Protein 6J13 (pdb70)

Organism: Chlamydomonas reinhardtii (NCBI:txid3055)

InterPro domains:
  IPR000866 Alkyl hydroperoxide reductase subunit C/ Thiol specific antioxidant [PF00578] (46-177)
  IPR013766 Thioredoxin domain [PS51352] (44-201)
  IPR019479 Peroxiredoxin, C-terminal [PF10417] (198-233)
  IPR024706 Peroxiredoxin, AhpC-type [PIRSF000239] (43-230)
  IPR036249 Thioredoxin-like superfamily [SSF52833] (44-233)
  IPR050217 Thiol-specific antioxidant peroxiredoxin [PTHR10681] (36-234)

Secondary structure (DSSP, 8-state):
--STTSBPPP-EEEEEETTEEEEEEGGGGTTSEEEEEE-S-SS-SS--HHHHHHHHTHHHHHTTTEEEEEEESS-HHHHHHHHTS-GGGTS--S-SS-EEE-TTSHHHHHTT-B-TTSSB-EEEEEE-TTSBEEEEEEESS-----HHHHHHHHHHHHHHHT-/--STTSB----EEEEEETTEEEEEEGGGGTTSEEEEEE-S-SS-SS--HHHHHHHHTHHHHHTTTEEEEEEESS-HHHHHHHHTS-GGGT---S-SS-EEE-TTSHHHHHTT-B-TTSSBPEEEEEE-TTSBEEEEEEESS-----HHHHHHHHHHHHHHHH-/--STTSBPPP-EEEEEETTEEEEEEGGGGTTSEEEEEE-S-TT-SS--HHHHHHHHTHHHHHTTTEEEEEEESS-HHHHHHHHTS-TTTTS--S-SS-EEE-TTSHHHHHTT-B-TTSSBPEEEEEE-TTSBEEEEEEESS--PPPHHHHHHHHHHHHHHTT-/--STTSBPPP-EEEEEETTEEEEEETTTTBTBEEEEEE-S-TT-SS--HHHHHHHHTHHHHHTTTEEEEEEESS-HHHHHHHHTS-GGGT---S-SS-EEE-TTSHHHHHTT-B-TTSSBPEEEEEE-TTSBEEEEEEESS-----HHHHHHHHHHHHHHTT-/--STTSBPPP-EEEEEETTEEEEEEGGGGTTSEEEEEE-S-SS-SS--HHHHHHHHTHHHHHTTTEEEEEEESS-HHHHHHHHSS-GGGTS--S-SS-EEE-TTSHHHHHTT-B-TTSSBPEEEEEE-TTSBEEEEEEESS--PPPHHHHHHHHHHHHHHH-/--STTSBPPP-EEEEEETTEEEEEEGGGGTTSEEEEEE-S-SS-SS--HHHHHHHHTHHHHHTTTEEEEEEESS-HHHHHHHHTS-GGGT---S-SS-EEE-TTSHHHHHTT-B-TTSSBPEEEEEE-TTSBEEEEEEESS--PPPHHHHHHHHHHHHHHHT-/--STTSBPPP-EEEEEETTEEEEEEGGGGTTSEEEEEE-S-SS-SS--HHHHHHHHTHHHHHTTTEEEEEEESS-HHHHHHHHTS-GGGTS--S-SS-EEE-TTSHHHHHTT-B-TTSSBPEEEEEE-TTSBEEEEEEESS-----HHHHHHHHHHHHHHTT-/--STTSB----EEEEEETTEEEEEEGGGGTTSEEEEEE-S-TT-SS--HHHHHHHHTHHHHHTTTEEEEEEESS-HHHHHHHHTS-GGGT---S-SS-EEE-TTSHHHHHTT-B-TTSSBPEEEEEE-TTSBEEEEEEESS-----HHHHHHHHHHHHHHHH--/--STTSB----EEEEEETTEEEEEESGGGTTSEEEEEE-S-TT-SS--HHHHHHHHTHHHHHTTTEEEEEEESS-HHHHHHHHTS-GGGTS--S-SS-EEE-TTSHHHHHHT-B-TTSSB-EEEEEE-TTSBEEEEEEESS-----HHHHHHHHHHHHHHTT-/--STTSB----EEEEEETTEEEEEEGGGGTTSEEEEEE-S-TT-SS--HHHHHHHHTTHHHHTTTEEEEEEESS-HHHHHHHHTS-GGGTS--S-SS-EEE-TTSHHHHHTT-B-TTSSB-EEEEEE-TTSBEEEEEEESS--PPPHHHHHHHHHHHHHHHH--

Solvent-accessible surface area: 70767 Å² total; per-residue (Å²): 200,21,45,7,36,48,95,6,40,80,19,146,15,77,0,2,79,113,73,118,78,75,104,7,23,10,36,165,35,120,44,68,10,3,0,0,0,0,4,21,66,10,94,53,211,74,90,18,88,30,1,8,31,0,14,99,70,31,142,58,0,125,96,44,63,1,15,0,0,0,0,0,11,23,24,27,134,45,0,39,50,6,4,104,33,96,113,192,122,37,0,0,18,108,16,40,0,3,0,0,8,4,116,161,71,105,9,0,153,53,2,42,0,40,34,173,127,16,49,2,15,35,1,4,2,0,3,4,73,103,4,34,0,11,6,3,27,24,16,34,65,44,19,50,48,31,14,92,35,10,46,85,6,0,81,20,0,35,147,47,66,89,145,133,23,45,7,36,46,98,5,39,81,19,141,15,66,0,2,81,111,76,117,68,77,106,6,16,10,37,160,35,119,43,69,10,2,0,0,0,0,3,21,17,0,25,32,155,76,89,22,76,29,2,12,30,1,13,97,71,29,110,62,0,122,107,42,61,0,17,0,0,0,0,0,4,11,1,31,38,0,0,15,16,8,7,110,34,92,105,205,142,40,0,0,15,119,18,41,1,5,0,0,6,4,24,97,18,114,11,0,152,52,2,42,0,40,33,160,84,6,34,2,16,45,1,4,1,0,4,4,72,104,5,34,0,9,5,5,24,25,16,47,46,41,48,46,52,31,14,97,36,9,44,87,10,0,76,18,0,35,155,58,63,90,154,131,22,42,7,35,48,91,6,40,78,21,145,15,70,0,1,75,107,74,123,72,88,108,14,22,10,37,168,32,113,41,72,6,2,0,0,0,0,4,20,13,0,27,33,158,74,99,20,82,20,2,14,22,0,12,99,71,34,153,56,0,133,98,37,64,2,17,0,0,0,0,0,4,10,2,28,40,0,0,18,19,4,7,103,34,100,111,108,86,45,2,0,15,121,19,39,0,4,0,0,9,3,32,94,21,108,11,0,153,51,2,40,0,33,31,153,84,5,36,1,10,38,0,4,1,0,4,5,80,114,3,32,0,10,7,3,25,25,9,53,40,39,42,46,32,34,8,93,32,10,45,82,8,0,80,23,0,37,157,52,70,94,143,144,23,45,5,33,44,95,7,36,82,18,89,17,72,0,2,83,111,76,115,67,72,113,16,35,8,37,109,38,128,45,43,12,2,0,0,0,0,4,21,14,0,26,30,157,62,97,20,72,24,2,14,24,0,11,97,70,38,71,52,0,78,119,43,71,6,27,0,0,0,0,0,5,10,3,26,40,1,0,16,16,4,4,105,34,45,92,173,144,42,1,0,17,116,15,36,0,5,0,0,8,4,34,103,20,104,9,0,145,52,4,42,0,37,32,162,97,6,35,1,12,32,0,4,2,0,4,3,54,114,3,35,0,7,8,3,27,23,11,48,41,41,30,52,29,29,14,92,31,11,51,84,7,0,76,20,0,34,156,57,70,87,150,184,99,46,65,56,46,97,6,43,86,19,148,15,80,0,3,77,115,85,127,70,80,105,10,36,12,38,101,32,115,47,92,10,3,0,0,0,0,2,22,16,0,26,32,157,80,87,20,82,29,1,13,33,1,14,94,69,39,146,55,0,78,96,43,65,4,22,0,0,0,0,0,8,9,1,11,45,0,0,15,17,6,8,112,37,59,109,138,143,39,1,0,16,118,19,41,1,2,0,0,8,5,34,100,22,108,9,0,141,49,2,61,1,60,45,162,86,5,39,1,47,40,0,5,1,1,3,6,70,109,5,35,0,70,45,37,56,87,33,115,114,53,126,69,44,39,14,74,79,12,50,139,27,0,80,48,23,33,185,128,73,138,206,100,47,68,58,44,96,6,40,84,20,146,17,64,0,1,78,114,76,122,69,76,97,9,25,10,34,167,40,118,44,75,7,2,0,0,0,0,3,22,15,0,27,32,149,78,87,19,83,29,2,11,33,0,14,91,72,33,144,58,0,91,92,44,62,1,16,0,0,0,0,0,7,11,2,25,39,1,0,15,17,7,6,106,31,49,105,159,130,41,0,0,16,109,16,40,0,3,0,0,6,4,28,98,21,104,10,0,152,51,3,62,0,62,45,162,82,6,36,2,46,41,0,4,1,0,4,4,77,108,5,36,0,69,45,37,58,84,34,114,108,52,126,71,54,39,13,70,80,11,45,138,25,0,81,44,23,33,174,111,66,100,172,190,22,46,9,35,41,98,8,36,85,18,109,17,65,0,2,83,106,82,117,69,81,110,8,35,10,37,138,40,124,48,74,8,1,0,0,1,1,3,21,13,0,27,34,158,67,90,20,80,24,1,12,27,0,13,98,68,35,132,57,0,82,98,42,57,1,26,0,0,0,0,0,6,10,2,22,40,0,0,15,18,4,8,109,36,95,105,132,141,41,1,0,17,107,17,41,1,6,0,0,7,4,31,101,21,112,9,0,154,55,3,41,0,43,34,148,97,4,35,2,13,36,0,2,2,0,5,4,62,108,3,35,0,9,6,4,17,26,10,49,42,36,41,44,34,31,12,96,33,10,49,85,7,0,82,20,0,31,152,59,66,92,134,165,20,46,7,37,44,92,3,40,83,22,137,16,76,0,1,75,115,67,121,70,71,101,8,15,3,36,163,36,104,44,91,8,2,0,0,0,0,5,22,13,0,29,34,152,71,91,20,78,24,2,9,31,0,13,98,67,36,146,58,0,98,99,40,58,5,25,0,0,0,0,0,5,9,1,30,37,0,0,19,19,6,6,108,36,99,108,107,82,43,1,0,16,119,16,41,0,5,0,0,9,4,35,104,19,113,10,0,153,52,2,41,0,39,35,158,90,5,38,1,12,34,0,4,2,0,3,4,73,106,0,32,0,10,8,4,28,26,14,54,37,39,45,46,42,32,10,95,35,9,46,85,6,0,81,20,0,30,154,50,66,84,77,187,235,24,44,7,39,47,98,7,39,82,21,139,17,65,0,2,78,115,73,122,68,68,99,0,34,11,43,115,18,126,44,72,8,3,0,0,0,0,4,25,18,0,27,34,154,81,91,19,83,32,2,8,30,1,12,104,72,30,135,62,0,115,98,39,61,0,17,0,0,0,0,0,6,10,1,27,38,0,0,13,16,8,6,106,35,96,107,155,128,40,0,0,16,115,16,42,0,5,0,0,5,4,28,96,20,107,8,0,150,51,4,40,0,39,34,154,84,6,35,2,15,42,0,4,1,0,3,5,68,107,6,35,0,7,6,5,24,26,14,50,44,40,50,44,50,32,15,96,35,10,41,86,7,0,80,19,0,34,158,56,60,90,162,227,20,46,8,35,46,91,5,41,79,20,143,15,73,0,1,78,111,75,118,77,74,110,7,21,10,36,165,35,119,45,74,8,2,0,0,0,0,5,23,71,11,95,55,212,74,88,22,86,26,2,12,32,0,14,99,67,44,146,56,0,76,95,42,66,2,21,0,0,0,0,0,11,22,27,28,132,44,0,37,48,6,5,102,33,96,111,198,138,37,0,0,18,108,16,42,0,4,0,0,8,4,117,161,74,113,10,0,154,52,4,41,0,40,36,180,126,16,45,1,13,44,2,4,2,0,4,5,73,102,5,32,0,10,7,4,27,25,17,43,65,42,27,42,46,31,12,94,34,9,45,85,6,0,79,19,0,32,144,46,58,89,76,179

Nearest PDB structures (foldseek):
  6j13-assembly2_H  TM=1.006E+00  e=5.052E-38  Chlamydomonas reinhardtii
  5ijt-assembly1_H  TM=9.792E-01  e=1.288E-25  Homo sapiens
  2h66-assembly1_H  TM=9.839E-01  e=1.281E-23  Plasmodium vivax
  2h66-assembly1_I  TM=9.814E-01  e=6.062E-23  Plasmodium vivax
  2i81-assembly1_A  TM=9.692E-01  e=1.945E-22  Plasmodium vivax Sal-1

Structure (mmCIF, N/CA/C/O backbone):
data_6J13
#
_entry.id   6J13
#
_cell.length_a   134.990
_cell.length_b   419.230
_cell.length_c   94.530
_cell.angle_alpha   90.00
_cell.angle_beta   90.00
_cell.angle_gamma   90.00
#
_symmetry.space_group_name_H-M   'C 2 2 21'
#
loop_
_entity.id
_entity.type
_entity.pdbx_description
1 polymer '2-cys peroxiredoxin'
2 water water
#
loop_
_atom_site.group_PDB
_atom_site.id
_atom_site.type_symbol
_atom_site.label_atom_id
_atom_site.label_alt_id
_atom_site.label_comp_id
_atom_site.label_asym_id
_atom_site.label_entity_id
_atom_site.label_seq_id
_atom_site.pdbx_PDB_ins_code
_atom_site.Cartn_x
_atom_site.Cartn_y
_atom_site.Cartn_z
_atom_site.occupancy
_atom_site.B_iso_or_equiv
_atom_site.auth_seq_id
_atom_site.auth_comp_id
_atom_site.auth_asym_id
_atom_site.auth_atom_id
_atom_site.pdbx_PDB_model_num
ATOM 1 N N . LYS A 1 7 ? 223.527 42.794 16.521 1.00 66.26 7 LYS A N 1
ATOM 2 C CA . LYS A 1 7 ? 222.592 43.139 17.643 1.00 65.98 7 LYS A CA 1
ATOM 3 C C . LYS A 1 7 ? 222.771 44.624 18.015 1.00 60.34 7 LYS A C 1
ATOM 4 O O . LYS A 1 7 ? 221.726 45.290 18.127 1.00 59.28 7 LYS A O 1
ATOM 8 N N . PRO A 1 8 ? 224.004 45.218 18.185 1.00 53.54 8 PRO A N 1
ATOM 9 C CA . PRO A 1 8 ? 224.125 46.622 18.605 1.00 49.72 8 PRO A CA 1
ATOM 10 C C . PRO A 1 8 ? 223.532 47.490 17.495 1.00 47.39 8 PRO A C 1
ATOM 11 O O . PRO A 1 8 ? 223.788 47.233 16.311 1.00 47.09 8 PRO A O 1
ATOM 15 N N . LEU A 1 9 ? 222.754 48.489 17.878 1.00 46.90 9 LEU A N 1
ATOM 16 C CA . LEU A 1 9 ? 222.218 49.510 16.936 1.00 46.16 9 LEU A CA 1
ATOM 17 C C . LEU A 1 9 ? 223.378 50.147 16.159 1.00 44.13 9 LEU A C 1
ATOM 18 O O . LEU A 1 9 ? 223.390 50.149 14.915 1.00 43.27 9 LEU A O 1
ATOM 23 N N . VAL A 1 10 ? 224.393 50.627 16.859 1.00 43.12 10 VAL A N 1
ATOM 24 C CA . VAL A 1 10 ? 225.559 51.199 16.130 1.00 42.89 10 VAL A CA 1
ATOM 25 C C . VAL A 1 10 ? 226.203 50.090 15.296 1.00 43.15 10 VAL A C 1
ATOM 26 O O . VAL A 1 10 ? 226.488 49.054 15.843 1.00 42.26 10 VAL A O 1
ATOM 30 N N . GLY A 1 11 ? 226.449 50.348 14.009 1.00 44.71 11 GLY A N 1
ATOM 31 C CA . GLY A 1 11 ? 226.992 49.370 13.044 1.00 45.75 11 GLY A CA 1
ATOM 32 C C . GLY A 1 11 ? 225.907 48.818 12.116 1.00 46.75 11 GLY A C 1
ATOM 33 O O . GLY A 1 11 ? 226.237 48.189 11.105 1.00 47.76 11 GLY A O 1
ATOM 34 N N . SER A 1 12 ? 224.632 49.007 12.422 1.00 46.35 12 SER A N 1
ATOM 35 C CA . SER A 1 12 ? 223.575 48.353 11.615 1.00 47.35 12 SER A CA 1
ATOM 36 C C . SER A 1 12 ? 222.781 49.434 10.863 1.00 46.92 12 SER A C 1
ATOM 37 O O . SER A 1 12 ? 223.007 50.685 11.117 1.00 45.58 12 SER A O 1
ATOM 40 N N . VAL A 1 13 ? 221.954 48.995 9.922 1.00 47.21 13 VAL A N 1
ATOM 41 C CA . VAL A 1 13 ? 221.045 49.887 9.148 1.00 48.80 13 VAL A CA 1
ATOM 42 C C . VAL A 1 13 ? 220.062 50.525 10.121 1.00 48.00 13 VAL A C 1
ATOM 43 O O . VAL A 1 13 ? 219.446 49.768 10.839 1.00 47.73 13 VAL A O 1
ATOM 47 N N . ALA A 1 14 ? 219.998 51.864 10.137 1.00 47.06 14 ALA A N 1
ATOM 48 C CA . ALA A 1 14 ? 219.036 52.685 10.888 1.00 46.31 14 ALA A CA 1
ATOM 49 C C . ALA A 1 14 ? 217.615 52.261 10.566 1.00 46.80 14 ALA A C 1
ATOM 50 O O . ALA A 1 14 ? 217.193 52.246 9.413 1.00 48.72 14 ALA A O 1
ATOM 52 N N . PRO A 1 15 ? 216.850 51.911 11.612 1.00 47.53 15 PRO A N 1
ATOM 53 C CA . PRO A 1 15 ? 215.407 51.729 11.498 1.00 48.43 15 PRO A CA 1
ATOM 54 C C . PRO A 1 15 ? 214.769 52.958 10.836 1.00 47.53 15 PRO A C 1
ATOM 55 O O . PRO A 1 15 ? 214.980 54.081 11.360 1.00 45.79 15 PRO A O 1
ATOM 59 N N . ASP A 1 16 ? 214.046 52.721 9.736 1.00 47.12 16 ASP A N 1
ATOM 60 C CA . ASP A 1 16 ? 213.391 53.755 8.896 1.00 47.06 16 ASP A CA 1
ATOM 61 C C . ASP A 1 16 ? 212.166 54.241 9.645 1.00 47.25 16 ASP A C 1
ATOM 62 O O . ASP A 1 16 ? 211.724 53.561 10.544 1.00 49.14 16 ASP A O 1
ATOM 67 N N . PHE A 1 17 ? 211.668 55.425 9.363 1.00 47.24 17 PHE A N 1
ATOM 68 C CA . PHE A 1 17 ? 210.391 55.888 9.959 1.00 46.79 17 PHE A CA 1
ATOM 69 C C . PHE A 1 17 ? 209.723 56.787 8.933 1.00 47.32 17 PHE A C 1
ATOM 70 O O . PHE A 1 17 ? 210.407 57.293 8.038 1.00 46.65 17 PHE A O 1
ATOM 78 N N . LYS A 1 18 ? 208.411 56.893 9.048 1.00 49.92 18 LYS A N 1
ATOM 79 C CA . LYS A 1 18 ? 207.569 57.835 8.276 1.00 53.23 18 LYS A CA 1
ATOM 80 C C . LYS A 1 18 ? 206.750 58.571 9.313 1.00 50.82 18 LYS A C 1
ATOM 81 O O . LYS A 1 18 ? 205.946 57.913 9.944 1.00 49.42 18 LYS A O 1
ATOM 87 N N . ALA A 1 19 ? 207.012 59.849 9.558 1.00 49.23 19 ALA A N 1
ATOM 88 C CA . ALA A 1 19 ? 206.316 60.550 10.657 1.00 48.01 19 ALA A CA 1
ATOM 89 C C . ALA A 1 19 ? 205.982 61.996 10.290 1.00 45.99 19 ALA A C 1
ATOM 90 O O . ALA A 1 19 ? 206.607 62.519 9.413 1.00 45.62 19 ALA A O 1
ATOM 92 N N . GLN A 1 20 ? 205.068 62.628 11.017 1.00 44.96 20 GLN A N 1
ATOM 93 C CA . GLN A 1 20 ? 204.761 64.065 10.824 1.00 44.51 20 GLN A CA 1
ATOM 94 C C . GLN A 1 20 ? 205.908 64.906 11.383 1.00 43.25 20 GLN A C 1
ATOM 95 O O . GLN A 1 20 ? 206.495 64.549 12.416 1.00 44.78 20 GLN A O 1
ATOM 101 N N . ALA A 1 21 ? 206.199 66.020 10.753 1.00 42.35 21 ALA A N 1
ATOM 102 C CA . ALA A 1 21 ? 207.212 66.975 11.231 1.00 41.84 21 ALA A CA 1
ATOM 103 C C . ALA A 1 21 ? 206.728 68.396 10.988 1.00 42.01 21 ALA A C 1
ATOM 104 O O . ALA A 1 21 ? 205.809 68.580 10.198 1.00 42.76 21 ALA A O 1
ATOM 106 N N . VAL A 1 22 ? 207.351 69.353 11.657 1.00 42.50 22 VAL A N 1
ATOM 107 C CA . VAL A 1 22 ? 207.212 70.805 11.367 1.00 42.79 22 VAL A CA 1
ATOM 108 C C . VAL A 1 22 ? 208.503 71.285 10.716 1.00 44.03 22 VAL A C 1
ATOM 109 O O . VAL A 1 22 ? 209.548 71.130 11.309 1.00 42.58 22 VAL A O 1
ATOM 113 N N . PHE A 1 23 ? 208.409 71.797 9.505 1.00 47.32 23 PHE A N 1
ATOM 114 C CA . PHE A 1 23 ? 209.513 72.471 8.803 1.00 49.62 23 PHE A CA 1
ATOM 115 C C . PHE A 1 23 ? 208.954 73.773 8.225 1.00 50.73 23 PHE A C 1
ATOM 116 O O . PHE A 1 23 ? 207.805 73.733 7.700 1.00 50.50 23 PHE A O 1
ATOM 124 N N . ASP A 1 24 ? 209.681 74.888 8.375 1.00 50.71 24 ASP A N 1
ATOM 125 C CA . ASP A 1 24 ? 209.264 76.186 7.790 1.00 54.89 24 ASP A CA 1
ATOM 126 C C . ASP A 1 24 ? 207.807 76.488 8.215 1.00 53.39 24 ASP A C 1
ATOM 127 O O . ASP A 1 24 ? 207.000 76.947 7.392 1.00 52.41 24 ASP A O 1
ATOM 132 N N . GLN A 1 25 ? 207.486 76.195 9.471 1.00 51.61 25 GLN A N 1
ATOM 133 C CA . GLN A 1 25 ? 206.192 76.467 10.145 1.00 51.24 25 GLN A CA 1
ATOM 134 C C . GLN A 1 25 ? 205.027 75.747 9.473 1.00 48.87 25 GLN A C 1
ATOM 135 O O . GLN A 1 25 ? 203.905 76.192 9.625 1.00 46.71 25 GLN A O 1
ATOM 141 N N . GLU A 1 26 ? 205.272 74.584 8.905 1.00 48.47 26 GLU A N 1
ATOM 142 C CA . GLU A 1 26 ? 204.221 73.814 8.203 1.00 50.99 26 GLU A CA 1
ATOM 143 C C . GLU A 1 26 ? 204.385 72.335 8.542 1.00 48.56 26 GLU A C 1
ATOM 144 O O . GLU A 1 26 ? 205.528 71.884 8.846 1.00 47.32 26 GLU A O 1
ATOM 150 N N . PHE A 1 27 ? 203.303 71.590 8.384 1.00 47.42 27 PHE A N 1
ATOM 151 C CA . PHE A 1 27 ? 203.256 70.133 8.630 1.00 47.14 27 PHE A CA 1
ATOM 152 C C . PHE A 1 27 ? 203.668 69.407 7.368 1.00 48.68 27 PHE A C 1
ATOM 153 O O . PHE A 1 27 ? 203.148 69.718 6.317 1.00 46.58 27 PHE A O 1
ATOM 161 N N . GLN A 1 28 ? 204.625 68.490 7.474 1.00 52.99 28 GLN A N 1
ATOM 162 C CA . GLN A 1 28 ? 204.951 67.609 6.321 1.00 57.61 28 GLN A CA 1
ATOM 163 C C . GLN A 1 28 ? 205.338 66.227 6.837 1.00 55.89 28 GLN A C 1
ATOM 164 O O . GLN A 1 28 ? 205.637 66.065 8.033 1.00 53.84 28 GLN A O 1
ATOM 170 N N . GLU A 1 29 ? 205.304 65.264 5.938 1.00 57.32 29 GLU A N 1
ATOM 171 C CA . GLU A 1 29 ? 205.653 63.863 6.241 1.00 58.64 29 GLU A CA 1
ATOM 172 C C . GLU A 1 29 ? 207.129 63.679 5.898 1.00 55.55 29 GLU A C 1
ATOM 173 O O . GLU A 1 29 ? 207.499 64.023 4.811 1.00 58.18 29 GLU A O 1
ATOM 179 N N . ILE A 1 30 ? 207.912 63.188 6.845 1.00 54.45 30 ILE A N 1
ATOM 180 C CA . ILE A 1 30 ? 209.384 62.966 6.782 1.00 54.65 30 ILE A CA 1
ATOM 181 C C . ILE A 1 30 ? 209.603 61.456 6.775 1.00 52.86 30 ILE A C 1
ATOM 182 O O . ILE A 1 30 ? 209.100 60.772 7.706 1.00 51.09 30 ILE A O 1
ATOM 187 N N . THR A 1 31 ? 210.310 60.962 5.760 1.00 51.24 31 THR A N 1
ATOM 188 C CA . THR A 1 31 ? 210.798 59.568 5.694 1.00 50.06 31 THR A CA 1
ATOM 189 C C . THR A 1 31 ? 212.315 59.565 5.792 1.00 49.28 31 THR A C 1
ATOM 190 O O . THR A 1 31 ? 212.943 60.165 4.924 1.00 49.05 31 THR A O 1
ATOM 194 N N . LEU A 1 32 ? 212.868 58.890 6.799 1.00 48.00 32 LEU A N 1
ATOM 195 C CA . LEU A 1 32 ? 214.349 58.864 7.033 1.00 47.13 32 LEU A CA 1
ATOM 196 C C . LEU A 1 32 ? 215.091 58.380 5.768 1.00 46.04 32 LEU A C 1
ATOM 197 O O . LEU A 1 32 ? 216.005 59.083 5.351 1.00 44.81 32 LEU A O 1
ATOM 202 N N . SER A 1 33 ? 214.684 57.264 5.162 1.00 46.64 33 SER A N 1
ATOM 203 C CA . SER A 1 33 ? 215.359 56.669 3.980 1.00 48.46 33 SER A CA 1
ATOM 204 C C . SER A 1 33 ? 215.445 57.644 2.809 1.00 49.88 33 SER A C 1
ATOM 205 O O . SER A 1 33 ? 216.245 57.331 1.927 1.00 52.83 33 SER A O 1
ATOM 208 N N . LYS A 1 34 ? 214.666 58.730 2.752 1.00 50.42 34 LYS A N 1
ATOM 209 C CA . LYS A 1 34 ? 214.735 59.727 1.647 1.00 51.66 34 LYS A CA 1
ATOM 210 C C . LYS A 1 34 ? 215.932 60.666 1.787 1.00 51.18 34 LYS A C 1
ATOM 211 O O . LYS A 1 34 ? 216.285 61.334 0.790 1.00 50.04 34 LYS A O 1
ATOM 217 N N . TYR A 1 35 ? 216.627 60.599 2.925 1.00 50.17 35 TYR A N 1
ATOM 218 C CA . TYR A 1 35 ? 217.927 61.266 3.179 1.00 49.46 35 TYR A CA 1
ATOM 219 C C . TYR A 1 35 ? 219.099 60.375 2.726 1.00 48.54 35 TYR A C 1
ATOM 220 O O . TYR A 1 35 ? 220.222 60.797 2.809 1.00 47.40 35 TYR A O 1
ATOM 229 N N . ARG A 1 36 ? 218.890 59.173 2.207 1.00 49.27 36 ARG A N 1
ATOM 230 C CA . ARG A 1 36 ? 220.038 58.424 1.628 1.00 51.56 36 ARG A CA 1
ATOM 231 C C . ARG A 1 36 ? 220.772 59.344 0.629 1.00 51.11 36 ARG A C 1
ATOM 232 O O . ARG A 1 36 ? 220.114 59.992 -0.169 1.00 48.51 36 ARG A O 1
ATOM 240 N N . GLY A 1 37 ? 222.106 59.396 0.671 1.00 51.97 37 GLY A N 1
ATOM 241 C CA . GLY A 1 37 ? 222.943 60.315 -0.144 1.00 51.90 37 GLY A CA 1
ATOM 242 C C . GLY A 1 37 ? 223.492 61.466 0.691 1.00 50.41 37 GLY A C 1
ATOM 243 O O . GLY A 1 37 ? 224.433 62.141 0.238 1.00 50.15 37 GLY A O 1
ATOM 244 N N . LYS A 1 38 ? 222.951 61.646 1.896 1.00 49.82 38 LYS A N 1
ATOM 245 C CA . LYS A 1 38 ? 223.318 62.712 2.849 1.00 50.12 38 LYS A CA 1
ATOM 246 C C . LYS A 1 38 ? 223.626 62.068 4.177 1.00 46.97 38 LYS A C 1
ATOM 247 O O . LYS A 1 38 ? 223.162 60.971 4.414 1.00 45.53 38 LYS A O 1
ATOM 253 N N . TYR A 1 39 ? 224.386 62.742 5.019 1.00 45.19 39 TYR A N 1
ATOM 254 C CA . TYR A 1 39 ? 224.551 62.274 6.414 1.00 44.06 39 TYR A CA 1
ATOM 255 C C . TYR A 1 39 ? 223.335 62.793 7.175 1.00 43.12 39 TYR A C 1
ATOM 256 O O . TYR A 1 39 ? 222.698 63.791 6.725 1.00 43.89 39 TYR A O 1
ATOM 265 N N . VAL A 1 40 ? 223.024 62.158 8.301 1.00 42.08 40 VAL A N 1
ATOM 266 C CA . VAL A 1 40 ? 221.902 62.584 9.175 1.00 40.97 40 VAL A CA 1
ATOM 267 C C . VAL A 1 40 ? 222.404 62.644 10.598 1.00 39.27 40 VAL A C 1
ATOM 268 O O . VAL A 1 40 ? 222.932 61.665 11.118 1.00 38.53 40 VAL A O 1
ATOM 272 N N . VAL A 1 41 ? 222.235 63.795 11.204 1.00 38.56 41 VAL A N 1
ATOM 273 C CA . VAL A 1 41 ? 222.308 63.904 12.682 1.00 37.30 41 VAL A CA 1
ATOM 274 C C . VAL A 1 41 ? 220.866 63.807 13.161 1.00 37.71 41 VAL A C 1
ATOM 275 O O . VAL A 1 41 ? 220.085 64.718 12.898 1.00 36.98 41 VAL A O 1
ATOM 279 N N . LEU A 1 42 ? 220.491 62.638 13.653 1.00 38.48 42 LEU A N 1
ATOM 280 C CA . LEU A 1 42 ? 219.178 62.398 14.268 1.00 38.54 42 LEU A CA 1
ATOM 281 C C . LEU A 1 42 ? 219.354 62.567 15.778 1.00 38.93 42 LEU A C 1
ATOM 282 O O . LEU A 1 42 ? 220.145 61.769 16.362 1.00 39.99 42 LEU A O 1
ATOM 287 N N . PHE A 1 43 ? 218.699 63.537 16.430 1.00 38.25 43 PHE A N 1
ATOM 288 C CA . PHE A 1 43 ? 218.741 63.565 17.924 1.00 37.58 43 PHE A CA 1
ATOM 289 C C . PHE A 1 43 ? 217.337 63.502 18.509 1.00 37.62 43 PHE A C 1
ATOM 290 O O . PHE A 1 43 ? 216.377 63.845 17.799 1.00 38.09 43 PHE A O 1
ATOM 298 N N . PHE A 1 44 ? 217.273 63.073 19.766 1.00 36.60 44 PHE A N 1
ATOM 299 C CA . PHE A 1 44 ? 216.059 62.827 20.568 1.00 36.83 44 PHE A CA 1
ATOM 300 C C . PHE A 1 44 ? 216.217 63.656 21.828 1.00 36.56 44 PHE A C 1
ATOM 301 O O . PHE A 1 44 ? 217.380 63.697 22.343 1.00 37.38 44 PHE A O 1
ATOM 309 N N . TYR A 1 45 ? 215.142 64.361 22.240 1.00 35.61 45 TYR A N 1
ATOM 310 C CA . TYR A 1 45 ? 215.053 65.058 23.546 1.00 34.65 45 TYR A CA 1
ATOM 311 C C . TYR A 1 45 ? 213.697 64.657 24.115 1.00 34.99 45 TYR A C 1
ATOM 312 O O . TYR A 1 45 ? 212.805 64.311 23.333 1.00 35.35 45 TYR A O 1
ATOM 321 N N . PRO A 1 46 ? 213.546 64.722 25.458 1.00 34.80 46 PRO A N 1
ATOM 322 C CA . PRO A 1 46 ? 212.381 64.242 26.169 1.00 35.71 46 PRO A CA 1
ATOM 323 C C . PRO A 1 46 ? 211.052 64.936 25.805 1.00 37.44 46 PRO A C 1
ATOM 324 O O . PRO A 1 46 ? 210.131 64.219 25.346 1.00 43.17 46 PRO A O 1
ATOM 328 N N . LEU A 1 47 ? 210.903 66.240 26.072 1.00 36.96 47 LEU A N 1
ATOM 329 C CA . LEU A 1 47 ? 209.621 66.979 25.912 1.00 36.51 47 LEU A CA 1
ATOM 330 C C . LEU A 1 47 ? 209.832 68.450 25.524 1.00 35.78 47 LEU A C 1
ATOM 331 O O . LEU A 1 47 ? 210.809 69.100 25.881 1.00 36.87 47 LEU A O 1
ATOM 336 N N . ASP A 1 48 ? 208.834 68.953 24.822 1.00 35.14 48 ASP A N 1
ATOM 337 C CA . ASP A 1 48 ? 208.594 70.375 24.538 1.00 33.78 48 ASP A CA 1
ATOM 338 C C . ASP A 1 48 ? 208.064 71.016 25.804 1.00 33.34 48 ASP A C 1
ATOM 339 O O . ASP A 1 48 ? 207.368 70.336 26.592 1.00 33.02 48 ASP A O 1
ATOM 344 N N . PHE A 1 49 ? 208.322 72.311 25.915 1.00 33.57 49 PHE A N 1
ATOM 345 C CA . PHE A 1 49 ? 207.697 73.285 26.852 1.00 34.43 49 PHE A CA 1
ATOM 346 C C . PHE A 1 49 ? 208.133 73.014 28.297 1.00 34.32 49 PHE A C 1
ATOM 347 O O . PHE A 1 49 ? 207.435 73.415 29.184 1.00 34.03 49 PHE A O 1
ATOM 355 N N . THR A 1 50 ? 209.262 72.362 28.526 1.00 35.05 50 THR A N 1
ATOM 356 C CA . THR A 1 50 ? 209.846 72.228 29.888 1.00 36.36 50 THR A CA 1
ATOM 357 C C . THR A 1 50 ? 210.587 73.532 30.240 1.00 38.52 50 THR A C 1
ATOM 358 O O . THR A 1 50 ? 210.585 74.427 29.406 1.00 37.83 50 THR A O 1
ATOM 362 N N . PHE A 1 51 ? 211.141 73.610 31.458 1.00 42.52 51 PHE A N 1
ATOM 363 C CA . PHE A 1 51 ? 211.897 74.749 32.059 1.00 46.05 51 PHE A CA 1
ATOM 364 C C . PHE A 1 51 ? 213.417 74.627 31.813 1.00 45.83 51 PHE A C 1
ATOM 365 O O . PHE A 1 51 ? 214.114 75.574 32.090 1.00 44.64 51 PHE A O 1
ATOM 373 N N . VAL A 1 52 ? 213.907 73.475 31.353 1.00 47.34 52 VAL A N 1
ATOM 374 C CA . VAL A 1 52 ? 215.286 73.259 30.826 1.00 49.40 52 VAL A CA 1
ATOM 375 C C . VAL A 1 52 ? 215.387 74.110 29.571 1.00 50.26 52 VAL A C 1
ATOM 376 O O . VAL A 1 52 ? 214.615 73.879 28.643 1.00 51.07 52 VAL A O 1
ATOM 380 N N . CYS A 1 53 ? 216.337 75.025 29.546 1.00 53.23 53 CYS A N 1
ATOM 381 C CA . CYS A 1 53 ? 216.621 75.902 28.387 1.00 55.12 53 CYS A CA 1
ATOM 382 C C . CYS A 1 53 ? 216.894 74.992 27.181 1.00 50.66 53 CYS A C 1
ATOM 383 O O . CYS A 1 53 ? 217.617 74.026 27.259 1.00 50.16 53 CYS A O 1
ATOM 386 N N . PRO A 1 54 ? 216.258 75.195 26.019 1.00 47.96 54 PRO A N 1
ATOM 387 C CA . PRO A 1 54 ? 216.507 74.306 24.881 1.00 46.61 54 PRO A CA 1
ATOM 388 C C . PRO A 1 54 ? 217.737 74.528 23.981 1.00 46.69 54 PRO A C 1
ATOM 389 O O . PRO A 1 54 ? 217.589 74.431 22.739 1.00 43.65 54 PRO A O 1
ATOM 393 N N . THR A 1 55 ? 218.933 74.770 24.535 1.00 48.58 55 THR A N 1
ATOM 394 C CA . THR A 1 55 ? 220.150 75.076 23.700 1.00 51.75 55 THR A CA 1
ATOM 395 C C . THR A 1 55 ? 220.554 73.881 22.822 1.00 49.77 55 THR A C 1
ATOM 396 O O . THR A 1 55 ? 221.138 74.125 21.778 1.00 48.32 55 THR A O 1
ATOM 400 N N . GLU A 1 56 ? 220.219 72.659 23.239 1.00 50.46 56 GLU A N 1
ATOM 401 C CA . GLU A 1 56 ? 220.485 71.395 22.510 1.00 53.75 56 GLU A CA 1
ATOM 402 C C . GLU A 1 56 ? 219.757 71.402 21.158 1.00 53.36 56 GLU A C 1
ATOM 403 O O . GLU A 1 56 ? 220.304 70.717 20.266 1.00 58.22 56 GLU A O 1
ATOM 409 N N . ILE A 1 57 ? 218.619 72.129 21.024 1.00 47.44 57 ILE A N 1
ATOM 410 C CA . ILE A 1 57 ? 217.848 72.328 19.752 1.00 43.73 57 ILE A CA 1
ATOM 411 C C . ILE A 1 57 ? 218.298 73.608 19.023 1.00 41.93 57 ILE A C 1
ATOM 412 O O . ILE A 1 57 ? 218.510 73.567 17.807 1.00 41.99 57 ILE A O 1
ATOM 417 N N . THR A 1 58 ? 218.399 74.734 19.705 1.00 40.07 58 THR A N 1
ATOM 418 C CA . THR A 1 58 ? 218.529 76.051 19.051 1.00 39.58 58 THR A CA 1
ATOM 419 C C . THR A 1 58 ? 219.962 76.238 18.549 1.00 39.48 58 THR A C 1
ATOM 420 O O . THR A 1 58 ? 220.152 77.006 17.610 1.00 38.93 58 THR A O 1
ATOM 424 N N . ALA A 1 59 ? 220.945 75.569 19.157 1.00 39.50 59 ALA A N 1
ATOM 425 C CA . ALA A 1 59 ? 222.377 75.734 18.802 1.00 39.44 59 ALA A CA 1
ATOM 426 C C . ALA A 1 59 ? 222.544 75.186 17.380 1.00 41.05 59 ALA A C 1
ATOM 427 O O . ALA A 1 59 ? 223.285 75.802 16.594 1.00 42.65 59 ALA A O 1
ATOM 429 N N . PHE A 1 60 ? 221.868 74.079 17.073 1.00 41.31 60 PHE A N 1
ATOM 430 C CA . PHE A 1 60 ? 221.907 73.442 15.741 1.00 41.04 60 PHE A CA 1
ATOM 431 C C . PHE A 1 60 ? 221.160 74.321 14.745 1.00 39.30 60 PHE A C 1
ATOM 432 O O . PHE A 1 60 ? 221.569 74.351 13.596 1.00 39.84 60 PHE A O 1
ATOM 440 N N . SER A 1 61 ? 220.082 74.980 15.149 1.00 38.32 61 SER A N 1
ATOM 441 C CA . SER A 1 61 ? 219.318 75.919 14.272 1.00 38.69 61 SER A CA 1
ATOM 442 C C . SER A 1 61 ? 220.233 77.076 13.842 1.00 38.23 61 SER A C 1
ATOM 443 O O . SER A 1 61 ? 220.346 77.370 12.615 1.00 38.18 61 SER A O 1
ATOM 446 N N . ASP A 1 62 ? 220.885 77.684 14.814 1.00 37.74 62 ASP A N 1
ATOM 447 C CA . ASP A 1 62 ? 221.716 78.881 14.600 1.00 39.64 62 ASP A CA 1
ATOM 448 C C . ASP A 1 62 ? 222.952 78.533 13.768 1.00 39.98 62 ASP A C 1
ATOM 449 O O . ASP A 1 62 ? 223.389 79.398 13.025 1.00 39.56 62 ASP A O 1
ATOM 454 N N . ARG A 1 63 ? 223.448 77.298 13.833 1.00 39.98 63 ARG A N 1
ATOM 455 C CA . ARG A 1 63 ? 224.655 76.858 13.091 1.00 40.97 63 ARG A CA 1
ATOM 456 C C . ARG A 1 63 ? 224.299 75.880 11.956 1.00 42.54 63 ARG A C 1
ATOM 457 O O . ARG A 1 63 ? 225.206 75.207 11.484 1.00 44.18 63 ARG A O 1
ATOM 465 N N . TYR A 1 64 ? 223.036 75.757 11.552 1.00 43.26 64 TYR A N 1
ATOM 466 C CA . TYR A 1 64 ? 222.561 74.756 10.563 1.00 44.23 64 TYR A CA 1
ATOM 467 C C . TYR A 1 64 ? 223.392 74.812 9.276 1.00 44.15 64 TYR A C 1
ATOM 468 O O . TYR A 1 64 ? 223.567 73.801 8.635 1.00 42.43 64 TYR A O 1
ATOM 477 N N . LYS A 1 65 ? 223.778 76.006 8.858 1.00 46.17 65 LYS A N 1
ATOM 478 C CA . LYS A 1 65 ? 224.465 76.218 7.559 1.00 50.06 65 LYS A CA 1
ATOM 479 C C . LYS A 1 65 ? 225.775 75.405 7.525 1.00 48.36 65 LYS A C 1
ATOM 480 O O . LYS A 1 65 ? 226.122 74.840 6.452 1.00 48.19 65 LYS A O 1
ATOM 486 N N . GLU A 1 66 ? 226.466 75.329 8.650 1.00 45.92 66 GLU A N 1
ATOM 487 C CA . GLU A 1 66 ? 227.690 74.510 8.767 1.00 46.11 66 GLU A CA 1
ATOM 488 C C . GLU A 1 66 ? 227.373 73.041 8.415 1.00 46.28 66 GLU A C 1
ATOM 489 O O . GLU A 1 66 ? 228.243 72.418 7.776 1.00 46.58 66 GLU A O 1
ATOM 495 N N . PHE A 1 67 ? 226.215 72.482 8.827 1.00 44.21 67 PHE A N 1
ATOM 496 C CA . PHE A 1 67 ? 225.888 71.071 8.549 1.00 44.40 67 PHE A CA 1
ATOM 497 C C . PHE A 1 67 ? 225.491 70.958 7.084 1.00 46.04 67 PHE A C 1
ATOM 498 O O . PHE A 1 67 ? 225.889 69.996 6.423 1.00 45.98 67 PHE A O 1
ATOM 506 N N . LYS A 1 68 ? 224.749 71.927 6.578 1.00 47.38 68 LYS A N 1
ATOM 507 C CA . LYS A 1 68 ? 224.170 71.860 5.222 1.00 50.75 68 LYS A CA 1
ATOM 508 C C . LYS A 1 68 ? 225.324 71.895 4.231 1.00 49.60 68 LYS A C 1
ATOM 509 O O . LYS A 1 68 ? 225.295 71.128 3.324 1.00 51.83 68 LYS A O 1
ATOM 515 N N . ASP A 1 69 ? 226.345 72.694 4.500 1.00 48.50 69 ASP A N 1
ATOM 516 C CA . ASP A 1 69 ? 227.587 72.839 3.685 1.00 48.76 69 ASP A CA 1
ATOM 517 C C . ASP A 1 69 ? 228.448 71.561 3.716 1.00 46.70 69 ASP A C 1
ATOM 518 O O . ASP A 1 69 ? 229.343 71.423 2.854 1.00 46.70 69 ASP A O 1
ATOM 523 N N . ILE A 1 70 ? 228.203 70.621 4.624 1.00 44.01 70 ILE A N 1
ATOM 524 C CA . ILE A 1 70 ? 228.903 69.297 4.549 1.00 42.98 70 ILE A CA 1
ATOM 525 C C . ILE A 1 70 ? 227.864 68.170 4.373 1.00 41.89 70 ILE A C 1
ATOM 526 O O . ILE A 1 70 ? 228.096 67.038 4.841 1.00 40.33 70 ILE A O 1
ATOM 531 N N . ASN A 1 71 ? 226.778 68.469 3.666 1.00 41.09 71 ASN A N 1
ATOM 532 C CA . ASN A 1 71 ? 225.926 67.421 3.063 1.00 41.92 71 ASN A CA 1
ATOM 533 C C . ASN A 1 71 ? 225.273 66.574 4.168 1.00 39.84 71 ASN A C 1
ATOM 534 O O . ASN A 1 71 ? 225.230 65.341 4.063 1.00 38.79 71 ASN A O 1
ATOM 539 N N . THR A 1 72 ? 224.760 67.237 5.190 1.00 39.27 72 THR A N 1
ATOM 540 C CA . THR A 1 72 ? 224.231 66.603 6.425 1.00 38.64 72 THR A CA 1
ATOM 541 C C . THR A 1 72 ? 222.936 67.295 6.803 1.00 38.94 72 THR A C 1
ATOM 542 O O . THR A 1 72 ? 222.923 68.565 6.824 1.00 39.11 72 THR A O 1
ATOM 546 N N . GLU A 1 73 ? 221.895 66.500 7.026 1.00 38.90 73 GLU A N 1
ATOM 547 C CA . GLU A 1 73 ? 220.583 66.989 7.493 1.00 39.42 73 GLU A CA 1
ATOM 548 C C . GLU A 1 73 ? 220.598 66.796 8.998 1.00 37.65 73 GLU A C 1
ATOM 549 O O . GLU A 1 73 ? 221.317 65.911 9.463 1.00 37.11 73 GLU A O 1
ATOM 555 N N . VAL A 1 74 ? 219.839 67.620 9.698 1.00 37.42 74 VAL A N 1
ATOM 556 C CA . VAL A 1 74 ? 219.614 67.568 11.166 1.00 36.97 74 VAL A CA 1
ATOM 557 C C . VAL A 1 74 ? 218.124 67.314 11.323 1.00 36.53 74 VAL A C 1
ATOM 558 O O . VAL A 1 74 ? 217.383 67.947 10.589 1.00 36.79 74 VAL A O 1
ATOM 562 N N . LEU A 1 75 ? 217.748 66.319 12.123 1.00 36.26 75 LEU A N 1
ATOM 563 C CA . LEU A 1 75 ? 216.348 66.058 12.563 1.00 36.17 75 LEU A CA 1
ATOM 564 C C . LEU A 1 75 ? 216.298 65.964 14.113 1.00 36.32 75 LEU A C 1
ATOM 565 O O . LEU A 1 75 ? 217.085 65.162 14.709 1.00 36.22 75 LEU A O 1
ATOM 570 N N . GLY A 1 76 ? 215.371 66.696 14.747 1.00 35.94 76 GLY A N 1
ATOM 571 C CA . GLY A 1 76 ? 215.048 66.583 16.183 1.00 36.34 76 GLY A CA 1
ATOM 572 C C . GLY A 1 76 ? 213.769 65.785 16.376 1.00 36.53 76 GLY A C 1
ATOM 573 O O . GLY A 1 76 ? 212.857 65.944 15.590 1.00 37.44 76 GLY A O 1
ATOM 574 N N . VAL A 1 77 ? 213.705 64.945 17.394 1.00 36.32 77 VAL A N 1
ATOM 575 C CA . VAL A 1 77 ? 212.548 64.063 17.647 1.00 36.43 77 VAL A CA 1
ATOM 576 C C . VAL A 1 77 ? 212.243 64.199 19.123 1.00 36.59 77 VAL A C 1
ATOM 577 O O . VAL A 1 77 ? 213.209 64.062 19.948 1.00 34.72 77 VAL A O 1
ATOM 581 N N . SER A 1 78 ? 210.953 64.396 19.430 1.00 37.22 78 SER A N 1
ATOM 582 C CA . SER A 1 78 ? 210.366 64.014 20.741 1.00 37.67 78 SER A CA 1
ATOM 583 C C . SER A 1 78 ? 209.033 63.314 20.517 1.00 36.66 78 SER A C 1
ATOM 584 O O . SER A 1 78 ? 208.530 63.252 19.337 1.00 37.16 78 SER A O 1
ATOM 587 N N . VAL A 1 79 ? 208.479 62.827 21.613 1.00 35.50 79 VAL A N 1
ATOM 588 C CA . VAL A 1 79 ? 207.195 62.070 21.638 1.00 35.09 79 VAL A CA 1
ATOM 589 C C . VAL A 1 79 ? 206.014 63.027 21.587 1.00 35.20 79 VAL A C 1
ATOM 590 O O . VAL A 1 79 ? 204.928 62.507 21.639 1.00 35.72 79 VAL A O 1
ATOM 594 N N . ASP A 1 80 ? 206.212 64.347 21.518 1.00 35.43 80 ASP A N 1
ATOM 595 C CA . ASP A 1 80 ? 205.118 65.333 21.387 1.00 36.52 80 ASP A CA 1
ATOM 596 C C . ASP A 1 80 ? 204.537 65.295 19.934 1.00 36.93 80 ASP A C 1
ATOM 597 O O . ASP A 1 80 ? 205.276 64.918 18.918 1.00 35.48 80 ASP A O 1
ATOM 602 N N . SER A 1 81 ? 203.281 65.756 19.804 1.00 37.04 81 SER A N 1
ATOM 603 C CA . SER A 1 81 ? 202.539 65.998 18.540 1.00 38.45 81 SER A CA 1
ATOM 604 C C . SER A 1 81 ? 203.167 67.107 17.682 1.00 38.85 81 SER A C 1
ATOM 605 O O . SER A 1 81 ? 203.767 68.032 18.233 1.00 36.94 81 SER A O 1
ATOM 608 N N . GLN A 1 82 ? 202.902 67.049 16.382 1.00 40.08 82 GLN A N 1
ATOM 609 C CA . GLN A 1 82 ? 203.262 68.124 15.460 1.00 42.11 82 GLN A CA 1
ATOM 610 C C . GLN A 1 82 ? 202.658 69.438 15.948 1.00 42.39 82 GLN A C 1
ATOM 611 O O . GLN A 1 82 ? 203.338 70.461 15.825 1.00 42.19 82 GLN A O 1
ATOM 617 N N . PHE A 1 83 ? 201.418 69.457 16.460 1.00 41.94 83 PHE A N 1
ATOM 618 C CA . PHE A 1 83 ? 200.801 70.709 16.984 1.00 40.95 83 PHE A CA 1
ATOM 619 C C . PHE A 1 83 ? 201.592 71.243 18.182 1.00 39.45 83 PHE A C 1
ATOM 620 O O . PHE A 1 83 ? 201.698 72.446 18.305 1.00 39.22 83 PHE A O 1
ATOM 628 N N . THR A 1 84 ? 202.110 70.411 19.066 1.00 38.90 84 THR A N 1
ATOM 629 C CA . THR A 1 84 ? 202.854 70.938 20.231 1.00 39.43 84 THR A CA 1
ATOM 630 C C . THR A 1 84 ? 204.148 71.555 19.664 1.00 39.83 84 THR A C 1
ATOM 631 O O . THR A 1 84 ? 204.540 72.681 20.116 1.00 40.63 84 THR A O 1
ATOM 635 N N . HIS A 1 85 ? 204.765 70.888 18.676 1.00 38.87 85 HIS A N 1
ATOM 636 C CA . HIS A 1 85 ? 206.024 71.341 18.044 1.00 38.22 85 HIS A CA 1
ATOM 637 C C . HIS A 1 85 ? 205.835 72.734 17.453 1.00 38.86 85 HIS A C 1
ATOM 638 O O . HIS A 1 85 ? 206.728 73.576 17.666 1.00 39.72 85 HIS A O 1
ATOM 645 N N . LEU A 1 86 ? 204.747 72.964 16.716 1.00 39.12 86 LEU A N 1
ATOM 646 C CA . LEU A 1 86 ? 204.493 74.240 16.002 1.00 38.92 86 LEU A CA 1
ATOM 647 C C . LEU A 1 86 ? 204.255 75.339 17.038 1.00 38.33 86 LEU A C 1
ATOM 648 O O . LEU A 1 86 ? 204.951 76.340 16.990 1.00 38.87 86 LEU A O 1
ATOM 653 N N . ALA A 1 87 ? 203.462 75.103 18.065 1.00 37.26 87 ALA A N 1
ATOM 654 C CA . ALA A 1 87 ? 203.285 76.134 19.120 1.00 36.99 87 ALA A CA 1
ATOM 655 C C . ALA A 1 87 ? 204.619 76.516 19.793 1.00 36.66 87 ALA A C 1
ATOM 656 O O . ALA A 1 87 ? 204.812 77.745 20.092 1.00 36.30 87 ALA A O 1
ATOM 658 N N . TRP A 1 88 ? 205.499 75.545 20.059 1.00 36.45 88 TRP A N 1
ATOM 659 C CA . TRP A 1 88 ? 206.841 75.763 20.677 1.00 36.24 88 TRP A CA 1
ATOM 660 C C . TRP A 1 88 ? 207.776 76.546 19.761 1.00 36.41 88 TRP A C 1
ATOM 661 O O . TRP A 1 88 ? 208.469 77.436 20.270 1.00 35.56 88 TRP A O 1
ATOM 672 N N . ILE A 1 89 ? 207.830 76.163 18.471 1.00 37.27 89 ILE A N 1
ATOM 673 C CA . ILE A 1 89 ? 208.604 76.861 17.413 1.00 37.70 89 ILE A CA 1
ATOM 674 C C . ILE A 1 89 ? 208.083 78.304 17.329 1.00 39.01 89 ILE A C 1
ATOM 675 O O . ILE A 1 89 ? 208.904 79.209 17.274 1.00 39.97 89 ILE A O 1
ATOM 680 N N . GLN A 1 90 ? 206.776 78.532 17.413 1.00 39.60 90 GLN A N 1
ATOM 681 C CA . GLN A 1 90 ? 206.185 79.892 17.341 1.00 40.63 90 GLN A CA 1
ATOM 682 C C . GLN A 1 90 ? 206.156 80.634 18.687 1.00 41.32 90 GLN A C 1
ATOM 683 O O . GLN A 1 90 ? 205.576 81.718 18.697 1.00 43.19 90 GLN A O 1
ATOM 689 N N . THR A 1 91 ? 206.696 80.100 19.786 1.00 40.47 91 THR A N 1
ATOM 690 C CA . THR A 1 91 ? 206.981 80.873 21.026 1.00 39.99 91 THR A CA 1
ATOM 691 C C . THR A 1 91 ? 208.417 81.406 20.923 1.00 40.32 91 THR A C 1
ATOM 692 O O . THR A 1 91 ? 209.321 80.602 20.671 1.00 40.01 91 THR A O 1
ATOM 696 N N . ASP A 1 92 ? 208.627 82.686 21.146 1.00 41.35 92 ASP A N 1
ATOM 697 C CA . ASP A 1 92 ? 209.952 83.336 21.342 1.00 43.25 92 ASP A CA 1
ATOM 698 C C . ASP A 1 92 ? 210.803 82.667 22.438 1.00 43.40 92 ASP A C 1
ATOM 699 O O . ASP A 1 92 ? 210.226 82.140 23.493 1.00 41.26 92 ASP A O 1
ATOM 704 N N . ARG A 1 93 ? 212.131 82.739 22.249 1.00 43.28 93 ARG A N 1
ATOM 705 C CA . ARG A 1 93 ? 213.150 82.137 23.156 1.00 43.05 93 ARG A CA 1
ATOM 706 C C . ARG A 1 93 ? 213.080 82.767 24.566 1.00 43.80 93 ARG A C 1
ATOM 707 O O . ARG A 1 93 ? 213.205 82.003 25.576 1.00 42.98 93 ARG A O 1
ATOM 715 N N . LYS A 1 94 ? 212.846 84.079 24.637 1.00 44.42 94 LYS A N 1
ATOM 716 C CA . LYS A 1 94 ? 212.605 84.821 25.882 1.00 46.82 94 LYS A CA 1
ATOM 717 C C . LYS A 1 94 ? 211.451 84.189 26.684 1.00 47.63 94 LYS A C 1
ATOM 718 O O . LYS A 1 94 ? 211.510 84.264 27.891 1.00 47.27 94 LYS A O 1
ATOM 724 N N . GLU A 1 95 ? 210.395 83.661 26.058 1.00 48.97 95 GLU A N 1
ATOM 725 C CA . GLU A 1 95 ? 209.165 83.201 26.760 1.00 49.72 95 GLU A CA 1
ATOM 726 C C . GLU A 1 95 ? 209.181 81.688 26.925 1.00 46.60 95 GLU A C 1
ATOM 727 O O . GLU A 1 95 ? 208.102 81.123 27.202 1.00 45.13 95 GLU A O 1
ATOM 733 N N . GLY A 1 96 ? 210.309 81.036 26.653 1.00 45.77 96 GLY A N 1
ATOM 734 C CA . GLY A 1 96 ? 210.424 79.580 26.867 1.00 45.20 96 GLY A CA 1
ATOM 735 C C . GLY A 1 96 ? 210.535 78.774 25.584 1.00 45.60 96 GLY A C 1
ATOM 736 O O . GLY A 1 96 ? 210.790 77.597 25.734 1.00 45.22 96 GLY A O 1
ATOM 737 N N . GLY A 1 97 ? 210.382 79.347 24.374 1.00 44.28 97 GLY A N 1
ATOM 738 C CA . GLY A 1 97 ? 210.298 78.524 23.147 1.00 43.55 97 GLY A CA 1
ATOM 739 C C . GLY A 1 97 ? 211.589 78.459 22.326 1.00 42.97 97 GLY A C 1
ATOM 740 O O . GLY A 1 97 ? 212.682 78.812 22.864 1.00 43.04 97 GLY A O 1
ATOM 741 N N . LEU A 1 98 ? 211.460 78.046 21.054 1.00 41.87 98 LEU A N 1
ATOM 742 C CA . LEU A 1 98 ? 212.589 77.811 20.132 1.00 41.60 98 LEU A CA 1
ATOM 743 C C . LEU A 1 98 ? 212.857 79.015 19.244 1.00 42.36 98 LEU A C 1
ATOM 744 O O . LEU A 1 98 ? 214.005 79.164 18.848 1.00 41.56 98 LEU A O 1
ATOM 749 N N . GLY A 1 99 ? 211.853 79.846 18.949 1.00 44.58 99 GLY A N 1
ATOM 750 C CA . GLY A 1 99 ? 211.930 80.773 17.798 1.00 47.61 99 GLY A CA 1
ATOM 751 C C . GLY A 1 99 ? 211.966 80.023 16.462 1.00 49.63 99 GLY A C 1
ATOM 752 O O . GLY A 1 99 ? 211.869 78.780 16.440 1.00 51.80 99 GLY A O 1
ATOM 753 N N . ASP A 1 100 ? 212.115 80.682 15.332 1.00 52.95 100 ASP A N 1
ATOM 754 C CA . ASP A 1 100 ? 212.175 79.891 14.079 1.00 56.85 100 ASP A CA 1
ATOM 755 C C . ASP A 1 100 ? 213.211 78.752 14.235 1.00 53.70 100 ASP A C 1
ATOM 756 O O . ASP A 1 100 ? 214.231 78.858 14.986 1.00 53.36 100 ASP A O 1
ATOM 761 N N . LEU A 1 101 ? 212.913 77.663 13.558 1.00 48.12 101 LEU A N 1
ATOM 762 C CA . LEU A 1 101 ? 213.757 76.475 13.506 1.00 44.64 101 LEU A CA 1
ATOM 763 C C . LEU A 1 101 ? 214.075 76.180 12.036 1.00 42.76 101 LEU A C 1
ATOM 764 O O . LEU A 1 101 ? 213.209 76.125 11.207 1.00 40.14 101 LEU A O 1
ATOM 769 N N . ALA A 1 102 ? 215.351 75.952 11.779 1.00 42.39 102 ALA A N 1
ATOM 770 C CA . ALA A 1 102 ? 215.951 75.863 10.446 1.00 42.35 102 ALA A CA 1
ATOM 771 C C . ALA A 1 102 ? 215.857 74.423 9.918 1.00 41.55 102 ALA A C 1
ATOM 772 O O . ALA A 1 102 ? 216.183 74.258 8.715 1.00 47.59 102 ALA A O 1
ATOM 774 N N . TYR A 1 103 ? 215.436 73.433 10.707 1.00 38.73 103 TYR A N 1
ATOM 775 C CA . TYR A 1 103 ? 215.496 71.992 10.324 1.00 38.21 103 TYR A CA 1
ATOM 776 C C . TYR A 1 103 ? 214.229 71.292 10.830 1.00 38.36 103 TYR A C 1
ATOM 777 O O . TYR A 1 103 ? 213.574 71.817 11.720 1.00 38.68 103 TYR A O 1
ATOM 786 N N . PRO A 1 104 ? 213.812 70.105 10.324 1.00 38.44 104 PRO A N 1
ATOM 787 C CA . PRO A 1 104 ? 212.559 69.497 10.773 1.00 38.12 104 PRO A CA 1
ATOM 788 C C . PRO A 1 104 ? 212.542 68.994 12.216 1.00 37.79 104 PRO A C 1
ATOM 789 O O . PRO A 1 104 ? 213.527 68.353 12.670 1.00 38.04 104 PRO A O 1
ATOM 793 N N . LEU A 1 105 ? 211.451 69.311 12.919 1.00 37.71 105 LEU A N 1
ATOM 794 C CA . LEU A 1 105 ? 211.160 68.800 14.277 1.00 37.05 105 LEU A CA 1
ATOM 795 C C . LEU A 1 105 ? 210.058 67.740 14.143 1.00 37.29 105 LEU A C 1
ATOM 796 O O . LEU A 1 105 ? 208.915 68.067 13.811 1.00 36.67 105 LEU A O 1
ATOM 801 N N . VAL A 1 106 ? 210.449 66.488 14.309 1.00 37.94 106 VAL A N 1
ATOM 802 C CA . VAL A 1 106 ? 209.635 65.276 14.052 1.00 39.05 106 VAL A CA 1
ATOM 803 C C . VAL A 1 106 ? 208.803 64.913 15.289 1.00 39.63 106 VAL A C 1
ATOM 804 O O . VAL A 1 106 ? 209.390 64.795 16.427 1.00 38.14 106 VAL A O 1
ATOM 808 N N . ALA A 1 107 ? 207.530 64.581 15.050 1.00 39.94 107 ALA A N 1
ATOM 809 C CA . ALA A 1 107 ? 206.604 64.127 16.109 1.00 40.12 107 ALA A CA 1
ATOM 810 C C . ALA A 1 107 ? 206.539 62.591 16.193 1.00 40.53 107 ALA A C 1
ATOM 811 O O . ALA A 1 107 ? 205.946 61.983 15.303 1.00 41.65 107 ALA A O 1
ATOM 813 N N . ASP A 1 108 ? 207.022 62.015 17.304 1.00 40.73 108 ASP A N 1
ATOM 814 C CA . ASP A 1 108 ? 207.067 60.546 17.556 1.00 41.66 108 ASP A CA 1
ATOM 815 C C . ASP A 1 108 ? 205.881 60.143 18.434 1.00 41.58 108 ASP A C 1
ATOM 816 O O . ASP A 1 108 ? 206.068 59.636 19.559 1.00 40.61 108 ASP A O 1
ATOM 821 N N . LEU A 1 109 ? 204.687 60.426 17.932 1.00 42.81 109 LEU A N 1
ATOM 822 C CA . LEU A 1 109 ? 203.448 60.504 18.752 1.00 43.24 109 LEU A CA 1
ATOM 823 C C . LEU A 1 109 ? 203.100 59.113 19.225 1.00 42.81 109 LEU A C 1
ATOM 824 O O . LEU A 1 109 ? 202.583 59.008 20.294 1.00 44.62 109 LEU A O 1
ATOM 829 N N . LYS A 1 110 ? 203.346 58.110 18.415 1.00 43.95 110 LYS A N 1
ATOM 830 C CA . LYS A 1 110 ? 203.076 56.689 18.761 1.00 45.19 110 LYS A CA 1
ATOM 831 C C . LYS A 1 110 ? 204.271 56.104 19.522 1.00 43.41 110 LYS A C 1
ATOM 832 O O . LYS A 1 110 ? 204.205 54.942 19.888 1.00 42.18 110 LYS A O 1
ATOM 838 N N . LYS A 1 111 ? 205.372 56.862 19.631 1.00 42.50 111 LYS A N 1
ATOM 839 C CA . LYS A 1 111 ? 206.592 56.534 20.418 1.00 42.36 111 LYS A CA 1
ATOM 840 C C . LYS A 1 111 ? 207.443 55.438 19.748 1.00 43.39 111 LYS A C 1
ATOM 841 O O . LYS A 1 111 ? 208.325 54.862 20.414 1.00 43.05 111 LYS A O 1
ATOM 847 N N . GLU A 1 112 ? 207.182 55.148 18.470 1.00 46.52 112 GLU A N 1
ATOM 848 C CA . GLU A 1 112 ? 207.793 54.037 17.688 1.00 47.03 112 GLU A CA 1
ATOM 849 C C . GLU A 1 112 ? 209.264 54.393 17.404 1.00 45.71 112 GLU A C 1
ATOM 850 O O . GLU A 1 112 ? 210.094 53.486 17.402 1.00 44.08 112 GLU A O 1
ATOM 856 N N . ILE A 1 113 ? 209.589 55.666 17.187 1.00 44.00 113 ILE A N 1
ATOM 857 C CA . ILE A 1 113 ? 210.962 56.015 16.759 1.00 44.88 113 ILE A CA 1
ATOM 858 C C . ILE A 1 113 ? 211.883 55.935 17.965 1.00 43.45 113 ILE A C 1
ATOM 859 O O . ILE A 1 113 ? 212.850 55.185 17.853 1.00 43.49 113 ILE A O 1
ATOM 864 N N . SER A 1 114 ? 211.491 56.510 19.093 1.00 42.63 114 SER A N 1
ATOM 865 C CA . SER A 1 114 ? 212.168 56.348 20.408 1.00 42.29 114 SER A CA 1
ATOM 866 C C . SER A 1 114 ? 212.439 54.870 20.732 1.00 41.36 114 SER A C 1
ATOM 867 O O . SER A 1 114 ? 213.611 54.524 21.042 1.00 39.85 114 SER A O 1
ATOM 870 N N . LYS A 1 115 ? 211.421 54.026 20.595 1.00 42.17 115 LYS A N 1
ATOM 871 C CA . LYS A 1 115 ? 211.512 52.558 20.857 1.00 43.41 115 LYS A CA 1
ATOM 872 C C . LYS A 1 115 ? 212.557 51.852 19.959 1.00 42.48 115 LYS A C 1
ATOM 873 O O . LYS A 1 115 ? 213.472 51.218 20.534 1.00 42.19 115 LYS A O 1
ATOM 879 N N . ALA A 1 116 ? 212.438 51.966 18.628 1.00 40.51 116 ALA A N 1
ATOM 880 C CA . ALA A 1 116 ? 213.351 51.381 17.631 1.00 40.94 116 ALA A CA 1
ATOM 881 C C . ALA A 1 116 ? 214.812 51.825 17.850 1.00 40.84 116 ALA A C 1
ATOM 882 O O . ALA A 1 116 ? 215.754 51.013 17.521 1.00 42.98 116 ALA A O 1
ATOM 884 N N . TYR A 1 117 ? 215.057 53.049 18.307 1.00 39.61 117 TYR A N 1
ATOM 885 C CA . TYR A 1 117 ? 216.447 53.539 18.511 1.00 38.94 117 TYR A CA 1
ATOM 886 C C . TYR A 1 117 ? 216.893 53.302 19.957 1.00 38.36 117 TYR A C 1
ATOM 887 O O . TYR A 1 117 ? 217.993 53.714 20.297 1.00 39.19 117 TYR A O 1
ATOM 896 N N . GLY A 1 118 ? 216.088 52.661 20.779 1.00 37.79 118 GLY A N 1
ATOM 897 C CA . GLY A 1 118 ? 216.570 52.202 22.090 1.00 37.71 118 GLY A CA 1
ATOM 898 C C . GLY A 1 118 ? 216.629 53.283 23.140 1.00 37.48 118 GLY A C 1
ATOM 899 O O . GLY A 1 118 ? 217.326 53.035 24.123 1.00 37.42 118 GLY A O 1
ATOM 900 N N . VAL A 1 119 ? 215.845 54.372 22.997 1.00 37.91 119 VAL A N 1
ATOM 901 C CA . VAL A 1 119 ? 215.922 55.584 23.879 1.00 37.74 119 VAL A CA 1
ATOM 902 C C . VAL A 1 119 ? 214.589 55.857 24.588 1.00 37.68 119 VAL A C 1
ATOM 903 O O . VAL A 1 119 ? 214.568 56.809 25.425 1.00 37.85 119 VAL A O 1
ATOM 907 N N . LEU A 1 120 ? 213.546 55.072 24.325 1.00 37.96 120 LEU A N 1
ATOM 908 C CA . LEU A 1 120 ? 212.254 55.192 25.031 1.00 38.48 120 LEU A CA 1
ATOM 909 C C . LEU A 1 120 ? 212.433 54.744 26.479 1.00 39.71 120 LEU A C 1
ATOM 910 O O . LEU A 1 120 ? 212.873 53.653 26.687 1.00 39.50 120 LEU A O 1
ATOM 915 N N . THR A 1 121 ? 212.109 55.582 27.454 1.00 42.79 121 THR A N 1
ATOM 916 C CA . THR A 1 121 ? 212.063 55.187 28.897 1.00 46.25 121 THR A CA 1
ATOM 917 C C . THR A 1 121 ? 210.652 54.694 29.282 1.00 49.18 121 THR A C 1
ATOM 918 O O . THR A 1 121 ? 209.703 54.897 28.501 1.00 48.14 121 THR A O 1
ATOM 922 N N . GLU A 1 122 ? 210.537 54.157 30.495 1.00 55.62 122 GLU A N 1
ATOM 923 C CA . GLU A 1 122 ? 209.287 53.673 31.150 1.00 60.21 122 GLU A CA 1
ATOM 924 C C . GLU A 1 122 ? 208.324 54.823 31.441 1.00 59.05 122 GLU A C 1
ATOM 925 O O . GLU A 1 122 ? 207.165 54.506 31.741 1.00 57.73 122 GLU A O 1
ATOM 931 N N . ASP A 1 123 ? 208.779 56.088 31.388 1.00 55.91 123 ASP A N 1
ATOM 932 C CA . ASP A 1 123 ? 207.915 57.261 31.655 1.00 54.85 123 ASP A CA 1
ATOM 933 C C . ASP A 1 123 ? 207.240 57.712 30.352 1.00 52.13 123 ASP A C 1
ATOM 934 O O . ASP A 1 123 ? 206.392 58.604 30.409 1.00 49.57 123 ASP A O 1
ATOM 939 N N . GLY A 1 124 ? 207.543 57.071 29.218 1.00 50.26 124 GLY A N 1
ATOM 940 C CA . GLY A 1 124 ? 206.865 57.366 27.938 1.00 48.46 124 GLY A CA 1
ATOM 941 C C . GLY A 1 124 ? 207.514 58.515 27.189 1.00 46.21 124 GLY A C 1
ATOM 942 O O . GLY A 1 124 ? 206.887 58.987 26.244 1.00 45.92 124 GLY A O 1
ATOM 943 N N . ILE A 1 125 ? 208.743 58.877 27.577 1.00 43.86 125 ILE A N 1
ATOM 944 C CA . ILE A 1 125 ? 209.621 59.879 26.941 1.00 43.34 125 ILE A CA 1
ATOM 945 C C . ILE A 1 125 ? 210.987 59.267 26.614 1.00 43.42 125 ILE A C 1
ATOM 946 O O . ILE A 1 125 ? 211.402 58.250 27.212 1.00 45.06 125 ILE A O 1
ATOM 951 N N . SER A 1 126 ? 211.649 59.876 25.656 1.00 42.82 126 SER A N 1
ATOM 952 C CA . SER A 1 126 ? 212.974 59.482 25.154 1.00 42.65 126 SER A CA 1
ATOM 953 C C . SER A 1 126 ? 214.062 60.056 26.076 1.00 42.99 126 SER A C 1
ATOM 954 O O . SER A 1 126 ? 213.816 61.079 26.775 1.00 43.27 126 SER A O 1
ATOM 957 N N . LEU A 1 127 ? 215.222 59.405 26.134 1.00 42.32 127 LEU A N 1
ATOM 958 C CA . LEU A 1 127 ? 216.404 60.042 26.755 1.00 42.34 127 LEU A CA 1
ATOM 959 C C . LEU A 1 127 ? 216.930 61.098 25.767 1.00 42.12 127 LEU A C 1
ATOM 960 O O . LEU A 1 127 ? 216.478 61.103 24.575 1.00 44.86 127 LEU A O 1
ATOM 965 N N . ARG A 1 128 ? 217.938 61.870 26.158 1.00 40.21 128 ARG A N 1
ATOM 966 C CA . ARG A 1 128 ? 218.676 62.739 25.200 1.00 39.94 128 ARG A CA 1
ATOM 967 C C . ARG A 1 128 ? 219.651 61.871 24.430 1.00 39.51 128 ARG A C 1
ATOM 968 O O . ARG A 1 128 ? 220.431 61.217 25.094 1.00 40.21 128 ARG A O 1
ATOM 976 N N . GLY A 1 129 ? 219.557 61.854 23.105 1.00 38.07 129 GLY A N 1
ATOM 977 C CA . GLY A 1 129 ? 220.260 60.881 22.274 1.00 38.11 129 GLY A CA 1
ATOM 978 C C . GLY A 1 129 ? 220.617 61.445 20.912 1.00 38.36 129 GLY A C 1
ATOM 979 O O . GLY A 1 129 ? 219.851 62.203 20.355 1.00 40.53 129 GLY A O 1
ATOM 980 N N . LEU A 1 130 ? 221.754 61.075 20.360 1.00 36.88 130 LEU A N 1
ATOM 981 C CA . LEU A 1 130 ? 222.126 61.647 19.086 1.00 36.24 130 LEU A CA 1
ATOM 982 C C . LEU A 1 130 ? 222.800 60.538 18.304 1.00 36.68 130 LEU A C 1
ATOM 983 O O . LEU A 1 130 ? 223.608 59.844 18.900 1.00 35.69 130 LEU A O 1
ATOM 988 N N . PHE A 1 131 ? 222.518 60.496 17.004 1.00 36.65 131 PHE A N 1
ATOM 989 C CA . PHE A 1 131 ? 222.857 59.378 16.107 1.00 37.19 131 PHE A CA 1
ATOM 990 C C . PHE A 1 131 ? 223.400 60.017 14.823 1.00 37.85 131 PHE A C 1
ATOM 991 O O . PHE A 1 131 ? 222.803 61.009 14.296 1.00 37.20 131 PHE A O 1
ATOM 999 N N . ILE A 1 132 ? 224.545 59.517 14.363 1.00 37.41 132 ILE A N 1
ATOM 1000 C CA . ILE A 1 132 ? 225.039 59.960 13.060 1.00 38.72 132 ILE A CA 1
ATOM 1001 C C . ILE A 1 132 ? 224.857 58.794 12.102 1.00 40.02 132 ILE A C 1
ATOM 1002 O O . ILE A 1 132 ? 225.337 57.669 12.380 1.00 41.84 132 ILE A O 1
ATOM 1007 N N . ILE A 1 133 ? 224.131 59.059 11.045 1.00 39.11 133 ILE A N 1
ATOM 1008 C CA . ILE A 1 133 ? 223.758 58.019 10.072 1.00 41.02 133 ILE A CA 1
ATOM 1009 C C . ILE A 1 133 ? 224.366 58.470 8.760 1.00 41.34 133 ILE A C 1
ATOM 1010 O O . ILE A 1 133 ? 224.206 59.672 8.440 1.00 38.80 133 ILE A O 1
ATOM 1015 N N . ASP A 1 134 ? 225.028 57.543 8.064 1.00 42.57 134 ASP A N 1
ATOM 1016 C CA . ASP A 1 134 ? 225.800 57.877 6.834 1.00 43.27 134 ASP A CA 1
ATOM 1017 C C . ASP A 1 134 ? 224.849 57.850 5.627 1.00 42.67 134 ASP A C 1
ATOM 1018 O O . ASP A 1 134 ? 223.696 57.592 5.790 1.00 40.79 134 ASP A O 1
ATOM 1023 N N . LYS A 1 135 ? 225.399 58.075 4.450 1.00 45.05 135 LYS A N 1
ATOM 1024 C CA . LYS A 1 135 ? 224.753 58.191 3.110 1.00 45.99 135 LYS A CA 1
ATOM 1025 C C . LYS A 1 135 ? 224.029 56.892 2.725 1.00 46.85 135 LYS A C 1
ATOM 1026 O O . LYS A 1 135 ? 223.077 56.996 1.966 1.00 47.64 135 LYS A O 1
ATOM 1032 N N . GLU A 1 136 ? 224.443 55.729 3.231 1.00 48.53 136 GLU A N 1
ATOM 1033 C CA . GLU A 1 136 ? 223.860 54.400 2.890 1.00 50.77 136 GLU A CA 1
ATOM 1034 C C . GLU A 1 136 ? 222.815 54.033 3.960 1.00 49.76 136 GLU A C 1
ATOM 1035 O O . GLU A 1 136 ? 222.146 53.029 3.804 1.00 51.22 136 GLU A O 1
ATOM 1041 N N . GLY A 1 137 ? 222.671 54.845 5.009 1.00 48.16 137 GLY A N 1
ATOM 1042 C CA . GLY A 1 137 ? 221.679 54.680 6.084 1.00 46.72 137 GLY A CA 1
ATOM 1043 C C . GLY A 1 137 ? 222.205 53.814 7.216 1.00 46.28 137 GLY A C 1
ATOM 1044 O O . GLY A 1 137 ? 221.372 53.237 7.916 1.00 46.98 137 GLY A O 1
ATOM 1045 N N . VAL A 1 138 ? 223.524 53.676 7.394 1.00 44.94 138 VAL A N 1
ATOM 1046 C CA . VAL A 1 138 ? 224.086 52.861 8.519 1.00 44.23 138 VAL A CA 1
ATOM 1047 C C . VAL A 1 138 ? 224.411 53.779 9.693 1.00 41.83 138 VAL A C 1
ATOM 1048 O O . VAL A 1 138 ? 225.085 54.803 9.450 1.00 41.37 138 VAL A O 1
ATOM 1052 N N . VAL A 1 139 ? 224.059 53.376 10.911 1.00 40.56 139 VAL A N 1
ATOM 1053 C CA . VAL A 1 139 ? 224.416 54.108 12.166 1.00 39.10 139 VAL A CA 1
ATOM 1054 C C . VAL A 1 139 ? 225.898 53.943 12.467 1.00 38.37 139 VAL A C 1
ATOM 1055 O O . VAL A 1 139 ? 226.293 52.834 12.734 1.00 39.06 139 VAL A O 1
ATOM 1059 N N . GLN A 1 140 ? 226.665 55.018 12.517 1.00 37.84 140 GLN A N 1
ATOM 1060 C CA . GLN A 1 140 ? 228.136 54.998 12.743 1.00 38.19 140 GLN A CA 1
ATOM 1061 C C . GLN A 1 140 ? 228.513 55.481 14.153 1.00 38.15 140 GLN A C 1
ATOM 1062 O O . GLN A 1 140 ? 229.610 55.177 14.599 1.00 38.73 140 GLN A O 1
ATOM 1068 N N . HIS A 1 141 ? 227.610 56.161 14.876 1.00 38.53 141 HIS A N 1
ATOM 1069 C CA . HIS A 1 141 ? 227.896 56.850 16.149 1.00 36.78 141 HIS A CA 1
ATOM 1070 C C . HIS A 1 141 ? 226.618 56.942 16.951 1.00 35.93 141 HIS A C 1
ATOM 1071 O O . HIS A 1 141 ? 225.572 57.235 16.343 1.00 37.01 141 HIS A O 1
ATOM 1078 N N . ALA A 1 142 ? 226.729 56.863 18.266 1.00 35.17 142 ALA A N 1
ATOM 1079 C CA . ALA A 1 142 ? 225.662 57.235 19.198 1.00 35.45 142 ALA A CA 1
ATOM 1080 C C . ALA A 1 142 ? 226.274 57.848 20.439 1.00 36.51 142 ALA A C 1
ATOM 1081 O O . ALA A 1 142 ? 227.309 57.375 20.897 1.00 37.30 142 ALA A O 1
ATOM 1083 N N . THR A 1 143 ? 225.635 58.893 20.930 1.00 37.21 143 THR A N 1
ATOM 1084 C CA . THR A 1 143 ? 225.860 59.502 22.242 1.00 38.45 143 THR A CA 1
ATOM 1085 C C . THR A 1 143 ? 224.508 59.492 22.937 1.00 38.18 143 THR A C 1
ATOM 1086 O O . THR A 1 143 ? 223.496 59.855 22.284 1.00 36.61 143 THR A O 1
ATOM 1090 N N . ILE A 1 144 ? 224.487 59.118 24.202 1.00 37.39 144 ILE A N 1
ATOM 1091 C CA . ILE A 1 144 ? 223.191 59.002 24.886 1.00 38.26 144 ILE A CA 1
ATOM 1092 C C . ILE A 1 144 ? 223.443 59.450 26.321 1.00 39.25 144 ILE A C 1
ATOM 1093 O O . ILE A 1 144 ? 224.383 58.918 27.010 1.00 39.17 144 ILE A O 1
ATOM 1098 N N . ASN A 1 145 ? 222.650 60.431 26.762 1.00 39.53 145 ASN A N 1
ATOM 1099 C CA . ASN A 1 145 ? 222.822 61.099 28.076 1.00 39.67 145 ASN A CA 1
ATOM 1100 C C . ASN A 1 145 ? 221.552 60.844 28.900 1.00 40.03 145 ASN A C 1
ATOM 1101 O O . ASN A 1 145 ? 220.471 60.833 28.360 1.00 37.95 145 ASN A O 1
ATOM 1106 N N . ASN A 1 146 ? 221.706 60.600 30.185 1.00 42.02 146 ASN A N 1
ATOM 1107 C CA . ASN A 1 146 ? 220.570 60.410 31.107 1.00 42.75 146 ASN A CA 1
ATOM 1108 C C . ASN A 1 146 ? 220.071 61.773 31.576 1.00 44.87 146 ASN A C 1
ATOM 1109 O O . ASN A 1 146 ? 218.928 61.846 31.949 1.00 44.42 146 ASN A O 1
ATOM 1114 N N . LEU A 1 147 ? 220.927 62.797 31.630 1.00 48.32 147 LEU A N 1
ATOM 1115 C CA . LEU A 1 147 ? 220.501 64.133 32.124 1.00 51.56 147 LEU A CA 1
ATOM 1116 C C . LEU A 1 147 ? 220.980 65.223 31.167 1.00 50.07 147 LEU A C 1
ATOM 1117 O O . LEU A 1 147 ? 221.654 64.899 30.211 1.00 49.27 147 LEU A O 1
ATOM 1122 N N . ALA A 1 148 ? 220.490 66.441 31.345 1.00 50.41 148 ALA A N 1
ATOM 1123 C CA . ALA A 1 148 ? 220.907 67.638 30.580 1.00 52.97 148 ALA A CA 1
ATOM 1124 C C . ALA A 1 148 ? 222.275 68.134 31.092 1.00 53.30 148 ALA A C 1
ATOM 1125 O O . ALA A 1 148 ? 222.323 68.836 32.084 1.00 52.58 148 ALA A O 1
ATOM 1127 N N . PHE A 1 149 ? 223.345 67.602 30.514 1.00 57.97 149 PHE A N 1
ATOM 1128 C CA . PHE A 1 149 ? 224.786 67.857 30.801 1.00 59.56 149 PHE A CA 1
ATOM 1129 C C . PHE A 1 149 ? 225.276 68.934 29.835 1.00 61.75 149 PHE A C 1
ATOM 1130 O O . PHE A 1 149 ? 226.392 69.404 30.073 1.00 67.07 149 PHE A O 1
ATOM 1138 N N . GLY A 1 150 ? 224.491 69.280 28.793 1.00 59.76 150 GLY A N 1
ATOM 1139 C CA . GLY A 1 150 ? 224.969 70.059 27.635 1.00 58.64 150 GLY A CA 1
ATOM 1140 C C . GLY A 1 150 ? 225.664 69.185 26.590 1.00 57.96 150 GLY A C 1
ATOM 1141 O O . GLY A 1 150 ? 226.591 68.440 26.910 1.00 58.04 150 GLY A O 1
ATOM 1142 N N . ARG A 1 151 ? 225.161 69.202 25.370 1.00 56.52 151 ARG A N 1
ATOM 1143 C CA . ARG A 1 151 ? 225.777 68.508 24.229 1.00 56.11 151 ARG A CA 1
ATOM 1144 C C . ARG A 1 151 ? 226.571 69.607 23.515 1.00 51.58 151 ARG A C 1
ATOM 1145 O O . ARG A 1 151 ? 226.095 70.731 23.522 1.00 53.05 151 ARG A O 1
ATOM 1153 N N . SER A 1 152 ? 227.782 69.343 23.032 1.00 45.97 152 SER A N 1
ATOM 1154 C CA . SER A 1 152 ? 228.605 70.351 22.327 1.00 42.74 152 SER A CA 1
ATOM 1155 C C . SER A 1 152 ? 228.353 70.198 20.825 1.00 40.71 152 SER A C 1
ATOM 1156 O O . SER A 1 152 ? 228.638 69.158 20.260 1.00 40.39 152 SER A O 1
ATOM 1159 N N . VAL A 1 153 ? 227.821 71.205 20.184 1.00 39.24 153 VAL A N 1
ATOM 1160 C CA . VAL A 1 153 ? 227.721 71.192 18.711 1.00 39.83 153 VAL A CA 1
ATOM 1161 C C . VAL A 1 153 ? 229.120 71.027 18.107 1.00 40.54 153 VAL A C 1
ATOM 1162 O O . VAL A 1 153 ? 229.204 70.384 17.042 1.00 40.52 153 VAL A O 1
ATOM 1166 N N . ASP A 1 154 ? 230.171 71.603 18.715 1.00 41.02 154 ASP A N 1
ATOM 1167 C CA . ASP A 1 154 ? 231.552 71.476 18.181 1.00 41.80 154 ASP A CA 1
ATOM 1168 C C . ASP A 1 154 ? 231.966 69.991 18.171 1.00 41.61 154 ASP A C 1
ATOM 1169 O O . ASP A 1 154 ? 232.631 69.526 17.209 1.00 40.99 154 ASP A O 1
ATOM 1174 N N . GLU A 1 155 ? 231.629 69.273 19.233 1.00 42.49 155 GLU A N 1
ATOM 1175 C CA . GLU A 1 155 ? 232.052 67.864 19.348 1.00 42.29 155 GLU A CA 1
ATOM 1176 C C . GLU A 1 155 ? 231.191 67.097 18.364 1.00 40.78 155 GLU A C 1
ATOM 1177 O O . GLU A 1 155 ? 231.737 66.338 17.690 1.00 43.46 155 GLU A O 1
ATOM 1183 N N . THR A 1 156 ? 229.895 67.292 18.288 1.00 39.70 156 THR A N 1
ATOM 1184 C CA . THR A 1 156 ? 229.081 66.634 17.246 1.00 39.60 156 THR A CA 1
ATOM 1185 C C . THR A 1 156 ? 229.745 66.868 15.876 1.00 39.29 156 THR A C 1
ATOM 1186 O O . THR A 1 156 ? 229.900 65.889 15.068 1.00 38.34 156 THR A O 1
ATOM 1190 N N . LYS A 1 157 ? 230.099 68.123 15.592 1.00 39.26 157 LYS A N 1
ATOM 1191 C CA . LYS A 1 157 ? 230.639 68.511 14.267 1.00 39.73 157 LYS A CA 1
ATOM 1192 C C . LYS A 1 157 ? 232.009 67.852 14.008 1.00 38.75 157 LYS A C 1
ATOM 1193 O O . LYS A 1 157 ? 232.253 67.426 12.848 1.00 39.26 157 LYS A O 1
ATOM 1199 N N . ARG A 1 158 ? 232.857 67.746 15.028 1.00 37.51 158 ARG A N 1
ATOM 1200 C CA . ARG A 1 158 ? 234.162 67.083 14.928 1.00 38.50 158 ARG A CA 1
ATOM 1201 C C . ARG A 1 158 ? 233.969 65.604 14.632 1.00 38.01 158 ARG A C 1
ATOM 1202 O O . ARG A 1 158 ? 234.610 65.111 13.702 1.00 38.57 158 ARG A O 1
ATOM 1210 N N . VAL A 1 159 ? 233.077 64.934 15.360 1.00 37.34 159 VAL A N 1
ATOM 1211 C CA . VAL A 1 159 ? 232.789 63.494 15.136 1.00 37.56 159 VAL A CA 1
ATOM 1212 C C . VAL A 1 159 ? 232.276 63.254 13.713 1.00 37.79 159 VAL A C 1
ATOM 1213 O O . VAL A 1 159 ? 232.785 62.311 13.075 1.00 37.23 159 VAL A O 1
ATOM 1217 N N . LEU A 1 160 ? 231.344 64.087 13.238 1.00 37.95 160 LEU A N 1
ATOM 1218 C CA . LEU A 1 160 ? 230.762 63.983 11.885 1.00 38.31 160 LEU A CA 1
ATOM 1219 C C . LEU A 1 160 ? 231.861 64.084 10.826 1.00 39.88 160 LEU A C 1
ATOM 1220 O O . LEU A 1 160 ? 231.871 63.244 9.951 1.00 41.34 160 LEU A O 1
ATOM 1225 N N . GLN A 1 161 ? 232.749 65.077 10.901 1.00 40.79 161 GLN A N 1
ATOM 1226 C CA . GLN A 1 161 ? 233.868 65.272 9.940 1.00 41.74 161 GLN A CA 1
ATOM 1227 C C . GLN A 1 161 ? 234.891 64.138 10.031 1.00 40.85 161 GLN A C 1
ATOM 1228 O O . GLN A 1 161 ? 235.432 63.743 8.992 1.00 43.46 161 GLN A O 1
ATOM 1234 N N . ALA A 1 162 ? 235.140 63.591 11.199 1.00 39.86 162 ALA A N 1
ATOM 1235 C CA . ALA A 1 162 ? 235.987 62.387 11.350 1.00 39.97 162 ALA A CA 1
ATOM 1236 C C . ALA A 1 162 ? 235.359 61.229 10.566 1.00 40.80 162 ALA A C 1
ATOM 1237 O O . ALA A 1 162 ? 236.102 60.479 9.937 1.00 42.40 162 ALA A O 1
ATOM 1239 N N . ILE A 1 163 ? 234.029 61.063 10.632 1.00 39.68 163 ILE A N 1
ATOM 1240 C CA . ILE A 1 163 ? 233.358 59.904 10.012 1.00 39.74 163 ILE A CA 1
ATOM 1241 C C . ILE A 1 163 ? 233.405 60.133 8.497 1.00 41.72 163 ILE A C 1
ATOM 1242 O O . ILE A 1 163 ? 233.736 59.202 7.779 1.00 41.20 163 ILE A O 1
ATOM 1247 N N . GLN A 1 164 ? 233.094 61.355 8.038 1.00 42.92 164 GLN A N 1
ATOM 1248 C CA . GLN A 1 164 ? 233.161 61.711 6.609 1.00 43.99 164 GLN A CA 1
ATOM 1249 C C . GLN A 1 164 ? 234.597 61.475 6.144 1.00 45.26 164 GLN A C 1
ATOM 1250 O O . GLN A 1 164 ? 234.743 60.961 5.014 1.00 44.98 164 GLN A O 1
ATOM 1256 N N . TYR A 1 165 ? 235.616 61.802 6.969 1.00 46.01 165 TYR A N 1
ATOM 1257 C CA . TYR A 1 165 ? 237.033 61.676 6.507 1.00 47.63 165 TYR A CA 1
ATOM 1258 C C . TYR A 1 165 ? 237.375 60.193 6.328 1.00 47.34 165 TYR A C 1
ATOM 1259 O O . TYR A 1 165 ? 237.925 59.786 5.291 1.00 48.12 165 TYR A O 1
ATOM 1268 N N . VAL A 1 166 ? 236.974 59.385 7.299 1.00 46.99 166 VAL A N 1
ATOM 1269 C CA . VAL A 1 166 ? 237.237 57.919 7.301 1.00 47.49 166 VAL A CA 1
ATOM 1270 C C . VAL A 1 166 ? 236.533 57.285 6.107 1.00 47.07 166 VAL A C 1
ATOM 1271 O O . VAL A 1 166 ? 237.176 56.466 5.453 1.00 46.79 166 VAL A O 1
ATOM 1275 N N . GLN A 1 167 ? 235.317 57.695 5.777 1.00 47.32 167 GLN A N 1
ATOM 1276 C CA . GLN A 1 167 ? 234.516 56.995 4.731 1.00 49.81 167 GLN A CA 1
ATOM 1277 C C . GLN A 1 167 ? 234.930 57.417 3.311 1.00 52.90 167 GLN A C 1
ATOM 1278 O O . GLN A 1 167 ? 234.461 56.772 2.383 1.00 54.36 167 GLN A O 1
ATOM 1284 N N . SER A 1 168 ? 235.809 58.394 3.132 1.00 57.52 168 SER A N 1
ATOM 1285 C CA . SER A 1 168 ? 236.445 58.668 1.810 1.00 65.10 168 SER A CA 1
ATOM 1286 C C . SER A 1 168 ? 237.884 58.083 1.661 1.00 67.35 168 SER A C 1
ATOM 1287 O O . SER A 1 168 ? 238.444 58.251 0.564 1.00 65.84 168 SER A O 1
ATOM 1290 N N . ASN A 1 169 ? 238.426 57.352 2.660 1.00 70.66 169 ASN A N 1
ATOM 1291 C CA . ASN A 1 169 ? 239.831 56.838 2.741 1.00 71.94 169 ASN A CA 1
ATOM 1292 C C . ASN A 1 169 ? 239.931 55.633 3.691 1.00 73.17 169 ASN A C 1
ATOM 1293 O O . ASN A 1 169 ? 239.944 54.483 3.290 1.00 79.78 169 ASN A O 1
ATOM 1298 N N . LYS B 1 7 ? 214.633 49.628 30.236 1.00 59.36 7 LYS B N 1
ATOM 1299 C CA . LYS B 1 7 ? 214.946 49.023 28.865 1.00 58.21 7 LYS B CA 1
ATOM 1300 C C . LYS B 1 7 ? 216.321 49.562 28.464 1.00 54.25 7 LYS B C 1
ATOM 1301 O O . LYS B 1 7 ? 217.268 48.758 28.393 1.00 57.01 7 LYS B O 1
ATOM 1303 N N . PRO B 1 8 ? 216.522 50.905 28.305 1.00 49.57 8 PRO B N 1
ATOM 1304 C CA . PRO B 1 8 ? 217.827 51.462 27.911 1.00 47.39 8 PRO B CA 1
ATOM 1305 C C . PRO B 1 8 ? 218.890 51.281 28.998 1.00 45.60 8 PRO B C 1
ATOM 1306 O O . PRO B 1 8 ? 218.639 51.459 30.177 1.00 45.59 8 PRO B O 1
ATOM 1310 N N . LEU B 1 9 ? 220.078 50.914 28.560 1.00 45.43 9 LEU B N 1
ATOM 1311 C CA . LEU B 1 9 ? 221.255 50.760 29.445 1.00 44.76 9 LEU B CA 1
ATOM 1312 C C . LEU B 1 9 ? 221.526 52.092 30.183 1.00 44.33 9 LEU B C 1
ATOM 1313 O O . LEU B 1 9 ? 221.705 52.110 31.453 1.00 43.32 9 LEU B O 1
ATOM 1318 N N . VAL B 1 10 ? 221.546 53.197 29.440 1.00 43.87 10 VAL B N 1
ATOM 1319 C CA . VAL B 1 10 ? 221.800 54.517 30.063 1.00 43.53 10 VAL B CA 1
ATOM 1320 C C . VAL B 1 10 ? 220.547 54.852 30.858 1.00 44.72 10 VAL B C 1
ATOM 1321 O O . VAL B 1 10 ? 219.487 54.862 30.240 1.00 44.92 10 VAL B O 1
ATOM 1325 N N . GLY B 1 11 ? 220.696 55.149 32.158 1.00 45.45 11 GLY B N 1
ATOM 1326 C CA . GLY B 1 11 ? 219.597 55.517 33.072 1.00 45.01 11 GLY B CA 1
ATOM 1327 C C . GLY B 1 11 ? 219.392 54.435 34.102 1.00 45.55 11 GLY B C 1
ATOM 1328 O O . GLY B 1 11 ? 218.650 54.647 35.021 1.00 46.69 11 GLY B O 1
ATOM 1329 N N . SER B 1 12 ? 220.062 53.307 33.945 1.00 46.61 12 SER B N 1
ATOM 1330 C CA . SER B 1 12 ? 219.822 52.084 34.735 1.00 48.28 12 SER B CA 1
ATOM 1331 C C . SER B 1 12 ? 221.111 51.697 35.476 1.00 49.00 12 SER B C 1
ATOM 1332 O O . SER B 1 12 ? 222.163 52.308 35.199 1.00 50.37 12 SER B O 1
ATOM 1335 N N . VAL B 1 13 ? 221.023 50.733 36.394 1.00 50.68 13 VAL B N 1
ATOM 1336 C CA . VAL B 1 13 ? 222.147 50.257 37.252 1.00 51.30 13 VAL B CA 1
ATOM 1337 C C . VAL B 1 13 ? 223.091 49.447 36.357 1.00 50.66 13 VAL B C 1
ATOM 1338 O O . VAL B 1 13 ? 222.691 48.427 35.839 1.00 49.23 13 VAL B O 1
ATOM 1342 N N . ALA B 1 14 ? 224.289 49.972 36.144 1.00 49.81 14 ALA B N 1
ATOM 1343 C CA . ALA B 1 14 ? 225.408 49.335 35.426 1.00 48.82 14 ALA B CA 1
ATOM 1344 C C . ALA B 1 14 ? 225.464 47.851 35.733 1.00 48.55 14 ALA B C 1
ATOM 1345 O O . ALA B 1 14 ? 225.566 47.513 36.905 1.00 50.63 14 ALA B O 1
ATOM 1347 N N . PRO B 1 15 ? 225.435 46.954 34.701 1.00 48.46 15 PRO B N 1
ATOM 1348 C CA . PRO B 1 15 ? 225.717 45.520 34.884 1.00 48.40 15 PRO B CA 1
ATOM 1349 C C . PRO B 1 15 ? 227.073 45.260 35.573 1.00 48.72 15 PRO B C 1
ATOM 1350 O O . PRO B 1 15 ? 228.095 45.739 35.153 1.00 48.11 15 PRO B O 1
ATOM 1354 N N . ASP B 1 16 ? 227.034 44.535 36.677 1.00 50.35 16 ASP B N 1
ATOM 1355 C CA . ASP B 1 16 ? 228.216 44.234 37.509 1.00 52.70 16 ASP B CA 1
ATOM 1356 C C . ASP B 1 16 ? 229.022 43.151 36.776 1.00 54.08 16 ASP B C 1
ATOM 1357 O O . ASP B 1 16 ? 228.426 42.426 36.007 1.00 53.90 16 ASP B O 1
ATOM 1362 N N . PHE B 1 17 ? 230.337 43.098 36.951 1.00 52.75 17 PHE B N 1
ATOM 1363 C CA . PHE B 1 17 ? 231.182 42.027 36.386 1.00 53.20 17 PHE B CA 1
ATOM 1364 C C . PHE B 1 17 ? 232.274 41.725 37.416 1.00 53.65 17 PHE B C 1
ATOM 1365 O O . PHE B 1 17 ? 232.608 42.601 38.210 1.00 52.28 17 PHE B O 1
ATOM 1373 N N . LYS B 1 18 ? 232.719 40.469 37.447 1.00 55.92 18 LYS B N 1
ATOM 1374 C CA . LYS B 1 18 ? 233.926 39.982 38.150 1.00 58.02 18 LYS B CA 1
ATOM 1375 C C . LYS B 1 18 ? 234.839 39.489 37.026 1.00 55.18 18 LYS B C 1
ATOM 1376 O O . LYS B 1 18 ? 234.341 38.700 36.202 1.00 54.21 18 LYS B O 1
ATOM 1382 N N . ALA B 1 19 ? 236.056 40.027 36.881 1.00 51.45 19 ALA B N 1
ATOM 1383 C CA . ALA B 1 19 ? 236.982 39.645 35.784 1.00 49.26 19 ALA B CA 1
ATOM 1384 C C . ALA B 1 19 ? 238.456 39.818 36.168 1.00 48.74 19 ALA B C 1
ATOM 1385 O O . ALA B 1 19 ? 238.793 40.604 37.104 1.00 46.96 19 ALA B O 1
ATOM 1387 N N . GLN B 1 20 ? 239.319 39.138 35.413 1.00 48.70 20 GLN B N 1
ATOM 1388 C CA . GLN B 1 20 ? 240.781 39.340 35.528 1.00 48.53 20 GLN B CA 1
ATOM 1389 C C . GLN B 1 20 ? 241.114 40.655 34.834 1.00 47.46 20 GLN B C 1
ATOM 1390 O O . GLN B 1 20 ? 240.383 40.999 33.854 1.00 45.80 20 GLN B O 1
ATOM 1396 N N . ALA B 1 21 ? 242.118 41.371 35.369 1.00 47.56 21 ALA B N 1
ATOM 1397 C CA . ALA B 1 21 ? 242.635 42.665 34.856 1.00 47.97 21 ALA B CA 1
ATOM 1398 C C . ALA B 1 21 ? 244.152 42.736 35.035 1.00 48.41 21 ALA B C 1
ATOM 1399 O O . ALA B 1 21 ? 244.696 42.020 35.841 1.00 50.07 21 ALA B O 1
ATOM 1401 N N . VAL B 1 22 ? 244.822 43.581 34.281 1.00 49.45 22 VAL B N 1
ATOM 1402 C CA . VAL B 1 22 ? 246.257 43.886 34.527 1.00 51.05 22 VAL B CA 1
ATOM 1403 C C . VAL B 1 22 ? 246.379 45.300 35.094 1.00 50.77 22 VAL B C 1
ATOM 1404 O O . VAL B 1 22 ? 245.852 46.252 34.485 1.00 47.82 22 VAL B O 1
ATOM 1408 N N . PHE B 1 23 ? 247.071 45.385 36.226 1.00 52.35 23 PHE B N 1
ATOM 1409 C CA . PHE B 1 23 ? 247.327 46.620 36.984 1.00 54.06 23 PHE B CA 1
ATOM 1410 C C . PHE B 1 23 ? 248.718 46.514 37.589 1.00 54.79 23 PHE B C 1
ATOM 1411 O O . PHE B 1 23 ? 248.998 45.498 38.235 1.00 53.42 23 PHE B O 1
ATOM 1419 N N . ASP B 1 24 ? 249.543 47.529 37.328 1.00 56.60 24 ASP B N 1
ATOM 1420 C CA . ASP B 1 24 ? 250.956 47.612 37.764 1.00 59.38 24 ASP B CA 1
ATOM 1421 C C . ASP B 1 24 ? 251.689 46.312 37.382 1.00 59.48 24 ASP B C 1
ATOM 1422 O O . ASP B 1 24 ? 252.423 45.760 38.242 1.00 58.70 24 ASP B O 1
ATOM 1427 N N . GLN B 1 25 ? 251.458 45.842 36.150 1.00 58.63 25 GLN B N 1
ATOM 1428 C CA . GLN B 1 25 ? 252.030 44.623 35.511 1.00 60.09 25 GLN B CA 1
ATOM 1429 C C . GLN B 1 25 ? 251.764 43.347 36.337 1.00 61.26 25 GLN B C 1
ATOM 1430 O O . GLN B 1 25 ? 252.588 42.463 36.288 1.00 61.44 25 GLN B O 1
ATOM 1436 N N . GLU B 1 26 ? 250.628 43.233 37.015 1.00 60.56 26 GLU B N 1
ATOM 1437 C CA . GLU B 1 26 ? 250.262 42.032 37.783 1.00 61.34 26 GLU B CA 1
ATOM 1438 C C . GLU B 1 26 ? 248.803 41.672 37.533 1.00 60.52 26 GLU B C 1
ATOM 1439 O O . GLU B 1 26 ? 248.016 42.583 37.217 1.00 62.01 26 GLU B O 1
ATOM 1445 N N . PHE B 1 27 ? 248.449 40.400 37.701 1.00 57.97 27 PHE B N 1
ATOM 1446 C CA . PHE B 1 27 ? 247.060 39.909 37.542 1.00 57.33 27 PHE B CA 1
ATOM 1447 C C . PHE B 1 27 ? 246.282 40.194 38.827 1.00 57.68 27 PHE B C 1
ATOM 1448 O O . PHE B 1 27 ? 246.800 39.954 39.896 1.00 57.58 27 PHE B O 1
ATOM 1456 N N . GLN B 1 28 ? 245.078 40.745 38.728 1.00 59.73 28 GLN B N 1
ATOM 1457 C CA . GLN B 1 28 ? 244.181 40.833 39.905 1.00 63.58 28 GLN B CA 1
ATOM 1458 C C . GLN B 1 28 ? 242.718 40.723 39.451 1.00 61.69 28 GLN B C 1
ATOM 1459 O O . GLN B 1 28 ? 242.449 40.798 38.279 1.00 60.13 28 GLN B O 1
ATOM 1465 N N . GLU B 1 29 ? 241.821 40.437 40.371 1.00 63.27 29 GLU B N 1
ATOM 1466 C CA . GLU B 1 29 ? 240.369 40.344 40.105 1.00 66.13 29 GLU B CA 1
ATOM 1467 C C . GLU B 1 29 ? 239.742 41.736 40.290 1.00 64.74 29 GLU B C 1
ATOM 1468 O O . GLU B 1 29 ? 239.955 42.332 41.337 1.00 66.92 29 GLU B O 1
ATOM 1474 N N . ILE B 1 30 ? 239.018 42.255 39.306 1.00 61.80 30 ILE B N 1
ATOM 1475 C CA . ILE B 1 30 ? 238.332 43.569 39.413 1.00 61.62 30 ILE B CA 1
ATOM 1476 C C . ILE B 1 30 ? 236.859 43.256 39.620 1.00 58.99 30 ILE B C 1
ATOM 1477 O O . ILE B 1 30 ? 236.363 42.402 38.881 1.00 58.31 30 ILE B O 1
ATOM 1482 N N . THR B 1 31 ? 236.177 43.889 40.574 1.00 57.45 31 THR B N 1
ATOM 1483 C CA . THR B 1 31 ? 234.679 43.880 40.611 1.00 57.10 31 THR B CA 1
ATOM 1484 C C . THR B 1 31 ? 234.170 45.298 40.369 1.00 54.02 31 THR B C 1
ATOM 1485 O O . THR B 1 31 ? 234.558 46.164 41.141 1.00 53.96 31 THR B O 1
ATOM 1489 N N . LEU B 1 32 ? 233.389 45.547 39.313 1.00 51.70 32 LEU B N 1
ATOM 1490 C CA . LEU B 1 32 ? 232.891 46.942 39.010 1.00 51.47 32 LEU B CA 1
ATOM 1491 C C . LEU B 1 32 ? 232.188 47.568 40.245 1.00 49.60 32 LEU B C 1
ATOM 1492 O O . LEU B 1 32 ? 232.518 48.714 40.569 1.00 47.90 32 LEU B O 1
ATOM 1497 N N . SER B 1 33 ? 231.366 46.813 40.966 1.00 49.28 33 SER B N 1
ATOM 1498 C CA . SER B 1 33 ? 230.654 47.300 42.170 1.00 52.26 33 SER B CA 1
ATOM 1499 C C . SER B 1 33 ? 231.600 47.682 43.322 1.00 54.35 33 SER B C 1
ATOM 1500 O O . SER B 1 33 ? 231.145 48.416 44.183 1.00 56.41 33 SER B O 1
ATOM 1503 N N . LYS B 1 34 ? 232.864 47.276 43.367 1.00 55.92 34 LYS B N 1
ATOM 1504 C CA . LYS B 1 34 ? 233.773 47.745 44.454 1.00 59.52 34 LYS B CA 1
ATOM 1505 C C . LYS B 1 34 ? 234.245 49.186 44.171 1.00 57.14 34 LYS B C 1
ATOM 1506 O O . LYS B 1 34 ? 234.969 49.743 45.041 1.00 56.39 34 LYS B O 1
ATOM 1512 N N . TYR B 1 35 ? 233.864 49.779 43.034 1.00 53.04 35 TYR B N 1
ATOM 1513 C CA . TYR B 1 35 ? 234.200 51.183 42.706 1.00 52.49 35 TYR B CA 1
ATOM 1514 C C . TYR B 1 35 ? 233.039 52.113 43.101 1.00 51.03 35 TYR B C 1
ATOM 1515 O O . TYR B 1 35 ? 233.120 53.288 42.821 1.00 50.33 35 TYR B O 1
ATOM 1524 N N . ARG B 1 36 ? 231.992 51.630 43.754 1.00 51.43 36 ARG B N 1
ATOM 1525 C CA . ARG B 1 36 ? 230.939 52.549 44.277 1.00 52.21 36 ARG B CA 1
ATOM 1526 C C . ARG B 1 36 ? 231.621 53.524 45.238 1.00 49.54 36 ARG B C 1
ATOM 1527 O O . ARG B 1 36 ? 232.587 53.078 45.916 1.00 48.14 36 ARG B O 1
ATOM 1535 N N . GLY B 1 37 ? 231.173 54.787 45.261 1.00 47.37 37 GLY B N 1
ATOM 1536 C CA . GLY B 1 37 ? 231.898 55.889 45.920 1.00 47.79 37 GLY B CA 1
ATOM 1537 C C . GLY B 1 37 ? 232.721 56.662 44.903 1.00 47.69 37 GLY B C 1
ATOM 1538 O O . GLY B 1 37 ? 233.010 57.824 45.132 1.00 48.16 37 GLY B O 1
ATOM 1539 N N . LYS B 1 38 ? 233.034 56.076 43.751 1.00 48.87 38 LYS B N 1
ATOM 1540 C CA . LYS B 1 38 ? 233.921 56.723 42.745 1.00 49.98 38 LYS B CA 1
ATOM 1541 C C . LYS B 1 38 ? 233.158 56.745 41.444 1.00 45.64 38 LYS B C 1
ATOM 1542 O O . LYS B 1 38 ? 232.267 55.989 41.347 1.00 44.33 38 LYS B O 1
ATOM 1548 N N . TYR B 1 39 ? 233.422 57.710 40.583 1.00 44.22 39 TYR B N 1
ATOM 1549 C CA . TYR B 1 39 ? 232.962 57.660 39.170 1.00 42.72 39 TYR B CA 1
ATOM 1550 C C . TYR B 1 39 ? 233.866 56.661 38.435 1.00 41.49 39 TYR B C 1
ATOM 1551 O O . TYR B 1 39 ? 235.103 56.560 38.784 1.00 40.21 39 TYR B O 1
ATOM 1560 N N . VAL B 1 40 ? 233.271 55.932 37.476 1.00 39.96 40 VAL B N 1
ATOM 1561 C CA . VAL B 1 40 ? 234.008 55.006 36.574 1.00 39.28 40 VAL B CA 1
ATOM 1562 C C . VAL B 1 40 ? 233.794 55.447 35.139 1.00 38.21 40 VAL B C 1
ATOM 1563 O O . VAL B 1 40 ? 232.679 55.665 34.755 1.00 38.67 40 VAL B O 1
ATOM 1567 N N . VAL B 1 41 ? 234.875 55.677 34.430 1.00 38.40 41 VAL B N 1
ATOM 1568 C CA . VAL B 1 41 ? 234.890 55.731 32.950 1.00 38.22 41 VAL B CA 1
ATOM 1569 C C . VAL B 1 41 ? 235.240 54.314 32.510 1.00 39.19 41 VAL B C 1
ATOM 1570 O O . VAL B 1 41 ? 236.366 53.841 32.853 1.00 39.38 41 VAL B O 1
ATOM 1574 N N . LEU B 1 42 ? 234.292 53.622 31.889 1.00 39.15 42 LEU B N 1
ATOM 1575 C CA . LEU B 1 42 ? 234.513 52.245 31.413 1.00 38.61 42 LEU B CA 1
ATOM 1576 C C . LEU B 1 42 ? 234.527 52.297 29.879 1.00 39.19 42 LEU B C 1
ATOM 1577 O O . LEU B 1 42 ? 233.502 52.778 29.287 1.00 38.19 42 LEU B O 1
ATOM 1582 N N . PHE B 1 43 ? 235.646 51.917 29.229 1.00 38.95 43 PHE B N 1
ATOM 1583 C CA . PHE B 1 43 ? 235.675 51.923 27.746 1.00 39.35 43 PHE B CA 1
ATOM 1584 C C . PHE B 1 43 ? 236.098 50.553 27.210 1.00 40.48 43 PHE B C 1
ATOM 1585 O O . PHE B 1 43 ? 236.854 49.817 27.846 1.00 41.10 43 PHE B O 1
ATOM 1593 N N . PHE B 1 44 ? 235.635 50.291 25.998 1.00 39.73 44 PHE B N 1
ATOM 1594 C CA . PHE B 1 44 ? 235.815 49.054 25.231 1.00 39.55 44 PHE B CA 1
ATOM 1595 C C . PHE B 1 44 ? 236.542 49.468 23.966 1.00 39.59 44 PHE B C 1
ATOM 1596 O O . PHE B 1 44 ? 236.143 50.502 23.408 1.00 39.50 44 PHE B O 1
ATOM 1604 N N . TYR B 1 45 ? 237.452 48.621 23.515 1.00 39.40 45 TYR B N 1
ATOM 1605 C CA . TYR B 1 45 ? 238.126 48.683 22.215 1.00 39.40 45 TYR B CA 1
ATOM 1606 C C . TYR B 1 45 ? 238.158 47.242 21.710 1.00 41.44 45 TYR B C 1
ATOM 1607 O O . TYR B 1 45 ? 238.019 46.312 22.516 1.00 41.07 45 TYR B O 1
ATOM 1616 N N . PRO B 1 46 ? 238.339 47.019 20.383 1.00 42.57 46 PRO B N 1
ATOM 1617 C CA . PRO B 1 46 ? 238.189 45.708 19.768 1.00 45.23 46 PRO B CA 1
ATOM 1618 C C . PRO B 1 46 ? 239.260 44.691 20.200 1.00 46.71 46 PRO B C 1
ATOM 1619 O O . PRO B 1 46 ? 238.871 43.760 20.866 1.00 52.40 46 PRO B O 1
ATOM 1623 N N . LEU B 1 47 ? 240.530 44.897 19.840 1.00 45.54 47 LEU B N 1
ATOM 1624 C CA . LEU B 1 47 ? 241.614 43.872 19.952 1.00 45.33 47 LEU B CA 1
ATOM 1625 C C . LEU B 1 47 ? 242.971 44.522 20.341 1.00 43.90 47 LEU B C 1
ATOM 1626 O O . LEU B 1 47 ? 243.188 45.714 20.019 1.00 44.10 47 LEU B O 1
ATOM 1631 N N . ASP B 1 48 ? 243.807 43.769 21.077 1.00 42.56 48 ASP B N 1
ATOM 1632 C CA . ASP B 1 48 ? 245.232 44.048 21.410 1.00 42.05 48 ASP B CA 1
ATOM 1633 C C . ASP B 1 48 ? 246.085 43.756 20.179 1.00 41.91 48 ASP B C 1
ATOM 1634 O O . ASP B 1 48 ? 245.663 42.948 19.352 1.00 41.37 48 ASP B O 1
ATOM 1639 N N . PHE B 1 49 ? 247.228 44.438 20.029 1.00 42.87 49 PHE B N 1
ATOM 1640 C CA . PHE B 1 49 ? 248.305 44.079 19.052 1.00 43.68 49 PHE B CA 1
ATOM 1641 C C . PHE B 1 49 ? 247.855 44.265 17.588 1.00 44.30 49 PHE B C 1
ATOM 1642 O O . PHE B 1 49 ? 248.412 43.562 16.735 1.00 42.96 49 PHE B O 1
ATOM 1650 N N . THR B 1 50 ? 246.951 45.213 17.291 1.00 45.28 50 THR B N 1
ATOM 1651 C CA . THR B 1 50 ? 246.548 45.571 15.895 1.00 47.19 50 THR B CA 1
ATOM 1652 C C . THR B 1 50 ? 247.496 46.685 15.417 1.00 50.02 50 THR B C 1
ATOM 1653 O O . THR B 1 50 ? 248.387 47.077 16.151 1.00 49.23 50 THR B O 1
ATOM 1657 N N . PHE B 1 51 ? 247.303 47.196 14.219 1.00 54.17 51 PHE B N 1
ATOM 1658 C CA . PHE B 1 51 ? 248.185 48.225 13.629 1.00 56.41 51 PHE B CA 1
ATOM 1659 C C . PHE B 1 51 ? 247.482 49.580 13.708 1.00 56.34 51 PHE B C 1
ATOM 1660 O O . PHE B 1 51 ? 248.022 50.601 13.252 1.00 53.99 51 PHE B O 1
ATOM 1668 N N . VAL B 1 52 ? 246.313 49.603 14.335 1.00 56.54 52 VAL B N 1
ATOM 1669 C CA . VAL B 1 52 ? 245.709 50.890 14.755 1.00 57.68 52 VAL B CA 1
ATOM 1670 C C . VAL B 1 52 ? 246.506 51.415 15.958 1.00 56.18 52 VAL B C 1
ATOM 1671 O O . VAL B 1 52 ? 246.580 50.715 16.950 1.00 58.01 52 VAL B O 1
ATOM 1675 N N . CYS B 1 53 ? 247.025 52.637 15.866 1.00 54.63 53 CYS B N 1
ATOM 1676 C CA . CYS B 1 53 ? 247.752 53.368 16.939 1.00 52.58 53 CYS B CA 1
ATOM 1677 C C . CYS B 1 53 ? 246.869 53.395 18.187 1.00 46.73 53 CYS B C 1
ATOM 1678 O O . CYS B 1 53 ? 245.706 53.750 18.156 1.00 45.45 53 CYS B O 1
ATOM 1681 N N . PRO B 1 54 ? 247.354 52.945 19.344 1.00 43.85 54 PRO B N 1
ATOM 1682 C CA . PRO B 1 54 ? 246.472 52.863 20.504 1.00 43.13 54 PRO B CA 1
ATOM 1683 C C . PRO B 1 54 ? 246.207 54.133 21.303 1.00 43.24 54 PRO B C 1
ATOM 1684 O O . PRO B 1 54 ? 246.040 54.008 22.466 1.00 42.26 54 PRO B O 1
ATOM 1688 N N . THR B 1 55 ? 246.073 55.303 20.686 1.00 45.63 55 THR B N 1
ATOM 1689 C CA . THR B 1 55 ? 245.957 56.575 21.438 1.00 46.97 55 THR B CA 1
ATOM 1690 C C . THR B 1 55 ? 244.686 56.611 22.286 1.00 45.92 55 THR B C 1
ATOM 1691 O O . THR B 1 55 ? 244.659 57.387 23.229 1.00 46.15 55 THR B O 1
ATOM 1695 N N . GLU B 1 56 ? 243.675 55.796 21.994 1.00 46.96 56 GLU B N 1
ATOM 1696 C CA . GLU B 1 56 ? 242.435 55.727 22.808 1.00 47.75 56 GLU B CA 1
ATOM 1697 C C . GLU B 1 56 ? 242.763 55.179 24.218 1.00 47.70 56 GLU B C 1
ATOM 1698 O O . GLU B 1 56 ? 242.104 55.602 25.191 1.00 48.15 56 GLU B O 1
ATOM 1704 N N . ILE B 1 57 ? 243.755 54.299 24.348 1.00 46.37 57 ILE B N 1
ATOM 1705 C CA . ILE B 1 57 ? 244.196 53.752 25.660 1.00 44.98 57 ILE B CA 1
ATOM 1706 C C . ILE B 1 57 ? 245.248 54.675 26.266 1.00 44.71 57 ILE B C 1
ATOM 1707 O O . ILE B 1 57 ? 245.073 55.034 27.436 1.00 45.29 57 ILE B O 1
ATOM 1712 N N . THR B 1 58 ? 246.266 55.083 25.496 1.00 44.01 58 THR B N 1
ATOM 1713 C CA . THR B 1 58 ? 247.484 55.793 25.999 1.00 43.36 58 THR B CA 1
ATOM 1714 C C . THR B 1 58 ? 247.171 57.229 26.378 1.00 41.97 58 THR B C 1
ATOM 1715 O O . THR B 1 58 ? 247.778 57.699 27.332 1.00 41.86 58 THR B O 1
ATOM 1719 N N . ALA B 1 59 ? 246.266 57.901 25.674 1.00 41.79 59 ALA B N 1
ATOM 1720 C CA . ALA B 1 59 ? 245.880 59.275 26.059 1.00 41.24 59 ALA B CA 1
ATOM 1721 C C . ALA B 1 59 ? 245.326 59.259 27.486 1.00 41.33 59 ALA B C 1
ATOM 1722 O O . ALA B 1 59 ? 245.791 60.068 28.278 1.00 42.26 59 ALA B O 1
ATOM 1724 N N . PHE B 1 60 ? 244.447 58.328 27.844 1.00 41.39 60 PHE B N 1
ATOM 1725 C CA . PHE B 1 60 ? 243.901 58.258 29.228 1.00 41.69 60 PHE B CA 1
ATOM 1726 C C . PHE B 1 60 ? 245.000 57.975 30.261 1.00 41.97 60 PHE B C 1
ATOM 1727 O O . PHE B 1 60 ? 245.032 58.620 31.317 1.00 41.84 60 PHE B O 1
ATOM 1735 N N . SER B 1 61 ? 245.939 57.088 29.936 1.00 41.82 61 SER B N 1
ATOM 1736 C CA . SER B 1 61 ? 247.049 56.726 30.851 1.00 41.59 61 SER B CA 1
ATOM 1737 C C . SER B 1 61 ? 247.903 57.971 31.127 1.00 42.40 61 SER B C 1
ATOM 1738 O O . SER B 1 61 ? 248.193 58.281 32.277 1.00 43.74 61 SER B O 1
ATOM 1741 N N . ASP B 1 62 ? 248.302 58.660 30.078 1.00 42.86 62 ASP B N 1
ATOM 1742 C CA . ASP B 1 62 ? 249.206 59.825 30.155 1.00 43.68 62 ASP B CA 1
ATOM 1743 C C . ASP B 1 62 ? 248.481 60.892 30.968 1.00 43.95 62 ASP B C 1
ATOM 1744 O O . ASP B 1 62 ? 249.193 61.712 31.506 1.00 45.16 62 ASP B O 1
ATOM 1749 N N . ARG B 1 63 ? 247.145 60.906 31.039 1.00 42.09 63 ARG B N 1
ATOM 1750 C CA . ARG B 1 63 ? 246.474 62.033 31.745 1.00 43.10 63 ARG B CA 1
ATOM 1751 C C . ARG B 1 63 ? 245.754 61.528 32.995 1.00 42.91 63 ARG B C 1
ATOM 1752 O O . ARG B 1 63 ? 244.859 62.224 33.489 1.00 43.05 63 ARG B O 1
ATOM 1760 N N . TYR B 1 64 ? 246.154 60.382 33.479 1.00 41.96 64 TYR B N 1
ATOM 1761 C CA . TYR B 1 64 ? 245.380 59.638 34.464 1.00 43.53 64 TYR B CA 1
ATOM 1762 C C . TYR B 1 64 ? 245.283 60.429 35.774 1.00 43.94 64 TYR B C 1
ATOM 1763 O O . TYR B 1 64 ? 244.197 60.339 36.368 1.00 43.67 64 TYR B O 1
ATOM 1772 N N . LYS B 1 65 ? 246.293 61.221 36.170 1.00 44.62 65 LYS B N 1
ATOM 1773 C CA . LYS B 1 65 ? 246.224 62.013 37.428 1.00 45.49 65 LYS B CA 1
ATOM 1774 C C . LYS B 1 65 ? 244.966 62.904 37.337 1.00 44.29 65 LYS B C 1
ATOM 1775 O O . LYS B 1 65 ? 244.320 63.082 38.386 1.00 45.52 65 LYS B O 1
ATOM 1779 N N . GLU B 1 66 ? 244.584 63.409 36.172 1.00 43.24 66 GLU B N 1
ATOM 1780 C CA . GLU B 1 66 ? 243.486 64.412 36.039 1.00 44.23 66 GLU B CA 1
ATOM 1781 C C . GLU B 1 66 ? 242.160 63.734 36.419 1.00 44.06 66 GLU B C 1
ATOM 1782 O O . GLU B 1 66 ? 241.301 64.395 36.991 1.00 45.57 66 GLU B O 1
ATOM 1788 N N . PHE B 1 67 ? 241.992 62.440 36.125 1.00 43.18 67 PHE B N 1
ATOM 1789 C CA . PHE B 1 67 ? 240.778 61.674 36.505 1.00 41.84 67 PHE B CA 1
ATOM 1790 C C . PHE B 1 67 ? 240.838 61.291 37.987 1.00 42.92 67 PHE B C 1
ATOM 1791 O O . PHE B 1 67 ? 239.827 61.386 38.648 1.00 43.40 67 PHE B O 1
ATOM 1799 N N . LYS B 1 68 ? 241.996 60.883 38.484 1.00 44.41 68 LYS B N 1
ATOM 1800 C CA . LYS B 1 68 ? 242.181 60.420 39.872 1.00 48.04 68 LYS B CA 1
ATOM 1801 C C . LYS B 1 68 ? 241.814 61.566 40.828 1.00 48.32 68 LYS B C 1
ATOM 1802 O O . LYS B 1 68 ? 241.087 61.319 41.764 1.00 47.97 68 LYS B O 1
ATOM 1808 N N . ASP B 1 69 ? 242.223 62.789 40.519 1.00 48.09 69 ASP B N 1
ATOM 1809 C CA . ASP B 1 69 ? 242.014 63.987 41.348 1.00 48.09 69 ASP B CA 1
ATOM 1810 C C . ASP B 1 69 ? 240.559 64.463 41.258 1.00 47.32 69 ASP B C 1
ATOM 1811 O O . ASP B 1 69 ? 240.253 65.406 41.954 1.00 47.79 69 ASP B O 1
ATOM 1816 N N . ILE B 1 70 ? 239.687 63.910 40.404 1.00 45.92 70 ILE B N 1
ATOM 1817 C CA . ILE B 1 70 ? 238.201 64.140 40.505 1.00 44.39 70 ILE B CA 1
ATOM 1818 C C . ILE B 1 70 ? 237.466 62.805 40.717 1.00 42.45 70 ILE B C 1
ATOM 1819 O O . ILE B 1 70 ? 236.390 62.577 40.161 1.00 41.20 70 ILE B O 1
ATOM 1824 N N . ASN B 1 71 ? 238.035 61.980 41.567 1.00 42.19 71 ASN B N 1
ATOM 1825 C CA . ASN B 1 71 ? 237.347 60.849 42.250 1.00 43.57 71 ASN B CA 1
ATOM 1826 C C . ASN B 1 71 ? 236.799 59.886 41.179 1.00 42.24 71 ASN B C 1
ATOM 1827 O O . ASN B 1 71 ? 235.665 59.338 41.369 1.00 40.91 71 ASN B O 1
ATOM 1832 N N . THR B 1 72 ? 237.632 59.636 40.152 1.00 41.97 72 THR B N 1
ATOM 1833 C CA . THR B 1 72 ? 237.279 58.838 38.952 1.00 41.80 72 THR B CA 1
ATOM 1834 C C . THR B 1 72 ? 238.338 57.774 38.661 1.00 42.99 72 THR B C 1
ATOM 1835 O O . THR B 1 72 ? 239.534 58.114 38.625 1.00 42.21 72 THR B O 1
ATOM 1839 N N . GLU B 1 73 ? 237.883 56.512 38.537 1.00 43.56 73 GLU B N 1
ATOM 1840 C CA . GLU B 1 73 ? 238.664 55.383 37.989 1.00 44.41 73 GLU B CA 1
ATOM 1841 C C . GLU B 1 73 ? 238.404 55.277 36.467 1.00 42.73 73 GLU B C 1
ATOM 1842 O O . GLU B 1 73 ? 237.291 55.652 36.008 1.00 41.96 73 GLU B O 1
ATOM 1848 N N . VAL B 1 74 ? 239.432 54.848 35.727 1.00 41.14 74 VAL B N 1
ATOM 1849 C CA . VAL B 1 74 ? 239.416 54.492 34.282 1.00 41.19 74 VAL B CA 1
ATOM 1850 C C . VAL B 1 74 ? 239.616 52.970 34.173 1.00 41.65 74 VAL B C 1
ATOM 1851 O O . VAL B 1 74 ? 240.594 52.435 34.785 1.00 40.74 74 VAL B O 1
ATOM 1855 N N . LEU B 1 75 ? 238.716 52.285 33.468 1.00 42.20 75 LEU B N 1
ATOM 1856 C CA . LEU B 1 75 ? 238.828 50.822 33.173 1.00 42.61 75 LEU B CA 1
ATOM 1857 C C . LEU B 1 75 ? 238.688 50.651 31.666 1.00 41.89 75 LEU B C 1
ATOM 1858 O O . LEU B 1 75 ? 237.630 51.064 31.119 1.00 41.81 75 LEU B O 1
ATOM 1863 N N . GLY B 1 76 ? 239.718 50.106 31.022 1.00 41.81 76 GLY B N 1
ATOM 1864 C CA . GLY B 1 76 ? 239.658 49.712 29.604 1.00 42.26 76 GLY B CA 1
ATOM 1865 C C . GLY B 1 76 ? 239.333 48.226 29.470 1.00 42.27 76 GLY B C 1
ATOM 1866 O O . GLY B 1 76 ? 239.840 47.458 30.253 1.00 43.74 76 GLY B O 1
ATOM 1867 N N . VAL B 1 77 ? 238.577 47.827 28.456 1.00 42.03 77 VAL B N 1
ATOM 1868 C CA . VAL B 1 77 ? 238.099 46.431 28.292 1.00 42.27 77 VAL B CA 1
ATOM 1869 C C . VAL B 1 77 ? 238.259 46.005 26.828 1.00 41.48 77 VAL B C 1
ATOM 1870 O O . VAL B 1 77 ? 237.916 46.772 25.914 1.00 39.21 77 VAL B O 1
ATOM 1874 N N . SER B 1 78 ? 238.752 44.791 26.627 1.00 41.80 78 SER B N 1
ATOM 1875 C CA . SER B 1 78 ? 238.625 44.055 25.338 1.00 43.09 78 SER B CA 1
ATOM 1876 C C . SER B 1 78 ? 238.483 42.556 25.603 1.00 42.86 78 SER B C 1
ATOM 1877 O O . SER B 1 78 ? 238.695 42.103 26.767 1.00 44.01 78 SER B O 1
ATOM 1880 N N . VAL B 1 79 ? 238.223 41.809 24.552 1.00 42.35 79 VAL B N 1
ATOM 1881 C CA . VAL B 1 79 ? 237.940 40.347 24.681 1.00 43.47 79 VAL B CA 1
ATOM 1882 C C . VAL B 1 79 ? 239.235 39.529 24.759 1.00 44.83 79 VAL B C 1
ATOM 1883 O O . VAL B 1 79 ? 239.119 38.287 24.839 1.00 45.25 79 VAL B O 1
ATOM 1887 N N . ASP B 1 80 ? 240.407 40.174 24.790 1.00 46.13 80 ASP B N 1
ATOM 1888 C CA . ASP B 1 80 ? 241.680 39.428 24.874 1.00 48.01 80 ASP B CA 1
ATOM 1889 C C . ASP B 1 80 ? 241.837 38.989 26.348 1.00 48.57 80 ASP B C 1
ATOM 1890 O O . ASP B 1 80 ? 241.160 39.625 27.266 1.00 49.26 80 ASP B O 1
ATOM 1895 N N . SER B 1 81 ? 242.708 37.996 26.555 1.00 46.88 81 SER B N 1
ATOM 1896 C CA . SER B 1 81 ? 243.171 37.417 27.841 1.00 46.76 81 SER B CA 1
ATOM 1897 C C . SER B 1 81 ? 244.074 38.378 28.639 1.00 45.71 81 SER B C 1
ATOM 1898 O O . SER B 1 81 ? 244.682 39.311 28.065 1.00 44.52 81 SER B O 1
ATOM 1901 N N A GLN B 1 82 ? 244.111 38.142 29.948 0.54 45.63 82 GLN B N 1
ATOM 1902 N N B GLN B 1 82 ? 244.197 38.114 29.953 0.46 45.56 82 GLN B N 1
ATOM 1903 C CA A GLN B 1 82 ? 245.039 38.739 30.937 0.54 45.23 82 GLN B CA 1
ATOM 1904 C CA B GLN B 1 82 ? 245.100 38.838 30.893 0.46 45.05 82 GLN B CA 1
ATOM 1905 C C A GLN B 1 82 ? 246.479 38.642 30.395 0.54 46.28 82 GLN B C 1
ATOM 1906 C C B GLN B 1 82 ? 246.537 38.660 30.391 0.46 46.15 82 GLN B C 1
ATOM 1907 O O A GLN B 1 82 ? 247.190 39.691 30.367 0.54 47.09 82 GLN B O 1
ATOM 1908 O O B GLN B 1 82 ? 247.308 39.664 30.391 0.46 46.74 82 GLN B O 1
ATOM 1919 N N . PHE B 1 83 ? 246.879 37.471 29.889 1.00 46.65 83 PHE B N 1
ATOM 1920 C CA . PHE B 1 83 ? 248.239 37.220 29.336 1.00 47.84 83 PHE B CA 1
ATOM 1921 C C . PHE B 1 83 ? 248.517 38.107 28.093 1.00 48.01 83 PHE B C 1
ATOM 1922 O O . PHE B 1 83 ? 249.643 38.703 28.008 1.00 49.53 83 PHE B O 1
ATOM 1930 N N . THR B 1 84 ? 247.589 38.228 27.138 1.00 47.66 84 THR B N 1
ATOM 1931 C CA . THR B 1 84 ? 247.760 39.166 25.988 1.00 47.69 84 THR B CA 1
ATOM 1932 C C . THR B 1 84 ? 247.857 40.613 26.495 1.00 46.87 84 THR B C 1
ATOM 1933 O O . THR B 1 84 ? 248.696 41.366 25.928 1.00 48.17 84 THR B O 1
ATOM 1937 N N . HIS B 1 85 ? 247.074 40.995 27.504 1.00 45.45 85 HIS B N 1
ATOM 1938 C CA . HIS B 1 85 ? 247.063 42.391 28.012 1.00 45.90 85 HIS B CA 1
ATOM 1939 C C . HIS B 1 85 ? 248.453 42.733 28.580 1.00 47.44 85 HIS B C 1
ATOM 1940 O O . HIS B 1 85 ? 248.980 43.848 28.310 1.00 47.27 85 HIS B O 1
ATOM 1947 N N . LEU B 1 86 ? 249.043 41.787 29.319 1.00 48.36 86 LEU B N 1
ATOM 1948 C CA . LEU B 1 86 ? 250.363 41.951 29.966 1.00 47.44 86 LEU B CA 1
ATOM 1949 C C . LEU B 1 86 ? 251.403 42.044 28.877 1.00 46.81 86 LEU B C 1
ATOM 1950 O O . LEU B 1 86 ? 252.248 42.933 28.959 1.00 46.31 86 LEU B O 1
ATOM 1955 N N . ALA B 1 87 ? 251.362 41.173 27.876 1.00 46.72 87 ALA B N 1
ATOM 1956 C CA . ALA B 1 87 ? 252.398 41.250 26.809 1.00 46.55 87 ALA B CA 1
ATOM 1957 C C . ALA B 1 87 ? 252.312 42.607 26.094 1.00 45.04 87 ALA B C 1
ATOM 1958 O O . ALA B 1 87 ? 253.365 43.128 25.706 1.00 44.22 87 ALA B O 1
ATOM 1960 N N . TRP B 1 88 ? 251.098 43.160 25.928 1.00 45.24 88 TRP B N 1
ATOM 1961 C CA . TRP B 1 88 ? 250.870 44.450 25.212 1.00 45.32 88 TRP B CA 1
ATOM 1962 C C . TRP B 1 88 ? 251.389 45.615 26.060 1.00 45.14 88 TRP B C 1
ATOM 1963 O O . TRP B 1 88 ? 252.080 46.521 25.504 1.00 44.32 88 TRP B O 1
ATOM 1974 N N . ILE B 1 89 ? 251.138 45.559 27.366 1.00 45.38 89 ILE B N 1
ATOM 1975 C CA . ILE B 1 89 ? 251.644 46.587 28.318 1.00 46.62 89 ILE B CA 1
ATOM 1976 C C . ILE B 1 89 ? 253.183 46.562 28.351 1.00 47.95 89 ILE B C 1
ATOM 1977 O O . ILE B 1 89 ? 253.764 47.642 28.337 1.00 50.04 89 ILE B O 1
ATOM 1982 N N . GLN B 1 90 ? 253.815 45.391 28.266 1.00 48.48 90 GLN B N 1
ATOM 1983 C CA . GLN B 1 90 ? 255.297 45.201 28.304 1.00 49.49 90 GLN B CA 1
ATOM 1984 C C . GLN B 1 90 ? 255.953 45.412 26.932 1.00 49.77 90 GLN B C 1
ATOM 1985 O O . GLN B 1 90 ? 257.160 45.275 26.875 1.00 51.23 90 GLN B O 1
ATOM 1991 N N . THR B 1 91 ? 255.210 45.729 25.876 1.00 49.79 91 THR B N 1
ATOM 1992 C CA . THR B 1 91 ? 255.766 46.154 24.573 1.00 49.47 91 THR B CA 1
ATOM 1993 C C . THR B 1 91 ? 255.833 47.699 24.534 1.00 50.83 91 THR B C 1
ATOM 1994 O O . THR B 1 91 ? 254.833 48.366 24.836 1.00 51.57 91 THR B O 1
ATOM 1998 N N . ASP B 1 92 ? 256.969 48.262 24.152 1.00 51.03 92 ASP B N 1
ATOM 1999 C CA . ASP B 1 92 ? 257.167 49.714 24.008 1.00 52.69 92 ASP B CA 1
ATOM 2000 C C . ASP B 1 92 ? 256.214 50.271 22.941 1.00 52.58 92 ASP B C 1
ATOM 2001 O O . ASP B 1 92 ? 255.965 49.561 21.927 1.00 52.29 92 ASP B O 1
ATOM 2006 N N . ARG B 1 93 ? 255.737 51.507 23.161 1.00 51.38 93 ARG B N 1
ATOM 2007 C CA . ARG B 1 93 ? 254.920 52.275 22.192 1.00 51.76 93 ARG B CA 1
ATOM 2008 C C . ARG B 1 93 ? 255.609 52.247 20.822 1.00 53.37 93 ARG B C 1
ATOM 2009 O O . ARG B 1 93 ? 254.917 51.903 19.797 1.00 52.13 93 ARG B O 1
ATOM 2017 N N . LYS B 1 94 ? 256.922 52.491 20.807 1.00 56.29 94 LYS B N 1
ATOM 2018 C CA . LYS B 1 94 ? 257.710 52.507 19.550 1.00 60.24 94 LYS B CA 1
ATOM 2019 C C . LYS B 1 94 ? 257.482 51.218 18.739 1.00 58.73 94 LYS B C 1
ATOM 2020 O O . LYS B 1 94 ? 257.487 51.304 17.529 1.00 57.58 94 LYS B O 1
ATOM 2026 N N . GLU B 1 95 ? 257.285 50.057 19.358 1.00 58.67 95 GLU B N 1
ATOM 2027 C CA . GLU B 1 95 ? 257.178 48.774 18.610 1.00 60.64 95 GLU B CA 1
ATOM 2028 C C . GLU B 1 95 ? 255.728 48.270 18.610 1.00 57.11 95 GLU B C 1
ATOM 2029 O O . GLU B 1 95 ? 255.556 47.082 18.508 1.00 56.19 95 GLU B O 1
ATOM 2035 N N . GLY B 1 96 ? 254.727 49.141 18.746 1.00 54.51 96 GLY B N 1
ATOM 2036 C CA . GLY B 1 96 ? 253.301 48.739 18.698 1.00 53.64 96 GLY B CA 1
ATOM 2037 C C . GLY B 1 96 ? 252.688 48.367 20.056 1.00 52.03 96 GLY B C 1
ATOM 2038 O O . GLY B 1 96 ? 251.583 47.844 20.050 1.00 50.87 96 GLY B O 1
ATOM 2039 N N . GLY B 1 97 ? 253.359 48.632 21.186 1.00 49.69 97 GLY B N 1
ATOM 2040 C CA . GLY B 1 97 ? 252.800 48.397 22.522 1.00 47.56 97 GLY B CA 1
ATOM 2041 C C . GLY B 1 97 ? 252.084 49.598 23.122 1.00 46.15 97 GLY B C 1
ATOM 2042 O O . GLY B 1 97 ? 251.865 50.607 22.431 1.00 45.63 97 GLY B O 1
ATOM 2043 N N . LEU B 1 98 ? 251.764 49.465 24.410 1.00 45.50 98 LEU B N 1
ATOM 2044 C CA . LEU B 1 98 ? 251.094 50.462 25.261 1.00 44.91 98 LEU B CA 1
ATOM 2045 C C . LEU B 1 98 ? 252.137 51.210 26.099 1.00 46.26 98 LEU B C 1
ATOM 2046 O O . LEU B 1 98 ? 251.849 52.372 26.444 1.00 47.91 98 LEU B O 1
ATOM 2051 N N . GLY B 1 99 ? 253.287 50.599 26.431 1.00 47.35 99 GLY B N 1
ATOM 2052 C CA . GLY B 1 99 ? 254.189 51.064 27.514 1.00 47.63 99 GLY B CA 1
ATOM 2053 C C . GLY B 1 99 ? 253.490 50.937 28.852 1.00 48.54 99 GLY B C 1
ATOM 2054 O O . GLY B 1 99 ? 252.374 50.352 28.903 1.00 49.45 99 GLY B O 1
ATOM 2055 N N . ASP B 1 100 ? 254.061 51.483 29.906 1.00 50.71 100 ASP B N 1
ATOM 2056 C CA . ASP B 1 100 ? 253.502 51.331 31.271 1.00 52.66 100 ASP B CA 1
ATOM 2057 C C . ASP B 1 100 ? 252.107 51.945 31.164 1.00 51.82 100 ASP B C 1
ATOM 2058 O O . ASP B 1 100 ? 251.974 52.976 30.508 1.00 52.82 100 ASP B O 1
ATOM 2063 N N . LEU B 1 101 ? 251.090 51.260 31.678 1.00 51.50 101 LEU B N 1
ATOM 2064 C CA . LEU B 1 101 ? 249.675 51.726 31.750 1.00 49.50 101 LEU B CA 1
ATOM 2065 C C . LEU B 1 101 ? 249.314 52.097 33.208 1.00 48.19 101 LEU B C 1
ATOM 2066 O O . LEU B 1 101 ? 249.561 51.277 34.086 1.00 44.91 101 LEU B O 1
ATOM 2071 N N . ALA B 1 102 ? 248.661 53.254 33.440 1.00 46.80 102 ALA B N 1
ATOM 2072 C CA . ALA B 1 102 ? 248.323 53.792 34.777 1.00 45.85 102 ALA B CA 1
ATOM 2073 C C . ALA B 1 102 ? 246.998 53.226 35.345 1.00 45.12 102 ALA B C 1
ATOM 2074 O O . ALA B 1 102 ? 246.745 53.477 36.511 1.00 47.52 102 ALA B O 1
ATOM 2076 N N . TYR B 1 103 ? 246.167 52.479 34.618 1.00 42.85 103 TYR B N 1
ATOM 2077 C CA . TYR B 1 103 ? 244.821 52.056 35.103 1.00 41.72 103 TYR B CA 1
ATOM 2078 C C . TYR B 1 103 ? 244.637 50.595 34.714 1.00 42.96 103 TYR B C 1
ATOM 2079 O O . TYR B 1 103 ? 245.389 50.099 33.876 1.00 43.99 103 TYR B O 1
ATOM 2088 N N . PRO B 1 104 ? 243.683 49.838 35.308 1.00 43.22 104 PRO B N 1
ATOM 2089 C CA . PRO B 1 104 ? 243.497 48.426 34.961 1.00 43.14 104 PRO B CA 1
ATOM 2090 C C . PRO B 1 104 ? 242.994 48.217 33.526 1.00 43.07 104 PRO B C 1
ATOM 2091 O O . PRO B 1 104 ? 242.128 49.001 33.061 1.00 42.24 104 PRO B O 1
ATOM 2095 N N . LEU B 1 105 ? 243.514 47.165 32.889 1.00 42.87 105 LEU B N 1
ATOM 2096 C CA . LEU B 1 105 ? 243.084 46.690 31.562 1.00 43.41 105 LEU B CA 1
ATOM 2097 C C . LEU B 1 105 ? 242.381 45.343 31.758 1.00 44.99 105 LEU B C 1
ATOM 2098 O O . LEU B 1 105 ? 242.997 44.351 32.203 1.00 46.48 105 LEU B O 1
ATOM 2103 N N . VAL B 1 106 ? 241.089 45.304 31.503 1.00 45.76 106 VAL B N 1
ATOM 2104 C CA . VAL B 1 106 ? 240.206 44.175 31.905 1.00 46.17 106 VAL B CA 1
ATOM 2105 C C . VAL B 1 106 ? 240.091 43.176 30.754 1.00 47.08 106 VAL B C 1
ATOM 2106 O O . VAL B 1 106 ? 239.868 43.579 29.616 1.00 45.69 106 VAL B O 1
ATOM 2110 N N . ALA B 1 107 ? 240.251 41.895 31.058 1.00 49.90 107 ALA B N 1
ATOM 2111 C CA . ALA B 1 107 ? 240.113 40.793 30.072 1.00 51.25 107 ALA B CA 1
ATOM 2112 C C . ALA B 1 107 ? 238.660 40.325 30.039 1.00 51.52 107 ALA B C 1
ATOM 2113 O O . ALA B 1 107 ? 238.220 39.695 31.028 1.00 53.83 107 ALA B O 1
ATOM 2115 N N . ASP B 1 108 ? 237.964 40.579 28.929 1.00 50.14 108 ASP B N 1
ATOM 2116 C CA . ASP B 1 108 ? 236.578 40.084 28.706 1.00 48.68 108 ASP B CA 1
ATOM 2117 C C . ASP B 1 108 ? 236.700 38.757 27.946 1.00 47.18 108 ASP B C 1
ATOM 2118 O O . ASP B 1 108 ? 236.162 38.616 26.859 1.00 45.49 108 ASP B O 1
ATOM 2123 N N . LEU B 1 109 ? 237.392 37.788 28.526 1.00 48.78 109 LEU B N 1
ATOM 2124 C CA . LEU B 1 109 ? 237.736 36.520 27.810 1.00 50.00 109 LEU B CA 1
ATOM 2125 C C . LEU B 1 109 ? 236.453 35.754 27.415 1.00 51.92 109 LEU B C 1
ATOM 2126 O O . LEU B 1 109 ? 236.436 35.212 26.276 1.00 54.55 109 LEU B O 1
ATOM 2131 N N . LYS B 1 110 ? 235.400 35.746 28.249 1.00 53.01 110 LYS B N 1
ATOM 2132 C CA . LYS B 1 110 ? 234.103 35.078 27.915 1.00 53.32 110 LYS B CA 1
ATOM 2133 C C . LYS B 1 110 ? 233.205 35.968 27.065 1.00 50.86 110 LYS B C 1
ATOM 2134 O O . LYS B 1 110 ? 232.168 35.483 26.620 1.00 50.15 110 LYS B O 1
ATOM 2140 N N . LYS B 1 111 ? 233.519 37.256 26.944 1.00 49.41 111 LYS B N 1
ATOM 2141 C CA . LYS B 1 111 ? 232.712 38.214 26.133 1.00 48.30 111 LYS B CA 1
ATOM 2142 C C . LYS B 1 111 ? 231.394 38.626 26.814 1.00 46.38 111 LYS B C 1
ATOM 2143 O O . LYS B 1 111 ? 230.616 39.306 26.179 1.00 45.37 111 LYS B O 1
ATOM 2149 N N . GLU B 1 112 ? 231.205 38.317 28.083 1.00 47.35 112 GLU B N 1
ATOM 2150 C CA . GLU B 1 112 ? 229.982 38.610 28.876 1.00 48.62 112 GLU B CA 1
ATOM 2151 C C . GLU B 1 112 ? 229.850 40.116 29.184 1.00 46.17 112 GLU B C 1
ATOM 2152 O O . GLU B 1 112 ? 228.707 40.594 29.252 1.00 45.03 112 GLU B O 1
ATOM 2158 N N . ILE B 1 113 ? 230.952 40.839 29.354 1.00 43.90 113 ILE B N 1
ATOM 2159 C CA . ILE B 1 113 ? 230.898 42.292 29.658 1.00 44.37 113 ILE B CA 1
ATOM 2160 C C . ILE B 1 113 ? 230.526 43.101 28.401 1.00 43.54 113 ILE B C 1
ATOM 2161 O O . ILE B 1 113 ? 229.554 43.944 28.474 1.00 41.35 113 ILE B O 1
ATOM 2166 N N . SER B 1 114 ? 231.250 42.870 27.296 1.00 42.99 114 SER B N 1
ATOM 2167 C CA . SER B 1 114 ? 230.865 43.365 25.959 1.00 43.20 114 SER B CA 1
ATOM 2168 C C . SER B 1 114 ? 229.373 43.120 25.713 1.00 43.55 114 SER B C 1
ATOM 2169 O O . SER B 1 114 ? 228.680 44.061 25.345 1.00 42.36 114 SER B O 1
ATOM 2172 N N . LYS B 1 115 ? 228.866 41.926 25.977 1.00 45.00 115 LYS B N 1
ATOM 2173 C CA . LYS B 1 115 ? 227.451 41.601 25.658 1.00 46.50 115 LYS B CA 1
ATOM 2174 C C . LYS B 1 115 ? 226.486 42.382 26.559 1.00 45.56 115 LYS B C 1
ATOM 2175 O O . LYS B 1 115 ? 225.458 42.924 25.998 1.00 44.87 115 LYS B O 1
ATOM 2181 N N . ALA B 1 116 ? 226.748 42.417 27.887 1.00 43.53 116 ALA B N 1
ATOM 2182 C CA . ALA B 1 116 ? 225.860 43.088 28.861 1.00 43.02 116 ALA B CA 1
ATOM 2183 C C . ALA B 1 116 ? 225.801 44.595 28.549 1.00 43.43 116 ALA B C 1
ATOM 2184 O O . ALA B 1 116 ? 224.763 45.159 28.832 1.00 44.45 116 ALA B O 1
ATOM 2186 N N . TYR B 1 117 ? 226.883 45.211 28.012 1.00 43.14 117 TYR B N 1
ATOM 2187 C CA . TYR B 1 117 ? 226.955 46.661 27.677 1.00 43.12 117 TYR B CA 1
ATOM 2188 C C . TYR B 1 117 ? 226.550 46.941 26.216 1.00 42.17 117 TYR B C 1
ATOM 2189 O O . TYR B 1 117 ? 226.637 48.117 25.836 1.00 42.07 117 TYR B O 1
ATOM 2198 N N . GLY B 1 118 ? 225.958 45.964 25.511 1.00 41.88 118 GLY B N 1
ATOM 2199 C CA . GLY B 1 118 ? 225.355 46.123 24.171 1.00 41.54 118 GLY B CA 1
ATOM 2200 C C . GLY B 1 118 ? 226.360 46.401 23.049 1.00 41.04 118 GLY B C 1
ATOM 2201 O O . GLY B 1 118 ? 225.902 46.835 21.957 1.00 41.05 118 GLY B O 1
ATOM 2202 N N . VAL B 1 119 ? 227.648 46.091 23.241 1.00 41.38 119 VAL B N 1
ATOM 2203 C CA . VAL B 1 119 ? 228.740 46.480 22.300 1.00 41.93 119 VAL B CA 1
ATOM 2204 C C . VAL B 1 119 ? 229.369 45.267 21.606 1.00 43.12 119 VAL B C 1
ATOM 2205 O O . VAL B 1 119 ? 230.337 45.478 20.819 1.00 44.00 119 VAL B O 1
ATOM 2209 N N . LEU B 1 120 ? 228.924 44.039 21.894 1.00 44.29 120 LEU B N 1
ATOM 2210 C CA . LEU B 1 120 ? 229.495 42.825 21.249 1.00 44.35 120 LEU B CA 1
ATOM 2211 C C . LEU B 1 120 ? 228.988 42.695 19.801 1.00 45.34 120 LEU B C 1
ATOM 2212 O O . LEU B 1 120 ? 227.799 42.666 19.594 1.00 44.78 120 LEU B O 1
ATOM 2217 N N . THR B 1 121 ? 229.882 42.564 18.824 1.00 47.78 121 THR B N 1
ATOM 2218 C CA . THR B 1 121 ? 229.524 42.422 17.387 1.00 50.17 121 THR B CA 1
ATOM 2219 C C . THR B 1 121 ? 229.445 40.935 17.074 1.00 54.23 121 THR B C 1
ATOM 2220 O O . THR B 1 121 ? 229.830 40.149 17.960 1.00 54.87 121 THR B O 1
ATOM 2224 N N . GLU B 1 122 ? 228.980 40.576 15.879 1.00 58.64 122 GLU B N 1
ATOM 2225 C CA . GLU B 1 122 ? 228.835 39.165 15.428 1.00 64.82 122 GLU B CA 1
ATOM 2226 C C . GLU B 1 122 ? 230.229 38.549 15.206 1.00 61.68 122 GLU B C 1
ATOM 2227 O O . GLU B 1 122 ? 230.312 37.330 15.096 1.00 62.11 122 GLU B O 1
ATOM 2233 N N . ASP B 1 123 ? 231.286 39.362 15.205 1.00 60.77 123 ASP B N 1
ATOM 2234 C CA . ASP B 1 123 ? 232.692 38.983 14.883 1.00 59.25 123 ASP B CA 1
ATOM 2235 C C . ASP B 1 123 ? 233.441 38.528 16.130 1.00 56.17 123 ASP B C 1
ATOM 2236 O O . ASP B 1 123 ? 234.587 38.042 15.947 1.00 56.75 123 ASP B O 1
ATOM 2241 N N . GLY B 1 124 ? 232.828 38.714 17.312 1.00 52.24 124 GLY B N 1
ATOM 2242 C CA . GLY B 1 124 ? 233.319 38.233 18.615 1.00 50.74 124 GLY B CA 1
ATOM 2243 C C . GLY B 1 124 ? 234.203 39.266 19.271 1.00 50.05 124 GLY B C 1
ATOM 2244 O O . GLY B 1 124 ? 234.896 38.922 20.190 1.00 49.91 124 GLY B O 1
ATOM 2245 N N . ILE B 1 125 ? 234.152 40.512 18.820 1.00 48.90 125 ILE B N 1
ATOM 2246 C CA . ILE B 1 125 ? 234.902 41.648 19.428 1.00 49.30 125 ILE B CA 1
ATOM 2247 C C . ILE B 1 125 ? 233.902 42.756 19.733 1.00 48.47 125 ILE B C 1
ATOM 2248 O O . ILE B 1 125 ? 232.757 42.735 19.216 1.00 48.32 125 ILE B O 1
ATOM 2253 N N . SER B 1 126 ? 234.294 43.665 20.595 1.00 48.02 126 SER B N 1
ATOM 2254 C CA . SER B 1 126 ? 233.479 44.855 20.904 1.00 47.81 126 SER B CA 1
ATOM 2255 C C . SER B 1 126 ? 233.777 45.949 19.872 1.00 46.59 126 SER B C 1
ATOM 2256 O O . SER B 1 126 ? 234.885 45.962 19.275 1.00 45.92 126 SER B O 1
ATOM 2259 N N . LEU B 1 127 ? 232.753 46.780 19.641 1.00 45.39 127 LEU B N 1
ATOM 2260 C CA . LEU B 1 127 ? 232.824 48.172 19.132 1.00 43.53 127 LEU B CA 1
ATOM 2261 C C . LEU B 1 127 ? 233.610 49.065 20.098 1.00 42.75 127 LEU B C 1
ATOM 2262 O O . LEU B 1 127 ? 233.713 48.738 21.327 1.00 40.84 127 LEU B O 1
ATOM 2267 N N . ARG B 1 128 ? 234.031 50.230 19.611 1.00 43.89 128 ARG B N 1
ATOM 2268 C CA . ARG B 1 128 ? 234.566 51.287 20.509 1.00 45.57 128 ARG B CA 1
ATOM 2269 C C . ARG B 1 128 ? 233.392 51.908 21.253 1.00 44.57 128 ARG B C 1
ATOM 2270 O O . ARG B 1 128 ? 232.443 52.364 20.627 1.00 44.96 128 ARG B O 1
ATOM 2278 N N . GLY B 1 129 ? 233.427 51.836 22.563 1.00 44.36 129 GLY B N 1
ATOM 2279 C CA . GLY B 1 129 ? 232.381 52.399 23.409 1.00 43.84 129 GLY B CA 1
ATOM 2280 C C . GLY B 1 129 ? 233.017 52.956 24.656 1.00 45.58 129 GLY B C 1
ATOM 2281 O O . GLY B 1 129 ? 234.088 52.344 25.141 1.00 47.67 129 GLY B O 1
ATOM 2282 N N . LEU B 1 130 ? 232.419 54.054 25.146 1.00 43.39 130 LEU B N 1
ATOM 2283 C CA . LEU B 1 130 ? 232.727 54.654 26.452 1.00 42.02 130 LEU B CA 1
ATOM 2284 C C . LEU B 1 130 ? 231.425 54.867 27.242 1.00 41.61 130 LEU B C 1
ATOM 2285 O O . LEU B 1 130 ? 230.377 55.145 26.654 1.00 43.71 130 LEU B O 1
ATOM 2290 N N . PHE B 1 131 ? 231.492 54.728 28.547 1.00 40.59 131 PHE B N 1
ATOM 2291 C CA . PHE B 1 131 ? 230.328 54.696 29.455 1.00 41.14 131 PHE B CA 1
ATOM 2292 C C . PHE B 1 131 ? 230.785 55.417 30.707 1.00 41.21 131 PHE B C 1
ATOM 2293 O O . PHE B 1 131 ? 231.857 54.987 31.265 1.00 41.63 131 PHE B O 1
ATOM 2301 N N . ILE B 1 132 ? 230.013 56.391 31.179 1.00 40.23 132 ILE B N 1
ATOM 2302 C CA . ILE B 1 132 ? 230.312 56.986 32.506 1.00 41.11 132 ILE B CA 1
ATOM 2303 C C . ILE B 1 132 ? 229.321 56.481 33.546 1.00 40.68 132 ILE B C 1
ATOM 2304 O O . ILE B 1 132 ? 228.092 56.691 33.427 1.00 39.93 132 ILE B O 1
ATOM 2309 N N . ILE B 1 133 ? 229.870 55.885 34.575 1.00 40.84 133 ILE B N 1
ATOM 2310 C CA . ILE B 1 133 ? 229.054 55.272 35.664 1.00 43.03 133 ILE B CA 1
ATOM 2311 C C . ILE B 1 133 ? 229.270 56.105 36.913 1.00 41.56 133 ILE B C 1
ATOM 2312 O O . ILE B 1 133 ? 230.472 56.375 37.179 1.00 40.03 133 ILE B O 1
ATOM 2317 N N . ASP B 1 134 ? 228.198 56.459 37.627 1.00 41.47 134 ASP B N 1
ATOM 2318 C CA . ASP B 1 134 ? 228.297 57.372 38.802 1.00 42.32 134 ASP B CA 1
ATOM 2319 C C . ASP B 1 134 ? 228.585 56.608 40.095 1.00 41.96 134 ASP B C 1
ATOM 2320 O O . ASP B 1 134 ? 228.666 55.380 40.048 1.00 42.13 134 ASP B O 1
ATOM 2325 N N . LYS B 1 135 ? 228.711 57.330 41.205 1.00 43.71 135 LYS B N 1
ATOM 2326 C CA . LYS B 1 135 ? 229.058 56.799 42.563 1.00 46.15 135 LYS B CA 1
ATOM 2327 C C . LYS B 1 135 ? 228.089 55.715 43.041 1.00 46.57 135 LYS B C 1
ATOM 2328 O O . LYS B 1 135 ? 228.539 54.881 43.864 1.00 47.34 135 LYS B O 1
ATOM 2334 N N . GLU B 1 136 ? 226.841 55.709 42.567 1.00 47.11 136 GLU B N 1
ATOM 2335 C CA . GLU B 1 136 ? 225.788 54.735 42.975 1.00 47.79 136 GLU B CA 1
ATOM 2336 C C . GLU B 1 136 ? 225.735 53.632 41.910 1.00 47.29 136 GLU B C 1
ATOM 2337 O O . GLU B 1 136 ? 224.917 52.746 42.022 1.00 49.40 136 GLU B O 1
ATOM 2343 N N . GLY B 1 137 ? 226.599 53.675 40.901 1.00 46.92 137 GLY B N 1
ATOM 2344 C CA . GLY B 1 137 ? 226.683 52.655 39.836 1.00 45.95 137 GLY B CA 1
ATOM 2345 C C . GLY B 1 137 ? 225.577 52.773 38.801 1.00 44.11 137 GLY B C 1
ATOM 2346 O O . GLY B 1 137 ? 225.297 51.812 38.167 1.00 44.41 137 GLY B O 1
ATOM 2347 N N . VAL B 1 138 ? 225.028 53.940 38.575 1.00 43.92 138 VAL B N 1
ATOM 2348 C CA . VAL B 1 138 ? 224.027 54.182 37.499 1.00 45.19 138 VAL B CA 1
ATOM 2349 C C . VAL B 1 138 ? 224.780 54.630 36.248 1.00 44.58 138 VAL B C 1
ATOM 2350 O O . VAL B 1 138 ? 225.659 55.446 36.392 1.00 45.02 138 VAL B O 1
ATOM 2354 N N . VAL B 1 139 ? 224.394 54.187 35.057 1.00 44.87 139 VAL B N 1
ATOM 2355 C CA . VAL B 1 139 ? 225.004 54.645 33.771 1.00 43.69 139 VAL B CA 1
ATOM 2356 C C . VAL B 1 139 ? 224.397 56.010 33.397 1.00 41.86 139 VAL B C 1
ATOM 2357 O O . VAL B 1 139 ? 223.173 56.065 33.056 1.00 42.97 139 VAL B O 1
ATOM 2361 N N . GLN B 1 140 ? 225.192 57.070 33.411 1.00 39.54 140 GLN B N 1
ATOM 2362 C CA . GLN B 1 140 ? 224.728 58.444 33.083 1.00 39.41 140 GLN B CA 1
ATOM 2363 C C . GLN B 1 140 ? 225.060 58.806 31.632 1.00 39.18 140 GLN B C 1
ATOM 2364 O O . GLN B 1 140 ? 224.417 59.665 31.116 1.00 41.41 140 GLN B O 1
ATOM 2370 N N . HIS B 1 141 ? 226.022 58.184 30.966 1.00 38.47 141 HIS B N 1
ATOM 2371 C CA . HIS B 1 141 ? 226.466 58.637 29.635 1.00 37.82 141 HIS B CA 1
ATOM 2372 C C . HIS B 1 141 ? 226.950 57.425 28.873 1.00 37.88 141 HIS B C 1
ATOM 2373 O O . HIS B 1 141 ? 227.638 56.673 29.528 1.00 39.14 141 HIS B O 1
ATOM 2380 N N . ALA B 1 142 ? 226.666 57.323 27.575 1.00 37.31 142 ALA B N 1
ATOM 2381 C CA . ALA B 1 142 ? 227.267 56.350 26.652 1.00 38.51 142 ALA B CA 1
ATOM 2382 C C . ALA B 1 142 ? 227.626 56.977 25.307 1.00 39.18 142 ALA B C 1
ATOM 2383 O O . ALA B 1 142 ? 226.788 57.699 24.739 1.00 39.77 142 ALA B O 1
ATOM 2385 N N . THR B 1 143 ? 228.830 56.696 24.809 1.00 40.27 143 THR B N 1
ATOM 2386 C CA . THR B 1 143 ? 229.292 57.100 23.449 1.00 41.79 143 THR B CA 1
ATOM 2387 C C . THR B 1 143 ? 229.729 55.826 22.744 1.00 41.58 143 THR B C 1
ATOM 2388 O O . THR B 1 143 ? 230.562 55.133 23.350 1.00 42.53 143 THR B O 1
ATOM 2392 N N . ILE B 1 144 ? 229.166 55.508 21.577 1.00 39.85 144 ILE B N 1
ATOM 2393 C CA . ILE B 1 144 ? 229.460 54.241 20.873 1.00 40.15 144 ILE B CA 1
ATOM 2394 C C . ILE B 1 144 ? 229.809 54.564 19.424 1.00 40.39 144 ILE B C 1
ATOM 2395 O O . ILE B 1 144 ? 229.039 55.294 18.816 1.00 38.82 144 ILE B O 1
ATOM 2400 N N . ASN B 1 145 ? 230.929 54.008 18.919 1.00 40.48 145 ASN B N 1
ATOM 2401 C CA . ASN B 1 145 ? 231.533 54.335 17.605 1.00 41.60 145 ASN B CA 1
ATOM 2402 C C . ASN B 1 145 ? 231.798 53.056 16.791 1.00 42.81 145 ASN B C 1
ATOM 2403 O O . ASN B 1 145 ? 232.384 52.053 17.287 1.00 44.70 145 ASN B O 1
ATOM 2408 N N . ASN B 1 146 ? 231.423 53.102 15.527 1.00 44.18 146 ASN B N 1
ATOM 2409 C CA . ASN B 1 146 ? 231.501 51.936 14.625 1.00 45.14 146 ASN B CA 1
ATOM 2410 C C . ASN B 1 146 ? 232.911 51.858 14.066 1.00 47.67 146 ASN B C 1
ATOM 2411 O O . ASN B 1 146 ? 233.344 50.757 13.727 1.00 49.52 146 ASN B O 1
ATOM 2416 N N . LEU B 1 147 ? 233.579 53.005 14.020 1.00 52.19 147 LEU B N 1
ATOM 2417 C CA . LEU B 1 147 ? 234.849 53.249 13.296 1.00 55.37 147 LEU B CA 1
ATOM 2418 C C . LEU B 1 147 ? 235.828 53.947 14.232 1.00 55.88 147 LEU B C 1
ATOM 2419 O O . LEU B 1 147 ? 235.419 54.498 15.260 1.00 55.72 147 LEU B O 1
ATOM 2424 N N . ALA B 1 148 ? 237.065 54.005 13.771 1.00 58.54 148 ALA B N 1
ATOM 2425 C CA . ALA B 1 148 ? 238.276 54.449 14.495 1.00 57.45 148 ALA B CA 1
ATOM 2426 C C . ALA B 1 148 ? 238.623 55.875 14.098 1.00 54.41 148 ALA B C 1
ATOM 2427 O O . ALA B 1 148 ? 238.979 56.103 12.936 1.00 55.18 148 ALA B O 1
ATOM 2429 N N . PHE B 1 149 ? 238.531 56.785 15.046 1.00 55.67 149 PHE B N 1
ATOM 2430 C CA . PHE B 1 149 ? 239.108 58.161 14.990 1.00 56.67 149 PHE B CA 1
ATOM 2431 C C . PHE B 1 149 ? 239.355 58.647 16.425 1.00 54.86 149 PHE B C 1
ATOM 2432 O O . PHE B 1 149 ? 238.939 57.986 17.349 1.00 52.84 149 PHE B O 1
ATOM 2440 N N . GLY B 1 150 ? 240.010 59.800 16.585 1.00 58.94 150 GLY B N 1
ATOM 2441 C CA . GLY B 1 150 ? 240.385 60.383 17.894 1.00 57.83 150 GLY B CA 1
ATOM 2442 C C . GLY B 1 150 ? 239.181 60.537 18.820 1.00 55.45 150 GLY B C 1
ATOM 2443 O O . GLY B 1 150 ? 238.152 61.105 18.399 1.00 54.83 150 GLY B O 1
ATOM 2444 N N . ARG B 1 151 ? 239.291 59.964 20.017 1.00 52.58 151 ARG B N 1
ATOM 2445 C CA . ARG B 1 151 ? 238.415 60.243 21.171 1.00 49.22 151 ARG B CA 1
ATOM 2446 C C . ARG B 1 151 ? 239.026 61.486 21.787 1.00 46.53 151 ARG B C 1
ATOM 2447 O O . ARG B 1 151 ? 240.227 61.491 21.982 1.00 45.81 151 ARG B O 1
ATOM 2455 N N . SER B 1 152 ? 238.266 62.546 21.981 1.00 45.18 152 SER B N 1
ATOM 2456 C CA . SER B 1 152 ? 238.803 63.739 22.662 1.00 44.79 152 SER B CA 1
ATOM 2457 C C . SER B 1 152 ? 238.777 63.445 24.165 1.00 43.57 152 SER B C 1
ATOM 2458 O O . SER B 1 152 ? 237.730 63.290 24.699 1.00 43.62 152 SER B O 1
ATOM 2461 N N . VAL B 1 153 ? 239.918 63.265 24.798 1.00 43.05 153 VAL B N 1
ATOM 2462 C CA . VAL B 1 153 ? 239.999 63.182 26.273 1.00 42.03 153 VAL B CA 1
ATOM 2463 C C . VAL B 1 153 ? 239.373 64.436 26.858 1.00 40.88 153 VAL B C 1
ATOM 2464 O O . VAL B 1 153 ? 238.739 64.309 27.835 1.00 40.28 153 VAL B O 1
ATOM 2468 N N . ASP B 1 154 ? 239.571 65.612 26.279 1.00 41.41 154 ASP B N 1
ATOM 2469 C CA . ASP B 1 154 ? 239.012 66.866 26.843 1.00 41.61 154 ASP B CA 1
ATOM 2470 C C . ASP B 1 154 ? 237.481 66.748 26.880 1.00 40.82 154 ASP B C 1
ATOM 2471 O O . ASP B 1 154 ? 236.861 67.305 27.797 1.00 39.62 154 ASP B O 1
ATOM 2476 N N . GLU B 1 155 ? 236.882 66.094 25.894 1.00 40.96 155 GLU B N 1
ATOM 2477 C CA . GLU B 1 155 ? 235.408 66.046 25.783 1.00 42.22 155 GLU B CA 1
ATOM 2478 C C . GLU B 1 155 ? 234.916 64.968 26.746 1.00 40.38 155 GLU B C 1
ATOM 2479 O O . GLU B 1 155 ? 233.924 65.205 27.437 1.00 41.56 155 GLU B O 1
ATOM 2485 N N . THR B 1 156 ? 235.596 63.861 26.857 1.00 37.98 156 THR B N 1
ATOM 2486 C CA . THR B 1 156 ? 235.266 62.905 27.926 1.00 39.30 156 THR B CA 1
ATOM 2487 C C . THR B 1 156 ? 235.284 63.603 29.311 1.00 40.03 156 THR B C 1
ATOM 2488 O O . THR B 1 156 ? 234.394 63.368 30.150 1.00 40.13 156 THR B O 1
ATOM 2492 N N . LYS B 1 157 ? 236.296 64.403 29.580 1.00 39.42 157 LYS B N 1
ATOM 2493 C CA . LYS B 1 157 ? 236.416 65.047 30.887 1.00 40.67 157 LYS B CA 1
ATOM 2494 C C . LYS B 1 157 ? 235.315 66.116 31.008 1.00 40.10 157 LYS B C 1
ATOM 2495 O O . LYS B 1 157 ? 234.787 66.324 32.151 1.00 39.17 157 LYS B O 1
ATOM 2501 N N . ARG B 1 158 ? 234.966 66.793 29.909 1.00 38.75 158 ARG B N 1
ATOM 2502 C CA . ARG B 1 158 ? 233.890 67.818 29.970 1.00 39.29 158 ARG B CA 1
ATOM 2503 C C . ARG B 1 158 ? 232.609 67.122 30.485 1.00 38.46 158 ARG B C 1
ATOM 2504 O O . ARG B 1 158 ? 232.045 67.551 31.552 1.00 37.13 158 ARG B O 1
ATOM 2512 N N . VAL B 1 159 ? 232.239 65.997 29.851 1.00 37.82 159 VAL B N 1
ATOM 2513 C CA . VAL B 1 159 ? 230.994 65.246 30.219 1.00 38.00 159 VAL B CA 1
ATOM 2514 C C . VAL B 1 159 ? 231.108 64.767 31.673 1.00 38.15 159 VAL B C 1
ATOM 2515 O O . VAL B 1 159 ? 230.207 65.007 32.456 1.00 37.43 159 VAL B O 1
ATOM 2519 N N . LEU B 1 160 ? 232.238 64.156 32.042 1.00 38.11 160 LEU B N 1
ATOM 2520 C CA . LEU B 1 160 ? 232.445 63.659 33.412 1.00 37.71 160 LEU B CA 1
ATOM 2521 C C . LEU B 1 160 ? 232.129 64.763 34.416 1.00 37.23 160 LEU B C 1
ATOM 2522 O O . LEU B 1 160 ? 231.333 64.528 35.307 1.00 36.57 160 LEU B O 1
ATOM 2527 N N . GLN B 1 161 ? 232.733 65.925 34.236 1.00 37.12 161 GLN B N 1
ATOM 2528 C CA . GLN B 1 161 ? 232.642 67.039 35.207 1.00 37.75 161 GLN B CA 1
ATOM 2529 C C . GLN B 1 161 ? 231.229 67.655 35.176 1.00 37.51 161 GLN B C 1
ATOM 2530 O O . GLN B 1 161 ? 230.796 68.150 36.234 1.00 37.59 161 GLN B O 1
ATOM 2536 N N . ALA B 1 162 ? 230.564 67.665 34.007 1.00 37.74 162 ALA B N 1
ATOM 2537 C CA . ALA B 1 162 ? 229.150 68.080 33.845 1.00 38.00 162 ALA B CA 1
ATOM 2538 C C . ALA B 1 162 ? 228.257 67.126 34.655 1.00 38.64 162 ALA B C 1
ATOM 2539 O O . ALA B 1 162 ? 227.345 67.646 35.309 1.00 40.50 162 ALA B O 1
ATOM 2541 N N . ILE B 1 163 ? 228.495 65.806 34.629 1.00 37.99 163 ILE B N 1
ATOM 2542 C CA . ILE B 1 163 ? 227.734 64.841 35.469 1.00 39.36 163 ILE B CA 1
ATOM 2543 C C . ILE B 1 163 ? 228.054 65.160 36.950 1.00 40.33 163 ILE B C 1
ATOM 2544 O O . ILE B 1 163 ? 227.137 65.228 37.745 1.00 41.78 163 ILE B O 1
ATOM 2549 N N . GLN B 1 164 ? 229.313 65.398 37.311 1.00 41.12 164 GLN B N 1
ATOM 2550 C CA . GLN B 1 164 ? 229.718 65.774 38.704 1.00 41.91 164 GLN B CA 1
ATOM 2551 C C . GLN B 1 164 ? 228.991 67.046 39.151 1.00 42.36 164 GLN B C 1
ATOM 2552 O O . GLN B 1 164 ? 228.368 67.011 40.243 1.00 42.88 164 GLN B O 1
ATOM 2558 N N . TYR B 1 165 ? 228.979 68.071 38.305 1.00 41.86 165 TYR B N 1
ATOM 2559 C CA . TYR B 1 165 ? 228.372 69.379 38.637 1.00 43.82 165 TYR B CA 1
ATOM 2560 C C . TYR B 1 165 ? 226.853 69.206 38.826 1.00 44.32 165 TYR B C 1
ATOM 2561 O O . TYR B 1 165 ? 226.330 69.699 39.816 1.00 44.38 165 TYR B O 1
ATOM 2570 N N . VAL B 1 166 ? 226.181 68.492 37.936 1.00 44.70 166 VAL B N 1
ATOM 2571 C CA . VAL B 1 166 ? 224.710 68.296 38.029 1.00 46.93 166 VAL B CA 1
ATOM 2572 C C . VAL B 1 166 ? 224.372 67.523 39.306 1.00 48.30 166 VAL B C 1
ATOM 2573 O O . VAL B 1 166 ? 223.342 67.866 39.902 1.00 48.13 166 VAL B O 1
ATOM 2577 N N . GLN B 1 167 ? 225.206 66.570 39.728 1.00 48.59 167 GLN B N 1
ATOM 2578 C CA . GLN B 1 167 ? 224.868 65.654 40.850 1.00 49.83 167 GLN B CA 1
ATOM 2579 C C . GLN B 1 167 ? 225.310 66.292 42.185 1.00 53.42 167 GLN B C 1
ATOM 2580 O O . GLN B 1 167 ? 225.019 65.683 43.201 1.00 54.04 167 GLN B O 1
ATOM 2586 N N . SER B 1 168 ? 226.009 67.442 42.183 1.00 57.27 168 SER B N 1
ATOM 2587 C CA . SER B 1 168 ? 226.457 68.208 43.384 1.00 61.71 168 SER B CA 1
ATOM 2588 C C . SER B 1 168 ? 225.304 69.078 43.971 1.00 71.44 168 SER B C 1
ATOM 2589 O O . SER B 1 168 ? 225.312 69.299 45.225 1.00 70.52 168 SER B O 1
ATOM 2592 N N . ASN B 1 169 ? 224.301 69.457 43.136 1.00 83.33 169 ASN B N 1
ATOM 2593 C CA . ASN B 1 169 ? 223.323 70.593 43.297 1.00 88.35 169 ASN B CA 1
ATOM 2594 C C . ASN B 1 169 ? 222.133 70.171 44.181 1.00 89.18 169 ASN B C 1
ATOM 2595 O O . ASN B 1 169 ? 222.125 69.202 44.956 1.00 86.71 169 ASN B O 1
ATOM 2600 N N . LYS C 1 7 ? 226.939 9.945 17.442 1.00 73.16 7 LYS C N 1
ATOM 2601 C CA . LYS C 1 7 ? 227.172 10.950 18.537 1.00 75.09 7 LYS C CA 1
ATOM 2602 C C . LYS C 1 7 ? 228.673 11.197 18.697 1.00 70.18 7 LYS C C 1
ATOM 2603 O O . LYS C 1 7 ? 229.069 12.358 18.848 1.00 74.53 7 LYS C O 1
ATOM 2605 N N . PRO C 1 8 ? 229.577 10.188 18.684 1.00 63.00 8 PRO C N 1
ATOM 2606 C CA . PRO C 1 8 ? 230.975 10.481 18.980 1.00 60.14 8 PRO C CA 1
ATOM 2607 C C . PRO C 1 8 ? 231.584 11.352 17.877 1.00 58.78 8 PRO C C 1
ATOM 2608 O O . PRO C 1 8 ? 231.335 11.122 16.678 1.00 56.56 8 PRO C O 1
ATOM 2612 N N . LEU C 1 9 ? 232.344 12.362 18.303 1.00 58.29 9 LEU C N 1
ATOM 2613 C CA . LEU C 1 9 ? 233.245 13.111 17.395 1.00 57.46 9 LEU C CA 1
ATOM 2614 C C . LEU C 1 9 ? 234.133 12.135 16.596 1.00 58.78 9 LEU C C 1
ATOM 2615 O O . LEU C 1 9 ? 234.101 12.192 15.345 1.00 60.30 9 LEU C O 1
ATOM 2620 N N . VAL C 1 10 ? 234.874 11.239 17.261 1.00 59.02 10 VAL C N 1
ATOM 2621 C CA . VAL C 1 10 ? 235.814 10.303 16.580 1.00 59.14 10 VAL C CA 1
ATOM 2622 C C . VAL C 1 10 ? 234.983 9.296 15.773 1.00 62.52 10 VAL C C 1
ATOM 2623 O O . VAL C 1 10 ? 234.043 8.696 16.342 1.00 58.95 10 VAL C O 1
ATOM 2627 N N . GLY C 1 11 ? 235.338 9.126 14.492 1.00 64.47 11 GLY C N 1
ATOM 2628 C CA . GLY C 1 11 ? 234.688 8.215 13.536 1.00 65.29 11 GLY C CA 1
ATOM 2629 C C . GLY C 1 11 ? 233.635 8.912 12.690 1.00 67.85 11 GLY C C 1
ATOM 2630 O O . GLY C 1 11 ? 233.129 8.255 11.732 1.00 69.84 11 GLY C O 1
ATOM 2631 N N . SER C 1 12 ? 233.284 10.160 13.041 1.00 67.03 12 SER C N 1
ATOM 2632 C CA . SER C 1 12 ? 232.411 11.067 12.247 1.00 67.42 12 SER C CA 1
ATOM 2633 C C . SER C 1 12 ? 233.298 11.977 11.397 1.00 63.96 12 SER C C 1
ATOM 2634 O O . SER C 1 12 ? 234.503 12.102 11.720 1.00 66.11 12 SER C O 1
ATOM 2637 N N . VAL C 1 13 ? 232.717 12.614 10.381 1.00 63.56 13 VAL C N 1
ATOM 2638 C CA . VAL C 1 13 ? 233.375 13.673 9.545 1.00 63.69 13 VAL C CA 1
ATOM 2639 C C . VAL C 1 13 ? 233.712 14.856 10.458 1.00 60.97 13 VAL C C 1
ATOM 2640 O O . VAL C 1 13 ? 232.850 15.233 11.227 1.00 62.05 13 VAL C O 1
ATOM 2644 N N . ALA C 1 14 ? 234.942 15.357 10.394 1.00 59.28 14 ALA C N 1
ATOM 2645 C CA . ALA C 1 14 ? 235.416 16.492 11.203 1.00 61.10 14 ALA C CA 1
ATOM 2646 C C . ALA C 1 14 ? 234.571 17.721 10.863 1.00 61.81 14 ALA C C 1
ATOM 2647 O O . ALA C 1 14 ? 234.389 18.041 9.692 1.00 63.26 14 ALA C O 1
ATOM 2649 N N . PRO C 1 15 ? 234.011 18.429 11.870 1.00 58.82 15 PRO C N 1
ATOM 2650 C CA . PRO C 1 15 ? 233.378 19.720 11.641 1.00 59.81 15 PRO C CA 1
ATOM 2651 C C . PRO C 1 15 ? 234.330 20.611 10.836 1.00 61.37 15 PRO C C 1
ATOM 2652 O O . PRO C 1 15 ? 235.485 20.805 11.299 1.00 57.98 15 PRO C O 1
ATOM 2656 N N . ASP C 1 16 ? 233.838 21.118 9.690 1.00 61.64 16 ASP C N 1
ATOM 2657 C CA . ASP C 1 16 ? 234.578 22.077 8.821 1.00 62.04 16 ASP C CA 1
ATOM 2658 C C . ASP C 1 16 ? 234.619 23.419 9.563 1.00 61.99 16 ASP C C 1
ATOM 2659 O O . ASP C 1 16 ? 233.870 23.549 10.531 1.00 63.01 16 ASP C O 1
ATOM 2664 N N . PHE C 1 17 ? 235.529 24.329 9.204 1.00 62.18 17 PHE C N 1
ATOM 2665 C CA . PHE C 1 17 ? 235.637 25.700 9.773 1.00 60.99 17 PHE C CA 1
ATOM 2666 C C . PHE C 1 17 ? 236.390 26.576 8.795 1.00 62.14 17 PHE C C 1
ATOM 2667 O O . PHE C 1 17 ? 237.268 26.019 8.087 1.00 60.23 17 PHE C O 1
ATOM 2675 N N . LYS C 1 18 ? 236.022 27.859 8.767 1.00 62.03 18 LYS C N 1
ATOM 2676 C CA . LYS C 1 18 ? 236.714 28.887 7.967 1.00 67.34 18 LYS C CA 1
ATOM 2677 C C . LYS C 1 18 ? 237.147 30.011 8.911 1.00 63.09 18 LYS C C 1
ATOM 2678 O O . LYS C 1 18 ? 236.263 30.608 9.477 1.00 64.10 18 LYS C O 1
ATOM 2684 N N . ALA C 1 19 ? 238.450 30.256 9.071 1.00 59.97 19 ALA C N 1
ATOM 2685 C CA . ALA C 1 19 ? 239.033 31.121 10.128 1.00 59.72 19 ALA C CA 1
ATOM 2686 C C . ALA C 1 19 ? 240.277 31.830 9.629 1.00 58.89 19 ALA C C 1
ATOM 2687 O O . ALA C 1 19 ? 240.994 31.257 8.790 1.00 56.44 19 ALA C O 1
ATOM 2689 N N . GLN C 1 20 ? 240.537 32.996 10.216 1.00 59.84 20 GLN C N 1
ATOM 2690 C CA . GLN C 1 20 ? 241.841 33.705 10.102 1.00 59.89 20 GLN C CA 1
ATOM 2691 C C . GLN C 1 20 ? 242.943 32.818 10.725 1.00 57.95 20 GLN C C 1
ATOM 2692 O O . GLN C 1 20 ? 242.686 32.159 11.748 1.00 57.59 20 GLN C O 1
ATOM 2698 N N . ALA C 1 21 ? 244.118 32.727 10.106 1.00 58.14 21 ALA C N 1
ATOM 2699 C CA . ALA C 1 21 ? 245.339 32.199 10.764 1.00 58.41 21 ALA C CA 1
ATOM 2700 C C . ALA C 1 21 ? 246.577 33.026 10.394 1.00 59.09 21 ALA C C 1
ATOM 2701 O O . ALA C 1 21 ? 246.507 33.882 9.501 1.00 60.54 21 ALA C O 1
ATOM 2703 N N . VAL C 1 22 ? 247.697 32.730 11.050 1.00 61.57 22 VAL C N 1
ATOM 2704 C CA . VAL C 1 22 ? 249.041 33.284 10.731 1.00 62.69 22 VAL C CA 1
ATOM 2705 C C . VAL C 1 22 ? 249.868 32.156 10.132 1.00 64.17 22 VAL C C 1
ATOM 2706 O O . VAL C 1 22 ? 250.016 31.127 10.800 1.00 64.45 22 VAL C O 1
ATOM 2710 N N . PHE C 1 23 ? 250.339 32.341 8.902 1.00 68.82 23 PHE C N 1
ATOM 2711 C CA . PHE C 1 23 ? 251.359 31.493 8.238 1.00 72.25 23 PHE C CA 1
ATOM 2712 C C . PHE C 1 23 ? 252.376 32.408 7.553 1.00 73.00 23 PHE C C 1
ATOM 2713 O O . PHE C 1 23 ? 251.992 33.388 6.896 1.00 69.94 23 PHE C O 1
ATOM 2721 N N . ASP C 1 24 ? 253.653 32.074 7.710 1.00 77.28 24 ASP C N 1
ATOM 2722 C CA . ASP C 1 24 ? 254.801 32.864 7.203 1.00 80.82 24 ASP C CA 1
ATOM 2723 C C . ASP C 1 24 ? 254.530 34.341 7.500 1.00 80.56 24 ASP C C 1
ATOM 2724 O O . ASP C 1 24 ? 254.711 35.173 6.590 1.00 80.51 24 ASP C O 1
ATOM 2729 N N . GLN C 1 25 ? 254.100 34.632 8.734 1.00 78.68 25 GLN C N 1
ATOM 2730 C CA . GLN C 1 25 ? 253.975 36.002 9.317 1.00 76.18 25 GLN C CA 1
ATOM 2731 C C . GLN C 1 25 ? 252.973 36.853 8.519 1.00 71.17 25 GLN C C 1
ATOM 2732 O O . GLN C 1 25 ? 253.060 38.040 8.591 1.00 67.22 25 GLN C O 1
ATOM 2738 N N . GLU C 1 26 ? 252.025 36.250 7.813 1.00 73.71 26 GLU C N 1
ATOM 2739 C CA . GLU C 1 26 ? 250.945 36.968 7.093 1.00 75.38 26 GLU C CA 1
ATOM 2740 C C . GLU C 1 26 ? 249.602 36.349 7.478 1.00 69.42 26 GLU C C 1
ATOM 2741 O O . GLU C 1 26 ? 249.562 35.171 7.809 1.00 67.67 26 GLU C O 1
ATOM 2747 N N . PHE C 1 27 ? 248.541 37.133 7.381 1.00 66.69 27 PHE C N 1
ATOM 2748 C CA . PHE C 1 27 ? 247.157 36.705 7.642 1.00 65.79 27 PHE C CA 1
ATOM 2749 C C . PHE C 1 27 ? 246.615 35.986 6.419 1.00 67.70 27 PHE C C 1
ATOM 2750 O O . PHE C 1 27 ? 246.778 36.492 5.311 1.00 66.06 27 PHE C O 1
ATOM 2758 N N . GLN C 1 28 ? 245.969 34.852 6.662 1.00 70.94 28 GLN C N 1
ATOM 2759 C CA . GLN C 1 28 ? 245.455 33.936 5.619 1.00 78.33 28 GLN C CA 1
ATOM 2760 C C . GLN C 1 28 ? 244.152 33.331 6.117 1.00 75.07 28 GLN C C 1
ATOM 2761 O O . GLN C 1 28 ? 244.076 33.058 7.298 1.00 72.42 28 GLN C O 1
ATOM 2767 N N . GLU C 1 29 ? 243.186 33.135 5.226 1.00 77.54 29 GLU C N 1
ATOM 2768 C CA . GLU C 1 29 ? 241.936 32.373 5.480 1.00 77.88 29 GLU C CA 1
ATOM 2769 C C . GLU C 1 29 ? 242.233 30.882 5.269 1.00 75.65 29 GLU C C 1
ATOM 2770 O O . GLU C 1 29 ? 242.700 30.500 4.190 1.00 77.45 29 GLU C O 1
ATOM 2776 N N . ILE C 1 30 ? 241.980 30.069 6.287 1.00 73.53 30 ILE C N 1
ATOM 2777 C CA . ILE C 1 30 ? 242.178 28.584 6.309 1.00 70.45 30 ILE C CA 1
ATOM 2778 C C . ILE C 1 30 ? 240.787 27.932 6.326 1.00 67.14 30 ILE C C 1
ATOM 2779 O O . ILE C 1 30 ? 239.956 28.353 7.135 1.00 63.26 30 ILE C O 1
ATOM 2784 N N . THR C 1 31 ? 240.522 26.976 5.433 1.00 68.71 31 THR C N 1
ATOM 2785 C CA . THR C 1 31 ? 239.295 26.126 5.437 1.00 68.02 31 THR C CA 1
ATOM 2786 C C . THR C 1 31 ? 239.718 24.664 5.618 1.00 67.74 31 THR C C 1
ATOM 2787 O O . THR C 1 31 ? 240.423 24.122 4.753 1.00 70.14 31 THR C O 1
ATOM 2791 N N . LEU C 1 32 ? 239.289 24.022 6.695 1.00 65.70 32 LEU C N 1
ATOM 2792 C CA . LEU C 1 32 ? 239.781 22.663 7.003 1.00 64.40 32 LEU C CA 1
ATOM 2793 C C . LEU C 1 32 ? 239.599 21.745 5.781 1.00 63.38 32 LEU C C 1
ATOM 2794 O O . LEU C 1 32 ? 240.540 20.977 5.496 1.00 59.68 32 LEU C O 1
ATOM 2799 N N . SER C 1 33 ? 238.488 21.857 5.044 1.00 64.08 33 SER C N 1
ATOM 2800 C CA . SER C 1 33 ? 238.129 20.870 3.978 1.00 66.02 33 SER C CA 1
ATOM 2801 C C . SER C 1 33 ? 239.039 21.033 2.756 1.00 67.30 33 SER C C 1
ATOM 2802 O O . SER C 1 33 ? 239.075 20.101 1.933 1.00 70.35 33 SER C O 1
ATOM 2805 N N . LYS C 1 34 ? 239.779 22.137 2.645 1.00 68.62 34 LYS C N 1
ATOM 2806 C CA . LYS C 1 34 ? 240.799 22.306 1.567 1.00 71.63 34 LYS C CA 1
ATOM 2807 C C . LYS C 1 34 ? 242.014 21.402 1.820 1.00 70.71 34 LYS C C 1
ATOM 2808 O O . LYS C 1 34 ? 242.919 21.371 0.950 1.00 69.53 34 LYS C O 1
ATOM 2814 N N . TYR C 1 35 ? 242.038 20.666 2.934 1.00 67.47 35 TYR C N 1
ATOM 2815 C CA . TYR C 1 35 ? 243.193 19.806 3.275 1.00 69.01 35 TYR C CA 1
ATOM 2816 C C . TYR C 1 35 ? 242.845 18.363 2.905 1.00 69.79 35 TYR C C 1
ATOM 2817 O O . TYR C 1 35 ? 243.704 17.484 3.111 1.00 67.91 35 TYR C O 1
ATOM 2826 N N . ARG C 1 36 ? 241.658 18.145 2.321 1.00 70.79 36 ARG C N 1
ATOM 2827 C CA . ARG C 1 36 ? 241.226 16.817 1.833 1.00 73.42 36 ARG C CA 1
ATOM 2828 C C . ARG C 1 36 ? 242.280 16.384 0.808 1.00 75.10 36 ARG C C 1
ATOM 2829 O O . ARG C 1 36 ? 242.678 17.243 0.001 1.00 70.12 36 ARG C O 1
ATOM 2837 N N . GLY C 1 37 ? 242.755 15.129 0.896 1.00 75.86 37 GLY C N 1
ATOM 2838 C CA . GLY C 1 37 ? 243.916 14.593 0.151 1.00 76.31 37 GLY C CA 1
ATOM 2839 C C . GLY C 1 37 ? 245.131 14.465 1.060 1.00 76.56 37 GLY C C 1
ATOM 2840 O O . GLY C 1 37 ? 246.092 13.712 0.695 1.00 75.83 37 GLY C O 1
ATOM 2841 N N . LYS C 1 38 ? 245.080 15.152 2.216 1.00 74.48 38 LYS C N 1
ATOM 2842 C CA . LYS C 1 38 ? 246.142 15.163 3.257 1.00 71.76 38 LYS C CA 1
ATOM 2843 C C . LYS C 1 38 ? 245.551 14.818 4.626 1.00 67.68 38 LYS C C 1
ATOM 2844 O O . LYS C 1 38 ? 244.364 15.115 4.883 1.00 66.46 38 LYS C O 1
ATOM 2850 N N . TYR C 1 39 ? 246.352 14.125 5.434 1.00 65.54 39 TYR C N 1
ATOM 2851 C CA . TYR C 1 39 ? 246.121 13.887 6.878 1.00 62.99 39 TYR C CA 1
ATOM 2852 C C . TYR C 1 39 ? 246.302 15.230 7.578 1.00 59.92 39 TYR C C 1
ATOM 2853 O O . TYR C 1 39 ? 247.160 16.008 7.161 1.00 57.71 39 TYR C O 1
ATOM 2862 N N . VAL C 1 40 ? 245.520 15.497 8.605 1.00 58.52 40 VAL C N 1
ATOM 2863 C CA . VAL C 1 40 ? 245.643 16.762 9.384 1.00 60.04 40 VAL C CA 1
ATOM 2864 C C . VAL C 1 40 ? 245.855 16.394 10.862 1.00 59.60 40 VAL C C 1
ATOM 2865 O O . VAL C 1 40 ? 245.039 15.623 11.407 1.00 59.89 40 VAL C O 1
ATOM 2869 N N . VAL C 1 41 ? 246.927 16.908 11.477 1.00 58.80 41 VAL C N 1
ATOM 2870 C CA . VAL C 1 41 ? 247.098 16.933 12.952 1.00 55.46 41 VAL C CA 1
ATOM 2871 C C . VAL C 1 41 ? 246.602 18.294 13.382 1.00 53.82 41 VAL C C 1
ATOM 2872 O O . VAL C 1 41 ? 247.255 19.280 13.051 1.00 52.25 41 VAL C O 1
ATOM 2876 N N . LEU C 1 42 ? 245.425 18.324 13.990 1.00 53.57 42 LEU C N 1
ATOM 2877 C CA . LEU C 1 42 ? 244.776 19.573 14.453 1.00 53.55 42 LEU C CA 1
ATOM 2878 C C . LEU C 1 42 ? 244.857 19.544 15.966 1.00 52.73 42 LEU C C 1
ATOM 2879 O O . LEU C 1 42 ? 244.242 18.651 16.542 1.00 54.78 42 LEU C O 1
ATOM 2884 N N . PHE C 1 43 ? 245.579 20.474 16.574 1.00 51.21 43 PHE C N 1
ATOM 2885 C CA . PHE C 1 43 ? 245.667 20.534 18.048 1.00 49.78 43 PHE C CA 1
ATOM 2886 C C . PHE C 1 43 ? 245.206 21.911 18.536 1.00 49.50 43 PHE C C 1
ATOM 2887 O O . PHE C 1 43 ? 245.321 22.947 17.785 1.00 49.14 43 PHE C O 1
ATOM 2895 N N . PHE C 1 44 ? 244.719 21.885 19.785 1.00 48.29 44 PHE C N 1
ATOM 2896 C CA . PHE C 1 44 ? 244.146 23.002 20.577 1.00 47.67 44 PHE C CA 1
ATOM 2897 C C . PHE C 1 44 ? 245.026 23.176 21.799 1.00 46.70 44 PHE C C 1
ATOM 2898 O O . PHE C 1 44 ? 245.411 22.147 22.351 1.00 48.19 44 PHE C O 1
ATOM 2906 N N . TYR C 1 45 ? 245.352 24.412 22.142 1.00 45.17 45 TYR C N 1
ATOM 2907 C CA . TYR C 1 45 ? 246.009 24.811 23.399 1.00 46.31 45 TYR C CA 1
ATOM 2908 C C . TYR C 1 45 ? 245.231 25.992 23.963 1.00 46.99 45 TYR C C 1
ATOM 2909 O O . TYR C 1 45 ? 244.465 26.621 23.232 1.00 50.96 45 TYR C O 1
ATOM 2918 N N . PRO C 1 46 ? 245.352 26.324 25.266 1.00 46.51 46 PRO C N 1
ATOM 2919 C CA . PRO C 1 46 ? 244.463 27.316 25.879 1.00 47.92 46 PRO C CA 1
ATOM 2920 C C . PRO C 1 46 ? 244.644 28.782 25.447 1.00 47.87 46 PRO C C 1
ATOM 2921 O O . PRO C 1 46 ? 243.682 29.366 24.993 1.00 49.16 46 PRO C O 1
ATOM 2925 N N . LEU C 1 47 ? 245.853 29.326 25.598 1.00 49.32 47 LEU C N 1
ATOM 2926 C CA . LEU C 1 47 ? 246.132 30.791 25.546 1.00 49.70 47 LEU C CA 1
ATOM 2927 C C . LEU C 1 47 ? 247.551 31.049 25.073 1.00 48.89 47 LEU C C 1
ATOM 2928 O O . LEU C 1 47 ? 248.466 30.368 25.551 1.00 55.76 47 LEU C O 1
ATOM 2933 N N . ASP C 1 48 ? 247.737 32.034 24.201 1.00 48.19 48 ASP C N 1
ATOM 2934 C CA . ASP C 1 48 ? 249.079 32.604 23.871 1.00 47.76 48 ASP C CA 1
ATOM 2935 C C . ASP C 1 48 ? 249.620 33.385 25.072 1.00 46.81 48 ASP C C 1
ATOM 2936 O O . ASP C 1 48 ? 248.833 33.826 25.856 1.00 48.78 48 ASP C O 1
ATOM 2941 N N . PHE C 1 49 ? 250.935 33.568 25.150 1.00 47.98 49 PHE C N 1
ATOM 2942 C CA . PHE C 1 49 ? 251.676 34.503 26.036 1.00 49.40 49 PHE C CA 1
ATOM 2943 C C . PHE C 1 49 ? 251.516 34.142 27.525 1.00 50.83 49 PHE C C 1
ATOM 2944 O O . PHE C 1 49 ? 251.719 35.045 28.360 1.00 51.21 49 PHE C O 1
ATOM 2952 N N . THR C 1 50 ? 251.227 32.880 27.856 1.00 51.10 50 THR C N 1
ATOM 2953 C CA . THR C 1 50 ? 251.237 32.306 29.242 1.00 53.69 50 THR C CA 1
ATOM 2954 C C . THR C 1 50 ? 252.704 32.102 29.709 1.00 57.75 50 THR C C 1
ATOM 2955 O O . THR C 1 50 ? 253.590 32.207 28.852 1.00 55.19 50 THR C O 1
ATOM 2959 N N . PHE C 1 51 ? 252.957 31.733 30.980 1.00 63.71 51 PHE C N 1
ATOM 2960 C CA . PHE C 1 51 ? 254.317 31.407 31.520 1.00 68.32 51 PHE C CA 1
ATOM 2961 C C . PHE C 1 51 ? 254.603 29.901 31.446 1.00 69.90 51 PHE C C 1
ATOM 2962 O O . PHE C 1 51 ? 255.669 29.450 31.909 1.00 71.09 51 PHE C O 1
ATOM 2970 N N . VAL C 1 52 ? 253.724 29.144 30.800 1.00 73.85 52 VAL C N 1
ATOM 2971 C CA . VAL C 1 52 ? 254.007 27.726 30.417 1.00 75.97 52 VAL C CA 1
ATOM 2972 C C . VAL C 1 52 ? 254.883 27.733 29.150 1.00 74.63 52 VAL C C 1
ATOM 2973 O O . VAL C 1 52 ? 254.554 28.409 28.179 1.00 73.52 52 VAL C O 1
ATOM 2977 N N . CYS C 1 53 ? 255.985 27.001 29.164 1.00 78.69 53 CYS C N 1
ATOM 2978 C CA . CYS C 1 53 ? 256.844 26.768 27.976 1.00 80.31 53 CYS C CA 1
ATOM 2979 C C . CYS C 1 53 ? 255.963 26.205 26.861 1.00 74.51 53 CYS C C 1
ATOM 2980 O O . CYS C 1 53 ? 255.192 25.285 27.093 1.00 69.37 53 CYS C O 1
ATOM 2983 N N . PRO C 1 54 ? 256.011 26.740 25.623 1.00 72.49 54 PRO C N 1
ATOM 2984 C CA . PRO C 1 54 ? 255.164 26.222 24.542 1.00 70.83 54 PRO C CA 1
ATOM 2985 C C . PRO C 1 54 ? 255.824 25.095 23.722 1.00 69.75 54 PRO C C 1
ATOM 2986 O O . PRO C 1 54 ? 255.703 25.102 22.524 1.00 66.64 54 PRO C O 1
ATOM 2990 N N . THR C 1 55 ? 256.474 24.138 24.389 1.00 70.69 55 THR C N 1
ATOM 2991 C CA . THR C 1 55 ? 257.025 22.876 23.802 1.00 73.60 55 THR C CA 1
ATOM 2992 C C . THR C 1 55 ? 256.001 22.140 22.905 1.00 71.96 55 THR C C 1
ATOM 2993 O O . THR C 1 55 ? 256.355 21.731 21.767 1.00 69.90 55 THR C O 1
ATOM 2997 N N . GLU C 1 56 ? 254.761 21.976 23.353 1.00 71.67 56 GLU C N 1
ATOM 2998 C CA . GLU C 1 56 ? 253.704 21.326 22.531 1.00 76.55 56 GLU C CA 1
ATOM 2999 C C . GLU C 1 56 ? 253.528 22.034 21.159 1.00 76.92 56 GLU C C 1
ATOM 3000 O O . GLU C 1 56 ? 252.845 21.416 20.313 1.00 86.43 56 GLU C O 1
ATOM 3006 N N . ILE C 1 57 ? 254.042 23.270 20.946 1.00 67.12 57 ILE C N 1
ATOM 3007 C CA . ILE C 1 57 ? 253.959 24.039 19.664 1.00 62.49 57 ILE C CA 1
ATOM 3008 C C . ILE C 1 57 ? 255.341 24.138 18.991 1.00 63.45 57 ILE C C 1
ATOM 3009 O O . ILE C 1 57 ? 255.393 24.095 17.769 1.00 63.71 57 ILE C O 1
ATOM 3014 N N . THR C 1 58 ? 256.434 24.370 19.710 1.00 63.28 58 THR C N 1
ATOM 3015 C CA . THR C 1 58 ? 257.767 24.463 19.064 1.00 64.06 58 THR C CA 1
ATOM 3016 C C . THR C 1 58 ? 258.220 23.060 18.599 1.00 64.91 58 THR C C 1
ATOM 3017 O O . THR C 1 58 ? 258.945 22.968 17.579 1.00 66.37 58 THR C O 1
ATOM 3021 N N . ALA C 1 59 ? 257.836 21.982 19.278 1.00 63.00 59 ALA C N 1
ATOM 3022 C CA . ALA C 1 59 ? 258.331 20.637 18.910 1.00 63.39 59 ALA C CA 1
ATOM 3023 C C . ALA C 1 59 ? 257.826 20.311 17.496 1.00 64.94 59 ALA C C 1
ATOM 3024 O O . ALA C 1 59 ? 258.624 19.834 16.666 1.00 67.45 59 ALA C O 1
ATOM 3026 N N . PHE C 1 60 ? 256.562 20.621 17.204 1.00 67.20 60 PHE C N 1
ATOM 3027 C CA . PHE C 1 60 ? 255.914 20.371 15.887 1.00 67.29 60 PHE C CA 1
ATOM 3028 C C . PHE C 1 60 ? 256.567 21.258 14.804 1.00 67.48 60 PHE C C 1
ATOM 3029 O O . PHE C 1 60 ? 256.636 20.868 13.625 1.00 69.86 60 PHE C O 1
ATOM 3037 N N . SER C 1 61 ? 257.076 22.429 15.192 1.00 68.43 61 SER C N 1
ATOM 3038 C CA . SER C 1 61 ? 257.751 23.398 14.282 1.00 69.56 61 SER C CA 1
ATOM 3039 C C . SER C 1 61 ? 259.099 22.847 13.817 1.00 68.63 61 SER C C 1
ATOM 3040 O O . SER C 1 61 ? 259.256 22.688 12.625 1.00 68.85 61 SER C O 1
ATOM 3043 N N . ASP C 1 62 ? 260.003 22.566 14.753 1.00 68.79 62 ASP C N 1
ATOM 3044 C CA . ASP C 1 62 ? 261.333 21.940 14.528 1.00 71.96 62 ASP C CA 1
ATOM 3045 C C . ASP C 1 62 ? 261.195 20.639 13.709 1.00 72.91 62 ASP C C 1
ATOM 3046 O O . ASP C 1 62 ? 262.077 20.323 12.914 1.00 72.58 62 ASP C O 1
ATOM 3051 N N . ARG C 1 63 ? 260.113 19.887 13.866 1.00 73.74 63 ARG C N 1
ATOM 3052 C CA . ARG C 1 63 ? 260.043 18.533 13.266 1.00 75.13 63 ARG C CA 1
ATOM 3053 C C . ARG C 1 63 ? 259.047 18.533 12.101 1.00 73.64 63 ARG C C 1
ATOM 3054 O O . ARG C 1 63 ? 258.671 17.422 11.655 1.00 69.54 63 ARG C O 1
ATOM 3062 N N . TYR C 1 64 ? 258.663 19.708 11.596 1.00 72.92 64 TYR C N 1
ATOM 3063 C CA . TYR C 1 64 ? 257.547 19.823 10.621 1.00 74.66 64 TYR C CA 1
ATOM 3064 C C . TYR C 1 64 ? 257.855 18.926 9.422 1.00 75.36 64 TYR C C 1
ATOM 3065 O O . TYR C 1 64 ? 256.925 18.292 8.874 1.00 73.55 64 TYR C O 1
ATOM 3074 N N . LYS C 1 65 ? 259.137 18.844 9.053 1.00 77.58 65 LYS C N 1
ATOM 3075 C CA . LYS C 1 65 ? 259.573 18.098 7.844 1.00 78.93 65 LYS C CA 1
ATOM 3076 C C . LYS C 1 65 ? 259.101 16.645 7.964 1.00 74.65 65 LYS C C 1
ATOM 3077 O O . LYS C 1 65 ? 258.620 16.101 6.957 1.00 73.37 65 LYS C O 1
ATOM 3083 N N . GLU C 1 66 ? 259.187 16.050 9.150 1.00 72.12 66 GLU C N 1
ATOM 3084 C CA . GLU C 1 66 ? 258.841 14.616 9.348 1.00 72.95 66 GLU C CA 1
ATOM 3085 C C . GLU C 1 66 ? 257.381 14.382 8.950 1.00 70.70 66 GLU C C 1
ATOM 3086 O O . GLU C 1 66 ? 257.088 13.277 8.440 1.00 71.07 66 GLU C O 1
ATOM 3092 N N . PHE C 1 67 ? 256.516 15.378 9.184 1.00 70.41 67 PHE C N 1
ATOM 3093 C CA . PHE C 1 67 ? 255.043 15.320 8.966 1.00 70.82 67 PHE C CA 1
ATOM 3094 C C . PHE C 1 67 ? 254.724 15.609 7.494 1.00 72.32 67 PHE C C 1
ATOM 3095 O O . PHE C 1 67 ? 253.893 14.860 6.920 1.00 69.20 67 PHE C O 1
ATOM 3103 N N . LYS C 1 68 ? 255.342 16.646 6.906 1.00 74.45 68 LYS C N 1
ATOM 3104 C CA . LYS C 1 68 ? 255.149 16.992 5.467 1.00 78.42 68 LYS C CA 1
ATOM 3105 C C . LYS C 1 68 ? 255.586 15.809 4.565 1.00 79.31 68 LYS C C 1
ATOM 3106 O O . LYS C 1 68 ? 254.909 15.585 3.523 1.00 77.18 68 LYS C O 1
ATOM 3112 N N . ASP C 1 69 ? 256.643 15.063 4.944 1.00 77.25 69 ASP C N 1
ATOM 3113 C CA . ASP C 1 69 ? 257.191 13.905 4.168 1.00 79.57 69 ASP C CA 1
ATOM 3114 C C . ASP C 1 69 ? 256.227 12.703 4.206 1.00 78.06 69 ASP C C 1
ATOM 3115 O O . ASP C 1 69 ? 256.403 11.809 3.398 1.00 76.84 69 ASP C O 1
ATOM 3120 N N . ILE C 1 70 ? 255.234 12.678 5.094 1.00 75.80 70 ILE C N 1
ATOM 3121 C CA . ILE C 1 70 ? 254.178 11.626 5.086 1.00 75.74 70 ILE C CA 1
ATOM 3122 C C . ILE C 1 70 ? 252.808 12.266 4.824 1.00 72.98 70 ILE C C 1
ATOM 3123 O O . ILE C 1 70 ? 251.815 11.827 5.409 1.00 71.75 70 ILE C O 1
ATOM 3128 N N . ASN C 1 71 ? 252.772 13.281 3.966 1.00 72.15 71 ASN C N 1
ATOM 3129 C CA . ASN C 1 71 ? 251.522 13.845 3.412 1.00 69.34 71 ASN C CA 1
ATOM 3130 C C . ASN C 1 71 ? 250.659 14.345 4.570 1.00 67.99 71 ASN C C 1
ATOM 3131 O O . ASN C 1 71 ? 249.530 13.891 4.687 1.00 71.73 71 ASN C O 1
ATOM 3136 N N . THR C 1 72 ? 251.186 15.193 5.447 1.00 67.52 72 THR C N 1
ATOM 3137 C CA . THR C 1 72 ? 250.461 15.599 6.683 1.00 67.17 72 THR C CA 1
ATOM 3138 C C . THR C 1 72 ? 250.705 17.081 6.978 1.00 67.41 72 THR C C 1
ATOM 3139 O O . THR C 1 72 ? 251.860 17.436 7.214 1.00 67.90 72 THR C O 1
ATOM 3143 N N . GLU C 1 73 ? 249.633 17.882 6.962 1.00 66.96 73 GLU C N 1
ATOM 3144 C CA . GLU C 1 73 ? 249.597 19.263 7.490 1.00 68.42 73 GLU C CA 1
ATOM 3145 C C . GLU C 1 73 ? 249.417 19.218 9.014 1.00 65.81 73 GLU C C 1
ATOM 3146 O O . GLU C 1 73 ? 248.911 18.221 9.527 1.00 62.05 73 GLU C O 1
ATOM 3152 N N . VAL C 1 74 ? 249.847 20.278 9.705 1.00 65.53 74 VAL C N 1
ATOM 3153 C CA . VAL C 1 74 ? 249.637 20.528 11.162 1.00 63.91 74 VAL C CA 1
ATOM 3154 C C . VAL C 1 74 ? 248.994 21.908 11.272 1.00 61.82 74 VAL C C 1
ATOM 3155 O O . VAL C 1 74 ? 249.430 22.806 10.555 1.00 63.51 74 VAL C O 1
ATOM 3159 N N . LEU C 1 75 ? 247.984 22.031 12.132 1.00 59.96 75 LEU C N 1
ATOM 3160 C CA . LEU C 1 75 ? 247.274 23.285 12.500 1.00 57.54 75 LEU C CA 1
ATOM 3161 C C . LEU C 1 75 ? 247.097 23.310 14.014 1.00 55.13 75 LEU C C 1
ATOM 3162 O O . LEU C 1 75 ? 246.380 22.429 14.552 1.00 53.20 75 LEU C O 1
ATOM 3167 N N . GLY C 1 76 ? 247.694 24.312 14.652 1.00 54.29 76 GLY C N 1
ATOM 3168 C CA . GLY C 1 76 ? 247.402 24.659 16.047 1.00 54.78 76 GLY C CA 1
ATOM 3169 C C . GLY C 1 76 ? 246.290 25.696 16.147 1.00 52.85 76 GLY C C 1
ATOM 3170 O O . GLY C 1 76 ? 246.183 26.592 15.270 1.00 54.19 76 GLY C O 1
ATOM 3171 N N . VAL C 1 77 ? 245.510 25.601 17.210 1.00 50.34 77 VAL C N 1
ATOM 3172 C CA . VAL C 1 77 ? 244.305 26.449 17.407 1.00 49.99 77 VAL C CA 1
ATOM 3173 C C . VAL C 1 77 ? 244.247 26.910 18.862 1.00 48.63 77 VAL C C 1
ATOM 3174 O O . VAL C 1 77 ? 244.399 26.068 19.735 1.00 48.92 77 VAL C O 1
ATOM 3178 N N . SER C 1 78 ? 244.081 28.211 19.089 1.00 47.85 78 SER C N 1
ATOM 3179 C CA . SER C 1 78 ? 243.697 28.836 20.389 1.00 48.49 78 SER C CA 1
ATOM 3180 C C . SER C 1 78 ? 242.558 29.835 20.123 1.00 47.33 78 SER C C 1
ATOM 3181 O O . SER C 1 78 ? 242.356 30.255 18.947 1.00 46.53 78 SER C O 1
ATOM 3184 N N . VAL C 1 79 ? 241.907 30.290 21.188 1.00 46.16 79 VAL C N 1
ATOM 3185 C CA . VAL C 1 79 ? 240.779 31.252 21.081 1.00 45.87 79 VAL C CA 1
ATOM 3186 C C . VAL C 1 79 ? 241.302 32.672 20.955 1.00 45.57 79 VAL C C 1
ATOM 3187 O O . VAL C 1 79 ? 240.445 33.498 20.875 1.00 46.76 79 VAL C O 1
ATOM 3191 N N . ASP C 1 80 ? 242.613 32.922 20.971 1.00 46.83 80 ASP C N 1
ATOM 3192 C CA . ASP C 1 80 ? 243.215 34.272 20.794 1.00 49.33 80 ASP C CA 1
ATOM 3193 C C . ASP C 1 80 ? 243.037 34.783 19.341 1.00 50.13 80 ASP C C 1
ATOM 3194 O O . ASP C 1 80 ? 242.835 33.965 18.421 1.00 50.91 80 ASP C O 1
ATOM 3199 N N . SER C 1 81 ? 243.115 36.106 19.124 1.00 50.69 81 SER C N 1
ATOM 3200 C CA . SER C 1 81 ? 243.031 36.752 17.783 1.00 51.24 81 SER C CA 1
ATOM 3201 C C . SER C 1 81 ? 244.251 36.415 16.923 1.00 52.86 81 SER C C 1
ATOM 3202 O O . SER C 1 81 ? 245.302 36.058 17.452 1.00 51.81 81 SER C O 1
ATOM 3205 N N . GLN C 1 82 ? 244.106 36.615 15.616 1.00 54.67 82 GLN C N 1
ATOM 3206 C CA . GLN C 1 82 ? 245.195 36.474 14.632 1.00 55.13 82 GLN C CA 1
ATOM 3207 C C . GLN C 1 82 ? 246.326 37.466 14.985 1.00 54.15 82 GLN C C 1
ATOM 3208 O O . GLN C 1 82 ? 247.498 37.116 14.808 1.00 52.80 82 GLN C O 1
ATOM 3214 N N . PHE C 1 83 ? 246.002 38.662 15.473 1.00 51.04 83 PHE C N 1
ATOM 3215 C CA . PHE C 1 83 ? 247.008 39.699 15.790 1.00 50.20 83 PHE C CA 1
ATOM 3216 C C . PHE C 1 83 ? 247.803 39.216 17.006 1.00 49.58 83 PHE C C 1
ATOM 3217 O O . PHE C 1 83 ? 249.056 39.390 17.033 1.00 51.02 83 PHE C O 1
ATOM 3225 N N . THR C 1 84 ? 247.134 38.596 17.978 1.00 48.56 84 THR C N 1
ATOM 3226 C CA . THR C 1 84 ? 247.809 37.997 19.166 1.00 49.03 84 THR C CA 1
ATOM 3227 C C . THR C 1 84 ? 248.811 36.936 18.666 1.00 50.21 84 THR C C 1
ATOM 3228 O O . THR C 1 84 ? 250.032 37.024 19.044 1.00 53.28 84 THR C O 1
ATOM 3232 N N . HIS C 1 85 ? 248.378 36.056 17.765 1.00 49.10 85 HIS C N 1
ATOM 3233 C CA . HIS C 1 85 ? 249.214 34.987 17.181 1.00 49.20 85 HIS C CA 1
ATOM 3234 C C . HIS C 1 85 ? 250.493 35.601 16.592 1.00 51.21 85 HIS C C 1
ATOM 3235 O O . HIS C 1 85 ? 251.605 35.125 16.911 1.00 51.50 85 HIS C O 1
ATOM 3242 N N . LEU C 1 86 ? 250.347 36.630 15.769 1.00 52.96 86 LEU C N 1
ATOM 3243 C CA . LEU C 1 86 ? 251.475 37.222 15.021 1.00 54.45 86 LEU C CA 1
ATOM 3244 C C . LEU C 1 86 ? 252.438 37.847 16.034 1.00 54.36 86 LEU C C 1
ATOM 3245 O O . LEU C 1 86 ? 253.662 37.629 15.865 1.00 54.81 86 LEU C O 1
ATOM 3250 N N . ALA C 1 87 ? 251.946 38.529 17.074 1.00 53.61 87 ALA C N 1
ATOM 3251 C CA . ALA C 1 87 ? 252.850 39.103 18.110 1.00 55.08 87 ALA C CA 1
ATOM 3252 C C . ALA C 1 87 ? 253.605 37.977 18.848 1.00 55.55 87 ALA C C 1
ATOM 3253 O O . ALA C 1 87 ? 254.758 38.210 19.274 1.00 54.91 87 ALA C O 1
ATOM 3255 N N . TRP C 1 88 ? 252.999 36.784 18.991 1.00 55.59 88 TRP C N 1
ATOM 3256 C CA . TRP C 1 88 ? 253.608 35.649 19.737 1.00 53.66 88 TRP C CA 1
ATOM 3257 C C . TRP C 1 88 ? 254.622 34.954 18.825 1.00 54.12 88 TRP C C 1
ATOM 3258 O O . TRP C 1 88 ? 255.712 34.586 19.334 1.00 53.66 88 TRP C O 1
ATOM 3269 N N . ILE C 1 89 ? 254.347 34.903 17.516 1.00 53.70 89 ILE C N 1
ATOM 3270 C CA . ILE C 1 89 ? 255.288 34.317 16.518 1.00 55.47 89 ILE C CA 1
ATOM 3271 C C . ILE C 1 89 ? 256.539 35.205 16.387 1.00 55.98 89 ILE C C 1
ATOM 3272 O O . ILE C 1 89 ? 257.666 34.659 16.272 1.00 58.26 89 ILE C O 1
ATOM 3277 N N . GLN C 1 90 ? 256.381 36.516 16.494 1.00 56.87 90 GLN C N 1
ATOM 3278 C CA . GLN C 1 90 ? 257.476 37.490 16.275 1.00 58.19 90 GLN C CA 1
ATOM 3279 C C . GLN C 1 90 ? 258.180 37.815 17.594 1.00 59.55 90 GLN C C 1
ATOM 3280 O O . GLN C 1 90 ? 259.025 38.718 17.577 1.00 65.21 90 GLN C O 1
ATOM 3286 N N . THR C 1 91 ? 257.812 37.153 18.692 1.00 58.78 91 THR C N 1
ATOM 3287 C CA . THR C 1 91 ? 258.562 37.144 19.970 1.00 59.05 91 THR C CA 1
ATOM 3288 C C . THR C 1 91 ? 259.506 35.918 19.973 1.00 60.90 91 THR C C 1
ATOM 3289 O O . THR C 1 91 ? 259.056 34.789 19.734 1.00 59.31 91 THR C O 1
ATOM 3293 N N . ASP C 1 92 ? 260.784 36.125 20.247 1.00 64.70 92 ASP C N 1
ATOM 3294 C CA . ASP C 1 92 ? 261.808 35.050 20.257 1.00 68.11 92 ASP C CA 1
ATOM 3295 C C . ASP C 1 92 ? 261.503 34.075 21.392 1.00 66.82 92 ASP C C 1
ATOM 3296 O O . ASP C 1 92 ? 260.892 34.512 22.389 1.00 66.23 92 ASP C O 1
ATOM 3301 N N . ARG C 1 93 ? 261.980 32.835 21.254 1.00 66.76 93 ARG C N 1
ATOM 3302 C CA . ARG C 1 93 ? 261.844 31.756 22.263 1.00 68.20 93 ARG C CA 1
ATOM 3303 C C . ARG C 1 93 ? 262.501 32.188 23.567 1.00 69.54 93 ARG C C 1
ATOM 3304 O O . ARG C 1 93 ? 261.911 31.904 24.622 1.00 66.24 93 ARG C O 1
ATOM 3312 N N . LYS C 1 94 ? 263.645 32.879 23.448 1.00 73.81 94 LYS C N 1
ATOM 3313 C CA . LYS C 1 94 ? 264.403 33.516 24.556 1.00 76.43 94 LYS C CA 1
ATOM 3314 C C . LYS C 1 94 ? 263.461 34.429 25.374 1.00 76.59 94 LYS C C 1
ATOM 3315 O O . LYS C 1 94 ? 263.477 34.275 26.593 1.00 75.36 94 LYS C O 1
ATOM 3317 N N . GLU C 1 95 ? 262.636 35.306 24.766 1.00 77.28 95 GLU C N 1
ATOM 3318 C CA . GLU C 1 95 ? 261.860 36.352 25.510 1.00 77.32 95 GLU C CA 1
ATOM 3319 C C . GLU C 1 95 ? 260.412 35.863 25.802 1.00 76.86 95 GLU C C 1
ATOM 3320 O O . GLU C 1 95 ? 259.543 36.712 26.105 1.00 78.99 95 GLU C O 1
ATOM 3322 N N . GLY C 1 96 ? 260.133 34.552 25.768 1.00 76.24 96 GLY C N 1
ATOM 3323 C CA . GLY C 1 96 ? 258.810 33.976 26.128 1.00 71.75 96 GLY C CA 1
ATOM 3324 C C . GLY C 1 96 ? 257.906 33.634 24.941 1.00 67.20 96 GLY C C 1
ATOM 3325 O O . GLY C 1 96 ? 256.729 33.415 25.180 1.00 64.49 96 GLY C O 1
ATOM 3326 N N . GLY C 1 97 ? 258.421 33.543 23.709 1.00 64.36 97 GLY C N 1
ATOM 3327 C CA . GLY C 1 97 ? 257.606 33.431 22.484 1.00 61.62 97 GLY C CA 1
ATOM 3328 C C . GLY C 1 97 ? 257.790 32.119 21.754 1.00 60.83 97 GLY C C 1
ATOM 3329 O O . GLY C 1 97 ? 258.365 31.155 22.358 1.00 60.03 97 GLY C O 1
ATOM 3330 N N . LEU C 1 98 ? 257.318 32.100 20.506 1.00 59.64 98 LEU C N 1
ATOM 3331 C CA . LEU C 1 98 ? 257.327 30.929 19.595 1.00 62.13 98 LEU C CA 1
ATOM 3332 C C . LEU C 1 98 ? 258.560 30.937 18.698 1.00 65.25 98 LEU C C 1
ATOM 3333 O O . LEU C 1 98 ? 259.100 29.851 18.453 1.00 65.86 98 LEU C O 1
ATOM 3338 N N . GLY C 1 99 ? 258.980 32.112 18.236 1.00 68.36 99 GLY C N 1
ATOM 3339 C CA . GLY C 1 99 ? 259.896 32.239 17.094 1.00 70.97 99 GLY C CA 1
ATOM 3340 C C . GLY C 1 99 ? 259.173 31.892 15.808 1.00 73.94 99 GLY C C 1
ATOM 3341 O O . GLY C 1 99 ? 257.949 31.580 15.881 1.00 70.12 99 GLY C O 1
ATOM 3342 N N . ASP C 1 100 ? 259.907 31.948 14.688 1.00 79.31 100 ASP C N 1
ATOM 3343 C CA . ASP C 1 100 ? 259.499 31.435 13.348 1.00 82.55 100 ASP C CA 1
ATOM 3344 C C . ASP C 1 100 ? 258.752 30.099 13.535 1.00 76.83 100 ASP C C 1
ATOM 3345 O O . ASP C 1 100 ? 259.289 29.210 14.210 1.00 72.53 100 ASP C O 1
ATOM 3350 N N . LEU C 1 101 ? 257.559 29.962 12.950 1.00 73.76 101 LEU C N 1
ATOM 3351 C CA . LEU C 1 101 ? 256.711 28.739 13.038 1.00 69.88 101 LEU C CA 1
ATOM 3352 C C . LEU C 1 101 ? 256.419 28.183 11.630 1.00 66.56 101 LEU C C 1
ATOM 3353 O O . LEU C 1 101 ? 255.914 28.954 10.771 1.00 61.92 101 LEU C O 1
ATOM 3358 N N . ALA C 1 102 ? 256.629 26.873 11.433 1.00 64.45 102 ALA C N 1
ATOM 3359 C CA . ALA C 1 102 ? 256.595 26.199 10.116 1.00 66.10 102 ALA C CA 1
ATOM 3360 C C . ALA C 1 102 ? 255.178 25.841 9.628 1.00 65.33 102 ALA C C 1
ATOM 3361 O O . ALA C 1 102 ? 255.071 25.309 8.488 1.00 69.33 102 ALA C O 1
ATOM 3363 N N . TYR C 1 103 ? 254.131 26.085 10.416 1.00 61.21 103 TYR C N 1
ATOM 3364 C CA . TYR C 1 103 ? 252.750 25.666 10.063 1.00 59.66 103 TYR C CA 1
ATOM 3365 C C . TYR C 1 103 ? 251.747 26.722 10.534 1.00 59.78 103 TYR C C 1
ATOM 3366 O O . TYR C 1 103 ? 252.033 27.521 11.427 1.00 59.31 103 TYR C O 1
ATOM 3375 N N . PRO C 1 104 ? 250.516 26.745 9.984 1.00 58.38 104 PRO C N 1
ATOM 3376 C CA . PRO C 1 104 ? 249.555 27.782 10.356 1.00 58.11 104 PRO C CA 1
ATOM 3377 C C . PRO C 1 104 ? 249.120 27.727 11.830 1.00 57.02 104 PRO C C 1
ATOM 3378 O O . PRO C 1 104 ? 248.872 26.631 12.380 1.00 57.39 104 PRO C O 1
ATOM 3382 N N . LEU C 1 105 ? 249.001 28.903 12.444 1.00 55.79 105 LEU C N 1
ATOM 3383 C CA . LEU C 1 105 ? 248.348 29.050 13.769 1.00 55.00 105 LEU C CA 1
ATOM 3384 C C . LEU C 1 105 ? 247.007 29.758 13.604 1.00 54.87 105 LEU C C 1
ATOM 3385 O O . LEU C 1 105 ? 246.980 30.864 13.062 1.00 52.48 105 LEU C O 1
ATOM 3390 N N . VAL C 1 106 ? 245.936 29.124 14.085 1.00 55.16 106 VAL C N 1
ATOM 3391 C CA . VAL C 1 106 ? 244.532 29.527 13.798 1.00 53.41 106 VAL C CA 1
ATOM 3392 C C . VAL C 1 106 ? 243.911 30.309 14.970 1.00 52.43 106 VAL C C 1
ATOM 3393 O O . VAL C 1 106 ? 244.019 29.849 16.117 1.00 50.41 106 VAL C O 1
ATOM 3397 N N . ALA C 1 107 ? 243.211 31.406 14.638 1.00 51.46 107 ALA C N 1
ATOM 3398 C CA . ALA C 1 107 ? 242.423 32.271 15.543 1.00 53.29 107 ALA C CA 1
ATOM 3399 C C . ALA C 1 107 ? 241.027 31.673 15.688 1.00 52.72 107 ALA C C 1
ATOM 3400 O O . ALA C 1 107 ? 240.279 31.778 14.756 1.00 54.55 107 ALA C O 1
ATOM 3402 N N . ASP C 1 108 ? 240.689 31.131 16.848 1.00 52.77 108 ASP C N 1
ATOM 3403 C CA . ASP C 1 108 ? 239.315 30.658 17.120 1.00 53.41 108 ASP C CA 1
ATOM 3404 C C . ASP C 1 108 ? 238.602 31.716 17.948 1.00 50.19 108 ASP C C 1
ATOM 3405 O O . ASP C 1 108 ? 238.103 31.404 18.988 1.00 47.68 108 ASP C O 1
ATOM 3410 N N . LEU C 1 109 ? 238.489 32.913 17.408 1.00 52.49 109 LEU C N 1
ATOM 3411 C CA . LEU C 1 109 ? 238.106 34.145 18.153 1.00 53.84 109 LEU C CA 1
ATOM 3412 C C . LEU C 1 109 ? 236.634 34.124 18.562 1.00 54.12 109 LEU C C 1
ATOM 3413 O O . LEU C 1 109 ? 236.327 34.779 19.577 1.00 55.95 109 LEU C O 1
ATOM 3418 N N . LYS C 1 110 ? 235.765 33.444 17.815 1.00 55.19 110 LYS C N 1
ATOM 3419 C CA . LYS C 1 110 ? 234.327 33.311 18.183 1.00 56.29 110 LYS C CA 1
ATOM 3420 C C . LYS C 1 110 ? 234.101 32.077 19.064 1.00 55.25 110 LYS C C 1
ATOM 3421 O O . LYS C 1 110 ? 232.994 31.965 19.606 1.00 55.13 110 LYS C O 1
ATOM 3427 N N . LYS C 1 111 ? 235.124 31.218 19.201 1.00 55.18 111 LYS C N 1
ATOM 3428 C CA . LYS C 1 111 ? 235.140 29.979 20.030 1.00 54.66 111 LYS C CA 1
ATOM 3429 C C . LYS C 1 111 ? 234.347 28.864 19.315 1.00 56.09 111 LYS C C 1
ATOM 3430 O O . LYS C 1 111 ? 234.165 27.774 19.931 1.00 56.62 111 LYS C O 1
ATOM 3436 N N . GLU C 1 112 ? 233.920 29.084 18.061 1.00 56.21 112 GLU C N 1
ATOM 3437 C CA . GLU C 1 112 ? 233.075 28.143 17.293 1.00 56.52 112 GLU C CA 1
ATOM 3438 C C . GLU C 1 112 ? 233.848 26.827 17.066 1.00 57.31 112 GLU C C 1
ATOM 3439 O O . GLU C 1 112 ? 233.220 25.733 17.063 1.00 57.70 112 GLU C O 1
ATOM 3445 N N . ILE C 1 113 ? 235.168 26.872 16.920 1.00 55.82 113 ILE C N 1
ATOM 3446 C CA . ILE C 1 113 ? 235.960 25.658 16.570 1.00 54.39 113 ILE C CA 1
ATOM 3447 C C . ILE C 1 113 ? 236.135 24.812 17.819 1.00 54.03 113 ILE C C 1
ATOM 3448 O O . ILE C 1 113 ? 235.760 23.609 17.790 1.00 54.89 113 ILE C O 1
ATOM 3453 N N . SER C 1 114 ? 236.585 25.433 18.898 1.00 53.01 114 SER C N 1
ATOM 3454 C CA . SER C 1 114 ? 236.745 24.758 20.211 1.00 54.07 114 SER C CA 1
ATOM 3455 C C . SER C 1 114 ? 235.419 24.091 20.638 1.00 53.41 114 SER C C 1
ATOM 3456 O O . SER C 1 114 ? 235.448 22.931 21.012 1.00 53.09 114 SER C O 1
ATOM 3459 N N . LYS C 1 115 ? 234.295 24.786 20.522 1.00 53.82 115 LYS C N 1
ATOM 3460 C CA . LYS C 1 115 ? 232.949 24.255 20.843 1.00 56.10 115 LYS C CA 1
ATOM 3461 C C . LYS C 1 115 ? 232.631 23.034 19.974 1.00 53.57 115 LYS C C 1
ATOM 3462 O O . LYS C 1 115 ? 232.196 22.014 20.514 1.00 51.87 115 LYS C O 1
ATOM 3468 N N . ALA C 1 116 ? 232.824 23.118 18.664 1.00 51.05 116 ALA C N 1
ATOM 3469 C CA . ALA C 1 116 ? 232.399 22.033 17.769 1.00 51.62 116 ALA C CA 1
ATOM 3470 C C . ALA C 1 116 ? 233.323 20.809 17.917 1.00 51.67 116 ALA C C 1
ATOM 3471 O O . ALA C 1 116 ? 232.849 19.737 17.591 1.00 54.17 116 ALA C O 1
ATOM 3473 N N . TYR C 1 117 ? 234.580 20.937 18.381 1.00 50.64 117 TYR C N 1
ATOM 3474 C CA . TYR C 1 117 ? 235.487 19.784 18.670 1.00 49.77 117 TYR C CA 1
ATOM 3475 C C . TYR C 1 117 ? 235.347 19.292 20.124 1.00 48.91 117 TYR C C 1
ATOM 3476 O O . TYR C 1 117 ? 236.084 18.369 20.481 1.00 48.81 117 TYR C O 1
ATOM 3485 N N . GLY C 1 118 ? 234.440 19.845 20.935 1.00 47.52 118 GLY C N 1
ATOM 3486 C CA . GLY C 1 118 ? 234.129 19.332 22.281 1.00 46.85 118 GLY C CA 1
ATOM 3487 C C . GLY C 1 118 ? 235.114 19.750 23.365 1.00 47.91 118 GLY C C 1
ATOM 3488 O O . GLY C 1 118 ? 235.046 19.123 24.384 1.00 48.78 118 GLY C O 1
ATOM 3489 N N . VAL C 1 119 ? 235.894 20.841 23.234 1.00 49.55 119 VAL C N 1
ATOM 3490 C CA . VAL C 1 119 ? 237.069 21.148 24.112 1.00 51.10 119 VAL C CA 1
ATOM 3491 C C . VAL C 1 119 ? 237.018 22.576 24.679 1.00 51.68 119 VAL C C 1
ATOM 3492 O O . VAL C 1 119 ? 238.021 23.003 25.328 1.00 50.70 119 VAL C O 1
ATOM 3496 N N . LEU C 1 120 ? 235.932 23.299 24.443 1.00 51.09 120 LEU C N 1
ATOM 3497 C CA . LEU C 1 120 ? 235.688 24.646 25.026 1.00 51.65 120 LEU C CA 1
ATOM 3498 C C . LEU C 1 120 ? 235.247 24.499 26.500 1.00 53.19 120 LEU C C 1
ATOM 3499 O O . LEU C 1 120 ? 234.201 23.891 26.749 1.00 52.45 120 LEU C O 1
ATOM 3504 N N . THR C 1 121 ? 236.034 25.018 27.457 1.00 56.14 121 THR C N 1
ATOM 3505 C CA . THR C 1 121 ? 235.682 25.004 28.907 1.00 58.51 121 THR C CA 1
ATOM 3506 C C . THR C 1 121 ? 234.792 26.216 29.190 1.00 61.49 121 THR C C 1
ATOM 3507 O O . THR C 1 121 ? 234.701 27.151 28.344 1.00 55.55 121 THR C O 1
ATOM 3511 N N . GLU C 1 122 ? 234.171 26.215 30.361 1.00 68.64 122 GLU C N 1
ATOM 3512 C CA . GLU C 1 122 ? 233.297 27.325 30.787 1.00 73.59 122 GLU C CA 1
ATOM 3513 C C . GLU C 1 122 ? 234.174 28.537 31.096 1.00 72.00 122 GLU C C 1
ATOM 3514 O O . GLU C 1 122 ? 233.595 29.562 31.469 1.00 77.14 122 GLU C O 1
ATOM 3520 N N . ASP C 1 123 ? 235.506 28.436 30.997 1.00 66.90 123 ASP C N 1
ATOM 3521 C CA . ASP C 1 123 ? 236.388 29.600 31.255 1.00 64.86 123 ASP C CA 1
ATOM 3522 C C . ASP C 1 123 ? 236.530 30.429 29.971 1.00 60.29 123 ASP C C 1
ATOM 3523 O O . ASP C 1 123 ? 236.964 31.585 30.059 1.00 58.35 123 ASP C O 1
ATOM 3528 N N . GLY C 1 124 ? 236.113 29.891 28.826 1.00 56.99 124 GLY C N 1
ATOM 3529 C CA . GLY C 1 124 ? 236.206 30.574 27.518 1.00 55.19 124 GLY C CA 1
ATOM 3530 C C . GLY C 1 124 ? 237.460 30.219 26.728 1.00 54.18 124 GLY C C 1
ATOM 3531 O O . GLY C 1 124 ? 237.619 30.808 25.622 1.00 50.83 124 GLY C O 1
ATOM 3532 N N . ILE C 1 125 ? 238.272 29.254 27.224 1.00 55.01 125 ILE C N 1
ATOM 3533 C CA . ILE C 1 125 ? 239.506 28.715 26.561 1.00 55.92 125 ILE C CA 1
ATOM 3534 C C . ILE C 1 125 ? 239.295 27.255 26.219 1.00 56.10 125 ILE C C 1
ATOM 3535 O O . ILE C 1 125 ? 238.408 26.644 26.824 1.00 58.36 125 ILE C O 1
ATOM 3540 N N . SER C 1 126 ? 240.094 26.743 25.291 1.00 54.70 126 SER C N 1
ATOM 3541 C CA . SER C 1 126 ? 240.090 25.312 24.946 1.00 53.92 126 SER C CA 1
ATOM 3542 C C . SER C 1 126 ? 240.948 24.515 25.949 1.00 55.30 126 SER C C 1
ATOM 3543 O O . SER C 1 126 ? 241.898 25.032 26.545 1.00 54.72 126 SER C O 1
ATOM 3546 N N . LEU C 1 127 ? 240.585 23.266 26.169 1.00 53.90 127 LEU C N 1
ATOM 3547 C CA . LEU C 1 127 ? 241.476 22.289 26.801 1.00 54.92 127 LEU C CA 1
ATOM 3548 C C . LEU C 1 127 ? 242.671 22.036 25.886 1.00 54.29 127 LEU C C 1
ATOM 3549 O O . LEU C 1 127 ? 242.601 22.393 24.678 1.00 52.39 127 LEU C O 1
ATOM 3554 N N . ARG C 1 128 ? 243.652 21.293 26.395 1.00 54.61 128 ARG C N 1
ATOM 3555 C CA . ARG C 1 128 ? 244.742 20.775 25.547 1.00 56.42 128 ARG C CA 1
ATOM 3556 C C . ARG C 1 128 ? 244.203 19.529 24.861 1.00 56.80 128 ARG C C 1
ATOM 3557 O O . ARG C 1 128 ? 243.827 18.561 25.575 1.00 60.25 128 ARG C O 1
ATOM 3565 N N . GLY C 1 129 ? 244.136 19.562 23.532 1.00 55.83 129 GLY C N 1
ATOM 3566 C CA . GLY C 1 129 ? 243.475 18.527 22.712 1.00 56.14 129 GLY C CA 1
ATOM 3567 C C . GLY C 1 129 ? 244.193 18.300 21.394 1.00 56.59 129 GLY C C 1
ATOM 3568 O O . GLY C 1 129 ? 244.801 19.258 20.915 1.00 57.70 129 GLY C O 1
ATOM 3569 N N . LEU C 1 130 ? 244.172 17.069 20.854 1.00 55.57 130 LEU C N 1
ATOM 3570 C CA . LEU C 1 130 ? 244.764 16.725 19.533 1.00 52.50 130 LEU C CA 1
ATOM 3571 C C . LEU C 1 130 ? 243.839 15.809 18.717 1.00 51.79 130 LEU C C 1
ATOM 3572 O O . LEU C 1 130 ? 243.329 14.780 19.253 1.00 50.94 130 LEU C O 1
ATOM 3577 N N . PHE C 1 131 ? 243.658 16.124 17.442 1.00 50.95 131 PHE C N 1
ATOM 3578 C CA . PHE C 1 131 ? 242.773 15.358 16.535 1.00 52.21 131 PHE C CA 1
ATOM 3579 C C . PHE C 1 131 ? 243.541 14.995 15.282 1.00 54.12 131 PHE C C 1
ATOM 3580 O O . PHE C 1 131 ? 244.146 15.887 14.720 1.00 58.42 131 PHE C O 1
ATOM 3588 N N . ILE C 1 132 ? 243.551 13.733 14.897 1.00 53.49 132 ILE C N 1
ATOM 3589 C CA . ILE C 1 132 ? 244.109 13.335 13.587 1.00 54.53 132 ILE C CA 1
ATOM 3590 C C . ILE C 1 132 ? 242.930 13.079 12.669 1.00 55.24 132 ILE C C 1
ATOM 3591 O O . ILE C 1 132 ? 242.055 12.288 13.040 1.00 60.12 132 ILE C O 1
ATOM 3596 N N . ILE C 1 133 ? 242.992 13.656 11.488 1.00 55.42 133 ILE C N 1
ATOM 3597 C CA . ILE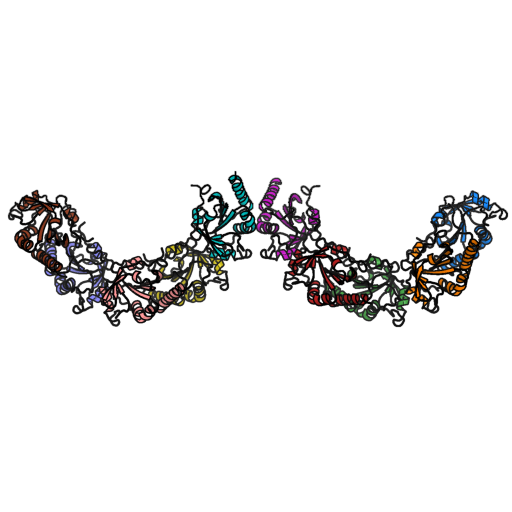 C 1 133 ? 241.920 13.688 10.465 1.00 57.10 133 ILE C CA 1
ATOM 3598 C C . ILE C 1 133 ? 242.529 13.119 9.187 1.00 59.67 133 ILE C C 1
ATOM 3599 O O . ILE C 1 133 ? 243.560 13.669 8.735 1.00 63.50 133 ILE C O 1
ATOM 3604 N N . ASP C 1 134 ? 241.916 12.082 8.615 1.00 61.52 134 ASP C N 1
ATOM 3605 C CA . ASP C 1 134 ? 242.409 11.399 7.381 1.00 62.22 134 ASP C CA 1
ATOM 3606 C C . ASP C 1 134 ? 242.075 12.236 6.139 1.00 62.98 134 ASP C C 1
ATOM 3607 O O . ASP C 1 134 ? 241.408 13.302 6.266 1.00 62.62 134 ASP C O 1
ATOM 3612 N N . LYS C 1 135 ? 242.470 11.713 4.981 1.00 65.33 135 LYS C N 1
ATOM 3613 C CA . LYS C 1 135 ? 242.374 12.383 3.658 1.00 68.36 135 LYS C CA 1
ATOM 3614 C C . LYS C 1 135 ? 240.918 12.654 3.250 1.00 66.27 135 LYS C C 1
ATOM 3615 O O . LYS C 1 135 ? 240.720 13.518 2.401 1.00 64.64 135 LYS C O 1
ATOM 3621 N N . GLU C 1 136 ? 239.942 11.911 3.766 1.00 68.23 136 GLU C N 1
ATOM 3622 C CA . GLU C 1 136 ? 238.531 12.040 3.317 1.00 72.07 136 GLU C CA 1
ATOM 3623 C C . GLU C 1 136 ? 237.748 12.882 4.328 1.00 75.28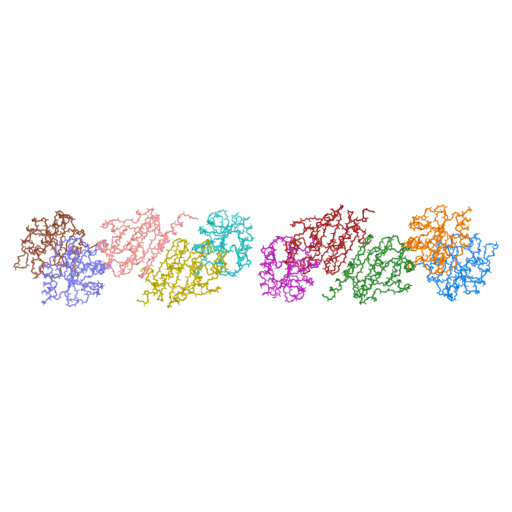 136 GLU C C 1
ATOM 3624 O O . GLU C 1 136 ? 236.518 13.017 4.125 1.00 75.77 136 GLU C O 1
ATOM 3630 N N . GLY C 1 137 ? 238.446 13.424 5.352 1.00 74.38 137 GLY C N 1
ATOM 3631 C CA . GLY C 1 137 ? 237.945 14.420 6.324 1.00 69.57 137 GLY C CA 1
ATOM 3632 C C . GLY C 1 137 ? 237.267 13.810 7.538 1.00 67.14 137 GLY C C 1
ATOM 3633 O O . GLY C 1 137 ? 236.421 14.511 8.110 1.00 68.68 137 GLY C O 1
ATOM 3634 N N . VAL C 1 138 ? 237.624 12.571 7.920 1.00 63.28 138 VAL C N 1
ATOM 3635 C CA . VAL C 1 138 ? 237.027 11.829 9.069 1.00 60.20 138 VAL C CA 1
ATOM 3636 C C . VAL C 1 138 ? 238.033 11.823 10.229 1.00 57.56 138 VAL C C 1
ATOM 3637 O O . VAL C 1 138 ? 239.195 11.551 10.003 1.00 58.00 138 VAL C O 1
ATOM 3641 N N . VAL C 1 139 ? 237.585 12.144 11.436 1.00 56.69 139 VAL C N 1
ATOM 3642 C CA . VAL C 1 139 ? 238.412 12.097 12.675 1.00 55.93 139 VAL C CA 1
ATOM 3643 C C . VAL C 1 139 ? 238.741 10.632 12.958 1.00 55.30 139 VAL C C 1
ATOM 3644 O O . VAL C 1 139 ? 237.795 9.858 13.051 1.00 56.11 139 VAL C O 1
ATOM 3648 N N . GLN C 1 140 ? 240.007 10.246 13.084 1.00 54.16 140 GLN C N 1
ATOM 3649 C CA . GLN C 1 140 ? 240.350 8.844 13.417 1.00 55.50 140 GLN C CA 1
ATOM 3650 C C . GLN C 1 140 ? 240.849 8.711 14.852 1.00 54.18 140 GLN C C 1
ATOM 3651 O O . GLN C 1 140 ? 240.837 7.586 15.364 1.00 56.57 140 GLN C O 1
ATOM 3657 N N . HIS C 1 141 ? 241.246 9.820 15.459 1.00 54.12 141 HIS C N 1
ATOM 3658 C CA . HIS C 1 141 ? 241.994 9.871 16.739 1.00 53.76 141 HIS C CA 1
ATOM 3659 C C . HIS C 1 141 ? 241.761 11.206 17.461 1.00 52.12 141 HIS C C 1
ATOM 3660 O O . HIS C 1 141 ? 241.677 12.236 16.781 1.00 50.83 141 HIS C O 1
ATOM 3667 N N . ALA C 1 142 ? 241.707 11.151 18.792 1.00 51.36 142 ALA C N 1
ATOM 3668 C CA . ALA C 1 142 ? 241.489 12.280 19.717 1.00 52.26 142 ALA C CA 1
ATOM 3669 C C . ALA C 1 142 ? 242.215 11.985 21.017 1.00 53.48 142 ALA C C 1
ATOM 3670 O O . ALA C 1 142 ? 241.991 10.929 21.560 1.00 57.15 142 ALA C O 1
ATOM 3672 N N . THR C 1 143 ? 243.067 12.897 21.458 1.00 55.69 143 THR C N 1
ATOM 3673 C CA . THR C 1 143 ? 243.782 12.886 22.759 1.00 56.51 143 THR C CA 1
ATOM 3674 C C . THR C 1 143 ? 243.320 14.162 23.432 1.00 55.14 143 THR C C 1
ATOM 3675 O O . THR C 1 143 ? 243.419 15.200 22.785 1.00 56.09 143 THR C O 1
ATOM 3679 N N . ILE C 1 144 ? 242.738 14.101 24.611 1.00 54.66 144 ILE C N 1
ATOM 3680 C CA . ILE C 1 144 ? 242.350 15.351 25.298 1.00 55.27 144 ILE C CA 1
ATOM 3681 C C . ILE C 1 144 ? 242.923 15.336 26.713 1.00 54.70 144 ILE C C 1
ATOM 3682 O O . ILE C 1 144 ? 242.715 14.333 27.375 1.00 55.11 144 ILE C O 1
ATOM 3687 N N . ASN C 1 145 ? 243.637 16.400 27.113 1.00 55.11 145 ASN C N 1
ATOM 3688 C CA . ASN C 1 145 ? 244.277 16.560 28.453 1.00 57.53 145 ASN C CA 1
ATOM 3689 C C . ASN C 1 145 ? 243.684 17.770 29.196 1.00 57.64 145 ASN C C 1
ATOM 3690 O O . ASN C 1 145 ? 243.545 18.821 28.568 1.00 56.29 145 ASN C O 1
ATOM 3695 N N . ASN C 1 146 ? 243.343 17.612 30.486 1.00 60.65 146 ASN C N 1
ATOM 3696 C CA . ASN C 1 146 ? 242.937 18.707 31.424 1.00 63.44 146 ASN C CA 1
ATOM 3697 C C . ASN C 1 146 ? 244.137 19.587 31.810 1.00 64.97 146 ASN C C 1
ATOM 3698 O O . ASN C 1 146 ? 243.911 20.760 32.067 1.00 64.34 146 ASN C O 1
ATOM 3703 N N . LEU C 1 147 ? 245.345 19.008 31.884 1.00 68.68 147 LEU C N 1
ATOM 3704 C CA . LEU C 1 147 ? 246.556 19.594 32.520 1.00 72.32 147 LEU C CA 1
ATOM 3705 C C . LEU C 1 147 ? 247.694 19.657 31.513 1.00 72.27 147 LEU C C 1
ATOM 3706 O O . LEU C 1 147 ? 247.641 18.896 30.548 1.00 77.04 147 LEU C O 1
ATOM 3711 N N . ALA C 1 148 ? 248.706 20.481 31.785 1.00 74.36 148 ALA C N 1
ATOM 3712 C CA . ALA C 1 148 ? 249.910 20.674 30.934 1.00 76.56 148 ALA C CA 1
ATOM 3713 C C . ALA C 1 148 ? 251.012 19.681 31.317 1.00 80.86 148 ALA C C 1
ATOM 3714 O O . ALA C 1 148 ? 251.538 19.784 32.416 1.00 84.71 148 ALA C O 1
ATOM 3716 N N . PHE C 1 149 ? 251.340 18.744 30.440 1.00 88.43 149 PHE C N 1
ATOM 3717 C CA . PHE C 1 149 ? 252.602 17.957 30.476 1.00 97.48 149 PHE C CA 1
ATOM 3718 C C . PHE C 1 149 ? 253.078 17.873 29.025 1.00 104.51 149 PHE C C 1
ATOM 3719 O O . PHE C 1 149 ? 252.552 18.648 28.191 1.00 106.76 149 PHE C O 1
ATOM 3727 N N . GLY C 1 150 ? 254.040 16.993 28.740 1.00 107.42 150 GLY C N 1
ATOM 3728 C CA . GLY C 1 150 ? 254.430 16.613 27.371 1.00 104.05 150 GLY C CA 1
ATOM 3729 C C . GLY C 1 150 ? 253.244 16.112 26.558 1.00 99.53 150 GLY C C 1
ATOM 3730 O O . GLY C 1 150 ? 252.363 15.406 27.108 1.00 91.64 150 GLY C O 1
ATOM 3731 N N . ARG C 1 151 ? 253.167 16.602 25.324 1.00 96.99 151 ARG C N 1
ATOM 3732 C CA . ARG C 1 151 ? 252.601 15.912 24.144 1.00 96.67 151 ARG C CA 1
ATOM 3733 C C . ARG C 1 151 ? 253.825 15.267 23.495 1.00 91.69 151 ARG C C 1
ATOM 3734 O O . ARG C 1 151 ? 254.808 15.994 23.252 1.00 87.44 151 ARG C O 1
ATOM 3742 N N . SER C 1 152 ? 253.868 13.946 23.373 1.00 87.23 152 SER C N 1
ATOM 3743 C CA . SER C 1 152 ? 255.033 13.288 22.737 1.00 84.56 152 SER C CA 1
ATOM 3744 C C . SER C 1 152 ? 254.809 13.373 21.227 1.00 84.92 152 SER C C 1
ATOM 3745 O O . SER C 1 152 ? 253.788 12.867 20.734 1.00 83.51 152 SER C O 1
ATOM 3748 N N . VAL C 1 153 ? 255.688 14.082 20.532 1.00 84.68 153 VAL C N 1
ATOM 3749 C CA . VAL C 1 153 ? 255.603 14.205 19.055 1.00 84.12 153 VAL C CA 1
ATOM 3750 C C . VAL C 1 153 ? 255.940 12.836 18.458 1.00 81.85 153 VAL C C 1
ATOM 3751 O O . VAL C 1 153 ? 255.345 12.499 17.424 1.00 81.72 153 VAL C O 1
ATOM 3755 N N . ASP C 1 154 ? 256.820 12.069 19.112 1.00 80.91 154 ASP C N 1
ATOM 3756 C CA . ASP C 1 154 ? 257.060 10.627 18.811 1.00 83.26 154 ASP C CA 1
ATOM 3757 C C . ASP C 1 154 ? 255.713 9.876 18.861 1.00 81.11 154 ASP C C 1
ATOM 3758 O O . ASP C 1 154 ? 255.389 9.149 17.879 1.00 77.60 154 ASP C O 1
ATOM 3763 N N . GLU C 1 155 ? 254.939 10.038 19.944 1.00 77.62 155 GLU C N 1
ATOM 3764 C CA . GLU C 1 155 ? 253.656 9.306 20.092 1.00 77.70 155 GLU C CA 1
ATOM 3765 C C . GLU C 1 155 ? 252.660 9.782 19.027 1.00 73.99 155 GLU C C 1
ATOM 3766 O O . GLU C 1 155 ? 251.957 8.915 18.450 1.00 73.94 155 GLU C O 1
ATOM 3772 N N . THR C 1 156 ? 252.555 11.082 18.770 1.00 66.69 156 THR C N 1
ATOM 3773 C CA . THR C 1 156 ? 251.650 11.556 17.690 1.00 64.56 156 THR C CA 1
ATOM 3774 C C . THR C 1 156 ? 252.077 10.892 16.367 1.00 64.43 156 THR C C 1
ATOM 3775 O O . THR C 1 156 ? 251.205 10.368 15.622 1.00 59.36 156 THR C O 1
ATOM 3779 N N . LYS C 1 157 ? 253.375 10.935 16.062 1.00 64.81 157 LYS C N 1
ATOM 3780 C CA . LYS C 1 157 ? 253.881 10.428 14.764 1.00 67.68 157 LYS C CA 1
ATOM 3781 C C . LYS C 1 157 ? 253.553 8.932 14.695 1.00 66.57 157 LYS C C 1
ATOM 3782 O O . LYS C 1 157 ? 253.116 8.473 13.646 1.00 67.92 157 LYS C O 1
ATOM 3788 N N . ARG C 1 158 ? 253.698 8.210 15.802 1.00 66.55 158 ARG C N 1
ATOM 3789 C CA . ARG C 1 158 ? 253.406 6.755 15.858 1.00 66.97 158 ARG C CA 1
ATOM 3790 C C . ARG C 1 158 ? 251.952 6.509 15.456 1.00 64.75 158 ARG C C 1
ATOM 3791 O O . ARG C 1 158 ? 251.715 5.563 14.690 1.00 66.56 158 ARG C O 1
ATOM 3799 N N . VAL C 1 159 ? 251.019 7.281 16.019 1.00 60.80 159 VAL C N 1
ATOM 3800 C CA . VAL C 1 159 ? 249.565 6.994 15.940 1.00 59.45 159 VAL C CA 1
ATOM 3801 C C . VAL C 1 159 ? 249.168 7.335 14.512 1.00 60.54 159 VAL C C 1
ATOM 3802 O O . VAL C 1 159 ? 248.476 6.536 13.850 1.00 62.12 159 VAL C O 1
ATOM 3806 N N . LEU C 1 160 ? 249.678 8.455 14.039 1.00 61.37 160 LEU C N 1
ATOM 3807 C CA . LEU C 1 160 ? 249.516 8.917 12.642 1.00 62.67 160 LEU C CA 1
ATOM 3808 C C . LEU C 1 160 ? 249.963 7.808 11.678 1.00 65.74 160 LEU C C 1
ATOM 3809 O O . LEU C 1 160 ? 249.158 7.477 10.799 1.00 70.13 160 LEU C O 1
ATOM 3814 N N . GLN C 1 161 ? 251.184 7.269 11.817 1.00 65.43 161 GLN C N 1
ATOM 3815 C CA . GLN C 1 161 ? 251.766 6.307 10.837 1.00 67.00 161 GLN C CA 1
ATOM 3816 C C . GLN C 1 161 ? 251.030 4.956 10.905 1.00 68.10 161 GLN C C 1
ATOM 3817 O O . GLN C 1 161 ? 250.898 4.302 9.845 1.00 71.88 161 GLN C O 1
ATOM 3823 N N . ALA C 1 162 ? 250.563 4.548 12.089 1.00 65.56 162 ALA C N 1
ATOM 3824 C CA . ALA C 1 162 ? 249.706 3.363 12.286 1.00 62.55 162 ALA C CA 1
ATOM 3825 C C . ALA C 1 162 ? 248.361 3.605 11.605 1.00 62.50 162 ALA C C 1
ATOM 3826 O O . ALA C 1 162 ? 247.844 2.666 10.977 1.00 63.15 162 ALA C O 1
ATOM 3828 N N . ILE C 1 163 ? 247.831 4.830 11.664 1.00 63.64 163 ILE C N 1
ATOM 3829 C CA . ILE C 1 163 ? 246.558 5.164 10.956 1.00 64.00 163 ILE C CA 1
ATOM 3830 C C . ILE C 1 163 ? 246.801 5.089 9.442 1.00 66.94 163 ILE C C 1
ATOM 3831 O O . ILE C 1 163 ? 245.895 4.579 8.743 1.00 70.18 163 ILE C O 1
ATOM 3836 N N . GLN C 1 164 ? 247.993 5.479 8.962 1.00 69.06 164 GLN C N 1
ATOM 3837 C CA . GLN C 1 164 ? 248.371 5.505 7.511 1.00 68.90 164 GLN C CA 1
ATOM 3838 C C . GLN C 1 164 ? 248.541 4.084 6.992 1.00 71.92 164 GLN C C 1
ATOM 3839 O O . GLN C 1 164 ? 248.022 3.816 5.917 1.00 73.97 164 GLN C O 1
ATOM 3845 N N . TYR C 1 165 ? 249.214 3.219 7.757 1.00 77.44 165 TYR C N 1
ATOM 3846 C CA . TYR C 1 165 ? 249.482 1.796 7.413 1.00 81.47 165 TYR C CA 1
ATOM 3847 C C . TYR C 1 165 ? 248.141 1.040 7.349 1.00 80.83 165 TYR C C 1
ATOM 3848 O O . TYR C 1 165 ? 247.896 0.289 6.373 1.00 82.54 165 TYR C O 1
ATOM 3857 N N . VAL C 1 166 ? 247.283 1.224 8.351 1.00 77.36 166 VAL C N 1
ATOM 3858 C CA . VAL C 1 166 ? 245.947 0.559 8.396 1.00 77.46 166 VAL C CA 1
ATOM 3859 C C . VAL C 1 166 ? 245.089 0.989 7.186 1.00 76.95 166 VAL C C 1
ATOM 3860 O O . VAL C 1 166 ? 244.301 0.169 6.731 1.00 76.84 166 VAL C O 1
ATOM 3864 N N . GLN C 1 167 ? 245.221 2.213 6.667 1.00 78.39 167 GLN C N 1
ATOM 3865 C CA . GLN C 1 167 ? 244.264 2.760 5.659 1.00 78.86 167 GLN C CA 1
ATOM 3866 C C . GLN C 1 167 ? 244.730 2.439 4.219 1.00 82.64 167 GLN C C 1
ATOM 3867 O O . GLN C 1 167 ? 243.998 2.826 3.285 1.00 77.57 167 GLN C O 1
ATOM 3873 N N . SER C 1 168 ? 245.860 1.732 4.029 1.00 90.91 168 SER C N 1
ATOM 3874 C CA . SER C 1 168 ? 246.245 1.035 2.756 1.00 94.59 168 SER C CA 1
ATOM 3875 C C . SER C 1 168 ? 245.690 -0.408 2.730 1.00 98.55 168 SER C C 1
ATOM 3876 O O . SER C 1 168 ? 245.049 -0.801 1.710 1.00 97.74 168 SER C O 1
ATOM 3879 N N . ASN C 1 169 ? 245.864 -1.124 3.855 1.00 101.32 169 ASN C N 1
ATOM 3880 C CA . ASN C 1 169 ? 245.735 -2.598 4.042 1.00 99.64 169 ASN C CA 1
ATOM 3881 C C . ASN C 1 169 ? 244.616 -2.913 5.047 1.00 94.30 169 ASN C C 1
ATOM 3882 O O . ASN C 1 169 ? 243.480 -3.272 4.762 1.00 91.39 169 ASN C O 1
ATOM 3887 N N . LYS D 1 7 ? 230.647 21.219 30.111 1.00 79.02 7 LYS D N 1
ATOM 3888 C CA . LYS D 1 7 ? 230.299 20.490 28.847 1.00 78.75 7 LYS D CA 1
ATOM 3889 C C . LYS D 1 7 ? 231.297 19.341 28.629 1.00 74.94 7 LYS D C 1
ATOM 3890 O O . LYS D 1 7 ? 230.908 18.185 28.775 1.00 79.44 7 LYS D O 1
ATOM 3892 N N . PRO D 1 8 ? 232.607 19.557 28.324 1.00 71.13 8 PRO D N 1
ATOM 3893 C CA . PRO D 1 8 ? 233.494 18.458 27.895 1.00 66.29 8 PRO D CA 1
ATOM 3894 C C . PRO D 1 8 ? 233.641 17.387 28.980 1.00 63.35 8 PRO D C 1
ATOM 3895 O O . PRO D 1 8 ? 233.603 17.735 30.149 1.00 64.18 8 PRO D O 1
ATOM 3899 N N . LEU D 1 9 ? 233.814 16.127 28.588 1.00 61.56 9 LEU D N 1
ATOM 3900 C CA . LEU D 1 9 ? 233.978 15.007 29.550 1.00 60.74 9 LEU D CA 1
ATOM 3901 C C . LEU D 1 9 ? 235.278 15.177 30.344 1.00 60.90 9 LEU D C 1
ATOM 3902 O O . LEU D 1 9 ? 235.233 15.079 31.608 1.00 61.98 9 LEU D O 1
ATOM 3907 N N . VAL D 1 10 ? 236.404 15.380 29.656 1.00 59.76 10 VAL D N 1
ATOM 3908 C CA . VAL D 1 10 ? 237.700 15.668 30.341 1.00 61.41 10 VAL D CA 1
ATOM 3909 C C . VAL D 1 10 ? 237.594 16.993 31.116 1.00 63.85 10 VAL D C 1
ATOM 3910 O O . VAL D 1 10 ? 237.103 17.997 30.543 1.00 63.09 10 VAL D O 1
ATOM 3914 N N . GLY D 1 11 ? 238.036 16.995 32.377 1.00 67.39 11 GLY D N 1
ATOM 3915 C CA . GLY D 1 11 ? 237.829 18.109 33.326 1.00 68.74 11 GLY D CA 1
ATOM 3916 C C . GLY D 1 11 ? 236.613 17.884 34.218 1.00 68.78 11 GLY D C 1
ATOM 3917 O O . GLY D 1 11 ? 236.579 18.426 35.301 1.00 71.05 11 GLY D O 1
ATOM 3918 N N . SER D 1 12 ? 235.614 17.123 33.796 1.00 70.24 12 SER D N 1
ATOM 3919 C CA . SER D 1 12 ? 234.372 16.937 34.591 1.00 72.38 12 SER D CA 1
ATOM 3920 C C . SER D 1 12 ? 234.535 15.694 35.458 1.00 71.86 12 SER D C 1
ATOM 3921 O O . SER D 1 12 ? 235.412 14.866 35.144 1.00 72.08 12 SER D O 1
ATOM 3924 N N . VAL D 1 13 ? 233.696 15.556 36.480 1.00 73.36 13 VAL D N 1
ATOM 3925 C CA . VAL D 1 13 ? 233.693 14.366 37.376 1.00 76.77 13 VAL D CA 1
ATOM 3926 C C . VAL D 1 13 ? 233.213 13.148 36.561 1.00 72.54 13 VAL D C 1
ATOM 3927 O O . VAL D 1 13 ? 232.285 13.303 35.769 1.00 75.88 13 VAL D O 1
ATOM 3931 N N . ALA D 1 14 ? 233.834 11.985 36.725 1.00 70.12 14 ALA D N 1
ATOM 3932 C CA . ALA D 1 14 ? 233.567 10.760 35.926 1.00 68.66 14 ALA D CA 1
ATOM 3933 C C . ALA D 1 14 ? 232.139 10.279 36.149 1.00 70.58 14 ALA D C 1
ATOM 3934 O O . ALA D 1 14 ? 231.770 10.037 37.289 1.00 70.47 14 ALA D O 1
ATOM 3936 N N . PRO D 1 15 ? 231.312 10.078 35.089 1.00 72.67 15 PRO D N 1
ATOM 3937 C CA . PRO D 1 15 ? 229.982 9.491 35.239 1.00 73.23 15 PRO D CA 1
ATOM 3938 C C . PRO D 1 15 ? 230.119 8.154 35.968 1.00 73.72 15 PRO D C 1
ATOM 3939 O O . PRO D 1 15 ? 230.969 7.399 35.568 1.00 69.02 15 PRO D O 1
ATOM 3943 N N . ASP D 1 16 ? 229.336 7.936 37.025 1.00 76.62 16 ASP D N 1
ATOM 3944 C CA . ASP D 1 16 ? 229.412 6.698 37.838 1.00 78.85 16 ASP D CA 1
ATOM 3945 C C . ASP D 1 16 ? 228.578 5.618 37.136 1.00 80.74 16 ASP D C 1
ATOM 3946 O O . ASP D 1 16 ? 227.724 5.962 36.283 1.00 79.71 16 ASP D O 1
ATOM 3951 N N . PHE D 1 17 ? 228.841 4.357 37.481 1.00 78.14 17 PHE D N 1
ATOM 3952 C CA . PHE D 1 17 ? 228.193 3.167 36.900 1.00 75.39 17 PHE D CA 1
ATOM 3953 C C . PHE D 1 17 ? 228.254 2.050 37.934 1.00 77.50 17 PHE D C 1
ATOM 3954 O O . PHE D 1 17 ? 229.268 1.996 38.658 1.00 77.71 17 PHE D O 1
ATOM 3962 N N . LYS D 1 18 ? 227.170 1.274 38.033 1.00 77.98 18 LYS D N 1
ATOM 3963 C CA . LYS D 1 18 ? 227.024 0.035 38.849 1.00 79.23 18 LYS D CA 1
ATOM 3964 C C . LYS D 1 18 ? 226.874 -1.069 37.803 1.00 74.52 18 LYS D C 1
ATOM 3965 O O . LYS D 1 18 ? 225.903 -1.031 37.074 1.00 72.01 18 LYS D O 1
ATOM 3968 N N . ALA D 1 19 ? 227.840 -1.963 37.631 1.00 75.74 19 ALA D N 1
ATOM 3969 C CA . ALA D 1 19 ? 227.726 -3.014 36.588 1.00 76.02 19 ALA D CA 1
ATOM 3970 C C . ALA D 1 19 ? 228.404 -4.318 37.003 1.00 75.67 19 ALA D C 1
ATOM 3971 O O . ALA D 1 19 ? 229.266 -4.293 37.908 1.00 77.75 19 ALA D O 1
ATOM 3973 N N . GLN D 1 20 ? 228.030 -5.411 36.333 1.00 73.54 20 GLN D N 1
ATOM 3974 C CA . GLN D 1 20 ? 228.655 -6.735 36.568 1.00 75.49 20 GLN D CA 1
ATOM 3975 C C . GLN D 1 20 ? 230.063 -6.745 35.955 1.00 74.69 20 GLN D C 1
ATOM 3976 O O . GLN D 1 20 ? 230.273 -6.015 34.953 1.00 73.74 20 GLN D O 1
ATOM 3982 N N . ALA D 1 21 ? 230.977 -7.554 36.509 1.00 72.49 21 ALA D N 1
ATOM 3983 C CA . ALA D 1 21 ? 232.381 -7.658 36.048 1.00 73.01 21 ALA D CA 1
ATOM 3984 C C . ALA D 1 21 ? 232.912 -9.070 36.312 1.00 76.50 21 ALA D C 1
ATOM 3985 O O . ALA D 1 21 ? 232.110 -9.942 36.772 1.00 79.26 21 ALA D O 1
ATOM 3987 N N . VAL D 1 22 ? 234.197 -9.301 36.006 1.00 74.44 22 VAL D N 1
ATOM 3988 C CA . VAL D 1 22 ? 234.872 -10.626 36.165 1.00 72.48 22 VAL D CA 1
ATOM 3989 C C . VAL D 1 22 ? 236.313 -10.402 36.640 1.00 73.48 22 VAL D C 1
ATOM 3990 O O . VAL D 1 22 ? 237.193 -9.999 35.834 1.00 70.05 22 VAL D O 1
ATOM 3994 N N . PHE D 1 23 ? 236.542 -10.715 37.905 1.00 77.97 23 PHE D N 1
ATOM 3995 C CA . PHE D 1 23 ? 237.871 -10.807 38.533 1.00 82.69 23 PHE D CA 1
ATOM 3996 C C . PHE D 1 23 ? 238.037 -12.225 39.066 1.00 83.46 23 PHE D C 1
ATOM 3997 O O . PHE D 1 23 ? 237.092 -12.733 39.678 1.00 80.19 23 PHE D O 1
ATOM 4005 N N . ASP D 1 24 ? 239.202 -12.824 38.814 1.00 87.07 24 ASP D N 1
ATOM 4006 C CA . ASP D 1 24 ? 239.625 -14.130 39.384 1.00 94.31 24 ASP D CA 1
ATOM 4007 C C . ASP D 1 24 ? 238.634 -15.214 38.940 1.00 92.75 24 ASP D C 1
ATOM 4008 O O . ASP D 1 24 ? 238.391 -16.121 39.713 1.00 95.23 24 ASP D O 1
ATOM 4013 N N . GLN D 1 25 ? 238.058 -15.105 37.743 1.00 91.60 25 GLN D N 1
ATOM 4014 C CA . GLN D 1 25 ? 237.123 -16.118 37.180 1.00 90.35 25 GLN D CA 1
ATOM 4015 C 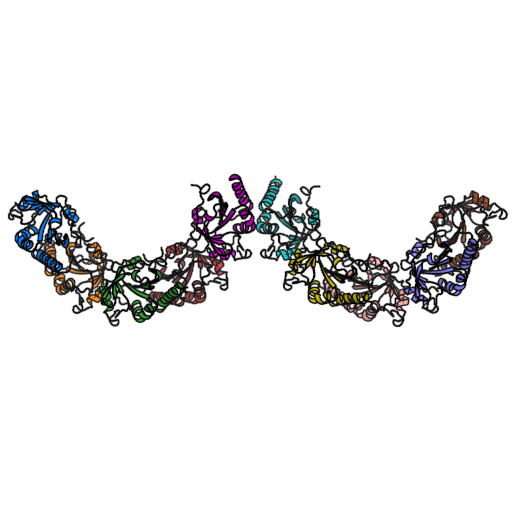C . GLN D 1 25 ? 235.889 -16.278 38.097 1.00 88.80 25 GLN D C 1
ATOM 4016 O O . GLN D 1 25 ? 235.322 -17.389 38.154 1.00 84.35 25 GLN D O 1
ATOM 4022 N N . GLU D 1 26 ? 235.455 -15.190 38.744 1.00 87.30 26 GLU D N 1
ATOM 4023 C CA . GLU D 1 26 ? 234.150 -15.082 39.449 1.00 88.54 26 GLU D CA 1
ATOM 4024 C C . GLU D 1 26 ? 233.444 -13.790 39.016 1.00 82.34 26 GLU D C 1
ATOM 4025 O O . GLU D 1 26 ? 234.137 -12.873 38.604 1.00 76.91 26 GLU D O 1
ATOM 4031 N N . PHE D 1 27 ? 232.117 -13.741 39.147 1.00 80.27 27 PHE D N 1
ATOM 4032 C CA . PHE D 1 27 ? 231.250 -12.556 38.930 1.00 79.36 27 PHE D CA 1
ATOM 4033 C C . PHE D 1 27 ? 231.221 -11.682 40.178 1.00 82.09 27 PHE D C 1
ATOM 4034 O O . PHE D 1 27 ? 231.072 -12.199 41.282 1.00 80.70 27 PHE D O 1
ATOM 4042 N N . GLN D 1 28 ? 231.293 -10.367 39.990 1.00 85.57 28 GLN D N 1
ATOM 4043 C CA . GLN D 1 28 ? 231.075 -9.407 41.098 1.00 91.67 28 GLN D CA 1
ATOM 4044 C C . GLN D 1 28 ? 230.532 -8.100 40.513 1.00 94.33 28 GLN D C 1
ATOM 4045 O O . GLN D 1 28 ? 230.974 -7.697 39.423 1.00 101.73 28 GLN D O 1
ATOM 4051 N N . GLU D 1 29 ? 229.569 -7.491 41.195 1.00 92.14 29 GLU D N 1
ATOM 4052 C CA . GLU D 1 29 ? 229.155 -6.107 40.918 1.00 92.31 29 GLU D CA 1
ATOM 4053 C C . GLU D 1 29 ? 230.353 -5.214 41.241 1.00 94.12 29 GLU D C 1
ATOM 4054 O O . GLU D 1 29 ? 230.933 -5.393 42.303 1.00 94.13 29 GLU D O 1
ATOM 4060 N N . ILE D 1 30 ? 230.743 -4.316 40.346 1.00 94.11 30 ILE D N 1
ATOM 4061 C CA . ILE D 1 30 ? 231.781 -3.295 40.658 1.00 97.45 30 ILE D CA 1
ATOM 4062 C C . ILE D 1 30 ? 231.145 -1.898 40.522 1.00 92.95 30 ILE D C 1
ATOM 4063 O O . ILE D 1 30 ? 230.145 -1.743 39.795 1.00 91.91 30 ILE D O 1
ATOM 4068 N N . THR D 1 31 ? 231.666 -0.921 41.256 1.00 88.05 31 THR D N 1
ATOM 4069 C CA . THR D 1 31 ? 231.198 0.488 41.227 1.00 85.87 31 THR D CA 1
ATOM 4070 C C . THR D 1 31 ? 232.432 1.373 41.083 1.00 82.90 31 THR D C 1
ATOM 4071 O O . THR D 1 31 ? 233.315 1.250 41.931 1.00 85.11 31 THR D O 1
ATOM 4075 N N . LEU D 1 32 ? 232.510 2.184 40.027 1.00 81.60 32 LEU D N 1
ATOM 4076 C CA . LEU D 1 32 ? 233.636 3.141 39.795 1.00 82.71 32 LEU D CA 1
ATOM 4077 C C . LEU D 1 32 ? 233.980 3.918 41.083 1.00 80.54 32 LEU D C 1
ATOM 4078 O O . LEU D 1 32 ? 235.097 3.732 41.589 1.00 77.54 32 LEU D O 1
ATOM 4083 N N . SER D 1 33 ? 233.044 4.707 41.621 1.00 81.23 33 SER D N 1
ATOM 4084 C CA . SER D 1 33 ? 233.235 5.607 42.797 1.00 88.06 33 SER D CA 1
ATOM 4085 C C . SER D 1 33 ? 233.832 4.887 44.020 1.00 89.58 33 SER D C 1
ATOM 4086 O O . SER D 1 33 ? 234.439 5.567 44.852 1.00 88.21 33 SER D O 1
ATOM 4089 N N . LYS D 1 34 ? 233.674 3.570 44.149 1.00 91.92 34 LYS D N 1
ATOM 4090 C CA . LYS D 1 34 ? 234.303 2.786 45.244 1.00 93.13 34 LYS D CA 1
ATOM 4091 C C . LYS D 1 34 ? 235.793 2.576 44.887 1.00 88.89 34 LYS D C 1
ATOM 4092 O O . LYS D 1 34 ? 236.376 1.547 45.268 1.00 84.75 34 LYS D O 1
ATOM 4095 N N . TYR D 1 35 ? 236.397 3.505 44.139 1.00 85.54 35 TYR D N 1
ATOM 4096 C CA . TYR D 1 35 ? 237.836 3.474 43.755 1.00 87.36 35 TYR D CA 1
ATOM 4097 C C . TYR D 1 35 ? 238.486 4.826 44.108 1.00 88.59 35 TYR D C 1
ATOM 4098 O O . TYR D 1 35 ? 239.639 5.066 43.715 1.00 89.52 35 TYR D O 1
ATOM 4107 N N . ARG D 1 36 ? 237.782 5.701 44.831 1.00 91.35 36 ARG D N 1
ATOM 4108 C CA . ARG D 1 36 ? 238.243 7.086 45.116 1.00 92.57 36 ARG D CA 1
ATOM 4109 C C . ARG D 1 36 ? 239.402 7.003 46.111 1.00 95.72 36 ARG D C 1
ATOM 4110 O O . ARG D 1 36 ? 239.203 6.399 47.172 1.00 97.30 36 ARG D O 1
ATOM 4118 N N . GLY D 1 37 ? 240.563 7.575 45.775 1.00 94.02 37 GLY D N 1
ATOM 4119 C CA . GLY D 1 37 ? 241.814 7.376 46.532 1.00 93.83 37 GLY D CA 1
ATOM 4120 C C . GLY D 1 37 ? 242.777 6.437 45.815 1.00 92.94 37 GLY D C 1
ATOM 4121 O O . GLY D 1 37 ? 243.930 6.364 46.258 1.00 94.64 37 GLY D O 1
ATOM 4122 N N . LYS D 1 38 ? 242.317 5.712 44.783 1.00 88.44 38 LYS D N 1
ATOM 4123 C CA . LYS D 1 38 ? 243.160 5.121 43.700 1.00 85.55 38 LYS D CA 1
ATOM 4124 C C . LYS D 1 38 ? 242.961 5.961 42.410 1.00 82.92 38 LYS D C 1
ATOM 4125 O O . LYS D 1 38 ? 241.898 6.640 42.287 1.00 83.76 38 LYS D O 1
ATOM 4128 N N . TYR D 1 39 ? 243.965 5.991 41.514 1.00 79.17 39 TYR D N 1
ATOM 4129 C CA . TYR D 1 39 ? 243.845 6.407 40.085 1.00 74.54 39 TYR D CA 1
ATOM 4130 C C . TYR D 1 39 ? 243.203 5.247 39.315 1.00 70.52 39 TYR D C 1
ATOM 4131 O O . TYR D 1 39 ? 243.490 4.109 39.645 1.00 68.27 39 TYR D O 1
ATOM 4140 N N . VAL D 1 40 ? 242.353 5.522 38.329 1.00 69.09 40 VAL D N 1
ATOM 4141 C CA . VAL D 1 40 ? 241.728 4.457 37.494 1.00 69.85 40 VAL D CA 1
ATOM 4142 C C . VAL D 1 40 ? 242.106 4.680 36.035 1.00 67.92 40 VAL D C 1
ATOM 4143 O O . VAL D 1 40 ? 241.900 5.800 35.585 1.00 69.24 40 VAL D O 1
ATOM 4147 N N . VAL D 1 41 ? 242.640 3.647 35.364 1.00 68.31 41 VAL D N 1
ATOM 4148 C CA . VAL D 1 41 ? 242.738 3.543 33.876 1.00 65.17 41 VAL D CA 1
ATOM 4149 C C . VAL D 1 41 ? 241.514 2.767 33.413 1.00 65.72 41 VAL D C 1
ATOM 4150 O O . VAL D 1 41 ? 241.495 1.535 33.588 1.00 64.57 41 VAL D O 1
ATOM 4154 N N . LEU D 1 42 ? 240.514 3.479 32.899 1.00 66.22 42 LEU D N 1
ATOM 4155 C CA . LEU D 1 42 ? 239.241 2.891 32.414 1.00 63.22 42 LEU D CA 1
ATOM 4156 C C . LEU D 1 42 ? 239.332 2.836 30.902 1.00 60.31 42 LEU D C 1
ATOM 4157 O O . LEU D 1 42 ? 239.515 3.897 30.303 1.00 58.54 42 LEU D O 1
ATOM 4162 N N . PHE D 1 43 ? 239.299 1.647 30.313 1.00 57.55 43 PHE D N 1
ATOM 4163 C CA . PHE D 1 43 ? 239.368 1.561 28.845 1.00 55.09 43 PHE D CA 1
ATOM 4164 C C . PHE D 1 43 ? 238.241 0.695 28.314 1.00 54.07 43 PHE D C 1
ATOM 4165 O O . PHE D 1 43 ? 237.715 -0.151 29.025 1.00 56.51 43 PHE D O 1
ATOM 4173 N N . PHE D 1 44 ? 237.895 0.960 27.065 1.00 53.13 44 PHE D N 1
ATOM 4174 C CA . PHE D 1 44 ? 236.762 0.388 26.313 1.00 54.24 44 PHE D CA 1
ATOM 4175 C C . PHE D 1 44 ? 237.343 -0.250 25.079 1.00 54.46 44 PHE D C 1
ATOM 4176 O O . PHE D 1 44 ? 238.318 0.319 24.551 1.00 58.86 44 PHE D O 1
ATOM 4184 N N . TYR D 1 45 ? 236.733 -1.333 24.623 1.00 52.41 45 TYR D N 1
ATOM 4185 C CA . TYR D 1 45 ? 237.095 -2.029 23.364 1.00 51.95 45 TYR D CA 1
ATOM 4186 C C . TYR D 1 45 ? 235.801 -2.545 22.748 1.00 53.06 45 TYR D C 1
ATOM 4187 O O . TYR D 1 45 ? 234.831 -2.823 23.464 1.00 53.69 45 TYR D O 1
ATOM 4196 N N . PRO D 1 46 ? 235.759 -2.720 21.416 1.00 52.51 46 PRO D N 1
ATOM 4197 C CA . PRO D 1 46 ? 234.525 -3.043 20.704 1.00 53.82 46 PRO D CA 1
ATOM 4198 C C . PRO D 1 46 ? 233.792 -4.301 21.183 1.00 53.82 46 PRO D C 1
ATOM 4199 O O . PRO D 1 46 ? 232.704 -4.150 21.686 1.00 55.82 46 PRO D O 1
ATOM 4203 N N . LEU D 1 47 ? 234.415 -5.476 21.043 1.00 55.68 47 LEU D N 1
ATOM 4204 C CA . LEU D 1 47 ? 233.747 -6.804 21.180 1.00 56.08 47 LEU D CA 1
ATOM 4205 C C . LEU D 1 47 ? 234.732 -7.900 21.602 1.00 56.02 47 LEU D C 1
ATOM 4206 O O . LEU D 1 47 ? 235.890 -7.921 21.127 1.00 52.76 47 LEU D O 1
ATOM 4211 N N . ASP D 1 48 ? 234.217 -8.827 22.407 1.00 57.61 48 ASP D N 1
ATOM 4212 C CA . ASP D 1 48 ? 234.883 -10.104 22.768 1.00 60.18 48 ASP D CA 1
ATOM 4213 C C . ASP D 1 48 ? 234.927 -11.012 21.539 1.00 59.14 48 ASP D C 1
ATOM 4214 O O . ASP D 1 48 ? 234.012 -10.882 20.690 1.00 60.11 48 ASP D O 1
ATOM 4219 N N . PHE D 1 49 ? 235.950 -11.875 21.467 1.00 58.70 49 PHE D N 1
ATOM 4220 C CA . PHE D 1 49 ? 236.032 -13.044 20.548 1.00 60.82 49 PHE D CA 1
ATOM 4221 C C . PHE D 1 49 ? 236.120 -12.544 19.102 1.00 62.72 49 PHE D C 1
ATOM 4222 O O . PHE D 1 49 ? 235.570 -13.206 18.219 1.00 66.63 49 PHE D O 1
ATOM 4230 N N . THR D 1 50 ? 236.800 -11.432 18.837 1.00 62.42 50 THR D N 1
ATOM 4231 C CA . THR D 1 50 ? 237.081 -10.995 17.439 1.00 66.33 50 THR D CA 1
ATOM 4232 C C . THR D 1 50 ? 238.389 -11.602 16.921 1.00 67.61 50 THR D C 1
ATOM 4233 O O . THR D 1 50 ? 239.123 -12.164 17.720 1.00 64.60 50 THR D O 1
ATOM 4237 N N . PHE D 1 51 ? 238.663 -11.423 15.626 1.00 72.45 51 PHE D N 1
ATOM 4238 C CA . PHE D 1 51 ? 239.888 -11.882 14.928 1.00 77.04 51 PHE D CA 1
ATOM 4239 C C . PHE D 1 51 ? 240.985 -10.831 15.070 1.00 80.24 51 PHE D C 1
ATOM 4240 O O . PHE D 1 51 ? 242.093 -11.082 14.645 1.00 80.43 51 PHE D O 1
ATOM 4248 N N . VAL D 1 52 ? 240.682 -9.692 15.684 1.00 87.24 52 VAL D N 1
ATOM 4249 C CA . VAL D 1 52 ? 241.695 -8.688 16.125 1.00 88.39 52 VAL D CA 1
ATOM 4250 C C . VAL D 1 52 ? 242.447 -9.278 17.323 1.00 94.09 52 VAL D C 1
ATOM 4251 O O . VAL D 1 52 ? 241.774 -9.678 18.295 1.00 99.62 52 VAL D O 1
ATOM 4255 N N . CYS D 1 53 ? 243.782 -9.328 17.267 1.00 97.55 53 CYS D N 1
ATOM 4256 C CA . CYS D 1 53 ? 244.638 -9.808 18.390 1.00 99.77 53 CYS D CA 1
ATOM 4257 C C . CYS D 1 53 ? 244.403 -8.919 19.613 1.00 94.27 53 CYS D C 1
ATOM 4258 O O . CYS D 1 53 ? 244.493 -7.706 19.514 1.00 98.18 53 CYS D O 1
ATOM 4261 N N . PRO D 1 54 ? 244.095 -9.460 20.812 1.00 93.42 54 PRO D N 1
ATOM 4262 C CA . PRO D 1 54 ? 243.752 -8.595 21.949 1.00 88.54 54 PRO D CA 1
ATOM 4263 C C . PRO D 1 54 ? 244.996 -8.066 22.697 1.00 84.78 54 PRO D C 1
ATOM 4264 O O . PRO D 1 54 ? 245.028 -8.145 23.914 1.00 80.80 54 PRO D O 1
ATOM 4268 N N . THR D 1 55 ? 245.985 -7.525 21.974 1.00 79.71 55 THR D N 1
ATOM 4269 C CA . THR D 1 55 ? 247.216 -6.941 22.558 1.00 82.62 55 THR D CA 1
ATOM 4270 C C . THR D 1 55 ? 246.838 -5.916 23.630 1.00 84.56 55 THR D C 1
ATOM 4271 O O . THR D 1 55 ? 247.493 -5.931 24.696 1.00 85.11 55 THR D O 1
ATOM 4275 N N . GLU D 1 56 ? 245.873 -5.026 23.347 1.00 84.53 56 GLU D N 1
ATOM 4276 C CA . GLU D 1 56 ? 245.557 -3.872 24.241 1.00 86.47 56 GLU D CA 1
ATOM 4277 C C . GLU D 1 56 ? 245.243 -4.412 25.651 1.00 83.80 56 GLU D C 1
ATOM 4278 O O . GLU D 1 56 ? 245.898 -3.944 26.636 1.00 82.81 56 GLU D O 1
ATOM 4284 N N . ILE D 1 57 ? 244.368 -5.425 25.723 1.00 75.33 57 ILE D N 1
ATOM 4285 C CA . ILE D 1 57 ? 243.869 -6.079 26.971 1.00 71.53 57 ILE D CA 1
ATOM 4286 C C . ILE D 1 57 ? 244.993 -6.891 27.644 1.00 72.86 57 ILE D C 1
ATOM 4287 O O . ILE D 1 57 ? 245.162 -6.742 28.858 1.00 72.11 57 ILE D O 1
ATOM 4292 N N . THR D 1 58 ? 245.702 -7.767 26.923 1.00 71.90 58 THR D N 1
ATOM 4293 C CA . THR D 1 58 ? 246.690 -8.714 27.517 1.00 71.55 58 THR D CA 1
ATOM 4294 C C . THR D 1 58 ? 247.948 -7.965 27.996 1.00 72.72 58 THR D C 1
ATOM 4295 O O . THR D 1 58 ? 248.456 -8.324 29.068 1.00 75.21 58 THR D O 1
ATOM 4299 N N . ALA D 1 59 ? 248.434 -6.955 27.273 1.00 71.80 59 ALA D N 1
ATOM 4300 C CA . ALA D 1 59 ? 249.683 -6.234 27.618 1.00 73.32 59 ALA D CA 1
ATOM 4301 C C . ALA D 1 59 ? 249.505 -5.483 28.947 1.00 74.53 59 ALA D C 1
ATOM 4302 O O . ALA D 1 59 ? 250.464 -5.445 29.731 1.00 76.32 59 ALA D O 1
ATOM 4304 N N . PHE D 1 60 ? 248.322 -4.916 29.201 1.00 73.90 60 PHE D N 1
ATOM 4305 C CA . PHE D 1 60 ? 247.948 -4.302 30.505 1.00 73.64 60 PHE D CA 1
ATOM 4306 C C . PHE D 1 60 ? 247.946 -5.342 31.626 1.00 72.15 60 PHE D C 1
ATOM 4307 O O . PHE D 1 60 ? 248.275 -4.980 32.757 1.00 74.90 60 PHE D O 1
ATOM 4315 N N . SER D 1 61 ? 247.486 -6.558 31.339 1.00 71.55 61 SER D N 1
ATOM 4316 C CA . SER D 1 61 ? 247.443 -7.688 32.304 1.00 70.52 61 SER D CA 1
ATOM 4317 C C . SER D 1 61 ? 248.889 -8.029 32.696 1.00 67.60 61 SER D C 1
ATOM 4318 O O . SER D 1 61 ? 249.248 -7.934 33.901 1.00 65.52 61 SER D O 1
ATOM 4321 N N . ASP D 1 62 ? 249.701 -8.316 31.681 1.00 69.29 62 ASP D N 1
ATOM 4322 C CA . ASP D 1 62 ? 251.113 -8.759 31.805 1.00 73.40 62 ASP D CA 1
ATOM 4323 C C . ASP D 1 62 ? 251.965 -7.732 32.547 1.00 76.54 62 ASP D C 1
ATOM 4324 O O . ASP D 1 62 ? 253.019 -8.120 33.061 1.00 77.68 62 ASP D O 1
ATOM 4329 N N . ARG D 1 63 ? 251.588 -6.456 32.542 1.00 80.87 63 ARG D N 1
ATOM 4330 C CA . ARG D 1 63 ? 252.378 -5.402 33.237 1.00 82.36 63 ARG D CA 1
ATOM 4331 C C . ARG D 1 63 ? 251.554 -4.819 34.391 1.00 81.87 63 ARG D C 1
ATOM 4332 O O . ARG D 1 63 ? 251.994 -3.844 34.959 1.00 86.57 63 ARG D O 1
ATOM 4340 N N . TYR D 1 64 ? 250.438 -5.430 34.772 1.00 80.78 64 TYR D N 1
ATOM 4341 C CA . TYR D 1 64 ? 249.541 -4.897 35.825 1.00 83.09 64 TYR D CA 1
ATOM 4342 C C . TYR D 1 64 ? 250.372 -4.584 37.073 1.00 89.80 64 TYR D C 1
ATOM 4343 O O . TYR D 1 64 ? 250.084 -3.538 37.705 1.00 89.85 64 TYR D O 1
ATOM 4352 N N . LYS D 1 65 ? 251.364 -5.435 37.399 1.00 96.39 65 LYS D N 1
ATOM 4353 C CA . LYS D 1 65 ? 252.299 -5.239 38.548 1.00 97.68 65 LYS D CA 1
ATOM 4354 C C . LYS D 1 65 ? 252.598 -3.726 38.661 1.00 97.88 65 LYS D C 1
ATOM 4355 O O . LYS D 1 65 ? 252.238 -3.137 39.717 1.00 99.02 65 LYS D O 1
ATOM 4357 N N . GLU D 1 66 ? 253.123 -3.113 37.580 1.00 95.69 66 GLU D N 1
ATOM 4358 C CA . GLU D 1 66 ? 253.632 -1.706 37.478 1.00 92.27 66 GLU D CA 1
ATOM 4359 C C . GLU D 1 66 ? 252.540 -0.707 37.875 1.00 90.62 66 GLU D C 1
ATOM 4360 O O . GLU D 1 66 ? 252.879 0.339 38.444 1.00 94.02 66 GLU D O 1
ATOM 4366 N N . PHE D 1 67 ? 251.281 -1.014 37.565 1.00 85.48 67 PHE D N 1
ATOM 4367 C CA . PHE D 1 67 ? 250.109 -0.148 37.839 1.00 81.90 67 PHE D CA 1
ATOM 4368 C C . PHE D 1 67 ? 249.680 -0.292 39.308 1.00 82.81 67 PHE D C 1
ATOM 4369 O O . PHE D 1 67 ? 249.527 0.763 39.955 1.00 80.28 67 PHE D O 1
ATOM 4377 N N . LYS D 1 68 ? 249.497 -1.528 39.816 1.00 87.23 68 LYS D N 1
ATOM 4378 C CA . LYS D 1 68 ? 249.321 -1.838 41.274 1.00 87.13 68 LYS D CA 1
ATOM 4379 C C . LYS D 1 68 ? 250.336 -0.982 42.053 1.00 87.07 68 LYS D C 1
ATOM 4380 O O . LYS D 1 68 ? 249.911 -0.278 42.979 1.00 85.36 68 LYS D O 1
ATOM 4383 N N . ASP D 1 69 ? 251.599 -0.951 41.601 1.00 88.02 69 ASP D N 1
ATOM 4384 C CA . ASP D 1 69 ? 252.774 -0.355 42.307 1.00 91.19 69 ASP D CA 1
ATOM 4385 C C . ASP D 1 69 ? 252.795 1.184 42.303 1.00 89.95 69 ASP D C 1
ATOM 4386 O O . ASP D 1 69 ? 253.663 1.728 42.996 1.00 90.44 69 ASP D O 1
ATOM 4391 N N . ILE D 1 70 ? 251.941 1.885 41.553 1.00 89.04 70 ILE D N 1
ATOM 4392 C CA . ILE D 1 70 ? 251.879 3.386 41.599 1.00 86.44 70 ILE D CA 1
ATOM 4393 C C . ILE D 1 70 ? 250.431 3.790 41.846 1.00 80.62 70 ILE D C 1
ATOM 4394 O O . ILE D 1 70 ? 249.994 4.836 41.300 1.00 72.95 70 ILE D O 1
ATOM 4399 N N . ASN D 1 71 ? 249.747 2.950 42.639 1.00 80.80 71 ASN D N 1
ATOM 4400 C CA . ASN D 1 71 ? 248.404 3.191 43.231 1.00 80.04 71 ASN D CA 1
ATOM 4401 C C . ASN D 1 71 ? 247.391 3.390 42.100 1.00 79.43 71 ASN D C 1
ATOM 4402 O O . ASN D 1 71 ? 246.707 4.448 42.099 1.00 78.97 71 ASN D O 1
ATOM 4407 N N . THR D 1 72 ? 247.307 2.442 41.155 1.00 79.26 72 THR D N 1
ATOM 4408 C CA . THR D 1 72 ? 246.406 2.564 39.974 1.00 76.64 72 THR D CA 1
ATOM 4409 C C . THR D 1 72 ? 245.647 1.254 39.767 1.00 75.07 72 THR D C 1
ATOM 4410 O O . THR D 1 72 ? 246.262 0.211 39.896 1.00 78.11 72 THR D O 1
ATOM 4414 N N . GLU D 1 73 ? 244.349 1.336 39.483 1.00 75.07 73 GLU D N 1
ATOM 4415 C CA . GLU D 1 73 ? 243.533 0.198 38.995 1.00 75.61 73 GLU D CA 1
ATOM 4416 C C . GLU D 1 73 ? 243.335 0.313 37.474 1.00 72.51 73 GLU D C 1
ATOM 4417 O O . GLU D 1 73 ? 243.330 1.445 36.932 1.00 71.27 73 GLU D O 1
ATOM 4423 N N . VAL D 1 74 ? 243.160 -0.841 36.832 1.00 70.46 74 VAL D N 1
ATOM 4424 C CA . VAL D 1 74 ? 242.824 -1.005 35.395 1.00 68.03 74 VAL D CA 1
ATOM 4425 C C . VAL D 1 74 ? 241.427 -1.631 35.345 1.00 69.13 74 VAL D C 1
ATOM 4426 O O . VAL D 1 74 ? 241.096 -2.402 36.243 1.00 70.99 74 VAL D O 1
ATOM 4430 N N . LEU D 1 75 ? 240.621 -1.204 34.375 1.00 69.01 75 LEU D N 1
ATOM 4431 C CA . LEU D 1 75 ? 239.245 -1.673 34.088 1.00 68.24 75 LEU D CA 1
ATOM 4432 C C . LEU D 1 75 ? 239.055 -1.622 32.568 1.00 65.82 75 LEU D C 1
ATOM 4433 O O . LEU D 1 75 ? 239.160 -0.507 31.983 1.00 63.98 75 LEU D O 1
ATOM 4438 N N . GLY D 1 76 ? 238.826 -2.784 31.965 1.00 61.73 76 GLY D N 1
ATOM 4439 C CA . GLY D 1 76 ? 238.302 -2.904 30.602 1.00 61.44 76 GLY D CA 1
ATOM 4440 C C . GLY D 1 76 ? 236.789 -3.002 30.594 1.00 60.75 76 GLY D C 1
ATOM 4441 O O . GLY D 1 76 ? 236.214 -3.463 31.558 1.00 63.84 76 GLY D O 1
ATOM 4442 N N . VAL D 1 77 ? 236.172 -2.563 29.509 1.00 60.45 77 VAL D N 1
ATOM 4443 C CA . VAL D 1 77 ? 234.705 -2.573 29.295 1.00 58.73 77 VAL D CA 1
ATOM 4444 C C . VAL D 1 77 ? 234.435 -2.881 27.825 1.00 56.18 77 VAL D C 1
ATOM 4445 O O . VAL D 1 77 ? 235.022 -2.218 26.982 1.00 60.88 77 VAL D O 1
ATOM 4449 N N . SER D 1 78 ? 233.460 -3.726 27.550 1.00 56.14 78 SER D N 1
ATOM 4450 C CA . SER D 1 78 ? 232.733 -3.811 26.255 1.00 55.35 78 SER D CA 1
ATOM 4451 C C . SER D 1 78 ? 231.240 -3.988 26.527 1.00 54.31 78 SER D C 1
ATOM 4452 O O . SER D 1 78 ? 230.860 -4.262 27.675 1.00 55.44 78 SER D O 1
ATOM 4455 N N . VAL D 1 79 ? 230.440 -3.922 25.474 1.00 54.78 79 VAL D N 1
ATOM 4456 C CA . VAL D 1 79 ? 228.967 -4.133 25.529 1.00 55.74 79 VAL D CA 1
ATOM 4457 C C . VAL D 1 79 ? 228.581 -5.622 25.641 1.00 55.43 79 VAL D C 1
ATOM 4458 O O . VAL D 1 79 ? 227.357 -5.908 25.620 1.00 55.13 79 VAL D O 1
ATOM 4462 N N . ASP D 1 80 ? 229.546 -6.531 25.798 1.00 56.83 80 ASP D N 1
ATOM 4463 C CA . ASP D 1 80 ? 229.282 -7.996 25.894 1.00 61.12 80 ASP D CA 1
ATOM 4464 C C . ASP D 1 80 ? 228.789 -8.367 27.303 1.00 62.14 80 ASP D C 1
ATOM 4465 O O . ASP D 1 80 ? 229.096 -7.625 28.269 1.00 60.58 80 ASP D O 1
ATOM 4470 N N . SER D 1 81 ? 228.092 -9.506 27.433 1.00 64.85 81 SER D N 1
ATOM 4471 C CA . SER D 1 81 ? 227.581 -10.031 28.732 1.00 66.08 81 SER D CA 1
ATOM 4472 C C . SER D 1 81 ? 228.762 -10.436 29.629 1.00 66.97 81 SER D C 1
ATOM 4473 O O . SER D 1 81 ? 229.886 -10.592 29.101 1.00 66.21 81 SER D O 1
ATOM 4476 N N . GLN D 1 82 ? 228.533 -10.579 30.939 1.00 68.41 82 GLN D N 1
ATOM 4477 C CA . GLN D 1 82 ? 229.555 -11.088 31.897 1.00 68.79 82 GLN D CA 1
ATOM 4478 C C . GLN D 1 82 ? 229.909 -12.559 31.595 1.00 66.44 82 GLN D C 1
ATOM 4479 O O . GLN D 1 82 ? 231.050 -12.971 31.844 1.00 63.60 82 GLN D O 1
ATOM 4485 N N . PHE D 1 83 ? 228.985 -13.348 31.064 1.00 67.65 83 PHE D N 1
ATOM 4486 C CA . PHE D 1 83 ? 229.255 -14.774 30.719 1.00 68.83 83 PHE D CA 1
ATOM 4487 C C . PHE D 1 83 ? 230.211 -14.854 29.519 1.00 66.97 83 PHE D C 1
ATOM 4488 O O . PHE D 1 83 ? 231.141 -15.659 29.570 1.00 70.29 83 PHE D O 1
ATOM 4496 N N . THR D 1 84 ? 229.994 -14.046 28.481 1.00 64.44 84 THR D N 1
ATOM 4497 C CA . THR D 1 84 ? 230.954 -13.863 27.366 1.00 63.77 84 THR D CA 1
ATOM 4498 C C . THR D 1 84 ? 232.329 -13.488 27.950 1.00 63.30 84 THR D C 1
ATOM 4499 O O . THR D 1 84 ? 233.323 -14.086 27.536 1.00 64.70 84 THR D O 1
ATOM 4503 N N . HIS D 1 85 ? 232.431 -12.573 28.903 1.00 61.93 85 HIS D N 1
ATOM 4504 C CA . HIS D 1 85 ? 233.768 -12.181 29.419 1.00 64.47 85 HIS D CA 1
ATOM 4505 C C . HIS D 1 85 ? 234.460 -13.413 30.024 1.00 66.81 85 HIS D C 1
ATOM 4506 O O . HIS D 1 85 ? 235.646 -13.653 29.721 1.00 69.16 85 HIS D O 1
ATOM 4513 N N . LEU D 1 86 ? 233.740 -14.210 30.815 1.00 70.14 86 LEU D N 1
ATOM 4514 C CA . LEU D 1 86 ? 234.312 -15.403 31.491 1.00 69.68 86 LEU D CA 1
ATOM 4515 C C . LEU D 1 86 ? 234.811 -16.369 30.424 1.00 69.40 86 LEU D C 1
ATOM 4516 O O . LEU D 1 86 ? 235.948 -16.861 30.561 1.00 72.53 86 LEU D O 1
ATOM 4521 N N . ALA D 1 87 ? 234.027 -16.607 29.373 1.00 67.74 87 ALA D N 1
ATOM 4522 C CA . ALA D 1 87 ? 234.376 -17.608 28.332 1.00 67.23 87 ALA D CA 1
ATOM 4523 C C . ALA D 1 87 ? 235.618 -17.183 27.540 1.00 65.64 87 ALA D C 1
ATOM 4524 O O . ALA D 1 87 ? 236.385 -18.092 27.156 1.00 65.22 87 ALA D O 1
ATOM 4526 N N . TRP D 1 88 ? 235.795 -15.876 27.292 1.00 63.25 88 TRP D N 1
ATOM 4527 C CA . TRP D 1 88 ? 236.999 -15.329 26.600 1.00 65.52 88 TRP D CA 1
ATOM 4528 C C . TRP D 1 88 ? 238.236 -15.406 27.504 1.00 66.94 88 TRP D C 1
ATOM 4529 O O . TRP D 1 88 ? 239.302 -15.732 26.981 1.00 67.93 88 TRP D O 1
ATOM 4540 N N . ILE D 1 89 ? 238.079 -15.125 28.798 1.00 67.94 89 ILE D N 1
ATOM 4541 C CA . ILE D 1 89 ? 239.153 -15.261 29.819 1.00 71.16 89 ILE D CA 1
ATOM 4542 C C . ILE D 1 89 ? 239.607 -16.736 29.909 1.00 74.79 89 ILE D C 1
ATOM 4543 O O . ILE D 1 89 ? 240.845 -16.965 30.000 1.00 74.61 89 ILE D O 1
ATOM 4548 N N . GLN D 1 90 ? 238.665 -17.688 29.837 1.00 75.33 90 GLN D N 1
ATOM 4549 C CA . GLN D 1 90 ? 238.898 -19.151 30.016 1.00 81.11 90 GLN D CA 1
ATOM 4550 C C . GLN D 1 90 ? 239.304 -19.833 28.696 1.00 83.05 90 GLN D C 1
ATOM 4551 O O . GLN D 1 90 ? 239.402 -21.081 28.669 1.00 85.05 90 GLN D O 1
ATOM 4557 N N . THR D 1 91 ? 239.524 -19.052 27.639 1.00 81.45 91 THR D N 1
ATOM 4558 C CA . THR D 1 91 ? 240.139 -19.510 26.371 1.00 80.27 91 THR D CA 1
ATOM 4559 C C . THR D 1 91 ? 241.613 -19.094 26.422 1.00 80.60 91 THR D C 1
ATOM 4560 O O . THR D 1 91 ? 241.854 -17.939 26.839 1.00 79.10 91 THR D O 1
ATOM 4564 N N . ASP D 1 92 ? 242.535 -20.011 26.081 1.00 82.07 92 ASP D N 1
ATOM 4565 C CA . ASP D 1 92 ? 244.018 -19.814 26.027 1.00 83.92 92 ASP D CA 1
ATOM 4566 C C . ASP D 1 92 ? 244.317 -18.762 24.931 1.00 82.49 92 ASP D C 1
ATOM 4567 O O . ASP D 1 92 ? 243.544 -18.673 23.948 1.00 77.52 92 ASP D O 1
ATOM 4569 N N . ARG D 1 93 ? 245.363 -17.941 25.102 1.00 84.66 93 ARG D N 1
ATOM 4570 C CA . ARG D 1 93 ? 245.739 -16.903 24.104 1.00 83.84 93 ARG D CA 1
ATOM 4571 C C . ARG D 1 93 ? 245.971 -17.558 22.737 1.00 88.66 93 ARG D C 1
ATOM 4572 O O . ARG D 1 93 ? 245.550 -16.982 21.747 1.00 83.55 93 ARG D O 1
ATOM 4580 N N . LYS D 1 94 ? 246.577 -18.748 22.704 1.00 99.46 94 LYS D N 1
ATOM 4581 C CA . LYS D 1 94 ? 246.996 -19.465 21.462 1.00 104.84 94 LYS D CA 1
ATOM 4582 C C . LYS D 1 94 ? 245.791 -19.664 20.531 1.00 99.45 94 LYS D C 1
ATOM 4583 O O . LYS D 1 94 ? 246.003 -19.565 19.317 1.00 103.04 94 LYS D O 1
ATOM 4589 N N . GLU D 1 95 ? 244.587 -19.933 21.050 1.00 92.06 95 GLU D N 1
ATOM 4590 C CA . GLU D 1 95 ? 243.394 -20.134 20.183 1.00 89.97 95 GLU D CA 1
ATOM 4591 C C . GLU D 1 95 ? 242.356 -19.018 20.413 1.00 82.85 95 GLU D C 1
ATOM 4592 O O . GLU D 1 95 ? 241.179 -19.338 20.410 1.00 81.03 95 GLU D O 1
ATOM 4598 N N . GLY D 1 96 ? 242.772 -17.749 20.545 1.00 78.57 96 GLY D N 1
ATOM 4599 C CA . GLY D 1 96 ? 241.938 -16.549 20.274 1.00 75.64 96 GLY D CA 1
ATOM 4600 C C . GLY D 1 96 ? 241.424 -15.814 21.517 1.00 74.34 96 GLY D C 1
ATOM 4601 O O . GLY D 1 96 ? 240.576 -14.880 21.347 1.00 72.16 96 GLY D O 1
ATOM 4602 N N . GLY D 1 97 ? 241.928 -16.189 22.705 1.00 72.85 97 GLY D N 1
ATOM 4603 C CA . GLY D 1 97 ? 241.421 -15.818 24.042 1.00 69.97 97 GLY D CA 1
ATOM 4604 C C . GLY D 1 97 ? 242.361 -14.862 24.773 1.00 70.85 97 GLY D C 1
ATOM 4605 O O . GLY D 1 97 ? 243.316 -14.344 24.140 1.00 68.31 97 GLY D O 1
ATOM 4606 N N . LEU D 1 98 ? 242.094 -14.644 26.066 1.00 69.80 98 LEU D N 1
ATOM 4607 C CA . LEU D 1 98 ? 242.810 -13.709 26.967 1.00 69.47 98 LEU D CA 1
ATOM 4608 C C . LEU D 1 98 ? 243.718 -14.428 27.965 1.00 71.59 98 LEU D C 1
ATOM 4609 O O . LEU D 1 98 ? 244.668 -13.790 28.453 1.00 72.77 98 LEU D O 1
ATOM 4614 N N . GLY D 1 99 ? 243.381 -15.660 28.353 1.00 78.04 99 GLY D N 1
ATOM 4615 C CA . GLY D 1 99 ? 243.972 -16.322 29.532 1.00 80.09 99 GLY D CA 1
ATOM 4616 C C . GLY D 1 99 ? 243.697 -15.500 30.777 1.00 80.54 99 GLY D C 1
ATOM 4617 O O . GLY D 1 99 ? 242.949 -14.516 30.664 1.00 81.30 99 GLY D O 1
ATOM 4618 N N . ASP D 1 100 ? 244.300 -15.870 31.908 1.00 84.42 100 ASP D N 1
ATOM 4619 C CA . ASP D 1 100 ? 244.038 -15.274 33.250 1.00 88.08 100 ASP D CA 1
ATOM 4620 C C . ASP D 1 100 ? 244.244 -13.752 33.142 1.00 85.51 100 ASP D C 1
ATOM 4621 O O . ASP D 1 100 ? 245.259 -13.322 32.564 1.00 84.09 100 ASP D O 1
ATOM 4626 N N . LEU D 1 101 ? 243.299 -12.967 33.652 1.00 80.09 101 LEU D N 1
ATOM 4627 C CA . LEU D 1 101 ? 243.310 -11.492 33.527 1.00 80.09 101 LEU D CA 1
ATOM 4628 C C . LEU D 1 101 ? 243.562 -10.916 34.916 1.00 78.57 101 LEU D C 1
ATOM 4629 O O . LEU D 1 101 ? 242.815 -11.261 35.834 1.00 78.95 101 LEU D O 1
ATOM 4634 N N . ALA D 1 102 ? 244.579 -10.073 35.072 1.00 75.34 102 ALA D N 1
ATOM 4635 C CA . ALA D 1 102 ? 244.958 -9.501 36.385 1.00 76.95 102 ALA D CA 1
ATOM 4636 C C . ALA D 1 102 ? 243.948 -8.430 36.869 1.00 78.61 102 ALA D C 1
ATOM 4637 O O . ALA D 1 102 ? 244.119 -7.903 37.995 1.00 81.15 102 ALA D O 1
ATOM 4639 N N . TYR D 1 103 ? 242.908 -8.097 36.098 1.00 76.37 103 TYR D N 1
ATOM 4640 C CA . TYR D 1 103 ? 242.007 -6.977 36.473 1.00 75.62 103 TYR D CA 1
ATOM 4641 C C . TYR D 1 103 ? 240.574 -7.202 36.007 1.00 74.07 103 TYR D C 1
ATOM 4642 O O . TYR D 1 103 ? 240.305 -7.916 35.057 1.00 72.29 103 TYR D O 1
ATOM 4651 N N . PRO D 1 104 ? 239.613 -6.569 36.701 1.00 76.96 104 PRO D N 1
ATOM 4652 C CA . PRO D 1 104 ? 238.204 -6.656 36.345 1.00 76.72 104 PRO D CA 1
ATOM 4653 C C . PRO D 1 104 ? 237.911 -6.314 34.886 1.00 74.22 104 PRO D C 1
ATOM 4654 O O . PRO D 1 104 ? 238.443 -5.383 34.385 1.00 75.44 104 PRO D O 1
ATOM 4658 N N . LEU D 1 105 ? 237.068 -7.125 34.267 1.00 74.41 105 LEU D N 1
ATOM 4659 C CA . LEU D 1 105 ? 236.559 -6.926 32.900 1.00 71.34 105 LEU D CA 1
ATOM 4660 C C . LEU D 1 105 ? 235.057 -6.715 33.023 1.00 72.67 105 LEU D C 1
ATOM 4661 O O . LEU D 1 105 ? 234.361 -7.697 33.367 1.00 78.10 105 LEU D O 1
ATOM 4666 N N . VAL D 1 106 ? 234.619 -5.483 32.758 1.00 69.86 106 VAL D N 1
ATOM 4667 C CA . VAL D 1 106 ? 233.268 -4.939 33.051 1.00 66.64 106 VAL D CA 1
ATOM 4668 C C . VAL D 1 106 ? 232.356 -5.227 31.866 1.00 63.55 106 VAL D C 1
ATOM 4669 O O . VAL D 1 106 ? 232.805 -5.058 30.724 1.00 60.92 106 VAL D O 1
ATOM 4673 N N . ALA D 1 107 ? 231.107 -5.592 32.150 1.00 65.25 107 ALA D N 1
ATOM 4674 C CA . ALA D 1 107 ? 230.087 -6.002 31.150 1.00 66.71 107 ALA D CA 1
ATOM 4675 C C . ALA D 1 107 ? 229.035 -4.881 30.918 1.00 68.82 107 ALA D C 1
ATOM 4676 O O . ALA D 1 107 ? 227.952 -4.887 31.597 1.00 68.69 107 ALA D O 1
ATOM 4678 N N . ASP D 1 108 ? 229.263 -4.010 29.920 1.00 62.52 108 ASP D N 1
ATOM 4679 C CA . ASP D 1 108 ? 228.351 -2.879 29.607 1.00 61.93 108 ASP D CA 1
ATOM 4680 C C . ASP D 1 108 ? 227.102 -3.363 28.855 1.00 59.24 108 ASP D C 1
ATOM 4681 O O . ASP D 1 108 ? 226.733 -2.719 27.864 1.00 55.76 108 ASP D O 1
ATOM 4686 N N . LEU D 1 109 ? 226.440 -4.414 29.338 1.00 59.25 109 LEU D N 1
ATOM 4687 C CA . LEU D 1 109 ? 225.385 -5.153 28.588 1.00 60.58 109 LEU D CA 1
ATOM 4688 C C . LEU D 1 109 ? 224.234 -4.230 28.165 1.00 60.02 109 LEU D C 1
ATOM 4689 O O . LEU D 1 109 ? 223.654 -4.485 27.095 1.00 57.86 109 LEU D O 1
ATOM 4694 N N . LYS D 1 110 ? 223.923 -3.210 28.969 1.00 62.66 110 LYS D N 1
ATOM 4695 C CA . LYS D 1 110 ? 222.830 -2.235 28.708 1.00 64.15 110 LYS D CA 1
ATOM 4696 C C . LYS D 1 110 ? 223.350 -1.090 27.863 1.00 62.76 110 LYS D C 1
ATOM 4697 O O . LYS D 1 110 ? 222.549 -0.285 27.442 1.00 66.51 110 LYS D O 1
ATOM 4703 N N . LYS D 1 111 ? 224.661 -1.000 27.712 1.00 61.73 111 LYS D N 1
ATOM 4704 C CA . LYS D 1 111 ? 225.356 -0.038 26.822 1.00 59.86 111 LYS D CA 1
ATOM 4705 C C . LYS D 1 111 ? 225.398 1.359 27.468 1.00 59.62 111 LYS D C 1
ATOM 4706 O O . LYS D 1 111 ? 225.830 2.301 26.770 1.00 56.47 111 LYS D O 1
ATOM 4712 N N . GLU D 1 112 ? 225.054 1.475 28.757 1.00 60.75 112 GLU D N 1
ATOM 4713 C CA . GLU D 1 112 ? 224.895 2.771 29.479 1.00 61.82 112 GLU D CA 1
ATOM 4714 C C . GLU D 1 112 ? 226.242 3.389 29.881 1.00 61.03 112 GLU D C 1
ATOM 4715 O O . GLU D 1 112 ? 226.314 4.631 29.972 1.00 59.35 112 GLU D O 1
ATOM 4721 N N . ILE D 1 113 ? 227.258 2.580 30.157 1.00 58.65 113 ILE D N 1
ATOM 4722 C CA . ILE D 1 113 ? 228.608 3.113 30.472 1.00 59.44 113 ILE D CA 1
ATOM 4723 C C . ILE D 1 113 ? 229.197 3.767 29.203 1.00 60.35 113 ILE D C 1
ATOM 4724 O O . ILE D 1 113 ? 229.514 4.968 29.248 1.00 57.50 113 ILE D O 1
ATOM 4729 N N . SER D 1 114 ? 229.296 3.021 28.095 1.00 61.10 114 SER D N 1
ATOM 4730 C CA . SER D 1 114 ? 229.716 3.524 26.764 1.00 60.20 114 SER D CA 1
ATOM 4731 C C . SER D 1 114 ? 228.978 4.824 26.413 1.00 60.16 114 SER D C 1
ATOM 4732 O O . SER D 1 114 ? 229.592 5.738 25.820 1.00 60.77 114 SER D O 1
ATOM 4735 N N . LYS D 1 115 ? 227.691 4.892 26.718 1.00 61.79 115 LYS D N 1
ATOM 4736 C CA . LYS D 1 115 ? 226.843 6.042 26.353 1.00 64.49 115 LYS D CA 1
ATOM 4737 C C . LYS D 1 115 ? 227.371 7.247 27.149 1.00 62.67 115 LYS D C 1
ATOM 4738 O O . LYS D 1 115 ? 227.742 8.303 26.537 1.00 61.18 115 LYS D O 1
ATOM 4744 N N . ALA D 1 116 ? 227.475 7.082 28.468 1.00 61.57 116 ALA D N 1
ATOM 4745 C CA . ALA D 1 116 ? 227.814 8.157 29.426 1.00 62.18 116 ALA D CA 1
ATOM 4746 C C . ALA D 1 116 ? 229.254 8.642 29.193 1.00 61.28 116 ALA D C 1
ATOM 4747 O O . ALA D 1 116 ? 229.557 9.726 29.654 1.00 66.47 116 ALA D O 1
ATOM 4749 N N . TYR D 1 117 ? 230.112 7.872 28.517 1.00 61.45 117 TYR D N 1
ATOM 4750 C CA . TYR D 1 117 ? 231.523 8.238 28.225 1.00 59.61 117 TYR D CA 1
ATOM 4751 C C . TYR D 1 117 ? 231.702 8.663 26.771 1.00 57.68 117 TYR D C 1
ATOM 4752 O O . TYR D 1 117 ? 232.828 8.935 26.419 1.00 58.31 117 TYR D O 1
ATOM 4761 N N . GLY D 1 118 ? 230.629 8.723 25.985 1.00 56.91 118 GLY D N 1
ATOM 4762 C CA . GLY D 1 118 ? 230.621 9.297 24.629 1.00 56.32 118 GLY D CA 1
ATOM 4763 C C . GLY D 1 118 ? 231.322 8.434 23.601 1.00 57.22 118 GLY D C 1
ATOM 4764 O O . GLY D 1 118 ? 231.674 8.999 22.571 1.00 56.52 118 GLY D O 1
ATOM 4765 N N . VAL D 1 119 ? 231.434 7.117 23.837 1.00 58.94 119 VAL D N 1
ATOM 4766 C CA . VAL D 1 119 ? 232.145 6.138 22.955 1.00 56.87 119 VAL D CA 1
ATOM 4767 C C . VAL D 1 119 ? 231.202 5.067 22.355 1.00 54.43 119 VAL D C 1
ATOM 4768 O O . VAL D 1 119 ? 231.695 4.225 21.604 1.00 54.84 119 VAL D O 1
ATOM 4772 N N . LEU D 1 120 ? 229.900 5.073 22.628 1.00 52.56 120 LEU D N 1
ATOM 4773 C CA . LEU D 1 120 ? 228.923 4.214 21.905 1.00 53.81 120 LEU D CA 1
ATOM 4774 C C . LEU D 1 120 ? 228.657 4.733 20.470 1.00 53.49 120 LEU D C 1
ATOM 4775 O O . LEU D 1 120 ? 228.380 5.905 20.314 1.00 55.31 120 LEU D O 1
ATOM 4780 N N . THR D 1 121 ? 228.741 3.859 19.458 1.00 55.60 121 THR D N 1
ATOM 4781 C CA . THR D 1 121 ? 228.535 4.128 18.000 1.00 57.52 121 THR D CA 1
ATOM 4782 C C . THR D 1 121 ? 227.132 3.654 17.616 1.00 59.48 121 THR D C 1
ATOM 4783 O O . THR D 1 121 ? 226.542 2.889 18.405 1.00 59.13 121 THR D O 1
ATOM 4787 N N . GLU D 1 122 ? 226.668 4.023 16.419 1.00 65.14 122 GLU D N 1
ATOM 4788 C CA . GLU D 1 122 ? 225.340 3.654 15.847 1.00 71.08 122 GLU D CA 1
ATOM 4789 C C . GLU D 1 122 ? 225.196 2.132 15.755 1.00 70.56 122 GLU D C 1
ATOM 4790 O O . GLU D 1 122 ? 224.039 1.646 15.704 1.00 72.98 122 GLU D O 1
ATOM 4796 N N . ASP D 1 123 ? 226.326 1.418 15.733 1.00 69.51 123 ASP D N 1
ATOM 4797 C CA . ASP D 1 123 ? 226.396 -0.051 15.551 1.00 67.57 123 ASP D CA 1
ATOM 4798 C C . ASP D 1 123 ? 226.095 -0.784 16.859 1.00 64.89 123 ASP D C 1
ATOM 4799 O O . ASP D 1 123 ? 225.873 -1.974 16.779 1.00 65.09 123 ASP D O 1
ATOM 4804 N N . GLY D 1 124 ? 226.168 -0.118 18.014 1.00 65.60 124 GLY D N 1
ATOM 4805 C CA . GLY D 1 124 ? 225.819 -0.692 19.332 1.00 64.18 124 GLY D CA 1
ATOM 4806 C C . GLY D 1 124 ? 227.025 -1.160 20.134 1.00 62.16 124 GLY D C 1
ATOM 4807 O O . GLY D 1 124 ? 226.830 -1.844 21.170 1.00 61.86 124 GLY D O 1
ATOM 4808 N N . ILE D 1 125 ? 228.231 -0.792 19.707 1.00 61.32 125 ILE D N 1
ATOM 4809 C CA . ILE D 1 125 ? 229.520 -1.213 20.325 1.00 59.33 125 ILE D CA 1
ATOM 4810 C C . ILE D 1 125 ? 230.316 0.052 20.585 1.00 58.29 125 ILE D C 1
ATOM 4811 O O . ILE D 1 125 ? 230.078 1.070 19.925 1.00 59.26 125 ILE D O 1
ATOM 4816 N N . SER D 1 126 ? 231.247 -0.013 21.510 1.00 59.59 126 SER D N 1
ATOM 4817 C CA . SER D 1 126 ? 232.099 1.142 21.870 1.00 59.07 126 SER D CA 1
ATOM 4818 C C . SER D 1 126 ? 233.276 1.266 20.888 1.00 58.78 126 SER D C 1
ATOM 4819 O O . SER D 1 126 ? 233.628 0.281 20.262 1.00 61.39 126 SER D O 1
ATOM 4822 N N . LEU D 1 127 ? 233.783 2.474 20.662 1.00 57.53 127 LEU D N 1
ATOM 4823 C CA . LEU D 1 127 ? 235.104 2.706 20.030 1.00 56.75 127 LEU D CA 1
ATOM 4824 C C . LEU D 1 127 ? 236.175 2.273 21.028 1.00 56.28 127 LEU D C 1
ATOM 4825 O O . LEU D 1 127 ? 235.843 2.000 22.187 1.00 59.35 127 LEU D O 1
ATOM 4830 N N . ARG D 1 128 ? 237.425 2.235 20.583 1.00 57.42 128 ARG D N 1
ATOM 4831 C CA . ARG D 1 128 ? 238.611 2.037 21.451 1.00 56.87 128 ARG D CA 1
ATOM 4832 C C . ARG D 1 128 ? 238.903 3.368 22.144 1.00 56.28 128 ARG D C 1
ATOM 4833 O O . ARG D 1 128 ? 239.143 4.354 21.450 1.00 57.22 128 ARG D O 1
ATOM 4841 N N . GLY D 1 129 ? 238.799 3.403 23.462 1.00 53.87 129 GLY D N 1
ATOM 4842 C CA . GLY D 1 129 ? 238.955 4.627 24.239 1.00 56.05 129 GLY D CA 1
ATOM 4843 C C . GLY D 1 129 ? 239.560 4.312 25.587 1.00 59.85 129 GLY D C 1
ATOM 4844 O O . GLY D 1 129 ? 239.274 3.224 26.132 1.00 61.81 129 GLY D O 1
ATOM 4845 N N . LEU D 1 130 ? 240.369 5.232 26.119 1.00 59.48 130 LEU D N 1
ATOM 4846 C CA . LEU D 1 130 ? 241.003 5.097 27.451 1.00 57.49 130 LEU D CA 1
ATOM 4847 C C . LEU D 1 130 ? 240.791 6.436 28.156 1.00 57.40 130 LEU D C 1
ATOM 4848 O O . LEU D 1 130 ? 241.036 7.464 27.516 1.00 56.73 130 LEU D O 1
ATOM 4853 N N . PHE D 1 131 ? 240.237 6.411 29.360 1.00 56.92 131 PHE D N 1
ATOM 4854 C CA . PHE D 1 131 ? 240.180 7.570 30.274 1.00 59.95 131 PHE D CA 1
ATOM 4855 C C . PHE D 1 131 ? 241.029 7.248 31.511 1.00 62.20 131 PHE D C 1
ATOM 4856 O O . PHE D 1 131 ? 241.080 6.089 31.944 1.00 65.82 131 PHE D O 1
ATOM 4864 N N . ILE D 1 132 ? 241.715 8.268 32.019 1.00 62.64 132 ILE D N 1
ATOM 4865 C CA . ILE D 1 132 ? 242.442 8.260 33.315 1.00 62.56 132 ILE D CA 1
ATOM 4866 C C . ILE D 1 132 ? 241.633 9.123 34.283 1.00 62.12 132 ILE D C 1
ATOM 4867 O O . ILE D 1 132 ? 241.358 10.269 33.968 1.00 64.98 132 ILE D O 1
ATOM 4872 N N . ILE D 1 133 ? 241.247 8.549 35.407 1.00 65.08 133 ILE D N 1
ATOM 4873 C CA . ILE D 1 133 ? 240.406 9.163 36.482 1.00 66.32 133 ILE D CA 1
ATOM 4874 C C . ILE D 1 133 ? 241.274 9.291 37.734 1.00 65.67 133 ILE D C 1
ATOM 4875 O O . ILE D 1 133 ? 241.887 8.295 38.106 1.00 67.19 133 ILE D O 1
ATOM 4880 N N . ASP D 1 134 ? 241.314 10.441 38.388 1.00 68.93 134 ASP D N 1
ATOM 4881 C CA . ASP D 1 134 ? 242.252 10.630 39.533 1.00 72.83 134 ASP D CA 1
ATOM 4882 C C . ASP D 1 134 ? 241.564 10.230 40.837 1.00 75.31 134 ASP D C 1
ATOM 4883 O O . ASP D 1 134 ? 240.408 9.775 40.769 1.00 73.72 134 ASP D O 1
ATOM 4888 N N . LYS D 1 135 ? 242.294 10.377 41.953 1.00 80.04 135 LYS D N 1
ATOM 4889 C CA . LYS D 1 135 ? 241.932 9.884 43.311 1.00 83.91 135 LYS D CA 1
ATOM 4890 C C . LYS D 1 135 ? 240.540 10.451 43.684 1.00 82.46 135 LYS D C 1
ATOM 4891 O O . LYS D 1 135 ? 239.769 9.751 44.366 1.00 83.50 135 LYS D O 1
ATOM 4895 N N . GLU D 1 136 ? 240.204 11.660 43.229 1.00 81.28 136 GLU D N 1
ATOM 4896 C CA . GLU D 1 136 ? 238.960 12.383 43.614 1.00 85.57 136 GLU D CA 1
ATOM 4897 C C . GLU D 1 136 ? 237.806 12.069 42.648 1.00 85.62 136 GLU D C 1
ATOM 4898 O O . GLU D 1 136 ? 236.701 12.569 42.931 1.00 83.75 136 GLU D O 1
ATOM 4904 N N . GLY D 1 137 ? 238.057 11.326 41.546 1.00 85.04 137 GLY D N 1
ATOM 4905 C CA . GLY D 1 137 ? 237.059 10.886 40.534 1.00 82.86 137 GLY D CA 1
ATOM 4906 C C . GLY D 1 137 ? 237.010 11.733 39.250 1.00 80.05 137 GLY D C 1
ATOM 4907 O O . GLY D 1 137 ? 236.146 11.464 38.402 1.00 82.11 137 GLY D O 1
ATOM 4908 N N . VAL D 1 138 ? 237.899 12.707 39.056 1.00 77.49 138 VAL D N 1
ATOM 4909 C CA . VAL D 1 138 ? 237.800 13.671 37.918 1.00 75.17 138 VAL D CA 1
ATOM 4910 C C . VAL D 1 138 ? 238.637 13.136 36.748 1.00 71.76 138 VAL D C 1
ATOM 4911 O O . VAL D 1 138 ? 239.784 12.671 36.938 1.00 68.61 138 VAL D O 1
ATOM 4915 N N . VAL D 1 139 ? 238.031 13.118 35.572 1.00 67.55 139 VAL D N 1
ATOM 4916 C CA . VAL D 1 139 ? 238.690 12.630 34.339 1.00 63.82 139 VAL D CA 1
ATOM 4917 C C . VAL D 1 139 ? 239.742 13.667 33.974 1.00 63.14 139 VAL D C 1
ATOM 4918 O O . VAL D 1 139 ? 239.353 14.831 33.758 1.00 62.03 139 VAL D O 1
ATOM 4922 N N . GLN D 1 140 ? 241.011 13.265 33.900 1.00 63.13 140 GLN D N 1
ATOM 4923 C CA . GLN D 1 140 ? 242.136 14.166 33.530 1.00 63.43 140 GLN D CA 1
ATOM 4924 C C . GLN D 1 140 ? 242.638 13.917 32.101 1.00 62.51 140 GLN D C 1
ATOM 4925 O O . GLN D 1 140 ? 243.513 14.711 31.675 1.00 65.95 140 GLN D O 1
ATOM 4931 N N . HIS D 1 141 ? 242.184 12.846 31.422 1.00 59.30 141 HIS D N 1
ATOM 4932 C CA . HIS D 1 141 ? 242.739 12.397 30.120 1.00 56.13 141 HIS D CA 1
ATOM 4933 C C . HIS D 1 141 ? 241.773 11.451 29.411 1.00 54.74 141 HIS D C 1
ATOM 4934 O O . HIS D 1 141 ? 241.112 10.650 30.076 1.00 55.18 141 HIS D O 1
ATOM 4941 N N . ALA D 1 142 ? 241.754 11.517 28.085 1.00 54.15 142 ALA D N 1
ATOM 4942 C CA . ALA D 1 142 ? 240.969 10.643 27.197 1.00 54.55 142 ALA D CA 1
ATOM 4943 C C . ALA D 1 142 ? 241.731 10.434 25.896 1.00 56.82 142 ALA D C 1
ATOM 4944 O O . ALA D 1 142 ? 242.112 11.436 25.312 1.00 59.70 142 ALA D O 1
ATOM 4946 N N . THR D 1 143 ? 241.900 9.188 25.462 1.00 59.09 143 THR D N 1
ATOM 4947 C CA . THR D 1 143 ? 242.489 8.786 24.160 1.00 59.79 143 THR D CA 1
ATOM 4948 C C . THR D 1 143 ? 241.375 7.998 23.468 1.00 56.91 143 THR D C 1
ATOM 4949 O O . THR D 1 143 ? 240.900 6.936 24.040 1.00 52.60 143 THR D O 1
ATOM 4953 N N . ILE D 1 144 ? 240.949 8.455 22.305 1.00 51.98 144 ILE D N 1
ATOM 4954 C CA . ILE D 1 144 ? 239.873 7.728 21.585 1.00 52.29 144 ILE D CA 1
ATOM 4955 C C . ILE D 1 144 ? 240.269 7.404 20.130 1.00 53.40 144 ILE D C 1
ATOM 4956 O O . ILE D 1 144 ? 240.631 8.315 19.359 1.00 53.04 144 ILE D O 1
ATOM 4961 N N . ASN D 1 145 ? 240.176 6.122 19.755 1.00 54.84 145 ASN D N 1
ATOM 4962 C CA . ASN D 1 145 ? 240.680 5.580 18.472 1.00 56.13 145 ASN D CA 1
ATOM 4963 C C . ASN D 1 145 ? 239.531 4.956 17.700 1.00 56.22 145 ASN D C 1
ATOM 4964 O O . ASN D 1 145 ? 238.721 4.305 18.328 1.00 58.45 145 ASN D O 1
ATOM 4969 N N . ASN D 1 146 ? 239.473 5.179 16.393 1.00 58.45 146 ASN D N 1
ATOM 4970 C CA . ASN D 1 146 ? 238.411 4.643 15.506 1.00 61.45 146 ASN D CA 1
ATOM 4971 C C . ASN D 1 146 ? 238.794 3.234 15.046 1.00 65.07 146 ASN D C 1
ATOM 4972 O O . ASN D 1 146 ? 237.929 2.345 15.015 1.00 69.00 146 ASN D O 1
ATOM 4977 N N . LEU D 1 147 ? 240.075 3.043 14.779 1.00 70.92 147 LEU D N 1
ATOM 4978 C CA . LEU D 1 147 ? 240.681 1.832 14.177 1.00 75.61 147 LEU D CA 1
ATOM 4979 C C . LEU D 1 147 ? 241.521 1.085 15.218 1.00 77.42 147 LEU D C 1
ATOM 4980 O O . LEU D 1 147 ? 241.910 1.707 16.221 1.00 73.94 147 LEU D O 1
ATOM 4985 N N . ALA D 1 148 ? 241.850 -0.180 14.933 1.00 80.20 148 ALA D N 1
ATOM 4986 C CA . ALA D 1 148 ? 242.759 -1.038 15.731 1.00 82.16 148 ALA D CA 1
ATOM 4987 C C . ALA D 1 148 ? 244.217 -0.731 15.367 1.00 85.26 148 ALA D C 1
ATOM 4988 O O . ALA D 1 148 ? 244.582 -0.935 14.186 1.00 83.13 148 ALA D O 1
ATOM 4990 N N . PHE D 1 149 ? 245.008 -0.265 16.341 1.00 90.82 149 PHE D N 1
ATOM 4991 C CA . PHE D 1 149 ? 246.495 -0.198 16.281 1.00 99.65 149 PHE D CA 1
ATOM 4992 C C . PHE D 1 149 ? 247.067 -0.263 17.699 1.00 105.98 149 PHE D C 1
ATOM 4993 O O . PHE D 1 149 ? 246.639 0.559 18.561 1.00 111.33 149 PHE D O 1
ATOM 5001 N N . GLY D 1 150 ? 248.013 -1.188 17.916 1.00 110.18 150 GLY D N 1
ATOM 5002 C CA . GLY D 1 150 ? 248.748 -1.351 19.185 1.00 111.84 150 GLY D CA 1
ATOM 5003 C C . GLY D 1 150 ? 248.841 -0.021 19.918 1.00 114.48 150 GLY D C 1
ATOM 5004 O O . GLY D 1 150 ? 249.604 0.849 19.475 1.00 116.90 150 GLY D O 1
ATOM 5005 N N . ARG D 1 151 ? 248.026 0.169 20.954 1.00 111.27 151 ARG D N 1
ATOM 5006 C CA . ARG D 1 151 ? 248.196 1.272 21.929 1.00 104.79 151 ARG D CA 1
ATOM 5007 C C . ARG D 1 151 ? 249.454 0.942 22.746 1.00 99.15 151 ARG D C 1
ATOM 5008 O O . ARG D 1 151 ? 249.683 -0.256 23.080 1.00 92.58 151 ARG D O 1
ATOM 5016 N N . SER D 1 152 ? 250.278 1.971 22.956 1.00 91.10 152 SER D N 1
ATOM 5017 C CA . SER D 1 152 ? 251.528 1.957 23.746 1.00 83.98 152 SER D CA 1
ATOM 5018 C C . SER D 1 152 ? 251.136 2.001 25.226 1.00 83.25 152 SER D C 1
ATOM 5019 O O . SER D 1 152 ? 250.413 2.945 25.654 1.00 82.08 152 SER D O 1
ATOM 5022 N N . VAL D 1 153 ? 251.516 0.962 25.960 1.00 79.81 153 VAL D N 1
ATOM 5023 C CA . VAL D 1 153 ? 251.318 0.866 27.431 1.00 79.13 153 VAL D CA 1
ATOM 5024 C C . VAL D 1 153 ? 252.357 1.797 28.062 1.00 79.47 153 VAL D C 1
ATOM 5025 O O . VAL D 1 153 ? 252.049 2.458 29.078 1.00 73.72 153 VAL D O 1
ATOM 5029 N N . ASP D 1 154 ? 253.545 1.854 27.448 1.00 82.26 154 ASP D N 1
ATOM 5030 C CA . ASP D 1 154 ? 254.639 2.796 27.806 1.00 85.79 154 ASP D CA 1
ATOM 5031 C C . ASP D 1 154 ? 254.076 4.216 27.809 1.00 83.63 154 ASP D C 1
ATOM 5032 O O . ASP D 1 154 ? 254.380 4.978 28.747 1.00 87.79 154 ASP D O 1
ATOM 5037 N N . GLU D 1 155 ? 253.294 4.559 26.790 1.00 79.64 155 GLU D N 1
ATOM 5038 C CA . GLU D 1 155 ? 252.781 5.934 26.601 1.00 76.07 155 GLU D CA 1
ATOM 5039 C C . GLU D 1 155 ? 251.669 6.206 27.622 1.00 71.58 155 GLU D C 1
ATOM 5040 O O . GLU D 1 155 ? 251.716 7.248 28.270 1.00 69.14 155 GLU D O 1
ATOM 5046 N N . THR D 1 156 ? 250.701 5.303 27.748 1.00 68.06 156 THR D N 1
ATOM 5047 C CA . THR D 1 156 ? 249.640 5.389 28.773 1.00 67.62 156 THR D CA 1
ATOM 5048 C C . THR D 1 156 ? 250.280 5.630 30.146 1.00 68.35 156 THR D C 1
ATOM 5049 O O . THR D 1 156 ? 249.777 6.481 30.914 1.00 68.76 156 THR D O 1
ATOM 5053 N N . LYS D 1 157 ? 251.314 4.867 30.470 1.00 71.09 157 LYS D N 1
ATOM 5054 C CA . LYS D 1 157 ? 251.953 4.905 31.812 1.00 75.11 157 LYS D CA 1
ATOM 5055 C C . LYS D 1 157 ? 252.653 6.255 31.991 1.00 71.67 157 LYS D C 1
ATOM 5056 O O . LYS D 1 157 ? 252.557 6.833 33.081 1.00 72.63 157 LYS D O 1
ATOM 5062 N N . ARG D 1 158 ? 253.330 6.739 30.959 1.00 69.69 158 ARG D N 1
ATOM 5063 C CA . ARG D 1 158 ? 253.979 8.068 30.983 1.00 69.55 158 ARG D CA 1
ATOM 5064 C C . ARG D 1 158 ? 252.930 9.100 31.372 1.00 69.17 158 ARG D C 1
ATOM 5065 O O . ARG D 1 158 ? 253.248 9.971 32.197 1.00 76.68 158 ARG D O 1
ATOM 5073 N N . VAL D 1 159 ? 251.730 9.020 30.796 1.00 65.63 159 VAL D N 1
ATOM 5074 C CA . VAL D 1 159 ? 250.681 10.066 30.981 1.00 65.41 159 VAL D CA 1
ATOM 5075 C C . VAL D 1 159 ? 250.165 9.950 32.424 1.00 65.65 159 VAL D C 1
ATOM 5076 O O . VAL D 1 159 ? 250.074 10.967 33.140 1.00 65.10 159 VAL D O 1
ATOM 5080 N N . LEU D 1 160 ? 249.919 8.738 32.879 1.00 64.00 160 LEU D N 1
ATOM 5081 C CA . LEU D 1 160 ? 249.532 8.511 34.286 1.00 66.58 160 LEU D CA 1
ATOM 5082 C C . LEU D 1 160 ? 250.578 9.084 35.264 1.00 68.83 160 LEU D C 1
ATOM 5083 O O . LEU D 1 160 ? 250.184 9.672 36.302 1.00 68.68 160 LEU D O 1
ATOM 5088 N N . GLN D 1 161 ? 251.868 8.947 34.981 1.00 71.06 161 GLN D N 1
ATOM 5089 C CA . GLN D 1 161 ? 252.910 9.480 35.904 1.00 74.84 161 GLN D CA 1
ATOM 5090 C C . GLN D 1 161 ? 252.897 11.016 35.784 1.00 73.67 161 GLN D C 1
ATOM 5091 O O . GLN D 1 161 ? 252.833 11.671 36.825 1.00 79.68 161 GLN D O 1
ATOM 5097 N N . ALA D 1 162 ? 252.876 11.604 34.587 1.00 71.25 162 ALA D N 1
ATOM 5098 C CA . ALA D 1 162 ? 252.860 13.087 34.440 1.00 70.58 162 ALA D CA 1
ATOM 5099 C C . ALA D 1 162 ? 251.698 13.667 35.244 1.00 70.49 162 ALA D C 1
ATOM 5100 O O . ALA D 1 162 ? 251.892 14.674 35.937 1.00 71.27 162 ALA D O 1
ATOM 5102 N N . ILE D 1 163 ? 250.531 13.037 35.138 1.00 72.45 163 ILE D N 1
ATOM 5103 C CA . ILE D 1 163 ? 249.304 13.403 35.898 1.00 73.50 163 ILE D CA 1
ATOM 5104 C C . ILE D 1 163 ? 249.607 13.322 37.403 1.00 78.41 163 ILE D C 1
ATOM 5105 O O . ILE D 1 163 ? 249.383 14.341 38.101 1.00 78.76 163 ILE D O 1
ATOM 5110 N N . GLN D 1 164 ? 250.093 12.159 37.874 1.00 82.09 164 GLN D N 1
ATOM 5111 C CA . GLN D 1 164 ? 250.497 11.896 39.289 1.00 83.13 164 GLN D CA 1
ATOM 5112 C C . GLN D 1 164 ? 251.497 12.988 39.740 1.00 83.69 164 GLN D C 1
ATOM 5113 O O . GLN D 1 164 ? 251.267 13.598 40.812 1.00 82.32 164 GLN D O 1
ATOM 5119 N N . TYR D 1 165 ? 252.536 13.275 38.941 1.00 81.60 165 TYR D N 1
ATOM 5120 C CA . TYR D 1 165 ? 253.578 14.291 39.242 1.00 86.03 165 TYR D CA 1
ATOM 5121 C C . TYR D 1 165 ? 252.912 15.654 39.524 1.00 90.38 165 TYR D C 1
ATOM 5122 O O . TYR D 1 165 ? 253.211 16.280 40.576 1.00 94.15 165 TYR D O 1
ATOM 5131 N N . VAL D 1 166 ? 252.016 16.104 38.637 1.00 87.05 166 VAL D N 1
ATOM 5132 C CA . VAL D 1 166 ? 251.385 17.456 38.708 1.00 84.79 166 VAL D CA 1
ATOM 5133 C C . VAL D 1 166 ? 250.400 17.535 39.882 1.00 84.73 166 VAL D C 1
ATOM 5134 O O . VAL D 1 166 ? 250.196 18.623 40.363 1.00 84.11 166 VAL D O 1
ATOM 5138 N N . GLN D 1 167 ? 249.842 16.433 40.375 1.00 90.11 167 GLN D N 1
ATOM 5139 C CA . GLN D 1 167 ? 248.861 16.466 41.503 1.00 93.82 167 GLN D CA 1
ATOM 5140 C C . GLN D 1 167 ? 249.566 16.352 42.875 1.00 99.04 167 GLN D C 1
ATOM 5141 O O . GLN D 1 167 ? 248.855 16.158 43.886 1.00 99.75 167 GLN D O 1
ATOM 5147 N N . SER D 1 168 ? 250.898 16.501 42.922 1.00 101.37 168 SER D N 1
ATOM 5148 C CA . SER D 1 168 ? 251.713 16.605 44.165 1.00 105.56 168 SER D CA 1
ATOM 5149 C C . SER D 1 168 ? 252.672 17.816 44.109 1.00 107.85 168 SER D C 1
ATOM 5150 O O . SER D 1 168 ? 253.771 17.713 44.697 1.00 106.88 168 SER D O 1
ATOM 5153 N N . ASN D 1 169 ? 252.245 18.924 43.464 1.00 108.22 169 ASN D N 1
ATOM 5154 C CA . ASN D 1 169 ? 253.012 20.187 43.214 1.00 109.04 169 ASN D CA 1
ATOM 5155 C C . ASN D 1 169 ? 252.078 21.349 42.813 1.00 102.55 169 ASN D C 1
ATOM 5156 O O . ASN D 1 169 ? 250.918 21.539 43.167 1.00 89.20 169 ASN D O 1
ATOM 5161 N N . LYS E 1 7 ? 196.629 -3.518 16.986 1.00 79.52 7 LYS E N 1
ATOM 5162 C CA . LYS E 1 7 ? 197.551 -3.236 18.151 1.00 79.77 7 LYS E CA 1
ATOM 5163 C C . LYS E 1 7 ? 198.310 -4.530 18.513 1.00 74.28 7 LYS E C 1
ATOM 5164 O O . LYS E 1 7 ? 199.511 -4.472 18.792 1.00 71.95 7 LYS E O 1
ATOM 5167 N N . PRO E 1 8 ? 197.689 -5.737 18.534 1.00 69.98 8 PRO E N 1
ATOM 5168 C CA . PRO E 1 8 ? 198.403 -6.966 18.887 1.00 66.83 8 PRO E CA 1
ATOM 5169 C C . PRO E 1 8 ? 199.357 -7.508 17.802 1.00 64.35 8 PRO E C 1
ATOM 5170 O O . PRO E 1 8 ? 198.963 -7.644 16.603 1.00 61.04 8 PRO E O 1
ATOM 5174 N N . LEU E 1 9 ? 200.565 -7.875 18.257 1.00 62.73 9 LEU E N 1
ATOM 5175 C CA . LEU E 1 9 ? 201.626 -8.401 17.380 1.00 62.25 9 LEU E CA 1
ATOM 5176 C C . LEU E 1 9 ? 201.110 -9.653 16.661 1.00 62.81 9 LEU E C 1
ATOM 5177 O O . LEU E 1 9 ? 201.315 -9.761 15.449 1.00 63.73 9 LEU E O 1
ATOM 5182 N N . VAL E 1 10 ? 200.427 -10.571 17.351 1.00 63.75 10 VAL E N 1
ATOM 5183 C CA . VAL E 1 10 ? 199.818 -11.763 16.679 1.00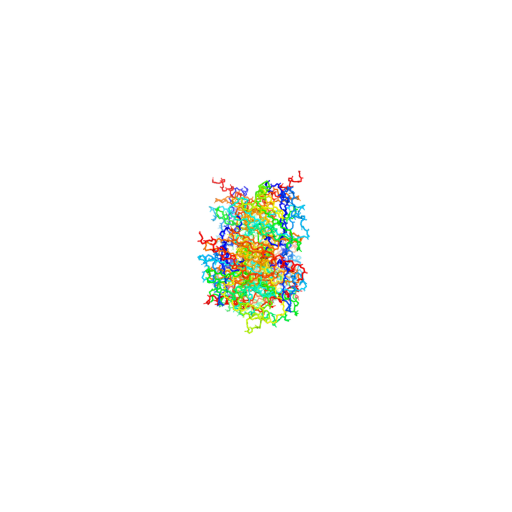 62.21 10 VAL E CA 1
ATOM 5184 C C . VAL E 1 10 ? 198.628 -11.279 15.860 1.00 62.08 10 VAL E C 1
ATOM 5185 O O . VAL E 1 10 ? 197.771 -10.595 16.427 1.00 60.61 10 VAL E O 1
ATOM 5189 N N . GLY E 1 11 ? 198.593 -11.656 14.582 1.00 62.99 11 GLY E N 1
ATOM 5190 C CA . GLY E 1 11 ? 197.579 -11.224 13.604 1.00 65.43 11 GLY E CA 1
ATOM 5191 C C . GLY E 1 11 ? 198.136 -10.153 12.691 1.00 67.21 11 GLY E C 1
ATOM 5192 O O . GLY E 1 11 ? 197.603 -9.976 11.591 1.00 68.55 11 GLY E O 1
ATOM 5193 N N . SER E 1 12 ? 199.222 -9.501 13.091 1.00 67.93 12 SER E N 1
ATOM 5194 C CA . SER E 1 12 ? 199.786 -8.376 12.314 1.00 70.66 12 SER E CA 1
ATOM 5195 C C . SER E 1 12 ? 200.959 -8.882 11.470 1.00 70.06 12 SER E C 1
ATOM 5196 O O . SER E 1 12 ? 201.333 -10.065 11.632 1.00 70.44 12 SER E O 1
ATOM 5199 N N . VAL E 1 13 ? 201.458 -8.022 10.571 1.00 71.62 13 VAL E N 1
ATOM 5200 C CA . VAL E 1 13 ? 202.655 -8.241 9.701 1.00 70.86 13 VAL E CA 1
ATOM 5201 C C . VAL E 1 13 ? 203.907 -8.174 10.586 1.00 69.68 13 VAL E C 1
ATOM 5202 O O . VAL E 1 13 ? 204.013 -7.243 11.422 1.00 65.52 13 VAL E O 1
ATOM 5206 N N . ALA E 1 14 ? 204.806 -9.145 10.414 1.00 69.60 14 ALA E N 1
ATOM 5207 C CA . ALA E 1 14 ? 206.000 -9.357 11.264 1.00 70.28 14 ALA E CA 1
ATOM 5208 C C . ALA E 1 14 ? 206.967 -8.218 11.002 1.00 68.81 14 ALA E C 1
ATOM 5209 O O . ALA E 1 14 ? 207.279 -7.972 9.849 1.00 68.50 14 ALA E O 1
ATOM 5211 N N . PRO E 1 15 ? 207.397 -7.473 12.045 1.00 68.73 15 PRO E N 1
ATOM 5212 C CA . PRO E 1 15 ? 208.399 -6.426 11.890 1.00 67.06 15 PRO E CA 1
ATOM 5213 C C . PRO E 1 15 ? 209.642 -7.051 11.255 1.00 65.81 15 PRO E C 1
ATOM 5214 O O . PRO E 1 15 ? 210.128 -8.087 11.701 1.00 61.47 15 PRO E O 1
ATOM 5218 N N . ASP E 1 16 ? 210.049 -6.421 10.167 1.00 66.86 16 ASP E N 1
ATOM 5219 C CA . ASP E 1 16 ? 211.138 -6.867 9.284 1.00 68.62 16 ASP E CA 1
ATOM 5220 C C . ASP E 1 16 ? 212.438 -6.533 9.999 1.00 68.89 16 ASP E C 1
ATOM 5221 O O . ASP E 1 16 ? 212.416 -5.704 10.933 1.00 69.10 16 ASP E O 1
ATOM 5226 N N . PHE E 1 17 ? 213.526 -7.190 9.625 1.00 69.58 17 PHE E N 1
ATOM 5227 C CA . PHE E 1 17 ? 214.855 -6.855 10.181 1.00 68.20 17 PHE E CA 1
ATOM 5228 C C . PHE E 1 17 ? 215.957 -7.311 9.235 1.00 68.61 17 PHE E C 1
ATOM 5229 O O . PHE E 1 17 ? 215.771 -8.206 8.394 1.00 68.03 17 PHE E O 1
ATOM 5237 N N . LYS E 1 18 ? 217.084 -6.641 9.414 1.00 70.42 18 LYS E N 1
ATOM 5238 C CA . LYS E 1 18 ? 218.366 -6.842 8.710 1.00 71.07 18 LYS E CA 1
ATOM 5239 C C . LYS E 1 18 ? 219.395 -6.940 9.838 1.00 69.03 18 LYS E C 1
ATOM 5240 O O . LYS E 1 18 ? 219.482 -6.006 10.644 1.00 66.26 18 LYS E O 1
ATOM 5246 N N . ALA E 1 19 ? 220.056 -8.082 9.971 1.00 68.17 19 ALA E N 1
ATOM 5247 C CA . ALA E 1 19 ? 221.044 -8.316 11.041 1.00 66.91 19 ALA E CA 1
ATOM 5248 C C . ALA E 1 19 ? 222.134 -9.293 10.596 1.00 65.33 19 ALA E C 1
ATOM 5249 O O . ALA E 1 19 ? 221.969 -10.082 9.649 1.00 62.42 19 ALA E O 1
ATOM 5251 N N . GLN E 1 20 ? 223.219 -9.275 11.334 1.00 65.94 20 GLN E N 1
ATOM 5252 C CA . GLN E 1 20 ? 224.314 -10.247 11.139 1.00 68.47 20 GLN E CA 1
ATOM 5253 C C . GLN E 1 20 ? 223.856 -11.575 11.738 1.00 66.39 20 GLN E C 1
ATOM 5254 O O . GLN E 1 20 ? 223.066 -11.554 12.705 1.00 68.43 20 GLN E O 1
ATOM 5260 N N . ALA E 1 21 ? 224.265 -12.684 11.142 1.00 63.90 21 ALA E N 1
ATOM 5261 C CA . ALA E 1 21 ? 223.958 -14.038 11.645 1.00 63.41 21 ALA E CA 1
ATOM 5262 C C . ALA E 1 21 ? 225.170 -14.901 11.368 1.00 62.44 21 ALA E C 1
ATOM 5263 O O . ALA E 1 21 ? 226.008 -14.413 10.558 1.00 66.80 21 ALA E O 1
ATOM 5265 N N . VAL E 1 22 ? 225.280 -16.035 12.061 1.00 58.52 22 VAL E N 1
ATOM 5266 C CA . VAL E 1 22 ? 226.234 -17.134 11.748 1.00 60.90 22 VAL E CA 1
ATOM 5267 C C . VAL E 1 22 ? 225.424 -18.285 11.127 1.00 64.22 22 VAL E C 1
ATOM 5268 O O . VAL E 1 22 ? 224.388 -18.660 11.725 1.00 60.83 22 VAL E O 1
ATOM 5272 N N . PHE E 1 23 ? 225.862 -18.790 9.961 1.00 68.64 23 PHE E N 1
ATOM 5273 C CA . PHE E 1 23 ? 225.335 -19.986 9.246 1.00 73.57 23 PHE E CA 1
ATOM 5274 C C . PHE E 1 23 ? 226.515 -20.768 8.668 1.00 74.24 23 PHE E C 1
ATOM 5275 O O . PHE E 1 23 ? 227.418 -20.135 8.135 1.00 73.41 23 PHE E O 1
ATOM 5283 N N . ASP E 1 24 ? 226.524 -22.090 8.821 1.00 78.23 24 ASP E N 1
ATOM 5284 C CA . ASP E 1 24 ? 227.641 -22.950 8.352 1.00 83.35 24 ASP E CA 1
ATOM 5285 C C . ASP E 1 24 ? 228.963 -22.300 8.805 1.00 81.07 24 ASP E C 1
ATOM 5286 O O . ASP E 1 24 ? 229.898 -22.232 8.013 1.00 79.03 24 ASP E O 1
ATOM 5291 N N . GLN E 1 25 ? 229.011 -21.796 10.040 1.00 81.80 25 GLN E N 1
ATOM 5292 C CA . GLN E 1 25 ? 230.203 -21.170 10.675 1.00 80.68 25 GLN E CA 1
ATOM 5293 C C . GLN E 1 25 ? 230.787 -20.012 9.849 1.00 80.34 25 GLN E C 1
ATOM 5294 O O . GLN E 1 25 ? 231.988 -19.813 9.962 1.00 77.60 25 GLN E O 1
ATOM 5300 N N . GLU E 1 26 ? 229.986 -19.247 9.094 1.00 82.15 26 GLU E N 1
ATOM 5301 C CA . GLU E 1 26 ? 230.426 -18.017 8.361 1.00 82.03 26 GLU E CA 1
ATOM 5302 C C . GLU E 1 26 ? 229.441 -16.894 8.687 1.00 76.69 26 GLU E C 1
ATOM 5303 O O . GLU E 1 26 ? 228.351 -17.213 9.144 1.00 73.90 26 GLU E O 1
ATOM 5309 N N . PHE E 1 27 ? 229.834 -15.638 8.502 1.00 74.98 27 PHE E N 1
ATOM 5310 C CA . PHE E 1 27 ? 228.997 -14.453 8.807 1.00 74.41 27 PHE E CA 1
ATOM 5311 C C . PHE E 1 27 ? 228.170 -14.105 7.582 1.00 75.48 27 PHE E C 1
ATOM 5312 O O . PHE E 1 27 ? 228.769 -14.033 6.529 1.00 77.29 27 PHE E O 1
ATOM 5320 N N . GLN E 1 28 ? 226.865 -13.870 7.702 1.00 77.21 28 GLN E N 1
ATOM 5321 C CA . GLN E 1 28 ? 226.108 -13.264 6.570 1.00 78.65 28 GLN E CA 1
ATOM 5322 C C . GLN E 1 28 ? 224.998 -12.370 7.101 1.00 75.38 28 GLN E C 1
ATOM 5323 O O . GLN E 1 28 ? 224.706 -12.443 8.292 1.00 72.36 28 GLN E O 1
ATOM 5329 N N . GLU E 1 29 ? 224.484 -11.527 6.212 1.00 76.36 29 GLU E N 1
ATOM 5330 C CA . GLU E 1 29 ? 223.339 -10.629 6.447 1.00 79.39 29 GLU E CA 1
ATOM 5331 C C . GLU E 1 29 ? 222.046 -11.408 6.185 1.00 80.56 29 GLU E C 1
ATOM 5332 O O . GLU E 1 29 ? 221.945 -12.048 5.156 1.00 83.60 29 GLU E O 1
ATOM 5338 N N . ILE E 1 30 ? 221.099 -11.346 7.118 1.00 81.83 30 ILE E N 1
ATOM 5339 C CA . ILE E 1 30 ? 219.764 -12.008 7.065 1.00 78.26 30 ILE E CA 1
ATOM 5340 C C . ILE E 1 30 ? 218.719 -10.905 7.018 1.00 76.11 30 ILE E C 1
ATOM 5341 O O . ILE E 1 30 ? 218.856 -9.931 7.776 1.00 75.26 30 ILE E O 1
ATOM 5346 N N . THR E 1 31 ? 217.740 -11.058 6.140 1.00 75.14 31 THR E N 1
ATOM 5347 C CA . THR E 1 31 ? 216.550 -10.185 6.046 1.00 74.93 31 THR E CA 1
ATOM 5348 C C . THR E 1 31 ? 215.316 -11.082 6.152 1.00 74.53 31 THR E C 1
ATOM 5349 O O . THR E 1 31 ? 215.201 -12.008 5.333 1.00 74.79 31 THR E O 1
ATOM 5353 N N . LEU E 1 32 ? 214.443 -10.839 7.134 1.00 75.12 32 LEU E N 1
ATOM 5354 C CA . LEU E 1 32 ? 213.305 -11.758 7.446 1.00 74.59 32 LEU E CA 1
ATOM 5355 C C . LEU E 1 32 ? 212.424 -11.946 6.200 1.00 74.01 32 LEU E C 1
ATOM 5356 O O . LEU E 1 32 ? 211.984 -13.102 5.970 1.00 78.40 32 LEU E O 1
ATOM 5361 N N . SER E 1 33 ? 212.229 -10.872 5.424 1.00 73.26 33 SER E N 1
ATOM 5362 C CA . SER E 1 33 ? 211.337 -10.797 4.238 1.00 74.86 33 SER E CA 1
ATOM 5363 C C . SER E 1 33 ? 211.957 -11.493 3.016 1.00 77.10 33 SER E C 1
ATOM 5364 O O . SER E 1 33 ? 211.198 -11.788 2.054 1.00 77.26 33 SER E O 1
ATOM 5367 N N . LYS E 1 34 ? 213.263 -11.787 3.047 1.00 78.00 34 LYS E N 1
ATOM 5368 C CA . LYS E 1 34 ? 213.910 -12.697 2.057 1.00 78.73 34 LYS E CA 1
ATOM 5369 C C . LYS E 1 34 ? 213.286 -14.109 2.225 1.00 78.41 34 LYS E C 1
ATOM 5370 O O . LYS E 1 34 ? 213.336 -14.876 1.247 1.00 77.92 34 LYS E O 1
ATOM 5373 N N . TYR E 1 35 ? 212.672 -14.443 3.381 1.00 76.74 35 TYR E N 1
ATOM 5374 C CA . TYR E 1 35 ? 212.108 -15.794 3.692 1.00 75.62 35 TYR E CA 1
ATOM 5375 C C . TYR E 1 35 ? 210.627 -15.888 3.305 1.00 74.50 35 TYR E C 1
ATOM 5376 O O . TYR E 1 35 ? 210.060 -16.984 3.408 1.00 73.43 35 TYR E O 1
ATOM 5385 N N . ARG E 1 36 ? 210.006 -14.807 2.855 1.00 74.84 36 ARG E N 1
ATOM 5386 C CA . ARG E 1 36 ? 208.619 -14.893 2.339 1.00 79.38 36 ARG E CA 1
ATOM 5387 C C . ARG E 1 36 ? 208.567 -16.023 1.305 1.00 79.37 36 ARG E C 1
ATOM 5388 O O . ARG E 1 36 ? 209.607 -16.305 0.698 1.00 78.42 36 ARG E O 1
ATOM 5396 N N . GLY E 1 37 ? 207.405 -16.673 1.172 1.00 79.94 37 GLY E N 1
ATOM 5397 C CA . GLY E 1 37 ? 207.223 -17.951 0.455 1.00 79.62 37 GLY E CA 1
ATOM 5398 C C . GLY E 1 37 ? 207.466 -19.156 1.354 1.00 77.26 37 GLY E C 1
ATOM 5399 O O . GLY E 1 37 ? 207.143 -20.268 0.918 1.00 77.88 37 GLY E O 1
ATOM 5400 N N . LYS E 1 38 ? 208.039 -18.952 2.545 1.00 75.34 38 LYS E N 1
ATOM 5401 C CA . LYS E 1 38 ? 208.359 -20.022 3.528 1.00 75.27 38 LYS E CA 1
ATOM 5402 C C . LYS E 1 38 ? 207.776 -19.631 4.890 1.00 73.62 38 LYS E C 1
ATOM 5403 O O . LYS E 1 38 ? 207.648 -18.414 5.174 1.00 80.31 38 LYS E O 1
ATOM 5409 N N . TYR E 1 39 ? 207.442 -20.625 5.709 1.00 70.14 39 TYR E N 1
ATOM 5410 C CA . TYR E 1 39 ? 207.107 -20.445 7.145 1.00 66.93 39 TYR E CA 1
ATOM 5411 C C . TYR E 1 39 ? 208.403 -20.135 7.878 1.00 64.68 39 TYR E C 1
ATOM 5412 O O . TYR E 1 39 ? 209.455 -20.683 7.460 1.00 62.98 39 TYR E O 1
ATOM 5421 N N . VAL E 1 40 ? 208.341 -19.340 8.942 1.00 61.54 40 VAL E N 1
ATOM 5422 C CA . VAL E 1 40 ? 209.529 -19.120 9.803 1.00 61.36 40 VAL E CA 1
ATOM 5423 C C . VAL E 1 40 ? 209.146 -19.383 11.254 1.00 61.01 40 VAL E C 1
ATOM 5424 O O . VAL E 1 40 ? 208.093 -18.889 11.708 1.00 62.79 40 VAL E O 1
ATOM 5428 N N . VAL E 1 41 ? 210.001 -20.110 11.961 1.00 60.52 41 VAL E N 1
ATOM 5429 C CA . VAL E 1 41 ? 209.952 -20.243 13.444 1.00 61.55 41 VAL E CA 1
ATOM 5430 C C . VAL E 1 41 ? 211.075 -19.363 13.983 1.00 62.89 41 VAL E C 1
ATOM 5431 O O . VAL E 1 41 ? 212.234 -19.790 13.928 1.00 65.53 41 VAL E O 1
ATOM 5435 N N . LEU E 1 42 ? 210.738 -18.156 14.422 1.00 62.31 42 LEU E N 1
ATOM 5436 C CA . LEU E 1 42 ? 211.688 -17.187 15.027 1.00 61.86 42 LEU E CA 1
ATOM 5437 C C . LEU E 1 42 ? 211.630 -17.323 16.548 1.00 60.58 42 LEU E C 1
ATOM 5438 O O . LEU E 1 42 ? 210.544 -17.163 17.094 1.00 62.24 42 LEU E O 1
ATOM 5443 N N . PHE E 1 43 ? 212.738 -17.636 17.211 1.00 58.46 43 PHE E N 1
ATOM 5444 C CA . PHE E 1 43 ? 212.760 -17.730 18.694 1.00 57.39 43 PHE E CA 1
ATOM 5445 C C . PHE E 1 43 ? 213.899 -16.882 19.269 1.00 56.39 43 PHE E C 1
ATOM 5446 O O . PHE E 1 43 ? 214.903 -16.710 18.592 1.00 56.95 43 PHE E O 1
ATOM 5454 N N . PHE E 1 44 ? 213.734 -16.447 20.517 1.00 57.39 44 PHE E N 1
ATOM 5455 C CA . PHE E 1 44 ? 214.616 -15.560 21.318 1.00 58.04 44 PHE E CA 1
ATOM 5456 C C . PHE E 1 44 ? 215.062 -16.343 22.545 1.00 59.87 44 PHE E C 1
ATOM 5457 O O . PHE E 1 44 ? 214.235 -17.026 23.125 1.00 64.08 44 PHE E O 1
ATOM 5465 N N . TYR E 1 45 ? 216.320 -16.260 22.922 1.00 59.92 45 TYR E N 1
ATOM 5466 C CA . TYR E 1 45 ? 216.795 -16.775 24.217 1.00 59.39 45 TYR E CA 1
ATOM 5467 C C . TYR E 1 45 ? 217.639 -15.686 24.839 1.00 59.50 45 TYR E C 1
ATOM 5468 O O . TYR E 1 45 ? 218.091 -14.795 24.137 1.00 57.40 45 TYR E O 1
ATOM 5477 N N . PRO E 1 46 ? 217.830 -15.662 26.167 1.00 60.49 46 PRO E N 1
ATOM 5478 C CA . PRO E 1 46 ? 218.423 -14.477 26.794 1.00 60.82 46 PRO E CA 1
ATOM 5479 C C . PRO E 1 46 ? 219.838 -14.129 26.299 1.00 58.81 46 PRO E C 1
ATOM 5480 O O . PRO E 1 46 ? 219.976 -13.012 25.721 1.00 59.27 46 PRO E O 1
ATOM 5484 N N . LEU E 1 47 ? 220.778 -15.068 26.489 1.00 57.32 47 LEU E N 1
ATOM 5485 C CA . LEU E 1 47 ? 222.261 -14.905 26.409 1.00 58.88 47 LEU E CA 1
ATOM 5486 C C . LEU E 1 47 ? 223.000 -16.225 26.145 1.00 57.40 47 LEU E C 1
ATOM 5487 O O . LEU E 1 47 ? 222.658 -17.209 26.753 1.00 59.25 47 LEU E O 1
ATOM 5492 N N . ASP E 1 48 ? 224.082 -16.149 25.369 1.00 58.67 48 ASP E N 1
ATOM 5493 C CA . ASP E 1 48 ? 225.121 -17.188 25.102 1.00 59.20 48 ASP E CA 1
ATOM 5494 C C . ASP E 1 48 ? 226.010 -17.409 26.349 1.00 58.98 48 ASP E C 1
ATOM 5495 O O . ASP E 1 48 ? 226.033 -16.576 27.235 1.00 58.64 48 ASP E O 1
ATOM 5500 N N . PHE E 1 49 ? 226.662 -18.568 26.434 1.00 60.05 49 PHE E N 1
ATOM 5501 C CA . PHE E 1 49 ? 227.695 -18.955 27.432 1.00 60.98 49 PHE E CA 1
ATOM 5502 C C . PHE E 1 49 ? 227.184 -18.994 28.879 1.00 63.44 49 PHE E C 1
ATOM 5503 O O . PHE E 1 49 ? 227.993 -18.829 29.816 1.00 66.44 49 PHE E O 1
ATOM 5511 N N . THR E 1 50 ? 225.895 -19.243 29.079 1.00 63.96 50 THR E N 1
ATOM 5512 C CA . THR E 1 50 ? 225.316 -19.329 30.439 1.00 66.31 50 THR E CA 1
ATOM 5513 C C . THR E 1 50 ? 225.599 -20.749 30.900 1.00 68.42 50 THR E C 1
ATOM 5514 O O . THR E 1 50 ? 226.180 -21.480 30.120 1.00 64.70 50 THR E O 1
ATOM 5518 N N . PHE E 1 51 ? 225.183 -21.076 32.120 1.00 72.89 51 PHE E N 1
ATOM 5519 C CA . PHE E 1 51 ? 225.292 -22.406 32.762 1.00 76.57 51 PHE E CA 1
ATOM 5520 C C . PHE E 1 51 ? 223.976 -23.179 32.560 1.00 75.86 51 PHE E C 1
ATOM 5521 O O . PHE E 1 51 ? 223.951 -24.398 32.765 1.00 75.96 51 PHE E O 1
ATOM 5529 N N . VAL E 1 52 ? 222.914 -22.508 32.121 1.00 75.55 52 VAL E N 1
ATOM 5530 C CA . VAL E 1 52 ? 221.666 -23.186 31.682 1.00 76.38 52 VAL E CA 1
ATOM 5531 C C . VAL E 1 52 ? 222.006 -23.979 30.426 1.00 75.99 52 VAL E C 1
ATOM 5532 O O . VAL E 1 52 ? 222.578 -23.407 29.509 1.00 78.82 52 VAL E O 1
ATOM 5536 N N . CYS E 1 53 ? 221.696 -25.268 30.434 1.00 77.64 53 CYS E N 1
ATOM 5537 C CA . CYS E 1 53 ? 221.860 -26.201 29.296 1.00 76.06 53 CYS E CA 1
ATOM 5538 C C . CYS E 1 53 ? 221.116 -25.655 28.083 1.00 72.08 53 CYS E C 1
ATOM 5539 O O . CYS E 1 53 ? 219.953 -25.289 28.154 1.00 72.06 53 CYS E O 1
ATOM 5542 N N . PRO E 1 54 ? 221.745 -25.525 26.912 1.00 69.85 54 PRO E N 1
ATOM 5543 C CA . PRO E 1 54 ? 221.048 -24.868 25.803 1.00 70.03 54 PRO E CA 1
ATOM 5544 C C . PRO E 1 54 ? 220.073 -25.746 24.986 1.00 70.44 54 PRO E C 1
ATOM 5545 O O . PRO E 1 54 ? 220.014 -25.509 23.761 1.00 65.32 54 PRO E O 1
ATOM 5549 N N . THR E 1 55 ? 219.299 -26.657 25.652 1.00 71.25 55 THR E N 1
ATOM 5550 C CA . THR E 1 55 ? 218.459 -27.707 24.994 1.00 71.62 55 THR E CA 1
ATOM 5551 C C . THR E 1 55 ? 217.414 -27.033 24.087 1.00 72.10 55 THR E C 1
ATOM 5552 O O . THR E 1 55 ? 217.033 -27.650 23.086 1.00 72.06 55 THR E O 1
ATOM 5556 N N . GLU E 1 56 ? 217.002 -25.801 24.414 1.00 75.47 56 GLU E N 1
ATOM 5557 C CA . GLU E 1 56 ? 216.046 -24.970 23.630 1.00 77.97 56 GLU E CA 1
ATOM 5558 C C . GLU E 1 56 ? 216.590 -24.630 22.232 1.00 81.74 56 GLU E C 1
ATOM 5559 O O . GLU E 1 56 ? 215.739 -24.439 21.347 1.00 90.87 56 GLU E O 1
ATOM 5565 N N . ILE E 1 57 ? 217.918 -24.560 22.024 1.00 74.84 57 ILE E N 1
ATOM 5566 C CA . ILE E 1 57 ? 218.549 -24.265 20.700 1.00 67.71 57 ILE E CA 1
ATOM 5567 C C . ILE E 1 57 ? 218.904 -25.574 19.991 1.00 66.94 57 ILE E C 1
ATOM 5568 O O . ILE E 1 57 ? 218.650 -25.672 18.793 1.00 66.08 57 ILE E O 1
ATOM 5573 N N . THR E 1 58 ? 219.542 -26.513 20.692 1.00 68.59 58 THR E N 1
ATOM 5574 C CA . THR E 1 58 ? 220.163 -27.744 20.128 1.00 68.73 58 THR E CA 1
ATOM 5575 C C . THR E 1 58 ? 219.088 -28.726 19.625 1.00 69.33 58 THR E C 1
ATOM 5576 O O . THR E 1 58 ? 219.341 -29.431 18.596 1.00 68.03 58 THR E O 1
ATOM 5580 N N . ALA E 1 59 ? 217.973 -28.840 20.355 1.00 67.19 59 ALA E N 1
ATOM 5581 C CA . ALA E 1 59 ? 216.840 -29.712 19.994 1.00 67.37 59 ALA E CA 1
ATOM 5582 C C . ALA E 1 59 ? 216.411 -29.390 18.553 1.00 68.61 59 ALA E C 1
ATOM 5583 O O . ALA E 1 59 ? 216.334 -30.326 17.742 1.00 70.83 59 ALA E O 1
ATOM 5585 N N . PHE E 1 60 ? 216.215 -28.112 18.207 1.00 68.78 60 PHE E N 1
ATOM 5586 C CA . PHE E 1 60 ? 215.791 -27.696 16.845 1.00 68.30 60 PHE E CA 1
ATOM 5587 C C . PHE E 1 60 ? 216.898 -27.983 15.823 1.00 68.60 60 PHE E C 1
ATOM 5588 O O . PHE E 1 60 ? 216.577 -28.268 14.643 1.00 71.15 60 PHE E O 1
ATOM 5596 N N . SER E 1 61 ? 218.168 -27.867 16.229 1.00 66.92 61 SER E N 1
ATOM 5597 C CA . SER E 1 61 ? 219.337 -28.142 15.346 1.00 65.98 61 SER E CA 1
ATOM 5598 C C . SER E 1 61 ? 219.336 -29.632 14.975 1.00 66.84 61 SER E C 1
ATOM 5599 O O . SER E 1 61 ? 219.427 -29.920 13.769 1.00 67.43 61 SER E O 1
ATOM 5602 N N . ASP E 1 62 ? 219.195 -30.516 15.969 1.00 67.11 62 ASP E N 1
ATOM 5603 C CA . ASP E 1 62 ? 219.176 -32.001 15.800 1.00 71.57 62 ASP E CA 1
ATOM 5604 C C . ASP E 1 62 ? 217.972 -32.425 14.950 1.00 70.41 62 ASP E C 1
ATOM 5605 O O . ASP E 1 62 ? 218.096 -33.379 14.196 1.00 69.39 62 ASP E O 1
ATOM 5610 N N . ARG E 1 63 ? 216.871 -31.693 15.005 1.00 69.82 63 ARG E N 1
ATOM 5611 C CA . ARG E 1 63 ? 215.623 -32.091 14.308 1.00 71.13 63 ARG E CA 1
ATOM 5612 C C . ARG E 1 63 ? 215.365 -31.121 13.146 1.00 70.33 63 ARG E C 1
ATOM 5613 O O . ARG E 1 63 ? 214.196 -31.056 12.648 1.00 69.91 63 ARG E O 1
ATOM 5621 N N . TYR E 1 64 ? 216.393 -30.371 12.728 1.00 68.18 64 TYR E N 1
ATOM 5622 C CA . TYR E 1 64 ? 216.187 -29.289 11.741 1.00 69.91 64 TYR E CA 1
ATOM 5623 C C . TYR E 1 64 ? 215.527 -29.861 10.486 1.00 70.84 64 TYR E C 1
ATOM 5624 O O . TYR E 1 64 ? 214.654 -29.193 9.907 1.00 68.93 64 TYR E O 1
ATOM 5633 N N . LYS E 1 65 ? 215.891 -31.090 10.111 1.00 76.84 65 LYS E N 1
ATOM 5634 C CA . LYS E 1 65 ? 215.470 -31.702 8.824 1.00 77.89 65 LYS E CA 1
ATOM 5635 C C . LYS E 1 65 ? 213.937 -31.707 8.738 1.00 76.03 65 LYS E C 1
ATOM 5636 O O . LYS E 1 65 ? 213.405 -31.375 7.666 1.00 77.49 65 LYS E O 1
ATOM 5642 N N . GLU E 1 66 ? 213.245 -31.967 9.840 1.00 74.18 66 GLU E N 1
ATOM 5643 C CA . GLU E 1 66 ? 211.758 -32.064 9.850 1.00 75.31 66 GLU E CA 1
ATOM 5644 C C . GLU E 1 66 ? 211.118 -30.714 9.461 1.00 73.04 66 GLU E C 1
ATOM 5645 O O . GLU E 1 66 ? 209.997 -30.715 8.945 1.00 71.51 66 GLU E O 1
ATOM 5651 N N . PHE E 1 67 ? 211.795 -29.584 9.688 1.00 71.91 67 PHE E N 1
ATOM 5652 C CA . PHE E 1 67 ? 211.285 -28.229 9.350 1.00 68.24 67 PHE E CA 1
ATOM 5653 C C . PHE E 1 67 ? 211.609 -27.883 7.884 1.00 68.19 67 PHE E C 1
ATOM 5654 O O . PHE E 1 67 ? 210.675 -27.479 7.212 1.00 66.68 67 PHE E O 1
ATOM 5662 N N . LYS E 1 68 ? 212.844 -28.054 7.385 1.00 71.50 68 LYS E N 1
ATOM 5663 C CA . LYS E 1 68 ? 213.194 -27.951 5.923 1.00 75.65 68 LYS E CA 1
ATOM 5664 C C . LYS E 1 68 ? 212.142 -28.750 5.118 1.00 79.54 68 LYS E C 1
ATOM 5665 O O . LYS E 1 68 ? 211.523 -28.170 4.227 1.00 82.84 68 LYS E O 1
ATOM 5668 N N . ASP E 1 69 ? 211.840 -30.000 5.495 1.00 79.71 69 ASP E N 1
ATOM 5669 C CA . ASP E 1 69 ? 210.952 -30.908 4.713 1.00 80.52 69 ASP E CA 1
ATOM 5670 C C . ASP E 1 69 ? 209.496 -30.415 4.735 1.00 79.49 69 ASP E C 1
ATOM 5671 O O . ASP E 1 69 ? 208.680 -31.015 4.048 1.00 76.44 69 ASP E O 1
ATOM 5676 N N . ILE E 1 70 ? 209.145 -29.386 5.506 1.00 78.73 70 ILE E N 1
ATOM 5677 C CA . ILE E 1 70 ? 207.774 -28.796 5.424 1.00 77.36 70 ILE E CA 1
ATOM 5678 C C . ILE E 1 70 ? 207.895 -27.271 5.251 1.00 75.93 70 ILE E C 1
ATOM 5679 O O . ILE E 1 70 ? 207.053 -26.543 5.817 1.00 74.96 70 ILE E O 1
ATOM 5684 N N . ASN E 1 71 ? 208.895 -26.814 4.484 1.00 75.78 71 ASN E N 1
ATOM 5685 C CA . ASN E 1 71 ? 208.964 -25.434 3.928 1.00 75.97 71 ASN E CA 1
ATOM 5686 C C . ASN E 1 71 ? 208.996 -24.408 5.076 1.00 74.77 71 ASN E C 1
ATOM 5687 O O . ASN E 1 71 ? 208.426 -23.306 4.937 1.00 75.94 71 ASN E O 1
ATOM 5692 N N . THR E 1 72 ? 209.629 -24.779 6.186 1.00 72.80 72 THR E N 1
ATOM 5693 C CA . THR E 1 72 ? 209.860 -23.935 7.374 1.00 71.32 72 THR E CA 1
ATOM 5694 C C . THR E 1 72 ? 211.372 -23.684 7.484 1.00 71.33 72 THR E C 1
ATOM 5695 O O . THR E 1 72 ? 212.143 -24.642 7.356 1.00 69.76 72 THR E O 1
ATOM 5699 N N . GLU E 1 73 ? 211.779 -22.429 7.691 1.00 70.97 73 GLU E N 1
ATOM 5700 C CA . GLU E 1 73 ? 213.121 -22.067 8.214 1.00 70.50 73 GLU E CA 1
ATOM 5701 C C . GLU E 1 73 ? 212.986 -21.811 9.723 1.00 68.09 73 GLU E C 1
ATOM 5702 O O . GLU E 1 73 ? 211.880 -21.482 10.189 1.00 66.42 73 GLU E O 1
ATOM 5708 N N . VAL E 1 74 ? 214.090 -21.956 10.445 1.00 66.20 74 VAL E N 1
ATOM 5709 C CA . VAL E 1 74 ? 214.224 -21.708 11.907 1.00 63.74 74 VAL E CA 1
ATOM 5710 C C . VAL E 1 74 ? 215.268 -20.592 12.083 1.00 62.39 74 VAL E C 1
ATOM 5711 O O . VAL E 1 74 ? 216.302 -20.643 11.357 1.00 63.24 74 VAL E O 1
ATOM 5715 N N . LEU E 1 75 ? 215.011 -19.618 12.967 1.00 61.07 75 LEU E N 1
ATOM 5716 C CA . LEU E 1 75 ? 215.943 -18.499 13.272 1.00 63.06 75 LEU E CA 1
ATOM 5717 C C . LEU E 1 75 ? 216.012 -18.340 14.791 1.00 61.84 75 LEU E C 1
ATOM 5718 O O . LEU E 1 75 ? 214.971 -18.045 15.382 1.00 61.46 75 LEU E O 1
ATOM 5723 N N . GLY E 1 76 ? 217.202 -18.489 15.371 1.00 60.06 76 GLY E N 1
ATOM 5724 C CA . GLY E 1 76 ? 217.469 -18.174 16.781 1.00 58.80 76 GLY E CA 1
ATOM 5725 C C . GLY E 1 76 ? 218.040 -16.776 16.916 1.00 59.14 76 GLY E C 1
ATOM 5726 O O . GLY E 1 76 ? 218.845 -16.389 16.072 1.00 61.23 76 GLY E O 1
ATOM 5727 N N . VAL E 1 77 ? 217.627 -16.047 17.952 1.00 57.89 77 VAL E N 1
ATOM 5728 C CA . VAL E 1 77 ? 218.051 -14.657 18.256 1.00 56.65 77 VAL E CA 1
ATOM 5729 C C . VAL E 1 77 ? 218.374 -14.504 19.736 1.00 56.19 77 VAL E C 1
ATOM 5730 O O . VAL E 1 77 ? 217.489 -14.774 20.547 1.00 57.43 77 VAL E O 1
ATOM 5734 N N . SER E 1 78 ? 219.557 -13.981 20.040 1.00 55.74 78 SER E N 1
ATOM 5735 C CA . SER E 1 78 ? 219.895 -13.277 21.306 1.00 55.65 78 SER E CA 1
ATOM 5736 C C . SER E 1 78 ? 220.577 -11.952 20.951 1.00 56.11 78 SER E C 1
ATOM 5737 O O . SER E 1 78 ? 220.883 -11.739 19.769 1.00 56.52 78 SER E O 1
ATOM 5740 N N . VAL E 1 79 ? 220.870 -11.148 21.958 1.00 55.06 79 VAL E N 1
ATOM 5741 C CA . VAL E 1 79 ? 221.525 -9.827 21.800 1.00 55.61 79 VAL E CA 1
ATOM 5742 C C . VAL E 1 79 ? 223.055 -9.927 21.866 1.00 58.93 79 VAL E C 1
ATOM 5743 O O . VAL E 1 79 ? 223.700 -8.852 21.941 1.00 64.94 79 VAL E O 1
ATOM 5747 N N . ASP E 1 80 ? 223.646 -11.123 21.808 1.00 61.37 80 ASP E N 1
ATOM 5748 C CA . ASP E 1 80 ? 225.129 -11.248 21.698 1.00 63.27 80 ASP E CA 1
ATOM 5749 C C . ASP E 1 80 ? 225.575 -10.991 20.241 1.00 63.60 80 ASP E C 1
ATOM 5750 O O . ASP E 1 80 ? 224.732 -11.098 19.318 1.00 64.02 80 ASP E O 1
ATOM 5755 N N . SER E 1 81 ? 226.859 -10.661 20.040 1.00 63.10 81 SER E N 1
ATOM 5756 C CA . SER E 1 81 ? 227.469 -10.285 18.731 1.00 63.05 81 SER E CA 1
ATOM 5757 C C . SER E 1 81 ? 227.588 -11.524 17.854 1.00 64.34 81 SER E C 1
ATOM 5758 O O . SER E 1 81 ? 227.660 -12.626 18.434 1.00 62.69 81 SER E O 1
ATOM 5761 N N . GLN E 1 82 ? 227.732 -11.320 16.534 1.00 66.34 82 GLN E N 1
ATOM 5762 C CA . GLN E 1 82 ? 228.071 -12.383 15.537 1.00 65.46 82 GLN E CA 1
ATOM 5763 C C . GLN E 1 82 ? 229.268 -13.179 16.088 1.00 65.68 82 GLN E C 1
ATOM 5764 O O . GLN E 1 82 ? 229.261 -14.382 15.949 1.00 66.03 82 GLN E O 1
ATOM 5767 N N . PHE E 1 83 ? 230.251 -12.530 16.723 1.00 66.12 83 PHE E N 1
ATOM 5768 C CA . PHE E 1 83 ? 231.528 -13.164 17.147 1.00 65.10 83 PHE E CA 1
ATOM 5769 C C . PHE E 1 83 ? 231.240 -14.078 18.343 1.00 64.18 83 PHE E C 1
ATOM 5770 O O . PHE E 1 83 ? 231.756 -15.182 18.365 1.00 65.36 83 PHE E O 1
ATOM 5778 N N . THR E 1 84 ? 230.383 -13.666 19.271 1.00 62.90 84 THR E N 1
ATOM 5779 C CA . THR E 1 84 ? 230.006 -14.498 20.445 1.00 62.67 84 THR E CA 1
ATOM 5780 C C . THR E 1 84 ? 229.261 -15.751 19.957 1.00 63.33 84 THR E C 1
ATOM 5781 O O . THR E 1 84 ? 229.598 -16.866 20.443 1.00 64.55 84 THR E O 1
ATOM 5785 N N . HIS E 1 85 ? 228.293 -15.601 19.049 1.00 61.10 85 HIS E N 1
ATOM 5786 C CA . HIS E 1 85 ? 227.581 -16.748 18.444 1.00 61.05 85 HIS E CA 1
ATOM 5787 C C . HIS E 1 85 ? 228.621 -17.741 17.901 1.00 65.09 85 HIS E C 1
ATOM 5788 O O . HIS E 1 85 ? 228.545 -18.980 18.216 1.00 68.83 85 HIS E O 1
ATOM 5795 N N . LEU E 1 86 ? 229.577 -17.256 17.117 1.00 62.93 86 LEU E N 1
ATOM 5796 C CA . LEU E 1 86 ? 230.473 -18.166 16.380 1.00 62.26 86 LEU E CA 1
ATOM 5797 C C . LEU E 1 86 ? 231.324 -18.968 17.362 1.00 62.26 86 LEU E C 1
ATOM 5798 O O . LEU E 1 86 ? 231.546 -20.188 17.080 1.00 63.70 86 LEU E O 1
ATOM 5803 N N . ALA E 1 87 ? 231.790 -18.333 18.440 1.00 60.36 87 ALA E N 1
ATOM 5804 C CA . ALA E 1 87 ? 232.634 -18.994 19.465 1.00 62.94 87 ALA E CA 1
ATOM 5805 C C . ALA E 1 87 ? 231.806 -20.041 20.209 1.00 62.28 87 ALA E C 1
ATOM 5806 O O . ALA E 1 87 ? 232.345 -21.083 20.556 1.00 63.72 87 ALA E O 1
ATOM 5808 N N . TRP E 1 88 ? 230.531 -19.772 20.424 1.00 62.70 88 TRP E N 1
ATOM 5809 C CA . TRP E 1 88 ? 229.611 -20.702 21.132 1.00 62.81 88 TRP E CA 1
ATOM 5810 C C . TRP E 1 88 ? 229.336 -21.912 20.256 1.00 61.57 88 TRP E C 1
ATOM 5811 O O . TRP E 1 88 ? 229.157 -22.969 20.831 1.00 64.31 88 TRP E O 1
ATOM 5822 N N . ILE E 1 89 ? 229.238 -21.719 18.940 1.00 60.95 89 ILE E N 1
ATOM 5823 C CA . ILE E 1 89 ? 228.989 -22.791 17.920 1.00 62.74 89 ILE E CA 1
ATOM 5824 C C . ILE E 1 89 ? 230.222 -23.708 17.781 1.00 63.91 89 ILE E C 1
ATOM 5825 O O . ILE E 1 89 ? 230.023 -24.907 17.669 1.00 64.15 89 ILE E O 1
ATOM 5830 N N . GLN E 1 90 ? 231.435 -23.159 17.821 1.00 64.78 90 GLN E N 1
ATOM 5831 C CA . GLN E 1 90 ? 232.728 -23.894 17.783 1.00 66.22 90 GLN E CA 1
ATOM 5832 C C . GLN E 1 90 ? 233.131 -24.407 19.173 1.00 65.34 90 GLN E C 1
ATOM 5833 O O . GLN E 1 90 ? 234.207 -24.977 19.260 1.00 69.64 90 GLN E O 1
ATOM 5839 N N . THR E 1 91 ? 232.361 -24.164 20.225 1.00 63.69 91 THR E N 1
ATOM 5840 C CA . THR E 1 91 ? 232.562 -24.790 21.559 1.00 66.07 91 THR E CA 1
ATOM 5841 C C . THR E 1 91 ? 231.711 -26.081 21.583 1.00 67.30 91 THR E C 1
ATOM 5842 O O . THR E 1 91 ? 230.495 -26.018 21.248 1.00 67.40 91 THR E O 1
ATOM 5846 N N . ASP E 1 92 ? 232.294 -27.218 21.969 1.00 69.46 92 ASP E N 1
ATOM 5847 C CA . ASP E 1 92 ? 231.592 -28.538 22.092 1.00 71.07 92 ASP E CA 1
ATOM 5848 C C . ASP E 1 92 ? 230.465 -28.480 23.128 1.00 69.62 92 ASP E C 1
ATOM 5849 O O . ASP E 1 92 ? 230.601 -27.718 24.102 1.00 68.31 92 ASP E O 1
ATOM 5854 N N . ARG E 1 93 ? 229.427 -29.304 22.938 1.00 70.76 93 ARG E N 1
ATOM 5855 C CA . ARG E 1 93 ? 228.269 -29.481 23.870 1.00 71.98 93 ARG E CA 1
ATOM 5856 C C . ARG E 1 93 ? 228.772 -29.901 25.264 1.00 74.58 93 ARG E C 1
ATOM 5857 O O . ARG E 1 93 ? 228.315 -29.312 26.285 1.00 75.90 93 ARG E O 1
ATOM 5865 N N . LYS E 1 94 ? 229.766 -30.786 25.305 1.00 81.24 94 LYS E N 1
ATOM 5866 C CA . LYS E 1 94 ? 230.369 -31.329 26.548 1.00 83.83 94 LYS E CA 1
ATOM 5867 C C . LYS E 1 94 ? 230.917 -30.182 27.406 1.00 84.84 94 LYS E C 1
ATOM 5868 O O . LYS E 1 94 ? 230.823 -30.320 28.627 1.00 87.09 94 LYS E O 1
ATOM 5874 N N . GLU E 1 95 ? 231.441 -29.098 26.811 1.00 86.72 95 GLU E N 1
ATOM 5875 C CA . GLU E 1 95 ? 232.054 -27.953 27.568 1.00 86.92 95 GLU E CA 1
ATOM 5876 C C . GLU E 1 95 ? 231.215 -26.669 27.467 1.00 80.43 95 GLU E C 1
ATOM 5877 O O . GLU E 1 95 ? 231.784 -25.577 27.533 1.00 80.66 95 GLU E O 1
ATOM 5883 N N . GLY E 1 96 ? 229.893 -26.804 27.434 1.00 78.32 96 GLY E N 1
ATOM 5884 C CA . GLY E 1 96 ? 228.952 -25.690 27.659 1.00 77.82 96 GLY E CA 1
ATOM 5885 C C . GLY E 1 96 ? 228.622 -24.956 26.374 1.00 74.93 96 GLY E C 1
ATOM 5886 O O . GLY E 1 96 ? 228.045 -23.889 26.480 1.00 75.69 96 GLY E O 1
ATOM 5887 N N . GLY E 1 97 ? 228.954 -25.526 25.211 1.00 72.08 97 GLY E N 1
ATOM 5888 C CA . GLY E 1 97 ? 228.710 -24.929 23.885 1.00 68.29 97 GLY E CA 1
ATOM 5889 C C . GLY E 1 97 ? 227.470 -25.494 23.207 1.00 65.98 97 GLY E C 1
ATOM 5890 O O . GLY E 1 97 ? 226.570 -26.058 23.926 1.00 69.22 97 GLY E O 1
ATOM 5891 N N . LEU E 1 98 ? 227.462 -25.383 21.866 1.00 65.07 98 LEU E N 1
ATOM 5892 C CA . LEU E 1 98 ? 226.296 -25.657 20.987 1.00 65.23 98 LEU E CA 1
ATOM 5893 C C . LEU E 1 98 ? 226.587 -26.803 20.016 1.00 67.14 98 LEU E C 1
ATOM 5894 O O . LEU E 1 98 ? 225.606 -27.578 19.633 1.00 68.00 98 LEU E O 1
ATOM 5899 N N . GLY E 1 99 ? 227.860 -26.953 19.658 1.00 68.88 99 GLY E N 1
ATOM 5900 C CA . GLY E 1 99 ? 228.268 -27.883 18.591 1.00 71.13 99 GLY E CA 1
ATOM 5901 C C . GLY E 1 99 ? 227.787 -27.327 17.272 1.00 73.28 99 GLY E C 1
ATOM 5902 O O . GLY E 1 99 ? 227.176 -26.210 17.272 1.00 70.18 99 GLY E O 1
ATOM 5903 N N . ASP E 1 100 ? 228.013 -28.045 16.183 1.00 76.85 100 ASP E N 1
ATOM 5904 C CA . ASP E 1 100 ? 227.566 -27.552 14.861 1.00 81.57 100 ASP E CA 1
ATOM 5905 C C . ASP E 1 100 ? 226.089 -27.153 14.977 1.00 81.48 100 ASP E C 1
ATOM 5906 O O . ASP E 1 100 ? 225.378 -27.640 15.873 1.00 81.36 100 ASP E O 1
ATOM 5911 N N . LEU E 1 101 ? 225.653 -26.235 14.126 1.00 79.16 101 LEU E N 1
ATOM 5912 C CA . LEU E 1 101 ? 224.275 -25.724 14.170 1.00 74.13 101 LEU E CA 1
ATOM 5913 C C . LEU E 1 101 ? 223.738 -25.587 12.750 1.00 70.59 101 LEU E C 1
ATOM 5914 O O . LEU E 1 101 ? 224.365 -24.914 11.967 1.00 67.43 101 LEU E O 1
ATOM 5919 N N . ALA E 1 102 ? 222.576 -26.178 12.496 1.00 68.65 102 ALA E N 1
ATOM 5920 C CA . ALA E 1 102 ? 221.958 -26.403 11.170 1.00 69.79 102 ALA E CA 1
ATOM 5921 C C . ALA E 1 102 ? 221.191 -25.162 10.647 1.00 68.93 102 ALA E C 1
ATOM 5922 O O . ALA E 1 102 ? 220.729 -25.192 9.478 1.00 72.60 102 ALA E O 1
ATOM 5924 N N . TYR E 1 103 ? 221.014 -24.107 11.438 1.00 66.18 103 TYR E N 1
ATOM 5925 C CA . TYR E 1 103 ? 220.173 -22.940 11.052 1.00 67.09 103 TYR E CA 1
ATOM 5926 C C . TYR E 1 103 ? 220.834 -21.649 11.544 1.00 67.96 103 TYR E C 1
ATOM 5927 O O . TYR E 1 103 ? 221.739 -21.679 12.374 1.00 68.36 103 TYR E O 1
ATOM 5936 N N . PRO E 1 104 ? 220.454 -20.464 11.021 1.00 67.75 104 PRO E N 1
ATOM 5937 C CA . PRO E 1 104 ? 221.119 -19.227 11.407 1.00 64.27 104 PRO E CA 1
ATOM 5938 C C . PRO E 1 104 ? 220.902 -18.865 12.882 1.00 60.93 104 PRO E C 1
ATOM 5939 O O . PRO E 1 104 ? 219.820 -19.026 13.413 1.00 59.98 104 PRO E O 1
ATOM 5943 N N . LEU E 1 105 ? 221.970 -18.385 13.508 1.00 59.24 105 LEU E N 1
ATOM 5944 C CA . LEU E 1 105 ? 221.912 -17.741 14.835 1.00 59.04 105 LEU E CA 1
ATOM 5945 C C . LEU E 1 105 ? 222.174 -16.236 14.681 1.00 59.26 105 LEU E C 1
ATOM 5946 O O . LEU E 1 105 ? 223.340 -15.889 14.396 1.00 58.82 105 LEU E O 1
ATOM 5951 N N . VAL E 1 106 ? 221.132 -15.416 14.922 1.00 59.69 106 VAL E N 1
ATOM 5952 C CA . VAL E 1 106 ? 221.062 -13.947 14.677 1.00 58.85 106 VAL E CA 1
ATOM 5953 C C . VAL E 1 106 ? 221.638 -13.159 15.855 1.00 59.18 106 VAL E C 1
ATOM 5954 O O . VAL E 1 106 ? 221.254 -13.415 17.004 1.00 57.06 106 VAL E O 1
ATOM 5958 N N . ALA E 1 107 ? 222.464 -12.155 15.554 1.00 61.11 107 ALA E N 1
ATOM 5959 C CA . ALA E 1 107 ? 223.038 -11.211 16.542 1.00 62.09 107 ALA E CA 1
ATOM 5960 C C . ALA E 1 107 ? 222.198 -9.931 16.556 1.00 62.65 107 ALA E C 1
ATOM 5961 O O . ALA E 1 107 ? 222.283 -9.102 15.591 1.00 66.69 107 ALA E O 1
ATOM 5963 N N . ASP E 1 108 ? 221.391 -9.768 17.601 1.00 61.98 108 ASP E N 1
ATOM 5964 C CA . ASP E 1 108 ? 220.545 -8.563 17.808 1.00 61.09 108 ASP E CA 1
ATOM 5965 C C . ASP E 1 108 ? 221.362 -7.598 18.685 1.00 60.72 108 ASP E C 1
ATOM 5966 O O . ASP E 1 108 ? 221.003 -7.359 19.856 1.00 59.73 108 ASP E O 1
ATOM 5971 N N . LEU E 1 109 ? 222.477 -7.119 18.155 1.00 60.28 109 LEU E N 1
ATOM 5972 C CA . LEU E 1 109 ? 223.461 -6.339 18.925 1.00 61.60 109 LEU E CA 1
ATOM 5973 C C . LEU E 1 109 ? 222.878 -5.003 19.423 1.00 61.10 109 LEU E C 1
ATOM 5974 O O . LEU E 1 109 ? 223.293 -4.572 20.504 1.00 62.57 109 LEU E O 1
ATOM 5979 N N . LYS E 1 110 ? 221.952 -4.374 18.701 1.00 60.13 110 LYS E N 1
ATOM 5980 C CA . LYS E 1 110 ? 221.372 -3.050 19.062 1.00 62.62 110 LYS E CA 1
ATOM 5981 C C . LYS E 1 110 ? 220.025 -3.206 19.793 1.00 61.51 110 LYS E C 1
ATOM 5982 O O . LYS E 1 110 ? 219.358 -2.169 20.132 1.00 60.18 110 LYS E O 1
ATOM 5988 N N . LYS E 1 111 ? 219.568 -4.449 19.939 1.00 58.23 111 LYS E N 1
ATOM 5989 C CA . LYS E 1 111 ? 218.376 -4.811 20.737 1.00 56.39 111 LYS E CA 1
ATOM 5990 C C . LYS E 1 111 ? 217.078 -4.377 20.035 1.00 56.82 111 LYS E C 1
ATOM 5991 O O . LYS E 1 111 ? 216.029 -4.445 20.708 1.00 56.77 111 LYS E O 1
ATOM 5997 N N . GLU E 1 112 ? 217.142 -4.099 18.712 1.00 60.50 112 GLU E N 1
ATOM 5998 C CA . GLU E 1 112 ? 216.010 -3.595 17.869 1.00 64.41 112 GLU E CA 1
ATOM 5999 C C . GLU E 1 112 ? 215.040 -4.739 17.533 1.00 63.96 112 GLU E C 1
ATOM 6000 O O . GLU E 1 112 ? 213.833 -4.490 17.382 1.00 62.87 112 GLU E O 1
ATOM 6006 N N . ILE E 1 113 ? 215.542 -5.965 17.392 1.00 63.88 113 ILE E N 1
ATOM 6007 C CA . ILE E 1 113 ? 214.663 -7.110 17.060 1.00 63.22 113 ILE E CA 1
ATOM 6008 C C . ILE E 1 113 ? 213.941 -7.527 18.338 1.00 63.41 113 ILE E C 1
ATOM 6009 O O . ILE E 1 113 ? 212.682 -7.561 18.326 1.00 64.11 113 ILE E O 1
ATOM 6014 N N . SER E 1 114 ? 214.665 -7.715 19.437 1.00 59.55 114 SER E N 1
ATOM 6015 C CA . SER E 1 114 ? 213.999 -8.012 20.723 1.00 57.84 114 SER E CA 1
ATOM 6016 C C . SER E 1 114 ? 212.954 -6.926 21.052 1.00 59.37 114 SER E C 1
ATOM 6017 O O . SER E 1 114 ? 211.818 -7.322 21.444 1.00 59.62 114 SER E O 1
ATOM 6020 N N . LYS E 1 115 ? 213.261 -5.628 20.889 1.00 59.28 115 LYS E N 1
ATOM 6021 C CA . LYS E 1 115 ? 212.312 -4.514 21.232 1.00 61.16 115 LYS E CA 1
ATOM 6022 C C . LYS E 1 115 ? 211.074 -4.634 20.340 1.00 60.00 115 LYS E C 1
ATOM 6023 O O . LYS E 1 115 ? 209.994 -4.547 20.876 1.00 61.34 115 LYS E O 1
ATOM 6028 N N . ALA E 1 116 ? 211.229 -4.918 19.045 1.00 60.60 116 ALA E N 1
ATOM 6029 C CA . ALA E 1 116 ? 210.139 -4.915 18.027 1.00 60.25 116 ALA E CA 1
ATOM 6030 C C . ALA E 1 116 ? 209.135 -6.048 18.268 1.00 59.42 116 ALA E C 1
ATOM 6031 O O . ALA E 1 116 ? 207.948 -5.884 17.932 1.00 58.67 116 ALA E O 1
ATOM 6033 N N . TYR E 1 117 ? 209.611 -7.178 18.786 1.00 59.07 117 TYR E N 1
ATOM 6034 C CA . TYR E 1 117 ? 208.804 -8.403 18.998 1.00 57.82 117 TYR E CA 1
ATOM 6035 C C . TYR E 1 117 ? 208.232 -8.399 20.433 1.00 58.40 117 TYR E C 1
ATOM 6036 O O . TYR E 1 117 ? 207.520 -9.352 20.790 1.00 59.62 117 TYR E O 1
ATOM 6045 N N . GLY E 1 118 ? 208.523 -7.377 21.242 1.00 57.36 118 GLY E N 1
ATOM 6046 C CA . GLY E 1 118 ? 207.989 -7.241 22.612 1.00 58.54 118 GLY E CA 1
ATOM 6047 C C . GLY E 1 118 ? 208.599 -8.180 23.654 1.00 59.53 118 GLY E C 1
ATOM 6048 O O . GLY E 1 118 ? 207.939 -8.425 24.652 1.00 60.73 118 GLY E O 1
ATOM 6049 N N . VAL E 1 119 ? 209.838 -8.648 23.499 1.00 61.26 119 VAL E N 1
ATOM 6050 C CA . VAL E 1 119 ? 210.442 -9.625 24.456 1.00 60.87 119 VAL E CA 1
ATOM 6051 C C . VAL E 1 119 ? 211.692 -9.053 25.154 1.00 62.00 119 VAL E C 1
ATOM 6052 O O . VAL E 1 119 ? 212.269 -9.794 26.016 1.00 61.10 119 VAL E O 1
ATOM 6056 N N . LEU E 1 120 ? 212.120 -7.824 24.815 1.00 58.53 120 LEU E N 1
ATOM 6057 C CA . LEU E 1 120 ? 213.235 -7.136 25.509 1.00 58.59 120 LEU E CA 1
ATOM 6058 C C . LEU E 1 120 ? 212.815 -6.774 26.936 1.00 61.37 120 LEU E C 1
ATOM 6059 O O . LEU E 1 120 ? 211.858 -5.987 27.073 1.00 62.13 120 LEU E O 1
ATOM 6064 N N . THR E 1 121 ? 213.539 -7.238 27.965 1.00 62.54 121 THR E N 1
ATOM 6065 C CA . THR E 1 121 ? 213.321 -6.795 29.375 1.00 64.65 121 THR E CA 1
ATOM 6066 C C . THR E 1 121 ? 214.186 -5.560 29.676 1.00 67.48 121 THR E C 1
ATOM 6067 O O . THR E 1 121 ? 215.094 -5.266 28.883 1.00 66.82 121 THR E O 1
ATOM 6071 N N . GLU E 1 122 ? 213.970 -4.914 30.825 1.00 70.99 122 GLU E N 1
ATOM 6072 C CA . GLU E 1 122 ? 214.794 -3.760 31.267 1.00 74.81 122 GLU E CA 1
ATOM 6073 C C . GLU E 1 122 ? 216.249 -4.195 31.523 1.00 71.50 122 GLU E C 1
ATOM 6074 O O . GLU E 1 122 ? 217.056 -3.310 31.667 1.00 73.95 122 GLU E O 1
ATOM 6080 N N . ASP E 1 123 ? 216.598 -5.480 31.563 1.00 70.12 123 ASP E N 1
ATOM 6081 C CA . ASP E 1 123 ? 217.960 -5.927 31.978 1.00 71.23 123 ASP E CA 1
ATOM 6082 C C . ASP E 1 123 ? 218.894 -6.018 30.768 1.00 67.84 123 ASP E C 1
ATOM 6083 O O . ASP E 1 123 ? 220.117 -6.302 30.967 1.00 66.94 123 ASP E O 1
ATOM 6088 N N . GLY E 1 124 ? 218.347 -5.796 29.572 1.00 63.89 124 GLY E N 1
ATOM 6089 C CA . GLY E 1 124 ? 219.129 -5.686 28.325 1.00 62.40 124 GLY E CA 1
ATOM 6090 C C . GLY E 1 124 ? 219.173 -6.971 27.522 1.00 60.30 124 GLY E C 1
ATOM 6091 O O . GLY E 1 124 ? 220.027 -7.073 26.611 1.00 58.88 124 GLY E O 1
ATOM 6092 N N . ILE E 1 125 ? 218.282 -7.911 27.834 1.00 59.67 125 ILE E N 1
ATOM 6093 C CA . ILE E 1 125 ? 218.244 -9.276 27.239 1.00 59.36 125 ILE E CA 1
ATOM 6094 C C . ILE E 1 125 ? 216.792 -9.575 26.866 1.00 57.70 125 ILE E C 1
ATOM 6095 O O . ILE E 1 125 ? 215.909 -9.018 27.523 1.00 58.23 125 ILE E O 1
ATOM 6100 N N . SER E 1 126 ? 216.550 -10.395 25.849 1.00 58.56 126 SER E N 1
ATOM 6101 C CA . SER E 1 126 ? 215.201 -10.930 25.533 1.00 59.56 126 SER E CA 1
ATOM 6102 C C . SER E 1 126 ? 214.784 -11.979 26.569 1.00 59.18 126 SER E C 1
ATOM 6103 O O . SER E 1 126 ? 215.634 -12.581 27.224 1.00 58.31 126 SER E O 1
ATOM 6106 N N . LEU E 1 127 ? 213.474 -12.120 26.748 1.00 61.25 127 LEU E N 1
ATOM 6107 C CA . LEU E 1 127 ? 212.812 -13.286 27.384 1.00 60.25 127 LEU E CA 1
ATOM 6108 C C . LEU E 1 127 ? 212.854 -14.449 26.398 1.00 60.70 127 LEU E C 1
ATOM 6109 O O . LEU E 1 127 ? 213.168 -14.225 25.182 1.00 59.35 127 LEU E O 1
ATOM 6114 N N . ARG E 1 128 ? 212.464 -15.623 26.898 1.00 62.21 128 ARG E N 1
ATOM 6115 C CA . ARG E 1 128 ? 212.316 -16.857 26.078 1.00 64.67 128 ARG E CA 1
ATOM 6116 C C . ARG E 1 128 ? 210.982 -16.704 25.328 1.00 66.28 128 ARG E C 1
ATOM 6117 O O . ARG E 1 128 ? 209.971 -16.385 25.969 1.00 70.04 128 ARG E O 1
ATOM 6125 N N . GLY E 1 129 ? 210.992 -16.812 24.008 1.00 65.99 129 GLY E N 1
ATOM 6126 C CA . GLY E 1 129 ? 209.793 -16.538 23.208 1.00 65.78 129 GLY E CA 1
ATOM 6127 C C . GLY E 1 129 ? 209.915 -17.137 21.830 1.00 65.61 129 GLY E C 1
ATOM 6128 O O . GLY E 1 129 ? 211.034 -17.112 21.288 1.00 69.06 129 GLY E O 1
ATOM 6129 N N . LEU E 1 130 ? 208.805 -17.637 21.276 1.00 64.65 130 LEU E N 1
ATOM 6130 C CA . LEU E 1 130 ? 208.766 -18.219 19.913 1.00 62.81 130 LEU E CA 1
ATOM 6131 C C . LEU E 1 130 ? 207.588 -17.625 19.140 1.00 61.89 130 LEU E C 1
ATOM 6132 O O . LEU E 1 130 ? 206.506 -17.413 19.711 1.00 63.12 130 LEU E O 1
ATOM 6137 N N . PHE E 1 131 ? 207.804 -17.393 17.860 1.00 59.88 131 PHE E N 1
ATOM 6138 C CA . PHE E 1 131 ? 206.788 -16.857 16.935 1.00 60.58 131 PHE E CA 1
ATOM 6139 C C . PHE E 1 131 ? 206.828 -17.656 15.641 1.00 61.59 131 PHE E C 1
ATOM 6140 O O . PHE E 1 131 ? 207.923 -17.882 15.083 1.00 68.01 131 PHE E O 1
ATOM 6148 N N . ILE E 1 132 ? 205.663 -18.049 15.156 1.00 60.81 132 ILE E N 1
ATOM 6149 C CA . ILE E 1 132 ? 205.540 -18.720 13.839 1.00 61.12 132 ILE E CA 1
ATOM 6150 C C . ILE E 1 132 ? 204.927 -17.713 12.882 1.00 61.05 132 ILE E C 1
ATOM 6151 O O . ILE E 1 132 ? 203.877 -17.138 13.245 1.00 60.31 132 ILE E O 1
ATOM 6156 N N . ILE E 1 133 ? 205.597 -17.508 11.750 1.00 60.07 133 ILE E N 1
ATOM 6157 C CA . ILE E 1 133 ? 205.279 -16.462 10.746 1.00 62.35 133 ILE E CA 1
ATOM 6158 C C . ILE E 1 133 ? 204.901 -17.166 9.440 1.00 63.55 133 ILE E C 1
ATOM 6159 O O . ILE E 1 133 ? 205.616 -18.122 9.059 1.00 63.57 133 ILE E O 1
ATOM 6164 N N . ASP E 1 134 ? 203.850 -16.723 8.752 1.00 64.79 134 ASP E N 1
ATOM 6165 C CA . ASP E 1 134 ? 203.322 -17.498 7.598 1.00 68.06 134 ASP E CA 1
ATOM 6166 C C . ASP E 1 134 ? 204.128 -17.110 6.348 1.00 71.31 134 ASP E C 1
ATOM 6167 O O . ASP E 1 134 ? 205.054 -16.307 6.495 1.00 72.44 134 ASP E O 1
ATOM 6172 N N . LYS E 1 135 ? 203.799 -17.671 5.179 1.00 73.65 135 LYS E N 1
ATOM 6173 C CA . LYS E 1 135 ? 204.482 -17.421 3.877 1.00 76.00 135 LYS E CA 1
ATOM 6174 C C . LYS E 1 135 ? 204.410 -15.936 3.457 1.00 75.89 135 LYS E C 1
ATOM 6175 O O . LYS E 1 135 ? 205.326 -15.476 2.748 1.00 72.62 135 LYS E O 1
ATOM 6181 N N . GLU E 1 136 ? 203.358 -15.211 3.861 1.00 78.61 136 GLU E N 1
ATOM 6182 C CA . GLU E 1 136 ? 203.054 -13.806 3.447 1.00 80.39 136 GLU E CA 1
ATOM 6183 C C . GLU E 1 136 ? 203.593 -12.828 4.504 1.00 79.21 136 GLU E C 1
ATOM 6184 O O . GLU E 1 136 ? 203.359 -11.606 4.355 1.00 78.76 136 GLU E O 1
ATOM 6190 N N . GLY E 1 137 ? 204.275 -13.364 5.531 1.00 77.02 137 GLY E N 1
ATOM 6191 C CA . GLY E 1 137 ? 204.969 -12.640 6.615 1.00 73.54 137 GLY E CA 1
ATOM 6192 C C . GLY E 1 137 ? 204.038 -12.204 7.736 1.00 73.07 137 GLY E C 1
ATOM 6193 O O . GLY E 1 137 ? 204.334 -11.190 8.358 1.00 74.25 137 GLY E O 1
ATOM 6194 N N . VAL E 1 138 ? 202.946 -12.923 8.003 1.00 73.33 138 VAL E N 1
ATOM 6195 C CA . VAL E 1 138 ? 201.970 -12.567 9.082 1.00 72.72 138 VAL E CA 1
ATOM 6196 C C . VAL E 1 138 ? 202.295 -13.447 10.295 1.00 70.04 138 VAL E C 1
ATOM 6197 O O . VAL E 1 138 ? 202.691 -14.587 10.089 1.00 71.10 138 VAL E O 1
ATOM 6201 N N . VAL E 1 139 ? 202.235 -12.902 11.502 1.00 67.33 139 VAL E N 1
ATOM 6202 C CA . VAL E 1 139 ? 202.532 -13.671 12.740 1.00 65.85 139 VAL E CA 1
ATOM 6203 C C . VAL E 1 139 ? 201.253 -14.417 13.113 1.00 64.67 139 VAL E C 1
ATOM 6204 O O . VAL E 1 139 ? 200.288 -13.749 13.446 1.00 68.07 139 VAL E O 1
ATOM 6208 N N . GLN E 1 140 ? 201.234 -15.735 13.099 1.00 61.74 140 GLN E N 1
ATOM 6209 C CA . GLN E 1 140 ? 199.996 -16.507 13.398 1.00 63.74 140 GLN E CA 1
ATOM 6210 C C . GLN E 1 140 ? 200.053 -17.075 14.828 1.00 62.73 140 GLN E C 1
ATOM 6211 O O . GLN E 1 140 ? 198.970 -17.443 15.353 1.00 63.36 140 GLN E O 1
ATOM 6217 N N . HIS E 1 141 ? 201.232 -17.097 15.470 1.00 61.86 141 HIS E N 1
ATOM 6218 C CA . HIS E 1 141 ? 201.420 -17.677 16.829 1.00 61.18 141 HIS E CA 1
ATOM 6219 C C . HIS E 1 141 ? 202.519 -16.936 17.613 1.00 58.11 141 HIS E C 1
ATOM 6220 O O . HIS E 1 141 ? 203.533 -16.633 17.039 1.00 58.08 141 HIS E O 1
ATOM 6227 N N . ALA E 1 142 ? 202.361 -16.817 18.928 1.00 56.61 142 ALA E N 1
ATOM 6228 C CA . ALA E 1 142 ? 203.404 -16.373 19.884 1.00 57.50 142 ALA E CA 1
ATOM 6229 C C . ALA E 1 142 ? 203.311 -17.202 21.159 1.00 56.95 142 ALA E C 1
ATOM 6230 O O . ALA E 1 142 ? 202.227 -17.256 21.731 1.00 60.48 142 ALA E O 1
ATOM 6232 N N . THR E 1 143 ? 204.439 -17.722 21.617 1.00 58.47 143 THR E N 1
ATOM 6233 C CA . THR E 1 143 ? 204.641 -18.311 22.967 1.00 59.19 143 THR E CA 1
ATOM 6234 C C . THR E 1 143 ? 205.771 -17.537 23.669 1.00 58.25 143 THR E C 1
ATOM 6235 O O . THR E 1 143 ? 206.876 -17.429 23.117 1.00 57.64 143 THR E O 1
ATOM 6239 N N . ILE E 1 144 ? 205.534 -17.072 24.871 1.00 57.70 144 ILE E N 1
ATOM 6240 C CA . ILE E 1 144 ? 206.517 -16.228 25.601 1.00 62.70 144 ILE E CA 1
ATOM 6241 C C . ILE E 1 144 ? 206.633 -16.791 27.022 1.00 64.03 144 ILE E C 1
ATOM 6242 O O . ILE E 1 144 ? 205.573 -16.985 27.668 1.00 63.66 144 ILE E O 1
ATOM 6247 N N . ASN E 1 145 ? 207.869 -17.036 27.481 1.00 63.67 145 ASN E N 1
ATOM 6248 C CA . ASN E 1 145 ? 208.162 -17.665 28.793 1.00 62.71 145 ASN E CA 1
ATOM 6249 C C . ASN E 1 145 ? 209.055 -16.741 29.621 1.00 62.75 145 ASN E C 1
ATOM 6250 O O . ASN E 1 145 ? 210.000 -16.150 29.062 1.00 61.10 145 ASN E O 1
ATOM 6255 N N . ASN E 1 146 ? 208.735 -16.599 30.903 1.00 62.90 146 ASN E N 1
ATOM 6256 C CA . ASN E 1 146 ? 209.494 -15.725 31.820 1.00 64.06 146 ASN E CA 1
ATOM 6257 C C . ASN E 1 146 ? 210.684 -16.515 32.350 1.00 66.82 146 ASN E C 1
ATOM 6258 O O . ASN E 1 146 ? 211.650 -15.891 32.732 1.00 72.71 146 ASN E O 1
ATOM 6263 N N . LEU E 1 147 ? 210.610 -17.841 32.346 1.00 71.04 147 LEU E N 1
ATOM 6264 C CA . LEU E 1 147 ? 211.594 -18.723 33.008 1.00 72.04 147 LEU E CA 1
ATOM 6265 C C . LEU E 1 147 ? 211.987 -19.827 32.053 1.00 71.79 147 LEU E C 1
ATOM 6266 O O . LEU E 1 147 ? 211.237 -20.095 31.121 1.00 69.49 147 LEU E O 1
ATOM 6271 N N . ALA E 1 148 ? 213.107 -20.465 32.361 1.00 75.57 148 ALA E N 1
ATOM 6272 C CA . ALA E 1 148 ? 213.673 -21.618 31.641 1.00 78.98 148 ALA E CA 1
ATOM 6273 C C . ALA E 1 148 ? 212.975 -22.891 32.128 1.00 84.06 148 ALA E C 1
ATOM 6274 O O . ALA E 1 148 ? 213.224 -23.316 33.288 1.00 82.05 148 ALA E O 1
ATOM 6276 N N . PHE E 1 149 ? 212.077 -23.430 31.304 1.00 89.48 149 PHE E N 1
ATOM 6277 C CA . PHE E 1 149 ? 211.645 -24.860 31.312 1.00 92.80 149 PHE E CA 1
ATOM 6278 C C . PHE E 1 149 ? 211.612 -25.338 29.856 1.00 94.65 149 PHE E C 1
ATOM 6279 O O . PHE E 1 149 ? 212.064 -24.584 28.975 1.00 99.94 149 PHE E O 1
ATOM 6287 N N . GLY E 1 150 ? 211.092 -26.538 29.609 1.00 94.52 150 GLY E N 1
ATOM 6288 C CA . GLY E 1 150 ? 210.926 -27.106 28.259 1.00 90.83 150 GLY E CA 1
ATOM 6289 C C . GLY E 1 150 ? 210.138 -26.194 27.325 1.00 88.52 150 GLY E C 1
ATOM 6290 O O . GLY E 1 150 ? 209.008 -25.741 27.668 1.00 82.54 150 GLY E O 1
ATOM 6291 N N . ARG E 1 151 ? 210.776 -25.866 26.208 1.00 84.23 151 ARG E N 1
ATOM 6292 C CA . ARG E 1 151 ? 210.142 -25.766 24.876 1.00 81.79 151 ARG E CA 1
ATOM 6293 C C . ARG E 1 151 ? 210.039 -27.218 24.389 1.00 78.77 151 ARG E C 1
ATOM 6294 O O . ARG E 1 151 ? 211.085 -27.902 24.344 1.00 75.68 151 ARG E O 1
ATOM 6302 N N . SER E 1 152 ? 208.823 -27.713 24.155 1.00 73.19 152 SER E N 1
ATOM 6303 C CA . SER E 1 152 ? 208.579 -28.985 23.437 1.00 69.35 152 SER E CA 1
ATOM 6304 C C . SER E 1 152 ? 208.711 -28.698 21.942 1.00 68.50 152 SER E C 1
ATOM 6305 O O . SER E 1 152 ? 207.941 -27.859 21.425 1.00 63.67 152 SER E O 1
ATOM 6308 N N . VAL E 1 153 ? 209.658 -29.371 21.286 1.00 68.97 153 VAL E N 1
ATOM 6309 C CA . VAL E 1 153 ? 209.789 -29.374 19.803 1.00 70.06 153 VAL E CA 1
ATOM 6310 C C . VAL E 1 153 ? 208.576 -30.082 19.193 1.00 71.17 153 VAL E C 1
ATOM 6311 O O . VAL E 1 153 ? 208.144 -29.635 18.104 1.00 73.04 153 VAL E O 1
ATOM 6315 N N . ASP E 1 154 ? 208.051 -31.135 19.840 1.00 71.22 154 ASP E N 1
ATOM 6316 C CA . ASP E 1 154 ? 206.857 -31.863 19.333 1.00 70.67 154 ASP E CA 1
ATOM 6317 C C . ASP E 1 154 ? 205.697 -30.866 19.242 1.00 67.69 154 ASP E C 1
ATOM 6318 O O . ASP E 1 154 ? 205.025 -30.870 18.217 1.00 68.48 154 ASP E O 1
ATOM 6323 N N . GLU E 1 155 ? 205.521 -29.989 20.227 1.00 67.03 155 GLU E N 1
ATOM 6324 C CA . GLU E 1 155 ? 204.357 -29.067 20.290 1.00 67.82 155 GLU E CA 1
ATOM 6325 C C . GLU E 1 155 ? 204.568 -27.907 19.316 1.00 66.29 155 GLU E C 1
ATOM 6326 O O . GLU E 1 155 ? 203.592 -27.463 18.676 1.00 64.43 155 GLU E O 1
ATOM 6332 N N . THR E 1 156 ? 205.789 -27.388 19.239 1.00 63.90 156 THR E N 1
ATOM 6333 C CA . THR E 1 156 ? 206.118 -26.368 18.225 1.00 64.08 156 THR E CA 1
ATOM 6334 C C . THR E 1 156 ? 205.698 -26.953 16.872 1.00 64.00 156 THR E C 1
ATOM 6335 O O . THR E 1 156 ? 204.896 -26.325 16.208 1.00 66.22 156 THR E O 1
ATOM 6339 N N . LYS E 1 157 ? 206.132 -28.156 16.518 1.00 65.61 157 LYS E N 1
ATOM 6340 C CA . LYS E 1 157 ? 205.808 -28.759 15.190 1.00 69.32 157 LYS E CA 1
ATOM 6341 C C . LYS E 1 157 ? 204.290 -29.002 15.042 1.00 68.80 157 LYS E C 1
ATOM 6342 O O . LYS E 1 157 ? 203.749 -28.806 13.924 1.00 68.39 157 LYS E O 1
ATOM 6348 N N . ARG E 1 158 ? 203.601 -29.421 16.103 1.00 67.50 158 ARG E N 1
ATOM 6349 C CA . ARG E 1 158 ? 202.137 -29.620 16.039 1.00 67.07 158 ARG E CA 1
ATOM 6350 C C . ARG E 1 158 ? 201.484 -28.270 15.665 1.00 68.38 158 ARG E C 1
ATOM 6351 O O . ARG E 1 158 ? 200.772 -28.233 14.629 1.00 70.84 158 ARG E O 1
ATOM 6359 N N . VAL E 1 159 ? 201.759 -27.183 16.405 1.00 66.72 159 VAL E N 1
ATOM 6360 C CA . VAL E 1 159 ? 201.090 -25.864 16.181 1.00 65.43 159 VAL E CA 1
ATOM 6361 C C . VAL E 1 159 ? 201.385 -25.415 14.745 1.00 65.12 159 VAL E C 1
ATOM 6362 O O . VAL E 1 159 ? 200.470 -24.889 14.099 1.00 66.50 159 VAL E O 1
ATOM 6366 N N . LEU E 1 160 ? 202.600 -25.658 14.258 1.00 64.42 160 LEU E N 1
ATOM 6367 C CA . LEU E 1 160 ? 203.062 -25.285 12.890 1.00 66.35 160 LEU E CA 1
ATOM 6368 C C . LEU E 1 160 ? 202.298 -26.100 11.841 1.00 68.39 160 LEU E C 1
ATOM 6369 O O . LEU E 1 160 ? 201.979 -25.539 10.799 1.00 71.72 160 LEU E O 1
ATOM 6374 N N . GLN E 1 161 ? 202.019 -27.383 12.077 1.00 69.54 161 GLN E N 1
ATOM 6375 C CA . GLN E 1 161 ? 201.310 -28.221 11.074 1.00 69.19 161 GLN E CA 1
ATOM 6376 C C . GLN E 1 161 ? 199.831 -27.855 11.125 1.00 68.06 161 GLN E C 1
ATOM 6377 O O . GLN E 1 161 ? 199.155 -27.858 10.092 1.00 69.49 161 GLN E O 1
ATOM 6383 N N . ALA E 1 162 ? 199.365 -27.454 12.290 1.00 66.53 162 ALA E N 1
ATOM 6384 C CA . ALA E 1 162 ? 197.979 -26.984 12.461 1.00 66.97 162 ALA E CA 1
ATOM 6385 C C . ALA E 1 162 ? 197.762 -25.731 11.595 1.00 67.40 162 ALA E C 1
ATOM 6386 O O . ALA E 1 162 ? 196.713 -25.680 10.927 1.00 67.74 162 ALA E O 1
ATOM 6388 N N . ILE E 1 163 ? 198.733 -24.802 11.560 1.00 67.94 163 ILE E N 1
ATOM 6389 C CA . ILE E 1 163 ? 198.676 -23.525 10.777 1.00 69.72 163 ILE E CA 1
ATOM 6390 C C . ILE E 1 163 ? 198.750 -23.809 9.260 1.00 70.60 163 ILE E C 1
ATOM 6391 O O . ILE E 1 163 ? 197.968 -23.202 8.495 1.00 69.90 163 ILE E O 1
ATOM 6396 N N . GLN E 1 164 ? 199.663 -24.674 8.819 1.00 72.78 164 GLN E N 1
ATOM 6397 C CA . GLN E 1 164 ? 199.765 -25.113 7.399 1.00 79.32 164 GLN E CA 1
ATOM 6398 C C . GLN E 1 164 ? 198.399 -25.670 6.962 1.00 83.15 164 GLN E C 1
ATOM 6399 O O . GLN E 1 164 ? 197.817 -25.124 5.994 1.00 85.38 164 GLN E O 1
ATOM 6405 N N . TYR E 1 165 ? 197.869 -26.670 7.675 1.00 86.73 165 TYR E N 1
ATOM 6406 C CA . TYR E 1 165 ? 196.540 -27.286 7.404 1.00 90.90 165 TYR E CA 1
ATOM 6407 C C . TYR E 1 165 ? 195.506 -26.174 7.151 1.00 88.08 165 TYR E C 1
ATOM 6408 O O . TYR E 1 165 ? 194.923 -26.136 6.055 1.00 92.13 165 TYR E O 1
ATOM 6417 N N . VAL E 1 166 ? 195.321 -25.254 8.098 1.00 82.52 166 VAL E N 1
ATOM 6418 C CA . VAL E 1 166 ? 194.226 -24.240 8.044 1.00 81.11 166 VAL E CA 1
ATOM 6419 C C . VAL E 1 166 ? 194.427 -23.274 6.870 1.00 83.35 166 VAL E C 1
ATOM 6420 O O . VAL E 1 166 ? 193.409 -22.725 6.415 1.00 83.16 166 VAL E O 1
ATOM 6424 N N . GLN E 1 167 ? 195.653 -23.064 6.377 1.00 83.94 167 GLN E N 1
ATOM 6425 C CA . GLN E 1 167 ? 195.892 -22.071 5.293 1.00 84.86 167 GLN E CA 1
ATOM 6426 C C . GLN E 1 167 ? 195.779 -22.712 3.894 1.00 90.70 167 GLN E C 1
ATOM 6427 O O . GLN E 1 167 ? 195.788 -21.931 2.929 1.00 94.35 167 GLN E O 1
ATOM 6433 N N . SER E 1 168 ? 195.648 -24.042 3.759 1.00 93.80 168 SER E N 1
ATOM 6434 C CA . SER E 1 168 ? 195.521 -24.739 2.447 1.00 97.16 168 SER E CA 1
ATOM 6435 C C . SER E 1 168 ? 194.429 -25.821 2.505 1.00 90.98 168 SER E C 1
ATOM 6436 O O . SER E 1 168 ? 193.252 -25.484 2.612 1.00 88.28 168 SER E O 1
ATOM 6439 N N . LYS F 1 7 ? 196.803 -64.187 30.342 1.00 65.95 7 LYS F N 1
ATOM 6440 C CA . LYS F 1 7 ? 197.729 -64.310 29.149 1.00 66.94 7 LYS F CA 1
ATOM 6441 C C . LYS F 1 7 ? 198.434 -62.963 28.964 1.00 60.40 7 LYS F C 1
ATOM 6442 O O . LYS F 1 7 ? 199.661 -62.951 28.991 1.00 60.29 7 LYS F O 1
ATOM 6446 N N . PRO F 1 8 ? 197.738 -61.802 28.801 1.00 54.84 8 PRO F N 1
ATOM 6447 C CA . PRO F 1 8 ? 198.425 -60.564 28.427 1.00 51.75 8 PRO F CA 1
ATOM 6448 C C . PRO F 1 8 ? 199.440 -60.156 29.500 1.00 49.55 8 PRO F C 1
ATOM 6449 O O . PRO F 1 8 ? 199.133 -60.276 30.694 1.00 48.74 8 PRO F O 1
ATOM 6453 N N . LEU F 1 9 ? 200.611 -59.669 29.052 1.00 50.21 9 LEU F N 1
ATOM 6454 C CA . LEU F 1 9 ? 201.688 -59.084 29.917 1.00 48.28 9 LEU F CA 1
ATOM 6455 C C . LEU F 1 9 ? 201.144 -57.854 30.658 1.00 46.78 9 LEU F C 1
ATOM 6456 O O . LEU F 1 9 ? 201.310 -57.751 31.908 1.00 46.28 9 LEU F O 1
ATOM 6461 N N . VAL F 1 10 ? 200.501 -56.933 29.943 1.00 46.98 10 VAL F N 1
ATOM 6462 C CA . VAL F 1 10 ? 199.917 -55.735 30.612 1.00 47.83 10 VAL F CA 1
ATOM 6463 C C . VAL F 1 10 ? 198.762 -56.234 31.461 1.00 48.51 10 VAL F C 1
ATOM 6464 O O . VAL F 1 10 ? 197.905 -56.974 30.933 1.00 49.70 10 VAL F O 1
ATOM 6468 N N . GLY F 1 11 ? 198.805 -55.902 32.743 1.00 49.86 11 GLY F N 1
ATOM 6469 C CA . GLY F 1 11 ? 197.802 -56.264 33.762 1.00 50.14 11 GLY F CA 1
ATOM 6470 C C . GLY F 1 11 ? 198.276 -57.441 34.587 1.00 52.09 11 GLY F C 1
ATOM 6471 O O . GLY F 1 11 ? 197.532 -57.888 35.462 1.00 54.04 11 GLY F O 1
ATOM 6472 N N . SER F 1 12 ? 199.469 -57.978 34.331 1.00 51.49 12 SER F N 1
ATOM 6473 C CA . SER F 1 12 ? 199.943 -59.151 35.103 1.00 51.07 12 SER F CA 1
ATOM 6474 C C . SER F 1 12 ? 201.148 -58.713 35.936 1.00 51.81 12 SER F C 1
ATOM 6475 O O . SER F 1 12 ? 201.589 -57.535 35.779 1.00 53.22 12 SER F O 1
ATOM 6478 N N . VAL F 1 13 ? 201.655 -59.606 36.792 1.00 50.99 13 VAL F N 1
ATOM 6479 C CA . VAL F 1 13 ? 202.871 -59.358 37.622 1.00 50.67 13 VAL F CA 1
ATOM 6480 C C . VAL F 1 13 ? 204.085 -59.440 36.686 1.00 47.66 13 VAL F C 1
ATOM 6481 O O . VAL F 1 13 ? 204.266 -60.464 36.056 1.00 44.99 13 VAL F O 1
ATOM 6485 N N . ALA F 1 14 ? 204.866 -58.361 36.657 1.00 47.44 14 ALA F N 1
ATOM 6486 C CA . ALA F 1 14 ? 206.089 -58.186 35.860 1.00 48.82 14 ALA F CA 1
ATOM 6487 C C . ALA F 1 14 ? 207.043 -59.327 36.178 1.00 49.28 14 ALA F C 1
ATOM 6488 O O . ALA F 1 14 ? 207.389 -59.592 37.324 1.00 51.34 14 ALA F O 1
ATOM 6490 N N . PRO F 1 15 ? 207.459 -60.073 35.152 1.00 50.20 15 PRO F N 1
ATOM 6491 C CA . PRO F 1 15 ? 208.514 -61.066 35.329 1.00 50.71 15 PRO F CA 1
ATOM 6492 C C . PRO F 1 15 ? 209.749 -60.461 36.022 1.00 50.78 15 PRO F C 1
ATOM 6493 O O . PRO F 1 15 ? 210.288 -59.470 35.557 1.00 49.40 15 PRO F O 1
ATOM 6497 N N . ASP F 1 16 ? 210.166 -61.081 37.118 1.00 52.54 16 ASP F N 1
ATOM 6498 C CA . ASP F 1 16 ? 211.321 -60.657 37.953 1.00 54.80 16 ASP F CA 1
ATOM 6499 C C . ASP F 1 16 ? 212.604 -60.996 37.192 1.00 54.01 16 ASP F C 1
ATOM 6500 O O . ASP F 1 16 ? 212.544 -61.845 36.282 1.00 52.83 16 ASP F O 1
ATOM 6505 N N . PHE F 1 17 ? 213.707 -60.321 37.522 1.00 53.40 17 PHE F N 1
ATOM 6506 C CA . PHE F 1 17 ? 215.049 -60.657 36.996 1.00 51.98 17 PHE F CA 1
ATOM 6507 C C . PHE F 1 17 ? 216.132 -60.134 37.946 1.00 53.84 17 PHE F C 1
ATOM 6508 O O . PHE F 1 17 ? 215.923 -59.164 38.712 1.00 50.97 17 PHE F O 1
ATOM 6516 N N . LYS F 1 18 ? 217.285 -60.790 37.806 1.00 56.50 18 LYS F N 1
ATOM 6517 C CA . LYS F 1 18 ? 218.573 -60.590 38.517 1.00 57.61 18 LYS F CA 1
ATOM 6518 C C . LYS F 1 18 ? 219.613 -60.524 37.387 1.00 54.24 18 LYS F C 1
ATOM 6519 O O . LYS F 1 18 ? 219.675 -61.484 36.614 1.00 48.72 18 LYS F O 1
ATOM 6525 N N . ALA F 1 19 ? 220.313 -59.401 37.220 1.00 52.52 19 ALA F N 1
ATOM 6526 C CA . ALA F 1 19 ? 221.279 -59.201 36.113 1.00 51.73 19 ALA F CA 1
ATOM 6527 C C . ALA F 1 19 ? 222.352 -58.185 36.486 1.00 49.87 19 ALA F C 1
ATOM 6528 O O . ALA F 1 19 ? 222.183 -57.420 37.414 1.00 48.78 19 ALA F O 1
ATOM 6530 N N . GLN F 1 20 ? 223.424 -58.165 35.713 1.00 50.34 20 GLN F N 1
ATOM 6531 C CA . GLN F 1 20 ? 224.508 -57.173 35.882 1.00 49.70 20 GLN F CA 1
ATOM 6532 C C . GLN F 1 20 ? 223.984 -55.852 35.310 1.00 48.87 20 GLN F C 1
ATOM 6533 O O . GLN F 1 20 ? 223.068 -55.897 34.491 1.00 49.84 20 GLN F O 1
ATOM 6539 N N . ALA F 1 21 ? 224.501 -54.724 35.779 1.00 49.41 21 ALA F N 1
ATOM 6540 C CA . ALA F 1 21 ? 224.143 -53.353 35.339 1.00 49.61 21 ALA F CA 1
ATOM 6541 C C . ALA F 1 21 ? 225.320 -52.403 35.592 1.00 49.98 21 ALA F C 1
ATOM 6542 O O . ALA F 1 21 ? 226.170 -52.677 36.461 1.00 53.12 21 ALA F O 1
ATOM 6544 N N . VAL F 1 22 ? 225.427 -51.351 34.807 1.00 49.77 22 VAL F N 1
ATOM 6545 C CA . VAL F 1 22 ? 226.367 -50.248 35.106 1.00 52.01 22 VAL F CA 1
ATOM 6546 C C . VAL F 1 22 ? 225.546 -49.119 35.741 1.00 54.27 22 VAL F C 1
ATOM 6547 O O . VAL F 1 22 ? 224.482 -48.765 35.182 1.00 51.90 22 VAL F O 1
ATOM 6551 N N . PHE F 1 23 ? 226.024 -48.603 36.884 1.00 60.09 23 PHE F N 1
ATOM 6552 C CA . PHE F 1 23 ? 225.526 -47.389 37.592 1.00 64.02 23 PHE F CA 1
ATOM 6553 C C . PHE F 1 23 ? 226.705 -46.650 38.240 1.00 63.66 23 PHE F C 1
ATOM 6554 O O . PHE F 1 23 ? 227.463 -47.314 38.932 1.00 62.19 23 PHE F O 1
ATOM 6562 N N . ASP F 1 24 ? 226.814 -45.331 38.032 1.00 67.33 24 ASP F N 1
ATOM 6563 C CA . ASP F 1 24 ? 227.920 -44.465 38.529 1.00 72.36 24 ASP F CA 1
ATOM 6564 C C . ASP F 1 24 ? 229.253 -45.102 38.105 1.00 68.89 24 ASP F C 1
ATOM 6565 O O . ASP F 1 24 ? 230.155 -45.127 38.953 1.00 64.67 24 ASP F O 1
ATOM 6570 N N . GLN F 1 25 ? 229.320 -45.618 36.864 1.00 66.91 25 GLN F N 1
ATOM 6571 C CA . GLN F 1 25 ? 230.493 -46.262 36.200 1.00 66.66 25 GLN F CA 1
ATOM 6572 C C . GLN F 1 25 ? 231.010 -47.527 36.939 1.00 64.78 25 GLN F C 1
ATOM 6573 O O . GLN F 1 25 ? 232.190 -47.845 36.877 1.00 62.97 25 GLN F O 1
ATOM 6579 N N . GLU F 1 26 ? 230.175 -48.285 37.626 1.00 65.56 26 GLU F N 1
ATOM 6580 C CA . GLU F 1 26 ? 230.635 -49.502 38.342 1.00 66.45 26 GLU F CA 1
ATOM 6581 C C . GLU F 1 26 ? 229.655 -50.641 38.084 1.00 61.66 26 GLU F C 1
ATOM 6582 O O . GLU F 1 26 ? 228.537 -50.364 37.703 1.00 59.42 26 GLU F O 1
ATOM 6588 N N . PHE F 1 27 ? 230.079 -51.870 38.331 1.00 60.85 27 PHE F N 1
ATOM 6589 C CA . PHE F 1 27 ? 229.264 -53.094 38.165 1.00 60.95 27 PHE F CA 1
ATOM 6590 C C . PHE F 1 27 ? 228.454 -53.297 39.432 1.00 63.72 27 PHE F C 1
ATOM 6591 O O . PHE F 1 27 ? 228.999 -53.120 40.521 1.00 65.60 27 PHE F O 1
ATOM 6599 N N . GLN F 1 28 ? 227.177 -53.631 39.286 1.00 67.74 28 GLN F N 1
ATOM 6600 C CA . GLN F 1 28 ? 226.358 -54.107 40.432 1.00 72.71 28 GLN F CA 1
ATOM 6601 C C . GLN F 1 28 ? 225.209 -54.968 39.905 1.00 69.56 28 GLN F C 1
ATOM 6602 O O . GLN F 1 28 ? 224.891 -54.872 38.719 1.00 67.32 28 GLN F O 1
ATOM 6608 N N . GLU F 1 29 ? 224.652 -55.796 40.783 1.00 70.06 29 GLU F N 1
ATOM 6609 C CA . GLU F 1 29 ? 223.557 -56.742 40.495 1.00 72.02 29 GLU F CA 1
ATOM 6610 C C . GLU F 1 29 ? 222.273 -55.977 40.787 1.00 69.33 29 GLU F C 1
ATOM 6611 O O . GLU F 1 29 ? 222.214 -55.302 41.807 1.00 67.87 29 GLU F O 1
ATOM 6617 N N . ILE F 1 30 ? 221.318 -56.036 39.868 1.00 69.34 30 ILE F N 1
ATOM 6618 C CA . ILE F 1 30 ? 219.990 -55.378 39.980 1.00 69.55 30 ILE F CA 1
ATOM 6619 C C . ILE F 1 30 ? 218.938 -56.474 40.089 1.00 67.28 30 ILE F C 1
ATOM 6620 O O . ILE F 1 30 ? 218.977 -57.380 39.233 1.00 64.04 30 ILE F O 1
ATOM 6625 N N . THR F 1 31 ? 218.041 -56.383 41.079 1.00 65.58 31 THR F N 1
ATOM 6626 C CA . THR F 1 31 ? 216.872 -57.294 41.193 1.00 62.72 31 THR F CA 1
ATOM 6627 C C . THR F 1 31 ? 215.604 -56.449 41.034 1.00 62.32 31 THR F C 1
ATOM 6628 O O . THR F 1 31 ? 215.341 -55.650 41.959 1.00 63.05 31 THR F O 1
ATOM 6632 N N . LEU F 1 32 ? 214.842 -56.619 39.926 1.00 60.45 32 LEU F N 1
ATOM 6633 C CA . LEU F 1 32 ? 213.645 -55.763 39.602 1.00 57.17 32 LEU F CA 1
ATOM 6634 C C . LEU F 1 32 ? 212.675 -55.697 40.797 1.00 55.92 32 LEU F C 1
ATOM 6635 O O . LEU F 1 32 ? 212.208 -54.598 41.104 1.00 55.31 32 LEU F O 1
ATOM 6640 N N . SER F 1 33 ? 212.369 -56.820 41.438 1.00 57.26 33 SER F N 1
ATOM 6641 C CA . SER F 1 33 ? 211.419 -56.862 42.582 1.00 61.31 33 SER F CA 1
ATOM 6642 C C . SER F 1 33 ? 211.948 -56.116 43.817 1.00 61.27 33 SER F C 1
ATOM 6643 O O . SER F 1 33 ? 211.164 -55.968 44.750 1.00 63.14 33 SER F O 1
ATOM 6646 N N . LYS F 1 34 ? 213.196 -55.652 43.865 1.00 61.25 34 LYS F N 1
ATOM 6647 C CA . LYS F 1 34 ? 213.670 -54.901 45.067 1.00 64.21 34 LYS F CA 1
ATOM 6648 C C . LYS F 1 34 ? 213.309 -53.415 44.964 1.00 62.75 34 LYS F C 1
ATOM 6649 O O . LYS F 1 34 ? 213.635 -52.664 45.929 1.00 61.64 34 LYS F O 1
ATOM 6655 N N . TYR F 1 35 ? 212.682 -53.029 43.843 1.00 60.14 35 TYR F N 1
ATOM 6656 C CA . TYR F 1 35 ? 212.197 -51.661 43.525 1.00 60.42 35 TYR F CA 1
ATOM 6657 C C . TYR F 1 35 ? 210.703 -51.563 43.824 1.00 58.45 35 TYR F C 1
ATOM 6658 O O . TYR F 1 35 ? 210.157 -50.466 43.694 1.00 55.92 35 TYR F O 1
ATOM 6667 N N . ARG F 1 36 ? 210.071 -52.683 44.162 1.00 58.73 36 ARG F N 1
ATOM 6668 C CA . ARG F 1 36 ? 208.737 -52.685 44.803 1.00 63.58 36 ARG F CA 1
ATOM 6669 C C . ARG F 1 36 ? 208.665 -51.551 45.836 1.00 64.13 36 ARG F C 1
ATOM 6670 O O . ARG F 1 36 ? 209.659 -51.320 46.540 1.00 63.06 36 ARG F O 1
ATOM 6678 N N . GLY F 1 37 ? 207.529 -50.854 45.892 1.00 63.83 37 GLY F N 1
ATOM 6679 C CA . GLY F 1 37 ? 207.386 -49.594 46.642 1.00 65.46 37 GLY F CA 1
ATOM 6680 C C . GLY F 1 37 ? 207.689 -48.386 45.778 1.00 64.48 37 GLY F C 1
ATOM 6681 O O . GLY F 1 37 ? 207.509 -47.292 46.273 1.00 64.86 37 GLY F O 1
ATOM 6682 N N . LYS F 1 38 ? 208.108 -48.582 44.520 1.00 63.60 38 LYS F N 1
ATOM 6683 C CA . LYS F 1 38 ? 208.424 -47.484 43.561 1.00 62.20 38 LYS F CA 1
ATOM 6684 C C . LYS F 1 38 ? 207.852 -47.840 42.199 1.00 58.51 38 LYS F C 1
ATOM 6685 O O . LYS F 1 38 ? 207.687 -49.024 41.905 1.00 60.10 38 LYS F O 1
ATOM 6691 N N . TYR F 1 39 ? 207.619 -46.833 41.374 1.00 57.14 39 TYR F N 1
ATOM 6692 C CA . TYR F 1 39 ? 207.284 -47.018 39.940 1.00 54.99 39 TYR F CA 1
ATOM 6693 C C . TYR F 1 39 ? 208.613 -47.307 39.250 1.00 53.24 39 TYR F C 1
ATOM 6694 O O . TYR F 1 39 ? 209.700 -46.798 39.708 1.00 51.54 39 TYR F O 1
ATOM 6703 N N . VAL F 1 40 ? 208.554 -48.123 38.212 1.00 50.06 40 VAL F N 1
ATOM 6704 C CA . VAL F 1 40 ? 209.755 -48.383 37.380 1.00 50.54 40 VAL F CA 1
ATOM 6705 C C . VAL F 1 40 ? 209.347 -48.131 35.940 1.00 48.78 40 VAL F C 1
ATOM 6706 O O . VAL F 1 40 ? 208.280 -48.620 35.554 1.00 48.98 40 VAL F O 1
ATOM 6710 N N . VAL F 1 41 ? 210.123 -47.364 35.190 1.00 48.68 41 VAL F N 1
ATOM 6711 C CA . VAL F 1 41 ? 209.965 -47.402 33.712 1.00 49.71 41 VAL F CA 1
ATOM 6712 C C . VAL F 1 41 ? 211.173 -48.172 33.171 1.00 50.11 41 VAL F C 1
ATOM 6713 O O . VAL F 1 41 ? 212.308 -47.740 33.320 1.00 55.27 41 VAL F O 1
ATOM 6717 N N . LEU F 1 42 ? 210.879 -49.382 32.732 1.00 49.23 42 LEU F N 1
ATOM 6718 C CA . LEU F 1 42 ? 211.794 -50.399 32.182 1.00 48.18 42 LEU F CA 1
ATOM 6719 C C . LEU F 1 42 ? 211.706 -50.342 30.656 1.00 47.73 42 LEU F C 1
ATOM 6720 O O . LEU F 1 42 ? 210.629 -50.607 30.126 1.00 47.29 42 LEU F O 1
ATOM 6725 N N . PHE F 1 43 ? 212.790 -49.967 29.986 1.00 46.50 43 PHE F N 1
ATOM 6726 C CA . PHE F 1 43 ? 212.817 -49.809 28.516 1.00 44.48 43 PHE F CA 1
ATOM 6727 C C . PHE F 1 43 ? 213.907 -50.696 27.932 1.00 43.63 43 PHE F C 1
ATOM 6728 O O . PHE F 1 43 ? 214.901 -50.870 28.585 1.00 45.20 43 PHE F O 1
ATOM 6736 N N . PHE F 1 44 ? 213.738 -51.090 26.683 1.00 43.48 44 PHE F N 1
ATOM 6737 C CA . PHE F 1 44 ? 214.581 -52.012 25.890 1.00 44.10 44 PHE F CA 1
ATOM 6738 C C . PHE F 1 44 ? 214.992 -51.255 24.633 1.00 45.77 44 PHE F C 1
ATOM 6739 O O . PHE F 1 44 ? 214.161 -50.467 24.137 1.00 46.82 44 PHE F O 1
ATOM 6747 N N . TYR F 1 45 ? 216.213 -51.478 24.152 1.00 45.00 45 TYR F N 1
ATOM 6748 C CA . TYR F 1 45 ? 216.762 -50.878 22.917 1.00 44.02 45 TYR F CA 1
ATOM 6749 C C . TYR F 1 45 ? 217.616 -51.971 22.289 1.00 44.89 45 TYR F C 1
ATOM 6750 O O . TYR F 1 45 ? 218.112 -52.856 22.985 1.00 44.66 45 TYR F O 1
ATOM 6759 N N . PRO F 1 46 ? 217.713 -52.038 20.955 1.00 45.66 46 PRO F N 1
ATOM 6760 C CA . PRO F 1 46 ? 218.354 -53.181 20.310 1.00 46.53 46 PRO F CA 1
ATOM 6761 C C . PRO F 1 46 ? 219.780 -53.503 20.795 1.00 47.04 46 PRO F C 1
ATOM 6762 O O . PRO F 1 46 ? 219.975 -54.631 21.347 1.00 49.25 46 PRO F O 1
ATOM 6766 N N . LEU F 1 47 ? 220.704 -52.563 20.562 1.00 46.78 47 LEU F N 1
ATOM 6767 C CA . LEU F 1 47 ? 222.185 -52.727 20.621 1.00 47.16 47 LEU F CA 1
ATOM 6768 C C . LEU F 1 47 ? 222.938 -51.410 20.911 1.00 46.34 47 LEU F C 1
ATOM 6769 O O . LEU F 1 47 ? 222.552 -50.345 20.403 1.00 46.94 47 LEU F O 1
ATOM 6774 N N . ASP F 1 48 ? 224.022 -51.515 21.676 1.00 46.05 48 ASP F N 1
ATOM 6775 C CA . ASP F 1 48 ? 225.051 -50.469 21.923 1.00 46.11 48 ASP F CA 1
ATOM 6776 C C . ASP F 1 48 ? 225.888 -50.250 20.638 1.00 46.49 48 ASP F C 1
ATOM 6777 O O . ASP F 1 48 ? 225.919 -51.133 19.814 1.00 48.27 48 ASP F O 1
ATOM 6782 N N . PHE F 1 49 ? 226.545 -49.102 20.503 1.00 45.88 49 PHE F N 1
ATOM 6783 C CA . PHE F 1 49 ? 227.623 -48.788 19.536 1.00 45.88 49 PHE F CA 1
ATOM 6784 C C . PHE F 1 49 ? 227.111 -48.753 18.090 1.00 47.21 49 PHE F C 1
ATOM 6785 O O . PHE F 1 49 ? 227.906 -48.925 17.167 1.00 47.44 49 PHE F O 1
ATOM 6793 N N . THR F 1 50 ? 225.825 -48.490 17.869 1.00 49.18 50 THR F N 1
ATOM 6794 C CA . THR F 1 50 ? 225.242 -48.385 16.504 1.00 50.04 50 THR F CA 1
ATOM 6795 C C . THR F 1 50 ? 225.390 -46.924 16.087 1.00 53.76 50 THR F C 1
ATOM 6796 O O . THR F 1 50 ? 225.944 -46.167 16.858 1.00 52.41 50 THR F O 1
ATOM 6800 N N . PHE F 1 51 ? 224.910 -46.585 14.892 1.00 59.87 51 PHE F N 1
ATOM 6801 C CA . PHE F 1 51 ? 225.042 -45.262 14.225 1.00 63.73 51 PHE F CA 1
ATOM 6802 C C . PHE F 1 51 ? 223.750 -44.453 14.338 1.00 62.93 51 PHE F C 1
ATOM 6803 O O . PHE F 1 51 ? 223.812 -43.248 14.064 1.00 63.01 51 PHE F O 1
ATOM 6811 N N . VAL F 1 52 ? 222.645 -45.122 14.682 1.00 64.07 52 VAL F N 1
ATOM 6812 C CA . VAL F 1 52 ? 221.400 -44.520 15.240 1.00 64.81 52 VAL F CA 1
ATOM 6813 C C . VAL F 1 52 ? 221.823 -43.718 16.471 1.00 64.45 52 VAL F C 1
ATOM 6814 O O . VAL F 1 52 ? 222.501 -44.250 17.331 1.00 62.60 52 VAL F O 1
ATOM 6818 N N . CYS F 1 53 ? 221.473 -42.446 16.500 1.00 64.88 53 CYS F N 1
ATOM 6819 C CA . CYS F 1 53 ? 221.723 -41.525 17.627 1.00 64.09 53 CYS F CA 1
ATOM 6820 C C . CYS F 1 53 ? 221.030 -42.049 18.877 1.00 59.77 53 CYS F C 1
ATOM 6821 O O . CYS F 1 53 ? 219.916 -42.535 18.809 1.00 57.82 53 CYS F O 1
ATOM 6824 N N . PRO F 1 54 ? 221.642 -42.029 20.067 1.00 58.16 54 PRO F N 1
ATOM 6825 C CA . PRO F 1 54 ? 220.933 -42.521 21.256 1.00 57.76 54 PRO F CA 1
ATOM 6826 C C . PRO F 1 54 ? 219.997 -41.598 22.062 1.00 60.51 54 PRO F C 1
ATOM 6827 O O . PRO F 1 54 ? 220.008 -41.704 23.270 1.00 59.06 54 PRO F O 1
ATOM 6831 N N . THR F 1 55 ? 219.152 -40.777 21.426 1.00 63.24 55 THR F N 1
ATOM 6832 C CA . THR F 1 55 ? 218.286 -39.810 22.147 1.00 66.01 55 THR F CA 1
ATOM 6833 C C . THR F 1 55 ? 217.336 -40.568 23.083 1.00 66.65 55 THR F C 1
ATOM 6834 O O . THR F 1 55 ? 217.000 -39.999 24.126 1.00 68.27 55 THR F O 1
ATOM 6838 N N . GLU F 1 56 ? 216.935 -41.798 22.739 1.00 69.71 56 GLU F N 1
ATOM 6839 C CA . GLU F 1 56 ? 215.980 -42.626 23.539 1.00 70.57 56 GLU F CA 1
ATOM 6840 C C . GLU F 1 56 ? 216.583 -42.890 24.930 1.00 68.99 56 GLU F C 1
ATOM 6841 O O . GLU F 1 56 ? 215.823 -42.831 25.904 1.00 74.24 56 GLU F O 1
ATOM 6847 N N . ILE F 1 57 ? 217.901 -43.085 25.037 1.00 61.50 57 ILE F N 1
ATOM 6848 C CA . ILE F 1 57 ? 218.579 -43.320 26.336 1.00 57.45 57 ILE F CA 1
ATOM 6849 C C . ILE F 1 57 ? 218.957 -41.986 26.971 1.00 55.97 57 ILE F C 1
ATOM 6850 O O . ILE F 1 57 ? 218.737 -41.859 28.177 1.00 53.18 57 ILE F O 1
ATOM 6855 N N . THR F 1 58 ? 219.599 -41.073 26.223 1.00 57.58 58 THR F N 1
ATOM 6856 C CA . THR F 1 58 ? 220.224 -39.830 26.761 1.00 56.96 58 THR F CA 1
ATOM 6857 C C . THR F 1 58 ? 219.159 -38.831 27.262 1.00 58.71 58 THR F C 1
ATOM 6858 O O . THR F 1 58 ? 219.468 -38.126 28.244 1.00 59.98 58 THR F O 1
ATOM 6862 N N . ALA F 1 59 ? 217.964 -38.736 26.656 1.00 56.64 59 ALA F N 1
ATOM 6863 C CA . ALA F 1 59 ? 216.905 -37.822 27.140 1.00 57.48 59 ALA F CA 1
ATOM 6864 C C . ALA F 1 59 ? 216.447 -38.249 28.548 1.00 57.87 59 ALA F C 1
ATOM 6865 O O . ALA F 1 59 ? 216.280 -37.365 29.419 1.00 60.03 59 ALA F O 1
ATOM 6867 N N . PHE F 1 60 ? 216.301 -39.538 28.837 1.00 56.35 60 PHE F N 1
ATOM 6868 C CA . PHE F 1 60 ? 215.872 -39.953 30.195 1.00 57.22 60 PHE F CA 1
ATOM 6869 C C . PHE F 1 60 ? 216.988 -39.604 31.190 1.00 57.63 60 PHE F C 1
ATOM 6870 O O . PHE F 1 60 ? 216.677 -39.310 32.338 1.00 60.86 60 PHE F O 1
ATOM 6878 N N . SER F 1 61 ? 218.255 -39.665 30.780 1.00 56.24 61 SER F N 1
ATOM 6879 C CA . SER F 1 61 ? 219.429 -39.367 31.648 1.00 56.53 61 SER F CA 1
ATOM 6880 C C . SER F 1 61 ? 219.400 -37.875 31.981 1.00 58.51 61 SER F C 1
ATOM 6881 O O . SER F 1 61 ? 219.529 -37.526 33.159 1.00 61.87 61 SER F O 1
ATOM 6884 N N . ASP F 1 62 ? 219.162 -37.039 30.982 1.00 58.06 62 ASP F N 1
ATOM 6885 C CA . ASP F 1 62 ? 219.200 -35.572 31.148 1.00 59.73 62 ASP F CA 1
ATOM 6886 C C . ASP F 1 62 ? 218.013 -35.152 32.040 1.00 61.25 62 ASP F C 1
ATOM 6887 O O . ASP F 1 62 ? 218.132 -34.137 32.731 1.00 61.33 62 ASP F O 1
ATOM 6892 N N . ARG F 1 63 ? 216.916 -35.915 32.096 1.00 61.33 63 ARG F N 1
ATOM 6893 C CA . ARG F 1 63 ? 215.684 -35.466 32.814 1.00 61.00 63 ARG F CA 1
ATOM 6894 C C . ARG F 1 63 ? 215.407 -36.417 33.976 1.00 60.07 63 ARG F C 1
ATOM 6895 O O . ARG F 1 63 ? 214.294 -36.466 34.495 1.00 60.25 63 ARG F O 1
ATOM 6903 N N . TYR F 1 64 ? 216.419 -37.140 34.399 1.00 59.49 64 TYR F N 1
ATOM 6904 C CA . TYR F 1 64 ? 216.238 -38.210 35.387 1.00 60.02 64 TYR F CA 1
ATOM 6905 C C . TYR F 1 64 ? 215.693 -37.631 36.696 1.00 61.75 64 TYR F C 1
ATOM 6906 O O . TYR F 1 64 ? 214.966 -38.358 37.412 1.00 61.69 64 TYR F O 1
ATOM 6915 N N . LYS F 1 65 ? 216.023 -36.382 37.029 1.00 65.22 65 LYS F N 1
ATOM 6916 C CA . LYS F 1 65 ? 215.605 -35.821 38.343 1.00 69.23 65 LYS F CA 1
ATOM 6917 C C . LYS F 1 65 ? 214.077 -35.758 38.362 1.00 68.12 65 LYS F C 1
ATOM 6918 O O . LYS F 1 65 ? 213.491 -35.999 39.445 1.00 69.36 65 LYS F O 1
ATOM 6924 N N . GLU F 1 66 ? 213.450 -35.534 37.213 1.00 66.47 66 GLU F N 1
ATOM 6925 C CA . GLU F 1 66 ? 211.968 -35.430 37.129 1.00 68.62 66 GLU F CA 1
ATOM 6926 C C . GLU F 1 66 ? 211.309 -36.749 37.605 1.00 65.98 66 GLU F C 1
ATOM 6927 O O . GLU F 1 66 ? 210.240 -36.698 38.252 1.00 65.21 66 GLU F O 1
ATOM 6933 N N . PHE F 1 67 ? 211.942 -37.896 37.334 1.00 64.52 67 PHE F N 1
ATOM 6934 C CA . PHE F 1 67 ? 211.422 -39.259 37.622 1.00 60.01 67 PHE F CA 1
ATOM 6935 C C . PHE F 1 67 ? 211.715 -39.617 39.083 1.00 59.93 67 PHE F C 1
ATOM 6936 O O . PHE F 1 67 ? 210.792 -40.114 39.720 1.00 57.52 67 PHE F O 1
ATOM 6944 N N . LYS F 1 68 ? 212.949 -39.401 39.564 1.00 62.86 68 LYS F N 1
ATOM 6945 C CA . LYS F 1 68 ? 213.374 -39.551 40.995 1.00 67.33 68 LYS F CA 1
ATOM 6946 C C . LYS F 1 68 ? 212.354 -38.824 41.894 1.00 68.22 68 LYS F C 1
ATOM 6947 O O . LYS F 1 68 ? 211.793 -39.474 42.809 1.00 66.73 68 LYS F O 1
ATOM 6951 N N . ASP F 1 69 ? 212.052 -37.555 41.589 1.00 68.77 69 ASP F N 1
ATOM 6952 C CA . ASP F 1 69 ? 211.166 -36.684 42.406 1.00 69.73 69 ASP F CA 1
ATOM 6953 C C . ASP F 1 69 ? 209.699 -37.137 42.371 1.00 67.36 69 ASP F C 1
ATOM 6954 O O . ASP F 1 69 ? 208.891 -36.477 43.036 1.00 67.42 69 ASP F O 1
ATOM 6959 N N . ILE F 1 70 ? 209.317 -38.147 41.590 1.00 65.26 70 ILE F N 1
ATOM 6960 C CA . ILE F 1 70 ? 207.942 -38.733 41.672 1.00 64.48 70 ILE F CA 1
ATOM 6961 C C . ILE F 1 70 ? 208.079 -40.249 41.812 1.00 63.27 70 ILE F C 1
ATOM 6962 O O . ILE F 1 70 ? 207.301 -41.015 41.151 1.00 61.89 70 ILE F O 1
ATOM 6967 N N . ASN F 1 71 ? 209.045 -40.633 42.648 1.00 61.91 71 ASN F N 1
ATOM 6968 C CA . ASN F 1 71 ? 209.153 -41.974 43.264 1.00 61.68 71 ASN F CA 1
ATOM 6969 C C . ASN F 1 71 ? 209.268 -43.034 42.157 1.00 60.43 71 ASN F C 1
ATOM 6970 O O . ASN F 1 71 ? 208.614 -44.065 42.266 1.00 61.62 71 ASN F O 1
ATOM 6975 N N . THR F 1 72 ? 210.040 -42.766 41.105 1.00 60.20 72 THR F N 1
ATOM 6976 C CA . THR F 1 72 ? 210.145 -43.643 39.912 1.00 58.63 72 THR F CA 1
ATOM 6977 C C . THR F 1 72 ? 211.615 -43.874 39.569 1.00 58.50 72 THR F C 1
ATOM 6978 O O . THR F 1 72 ? 212.387 -42.903 39.542 1.00 57.55 72 THR F O 1
ATOM 6982 N N . GLU F 1 73 ? 211.988 -45.134 39.349 1.00 57.23 73 GLU F N 1
ATOM 6983 C CA . GLU F 1 73 ? 213.306 -45.495 38.795 1.00 56.17 73 GLU F CA 1
ATOM 6984 C C . GLU F 1 73 ? 213.170 -45.726 37.281 1.00 54.05 73 GLU F C 1
ATOM 6985 O O . GLU F 1 73 ? 212.091 -46.070 36.776 1.00 51.86 73 GLU F O 1
ATOM 6991 N N . VAL F 1 74 ? 214.256 -45.503 36.564 1.00 53.76 74 VAL F N 1
ATOM 6992 C CA . VAL F 1 74 ? 214.359 -45.794 35.112 1.00 51.78 74 VAL F CA 1
ATOM 6993 C C . VAL F 1 74 ? 215.375 -46.925 34.954 1.00 50.50 74 VAL F C 1
ATOM 6994 O O . VAL F 1 74 ? 216.406 -46.855 35.634 1.00 51.15 74 VAL F O 1
ATOM 6998 N N . LEU F 1 75 ? 215.074 -47.956 34.158 1.00 50.02 75 LEU F N 1
ATOM 6999 C CA . LEU F 1 75 ? 216.069 -49.017 33.813 1.00 50.22 75 LEU F CA 1
ATOM 7000 C C . LEU F 1 75 ? 216.032 -49.220 32.306 1.00 49.60 75 LEU F C 1
ATOM 7001 O O . LEU F 1 75 ? 214.930 -49.516 31.776 1.00 47.44 75 LEU F O 1
ATOM 7006 N N . GLY F 1 76 ? 217.202 -49.078 31.675 1.00 48.90 76 GLY F N 1
ATOM 7007 C CA . GLY F 1 76 ? 217.428 -49.446 30.273 1.00 47.93 76 GLY F CA 1
ATOM 7008 C C . GLY F 1 76 ? 218.025 -50.828 30.129 1.00 47.11 76 GLY F C 1
ATOM 7009 O O . GLY F 1 76 ? 218.938 -51.151 30.885 1.00 46.36 76 GLY F O 1
ATOM 7010 N N . VAL F 1 77 ? 217.581 -51.562 29.103 1.00 46.35 77 VAL F N 1
ATOM 7011 C CA . VAL F 1 77 ? 218.015 -52.948 28.784 1.00 44.67 77 VAL F CA 1
ATOM 7012 C C . VAL F 1 77 ? 218.420 -53.061 27.305 1.00 44.00 77 VAL F C 1
ATOM 7013 O O . VAL F 1 77 ? 217.658 -52.698 26.385 1.00 43.03 77 VAL F O 1
ATOM 7017 N N . SER F 1 78 ? 219.579 -53.656 27.073 1.00 44.47 78 SER F N 1
ATOM 7018 C CA . SER F 1 78 ? 219.917 -54.341 25.799 1.00 44.80 78 SER F CA 1
ATOM 7019 C C . SER F 1 78 ? 220.556 -55.675 26.133 1.00 43.97 78 SER F C 1
ATOM 7020 O O . SER F 1 78 ? 220.959 -55.879 27.323 1.00 45.20 78 SER F O 1
ATOM 7023 N N . VAL F 1 79 ? 220.767 -56.469 25.095 1.00 43.24 79 VAL F N 1
ATOM 7024 C CA . VAL F 1 79 ? 221.410 -57.815 25.215 1.00 43.55 79 VAL F CA 1
ATOM 7025 C C . VAL F 1 79 ? 222.941 -57.705 25.279 1.00 44.06 79 VAL F C 1
ATOM 7026 O O . VAL F 1 79 ? 223.555 -58.746 25.399 1.00 46.78 79 VAL F O 1
ATOM 7030 N N . ASP F 1 80 ? 223.549 -56.526 25.266 1.00 46.21 80 ASP F N 1
ATOM 7031 C CA . ASP F 1 80 ? 225.036 -56.410 25.366 1.00 49.11 80 ASP F CA 1
ATOM 7032 C C . ASP F 1 80 ? 225.517 -56.691 26.809 1.00 50.75 80 ASP F C 1
ATOM 7033 O O . ASP F 1 80 ? 224.719 -56.565 27.769 1.00 53.07 80 ASP F O 1
ATOM 7038 N N . SER F 1 81 ? 226.792 -57.035 26.989 1.00 49.82 81 SER F N 1
ATOM 7039 C CA . SER F 1 81 ? 227.400 -57.283 28.322 1.00 48.13 81 SER F CA 1
ATOM 7040 C C . SER F 1 81 ? 227.560 -55.982 29.106 1.00 49.61 81 SER F C 1
ATOM 7041 O O . SER F 1 81 ? 227.623 -54.888 28.457 1.00 47.29 81 SER F O 1
ATOM 7044 N N . GLN F 1 82 ? 227.815 -56.123 30.411 1.00 50.18 82 GLN F N 1
ATOM 7045 C CA . GLN F 1 82 ? 228.128 -54.988 31.313 1.00 51.85 82 GLN F CA 1
ATOM 7046 C C . GLN F 1 82 ? 229.380 -54.270 30.821 1.00 50.19 82 GLN F C 1
ATOM 7047 O O . GLN F 1 82 ? 229.440 -53.076 30.928 1.00 49.16 82 GLN F O 1
ATOM 7053 N N . PHE F 1 83 ? 230.362 -54.988 30.297 1.00 50.44 83 PHE F N 1
ATOM 7054 C CA . PHE F 1 83 ? 231.616 -54.401 29.765 1.00 49.88 83 PHE F CA 1
ATOM 7055 C C . PHE F 1 83 ? 231.279 -53.552 28.531 1.00 48.74 83 PHE F C 1
ATOM 7056 O O . PHE F 1 83 ? 231.826 -52.472 28.455 1.00 52.95 83 PHE F O 1
ATOM 7064 N N . THR F 1 84 ? 230.374 -53.951 27.639 1.00 46.66 84 THR F N 1
ATOM 7065 C CA . THR F 1 84 ? 229.995 -53.092 26.483 1.00 45.90 84 THR F CA 1
ATOM 7066 C C . THR F 1 84 ? 229.285 -51.852 27.029 1.00 46.46 84 THR F C 1
ATOM 7067 O O . THR F 1 84 ? 229.557 -50.757 26.555 1.00 48.42 84 THR F O 1
ATOM 7071 N N . HIS F 1 85 ? 228.398 -52.011 28.006 1.00 46.63 85 HIS F N 1
ATOM 7072 C CA . HIS F 1 85 ? 227.655 -50.886 28.619 1.00 45.90 85 HIS F CA 1
ATOM 7073 C C . HIS F 1 85 ? 228.665 -49.859 29.156 1.00 47.57 85 HIS F C 1
ATOM 7074 O O . HIS F 1 85 ? 228.490 -48.645 28.887 1.00 48.43 85 HIS F O 1
ATOM 7081 N N . LEU F 1 86 ? 229.649 -50.305 29.931 1.00 48.30 86 LEU F N 1
ATOM 7082 C CA . LEU F 1 86 ? 230.625 -49.407 30.588 1.00 49.18 86 LEU F CA 1
ATOM 7083 C C . LEU F 1 86 ? 231.385 -48.640 29.510 1.00 49.30 86 LEU F C 1
ATOM 7084 O O . LEU F 1 86 ? 231.407 -47.402 29.597 1.00 49.33 86 LEU F O 1
ATOM 7089 N N . ALA F 1 87 ? 231.930 -49.307 28.491 1.00 50.39 87 ALA F N 1
ATOM 7090 C CA . ALA F 1 87 ? 232.701 -48.622 27.412 1.00 51.60 87 ALA F CA 1
ATOM 7091 C C . ALA F 1 87 ? 231.818 -47.621 26.666 1.00 51.63 87 ALA F C 1
ATOM 7092 O O . ALA F 1 87 ? 232.337 -46.527 26.353 1.00 52.79 87 ALA F O 1
ATOM 7094 N N . TRP F 1 88 ? 230.551 -47.948 26.391 1.00 50.21 88 TRP F N 1
ATOM 7095 C CA . TRP F 1 88 ? 229.632 -46.982 25.708 1.00 50.99 88 TRP F CA 1
ATOM 7096 C C . TRP F 1 88 ? 229.398 -45.759 26.604 1.00 51.19 88 TRP F C 1
ATOM 7097 O O . TRP F 1 88 ? 229.397 -44.662 26.062 1.00 52.25 88 TRP F O 1
ATOM 7108 N N . ILE F 1 89 ? 229.144 -45.971 27.902 1.00 50.14 89 ILE F N 1
ATOM 7109 C CA . ILE F 1 89 ? 228.926 -44.913 28.921 1.00 50.53 89 ILE F CA 1
ATOM 7110 C C . ILE F 1 89 ? 230.181 -44.032 29.050 1.00 52.03 89 ILE F C 1
ATOM 7111 O O . ILE F 1 89 ? 230.014 -42.804 29.164 1.00 52.65 89 ILE F O 1
ATOM 7116 N N . GLN F 1 90 ? 231.370 -44.624 29.003 1.00 52.98 90 GLN F N 1
ATOM 7117 C CA . GLN F 1 90 ? 232.685 -43.933 29.095 1.00 54.71 90 GLN F CA 1
ATOM 7118 C C . GLN F 1 90 ? 233.070 -43.333 27.734 1.00 54.35 90 GLN F C 1
ATOM 7119 O O . GLN F 1 90 ? 234.143 -42.804 27.679 1.00 56.52 90 GLN F O 1
ATOM 7125 N N . THR F 1 91 ? 232.272 -43.472 26.671 1.00 53.28 91 THR F N 1
ATOM 7126 C CA . THR F 1 91 ? 232.458 -42.765 25.370 1.00 54.92 91 THR F CA 1
ATOM 7127 C C . THR F 1 91 ? 231.629 -41.439 25.396 1.00 56.95 91 THR F C 1
ATOM 7128 O O . THR F 1 91 ? 230.382 -41.499 25.622 1.00 56.24 91 THR F O 1
ATOM 7132 N N . ASP F 1 92 ? 232.252 -40.283 25.125 1.00 58.74 92 ASP F N 1
ATOM 7133 C CA . ASP F 1 92 ? 231.583 -38.951 24.931 1.00 61.29 92 ASP F CA 1
ATOM 7134 C C . ASP F 1 92 ? 230.491 -39.031 23.862 1.00 61.04 92 ASP F C 1
ATOM 7135 O O . ASP F 1 92 ? 230.664 -39.817 22.897 1.00 61.98 92 ASP F O 1
ATOM 7140 N N . ARG F 1 93 ? 229.414 -38.250 24.016 1.00 61.88 93 ARG F N 1
ATOM 7141 C CA . ARG F 1 93 ? 228.286 -38.189 23.041 1.00 60.75 93 ARG F CA 1
ATOM 7142 C C . ARG F 1 93 ? 228.810 -37.769 21.669 1.00 62.42 93 ARG F C 1
ATOM 7143 O O . ARG F 1 93 ? 228.369 -38.370 20.630 1.00 59.73 93 ARG F O 1
ATOM 7151 N N . LYS F 1 94 ? 229.764 -36.836 21.660 1.00 65.03 94 LYS F N 1
ATOM 7152 C CA . LYS F 1 94 ? 230.324 -36.310 20.402 1.00 68.65 94 LYS F CA 1
ATOM 7153 C C . LYS F 1 94 ? 230.799 -37.486 19.538 1.00 69.24 94 LYS F C 1
ATOM 7154 O O . LYS F 1 94 ? 230.734 -37.358 18.318 1.00 70.08 94 LYS F O 1
ATOM 7160 N N . GLU F 1 95 ? 231.262 -38.585 20.141 1.00 69.81 95 GLU F N 1
ATOM 7161 C CA . GLU F 1 95 ? 231.960 -39.691 19.430 1.00 69.52 95 GLU F CA 1
ATOM 7162 C C . GLU F 1 95 ? 231.097 -40.958 19.422 1.00 66.85 95 GLU F C 1
ATOM 7163 O O . GLU F 1 95 ? 231.656 -42.087 19.465 1.00 66.15 95 GLU F O 1
ATOM 7169 N N . GLY F 1 96 ? 229.778 -40.798 19.383 1.00 64.14 96 GLY F N 1
ATOM 7170 C CA . GLY F 1 96 ? 228.851 -41.930 19.232 1.00 61.61 96 GLY F CA 1
ATOM 7171 C C . GLY F 1 96 ? 228.500 -42.570 20.561 1.00 59.41 96 GLY F C 1
ATOM 7172 O O . GLY F 1 96 ? 227.830 -43.579 20.488 1.00 59.32 96 GLY F O 1
ATOM 7173 N N . GLY F 1 97 ? 228.861 -41.970 21.713 1.00 57.57 97 GLY F N 1
ATOM 7174 C CA . GLY F 1 97 ? 228.586 -42.534 23.057 1.00 55.26 97 GLY F CA 1
ATOM 7175 C C . GLY F 1 97 ? 227.360 -41.985 23.801 1.00 53.19 97 GLY F C 1
ATOM 7176 O O . GLY F 1 97 ? 226.549 -41.249 23.224 1.00 53.58 97 GLY F O 1
ATOM 7177 N N . LEU F 1 98 ? 227.290 -42.317 25.088 1.00 53.39 98 LEU F N 1
ATOM 7178 C CA . LEU F 1 98 ? 226.239 -41.958 26.069 1.00 54.22 98 LEU F CA 1
ATOM 7179 C C . LEU F 1 98 ? 226.678 -40.814 26.971 1.00 56.68 98 LEU F C 1
ATOM 7180 O O . LEU F 1 98 ? 225.762 -40.057 27.448 1.00 59.29 98 LEU F O 1
ATOM 7185 N N . GLY F 1 99 ? 227.976 -40.713 27.260 1.00 60.42 99 GLY F N 1
ATOM 7186 C CA . GLY F 1 99 ? 228.465 -39.783 28.296 1.00 64.64 99 GLY F CA 1
ATOM 7187 C C . GLY F 1 99 ? 227.924 -40.252 29.626 1.00 67.90 99 GLY F C 1
ATOM 7188 O O . GLY F 1 99 ? 227.499 -41.421 29.676 1.00 67.24 99 GLY F O 1
ATOM 7189 N N . ASP F 1 100 ? 227.875 -39.415 30.663 1.00 72.64 100 ASP F N 1
ATOM 7190 C CA . ASP F 1 100 ? 227.473 -39.952 31.991 1.00 75.46 100 ASP F CA 1
ATOM 7191 C C . ASP F 1 100 ? 226.043 -40.500 31.911 1.00 70.44 100 ASP F C 1
ATOM 7192 O O . ASP F 1 100 ? 225.243 -40.044 31.081 1.00 67.95 100 ASP F O 1
ATOM 7197 N N . LEU F 1 101 ? 225.776 -41.549 32.675 1.00 64.96 101 LEU F N 1
ATOM 7198 C CA . LEU F 1 101 ? 224.408 -42.080 32.737 1.00 62.59 101 LEU F CA 1
ATOM 7199 C C . LEU F 1 101 ? 223.937 -42.027 34.179 1.00 61.40 101 LEU F C 1
ATOM 7200 O O . LEU F 1 101 ? 224.686 -42.450 35.067 1.00 61.56 101 LEU F O 1
ATOM 7205 N N . ALA F 1 102 ? 222.743 -41.479 34.364 1.0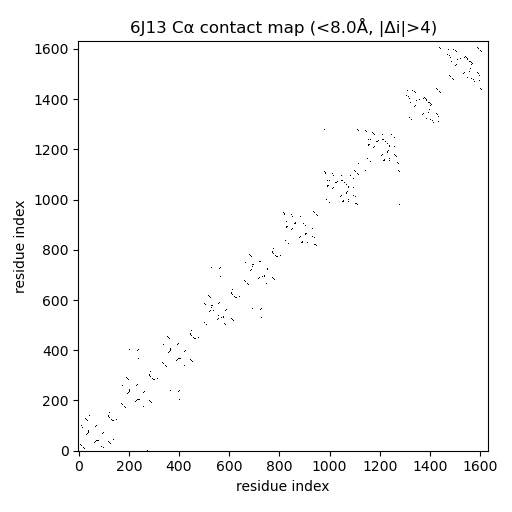0 58.26 102 ALA F N 1
ATOM 7206 C CA . ALA F 1 102 ? 222.171 -41.174 35.678 1.00 60.11 102 ALA F CA 1
ATOM 7207 C C . ALA F 1 102 ? 221.492 -42.411 36.284 1.00 58.69 102 ALA F C 1
ATOM 7208 O O . ALA F 1 102 ? 221.154 -42.363 37.483 1.00 62.59 102 ALA F O 1
ATOM 7210 N N . TYR F 1 103 ? 221.231 -43.450 35.495 1.00 55.67 103 TYR F N 1
ATOM 7211 C CA . TYR F 1 103 ? 220.363 -44.589 35.889 1.00 54.83 103 TYR F CA 1
ATOM 7212 C C . TYR F 1 103 ? 221.026 -45.883 35.418 1.00 54.34 103 TYR F C 1
ATOM 7213 O O . TYR F 1 103 ? 221.984 -45.852 34.650 1.00 55.11 103 TYR F O 1
ATOM 7222 N N . PRO F 1 104 ? 220.624 -47.047 35.963 1.00 52.55 104 PRO F N 1
ATOM 7223 C CA . PRO F 1 104 ? 221.242 -48.310 35.606 1.00 52.21 104 PRO F CA 1
ATOM 7224 C C . PRO F 1 104 ? 220.982 -48.724 34.161 1.00 51.12 104 PRO F C 1
ATOM 7225 O O . PRO F 1 104 ? 219.916 -48.492 33.642 1.00 49.66 104 PRO F O 1
ATOM 7229 N N . LEU F 1 105 ? 222.029 -49.251 33.537 1.00 51.82 105 LEU F N 1
ATOM 7230 C CA . LEU F 1 105 ? 221.968 -49.896 32.209 1.00 50.18 105 LEU F CA 1
ATOM 7231 C C . LEU F 1 105 ? 222.253 -51.391 32.414 1.00 50.68 105 LEU F C 1
ATOM 7232 O O . LEU F 1 105 ? 223.388 -51.743 32.819 1.00 50.62 105 LEU F O 1
ATOM 7237 N N . VAL F 1 106 ? 221.214 -52.201 32.173 1.00 50.52 106 VAL F N 1
ATOM 7238 C CA . VAL F 1 106 ? 221.107 -53.646 32.469 1.00 48.93 106 VAL F CA 1
ATOM 7239 C C . VAL F 1 106 ? 221.641 -54.423 31.268 1.00 49.24 106 VAL F C 1
ATOM 7240 O O . VAL F 1 106 ? 221.174 -54.165 30.147 1.00 47.56 106 VAL F O 1
ATOM 7244 N N . ALA F 1 107 ? 222.585 -55.341 31.539 1.00 49.82 107 ALA F N 1
ATOM 7245 C CA . ALA F 1 107 ? 223.105 -56.392 30.635 1.00 48.43 107 ALA F CA 1
ATOM 7246 C C . ALA F 1 107 ? 222.168 -57.604 30.622 1.00 48.34 107 ALA F C 1
ATOM 7247 O O . ALA F 1 107 ? 222.305 -58.465 31.488 1.00 49.15 107 ALA F O 1
ATOM 7249 N N . ASP F 1 108 ? 221.328 -57.711 29.591 1.00 48.59 108 ASP F N 1
ATOM 7250 C CA . ASP F 1 108 ? 220.513 -58.915 29.310 1.00 49.66 108 ASP F CA 1
ATOM 7251 C C . ASP F 1 108 ? 221.330 -59.915 28.462 1.00 49.92 108 ASP F C 1
ATOM 7252 O O . ASP F 1 108 ? 220.960 -60.206 27.301 1.00 46.50 108 ASP F O 1
ATOM 7257 N N . LEU F 1 109 ? 222.415 -60.429 29.027 1.00 49.53 109 LEU F N 1
ATOM 7258 C CA . LEU F 1 109 ? 223.440 -61.161 28.256 1.00 50.37 109 LEU F CA 1
ATOM 7259 C C . LEU F 1 109 ? 222.923 -62.556 27.825 1.00 50.07 109 LEU F C 1
ATOM 7260 O O . LEU F 1 109 ? 223.353 -63.022 26.774 1.00 52.94 109 LEU F O 1
ATOM 7265 N N . LYS F 1 110 ? 221.991 -63.174 28.542 1.00 49.48 110 LYS F N 1
ATOM 7266 C CA . LYS F 1 110 ? 221.392 -64.497 28.177 1.00 49.42 110 LYS F CA 1
ATOM 7267 C C . LYS F 1 110 ? 220.071 -64.327 27.401 1.00 45.52 110 LYS F C 1
ATOM 7268 O O . LYS F 1 110 ? 219.470 -65.312 27.054 1.00 43.26 110 LYS F O 1
ATOM 7274 N N . LYS F 1 111 ? 219.566 -63.102 27.281 1.00 45.09 111 LYS F N 1
ATOM 7275 C CA . LYS F 1 111 ? 218.374 -62.696 26.481 1.00 45.93 111 LYS F CA 1
ATOM 7276 C C . LYS F 1 111 ? 217.066 -63.086 27.196 1.00 46.73 111 LYS F C 1
ATOM 7277 O O . LYS F 1 111 ? 216.004 -62.987 26.577 1.00 43.97 111 LYS F O 1
ATOM 7283 N N . GLU F 1 112 ? 217.137 -63.429 28.490 1.00 49.67 112 GLU F N 1
ATOM 7284 C CA . GLU F 1 112 ? 215.995 -63.972 29.277 1.00 51.01 112 GLU F CA 1
ATOM 7285 C C . GLU F 1 112 ? 215.026 -62.829 29.579 1.00 48.62 112 GLU F C 1
ATOM 7286 O O . GLU F 1 112 ? 213.815 -63.061 29.589 1.00 50.73 112 GLU F O 1
ATOM 7292 N N . ILE F 1 113 ? 215.540 -61.622 29.770 1.00 47.53 113 ILE F N 1
ATOM 7293 C CA . ILE F 1 113 ? 214.680 -60.459 30.083 1.00 45.95 113 ILE F CA 1
ATOM 7294 C C . ILE F 1 113 ? 213.949 -60.055 28.801 1.00 45.44 113 ILE F C 1
ATOM 7295 O O . ILE F 1 113 ? 212.696 -60.112 28.811 1.00 44.43 113 ILE F O 1
ATOM 7300 N N . SER F 1 114 ? 214.655 -59.845 27.692 1.00 45.24 114 SER F N 1
ATOM 7301 C CA . SER F 1 114 ? 214.010 -59.528 26.392 1.00 43.79 114 SER F CA 1
ATOM 7302 C C . SER F 1 114 ? 212.941 -60.575 26.061 1.00 43.23 114 SER F C 1
ATOM 7303 O O . SER F 1 114 ? 211.813 -60.190 25.670 1.00 41.19 114 SER F O 1
ATOM 7306 N N . LYS F 1 115 ? 213.227 -61.847 26.298 1.00 44.55 115 LYS F N 1
ATOM 7307 C CA . LYS F 1 115 ? 212.265 -62.957 26.028 1.00 46.44 115 LYS F CA 1
ATOM 7308 C C . LYS F 1 115 ? 211.042 -62.863 26.945 1.00 46.56 115 LYS F C 1
ATOM 7309 O O . LYS F 1 115 ? 209.944 -62.965 26.389 1.00 46.45 115 LYS F O 1
ATOM 7315 N N . ALA F 1 116 ? 211.211 -62.677 28.279 1.00 46.05 116 ALA F N 1
ATOM 7316 C CA . ALA F 1 116 ? 210.108 -62.745 29.277 1.00 45.36 116 ALA F CA 1
ATOM 7317 C C . ALA F 1 116 ? 209.094 -61.614 29.047 1.00 45.43 116 ALA F C 1
ATOM 7318 O O . ALA F 1 116 ? 207.940 -61.805 29.413 1.00 48.11 116 ALA F O 1
ATOM 7320 N N . TYR F 1 117 ? 209.550 -60.470 28.524 1.00 43.65 117 TYR F N 1
ATOM 7321 C CA . TYR F 1 117 ? 208.759 -59.235 28.257 1.00 43.18 117 TYR F CA 1
ATOM 7322 C C . TYR F 1 117 ? 208.271 -59.238 26.776 1.00 42.88 117 TYR F C 1
ATOM 7323 O O . TYR F 1 117 ? 207.645 -58.258 26.378 1.00 44.12 117 TYR F O 1
ATOM 7332 N N . GLY F 1 118 ? 208.576 -60.251 25.957 1.00 41.51 118 GLY F N 1
ATOM 7333 C CA . GLY F 1 118 ? 207.999 -60.383 24.602 1.00 43.26 118 GLY F CA 1
ATOM 7334 C C . GLY F 1 118 ? 208.585 -59.431 23.549 1.00 45.31 118 GLY F C 1
ATOM 7335 O O . GLY F 1 118 ? 207.958 -59.243 22.500 1.00 46.28 118 GLY F O 1
ATOM 7336 N N . VAL F 1 119 ? 209.795 -58.912 23.754 1.00 46.03 119 VAL F N 1
ATOM 7337 C CA . VAL F 1 119 ? 210.479 -57.983 22.815 1.00 44.88 119 VAL F CA 1
ATOM 7338 C C . VAL F 1 119 ? 211.746 -58.608 22.203 1.00 46.27 119 VAL F C 1
ATOM 7339 O O . VAL F 1 119 ? 212.374 -57.885 21.353 1.00 46.73 119 VAL F O 1
ATOM 7343 N N . LEU F 1 120 ? 212.100 -59.864 22.534 1.00 44.50 120 LEU F N 1
ATOM 7344 C CA . LEU F 1 120 ? 213.196 -60.579 21.831 1.00 45.89 120 LEU F CA 1
ATOM 7345 C C . LEU F 1 120 ? 212.783 -60.947 20.386 1.00 47.19 120 LEU F C 1
ATOM 7346 O O . LEU F 1 120 ? 211.838 -61.717 20.253 1.00 48.03 120 LEU F O 1
ATOM 7351 N N . THR F 1 121 ? 213.524 -60.509 19.346 1.00 47.82 121 THR F N 1
ATOM 7352 C CA . THR F 1 121 ? 213.271 -60.834 17.903 1.00 48.73 121 THR F CA 1
ATOM 7353 C C . THR F 1 121 ? 214.053 -62.098 17.535 1.00 50.92 121 THR F C 1
ATOM 7354 O O . THR F 1 121 ? 214.862 -62.524 18.376 1.00 51.13 121 THR F O 1
ATOM 7358 N N . GLU F 1 122 ? 213.856 -62.658 16.336 1.00 53.52 122 GLU F N 1
ATOM 7359 C CA . GLU F 1 122 ? 214.609 -63.860 15.891 1.00 57.68 122 GLU F CA 1
ATOM 7360 C C . GLU F 1 122 ? 216.084 -63.480 15.599 1.00 56.15 122 GLU F C 1
ATOM 7361 O O . GLU F 1 122 ? 216.871 -64.398 15.442 1.00 57.77 122 GLU F O 1
ATOM 7367 N N . ASP F 1 123 ? 216.506 -62.211 15.653 1.00 54.65 123 ASP F N 1
ATOM 7368 C CA . ASP F 1 123 ? 217.914 -61.802 15.364 1.00 55.95 123 ASP F CA 1
ATOM 7369 C C . ASP F 1 123 ? 218.765 -61.696 16.644 1.00 53.31 123 ASP F C 1
ATOM 7370 O O . ASP F 1 123 ? 219.957 -61.313 16.561 1.00 50.10 123 ASP F O 1
ATOM 7375 N N . GLY F 1 124 ? 218.191 -62.023 17.797 1.00 51.53 124 GLY F N 1
ATOM 7376 C CA . GLY F 1 124 ? 218.944 -62.094 19.052 1.00 50.80 124 GLY F CA 1
ATOM 7377 C C . GLY F 1 124 ? 219.039 -60.762 19.744 1.00 50.03 124 GLY F C 1
ATOM 7378 O O . GLY F 1 124 ? 219.834 -60.687 20.666 1.00 51.13 124 GLY F O 1
ATOM 7379 N N . ILE F 1 125 ? 218.217 -59.780 19.368 1.00 50.23 125 ILE F N 1
ATOM 7380 C CA . ILE F 1 125 ? 218.188 -58.403 19.963 1.00 49.76 125 ILE F CA 1
ATOM 7381 C C . ILE F 1 125 ? 216.751 -58.089 20.343 1.00 48.09 125 ILE F C 1
ATOM 7382 O O . ILE F 1 125 ? 215.854 -58.689 19.766 1.00 48.15 125 ILE F O 1
ATOM 7387 N N . SER F 1 126 ? 216.531 -57.162 21.258 1.00 49.33 126 SER F N 1
ATOM 7388 C CA . SER F 1 126 ? 215.163 -56.679 21.601 1.00 49.43 126 SER F CA 1
ATOM 7389 C C . SER F 1 126 ? 214.686 -55.634 20.593 1.00 47.62 126 SER F C 1
ATOM 7390 O O . SER F 1 126 ? 215.482 -55.055 19.872 1.00 47.96 126 SER F O 1
ATOM 7393 N N . LEU F 1 127 ? 213.380 -55.458 20.526 1.00 47.97 127 LEU F N 1
ATOM 7394 C CA . LEU F 1 127 ? 212.725 -54.318 19.844 1.00 48.27 127 LEU F CA 1
ATOM 7395 C C . LEU F 1 127 ? 212.852 -53.107 20.762 1.00 47.65 127 LEU F C 1
ATOM 7396 O O . LEU F 1 127 ? 213.174 -53.308 21.974 1.00 48.63 127 LEU F O 1
ATOM 7401 N N . ARG F 1 128 ? 212.459 -51.935 20.262 1.00 48.94 128 ARG F N 1
ATOM 7402 C CA . ARG F 1 128 ? 212.305 -50.706 21.108 1.00 49.57 128 ARG F CA 1
ATOM 7403 C C . ARG F 1 128 ? 210.997 -50.889 21.885 1.00 47.99 128 ARG F C 1
ATOM 7404 O O . ARG F 1 128 ? 209.996 -51.198 21.259 1.00 50.57 128 ARG F O 1
ATOM 7412 N N . GLY F 1 129 ? 211.036 -50.896 23.207 1.00 46.63 129 GLY F N 1
ATOM 7413 C CA . GLY F 1 129 ? 209.833 -51.110 24.022 1.00 46.98 129 GLY F CA 1
ATOM 7414 C C . GLY F 1 129 ? 209.918 -50.424 25.375 1.00 49.22 129 GLY F C 1
ATOM 7415 O O . GLY F 1 129 ? 211.031 -50.315 25.946 1.00 52.55 129 GLY F O 1
ATOM 7416 N N . LEU F 1 130 ? 208.785 -50.003 25.933 1.00 48.92 130 LEU F N 1
ATOM 7417 C CA . LEU F 1 130 ? 208.765 -49.433 27.293 1.00 48.06 130 LEU F CA 1
ATOM 7418 C C . LEU F 1 130 ? 207.586 -50.022 28.068 1.00 47.88 130 LEU F C 1
ATOM 7419 O O . LEU F 1 130 ? 206.464 -50.205 27.489 1.00 47.31 130 LEU F O 1
ATOM 7424 N N . PHE F 1 131 ? 207.828 -50.219 29.360 1.00 45.67 131 PHE F N 1
ATOM 7425 C CA . PHE F 1 131 ? 206.883 -50.809 30.315 1.00 45.84 131 PHE F CA 1
ATOM 7426 C C . PHE F 1 131 ? 206.892 -49.971 31.573 1.00 47.89 131 PHE F C 1
ATOM 7427 O O . PHE F 1 131 ? 207.971 -49.675 32.116 1.00 52.60 131 PHE F O 1
ATOM 7435 N N . ILE F 1 132 ? 205.722 -49.588 32.039 1.00 47.24 132 ILE F N 1
ATOM 7436 C CA . ILE F 1 132 ? 205.624 -48.913 33.349 1.00 48.22 132 ILE F CA 1
ATOM 7437 C C . ILE F 1 132 ? 205.092 -49.927 34.331 1.00 48.21 132 ILE F C 1
ATOM 7438 O O . ILE F 1 132 ? 204.019 -50.517 34.094 1.00 48.31 132 ILE F O 1
ATOM 7443 N N . ILE F 1 133 ? 205.869 -50.138 35.359 1.00 48.13 133 ILE F N 1
ATOM 7444 C CA . ILE F 1 133 ? 205.567 -51.143 36.395 1.00 51.30 133 ILE F CA 1
ATOM 7445 C C . ILE F 1 133 ? 205.214 -50.379 37.663 1.00 52.73 133 ILE F C 1
ATOM 7446 O O . ILE F 1 133 ? 205.997 -49.483 38.002 1.00 54.84 133 ILE F O 1
ATOM 7451 N N . ASP F 1 134 ? 204.141 -50.742 38.368 1.00 53.72 134 ASP F N 1
ATOM 7452 C CA . ASP F 1 134 ? 203.683 -49.963 39.558 1.00 55.61 134 ASP F CA 1
ATOM 7453 C C . ASP F 1 134 ? 204.401 -50.434 40.840 1.00 56.47 134 ASP F C 1
ATOM 7454 O O . ASP F 1 134 ? 205.335 -51.208 40.746 1.00 56.31 134 ASP F O 1
ATOM 7459 N N . LYS F 1 135 ? 203.974 -49.962 42.015 1.00 62.06 135 LYS F N 1
ATOM 7460 C CA . LYS F 1 135 ? 204.634 -50.171 43.340 1.00 61.68 135 LYS F CA 1
ATOM 7461 C C . LYS F 1 135 ? 204.519 -51.627 43.802 1.00 60.28 135 LYS F C 1
ATOM 7462 O O . LYS F 1 135 ? 205.359 -52.052 44.593 1.00 57.51 135 LYS F O 1
ATOM 7468 N N . GLU F 1 136 ? 203.524 -52.375 43.323 1.00 63.52 136 GLU F N 1
ATOM 7469 C CA . GLU F 1 136 ? 203.304 -53.793 43.734 1.00 66.15 136 GLU F CA 1
ATOM 7470 C C . GLU F 1 136 ? 203.855 -54.714 42.645 1.00 64.46 136 GLU F C 1
ATOM 7471 O O . GLU F 1 136 ? 203.789 -55.928 42.840 1.00 67.45 136 GLU F O 1
ATOM 7477 N N . GLY F 1 137 ? 204.443 -54.141 41.590 1.00 60.70 137 GLY F N 1
ATOM 7478 C CA . GLY F 1 137 ? 205.185 -54.850 40.535 1.00 57.15 137 GLY F CA 1
ATOM 7479 C C . GLY F 1 137 ? 204.265 -55.363 39.443 1.00 54.49 137 GLY F C 1
ATOM 7480 O O . GLY F 1 137 ? 204.608 -56.391 38.891 1.00 58.51 137 GLY F O 1
ATOM 7481 N N . VAL F 1 138 ? 203.137 -54.700 39.182 1.00 51.49 138 VAL F N 1
ATOM 7482 C CA . VAL F 1 138 ? 202.155 -55.034 38.112 1.00 50.46 138 VAL F CA 1
ATOM 7483 C C . VAL F 1 138 ? 202.476 -54.174 36.891 1.00 50.08 138 VAL F C 1
ATOM 7484 O O . VAL F 1 138 ? 202.659 -52.975 37.069 1.00 52.06 138 VAL F O 1
ATOM 7488 N N . VAL F 1 139 ? 202.479 -54.727 35.684 1.00 49.47 139 VAL F N 1
ATOM 7489 C CA . VAL F 1 139 ? 202.711 -53.905 34.462 1.00 48.41 139 VAL F CA 1
ATOM 7490 C C . VAL F 1 139 ? 201.413 -53.135 34.183 1.00 49.14 139 VAL F C 1
ATOM 7491 O O . VAL F 1 139 ? 200.408 -53.788 33.934 1.00 51.55 139 VAL F O 1
ATOM 7495 N N . GLN F 1 140 ? 201.392 -51.814 34.174 1.00 47.71 140 GLN F N 1
ATOM 7496 C CA . GLN F 1 140 ? 200.131 -51.075 33.884 1.00 49.25 140 GLN F CA 1
ATOM 7497 C C . GLN F 1 140 ? 200.120 -50.544 32.449 1.00 50.09 140 GLN F C 1
ATOM 7498 O O . GLN F 1 140 ? 199.037 -50.137 31.985 1.00 49.57 140 GLN F O 1
ATOM 7504 N N . HIS F 1 141 ? 201.281 -50.521 31.780 1.00 49.52 141 HIS F N 1
ATOM 7505 C CA . HIS F 1 141 ? 201.479 -49.858 30.469 1.00 48.22 141 HIS F CA 1
ATOM 7506 C C . HIS F 1 141 ? 202.598 -50.561 29.700 1.00 47.01 141 HIS F C 1
ATOM 7507 O O . HIS F 1 141 ? 203.596 -50.933 30.329 1.00 46.06 141 HIS F O 1
ATOM 7514 N N . ALA F 1 142 ? 202.456 -50.604 28.373 1.00 45.73 142 ALA F N 1
ATOM 7515 C CA . ALA F 1 142 ? 203.454 -51.098 27.405 1.00 46.02 142 ALA F CA 1
ATOM 7516 C C . ALA F 1 142 ? 203.314 -50.327 26.092 1.00 46.51 142 ALA F C 1
ATOM 7517 O O . ALA F 1 142 ? 202.184 -50.254 25.532 1.00 48.05 142 ALA F O 1
ATOM 7519 N N . THR F 1 143 ? 204.426 -49.802 25.604 1.00 46.36 143 THR F N 1
ATOM 7520 C CA . THR F 1 143 ? 204.562 -49.239 24.249 1.00 45.90 143 THR F CA 1
ATOM 7521 C C . THR F 1 143 ? 205.688 -49.996 23.552 1.00 45.33 143 THR F C 1
ATOM 7522 O O . THR F 1 143 ? 206.768 -50.084 24.167 1.00 44.55 143 THR F O 1
ATOM 7526 N N . ILE F 1 144 ? 205.469 -50.453 22.325 1.00 43.14 144 ILE F N 1
ATOM 7527 C CA . ILE F 1 144 ? 206.475 -51.257 21.601 1.00 45.43 144 ILE F CA 1
ATOM 7528 C C . ILE F 1 144 ? 206.564 -50.767 20.149 1.00 46.99 144 ILE F C 1
ATOM 7529 O O . ILE F 1 144 ? 205.531 -50.595 19.489 1.00 47.29 144 ILE F O 1
ATOM 7534 N N . ASN F 1 145 ? 207.778 -50.498 19.677 1.00 48.72 145 ASN F N 1
ATOM 7535 C CA . ASN F 1 145 ? 208.032 -49.878 18.351 1.00 48.86 145 ASN F CA 1
ATOM 7536 C C . ASN F 1 145 ? 208.906 -50.819 17.531 1.00 48.16 145 ASN F C 1
ATOM 7537 O O . ASN F 1 145 ? 209.855 -51.385 18.077 1.00 49.05 145 ASN F O 1
ATOM 7542 N N . ASN F 1 146 ? 208.555 -51.006 16.271 1.00 49.30 146 ASN F N 1
ATOM 7543 C CA . ASN F 1 146 ? 209.318 -51.871 15.354 1.00 51.19 146 ASN F CA 1
ATOM 7544 C C . ASN F 1 146 ? 210.552 -51.113 14.902 1.00 53.37 146 ASN F C 1
ATOM 7545 O O . ASN F 1 146 ? 211.527 -51.782 14.708 1.00 55.53 146 ASN F O 1
ATOM 7550 N N . LEU F 1 147 ? 210.507 -49.782 14.851 1.00 58.50 147 LEU F N 1
ATOM 7551 C CA . LEU F 1 147 ? 211.583 -48.921 14.297 1.00 62.86 147 LEU F CA 1
ATOM 7552 C C . LEU F 1 147 ? 211.883 -47.787 15.274 1.00 61.88 147 LEU F C 1
ATOM 7553 O O . LEU F 1 147 ? 211.193 -47.660 16.261 1.00 61.70 147 LEU F O 1
ATOM 7558 N N . ALA F 1 148 ? 212.903 -46.993 14.987 1.00 64.09 148 ALA F N 1
ATOM 7559 C CA . ALA F 1 148 ? 213.314 -45.812 15.777 1.00 66.60 148 ALA F CA 1
ATOM 7560 C C . ALA F 1 148 ? 212.559 -44.563 15.303 1.00 68.28 148 ALA F C 1
ATOM 7561 O O . ALA F 1 148 ? 213.045 -43.895 14.387 1.00 68.13 148 ALA F O 1
ATOM 7563 N N . PHE F 1 149 ? 211.380 -44.276 15.860 1.00 74.25 149 PHE F N 1
ATOM 7564 C CA . PHE F 1 149 ? 210.664 -42.971 15.695 1.00 75.48 149 PHE F CA 1
ATOM 7565 C C . PHE F 1 149 ? 211.167 -42.101 16.845 1.00 77.62 149 PHE F C 1
ATOM 7566 O O . PHE F 1 149 ? 212.252 -42.383 17.374 1.00 77.13 149 PHE F O 1
ATOM 7574 N N . GLY F 1 150 ? 210.384 -41.143 17.311 1.00 80.21 150 GLY F N 1
ATOM 7575 C CA . GLY F 1 150 ? 210.663 -40.526 18.622 1.00 78.61 150 GLY F CA 1
ATOM 7576 C C . GLY F 1 150 ? 210.043 -41.361 19.717 1.00 74.03 150 GLY F C 1
ATOM 7577 O O . GLY F 1 150 ? 208.936 -41.837 19.509 1.00 71.81 150 GLY F O 1
ATOM 7578 N N . ARG F 1 151 ? 210.771 -41.610 20.802 1.00 71.90 151 ARG F N 1
ATOM 7579 C CA . ARG F 1 151 ? 210.170 -41.714 22.159 1.00 69.44 151 ARG F CA 1
ATOM 7580 C C . ARG F 1 151 ? 210.063 -40.262 22.643 1.00 68.35 151 ARG F C 1
ATOM 7581 O O . ARG F 1 151 ? 211.036 -39.500 22.434 1.00 64.96 151 ARG F O 1
ATOM 7589 N N . SER F 1 152 ? 208.910 -39.887 23.198 1.00 62.78 152 SER F N 1
ATOM 7590 C CA . SER F 1 152 ? 208.661 -38.581 23.843 1.00 59.18 152 SER F CA 1
ATOM 7591 C C . SER F 1 152 ? 208.761 -38.826 25.338 1.00 57.16 152 SER F C 1
ATOM 7592 O O . SER F 1 152 ? 208.039 -39.682 25.838 1.00 54.34 152 SER F O 1
ATOM 7595 N N . VAL F 1 153 ? 209.737 -38.206 25.982 1.00 58.11 153 VAL F N 1
ATOM 7596 C CA . VAL F 1 153 ? 209.865 -38.212 27.464 1.00 59.12 153 VAL F CA 1
ATOM 7597 C C . VAL F 1 153 ? 208.657 -37.489 28.073 1.00 60.40 153 VAL F C 1
ATOM 7598 O O . VAL F 1 153 ? 208.221 -37.942 29.151 1.00 60.76 153 VAL F O 1
ATOM 7602 N N . ASP F 1 154 ? 208.117 -36.448 27.410 1.00 62.59 154 ASP F N 1
ATOM 7603 C CA . ASP F 1 154 ? 206.886 -35.727 27.856 1.00 63.45 154 ASP F CA 1
ATOM 7604 C C . ASP F 1 154 ? 205.719 -36.730 27.946 1.00 62.14 154 ASP F C 1
ATOM 7605 O O . ASP F 1 154 ? 205.084 -36.788 29.016 1.00 62.66 154 ASP F O 1
ATOM 7610 N N . GLU F 1 155 ? 205.466 -37.534 26.905 1.00 62.28 155 GLU F N 1
ATOM 7611 C CA . GLU F 1 155 ? 204.318 -38.489 26.866 1.00 60.91 155 GLU F CA 1
ATOM 7612 C C . GLU F 1 155 ? 204.563 -39.648 27.848 1.00 55.83 155 GLU F C 1
ATOM 7613 O O . GLU F 1 155 ? 203.613 -40.052 28.527 1.00 53.43 155 GLU F O 1
ATOM 7619 N N . THR F 1 156 ? 205.777 -40.175 27.932 1.00 52.08 156 THR F N 1
ATOM 7620 C CA . THR F 1 156 ? 206.096 -41.220 28.936 1.00 52.42 156 THR F CA 1
ATOM 7621 C C . THR F 1 156 ? 205.700 -40.690 30.318 1.00 53.47 156 THR F C 1
ATOM 7622 O O . THR F 1 156 ? 205.007 -41.397 31.027 1.00 53.63 156 THR F O 1
ATOM 7626 N N . LYS F 1 157 ? 206.136 -39.481 30.685 1.00 55.58 157 LYS F N 1
ATOM 7627 C CA . LYS F 1 157 ? 205.924 -38.900 32.042 1.00 57.50 157 LYS F CA 1
ATOM 7628 C C . LYS F 1 157 ? 204.423 -38.637 32.270 1.00 58.20 157 LYS F C 1
ATOM 7629 O O . LYS F 1 157 ? 203.927 -38.864 33.403 1.00 58.49 157 LYS F O 1
ATOM 7635 N N . ARG F 1 158 ? 203.703 -38.199 31.241 1.00 56.61 158 ARG F N 1
ATOM 7636 C CA . ARG F 1 158 ? 202.245 -37.969 31.350 1.00 56.95 158 ARG F CA 1
ATOM 7637 C C . ARG F 1 158 ? 201.567 -39.302 31.694 1.00 56.86 158 ARG F C 1
ATOM 7638 O O . ARG F 1 158 ? 200.688 -39.346 32.622 1.00 56.91 158 ARG F O 1
ATOM 7646 N N . VAL F 1 159 ? 201.926 -40.363 30.966 1.00 55.29 159 VAL F N 1
ATOM 7647 C CA . VAL F 1 159 ? 201.254 -41.675 31.150 1.00 54.45 159 VAL F CA 1
ATOM 7648 C C . VAL F 1 159 ? 201.598 -42.143 32.568 1.00 54.42 159 VAL F C 1
ATOM 7649 O O . VAL F 1 159 ? 200.674 -42.574 33.271 1.00 54.05 159 VAL F O 1
ATOM 7653 N N . LEU F 1 160 ? 202.860 -41.978 32.980 1.00 55.00 160 LEU F N 1
ATOM 7654 C CA . LEU F 1 160 ? 203.339 -42.277 34.360 1.00 56.55 160 LEU F CA 1
ATOM 7655 C C . LEU F 1 160 ? 202.485 -41.509 35.372 1.00 56.35 160 LEU F C 1
ATOM 7656 O O . LEU F 1 160 ? 202.002 -42.136 36.291 1.00 56.10 160 LEU F O 1
ATOM 7661 N N . GLN F 1 161 ? 202.274 -40.212 35.186 1.00 57.75 161 GLN F N 1
ATOM 7662 C CA . GLN F 1 161 ? 201.565 -39.368 36.192 1.00 60.22 161 GLN F CA 1
ATOM 7663 C C . GLN F 1 161 ? 200.087 -39.747 36.236 1.00 58.36 161 GLN F C 1
ATOM 7664 O O . GLN F 1 161 ? 199.498 -39.736 37.350 1.00 60.96 161 GLN F O 1
ATOM 7670 N N . ALA F 1 162 ? 199.517 -40.092 35.089 1.00 55.72 162 ALA F N 1
ATOM 7671 C CA . ALA F 1 162 ? 198.116 -40.552 34.986 1.00 56.00 162 ALA F CA 1
ATOM 7672 C C . ALA F 1 162 ? 197.922 -41.869 35.755 1.00 56.77 162 ALA F C 1
ATOM 7673 O O . ALA F 1 162 ? 196.898 -41.974 36.498 1.00 58.94 162 ALA F O 1
ATOM 7675 N N . ILE F 1 163 ? 198.864 -42.821 35.633 1.00 57.27 163 ILE F N 1
ATOM 7676 C CA . ILE F 1 163 ? 198.849 -44.104 36.404 1.00 57.28 163 ILE F CA 1
ATOM 7677 C C . ILE F 1 163 ? 198.895 -43.782 37.900 1.00 59.66 163 ILE F C 1
ATOM 7678 O O . ILE F 1 163 ? 198.130 -44.394 38.652 1.00 59.77 163 ILE F O 1
ATOM 7683 N N . GLN F 1 164 ? 199.784 -42.876 38.318 1.00 63.17 164 GLN F N 1
ATOM 7684 C CA . GLN F 1 164 ? 199.936 -42.473 39.743 1.00 67.12 164 GLN F CA 1
ATOM 7685 C C . GLN F 1 164 ? 198.635 -41.801 40.195 1.00 70.04 164 GLN F C 1
ATOM 7686 O O . GLN F 1 164 ? 198.173 -42.135 41.291 1.00 71.99 164 GLN F O 1
ATOM 7692 N N . TYR F 1 165 ? 198.072 -40.906 39.376 1.00 73.09 165 TYR F N 1
ATOM 7693 C CA . TYR F 1 165 ? 196.831 -40.159 39.699 1.00 77.99 165 TYR F CA 1
ATOM 7694 C C . TYR F 1 165 ? 195.749 -41.198 40.018 1.00 77.27 165 TYR F C 1
ATOM 7695 O O . TYR F 1 165 ? 195.148 -41.123 41.104 1.00 82.23 165 TYR F O 1
ATOM 7704 N N . VAL F 1 166 ? 195.576 -42.192 39.146 1.00 73.56 166 VAL F N 1
ATOM 7705 C CA . VAL F 1 166 ? 194.475 -43.199 39.247 1.00 70.67 166 VAL F CA 1
ATOM 7706 C C . VAL F 1 166 ? 194.689 -44.092 40.463 1.00 71.15 166 VAL F C 1
ATOM 7707 O O . VAL F 1 166 ? 193.680 -44.525 41.032 1.00 74.32 166 VAL F O 1
ATOM 7711 N N . GLN F 1 167 ? 195.934 -44.360 40.848 1.00 70.08 167 GLN F N 1
ATOM 7712 C CA . GLN F 1 167 ? 196.251 -45.416 41.848 1.00 70.54 167 GLN F CA 1
ATOM 7713 C C . GLN F 1 167 ? 196.134 -44.887 43.299 1.00 75.20 167 GLN F C 1
ATOM 7714 O O . GLN F 1 167 ? 195.851 -45.722 44.188 1.00 75.58 167 GLN F O 1
ATOM 7720 N N . SER F 1 168 ? 196.276 -43.584 43.568 1.00 77.48 168 SER F N 1
ATOM 7721 C CA . SER F 1 168 ? 195.954 -43.039 44.915 1.00 85.41 168 SER F CA 1
ATOM 7722 C C . SER F 1 168 ? 194.471 -42.577 45.036 1.00 87.41 168 SER F C 1
ATOM 7723 O O . SER F 1 168 ? 194.202 -41.795 45.955 1.00 87.40 168 SER F O 1
ATOM 7726 N N . ASN F 1 169 ? 193.536 -43.110 44.214 1.00 89.27 169 ASN F N 1
ATOM 7727 C CA . ASN F 1 169 ? 192.050 -42.906 44.249 1.00 88.59 169 ASN F CA 1
ATOM 7728 C C . ASN F 1 169 ? 191.278 -44.190 43.896 1.00 86.31 169 ASN F C 1
ATOM 7729 O O . ASN F 1 169 ? 191.374 -45.247 44.514 1.00 82.00 169 ASN F O 1
ATOM 7734 N N . LYS G 1 7 ? 230.683 -88.853 17.601 1.00 61.60 7 LYS G N 1
ATOM 7735 C CA . LYS G 1 7 ? 230.234 -88.022 18.798 1.00 63.58 7 LYS G CA 1
ATOM 7736 C C . LYS G 1 7 ? 231.284 -86.946 19.132 1.00 58.66 7 LYS G C 1
ATOM 7737 O O . LYS G 1 7 ? 230.910 -85.783 19.295 1.00 61.00 7 LYS G O 1
ATOM 7741 N N . PRO G 1 8 ? 232.605 -87.214 19.328 1.00 54.31 8 PRO G N 1
ATOM 7742 C CA . PRO G 1 8 ? 233.496 -86.130 19.723 1.00 49.86 8 PRO G CA 1
ATOM 7743 C C . PRO G 1 8 ? 233.548 -85.171 18.543 1.00 46.98 8 PRO G C 1
ATOM 7744 O O . PRO G 1 8 ? 233.487 -85.596 17.347 1.00 46.01 8 PRO G O 1
ATOM 7748 N N . LEU G 1 9 ? 233.645 -83.901 18.901 1.00 44.78 9 LEU G N 1
ATOM 7749 C CA . LEU G 1 9 ? 233.825 -82.807 17.921 1.00 44.74 9 LEU G CA 1
ATOM 7750 C C . LEU G 1 9 ? 235.172 -82.962 17.205 1.00 42.90 9 LEU G C 1
ATOM 7751 O O . LEU G 1 9 ? 235.232 -82.850 15.945 1.00 46.42 9 LEU G O 1
ATOM 7756 N N . VAL G 1 10 ? 236.236 -83.225 17.922 1.00 41.27 10 VAL G N 1
ATOM 7757 C CA . VAL G 1 10 ? 237.503 -83.525 17.218 1.00 42.82 10 VAL G CA 1
ATOM 7758 C C . VAL G 1 10 ? 237.403 -84.861 16.472 1.00 44.55 10 VAL G C 1
ATOM 7759 O O . VAL G 1 10 ? 236.933 -85.835 17.044 1.00 44.26 10 VAL G O 1
ATOM 7763 N N . GLY G 1 11 ? 237.862 -84.857 15.212 1.00 45.93 11 GLY G N 1
ATOM 7764 C CA . GLY G 1 11 ? 237.737 -85.963 14.247 1.00 47.76 11 GLY G CA 1
ATOM 7765 C C . GLY G 1 11 ? 236.502 -85.846 13.371 1.00 49.30 11 GLY G C 1
ATOM 7766 O O . GLY G 1 11 ? 236.395 -86.605 12.454 1.00 51.70 11 GLY G O 1
ATOM 7767 N N . SER G 1 12 ? 235.572 -84.953 13.666 1.00 51.35 12 SER G N 1
ATOM 7768 C CA . SER G 1 12 ? 234.281 -84.859 12.945 1.00 52.91 12 SER G CA 1
ATOM 7769 C C . SER G 1 12 ? 234.299 -83.628 12.022 1.00 51.75 12 SER G C 1
ATOM 7770 O O . SER G 1 12 ? 235.193 -82.744 12.191 1.00 49.80 12 SER G O 1
ATOM 7773 N N . VAL G 1 13 ? 233.329 -83.559 11.105 1.00 50.95 13 VAL G N 1
ATOM 7774 C CA . VAL G 1 13 ? 233.136 -82.360 10.243 1.00 52.73 13 VAL G CA 1
ATOM 7775 C C . VAL G 1 13 ? 232.734 -81.175 11.125 1.00 49.77 13 VAL G C 1
ATOM 7776 O O . VAL G 1 13 ? 231.700 -81.279 11.783 1.00 50.47 13 VAL G O 1
ATOM 7780 N N . ALA G 1 14 ? 233.488 -80.076 11.009 1.00 48.23 14 ALA G N 1
ATOM 7781 C CA . ALA G 1 14 ? 233.292 -78.788 11.706 1.00 49.21 14 ALA G CA 1
ATOM 7782 C C . ALA G 1 14 ? 231.917 -78.208 11.411 1.00 49.27 14 ALA G C 1
ATOM 7783 O O . ALA G 1 14 ? 231.624 -77.921 10.267 1.00 52.14 14 ALA G O 1
ATOM 7785 N N . PRO G 1 15 ? 231.069 -77.980 12.439 1.00 49.52 15 PRO G N 1
ATOM 7786 C CA . PRO G 1 15 ? 229.773 -77.337 12.250 1.00 50.77 15 PRO G CA 1
ATOM 7787 C C . PRO G 1 15 ? 229.928 -76.003 11.505 1.00 51.99 15 PRO G C 1
ATOM 7788 O O . PRO G 1 15 ? 230.709 -75.143 11.936 1.00 52.51 15 PRO G O 1
ATOM 7792 N N . ASP G 1 16 ? 229.207 -75.875 10.398 1.00 51.89 16 ASP G N 1
ATOM 7793 C CA . ASP G 1 16 ? 229.261 -74.698 9.505 1.00 53.68 16 ASP G CA 1
ATOM 7794 C C . ASP G 1 16 ? 228.476 -73.559 10.173 1.00 54.28 16 ASP G C 1
ATOM 7795 O O . ASP G 1 16 ? 227.655 -73.836 11.090 1.00 51.37 16 ASP G O 1
ATOM 7800 N N . PHE G 1 17 ? 228.743 -72.322 9.737 1.00 54.38 17 PHE G N 1
ATOM 7801 C CA . PHE G 1 17 ? 228.112 -71.107 10.282 1.00 53.53 17 PHE G CA 1
ATOM 7802 C C . PHE G 1 17 ? 228.173 -70.006 9.225 1.00 55.99 17 PHE G C 1
ATOM 7803 O O . PHE G 1 17 ? 229.193 -69.928 8.473 1.00 57.66 17 PHE G O 1
ATOM 7811 N N . LYS G 1 18 ? 227.090 -69.213 9.185 1.00 55.74 18 LYS G N 1
ATOM 7812 C CA . LYS G 1 18 ? 226.879 -67.988 8.370 1.00 56.10 18 LYS G CA 1
ATOM 7813 C C . LYS G 1 18 ? 226.643 -66.897 9.415 1.00 53.61 18 LYS G C 1
ATOM 7814 O O . LYS G 1 18 ? 225.704 -67.051 10.202 1.00 52.19 18 LYS G O 1
ATOM 7818 N N . ALA G 1 19 ? 227.548 -65.924 9.545 1.00 52.31 19 ALA G N 1
ATOM 7819 C CA . ALA G 1 19 ? 227.480 -64.923 10.640 1.00 51.50 19 ALA G CA 1
ATOM 7820 C C . ALA G 1 19 ? 228.116 -63.604 10.204 1.00 52.08 19 ALA G C 1
ATOM 7821 O O . ALA G 1 19 ? 228.787 -63.569 9.167 1.00 52.99 19 ALA G O 1
ATOM 7823 N N . GLN G 1 20 ? 227.787 -62.538 10.934 1.00 53.97 20 GLN G N 1
ATOM 7824 C CA . GLN G 1 20 ? 228.330 -61.181 10.711 1.00 54.44 20 GLN G CA 1
ATOM 7825 C C . GLN G 1 20 ? 229.721 -61.159 11.330 1.00 54.98 20 GLN G C 1
ATOM 7826 O O . GLN G 1 20 ? 229.883 -61.755 12.450 1.00 55.35 20 GLN G O 1
ATOM 7832 N N . ALA G 1 21 ? 230.670 -60.525 10.639 1.00 54.28 21 ALA G N 1
ATOM 7833 C CA . ALA G 1 21 ? 232.042 -60.311 11.142 1.00 55.23 21 ALA G CA 1
ATOM 7834 C C . ALA G 1 21 ? 232.470 -58.898 10.785 1.00 56.22 21 ALA G C 1
ATOM 7835 O O . ALA G 1 21 ? 231.640 -58.192 10.190 1.00 59.11 21 ALA G O 1
ATOM 7837 N N . VAL G 1 22 ? 233.675 -58.521 11.228 1.00 55.32 22 VAL G N 1
ATOM 7838 C CA . VAL G 1 22 ? 234.341 -57.221 10.960 1.00 56.11 22 VAL G CA 1
ATOM 7839 C C . VAL G 1 22 ? 235.719 -57.518 10.374 1.00 57.44 22 VAL G C 1
ATOM 7840 O O . VAL G 1 22 ? 236.614 -58.002 11.117 1.00 57.51 22 VAL G O 1
ATOM 7844 N N . PHE G 1 23 ? 235.878 -57.237 9.085 1.00 60.73 23 PHE G N 1
ATOM 7845 C CA . PHE G 1 23 ? 237.197 -57.214 8.392 1.00 64.32 23 PHE G CA 1
ATOM 7846 C C . PHE G 1 23 ? 237.440 -55.814 7.781 1.00 64.40 23 PHE G C 1
ATOM 7847 O O . PHE G 1 23 ? 236.570 -55.305 7.067 1.00 60.61 23 PHE G O 1
ATOM 7855 N N . ASP G 1 24 ? 238.610 -55.218 8.038 1.00 66.70 24 ASP G N 1
ATOM 7856 C CA . ASP G 1 24 ? 239.046 -53.920 7.445 1.00 72.01 24 ASP G CA 1
ATOM 7857 C C . ASP G 1 24 ? 238.003 -52.840 7.785 1.00 71.16 24 ASP G C 1
ATOM 7858 O O . ASP G 1 24 ? 237.623 -52.055 6.881 1.00 70.41 24 ASP G O 1
ATOM 7863 N N . GLN G 1 25 ? 237.523 -52.833 9.038 1.00 69.81 25 GLN G N 1
ATOM 7864 C CA . GLN G 1 25 ? 236.646 -51.774 9.618 1.00 69.23 25 GLN G CA 1
ATOM 7865 C C . GLN G 1 25 ? 235.317 -51.664 8.839 1.00 67.79 25 GLN G C 1
ATOM 7866 O O . GLN G 1 25 ? 234.669 -50.592 8.841 1.00 67.69 25 GLN G O 1
ATOM 7872 N N . GLU G 1 26 ? 234.870 -52.791 8.299 1.00 65.54 26 GLU G N 1
ATOM 7873 C CA . GLU G 1 26 ? 233.621 -52.944 7.525 1.00 66.16 26 GLU G CA 1
ATOM 7874 C C . GLU G 1 26 ? 232.983 -54.245 7.997 1.00 61.84 26 GLU G C 1
ATOM 7875 O O . GLU G 1 26 ? 233.742 -55.119 8.452 1.00 58.99 26 GLU G O 1
ATOM 7881 N N . PHE G 1 27 ? 231.658 -54.314 7.900 1.00 60.13 27 PHE G N 1
ATOM 7882 C CA . PHE G 1 27 ? 230.777 -55.472 8.167 1.00 59.40 27 PHE G CA 1
ATOM 7883 C C . PHE G 1 27 ? 230.750 -56.364 6.931 1.00 62.21 27 PHE G C 1
ATOM 7884 O O . PHE G 1 27 ? 230.605 -55.814 5.817 1.00 61.03 27 PHE G O 1
ATOM 7892 N N . GLN G 1 28 ? 230.860 -57.689 7.106 1.00 63.88 28 GLN G N 1
ATOM 7893 C CA . GLN G 1 28 ? 230.647 -58.625 5.964 1.00 66.69 28 GLN G CA 1
ATOM 7894 C C . GLN G 1 28 ? 230.183 -59.980 6.489 1.00 67.45 28 GLN G C 1
ATOM 7895 O O . GLN G 1 28 ? 230.652 -60.375 7.591 1.00 67.41 28 GLN G O 1
ATOM 7901 N N . GLU G 1 29 ? 229.284 -60.636 5.743 1.00 65.65 29 GLU G N 1
ATOM 7902 C CA . GLU G 1 29 ? 228.805 -62.001 6.062 1.00 67.37 29 GLU G CA 1
ATOM 7903 C C . GLU G 1 29 ? 229.948 -63.004 5.840 1.00 65.89 29 GLU G C 1
ATOM 7904 O O . GLU G 1 29 ? 230.546 -62.987 4.781 1.00 66.32 29 GLU G O 1
ATOM 7910 N N . ILE G 1 30 ? 230.249 -63.855 6.822 1.00 66.23 30 ILE G N 1
ATOM 7911 C CA . ILE G 1 30 ? 231.301 -64.914 6.715 1.00 67.77 30 ILE G CA 1
ATOM 7912 C C . ILE G 1 30 ? 230.707 -66.327 6.846 1.00 63.73 30 ILE G C 1
ATOM 7913 O O . ILE G 1 30 ? 229.935 -66.599 7.762 1.00 66.11 30 ILE G O 1
ATOM 7918 N N . THR G 1 31 ? 231.117 -67.216 5.964 1.00 62.59 31 THR G N 1
ATOM 7919 C CA . THR G 1 31 ? 230.676 -68.621 5.933 1.00 64.95 31 THR G CA 1
ATOM 7920 C C . THR G 1 31 ? 231.919 -69.495 6.106 1.00 63.19 31 THR G C 1
ATOM 7921 O O . THR G 1 31 ? 232.782 -69.476 5.208 1.00 67.69 31 THR G O 1
ATOM 7925 N N . LEU G 1 32 ? 231.994 -70.228 7.213 1.00 59.98 32 LEU G N 1
ATOM 7926 C CA . LEU G 1 32 ? 233.145 -71.116 7.521 1.00 58.86 32 LEU G CA 1
ATOM 7927 C C . LEU G 1 32 ? 233.468 -72.006 6.317 1.00 55.28 32 LEU G C 1
ATOM 7928 O O . LEU G 1 32 ? 234.634 -72.057 5.954 1.00 50.89 32 LEU G O 1
ATOM 7933 N N . SER G 1 33 ? 232.474 -72.672 5.745 1.00 55.53 33 SER G N 1
ATOM 7934 C CA . SER G 1 33 ? 232.678 -73.687 4.677 1.00 57.77 33 SER G CA 1
ATOM 7935 C C . SER G 1 33 ? 233.291 -73.057 3.415 1.00 57.47 33 SER G C 1
ATOM 7936 O O . SER G 1 33 ? 233.865 -73.831 2.640 1.00 53.81 33 SER G O 1
ATOM 7939 N N . LYS G 1 34 ? 233.310 -71.723 3.270 1.00 60.09 34 LYS G N 1
ATOM 7940 C CA . LYS G 1 34 ? 233.888 -71.061 2.053 1.00 62.78 34 LYS G CA 1
ATOM 7941 C C . LYS G 1 34 ? 235.414 -70.928 2.239 1.00 59.38 34 LYS G C 1
ATOM 7942 O O . LYS G 1 34 ? 236.081 -70.564 1.303 1.00 59.70 34 LYS G O 1
ATOM 7946 N N . TYR G 1 35 ? 235.967 -71.383 3.354 1.00 56.83 35 TYR G N 1
ATOM 7947 C CA . TYR G 1 35 ? 237.435 -71.495 3.575 1.00 58.78 35 TYR G CA 1
ATOM 7948 C C . TYR G 1 35 ? 237.957 -72.908 3.219 1.00 59.34 35 TYR G C 1
ATOM 7949 O O . TYR G 1 35 ? 239.154 -73.109 3.292 1.00 59.59 35 TYR G O 1
ATOM 7958 N N . ARG G 1 36 ? 237.116 -73.878 2.845 1.00 60.02 36 ARG G N 1
ATOM 7959 C CA . ARG G 1 36 ? 237.592 -75.219 2.407 1.00 59.85 36 ARG G CA 1
ATOM 7960 C C . ARG G 1 36 ? 238.610 -75.011 1.274 1.00 59.43 36 ARG G C 1
ATOM 7961 O O . ARG G 1 36 ? 238.395 -74.132 0.467 1.00 53.93 36 ARG G O 1
ATOM 7969 N N . GLY G 1 37 ? 239.632 -75.874 1.213 1.00 61.52 37 GLY G N 1
ATOM 7970 C CA . GLY G 1 37 ? 240.916 -75.661 0.516 1.00 61.63 37 GLY G CA 1
ATOM 7971 C C . GLY G 1 37 ? 241.928 -74.962 1.416 1.00 59.98 37 GLY G C 1
ATOM 7972 O O . GLY G 1 37 ? 243.055 -74.766 0.967 1.00 60.49 37 GLY G O 1
ATOM 7973 N N . LYS G 1 38 ? 241.559 -74.620 2.657 1.00 57.51 38 LYS G N 1
ATOM 7974 C CA . LYS G 1 38 ? 242.466 -73.927 3.599 1.00 56.50 38 LYS G CA 1
ATOM 7975 C C . LYS G 1 38 ? 242.278 -74.478 4.996 1.00 53.05 38 LYS G C 1
ATOM 7976 O O . LYS G 1 38 ? 241.183 -74.969 5.324 1.00 52.86 38 LYS G O 1
ATOM 7982 N N . TYR G 1 39 ? 243.344 -74.388 5.779 1.00 50.75 39 TYR G N 1
ATOM 7983 C CA . TYR G 1 39 ? 243.313 -74.620 7.240 1.00 47.65 39 TYR G CA 1
ATOM 7984 C C . TYR G 1 39 ? 242.684 -73.355 7.852 1.00 46.77 39 TYR G C 1
ATOM 7985 O O . TYR G 1 39 ? 242.913 -72.225 7.329 1.00 44.23 39 TYR G O 1
ATOM 7994 N N . VAL G 1 40 ? 241.924 -73.525 8.931 1.00 44.80 40 VAL G N 1
ATOM 7995 C CA . VAL G 1 40 ? 241.367 -72.380 9.661 1.00 44.89 40 VAL G CA 1
ATOM 7996 C C . VAL G 1 40 ? 241.753 -72.577 11.093 1.00 45.07 40 VAL G C 1
ATOM 7997 O O . VAL G 1 40 ? 241.440 -73.667 11.597 1.00 45.84 40 VAL G O 1
ATOM 8001 N N . VAL G 1 41 ? 242.390 -71.558 11.677 1.00 45.40 41 VAL G N 1
ATOM 8002 C CA . VAL G 1 41 ? 242.535 -71.379 13.147 1.00 43.73 41 VAL G CA 1
ATOM 8003 C C . VAL G 1 41 ? 241.277 -70.642 13.599 1.00 44.63 41 VAL G C 1
ATOM 8004 O O . VAL G 1 41 ? 241.120 -69.476 13.228 1.00 43.83 41 VAL G O 1
ATOM 8008 N N . LEU G 1 42 ? 240.416 -71.301 14.371 1.00 43.84 42 LEU G N 1
ATOM 8009 C CA . LEU G 1 42 ? 239.129 -70.724 14.797 1.00 41.87 42 LEU G CA 1
ATOM 8010 C C . LEU G 1 42 ? 239.185 -70.668 16.325 1.00 43.38 42 LEU G C 1
ATOM 8011 O O . LEU G 1 42 ? 239.362 -71.718 16.998 1.00 44.46 42 LEU G O 1
ATOM 8016 N N . PHE G 1 43 ? 239.184 -69.464 16.876 1.00 43.09 43 PHE G N 1
ATOM 8017 C CA . PHE G 1 43 ? 239.281 -69.277 18.323 1.00 42.17 43 PHE G CA 1
ATOM 8018 C C . PHE G 1 43 ? 238.144 -68.370 18.753 1.00 43.04 43 PHE G C 1
ATOM 8019 O O . PHE G 1 43 ? 237.608 -67.587 17.940 1.00 44.26 43 PHE G O 1
ATOM 8027 N N . PHE G 1 44 ? 237.841 -68.524 20.028 1.00 41.31 44 PHE G N 1
ATOM 8028 C CA . PHE G 1 44 ? 236.722 -67.992 20.780 1.00 41.21 44 PHE G CA 1
ATOM 8029 C C . PHE G 1 44 ? 237.308 -67.401 22.040 1.00 41.13 44 PHE G C 1
ATOM 8030 O O . PHE G 1 44 ? 238.124 -68.072 22.701 1.00 41.95 44 PHE G O 1
ATOM 8038 N N . TYR G 1 45 ? 236.792 -66.252 22.433 1.00 40.11 45 TYR G N 1
ATOM 8039 C CA . TYR G 1 45 ? 237.129 -65.553 23.685 1.00 39.27 45 TYR G CA 1
ATOM 8040 C C . TYR G 1 45 ? 235.826 -65.039 24.273 1.00 39.54 45 TYR G C 1
ATOM 8041 O O . TYR G 1 45 ? 234.885 -64.754 23.544 1.00 39.64 45 TYR G O 1
ATOM 8050 N N . PRO G 1 46 ? 235.751 -64.886 25.599 1.00 38.26 46 PRO G N 1
ATOM 8051 C CA . PRO G 1 46 ? 234.501 -64.607 26.268 1.00 39.08 46 PRO G CA 1
ATOM 8052 C C . PRO G 1 46 ? 233.853 -63.299 25.821 1.00 40.45 46 PRO G C 1
ATOM 8053 O O . PRO G 1 46 ? 232.755 -63.393 25.337 1.00 42.03 46 PRO G O 1
ATOM 8057 N N . LEU G 1 47 ? 234.526 -62.146 25.991 1.00 41.89 47 LEU G N 1
ATOM 8058 C CA . LEU G 1 47 ? 233.882 -60.814 25.781 1.00 43.87 47 LEU G CA 1
ATOM 8059 C C . LEU G 1 47 ? 234.856 -59.725 25.315 1.00 43.23 47 LEU G C 1
ATOM 8060 O O . LEU G 1 47 ? 236.024 -59.680 25.762 1.00 44.63 47 LEU G O 1
ATOM 8065 N N . ASP G 1 48 ? 234.298 -58.779 24.560 1.00 42.75 48 ASP G N 1
ATOM 8066 C CA . ASP G 1 48 ? 234.930 -57.487 24.201 1.00 43.55 48 ASP G CA 1
ATOM 8067 C C . ASP G 1 48 ? 234.943 -56.554 25.415 1.00 43.36 48 ASP G C 1
ATOM 8068 O O . ASP G 1 48 ? 234.055 -56.685 26.245 1.00 42.41 48 ASP G O 1
ATOM 8073 N N . PHE G 1 49 ? 235.961 -55.701 25.544 1.00 45.30 49 PHE G N 1
ATOM 8074 C CA . PHE G 1 49 ? 235.970 -54.529 26.460 1.00 48.49 49 PHE G CA 1
ATOM 8075 C C . PHE G 1 49 ? 236.063 -54.978 27.934 1.00 48.79 49 PHE G C 1
ATOM 8076 O O . PHE G 1 49 ? 235.498 -54.288 28.808 1.00 49.45 49 PHE G O 1
ATOM 8084 N N . THR G 1 50 ? 236.806 -56.047 28.205 1.00 48.53 50 THR G N 1
ATOM 8085 C CA . THR G 1 50 ? 237.179 -56.530 29.566 1.00 51.38 50 THR G CA 1
ATOM 8086 C C . THR G 1 50 ? 238.491 -55.886 30.051 1.00 54.29 50 THR G C 1
ATOM 8087 O O . THR G 1 50 ? 239.157 -55.220 29.290 1.00 51.84 50 THR G O 1
ATOM 8091 N N . PHE G 1 51 ? 238.897 -56.175 31.281 1.00 59.96 51 PHE G N 1
ATOM 8092 C CA . PHE G 1 51 ? 240.167 -55.675 31.870 1.00 64.61 51 PHE G CA 1
ATOM 8093 C C . PHE G 1 51 ? 241.305 -56.689 31.634 1.00 65.19 51 PHE G C 1
ATOM 8094 O O . PHE G 1 51 ? 242.413 -56.498 32.132 1.00 61.77 51 PHE G O 1
ATOM 8102 N N . VAL G 1 52 ? 241.052 -57.723 30.832 1.00 66.60 52 VAL G N 1
ATOM 8103 C CA . VAL G 1 52 ? 242.059 -58.749 30.453 1.00 66.68 52 VAL G CA 1
ATOM 8104 C C . VAL G 1 52 ? 242.731 -58.303 29.157 1.00 70.69 52 VAL G C 1
ATOM 8105 O O . VAL G 1 52 ? 242.093 -58.367 28.079 1.00 69.99 52 VAL G O 1
ATOM 8109 N N . CYS G 1 53 ? 243.980 -57.861 29.282 1.00 75.69 53 CYS G N 1
ATOM 8110 C CA . CYS G 1 53 ? 244.881 -57.510 28.156 1.00 77.04 53 CYS G CA 1
ATOM 8111 C C . CYS G 1 53 ? 244.608 -58.508 27.035 1.00 69.29 53 CYS G C 1
ATOM 8112 O O . CYS G 1 53 ? 244.729 -59.704 27.235 1.00 68.92 53 CYS G O 1
ATOM 8115 N N . PRO G 1 54 ? 244.158 -58.076 25.841 1.00 68.79 54 PRO G N 1
ATOM 8116 C CA . PRO G 1 54 ? 243.717 -59.032 24.825 1.00 66.58 54 PRO G CA 1
ATOM 8117 C C . PRO G 1 54 ? 244.867 -59.566 23.943 1.00 66.90 54 PRO G C 1
ATOM 8118 O O . PRO G 1 54 ? 244.745 -59.482 22.723 1.00 65.35 54 PRO G O 1
ATOM 8122 N N . THR G 1 55 ? 245.940 -60.111 24.538 1.00 62.83 55 THR G N 1
ATOM 8123 C CA . THR G 1 55 ? 247.136 -60.506 23.765 1.00 65.84 55 THR G CA 1
ATOM 8124 C C . THR G 1 55 ? 246.816 -61.780 22.983 1.00 63.92 55 THR G C 1
ATOM 8125 O O . THR G 1 55 ? 247.454 -61.970 21.949 1.00 61.98 55 THR G O 1
ATOM 8129 N N . GLU G 1 56 ? 245.863 -62.604 23.409 1.00 65.38 56 GLU G N 1
ATOM 8130 C CA . GLU G 1 56 ? 245.460 -63.787 22.583 1.00 68.99 56 GLU G CA 1
ATOM 8131 C C . GLU G 1 56 ? 245.149 -63.283 21.150 1.00 66.68 56 GLU G C 1
ATOM 8132 O O . GLU G 1 56 ? 245.808 -63.747 20.156 1.00 70.25 56 GLU G O 1
ATOM 8138 N N . ILE G 1 57 ? 244.282 -62.266 21.064 1.00 58.38 57 ILE G N 1
ATOM 8139 C CA . ILE G 1 57 ? 243.747 -61.677 19.813 1.00 53.37 57 ILE G CA 1
ATOM 8140 C C . ILE G 1 57 ? 244.858 -60.912 19.090 1.00 54.27 57 ILE G C 1
ATOM 8141 O O . ILE G 1 57 ? 245.006 -61.111 17.859 1.00 57.26 57 ILE G O 1
ATOM 8146 N N . THR G 1 58 ? 245.552 -59.984 19.754 1.00 52.69 58 THR G N 1
ATOM 8147 C CA . THR G 1 58 ? 246.505 -59.065 19.070 1.00 52.96 58 THR G CA 1
ATOM 8148 C C . THR G 1 58 ? 247.728 -59.824 18.527 1.00 53.02 58 THR G C 1
ATOM 8149 O O . THR G 1 58 ? 248.209 -59.435 17.439 1.00 54.22 58 THR G O 1
ATOM 8153 N N . ALA G 1 59 ? 248.249 -60.834 19.242 1.00 52.83 59 ALA G N 1
ATOM 8154 C CA . ALA G 1 59 ? 249.436 -61.629 18.813 1.00 53.79 59 ALA G CA 1
ATOM 8155 C C . ALA G 1 59 ? 249.186 -62.290 17.446 1.00 54.66 59 ALA G C 1
ATOM 8156 O O . ALA G 1 59 ? 250.039 -62.155 16.579 1.00 54.45 59 ALA G O 1
ATOM 8158 N N . PHE G 1 60 ? 248.059 -62.987 17.261 1.00 55.10 60 PHE G N 1
ATOM 8159 C CA . PHE G 1 60 ? 247.629 -63.496 15.931 1.00 54.45 60 PHE G CA 1
ATOM 8160 C C . PHE G 1 60 ? 247.637 -62.333 14.921 1.00 54.03 60 PHE G C 1
ATOM 8161 O O . PHE G 1 60 ? 248.013 -62.579 13.752 1.00 54.88 60 PHE G O 1
ATOM 8169 N N . SER G 1 61 ? 247.206 -61.118 15.289 1.00 53.60 61 SER G N 1
ATOM 8170 C CA . SER G 1 61 ? 247.150 -60.000 14.299 1.00 54.24 61 SER G CA 1
ATOM 8171 C C . SER G 1 61 ? 248.570 -59.664 13.842 1.00 53.26 61 SER G C 1
ATOM 8172 O O . SER G 1 61 ? 248.785 -59.639 12.627 1.00 52.57 61 SER G O 1
ATOM 8175 N N . ASP G 1 62 ? 249.494 -59.472 14.776 1.00 53.02 62 ASP G N 1
ATOM 8176 C CA . ASP G 1 62 ? 250.904 -59.077 14.491 1.00 56.64 62 ASP G CA 1
ATOM 8177 C C . ASP G 1 62 ? 251.609 -60.160 13.643 1.00 58.31 62 ASP G C 1
ATOM 8178 O O . ASP G 1 62 ? 252.310 -59.837 12.630 1.00 58.40 62 ASP G O 1
ATOM 8183 N N . ARG G 1 63 ? 251.403 -61.432 13.996 1.00 57.82 63 ARG G N 1
ATOM 8184 C CA . ARG G 1 63 ? 252.087 -62.552 13.319 1.00 57.54 63 ARG G CA 1
ATOM 8185 C C . ARG G 1 63 ? 251.129 -63.166 12.295 1.00 56.74 63 ARG G C 1
ATOM 8186 O O . ARG G 1 63 ? 251.406 -64.289 11.876 1.00 55.90 63 ARG G O 1
ATOM 8194 N N . TYR G 1 64 ? 250.106 -62.434 11.838 1.00 57.08 64 TYR G N 1
ATOM 8195 C CA . TYR G 1 64 ? 249.117 -62.939 10.849 1.00 58.75 64 TYR G CA 1
ATOM 8196 C C . TYR G 1 64 ? 249.842 -63.530 9.614 1.00 62.00 64 TYR G C 1
ATOM 8197 O O . TYR G 1 64 ? 249.429 -64.609 9.127 1.00 57.97 64 TYR G O 1
ATOM 8206 N N . LYS G 1 65 ? 250.875 -62.857 9.096 1.00 66.22 65 LYS G N 1
ATOM 8207 C CA . LYS G 1 65 ? 251.463 -63.223 7.787 1.00 71.18 65 LYS G CA 1
ATOM 8208 C C . LYS G 1 65 ? 251.980 -64.660 7.850 1.00 69.81 65 LYS G C 1
ATOM 8209 O O . LYS G 1 65 ? 251.887 -65.375 6.824 1.00 70.87 65 LYS G O 1
ATOM 8215 N N . GLU G 1 66 ? 252.542 -65.062 8.987 1.00 66.04 66 GLU G N 1
ATOM 8216 C CA . GLU G 1 66 ? 253.167 -66.402 9.108 1.00 65.85 66 GLU G CA 1
ATOM 8217 C C . GLU G 1 66 ? 252.098 -67.428 8.720 1.00 64.07 66 GLU G C 1
ATOM 8218 O O . GLU G 1 66 ? 252.439 -68.462 8.132 1.00 67.52 66 GLU G O 1
ATOM 8224 N N . PHE G 1 67 ? 250.838 -67.117 9.016 1.00 60.02 67 PHE G N 1
ATOM 8225 C CA . PHE G 1 67 ? 249.686 -68.025 8.851 1.00 57.93 67 PHE G CA 1
ATOM 8226 C C . PHE G 1 67 ? 249.163 -67.966 7.418 1.00 57.71 67 PHE G C 1
ATOM 8227 O O . PHE G 1 67 ? 248.918 -69.027 6.873 1.00 57.09 67 PHE G O 1
ATOM 8235 N N . LYS G 1 68 ? 248.923 -66.768 6.893 1.00 60.90 68 LYS G N 1
ATOM 8236 C CA . LYS G 1 68 ? 248.531 -66.552 5.484 1.00 65.37 68 LYS G CA 1
ATOM 8237 C C . LYS G 1 68 ? 249.582 -67.269 4.625 1.00 65.00 68 LYS G C 1
ATOM 8238 O O . LYS G 1 68 ? 249.167 -67.929 3.683 1.00 66.60 68 LYS G O 1
ATOM 8242 N N . ASP G 1 69 ? 250.874 -67.190 4.974 1.00 65.74 69 ASP G N 1
ATOM 8243 C CA . ASP G 1 69 ? 252.018 -67.808 4.223 1.00 67.11 69 ASP G CA 1
ATOM 8244 C C . ASP G 1 69 ? 251.918 -69.355 4.180 1.00 63.42 69 ASP G C 1
ATOM 8245 O O . ASP G 1 69 ? 252.460 -69.950 3.243 1.00 62.56 69 ASP G O 1
ATOM 8250 N N . ILE G 1 70 ? 251.265 -70.014 5.138 1.00 59.03 70 ILE G N 1
ATOM 8251 C CA . ILE G 1 70 ? 251.100 -71.497 5.097 1.00 57.66 70 ILE G CA 1
ATOM 8252 C C . ILE G 1 70 ? 249.623 -71.840 4.935 1.00 56.71 70 ILE G C 1
ATOM 8253 O O . ILE G 1 70 ? 249.178 -72.841 5.568 1.00 54.14 70 ILE G O 1
ATOM 8258 N N . ASN G 1 71 ? 248.901 -71.067 4.102 1.00 56.15 71 ASN G N 1
ATOM 8259 C CA . ASN G 1 71 ? 247.547 -71.454 3.612 1.00 54.17 71 ASN G CA 1
ATOM 8260 C C . ASN G 1 71 ? 246.611 -71.710 4.828 1.00 52.50 71 ASN G C 1
ATOM 8261 O O . ASN G 1 71 ? 245.951 -72.774 4.907 1.00 50.53 71 ASN G O 1
ATOM 8266 N N . THR G 1 72 ? 246.535 -70.753 5.754 1.00 54.25 72 THR G N 1
ATOM 8267 C CA . THR G 1 72 ? 245.698 -70.794 6.992 1.00 51.23 72 THR G CA 1
ATOM 8268 C C . THR G 1 72 ? 245.122 -69.401 7.248 1.00 52.13 72 THR G C 1
ATOM 8269 O O . THR G 1 72 ? 245.915 -68.466 7.301 1.00 53.85 72 THR G O 1
ATOM 8273 N N . GLU G 1 73 ? 243.791 -69.279 7.309 1.00 51.87 73 GLU G N 1
ATOM 8274 C CA . GLU G 1 73 ? 243.037 -68.112 7.801 1.00 51.76 73 GLU G CA 1
ATOM 8275 C C . GLU G 1 73 ? 242.955 -68.187 9.340 1.00 51.82 73 GLU G C 1
ATOM 8276 O O . GLU G 1 73 ? 242.936 -69.330 9.902 1.00 50.19 73 GLU G O 1
ATOM 8282 N N . VAL G 1 74 ? 242.868 -67.025 9.994 1.00 51.64 74 VAL G N 1
ATOM 8283 C CA . VAL G 1 74 ? 242.494 -66.869 11.437 1.00 51.78 74 VAL G CA 1
ATOM 8284 C C . VAL G 1 74 ? 241.083 -66.271 11.516 1.00 52.04 74 VAL G C 1
ATOM 8285 O O . VAL G 1 74 ? 240.736 -65.480 10.615 1.00 56.17 74 VAL G O 1
ATOM 8289 N N . LEU G 1 75 ? 240.271 -66.706 12.490 1.00 48.14 75 LEU G N 1
ATOM 8290 C CA . LEU G 1 75 ? 238.898 -66.199 12.742 1.00 45.99 75 LEU G CA 1
ATOM 8291 C C . LEU G 1 75 ? 238.770 -66.260 14.262 1.00 45.75 75 LEU G C 1
ATOM 8292 O O . LEU G 1 75 ? 238.993 -67.343 14.773 1.00 45.26 75 LEU G O 1
ATOM 8297 N N . GLY G 1 76 ? 238.555 -65.108 14.921 1.00 44.97 76 GLY G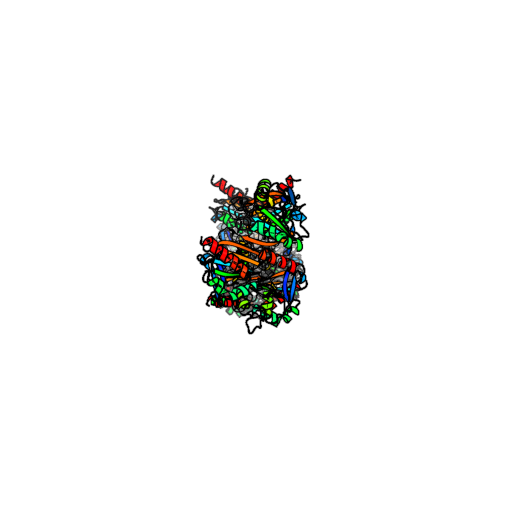 N 1
ATOM 8298 C CA . GLY G 1 76 ? 238.209 -64.937 16.342 1.00 43.76 76 GLY G CA 1
ATOM 8299 C C . GLY G 1 76 ? 236.714 -64.731 16.467 1.00 43.20 76 GLY G C 1
ATOM 8300 O O . GLY G 1 76 ? 236.117 -64.258 15.516 1.00 43.71 76 GLY G O 1
ATOM 8301 N N . VAL G 1 77 ? 236.124 -65.148 17.581 1.00 41.72 77 VAL G N 1
ATOM 8302 C CA . VAL G 1 77 ? 234.662 -65.176 17.807 1.00 40.67 77 VAL G CA 1
ATOM 8303 C C . VAL G 1 77 ? 234.405 -64.867 19.308 1.00 39.30 77 VAL G C 1
ATOM 8304 O O . VAL G 1 77 ? 234.975 -65.512 20.166 1.00 37.16 77 VAL G O 1
ATOM 8308 N N . SER G 1 78 ? 233.473 -63.972 19.596 1.00 39.02 78 SER G N 1
ATOM 8309 C CA . SER G 1 78 ? 232.740 -63.849 20.877 1.00 38.82 78 SER G CA 1
ATOM 8310 C C . SER G 1 78 ? 231.266 -63.684 20.564 1.00 38.45 78 SER G C 1
ATOM 8311 O O . SER G 1 78 ? 230.925 -63.428 19.380 1.00 39.42 78 SER G O 1
ATOM 8314 N N . VAL G 1 79 ? 230.480 -63.649 21.623 1.00 38.34 79 VAL G N 1
ATOM 8315 C CA . VAL G 1 79 ? 229.023 -63.422 21.578 1.00 40.24 79 VAL G CA 1
ATOM 8316 C C . VAL G 1 79 ? 228.693 -61.941 21.401 1.00 41.18 79 VAL G C 1
ATOM 8317 O O . VAL G 1 79 ? 227.510 -61.656 21.363 1.00 44.34 79 VAL G O 1
ATOM 8321 N N . ASP G 1 80 ? 229.654 -61.034 21.268 1.00 42.77 80 ASP G N 1
ATOM 8322 C CA . ASP G 1 80 ? 229.365 -59.589 21.136 1.00 44.70 80 ASP G CA 1
ATOM 8323 C C . ASP G 1 80 ? 228.752 -59.319 19.750 1.00 46.00 80 ASP G C 1
ATOM 8324 O O . ASP G 1 80 ? 228.925 -60.152 18.838 1.00 44.11 80 ASP G O 1
ATOM 8329 N N . SER G 1 81 ? 228.014 -58.206 19.601 1.00 48.05 81 SER G N 1
ATOM 8330 C CA . SER G 1 81 ? 227.475 -57.740 18.295 1.00 48.84 81 SER G CA 1
ATOM 8331 C C . SER G 1 81 ? 228.641 -57.339 17.376 1.00 49.78 81 SER G C 1
ATOM 8332 O O . SER G 1 81 ? 229.744 -57.086 17.937 1.00 48.11 81 SER G O 1
ATOM 8335 N N . GLN G 1 82 ? 228.411 -57.239 16.051 1.00 49.52 82 GLN G N 1
ATOM 8336 C CA . GLN G 1 82 ? 229.436 -56.687 15.146 1.00 51.43 82 GLN G CA 1
ATOM 8337 C C . GLN G 1 82 ? 229.731 -55.218 15.473 1.00 50.71 82 GLN G C 1
ATOM 8338 O O . GLN G 1 82 ? 230.865 -54.800 15.211 1.00 50.75 82 GLN G O 1
ATOM 8344 N N . PHE G 1 83 ? 228.758 -54.442 15.960 1.00 50.79 83 PHE G N 1
ATOM 8345 C CA . PHE G 1 83 ? 228.956 -53.006 16.322 1.00 51.89 83 PHE G CA 1
ATOM 8346 C C . PHE G 1 83 ? 229.914 -52.913 17.515 1.00 50.84 83 PHE G C 1
ATOM 8347 O O . PHE G 1 83 ? 230.837 -52.103 17.460 1.00 54.01 83 PHE G O 1
ATOM 8355 N N . THR G 1 84 ? 229.753 -53.757 18.519 1.00 48.56 84 THR G N 1
ATOM 8356 C CA . THR G 1 84 ? 230.716 -53.848 19.644 1.00 49.48 84 THR G CA 1
ATOM 8357 C C . THR G 1 84 ? 232.114 -54.213 19.122 1.00 49.79 84 THR G C 1
ATOM 8358 O O . THR G 1 84 ? 233.089 -53.620 19.620 1.00 51.82 84 THR G O 1
ATOM 8362 N N . HIS G 1 85 ? 232.255 -55.160 18.204 1.00 48.60 85 HIS G N 1
ATOM 8363 C CA . HIS G 1 85 ? 233.599 -55.512 17.686 1.00 49.92 85 HIS G CA 1
ATOM 8364 C C . HIS G 1 85 ? 234.247 -54.292 17.022 1.00 50.45 85 HIS G C 1
ATOM 8365 O O . HIS G 1 85 ? 235.456 -54.087 17.242 1.00 52.15 85 HIS G O 1
ATOM 8372 N N . LEU G 1 86 ? 233.507 -53.572 16.175 1.00 50.22 86 LEU G N 1
ATOM 8373 C CA . LEU G 1 86 ? 234.041 -52.433 15.378 1.00 50.42 86 LEU G CA 1
ATOM 8374 C C . LEU G 1 86 ? 234.595 -51.402 16.354 1.00 49.48 86 LEU G C 1
ATOM 8375 O O . LEU G 1 86 ? 235.709 -50.946 16.187 1.00 49.93 86 LEU G O 1
ATOM 8380 N N . ALA G 1 87 ? 233.862 -51.127 17.416 1.00 48.37 87 ALA G N 1
ATOM 8381 C CA . ALA G 1 87 ? 234.259 -50.114 18.415 1.00 47.59 87 ALA G CA 1
ATOM 8382 C C . ALA G 1 87 ? 235.544 -50.511 19.107 1.00 46.66 87 ALA G C 1
ATOM 8383 O O . ALA G 1 87 ? 236.327 -49.607 19.342 1.00 46.20 87 ALA G O 1
ATOM 8385 N N . TRP G 1 88 ? 235.683 -51.798 19.457 1.00 46.76 88 TRP G N 1
ATOM 8386 C CA . TRP G 1 88 ? 236.900 -52.378 20.093 1.00 47.76 88 TRP G CA 1
ATOM 8387 C C . TRP G 1 88 ? 238.086 -52.253 19.152 1.00 47.92 88 TRP G C 1
ATOM 8388 O O . TRP G 1 88 ? 239.104 -51.827 19.616 1.00 47.33 88 TRP G O 1
ATOM 8399 N N . ILE G 1 89 ? 237.914 -52.616 17.891 1.00 49.20 89 ILE G N 1
ATOM 8400 C CA . ILE G 1 89 ? 238.976 -52.523 16.856 1.00 52.27 89 ILE G CA 1
ATOM 8401 C C . ILE G 1 89 ? 239.381 -51.041 16.712 1.00 54.83 89 ILE G C 1
ATOM 8402 O O . ILE G 1 89 ? 240.582 -50.736 16.655 1.00 56.56 89 ILE G O 1
ATOM 8407 N N . GLN G 1 90 ? 238.423 -50.130 16.748 1.00 56.60 90 GLN G N 1
ATOM 8408 C CA . GLN G 1 90 ? 238.675 -48.685 16.536 1.00 61.47 90 GLN G CA 1
ATOM 8409 C C . GLN G 1 90 ? 239.202 -47.980 17.804 1.00 65.03 90 GLN G C 1
ATOM 8410 O O . GLN G 1 90 ? 239.549 -46.790 17.679 1.00 69.40 90 GLN G O 1
ATOM 8416 N N . THR G 1 91 ? 239.271 -48.659 18.956 1.00 65.41 91 THR G N 1
ATOM 8417 C CA . THR G 1 91 ? 239.954 -48.195 20.189 1.00 66.00 91 THR G CA 1
ATOM 8418 C C . THR G 1 91 ? 241.421 -48.610 20.097 1.00 67.55 91 THR G C 1
ATOM 8419 O O . THR G 1 91 ? 241.654 -49.717 19.612 1.00 64.16 91 THR G O 1
ATOM 8423 N N . ASP G 1 92 ? 242.355 -47.762 20.557 1.00 73.66 92 ASP G N 1
ATOM 8424 C CA . ASP G 1 92 ? 243.836 -47.988 20.508 1.00 75.79 92 ASP G CA 1
ATOM 8425 C C . ASP G 1 92 ? 244.188 -49.063 21.543 1.00 73.73 92 ASP G C 1
ATOM 8426 O O . ASP G 1 92 ? 243.446 -49.160 22.570 1.00 69.17 92 ASP G O 1
ATOM 8431 N N . ARG G 1 93 ? 245.291 -49.796 21.307 1.00 72.62 93 ARG G N 1
ATOM 8432 C CA . ARG G 1 93 ? 245.842 -50.769 22.278 1.00 69.97 93 ARG G CA 1
ATOM 8433 C C . ARG G 1 93 ? 246.133 -50.042 23.597 1.00 71.74 93 ARG G C 1
ATOM 8434 O O . ARG G 1 93 ? 245.747 -50.559 24.655 1.00 66.30 93 ARG G O 1
ATOM 8442 N N . LYS G 1 94 ? 246.732 -48.851 23.526 1.00 76.98 94 LYS G N 1
ATOM 8443 C CA . LYS G 1 94 ? 247.114 -48.044 24.720 1.00 80.73 94 LYS G CA 1
ATOM 8444 C C . LYS G 1 94 ? 245.879 -47.819 25.634 1.00 80.99 94 LYS G C 1
ATOM 8445 O O . LYS G 1 94 ? 246.070 -47.722 26.854 1.00 81.22 94 LYS G O 1
ATOM 8448 N N . GLU G 1 95 ? 244.643 -47.794 25.123 1.00 79.44 95 GLU G N 1
ATOM 8449 C CA . GLU G 1 95 ? 243.443 -47.548 25.977 1.00 80.31 95 GLU G CA 1
ATOM 8450 C C . GLU G 1 95 ? 242.506 -48.772 26.083 1.00 74.29 95 GLU G C 1
ATOM 8451 O O . GLU G 1 95 ? 241.318 -48.578 26.267 1.00 70.02 95 GLU G O 1
ATOM 8457 N N . GLY G 1 96 ? 242.990 -50.003 25.955 1.00 71.99 96 GLY G N 1
ATOM 8458 C CA . GLY G 1 96 ? 242.177 -51.198 26.264 1.00 67.20 96 GLY G CA 1
ATOM 8459 C C . GLY G 1 96 ? 241.529 -51.829 25.044 1.00 62.49 96 GLY G C 1
ATOM 8460 O O . GLY G 1 96 ? 240.667 -52.670 25.256 1.00 60.76 96 GLY G O 1
ATOM 8461 N N . GLY G 1 97 ? 241.955 -51.474 23.827 1.00 59.98 97 GLY G N 1
ATOM 8462 C CA . GLY G 1 97 ? 241.379 -51.951 22.550 1.00 56.92 97 GLY G CA 1
ATOM 8463 C C . GLY G 1 97 ? 242.318 -52.865 21.765 1.00 54.99 97 GLY G C 1
ATOM 8464 O O . GLY G 1 97 ? 243.357 -53.271 22.296 1.00 53.98 97 GLY G O 1
ATOM 8465 N N . LEU G 1 98 ? 241.980 -53.139 20.505 1.00 53.66 98 LEU G N 1
ATOM 8466 C CA . LEU G 1 98 ? 242.705 -54.070 19.615 1.00 53.90 98 LEU G CA 1
ATOM 8467 C C . LEU G 1 98 ? 243.587 -53.325 18.617 1.00 56.39 98 LEU G C 1
ATOM 8468 O O . LEU G 1 98 ? 244.496 -53.979 18.026 1.00 59.98 98 LEU G O 1
ATOM 8473 N N . GLY G 1 99 ? 243.306 -52.049 18.369 1.00 59.05 99 GLY G N 1
ATOM 8474 C CA . GLY G 1 99 ? 243.791 -51.377 17.158 1.00 61.08 99 GLY G CA 1
ATOM 8475 C C . GLY G 1 99 ? 243.360 -52.188 15.951 1.00 62.75 99 GLY G C 1
ATOM 8476 O O . GLY G 1 99 ? 242.469 -53.062 16.107 1.00 62.71 99 GLY G O 1
ATOM 8477 N N . ASP G 1 100 ? 243.974 -51.915 14.804 1.00 66.07 100 ASP G N 1
ATOM 8478 C CA . ASP G 1 100 ? 243.832 -52.660 13.528 1.00 68.73 100 ASP G CA 1
ATOM 8479 C C . ASP G 1 100 ? 244.026 -54.167 13.777 1.00 66.14 100 ASP G C 1
ATOM 8480 O O . ASP G 1 100 ? 244.909 -54.595 14.578 1.00 66.46 100 ASP G O 1
ATOM 8485 N N . LEU G 1 101 ? 243.156 -54.947 13.151 1.00 63.82 101 LEU G N 1
ATOM 8486 C CA . LEU G 1 101 ? 243.112 -56.428 13.246 1.00 61.03 101 LEU G CA 1
ATOM 8487 C C . LEU G 1 101 ? 243.146 -56.956 11.800 1.00 60.46 101 LEU G C 1
ATOM 8488 O O . LEU G 1 101 ? 242.335 -56.467 10.973 1.00 55.30 101 LEU G O 1
ATOM 8493 N N . ALA G 1 102 ? 244.121 -57.836 11.492 1.00 59.19 102 ALA G N 1
ATOM 8494 C CA . ALA G 1 102 ? 244.452 -58.324 10.128 1.00 57.55 102 ALA G CA 1
ATOM 8495 C C . ALA G 1 102 ? 243.483 -59.423 9.674 1.00 55.32 102 ALA G C 1
ATOM 8496 O O . ALA G 1 102 ? 243.627 -59.884 8.501 1.00 56.73 102 ALA G O 1
ATOM 8498 N N . TYR G 1 103 ? 242.580 -59.868 10.562 1.00 51.80 103 TYR G N 1
ATOM 8499 C CA . TYR G 1 103 ? 241.661 -61.002 10.292 1.00 50.28 103 TYR G CA 1
ATOM 8500 C C . TYR G 1 103 ? 240.259 -60.670 10.783 1.00 50.07 103 TYR G C 1
ATOM 8501 O O . TYR G 1 103 ? 240.091 -59.819 11.634 1.00 52.16 103 TYR G O 1
ATOM 8510 N N . PRO G 1 104 ? 239.221 -61.367 10.275 1.00 50.67 104 PRO G N 1
ATOM 8511 C CA . PRO G 1 104 ? 237.835 -61.168 10.693 1.00 50.22 104 PRO G CA 1
ATOM 8512 C C . PRO G 1 104 ? 237.560 -61.496 12.159 1.00 47.81 104 PRO G C 1
ATOM 8513 O O . PRO G 1 104 ? 237.977 -62.518 12.625 1.00 46.79 104 PRO G O 1
ATOM 8517 N N . LEU G 1 105 ? 236.806 -60.629 12.807 1.00 47.05 105 LEU G N 1
ATOM 8518 C CA . LEU G 1 105 ? 236.352 -60.834 14.193 1.00 45.05 105 LEU G CA 1
ATOM 8519 C C . LEU G 1 105 ? 234.858 -61.119 14.088 1.00 44.02 105 LEU G C 1
ATOM 8520 O O . LEU G 1 105 ? 234.155 -60.219 13.640 1.00 44.59 105 LEU G O 1
ATOM 8525 N N . VAL G 1 106 ? 234.415 -62.326 14.439 1.00 42.42 106 VAL G N 1
ATOM 8526 C CA . VAL G 1 106 ? 233.050 -62.843 14.150 1.00 41.66 106 VAL G CA 1
ATOM 8527 C C . VAL G 1 106 ? 232.110 -62.582 15.339 1.00 41.80 106 VAL G C 1
ATOM 8528 O O . VAL G 1 106 ? 232.494 -62.804 16.548 1.00 40.01 106 VAL G O 1
ATOM 8532 N N . ALA G 1 107 ? 230.888 -62.163 15.012 1.00 41.81 107 ALA G N 1
ATOM 8533 C CA . ALA G 1 107 ? 229.856 -61.795 15.997 1.00 42.59 107 ALA G CA 1
ATOM 8534 C C . ALA G 1 107 ? 228.805 -62.926 16.145 1.00 43.54 107 ALA G C 1
ATOM 8535 O O . ALA G 1 107 ? 227.871 -63.071 15.296 1.00 44.61 107 ALA G O 1
ATOM 8537 N N . ASP G 1 108 ? 228.891 -63.646 17.267 1.00 43.01 108 ASP G N 1
ATOM 8538 C CA . ASP G 1 108 ? 228.084 -64.859 17.533 1.00 42.78 108 ASP G CA 1
ATOM 8539 C C . ASP G 1 108 ? 226.909 -64.425 18.398 1.00 42.06 108 ASP G C 1
ATOM 8540 O O . ASP G 1 108 ? 226.734 -64.961 19.560 1.00 39.10 108 ASP G O 1
ATOM 8545 N N . LEU G 1 109 ? 226.182 -63.446 17.861 1.00 43.85 109 LEU G N 1
ATOM 8546 C CA . LEU G 1 109 ? 225.135 -62.658 18.571 1.00 45.06 109 LEU G CA 1
ATOM 8547 C C . LEU G 1 109 ? 224.057 -63.593 19.098 1.00 45.51 109 LEU G C 1
ATOM 8548 O O . LEU G 1 109 ? 223.642 -63.398 20.260 1.00 46.09 109 LEU G O 1
ATOM 8553 N N . LYS G 1 110 ? 223.672 -64.589 18.297 1.00 47.73 110 LYS G N 1
ATOM 8554 C CA . LYS G 1 110 ? 222.622 -65.569 18.664 1.00 49.39 110 LYS G CA 1
ATOM 8555 C C . LYS G 1 110 ? 223.217 -66.693 19.498 1.00 47.52 110 LYS G C 1
ATOM 8556 O O . LYS G 1 110 ? 222.496 -67.622 19.714 1.00 49.24 110 LYS G O 1
ATOM 8562 N N . LYS G 1 111 ? 224.512 -66.691 19.775 1.00 46.72 111 LYS G N 1
ATOM 8563 C CA . LYS G 1 111 ? 225.229 -67.712 20.604 1.00 47.15 111 LYS G CA 1
ATOM 8564 C C . LYS G 1 111 ? 225.268 -69.133 19.967 1.00 46.79 111 LYS G C 1
ATOM 8565 O O . LYS G 1 111 ? 225.679 -70.086 20.670 1.00 46.73 111 LYS G O 1
ATOM 8571 N N . GLU G 1 112 ? 224.952 -69.262 18.677 1.00 46.16 112 GLU G N 1
ATOM 8572 C CA . GLU G 1 112 ? 224.764 -70.531 17.941 1.00 45.86 112 GLU G CA 1
ATOM 8573 C C . GLU G 1 112 ? 226.121 -71.144 17.626 1.00 44.55 112 GLU G C 1
ATOM 8574 O O . GLU G 1 112 ? 226.211 -72.418 17.561 1.00 42.18 112 GLU G O 1
ATOM 8580 N N . ILE G 1 113 ? 227.114 -70.301 17.366 1.00 42.58 113 ILE G N 1
ATOM 8581 C CA . ILE G 1 113 ? 228.453 -70.833 17.018 1.00 43.82 113 ILE G CA 1
ATOM 8582 C C . ILE G 1 113 ? 229.073 -71.475 18.262 1.00 43.81 113 ILE G C 1
ATOM 8583 O O . ILE G 1 113 ? 229.342 -72.684 18.215 1.00 44.51 113 ILE G O 1
ATOM 8588 N N . SER G 1 114 ? 229.234 -70.715 19.342 1.00 42.32 114 SER G N 1
ATOM 8589 C CA . SER G 1 114 ? 229.592 -71.211 20.692 1.00 41.87 114 SER G CA 1
ATOM 8590 C C . SER G 1 114 ? 228.840 -72.498 21.075 1.00 42.26 114 SER G C 1
ATOM 8591 O O . SER G 1 114 ? 229.452 -73.468 21.573 1.00 41.30 114 SER G O 1
ATOM 8594 N N . LYS G 1 115 ? 227.557 -72.570 20.837 1.00 43.59 115 LYS G N 1
ATOM 8595 C CA . LYS G 1 115 ? 226.809 -73.778 21.224 1.00 45.93 115 LYS G CA 1
ATOM 8596 C C . LYS G 1 115 ? 227.343 -74.980 20.436 1.00 45.72 115 LYS G C 1
ATOM 8597 O O . LYS G 1 115 ? 227.640 -76.035 21.039 1.00 42.18 115 LYS G O 1
ATOM 8603 N N . ALA G 1 116 ? 227.439 -74.841 19.107 1.00 44.83 116 ALA G N 1
ATOM 8604 C CA . ALA G 1 116 ? 227.716 -75.963 18.196 1.00 44.73 116 ALA G CA 1
ATOM 8605 C C . ALA G 1 116 ? 229.131 -76.535 18.451 1.00 45.02 116 ALA G C 1
ATOM 8606 O O . ALA G 1 116 ? 229.294 -77.763 18.405 1.00 47.37 116 ALA G O 1
ATOM 8608 N N . TYR G 1 117 ? 230.127 -75.679 18.682 1.00 44.48 117 TYR G N 1
ATOM 8609 C CA . TYR G 1 117 ? 231.512 -76.007 19.125 1.00 43.40 117 TYR G CA 1
ATOM 8610 C C . TYR G 1 117 ? 231.633 -76.322 20.644 1.00 43.90 117 TYR G C 1
ATOM 8611 O O . TYR G 1 117 ? 232.739 -76.624 21.139 1.00 42.21 117 TYR G O 1
ATOM 8620 N N . GLY G 1 118 ? 230.558 -76.316 21.423 1.00 42.94 118 GLY G N 1
ATOM 8621 C CA . GLY G 1 118 ? 230.669 -76.921 22.766 1.00 42.94 118 GLY G CA 1
ATOM 8622 C C . GLY G 1 118 ? 231.342 -76.007 23.779 1.00 43.40 118 GLY G C 1
ATOM 8623 O O . GLY G 1 118 ? 231.462 -76.445 24.894 1.00 43.99 118 GLY G O 1
ATOM 8624 N N . VAL G 1 119 ? 231.618 -74.731 23.456 1.00 43.98 119 VAL G N 1
ATOM 8625 C CA . VAL G 1 119 ? 232.246 -73.731 24.382 1.00 42.31 119 VAL G CA 1
ATOM 8626 C C . VAL G 1 119 ? 231.231 -72.706 24.944 1.00 42.43 119 VAL G C 1
ATOM 8627 O O . VAL G 1 119 ? 231.687 -71.803 25.645 1.00 45.29 119 VAL G O 1
ATOM 8631 N N . LEU G 1 120 ? 229.915 -72.792 24.707 1.00 40.75 120 LEU G N 1
ATOM 8632 C CA . LEU G 1 120 ? 228.932 -71.905 25.384 1.00 39.73 120 LEU G CA 1
ATOM 8633 C C . LEU G 1 120 ? 228.734 -72.261 26.865 1.00 39.32 120 LEU G C 1
ATOM 8634 O O . LEU G 1 120 ? 228.323 -73.322 27.177 1.00 40.30 120 LEU G O 1
ATOM 8639 N N . THR G 1 121 ? 228.876 -71.336 27.783 1.00 41.46 121 THR G N 1
ATOM 8640 C CA . THR G 1 121 ? 228.647 -71.582 29.246 1.00 43.54 121 THR G CA 1
ATOM 8641 C C . THR G 1 121 ? 227.234 -71.122 29.623 1.00 45.80 121 THR G C 1
ATOM 8642 O O . THR G 1 121 ? 226.580 -70.454 28.794 1.00 46.05 121 THR G O 1
ATOM 8646 N N . GLU G 1 122 ? 226.814 -71.436 30.845 1.00 50.25 122 GLU G N 1
ATOM 8647 C CA . GLU G 1 122 ? 225.520 -71.056 31.449 1.00 54.69 122 GLU G CA 1
ATOM 8648 C C . GLU G 1 122 ? 225.387 -69.530 31.535 1.00 53.46 122 GLU G C 1
ATOM 8649 O O . GLU G 1 122 ? 224.243 -69.056 31.522 1.00 54.00 122 GLU G O 1
ATOM 8655 N N . ASP G 1 123 ? 226.496 -68.792 31.652 1.00 51.90 123 ASP G N 1
ATOM 8656 C CA . ASP G 1 123 ? 226.504 -67.311 31.749 1.00 50.39 123 ASP G CA 1
ATOM 8657 C C . ASP G 1 123 ? 226.262 -66.631 30.403 1.00 50.04 123 ASP G C 1
ATOM 8658 O O . ASP G 1 123 ? 226.299 -65.418 30.405 1.00 54.20 123 ASP G O 1
ATOM 8663 N N . GLY G 1 124 ? 226.133 -67.350 29.283 1.00 48.22 124 GLY G N 1
ATOM 8664 C CA . GLY G 1 124 ? 225.799 -66.745 27.979 1.00 46.26 124 GLY G CA 1
ATOM 8665 C C . GLY G 1 124 ? 227.020 -66.262 27.220 1.00 45.30 124 GLY G C 1
ATOM 8666 O O . GLY G 1 124 ? 226.854 -65.642 26.181 1.00 45.17 124 GLY G O 1
ATOM 8667 N N . ILE G 1 125 ? 228.222 -66.611 27.662 1.00 45.58 125 ILE G N 1
ATOM 8668 C CA . ILE G 1 125 ? 229.494 -66.307 26.936 1.00 44.55 125 ILE G CA 1
ATOM 8669 C C . ILE G 1 125 ? 230.265 -67.595 26.665 1.00 43.05 125 ILE G C 1
ATOM 8670 O O . ILE G 1 125 ? 229.884 -68.656 27.134 1.00 41.38 125 ILE G O 1
ATOM 8675 N N . SER G 1 126 ? 231.352 -67.495 25.944 1.00 43.81 126 SER G N 1
ATOM 8676 C CA . SER G 1 126 ? 232.094 -68.696 25.517 1.00 44.77 126 SER G CA 1
ATOM 8677 C C . SER G 1 126 ? 233.322 -68.830 26.404 1.00 44.23 126 SER G C 1
ATOM 8678 O O . SER G 1 126 ? 233.778 -67.826 26.895 1.00 44.64 126 SER G O 1
ATOM 8681 N N . LEU G 1 127 ? 233.830 -70.044 26.570 1.00 44.16 127 LEU G N 1
ATOM 8682 C CA . LEU G 1 127 ? 235.179 -70.333 27.117 1.00 43.60 127 LEU G CA 1
ATOM 8683 C C . LEU G 1 127 ? 236.234 -69.809 26.148 1.00 42.40 127 LEU G C 1
ATOM 8684 O O . LEU G 1 127 ? 235.930 -69.609 24.974 1.00 43.48 127 LEU G O 1
ATOM 8689 N N . ARG G 1 128 ? 237.471 -69.727 26.587 1.00 44.11 128 ARG G N 1
ATOM 8690 C CA . ARG G 1 128 ? 238.639 -69.583 25.683 1.00 46.97 128 ARG G CA 1
ATOM 8691 C C . ARG G 1 128 ? 238.904 -70.943 25.043 1.00 46.87 128 ARG G C 1
ATOM 8692 O O . ARG G 1 128 ? 239.144 -71.947 25.790 1.00 47.39 128 ARG G O 1
ATOM 8700 N N . GLY G 1 129 ? 238.876 -70.962 23.713 1.00 43.95 129 GLY G N 1
ATOM 8701 C CA . GLY G 1 129 ? 238.891 -72.199 22.947 1.00 44.44 129 GLY G CA 1
ATOM 8702 C C . GLY G 1 129 ? 239.509 -71.949 21.616 1.00 45.83 129 GLY G C 1
ATOM 8703 O O . GLY G 1 129 ? 239.220 -70.868 21.052 1.00 48.11 129 GLY G O 1
ATOM 8704 N N . LEU G 1 130 ? 240.361 -72.875 21.159 1.00 43.57 130 LEU G N 1
ATOM 8705 C CA . LEU G 1 130 ? 240.997 -72.768 19.838 1.00 42.03 130 LEU G CA 1
ATOM 8706 C C . LEU G 1 130 ? 240.826 -74.106 19.133 1.00 42.22 130 LEU G C 1
ATOM 8707 O O . LEU G 1 130 ? 241.006 -75.130 19.826 1.00 43.88 130 LEU G O 1
ATOM 8712 N N . PHE G 1 131 ? 240.441 -74.077 17.865 1.00 39.11 131 PHE G N 1
ATOM 8713 C CA . PHE G 1 131 ? 240.218 -75.258 17.018 1.00 39.83 131 PHE G CA 1
ATOM 8714 C C . PHE G 1 131 ? 240.941 -75.083 15.666 1.00 40.85 131 PHE G C 1
ATOM 8715 O O . PHE G 1 131 ? 240.875 -73.983 15.044 1.00 40.20 131 PHE G O 1
ATOM 8723 N N . ILE G 1 132 ? 241.566 -76.165 15.195 1.00 39.67 132 ILE G N 1
ATOM 8724 C CA . ILE G 1 132 ? 242.259 -76.198 13.887 1.00 41.07 132 ILE G CA 1
ATOM 8725 C C . ILE G 1 132 ? 241.433 -77.114 13.024 1.00 41.88 132 ILE G C 1
ATOM 8726 O O . ILE G 1 132 ? 241.079 -78.249 13.449 1.00 46.65 132 ILE G O 1
ATOM 8731 N N . ILE G 1 133 ? 241.024 -76.520 11.943 1.00 42.12 133 ILE G N 1
ATOM 8732 C CA . ILE G 1 133 ? 240.099 -77.092 10.938 1.00 44.14 133 ILE G CA 1
ATOM 8733 C C . ILE G 1 133 ? 240.914 -77.260 9.671 1.00 43.22 133 ILE G C 1
ATOM 8734 O O . ILE G 1 133 ? 241.526 -76.260 9.263 1.00 42.20 133 ILE G O 1
ATOM 8739 N N . ASP G 1 134 ? 240.980 -78.477 9.137 1.00 44.16 134 ASP G N 1
ATOM 8740 C CA . ASP G 1 134 ? 241.827 -78.750 7.936 1.00 44.98 134 ASP G CA 1
ATOM 8741 C C . ASP G 1 134 ? 241.088 -78.354 6.653 1.00 44.74 134 ASP G C 1
ATOM 8742 O O . ASP G 1 134 ? 239.963 -77.810 6.688 1.00 44.45 134 ASP G O 1
ATOM 8747 N N . LYS G 1 135 ? 241.726 -78.621 5.530 1.00 45.87 135 LYS G N 1
ATOM 8748 C CA . LYS G 1 135 ? 241.223 -78.156 4.230 1.00 47.83 135 LYS G CA 1
ATOM 8749 C C . LYS G 1 135 ? 239.895 -78.815 3.890 1.00 49.68 135 LYS G C 1
ATOM 8750 O O . LYS G 1 135 ? 239.208 -78.258 3.099 1.00 52.70 135 LYS G O 1
ATOM 8756 N N . GLU G 1 136 ? 239.580 -79.976 4.436 1.00 52.98 136 GLU G N 1
ATOM 8757 C CA . GLU G 1 136 ? 238.337 -80.724 4.090 1.00 56.41 136 GLU G CA 1
ATOM 8758 C C . GLU G 1 136 ? 237.250 -80.384 5.122 1.00 55.05 136 GLU G C 1
ATOM 8759 O O . GLU G 1 136 ? 236.111 -80.729 4.905 1.00 55.02 136 GLU G O 1
ATOM 8765 N N . GLY G 1 137 ? 237.596 -79.622 6.155 1.00 53.44 137 GLY G N 1
ATOM 8766 C CA . GLY G 1 137 ? 236.631 -79.075 7.116 1.00 52.15 137 GLY G CA 1
ATOM 8767 C C . GLY G 1 137 ? 236.426 -79.978 8.313 1.00 49.32 137 GLY G C 1
ATOM 8768 O O . GLY G 1 137 ? 235.382 -79.856 8.944 1.00 47.84 137 GLY G O 1
ATOM 8769 N N . VAL G 1 138 ? 237.393 -80.847 8.570 1.00 48.53 138 VAL G N 1
ATOM 8770 C CA . VAL G 1 138 ? 237.466 -81.751 9.750 1.00 47.26 138 VAL G CA 1
ATOM 8771 C C . VAL G 1 138 ? 238.267 -81.051 10.861 1.00 44.93 138 VAL G C 1
ATOM 8772 O O . VAL G 1 138 ? 239.414 -80.501 10.606 1.00 40.58 138 VAL G O 1
ATOM 8776 N N . VAL G 1 139 ? 237.724 -81.101 12.081 1.00 43.85 139 VAL G N 1
ATOM 8777 C CA . VAL G 1 139 ? 238.427 -80.548 13.280 1.00 41.92 139 VAL G CA 1
ATOM 8778 C C . VAL G 1 139 ? 239.541 -81.527 13.607 1.00 42.30 139 VAL G C 1
ATOM 8779 O O . VAL G 1 139 ? 239.176 -82.646 14.013 1.00 43.59 139 VAL G O 1
ATOM 8783 N N . GLN G 1 140 ? 240.826 -81.136 13.497 1.00 42.79 140 GLN G N 1
ATOM 8784 C CA . GLN G 1 140 ? 241.965 -82.022 13.876 1.00 43.24 140 GLN G CA 1
ATOM 8785 C C . GLN G 1 140 ? 242.426 -81.725 15.311 1.00 42.67 140 GLN G C 1
ATOM 8786 O O . GLN G 1 140 ? 243.144 -82.530 15.860 1.00 43.49 140 GLN G O 1
ATOM 8792 N N . HIS G 1 141 ? 242.061 -80.593 15.885 1.00 41.15 141 HIS G N 1
ATOM 8793 C CA . HIS G 1 141 ? 242.706 -80.117 17.115 1.00 41.28 141 HIS G CA 1
ATOM 8794 C C . HIS G 1 141 ? 241.707 -79.247 17.864 1.00 40.99 141 HIS G C 1
ATOM 8795 O O . HIS G 1 141 ? 240.915 -78.533 17.175 1.00 41.94 141 HIS G O 1
ATOM 8802 N N . ALA G 1 142 ? 241.771 -79.268 19.189 1.00 38.84 142 ALA G N 1
ATOM 8803 C CA . ALA G 1 142 ? 241.032 -78.317 20.009 1.00 38.79 142 ALA G CA 1
ATOM 8804 C C . ALA G 1 142 ? 241.786 -78.058 21.288 1.00 40.96 142 ALA G C 1
ATOM 8805 O O . ALA G 1 142 ? 242.144 -79.010 21.893 1.00 43.49 142 ALA G O 1
ATOM 8807 N N . THR G 1 143 ? 241.859 -76.811 21.752 1.00 42.98 143 THR G N 1
ATOM 8808 C CA . THR G 1 143 ? 242.430 -76.415 23.056 1.00 42.09 143 THR G CA 1
ATOM 8809 C C . THR G 1 143 ? 241.357 -75.587 23.748 1.00 41.36 143 THR G C 1
ATOM 8810 O O . THR G 1 143 ? 240.886 -74.593 23.146 1.00 42.46 143 THR G O 1
ATOM 8814 N N . ILE G 1 144 ? 241.042 -75.905 24.984 1.00 39.16 144 ILE G N 1
ATOM 8815 C CA . ILE G 1 144 ? 239.955 -75.200 25.672 1.00 39.41 144 ILE G CA 1
ATOM 8816 C C . ILE G 1 144 ? 240.415 -74.925 27.086 1.00 40.67 144 ILE G C 1
ATOM 8817 O O . ILE G 1 144 ? 240.883 -75.859 27.739 1.00 40.12 144 ILE G O 1
ATOM 8822 N N . ASN G 1 145 ? 240.254 -73.667 27.524 1.00 42.26 145 ASN G N 1
ATOM 8823 C CA . ASN G 1 145 ? 240.802 -73.142 28.788 1.00 42.80 145 ASN G CA 1
ATOM 8824 C C . ASN G 1 145 ? 239.668 -72.501 29.525 1.00 42.70 145 ASN G C 1
ATOM 8825 O O . ASN G 1 145 ? 238.952 -71.794 28.918 1.00 43.81 145 ASN G O 1
ATOM 8830 N N . ASN G 1 146 ? 239.578 -72.766 30.811 1.00 44.93 146 ASN G N 1
ATOM 8831 C CA . ASN G 1 146 ? 238.546 -72.205 31.699 1.00 44.65 146 ASN G CA 1
ATOM 8832 C C . ASN G 1 146 ? 239.037 -70.875 32.227 1.00 47.13 146 ASN G C 1
ATOM 8833 O O . ASN G 1 146 ? 238.221 -70.095 32.581 1.00 52.86 146 ASN G O 1
ATOM 8838 N N . LEU G 1 147 ? 240.330 -70.635 32.269 1.00 51.22 147 LEU G N 1
ATOM 8839 C CA . LEU G 1 147 ? 240.945 -69.443 32.895 1.00 54.23 147 LEU G CA 1
ATOM 8840 C C . LEU G 1 147 ? 241.719 -68.705 31.809 1.00 55.01 147 LEU G C 1
ATOM 8841 O O . LEU G 1 147 ? 241.927 -69.261 30.775 1.00 54.52 147 LEU G O 1
ATOM 8846 N N . ALA G 1 148 ? 242.017 -67.443 32.060 1.00 60.08 148 ALA G N 1
ATOM 8847 C CA . ALA G 1 148 ? 242.764 -66.490 31.214 1.00 61.44 148 ALA G CA 1
ATOM 8848 C C . ALA G 1 148 ? 244.264 -66.625 31.481 1.00 64.08 148 ALA G C 1
ATOM 8849 O O . ALA G 1 148 ? 244.711 -66.286 32.591 1.00 65.62 148 ALA G O 1
ATOM 8851 N N . PHE G 1 149 ? 245.010 -67.059 30.478 1.00 70.56 149 PHE G N 1
ATOM 8852 C CA . PHE G 1 149 ? 246.488 -66.895 30.383 1.00 79.29 149 PHE G CA 1
ATOM 8853 C C . PHE G 1 149 ? 246.896 -66.998 28.903 1.00 80.61 149 PHE G C 1
ATOM 8854 O O . PHE G 1 149 ? 246.049 -67.395 28.047 1.00 82.35 149 PHE G O 1
ATOM 8862 N N . GLY G 1 150 ? 248.154 -66.634 28.634 1.00 81.07 150 GLY G N 1
ATOM 8863 C CA . GLY G 1 150 ? 248.922 -66.950 27.414 1.00 83.01 150 GLY G CA 1
ATOM 8864 C C . GLY G 1 150 ? 248.521 -68.272 26.767 1.00 82.64 150 GLY G C 1
ATOM 8865 O O . GLY G 1 150 ? 248.872 -69.333 27.273 1.00 81.34 150 GLY G O 1
ATOM 8866 N N . ARG G 1 151 ? 247.671 -68.170 25.753 1.00 86.23 151 ARG G N 1
ATOM 8867 C CA . ARG G 1 151 ? 247.728 -68.901 24.468 1.00 80.13 151 ARG G CA 1
ATOM 8868 C C . ARG G 1 151 ? 249.093 -68.512 23.900 1.00 74.75 151 ARG G C 1
ATOM 8869 O O . ARG G 1 151 ? 249.339 -67.297 23.782 1.00 73.42 151 ARG G O 1
ATOM 8877 N N . SER G 1 152 ? 249.983 -69.477 23.678 1.00 68.10 152 SER G N 1
ATOM 8878 C CA . SER G 1 152 ? 251.270 -69.291 22.964 1.00 62.30 152 SER G CA 1
ATOM 8879 C C . SER G 1 152 ? 251.003 -69.454 21.465 1.00 59.59 152 SER G C 1
ATOM 8880 O O . SER G 1 152 ? 250.405 -70.465 20.994 1.00 58.16 152 SER G O 1
ATOM 8883 N N . VAL G 1 153 ? 251.332 -68.436 20.706 1.00 57.97 153 VAL G N 1
ATOM 8884 C CA . VAL G 1 153 ? 251.192 -68.501 19.229 1.00 56.83 153 VAL G CA 1
ATOM 8885 C C . VAL G 1 153 ? 252.240 -69.479 18.703 1.00 56.57 153 VAL G C 1
ATOM 8886 O O . VAL G 1 153 ? 251.962 -70.130 17.704 1.00 59.33 153 VAL G O 1
ATOM 8890 N N . ASP G 1 154 ? 253.392 -69.607 19.359 1.00 56.98 154 ASP G N 1
ATOM 8891 C CA . ASP G 1 154 ? 254.430 -70.588 18.943 1.00 58.70 154 ASP G CA 1
ATOM 8892 C C . ASP G 1 154 ? 253.814 -71.999 18.992 1.00 54.33 154 ASP G C 1
ATOM 8893 O O . ASP G 1 154 ? 253.953 -72.747 18.048 1.00 52.56 154 ASP G O 1
ATOM 8898 N N . GLU G 1 155 ? 253.135 -72.338 20.070 1.00 53.75 155 GLU G N 1
ATOM 8899 C CA . GLU G 1 155 ? 252.530 -73.681 20.262 1.00 52.83 155 GLU G CA 1
ATOM 8900 C C . GLU G 1 155 ? 251.390 -73.881 19.246 1.00 48.96 155 GLU G C 1
ATOM 8901 O O . GLU G 1 155 ? 251.331 -74.920 18.634 1.00 49.49 155 GLU G O 1
ATOM 8907 N N . THR G 1 156 ? 250.495 -72.924 19.072 1.00 47.50 156 THR G N 1
ATOM 8908 C CA . THR G 1 156 ? 249.451 -73.042 18.038 1.00 47.67 156 THR G CA 1
ATOM 8909 C C . THR G 1 156 ? 250.126 -73.324 16.688 1.00 47.91 156 THR G C 1
ATOM 8910 O O . THR G 1 156 ? 249.689 -74.254 15.980 1.00 47.41 156 THR G O 1
ATOM 8914 N N . LYS G 1 157 ? 251.104 -72.506 16.315 1.00 48.50 157 LYS G N 1
ATOM 8915 C CA . LYS G 1 157 ? 251.773 -72.628 15.005 1.00 51.88 157 LYS G CA 1
ATOM 8916 C C . LYS G 1 157 ? 252.442 -73.999 14.886 1.00 51.28 157 LYS G C 1
ATOM 8917 O O . LYS G 1 157 ? 252.392 -74.585 13.805 1.00 50.74 157 LYS G O 1
ATOM 8923 N N . ARG G 1 158 ? 253.077 -74.474 15.947 1.00 50.16 158 ARG G N 1
ATOM 8924 C CA . ARG G 1 158 ? 253.780 -75.770 15.916 1.00 51.60 158 ARG G CA 1
ATOM 8925 C C . ARG G 1 158 ? 252.735 -76.836 15.616 1.00 48.79 158 ARG G C 1
ATOM 8926 O O . ARG G 1 158 ? 252.989 -77.662 14.753 1.00 50.86 158 ARG G O 1
ATOM 8934 N N . VAL G 1 159 ? 251.591 -76.772 16.283 1.00 46.43 159 VAL G N 1
ATOM 8935 C CA . VAL G 1 159 ? 250.514 -77.798 16.144 1.00 46.02 159 VAL G CA 1
ATOM 8936 C C . VAL G 1 159 ? 249.985 -77.739 14.703 1.00 45.47 159 VAL G C 1
ATOM 8937 O O . VAL G 1 159 ? 249.740 -78.814 14.119 1.00 45.57 159 VAL G O 1
ATOM 8941 N N . LEU G 1 160 ? 249.791 -76.535 14.188 1.00 43.75 160 LEU G N 1
ATOM 8942 C CA . LEU G 1 160 ? 249.259 -76.340 12.836 1.00 45.40 160 LEU G CA 1
ATOM 8943 C C . LEU G 1 160 ? 250.231 -76.960 11.826 1.00 45.51 160 LEU G C 1
ATOM 8944 O O . LEU G 1 160 ? 249.764 -77.684 10.947 1.00 45.46 160 LEU G O 1
ATOM 8949 N N . GLN G 1 161 ? 251.532 -76.763 11.997 1.00 46.63 161 GLN G N 1
ATOM 8950 C CA . GLN G 1 161 ? 252.572 -77.304 11.072 1.00 48.92 161 GLN G CA 1
ATOM 8951 C C . GLN G 1 161 ? 252.661 -78.842 11.164 1.00 47.59 161 GLN G C 1
ATOM 8952 O O . GLN G 1 161 ? 252.892 -79.482 10.164 1.00 53.95 161 GLN G O 1
ATOM 8958 N N . ALA G 1 162 ? 252.475 -79.430 12.314 1.00 47.28 162 ALA G N 1
ATOM 8959 C CA . ALA G 1 162 ? 252.558 -80.891 12.513 1.00 47.00 162 ALA G CA 1
ATOM 8960 C C . ALA G 1 162 ? 251.373 -81.544 11.827 1.00 46.47 162 ALA G C 1
ATOM 8961 O O . ALA G 1 162 ? 251.510 -82.654 11.404 1.00 47.52 162 ALA G O 1
ATOM 8963 N N . ILE G 1 163 ? 250.226 -80.880 11.799 1.00 47.08 163 ILE G N 1
ATOM 8964 C CA . ILE G 1 163 ? 249.001 -81.397 11.143 1.00 47.32 163 ILE G CA 1
ATOM 8965 C C . ILE G 1 163 ? 249.267 -81.393 9.630 1.00 50.77 163 ILE G C 1
ATOM 8966 O O . ILE G 1 163 ? 249.030 -82.400 8.954 1.00 51.14 163 ILE G O 1
ATOM 8971 N N . GLN G 1 164 ? 249.745 -80.257 9.132 1.00 54.00 164 GLN G N 1
ATOM 8972 C CA . GLN G 1 164 ? 250.147 -80.027 7.733 1.00 54.05 164 GLN G CA 1
ATOM 8973 C C . GLN G 1 164 ? 251.164 -81.091 7.349 1.00 55.38 164 GLN G C 1
ATOM 8974 O O . GLN G 1 164 ? 250.951 -81.717 6.282 1.00 52.12 164 GLN G O 1
ATOM 8980 N N . TYR G 1 165 ? 252.157 -81.373 8.205 1.00 54.10 165 TYR G N 1
ATOM 8981 C CA . TYR G 1 165 ? 253.174 -82.413 7.891 1.00 55.97 165 TYR G CA 1
ATOM 8982 C C . TYR G 1 165 ? 252.506 -83.806 7.765 1.00 53.69 165 TYR G C 1
ATOM 8983 O O . TYR G 1 165 ? 252.651 -84.459 6.762 1.00 55.39 165 TYR G O 1
ATOM 8992 N N . VAL G 1 166 ? 251.705 -84.243 8.714 1.00 51.61 166 VAL G N 1
ATOM 8993 C CA . VAL G 1 166 ? 251.044 -85.584 8.670 1.00 52.84 166 VAL G CA 1
ATOM 8994 C C . VAL G 1 166 ? 250.077 -85.690 7.469 1.00 52.83 166 VAL G C 1
ATOM 8995 O O . VAL G 1 166 ? 249.875 -86.801 6.999 1.00 50.93 166 VAL G O 1
ATOM 8999 N N . GLN G 1 167 ? 249.453 -84.598 7.010 1.00 53.39 167 GLN G N 1
ATOM 9000 C CA . GLN G 1 167 ? 248.491 -84.604 5.866 1.00 55.59 167 GLN G CA 1
ATOM 9001 C C . GLN G 1 167 ? 249.217 -84.464 4.490 1.00 58.35 167 GLN G C 1
ATOM 9002 O O . GLN G 1 167 ? 248.585 -84.436 3.442 1.00 57.95 167 GLN G O 1
ATOM 9008 N N . SER G 1 168 ? 250.535 -84.352 4.501 1.00 62.84 168 SER G N 1
ATOM 9009 C CA . SER G 1 168 ? 251.429 -84.337 3.327 1.00 66.46 168 SER G CA 1
ATOM 9010 C C . SER G 1 168 ? 251.977 -85.749 3.048 1.00 72.93 168 SER G C 1
ATOM 9011 O O . SER G 1 168 ? 252.349 -85.984 1.861 1.00 79.86 168 SER G O 1
ATOM 9014 N N . ASN G 1 169 ? 252.023 -86.646 4.061 1.00 74.81 169 ASN G N 1
ATOM 9015 C CA . ASN G 1 169 ? 252.521 -88.057 3.949 1.00 76.79 169 ASN G CA 1
ATOM 9016 C C . ASN G 1 169 ? 251.584 -89.022 4.699 1.00 74.25 169 ASN G C 1
ATOM 9017 O O . ASN G 1 169 ? 250.566 -89.459 4.153 1.00 68.96 169 ASN G O 1
ATOM 9022 N N . LYS H 1 7 ? 227.294 -77.278 30.666 1.00 61.71 7 LYS H N 1
ATOM 9023 C CA . LYS H 1 7 ? 227.332 -78.327 29.548 1.00 63.27 7 LYS H CA 1
ATOM 9024 C C . LYS H 1 7 ? 228.776 -78.530 29.028 1.00 56.51 7 LYS H C 1
ATOM 9025 O O . LYS H 1 7 ? 229.154 -79.686 28.798 1.00 59.97 7 LYS H O 1
ATOM 9028 N N . PRO H 1 8 ? 229.688 -77.534 28.843 1.00 48.69 8 PRO H N 1
ATOM 9029 C CA . PRO H 1 8 ? 231.091 -77.880 28.556 1.00 45.25 8 PRO H CA 1
ATOM 9030 C C . PRO H 1 8 ? 231.751 -78.688 29.692 1.00 43.54 8 PRO H C 1
ATOM 9031 O O . PRO H 1 8 ? 231.495 -78.456 30.940 1.00 41.74 8 PRO H O 1
ATOM 9035 N N . LEU H 1 9 ? 232.592 -79.637 29.292 1.00 43.03 9 LEU H N 1
ATOM 9036 C CA . LEU H 1 9 ? 233.357 -80.500 30.229 1.00 43.16 9 LEU H CA 1
ATOM 9037 C C . LEU H 1 9 ? 234.330 -79.594 30.979 1.00 43.88 9 LEU H C 1
ATOM 9038 O O . LEU H 1 9 ? 234.328 -79.590 32.277 1.00 44.68 9 LEU H O 1
ATOM 9043 N N . VAL H 1 10 ? 235.062 -78.756 30.232 1.00 43.39 10 VAL H N 1
ATOM 9044 C CA . VAL H 1 10 ? 235.959 -77.718 30.830 1.00 43.23 10 VAL H CA 1
ATOM 9045 C C . VAL H 1 10 ? 235.120 -76.697 31.621 1.00 43.37 10 VAL H C 1
ATOM 9046 O O . VAL H 1 10 ? 234.149 -76.191 31.114 1.00 42.14 10 VAL H O 1
ATOM 9050 N N . GLY H 1 11 ? 235.521 -76.424 32.859 1.00 44.78 11 GLY H N 1
ATOM 9051 C CA . GLY H 1 11 ? 234.841 -75.531 33.798 1.00 45.71 11 GLY H CA 1
ATOM 9052 C C . GLY H 1 11 ? 233.909 -76.275 34.735 1.00 47.90 11 GLY H C 1
ATOM 9053 O O . GLY H 1 11 ? 233.414 -75.602 35.647 1.00 48.55 11 GLY H O 1
ATOM 9054 N N . SER H 1 12 ? 233.637 -77.571 34.491 1.00 49.81 12 SER H N 1
ATOM 9055 C CA . SER H 1 12 ? 232.722 -78.445 35.284 1.00 50.61 12 SER H CA 1
ATOM 9056 C C . SER H 1 12 ? 233.553 -79.335 36.200 1.00 49.24 12 SER H C 1
ATOM 9057 O O . SER H 1 12 ? 234.762 -79.504 35.949 1.00 50.38 12 SER H O 1
ATOM 9060 N N . VAL H 1 13 ? 232.931 -79.954 37.197 1.00 48.62 13 VAL H N 1
ATOM 9061 C CA . VAL H 1 13 ? 233.631 -81.006 37.999 1.00 46.43 13 VAL H CA 1
ATOM 9062 C C . VAL H 1 13 ? 233.965 -82.211 37.100 1.00 43.58 13 VAL H C 1
ATOM 9063 O O . VAL H 1 13 ? 233.081 -82.735 36.490 1.00 43.11 13 VAL H O 1
ATOM 9067 N N . ALA H 1 14 ? 235.223 -82.615 37.053 1.00 41.95 14 ALA H N 1
ATOM 9068 C CA . ALA H 1 14 ? 235.714 -83.857 36.418 1.00 42.24 14 ALA H CA 1
ATOM 9069 C C . ALA H 1 14 ? 234.821 -85.063 36.710 1.00 41.57 14 ALA H C 1
ATOM 9070 O O . ALA H 1 14 ? 234.654 -85.445 37.833 1.00 44.32 14 ALA H O 1
ATOM 9072 N N . PRO H 1 15 ? 234.257 -85.755 35.701 1.00 42.05 15 PRO H N 1
ATOM 9073 C CA . PRO H 1 15 ? 233.613 -87.053 35.947 1.00 43.03 15 PRO H CA 1
ATOM 9074 C C . PRO H 1 15 ? 234.558 -88.015 36.724 1.00 43.46 15 PRO H C 1
ATOM 9075 O O . PRO H 1 15 ? 235.727 -88.288 36.199 1.00 42.99 15 PRO H O 1
ATOM 9079 N N . ASP H 1 16 ? 234.101 -88.513 37.886 1.00 41.73 16 ASP H N 1
ATOM 9080 C CA . ASP H 1 16 ? 234.890 -89.414 38.784 1.00 42.14 16 ASP H CA 1
ATOM 9081 C C . ASP H 1 16 ? 234.987 -90.758 38.097 1.00 41.66 16 ASP H C 1
ATOM 9082 O O . ASP H 1 16 ? 234.089 -91.002 37.331 1.00 42.33 16 ASP H O 1
ATOM 9087 N N . PHE H 1 17 ? 235.982 -91.595 38.390 1.00 41.32 17 PHE H N 1
ATOM 9088 C CA . PHE H 1 17 ? 235.955 -93.022 37.968 1.00 40.16 17 PHE H CA 1
ATOM 9089 C C . PHE H 1 17 ? 236.722 -93.866 38.970 1.00 40.55 17 PHE H C 1
ATOM 9090 O O . PHE H 1 17 ? 237.584 -93.289 39.623 1.00 37.76 17 PHE H O 1
ATOM 9098 N N . LYS H 1 18 ? 236.424 -95.175 38.996 1.00 42.46 18 LYS H N 1
ATOM 9099 C CA . LYS H 1 18 ? 237.087 -96.190 39.848 1.00 46.62 18 LYS H CA 1
ATOM 9100 C C . LYS H 1 18 ? 237.511 -97.295 38.904 1.00 45.51 18 LYS H C 1
ATOM 9101 O O . LYS H 1 18 ? 236.588 -97.895 38.378 1.00 49.35 18 LYS H O 1
ATOM 9107 N N . ALA H 1 19 ? 238.812 -97.460 38.618 1.00 43.48 19 ALA H N 1
ATOM 9108 C CA . ALA H 1 19 ? 239.329 -98.376 37.570 1.00 41.21 19 ALA H CA 1
ATOM 9109 C C . ALA H 1 19 ? 240.606 -99.095 37.983 1.00 40.93 19 ALA H C 1
ATOM 9110 O O . ALA H 1 19 ? 241.273 -98.702 38.945 1.00 40.74 19 ALA H O 1
ATOM 9112 N N . GLN H 1 20 ? 240.881 -100.183 37.271 1.00 41.06 20 GLN H N 1
ATOM 9113 C CA . GLN H 1 20 ? 242.119 -100.982 37.411 1.00 41.39 20 GLN H CA 1
ATOM 9114 C C . GLN H 1 20 ? 243.217 -100.141 36.747 1.00 40.01 20 GLN H C 1
ATOM 9115 O O . GLN H 1 20 ? 242.971 -99.549 35.603 1.00 40.43 20 GLN H O 1
ATOM 9121 N N . ALA H 1 21 ? 244.366 -100.085 37.416 1.00 39.16 21 ALA H N 1
ATOM 9122 C CA . ALA H 1 21 ? 245.624 -99.551 36.872 1.00 39.55 21 ALA H CA 1
ATOM 9123 C C . ALA H 1 21 ? 246.804 -100.461 37.228 1.00 40.36 21 ALA H C 1
ATOM 9124 O O . ALA H 1 21 ? 246.662 -101.356 38.042 1.00 39.88 21 ALA H O 1
ATOM 9126 N N . VAL H 1 22 ? 247.940 -100.161 36.602 1.00 42.21 22 VAL H N 1
ATOM 9127 C CA . VAL H 1 22 ? 249.283 -100.740 36.839 1.00 44.07 22 VAL H CA 1
ATOM 9128 C C . VAL H 1 22 ? 250.182 -99.615 37.344 1.00 45.41 22 VAL H C 1
ATOM 9129 O O . VAL H 1 22 ? 250.340 -98.611 36.663 1.00 42.79 22 VAL H O 1
ATOM 9133 N N . PHE H 1 23 ? 250.746 -99.828 38.532 1.00 49.12 23 PHE H N 1
ATOM 9134 C CA . PHE H 1 23 ? 251.704 -98.924 39.188 1.00 51.07 23 PHE H CA 1
ATOM 9135 C C . PHE H 1 23 ? 252.734 -99.812 39.867 1.00 53.67 23 PHE H C 1
ATOM 9136 O O . PHE H 1 23 ? 252.314 -100.821 40.492 1.00 56.12 23 PHE H O 1
ATOM 9144 N N . ASP H 1 24 ? 254.008 -99.450 39.725 1.00 56.29 24 ASP H N 1
ATOM 9145 C CA . ASP H 1 24 ? 255.166 -100.217 40.235 1.00 59.45 24 ASP H CA 1
ATOM 9146 C C . ASP H 1 24 ? 254.909 -101.706 39.981 1.00 59.85 24 ASP H C 1
ATOM 9147 O O . ASP H 1 24 ? 255.129 -102.522 40.910 1.00 61.83 24 ASP H O 1
ATOM 9152 N N . GLN H 1 25 ? 254.467 -102.035 38.762 1.00 57.10 25 GLN H N 1
ATOM 9153 C CA . GLN H 1 25 ? 254.366 -103.411 38.211 1.00 56.81 25 GLN H CA 1
ATOM 9154 C C . GLN H 1 25 ? 253.362 -104.263 39.004 1.00 54.73 25 GLN H C 1
ATOM 9155 O O . GLN H 1 25 ? 253.465 -105.459 38.977 1.00 53.02 25 GLN H O 1
ATOM 9161 N N . GLU H 1 26 ? 252.372 -103.661 39.637 1.00 53.67 26 GLU H N 1
ATOM 9162 C CA . GLU H 1 26 ? 251.297 -104.398 40.323 1.00 55.19 26 GLU H CA 1
ATOM 9163 C C . GLU H 1 26 ? 249.983 -103.744 39.939 1.00 51.36 26 GLU H C 1
ATOM 9164 O O . GLU H 1 26 ? 249.982 -102.539 39.633 1.00 50.38 26 GLU H O 1
ATOM 9170 N N . PHE H 1 27 ? 248.916 -104.510 40.076 1.00 49.30 27 PHE H N 1
ATOM 9171 C CA . PHE H 1 27 ? 247.534 -104.065 39.865 1.00 48.80 27 PHE H CA 1
ATOM 9172 C C . PHE H 1 27 ? 247.042 -103.313 41.098 1.00 49.94 27 PHE H C 1
ATOM 9173 O O . PHE H 1 27 ? 247.213 -103.805 42.203 1.00 49.58 27 PHE H O 1
ATOM 9181 N N . GLN H 1 28 ? 246.420 -102.154 40.890 1.00 52.55 28 GLN H N 1
ATOM 9182 C CA . GLN H 1 28 ? 245.659 -101.487 41.967 1.00 55.14 28 GLN H CA 1
ATOM 9183 C C . GLN H 1 28 ? 244.443 -100.775 41.389 1.00 51.83 28 GLN H C 1
ATOM 9184 O O . GLN H 1 28 ? 244.319 -100.609 40.152 1.00 48.26 28 GLN H O 1
ATOM 9190 N N . GLU H 1 29 ? 243.533 -100.454 42.289 1.00 52.32 29 GLU H N 1
ATOM 9191 C CA . GLU H 1 29 ? 242.343 -99.608 42.054 1.00 54.65 29 GLU H CA 1
ATOM 9192 C C . GLU H 1 29 ? 242.740 -98.133 42.207 1.00 52.63 29 GLU H C 1
ATOM 9193 O O . GLU H 1 29 ? 243.391 -97.730 43.117 1.00 54.16 29 GLU H O 1
ATOM 9199 N N . ILE H 1 30 ? 242.322 -97.347 41.268 1.00 52.68 30 ILE H N 1
ATOM 9200 C CA . ILE H 1 30 ? 242.479 -95.879 41.204 1.00 51.71 30 ILE H CA 1
ATOM 9201 C C . ILE H 1 30 ? 241.057 -95.273 41.254 1.00 49.40 30 ILE H C 1
ATOM 9202 O O . ILE H 1 30 ? 240.196 -95.582 40.345 1.00 50.41 30 ILE H O 1
ATOM 9207 N N . THR H 1 31 ? 240.845 -94.328 42.151 1.00 46.57 31 THR H N 1
ATOM 9208 C CA . THR H 1 31 ? 239.693 -93.388 42.180 1.00 45.35 31 THR H CA 1
ATOM 9209 C C . THR H 1 31 ? 240.196 -91.955 41.910 1.00 44.13 31 THR H C 1
ATOM 9210 O O . THR H 1 31 ? 241.003 -91.383 42.649 1.00 45.17 31 THR H O 1
ATOM 9214 N N . LEU H 1 32 ? 239.660 -91.302 40.917 1.00 43.19 32 LEU H N 1
ATOM 9215 C CA . LEU H 1 32 ? 240.167 -89.962 40.518 1.00 42.55 32 LEU H CA 1
ATOM 9216 C C . LEU H 1 32 ? 239.950 -88.977 41.658 1.00 40.27 32 LEU H C 1
ATOM 9217 O O . LEU H 1 32 ? 240.872 -88.247 41.892 1.00 38.64 32 LEU H O 1
ATOM 9222 N N . SER H 1 33 ? 238.788 -89.014 42.302 1.00 40.13 33 SER H N 1
ATOM 9223 C CA . SER H 1 33 ? 238.410 -88.125 43.452 1.00 41.07 33 SER H CA 1
ATOM 9224 C C . SER H 1 33 ? 239.328 -88.283 44.673 1.00 41.88 33 SER H C 1
ATOM 9225 O O . SER H 1 33 ? 239.245 -87.448 45.556 1.00 42.16 33 SER H O 1
ATOM 9228 N N . LYS H 1 34 ? 240.173 -89.303 44.720 1.00 43.56 34 LYS H N 1
ATOM 9229 C CA . LYS H 1 34 ? 241.154 -89.523 45.819 1.00 44.80 34 LYS H CA 1
ATOM 9230 C C . LYS H 1 34 ? 242.381 -88.603 45.704 1.00 44.27 34 LYS H C 1
ATOM 9231 O O . LYS H 1 34 ? 243.184 -88.483 46.714 1.00 42.70 34 LYS H O 1
ATOM 9237 N N . TYR H 1 35 ? 242.493 -87.913 44.577 1.00 43.78 35 TYR H N 1
ATOM 9238 C CA . TYR H 1 35 ? 243.637 -87.022 44.254 1.00 47.45 35 TYR H CA 1
ATOM 9239 C C . TYR H 1 35 ? 243.259 -85.571 44.573 1.00 46.67 35 TYR H C 1
ATOM 9240 O O . TYR H 1 35 ? 244.054 -84.707 44.296 1.00 45.87 35 TYR H O 1
ATOM 9249 N N . ARG H 1 36 ? 242.081 -85.301 45.129 1.00 47.40 36 ARG H N 1
ATOM 9250 C CA . ARG H 1 36 ? 241.769 -83.929 45.581 1.00 49.01 36 ARG H CA 1
ATOM 9251 C C . ARG H 1 36 ? 242.843 -83.510 46.598 1.00 50.07 36 ARG H C 1
ATOM 9252 O O . ARG H 1 36 ? 243.306 -84.380 47.378 1.00 46.57 36 ARG H O 1
ATOM 9260 N N . GLY H 1 37 ? 243.255 -82.230 46.539 1.00 51.09 37 GLY H N 1
ATOM 9261 C CA . GLY H 1 37 ? 244.476 -81.675 47.166 1.00 50.33 37 GLY H CA 1
ATOM 9262 C C . GLY H 1 37 ? 245.624 -81.594 46.172 1.00 50.47 37 GLY H C 1
ATOM 9263 O O . GLY H 1 37 ? 246.569 -80.859 46.462 1.00 48.96 37 GLY H O 1
ATOM 9264 N N . LYS H 1 38 ? 245.499 -82.260 45.004 1.00 50.83 38 LYS H N 1
ATOM 9265 C CA . LYS H 1 38 ? 246.547 -82.325 43.959 1.00 51.73 38 LYS H CA 1
ATOM 9266 C C . LYS H 1 38 ? 245.996 -81.919 42.599 1.00 48.20 38 LYS H C 1
ATOM 9267 O O . LYS H 1 38 ? 244.822 -82.180 42.286 1.00 49.51 38 LYS H O 1
ATOM 9273 N N . TYR H 1 39 ? 246.834 -81.319 41.778 1.00 45.37 39 TYR H N 1
ATOM 9274 C CA . TYR H 1 39 ? 246.522 -81.139 40.339 1.00 41.88 39 TYR H CA 1
ATOM 9275 C C . TYR H 1 39 ? 246.663 -82.517 39.718 1.00 40.06 39 TYR H C 1
ATOM 9276 O O . TYR H 1 39 ? 247.475 -83.300 40.185 1.00 40.01 39 TYR H O 1
ATOM 9285 N N . VAL H 1 40 ? 245.889 -82.803 38.697 1.00 38.15 40 VAL H N 1
ATOM 9286 C CA . VAL H 1 40 ? 246.013 -84.071 37.965 1.00 37.12 40 VAL H CA 1
ATOM 9287 C C . VAL H 1 40 ? 246.197 -83.715 36.503 1.00 36.77 40 VAL H C 1
ATOM 9288 O O . VAL H 1 40 ? 245.366 -83.023 35.968 1.00 35.11 40 VAL H O 1
ATOM 9292 N N . VAL H 1 41 ? 247.200 -84.309 35.860 1.00 37.51 41 VAL H N 1
ATOM 9293 C CA . VAL H 1 41 ? 247.283 -84.381 34.390 1.00 36.48 41 VAL H CA 1
ATOM 9294 C C . VAL H 1 41 ? 246.730 -85.740 34.044 1.00 36.86 41 VAL H C 1
ATOM 9295 O O . VAL H 1 41 ? 247.364 -86.735 34.449 1.00 37.73 41 VAL H O 1
ATOM 9299 N N . LEU H 1 42 ? 245.622 -85.776 33.326 1.00 36.46 42 LEU H N 1
ATOM 9300 C CA . LEU H 1 42 ? 244.910 -87.015 32.946 1.00 35.37 42 LEU H CA 1
ATOM 9301 C C . LEU H 1 42 ? 244.975 -87.070 31.430 1.00 36.20 42 LEU H C 1
ATOM 9302 O O . LEU H 1 42 ? 244.332 -86.226 30.800 1.00 35.53 42 LEU H O 1
ATOM 9307 N N . PHE H 1 43 ? 245.756 -87.980 30.839 1.00 36.53 43 PHE H N 1
ATOM 9308 C CA . PHE H 1 43 ? 245.797 -88.054 29.359 1.00 36.92 43 PHE H CA 1
ATOM 9309 C C . PHE H 1 43 ? 245.337 -89.452 28.911 1.00 37.04 43 PHE H C 1
ATOM 9310 O O . PHE H 1 43 ? 245.511 -90.406 29.695 1.00 37.49 43 PHE H O 1
ATOM 9318 N N . PHE H 1 44 ? 244.872 -89.488 27.671 1.00 35.91 44 PHE H N 1
ATOM 9319 C CA . PHE H 1 44 ? 244.286 -90.586 26.901 1.00 36.76 44 PHE H CA 1
ATOM 9320 C C . PHE H 1 44 ? 245.152 -90.708 25.654 1.00 36.68 44 PHE H C 1
ATOM 9321 O O . PHE H 1 44 ? 245.514 -89.686 25.109 1.00 35.87 44 PHE H O 1
ATOM 9329 N N . TYR H 1 45 ? 245.522 -91.947 25.326 1.00 36.44 45 TYR H N 1
ATOM 9330 C CA . TYR H 1 45 ? 246.138 -92.391 24.068 1.00 36.31 45 TYR H CA 1
ATOM 9331 C C . TYR H 1 45 ? 245.309 -93.573 23.565 1.00 35.97 45 TYR H C 1
ATOM 9332 O O . TYR H 1 45 ? 244.596 -94.205 24.363 1.00 36.78 45 TYR H O 1
ATOM 9341 N N . PRO H 1 46 ? 245.338 -93.839 22.246 1.00 34.32 46 PRO H N 1
ATOM 9342 C CA . PRO H 1 46 ? 244.492 -94.853 21.651 1.00 36.17 46 PRO H CA 1
ATOM 9343 C C . PRO H 1 46 ? 244.725 -96.294 22.147 1.00 36.85 46 PRO H C 1
ATOM 9344 O O . PRO H 1 46 ? 243.726 -96.909 22.562 1.00 40.52 46 PRO H O 1
ATOM 9348 N N . LEU H 1 47 ? 245.954 -96.820 22.091 1.00 36.87 47 LEU H N 1
ATOM 9349 C CA . LEU H 1 47 ? 246.202 -98.292 22.198 1.00 37.11 47 LEU H CA 1
ATOM 9350 C C . LEU H 1 47 ? 247.644 -98.606 22.559 1.00 37.21 47 LEU H C 1
ATOM 9351 O O . LEU H 1 47 ? 248.524 -98.055 21.923 1.00 40.86 47 LEU H O 1
ATOM 9356 N N . ASP H 1 48 ? 247.879 -99.584 23.433 1.00 37.00 48 ASP H N 1
ATOM 9357 C CA . ASP H 1 48 ? 249.230 -100.172 23.696 1.00 36.27 48 ASP H CA 1
ATOM 9358 C C . ASP H 1 48 ? 249.723 -100.940 22.463 1.00 35.50 48 ASP H C 1
ATOM 9359 O O . ASP H 1 48 ? 248.954 -101.249 21.714 1.00 34.94 48 ASP H O 1
ATOM 9364 N N . PHE H 1 49 ? 251.027 -101.103 22.248 1.00 36.90 49 PHE H N 1
ATOM 9365 C CA . PHE H 1 49 ? 251.709 -102.111 21.383 1.00 37.44 49 PHE H CA 1
ATOM 9366 C C . PHE H 1 49 ? 251.573 -101.775 19.874 1.00 38.06 49 PHE H C 1
ATOM 9367 O O . PHE H 1 49 ? 251.675 -102.669 19.004 1.00 37.05 49 PHE H O 1
ATOM 9375 N N . THR H 1 50 ? 251.362 -100.502 19.552 1.00 39.47 50 THR H N 1
ATOM 9376 C CA . THR H 1 50 ? 251.279 -99.956 18.171 1.00 41.01 50 THR H CA 1
ATOM 9377 C C . THR H 1 50 ? 252.713 -99.619 17.719 1.00 46.29 50 THR H C 1
ATOM 9378 O O . THR H 1 50 ? 253.614 -99.599 18.591 1.00 45.07 50 THR H O 1
ATOM 9382 N N . PHE H 1 51 ? 252.914 -99.286 16.425 1.00 52.70 51 PHE H N 1
ATOM 9383 C CA . PHE H 1 51 ? 254.246 -98.903 15.876 1.00 57.72 51 PHE H CA 1
ATOM 9384 C C . PHE H 1 51 ? 254.501 -97.380 16.000 1.00 59.89 51 PHE H C 1
ATOM 9385 O O . PHE H 1 51 ? 255.489 -96.901 15.444 1.00 62.47 51 PHE H O 1
ATOM 9393 N N . VAL H 1 52 ? 253.717 -96.638 16.786 1.00 60.86 52 VAL H N 1
ATOM 9394 C CA . VAL H 1 52 ? 254.006 -95.215 17.117 1.00 62.77 52 VAL H CA 1
ATOM 9395 C C . VAL H 1 52 ? 254.867 -95.219 18.383 1.00 64.14 52 VAL H C 1
ATOM 9396 O O . VAL H 1 52 ? 254.373 -95.614 19.461 1.00 63.23 52 VAL H O 1
ATOM 9400 N N . CYS H 1 53 ? 256.095 -94.732 18.262 1.00 66.12 53 CYS H N 1
ATOM 9401 C CA . CYS H 1 53 ? 257.002 -94.414 19.403 1.00 64.93 53 CYS H CA 1
ATOM 9402 C C . CYS H 1 53 ? 256.163 -93.800 20.541 1.00 58.77 53 CYS H C 1
ATOM 9403 O O . CYS H 1 53 ? 255.390 -92.873 20.364 1.00 53.20 53 CYS H O 1
ATOM 9406 N N . PRO H 1 54 ? 256.183 -94.344 21.768 1.00 56.23 54 PRO H N 1
ATOM 9407 C CA . PRO H 1 54 ? 255.309 -93.799 22.810 1.00 55.12 54 PRO H CA 1
ATOM 9408 C C . PRO H 1 54 ? 255.894 -92.602 23.575 1.00 55.69 54 PRO H C 1
ATOM 9409 O O . PRO H 1 54 ? 255.695 -92.565 24.751 1.00 53.68 54 PRO H O 1
ATOM 9413 N N . THR H 1 55 ? 256.544 -91.629 22.912 1.00 58.10 55 THR H N 1
ATOM 9414 C CA . THR H 1 55 ? 257.259 -90.510 23.605 1.00 59.17 55 THR H CA 1
ATOM 9415 C C . THR H 1 55 ? 256.288 -89.685 24.470 1.00 58.20 55 THR H C 1
ATOM 9416 O O . THR H 1 55 ? 256.729 -89.157 25.481 1.00 58.29 55 THR H O 1
ATOM 9420 N N . GLU H 1 56 ? 255.008 -89.591 24.128 1.00 60.04 56 GLU H N 1
ATOM 9421 C CA . GLU H 1 56 ? 253.993 -88.913 24.983 1.00 62.18 56 GLU H CA 1
ATOM 9422 C C . GLU H 1 56 ? 253.980 -89.565 26.389 1.00 58.13 56 GLU H C 1
ATOM 9423 O O . GLU H 1 56 ? 254.201 -88.847 27.350 1.00 62.67 56 GLU H O 1
ATOM 9429 N N . ILE H 1 57 ? 253.931 -90.896 26.498 1.00 50.97 57 ILE H N 1
ATOM 9430 C CA . ILE H 1 57 ? 253.951 -91.638 27.781 1.00 46.99 57 ILE H CA 1
ATOM 9431 C C . ILE H 1 57 ? 255.343 -91.622 28.440 1.00 47.00 57 ILE H C 1
ATOM 9432 O O . ILE H 1 57 ? 255.371 -91.521 29.653 1.00 46.55 57 ILE H O 1
ATOM 9437 N N . THR H 1 58 ? 256.451 -91.826 27.729 1.00 47.21 58 THR H N 1
ATOM 9438 C CA . THR H 1 58 ? 257.812 -91.914 28.336 1.00 47.79 58 THR H CA 1
ATOM 9439 C C . THR H 1 58 ? 258.373 -90.538 28.739 1.00 47.77 58 THR H C 1
ATOM 9440 O O . THR H 1 58 ? 259.158 -90.481 29.696 1.00 50.18 58 THR H O 1
ATOM 9444 N N . ALA H 1 59 ? 258.009 -89.443 28.097 1.00 47.31 59 ALA H N 1
ATOM 9445 C CA . ALA H 1 59 ? 258.559 -88.125 28.462 1.00 47.91 59 ALA H CA 1
ATOM 9446 C C . ALA H 1 59 ? 258.056 -87.774 29.864 1.00 50.04 59 ALA H C 1
ATOM 9447 O O . ALA H 1 59 ? 258.888 -87.400 30.699 1.00 55.72 59 ALA H O 1
ATOM 9449 N N . PHE H 1 60 ? 256.765 -87.973 30.148 1.00 50.78 60 PHE H N 1
ATOM 9450 C CA . PHE H 1 60 ? 256.120 -87.687 31.465 1.00 49.08 60 PHE H CA 1
ATOM 9451 C C . PHE H 1 60 ? 256.768 -88.562 32.531 1.00 47.98 60 PHE H C 1
ATOM 9452 O O . PHE H 1 60 ? 256.983 -88.073 33.608 1.00 50.00 60 PHE H O 1
ATOM 9460 N N . SER H 1 61 ? 257.115 -89.795 32.175 1.00 46.78 61 SER H N 1
ATOM 9461 C CA . SER H 1 61 ? 257.799 -90.784 33.032 1.00 47.31 61 SER H CA 1
ATOM 9462 C C . SER H 1 61 ? 259.191 -90.257 33.344 1.00 48.63 61 SER H C 1
ATOM 9463 O O . SER H 1 61 ? 259.481 -90.056 34.503 1.00 51.18 61 SER H O 1
ATOM 9466 N N . ASP H 1 62 ? 259.980 -89.930 32.344 1.00 49.71 62 ASP H N 1
ATOM 9467 C CA . ASP H 1 62 ? 261.368 -89.437 32.554 1.00 51.79 62 ASP H CA 1
ATOM 9468 C C . ASP H 1 62 ? 261.380 -88.111 33.327 1.00 51.46 62 ASP H C 1
ATOM 9469 O O . ASP H 1 62 ? 262.366 -87.827 33.959 1.00 51.17 62 ASP H O 1
ATOM 9474 N N . ARG H 1 63 ? 260.316 -87.316 33.294 1.00 51.98 63 ARG H N 1
ATOM 9475 C CA . ARG H 1 63 ? 260.321 -85.965 33.934 1.00 52.27 63 ARG H CA 1
ATOM 9476 C C . ARG H 1 63 ? 259.315 -85.884 35.087 1.00 50.68 63 ARG H C 1
ATOM 9477 O O . ARG H 1 63 ? 258.969 -84.773 35.493 1.00 47.16 63 ARG H O 1
ATOM 9485 N N . TYR H 1 64 ? 258.848 -87.031 35.573 1.00 51.55 64 TYR H N 1
ATOM 9486 C CA . TYR H 1 64 ? 257.735 -87.129 36.548 1.00 52.73 64 TYR H CA 1
ATOM 9487 C C . TYR H 1 64 ? 258.068 -86.264 37.769 1.00 52.79 64 TYR H C 1
ATOM 9488 O O . TYR H 1 64 ? 257.170 -85.597 38.316 1.00 51.16 64 TYR H O 1
ATOM 9497 N N . LYS H 1 65 ? 259.338 -86.222 38.141 1.00 54.22 65 LYS H N 1
ATOM 9498 C CA . LYS H 1 65 ? 259.761 -85.443 39.320 1.00 57.88 65 LYS H CA 1
ATOM 9499 C C . LYS H 1 65 ? 259.433 -83.957 39.133 1.00 56.15 65 LYS H C 1
ATOM 9500 O O . LYS H 1 65 ? 259.162 -83.284 40.165 1.00 57.26 65 LYS H O 1
ATOM 9506 N N . GLU H 1 66 ? 259.453 -83.425 37.925 1.00 53.23 66 GLU H N 1
ATOM 9507 C CA . GLU H 1 66 ? 259.124 -81.985 37.764 1.00 54.41 66 GLU H CA 1
ATOM 9508 C C . GLU H 1 66 ? 257.658 -81.727 38.166 1.00 51.94 66 GLU H C 1
ATOM 9509 O O . GLU H 1 66 ? 257.382 -80.620 38.719 1.00 52.58 66 GLU H O 1
ATOM 9515 N N . PHE H 1 67 ? 256.760 -82.694 37.927 1.00 48.16 67 PHE H N 1
ATOM 9516 C CA . PHE H 1 67 ? 255.312 -82.591 38.211 1.00 46.37 67 PHE H CA 1
ATOM 9517 C C . PHE H 1 67 ? 255.085 -82.870 39.710 1.00 47.38 67 PHE H C 1
ATOM 9518 O O . PHE H 1 67 ? 254.232 -82.175 40.302 1.00 45.39 67 PHE H O 1
ATOM 9526 N N . LYS H 1 68 ? 255.746 -83.897 40.277 1.00 49.61 68 LYS H N 1
ATOM 9527 C CA . LYS H 1 68 ? 255.583 -84.352 41.697 1.00 51.98 68 LYS H CA 1
ATOM 9528 C C . LYS H 1 68 ? 255.954 -83.192 42.627 1.00 51.52 68 LYS H C 1
ATOM 9529 O O . LYS H 1 68 ? 255.242 -83.031 43.601 1.00 50.80 68 LYS H O 1
ATOM 9533 N N . ASP H 1 69 ? 256.977 -82.401 42.261 1.00 51.96 69 ASP H N 1
ATOM 9534 C CA . ASP H 1 69 ? 257.488 -81.187 42.972 1.00 53.55 69 ASP H CA 1
ATOM 9535 C C . ASP H 1 69 ? 256.529 -79.986 42.877 1.00 53.15 69 ASP H C 1
ATOM 9536 O O . ASP H 1 69 ? 256.649 -79.082 43.711 1.00 55.24 69 ASP H O 1
ATOM 9541 N N . ILE H 1 70 ? 255.609 -79.922 41.913 1.00 51.16 70 ILE H N 1
ATOM 9542 C CA . ILE H 1 70 ? 254.542 -78.882 41.955 1.00 49.47 70 ILE H CA 1
ATOM 9543 C C . ILE H 1 70 ? 253.183 -79.548 42.213 1.00 46.94 70 ILE H C 1
ATOM 9544 O O . ILE H 1 70 ? 252.158 -79.090 41.748 1.00 45.22 70 ILE H O 1
ATOM 9549 N N . ASN H 1 71 ? 253.179 -80.567 43.049 1.00 46.57 71 ASN H N 1
ATOM 9550 C CA . ASN H 1 71 ? 251.932 -81.038 43.712 1.00 45.05 71 ASN H CA 1
ATOM 9551 C C . ASN H 1 71 ? 250.937 -81.544 42.653 1.00 43.71 71 ASN H C 1
ATOM 9552 O O . ASN H 1 71 ? 249.799 -81.163 42.693 1.00 42.93 71 ASN H O 1
ATOM 9557 N N . THR H 1 72 ? 251.406 -82.305 41.671 1.00 45.28 72 THR H N 1
ATOM 9558 C CA . THR H 1 72 ? 250.658 -82.727 40.456 1.00 43.78 72 THR H CA 1
ATOM 9559 C C . THR H 1 72 ? 250.911 -84.221 40.257 1.00 44.72 72 THR H C 1
ATOM 9560 O O . THR H 1 72 ? 252.081 -84.616 40.282 1.00 43.40 72 THR H O 1
ATOM 9564 N N . GLU H 1 73 ? 249.851 -85.016 40.136 1.00 45.74 73 GLU H N 1
ATOM 9565 C CA . GLU H 1 73 ? 249.922 -86.415 39.694 1.00 47.69 73 GLU H CA 1
ATOM 9566 C C . GLU H 1 73 ? 249.731 -86.470 38.156 1.00 46.41 73 GLU H C 1
ATOM 9567 O O . GLU H 1 73 ? 249.181 -85.504 37.577 1.00 44.83 73 GLU H O 1
ATOM 9573 N N . VAL H 1 74 ? 250.169 -87.566 37.524 1.00 44.61 74 VAL H N 1
ATOM 9574 C CA . VAL H 1 74 ? 249.957 -87.905 36.094 1.00 44.00 74 VAL H CA 1
ATOM 9575 C C . VAL H 1 74 ? 249.275 -89.263 36.048 1.00 43.44 74 VAL H C 1
ATOM 9576 O O . VAL H 1 74 ? 249.647 -90.118 36.856 1.00 44.91 74 VAL H O 1
ATOM 9580 N N . LEU H 1 75 ? 248.262 -89.403 35.182 1.00 42.62 75 LEU H N 1
ATOM 9581 C CA . LEU H 1 75 ? 247.529 -90.659 34.855 1.00 40.83 75 LEU H CA 1
ATOM 9582 C C . LEU H 1 75 ? 247.304 -90.701 33.339 1.00 39.85 75 LEU H C 1
ATOM 9583 O O . LEU H 1 75 ? 246.583 -89.834 32.836 1.00 40.36 75 LEU H O 1
ATOM 9588 N N . GLY H 1 76 ? 247.880 -91.710 32.684 1.00 39.17 76 GLY H N 1
ATOM 9589 C CA . GLY H 1 76 ? 247.518 -92.178 31.343 1.00 40.65 76 GLY H CA 1
ATOM 9590 C C . GLY H 1 76 ? 246.371 -93.196 31.366 1.00 40.05 76 GLY H C 1
ATOM 9591 O O . GLY H 1 76 ? 246.265 -93.922 32.337 1.00 41.69 76 GLY H O 1
ATOM 9592 N N . VAL H 1 77 ? 245.592 -93.229 30.286 1.00 38.40 77 VAL H N 1
ATOM 9593 C CA . VAL H 1 77 ? 244.371 -94.027 30.056 1.00 37.67 77 VAL H CA 1
ATOM 9594 C C . VAL H 1 77 ? 244.338 -94.417 28.573 1.00 36.88 77 VAL H C 1
ATOM 9595 O O . VAL H 1 77 ? 244.503 -93.536 27.741 1.00 35.33 77 VAL H O 1
ATOM 9599 N N . SER H 1 78 ? 244.216 -95.720 28.312 1.00 35.53 78 SER H N 1
ATOM 9600 C CA . SER H 1 78 ? 243.802 -96.377 27.055 1.00 35.54 78 SER H CA 1
ATOM 9601 C C . SER H 1 78 ? 242.678 -97.335 27.433 1.00 34.70 78 SER H C 1
ATOM 9602 O O . SER H 1 78 ? 242.464 -97.619 28.702 1.00 34.34 78 SER H O 1
ATOM 9605 N N . VAL H 1 79 ? 242.036 -97.844 26.397 1.00 33.48 79 VAL H N 1
ATOM 9606 C CA . VAL H 1 79 ? 240.948 -98.850 26.516 1.00 34.20 79 VAL H CA 1
ATOM 9607 C C . VAL H 1 79 ? 241.547 -100.263 26.652 1.00 34.30 79 VAL H C 1
ATOM 9608 O O . VAL H 1 79 ? 240.718 -101.156 26.753 1.00 36.05 79 VAL H O 1
ATOM 9612 N N . ASP H 1 80 ? 242.858 -100.456 26.760 1.00 33.98 80 ASP H N 1
ATOM 9613 C CA . ASP H 1 80 ? 243.486 -101.778 26.986 1.00 35.83 80 ASP H CA 1
ATOM 9614 C C . ASP H 1 80 ? 243.205 -102.259 28.425 1.00 37.11 80 ASP H C 1
ATOM 9615 O O . ASP H 1 80 ? 243.006 -101.383 29.374 1.00 35.31 80 ASP H O 1
ATOM 9620 N N . SER H 1 81 ? 243.170 -103.593 28.620 1.00 36.93 81 SER H N 1
ATOM 9621 C CA . SER H 1 81 ? 243.134 -104.258 29.951 1.00 36.69 81 SER H CA 1
ATOM 9622 C C . SER H 1 81 ? 244.412 -103.938 30.726 1.00 37.49 81 SER H C 1
ATOM 9623 O O . SER H 1 81 ? 245.466 -103.642 30.068 1.00 36.16 81 SER H O 1
ATOM 9626 N N . GLN H 1 82 ? 244.311 -104.068 32.059 1.00 37.35 82 GLN H N 1
ATOM 9627 C CA . GLN H 1 82 ? 245.463 -104.024 32.971 1.00 39.88 82 GLN H CA 1
ATOM 9628 C C . GLN H 1 82 ? 246.551 -105.017 32.511 1.00 39.31 82 GLN H C 1
ATOM 9629 O O . GLN H 1 82 ? 247.720 -104.624 32.513 1.00 39.75 82 GLN H O 1
ATOM 9635 N N . PHE H 1 83 ? 246.193 -106.243 32.185 1.00 38.83 83 PHE H N 1
ATOM 9636 C CA . PHE H 1 83 ? 247.163 -107.278 31.751 1.00 39.95 83 PHE H CA 1
ATOM 9637 C C . PHE H 1 83 ? 247.925 -106.759 30.523 1.00 39.62 83 PHE H C 1
ATOM 9638 O O . PHE H 1 83 ? 249.196 -106.988 30.391 1.00 41.30 83 PHE H O 1
ATOM 9646 N N . THR H 1 84 ? 247.219 -106.110 29.618 1.00 37.87 84 THR H N 1
ATOM 9647 C CA . THR H 1 84 ? 247.919 -105.588 28.434 1.00 39.15 84 THR H CA 1
ATOM 9648 C C . THR H 1 84 ? 248.894 -104.464 28.868 1.00 39.71 84 THR H C 1
ATOM 9649 O O . THR H 1 84 ? 250.055 -104.428 28.325 1.00 39.81 84 THR H O 1
ATOM 9653 N N . HIS H 1 85 ? 248.466 -103.591 29.783 1.00 38.41 85 HIS H N 1
ATOM 9654 C CA . HIS H 1 85 ? 249.298 -102.489 30.324 1.00 39.22 85 HIS H CA 1
ATOM 9655 C C . HIS H 1 85 ? 250.606 -103.069 30.889 1.00 39.75 85 HIS H C 1
ATOM 9656 O O . HIS H 1 85 ? 251.681 -102.523 30.585 1.00 38.93 85 HIS H O 1
ATOM 9663 N N . LEU H 1 86 ? 250.517 -104.164 31.632 1.00 40.53 86 LEU H N 1
ATOM 9664 C CA . LEU H 1 86 ? 251.687 -104.732 32.368 1.00 41.44 86 LEU H CA 1
ATOM 9665 C C . LEU H 1 86 ? 252.601 -105.380 31.350 1.00 39.38 86 LEU H C 1
ATOM 9666 O O . LEU H 1 86 ? 253.773 -105.165 31.403 1.00 38.76 86 LEU H O 1
ATOM 9671 N N . ALA H 1 87 ? 252.051 -106.064 30.379 1.00 39.45 87 ALA H N 1
ATOM 9672 C CA . ALA H 1 87 ? 252.909 -106.658 29.317 1.00 39.87 87 ALA H CA 1
ATOM 9673 C C . ALA H 1 87 ? 253.743 -105.537 28.667 1.00 39.38 87 ALA H C 1
ATOM 9674 O O . ALA H 1 87 ? 254.956 -105.785 28.425 1.00 40.25 87 ALA H O 1
ATOM 9676 N N . TRP H 1 88 ? 253.151 -104.335 28.497 1.00 38.73 88 TRP H N 1
ATOM 9677 C CA . TRP H 1 88 ? 253.757 -103.205 27.741 1.00 38.66 88 TRP H CA 1
ATOM 9678 C C . TRP H 1 88 ? 254.813 -102.510 28.600 1.00 39.37 88 TRP H C 1
ATOM 9679 O O . TRP H 1 88 ? 255.875 -102.224 28.073 1.00 38.76 88 TRP H O 1
ATOM 9690 N N . ILE H 1 89 ? 254.509 -102.309 29.896 1.00 40.35 89 ILE H N 1
ATOM 9691 C CA . ILE H 1 89 ? 255.435 -101.764 30.912 1.00 41.13 89 ILE H CA 1
ATOM 9692 C C . ILE H 1 89 ? 256.656 -102.677 31.012 1.00 42.76 89 ILE H C 1
ATOM 9693 O O . ILE H 1 89 ? 257.742 -102.133 30.955 1.00 43.77 89 ILE H O 1
ATOM 9698 N N . GLN H 1 90 ? 256.488 -103.997 31.011 1.00 44.03 90 GLN H N 1
ATOM 9699 C CA . GLN H 1 90 ? 257.582 -104.981 31.208 1.00 46.01 90 GLN H CA 1
ATOM 9700 C C . GLN H 1 90 ? 258.278 -105.334 29.879 1.00 48.37 90 GLN H C 1
ATOM 9701 O O . G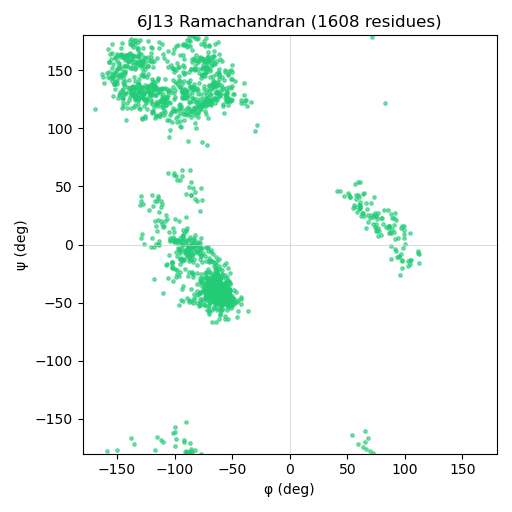LN H 1 90 ? 259.087 -106.258 29.896 1.00 52.21 90 GLN H O 1
ATOM 9707 N N . THR H 1 91 ? 257.940 -104.706 28.757 1.00 48.16 91 THR H N 1
ATOM 9708 C CA . THR H 1 91 ? 258.753 -104.727 27.515 1.00 49.17 91 THR H CA 1
ATOM 9709 C C . THR H 1 91 ? 259.728 -103.526 27.473 1.00 50.14 91 THR H C 1
ATOM 9710 O O . THR H 1 91 ? 259.243 -102.420 27.590 1.00 49.24 91 THR H O 1
ATOM 9714 N N . ASP H 1 92 ? 261.017 -103.713 27.201 1.00 52.31 92 ASP H N 1
ATOM 9715 C CA . ASP H 1 92 ? 262.039 -102.634 27.088 1.00 55.87 92 ASP H CA 1
ATOM 9716 C C . ASP H 1 92 ? 261.614 -101.655 25.985 1.00 55.03 92 ASP H C 1
ATOM 9717 O O . ASP H 1 92 ? 260.849 -102.072 25.043 1.00 52.62 92 ASP H O 1
ATOM 9722 N N . ARG H 1 93 ? 262.138 -100.419 26.049 1.00 55.86 93 ARG H N 1
ATOM 9723 C CA . ARG H 1 93 ? 261.895 -99.334 25.049 1.00 57.36 93 ARG H CA 1
ATOM 9724 C C . ARG H 1 93 ? 262.500 -99.714 23.678 1.00 58.73 93 ARG H C 1
ATOM 9725 O O . ARG H 1 93 ? 261.862 -99.401 22.626 1.00 52.75 93 ARG H O 1
ATOM 9733 N N . LYS H 1 94 ? 263.675 -100.373 23.695 1.00 64.51 94 LYS H N 1
ATOM 9734 C CA . LYS H 1 94 ? 264.417 -100.849 22.483 1.00 66.78 94 LYS H CA 1
ATOM 9735 C C . LYS H 1 94 ? 263.533 -101.880 21.753 1.00 63.59 94 LYS H C 1
ATOM 9736 O O . LYS H 1 94 ? 263.621 -101.855 20.532 1.00 61.56 94 LYS H O 1
ATOM 9738 N N . GLU H 1 95 ? 262.639 -102.642 22.435 1.00 62.28 95 GLU H N 1
ATOM 9739 C CA . GLU H 1 95 ? 261.756 -103.693 21.803 1.00 60.87 95 GLU H CA 1
ATOM 9740 C C . GLU H 1 95 ? 260.299 -103.186 21.579 1.00 58.54 95 GLU H C 1
ATOM 9741 O O . GLU H 1 95 ? 259.422 -104.021 21.294 1.00 59.13 95 GLU H O 1
ATOM 9743 N N . GLY H 1 96 ? 260.011 -101.880 21.655 1.00 56.96 96 GLY H N 1
ATOM 9744 C CA . GLY H 1 96 ? 258.674 -101.311 21.360 1.00 53.23 96 GLY H CA 1
ATOM 9745 C C . GLY H 1 96 ? 257.886 -101.045 22.627 1.00 52.10 96 GLY H C 1
ATOM 9746 O O . GLY H 1 96 ? 256.711 -100.759 22.524 1.00 49.20 96 GLY H O 1
ATOM 9747 N N . GLY H 1 97 ? 258.515 -101.155 23.801 1.00 51.88 97 GLY H N 1
ATOM 9748 C CA . GLY H 1 97 ? 257.824 -101.137 25.103 1.00 49.60 97 GLY H CA 1
ATOM 9749 C C . GLY H 1 97 ? 257.893 -99.788 25.788 1.00 47.64 97 GLY H C 1
ATOM 9750 O O . GLY H 1 97 ? 258.371 -98.848 25.179 1.00 46.05 97 GLY H O 1
ATOM 9751 N N . LEU H 1 98 ? 257.412 -99.720 27.030 1.00 47.70 98 LEU H N 1
ATOM 9752 C CA . LEU H 1 98 ? 257.424 -98.497 27.865 1.00 47.31 98 LEU H CA 1
ATOM 9753 C C . LEU H 1 98 ? 258.677 -98.475 28.717 1.00 47.13 98 LEU H C 1
ATOM 9754 O O . LEU H 1 98 ? 259.196 -97.395 28.902 1.00 47.80 98 LEU H O 1
ATOM 9759 N N . GLY H 1 99 ? 259.129 -99.620 29.188 1.00 48.29 99 GLY H N 1
ATOM 9760 C CA . GLY H 1 99 ? 260.076 -99.708 30.303 1.00 50.37 99 GLY H CA 1
ATOM 9761 C C . GLY H 1 99 ? 259.362 -99.321 31.575 1.00 52.55 99 GLY H C 1
ATOM 9762 O O . GLY H 1 99 ? 258.156 -98.927 31.465 1.00 51.83 99 GLY H O 1
ATOM 9763 N N . ASP H 1 100 ? 260.070 -99.381 32.712 1.00 55.50 100 ASP H N 1
ATOM 9764 C CA . ASP H 1 100 ? 259.547 -99.011 34.054 1.00 58.39 100 ASP H CA 1
ATOM 9765 C C . ASP H 1 100 ? 258.849 -97.651 33.951 1.00 55.00 100 ASP H C 1
ATOM 9766 O O . ASP H 1 100 ? 259.452 -96.722 33.452 1.00 54.09 100 ASP H O 1
ATOM 9771 N N . LEU H 1 101 ? 257.628 -97.511 34.440 1.00 52.26 101 LEU H N 1
ATOM 9772 C CA . LEU H 1 101 ? 256.846 -96.254 34.297 1.00 50.53 101 LEU H CA 1
ATOM 9773 C C . LEU H 1 101 ? 256.558 -95.659 35.679 1.00 48.09 101 LEU H C 1
ATOM 9774 O O . LEU H 1 101 ? 256.091 -96.403 36.520 1.00 46.98 101 LEU H O 1
ATOM 9779 N N . ALA H 1 102 ? 256.719 -94.343 35.847 1.00 46.66 102 ALA H N 1
ATOM 9780 C CA . ALA H 1 102 ? 256.798 -93.639 37.155 1.00 45.97 102 ALA H CA 1
ATOM 9781 C C . ALA H 1 102 ? 255.413 -93.284 37.759 1.00 44.06 102 ALA H C 1
ATOM 9782 O O . ALA H 1 102 ? 255.354 -92.895 39.008 1.00 43.80 102 ALA H O 1
ATOM 9784 N N . TYR H 1 103 ? 254.345 -93.467 36.972 1.00 41.15 103 TYR H N 1
ATOM 9785 C CA . TYR H 1 103 ? 252.938 -93.125 37.332 1.00 40.38 103 TYR H CA 1
ATOM 9786 C C . TYR H 1 103 ? 251.955 -94.217 36.876 1.00 40.83 103 TYR H C 1
ATOM 9787 O O . TYR H 1 103 ? 252.238 -94.998 35.967 1.00 42.46 103 TYR H O 1
ATOM 9796 N N . PRO H 1 104 ? 250.703 -94.233 37.382 1.00 40.56 104 PRO H N 1
ATOM 9797 C CA . PRO H 1 104 ? 249.730 -95.227 36.968 1.00 40.39 104 PRO H CA 1
ATOM 9798 C C . PRO H 1 104 ? 249.318 -95.126 35.500 1.00 39.96 104 PRO H C 1
ATOM 9799 O O . PRO H 1 104 ? 249.015 -94.056 35.002 1.00 40.49 104 PRO H O 1
ATOM 9803 N N . LEU H 1 105 ? 249.247 -96.287 34.868 1.00 40.26 105 LEU H N 1
ATOM 9804 C CA . LEU H 1 105 ? 248.558 -96.507 33.576 1.00 39.53 105 LEU H CA 1
ATOM 9805 C C . LEU H 1 105 ? 247.204 -97.196 33.840 1.00 38.78 105 LEU H C 1
ATOM 9806 O O . LEU H 1 105 ? 247.200 -98.349 34.313 1.00 37.60 105 LEU H O 1
ATOM 9811 N N . VAL H 1 106 ? 246.098 -96.483 33.579 1.00 38.69 106 VAL H N 1
ATOM 9812 C CA . VAL H 1 106 ? 244.691 -96.914 33.817 1.00 38.30 106 VAL H CA 1
ATOM 9813 C C . VAL H 1 106 ? 244.143 -97.711 32.605 1.00 38.02 106 VAL H C 1
ATOM 9814 O O . VAL H 1 106 ? 244.219 -97.185 31.478 1.00 36.70 106 VAL H O 1
ATOM 9818 N N . ALA H 1 107 ? 243.456 -98.835 32.915 1.00 37.71 107 ALA H N 1
ATOM 9819 C CA . ALA H 1 107 ? 242.698 -99.731 32.007 1.00 37.17 107 ALA H CA 1
ATOM 9820 C C . ALA H 1 107 ? 241.253 -99.257 31.931 1.00 37.29 107 ALA H C 1
ATOM 9821 O O . ALA H 1 107 ? 240.563 -99.436 32.879 1.00 38.62 107 ALA H O 1
ATOM 9823 N N . ASP H 1 108 ? 240.837 -98.760 30.772 1.00 37.19 108 ASP H N 1
ATOM 9824 C CA . ASP H 1 108 ? 239.485 -98.221 30.545 1.00 36.89 108 ASP H CA 1
ATOM 9825 C C . ASP H 1 108 ? 238.768 -99.268 29.723 1.00 36.60 108 ASP H C 1
ATOM 9826 O O . ASP H 1 108 ? 238.457 -98.983 28.549 1.00 35.77 108 ASP H O 1
ATOM 9831 N N . LEU H 1 109 ? 238.638 -100.459 30.299 1.00 37.25 109 LEU H N 1
ATOM 9832 C CA . LEU H 1 109 ? 238.317 -101.718 29.556 1.00 38.12 109 LEU H CA 1
ATOM 9833 C C . LEU H 1 109 ? 236.857 -101.709 29.097 1.00 39.25 109 LEU H C 1
ATOM 9834 O O . LEU H 1 109 ? 236.586 -102.267 28.018 1.00 40.23 109 LEU H O 1
ATOM 9839 N N . LYS H 1 110 ? 235.970 -101.104 29.878 1.00 42.36 110 LYS H N 1
ATOM 9840 C CA . LYS H 1 110 ? 234.520 -100.930 29.535 1.00 44.00 110 LYS H CA 1
ATOM 9841 C C . LYS H 1 110 ? 234.310 -99.661 28.693 1.00 42.36 110 LYS H C 1
ATOM 9842 O O . LYS H 1 110 ? 233.190 -99.444 28.265 1.00 43.33 110 LYS H O 1
ATOM 9848 N N . LYS H 1 111 ? 235.340 -98.822 28.526 1.00 40.94 111 LYS H N 1
ATOM 9849 C CA . LYS H 1 111 ? 235.318 -97.624 27.669 1.00 39.47 111 LYS H CA 1
ATOM 9850 C C . LYS H 1 111 ? 234.542 -96.466 28.317 1.00 40.16 111 LYS H C 1
ATOM 9851 O O . LYS H 1 111 ? 234.273 -95.447 27.595 1.00 39.10 111 LYS H O 1
ATOM 9857 N N . GLU H 1 112 ? 234.208 -96.582 29.613 1.00 41.69 112 GLU H N 1
ATOM 9858 C CA . GLU H 1 112 ? 233.297 -95.654 30.311 1.00 42.22 112 GLU H CA 1
ATOM 9859 C C . GLU H 1 112 ? 234.026 -94.331 30.565 1.00 41.29 112 GLU H C 1
ATOM 9860 O O . GLU H 1 112 ? 233.350 -93.304 30.585 1.00 41.72 112 GLU H O 1
ATOM 9866 N N . ILE H 1 113 ? 235.344 -94.333 30.721 1.00 40.03 113 ILE H N 1
ATOM 9867 C CA . ILE H 1 113 ? 236.123 -93.113 31.070 1.00 40.12 113 ILE H CA 1
ATOM 9868 C C . ILE H 1 113 ? 236.291 -92.268 29.819 1.00 38.46 113 ILE H C 1
ATOM 9869 O O . ILE H 1 113 ? 235.879 -91.109 29.809 1.00 37.59 113 ILE H O 1
ATOM 9874 N N . SER H 1 114 ? 236.767 -92.885 28.765 1.00 38.22 114 SER H N 1
ATOM 9875 C CA . SER H 1 114 ? 236.824 -92.281 27.403 1.00 37.83 114 SER H CA 1
ATOM 9876 C C . SER H 1 114 ? 235.486 -91.637 27.038 1.00 37.94 114 SER H C 1
ATOM 9877 O O . SER H 1 114 ? 235.475 -90.440 26.708 1.00 37.98 114 SER H O 1
ATOM 9880 N N . LYS H 1 115 ? 234.386 -92.347 27.218 1.00 38.78 115 LYS H N 1
ATOM 9881 C CA . LYS H 1 115 ? 233.036 -91.828 26.925 1.00 40.22 115 LYS H CA 1
ATOM 9882 C C . LYS H 1 115 ? 232.679 -90.585 27.762 1.00 39.61 115 LYS H C 1
ATOM 9883 O O . LYS H 1 115 ? 232.184 -89.616 27.159 1.00 37.28 115 LYS H O 1
ATOM 9889 N N . ALA H 1 116 ? 232.851 -90.641 29.114 1.00 38.01 116 ALA H N 1
ATOM 9890 C CA . ALA H 1 116 ? 232.509 -89.549 30.033 1.00 38.36 116 ALA H CA 1
ATOM 9891 C C . ALA H 1 116 ? 233.397 -88.333 29.746 1.00 38.71 116 ALA H C 1
ATOM 9892 O O . ALA H 1 116 ? 232.945 -87.214 30.027 1.00 39.63 116 ALA H O 1
ATOM 9894 N N . TYR H 1 117 ? 234.644 -88.522 29.311 1.00 36.84 117 TYR H N 1
ATOM 9895 C CA . TYR H 1 117 ? 235.523 -87.371 28.961 1.00 36.53 117 TYR H CA 1
ATOM 9896 C C . TYR H 1 117 ? 235.416 -87.003 27.483 1.00 35.88 117 TYR H C 1
ATOM 9897 O O . TYR H 1 117 ? 236.244 -86.171 27.104 1.00 35.56 117 TYR H O 1
ATOM 9906 N N . GLY H 1 118 ? 234.470 -87.548 26.715 1.00 35.19 118 GLY H N 1
ATOM 9907 C CA . GLY H 1 118 ? 234.143 -87.053 25.348 1.00 35.33 118 GLY H CA 1
ATOM 9908 C C . GLY H 1 118 ? 235.196 -87.334 24.281 1.00 35.42 118 GLY H C 1
ATOM 9909 O O . GLY H 1 118 ? 235.175 -86.663 23.295 1.00 35.19 118 GLY H O 1
ATOM 9910 N N . VAL H 1 119 ? 236.032 -88.384 24.441 1.00 36.94 119 VAL H N 1
ATOM 9911 C CA . VAL H 1 119 ? 237.208 -88.728 23.599 1.00 36.71 119 VAL H CA 1
ATOM 9912 C C . VAL H 1 119 ? 237.081 -90.173 23.137 1.00 37.04 119 VAL H C 1
ATOM 9913 O O . VAL H 1 119 ? 238.016 -90.607 22.349 1.00 37.02 119 VAL H O 1
ATOM 9917 N N . LEU H 1 120 ? 236.009 -90.892 23.507 1.00 36.58 120 LEU H N 1
ATOM 9918 C CA . LEU H 1 120 ? 235.722 -92.228 22.880 1.00 37.44 120 LEU H CA 1
ATOM 9919 C C . LEU H 1 120 ? 235.317 -92.096 21.375 1.00 38.41 120 LEU H C 1
ATOM 9920 O O . LEU H 1 120 ? 234.306 -91.529 21.088 1.00 38.57 120 LEU H O 1
ATOM 9925 N N . THR H 1 121 ? 236.026 -92.677 20.402 1.00 40.05 121 THR H N 1
ATOM 9926 C CA . THR H 1 121 ? 235.652 -92.612 18.957 1.00 42.13 121 THR H CA 1
ATOM 9927 C C . THR H 1 121 ? 234.791 -93.839 18.580 1.00 46.89 121 THR H C 1
ATOM 9928 O O . THR H 1 121 ? 234.645 -94.804 19.448 1.00 44.89 121 THR H O 1
ATOM 9932 N N . GLU H 1 122 ? 234.253 -93.831 17.346 1.00 50.36 122 GLU H N 1
ATOM 9933 C CA . GLU H 1 122 ? 233.319 -94.873 16.864 1.00 54.80 122 GLU H CA 1
ATOM 9934 C C . GLU H 1 122 ? 234.051 -96.195 16.677 1.00 52.95 122 GLU H C 1
ATOM 9935 O O . GLU H 1 122 ? 233.341 -97.229 16.532 1.00 51.83 122 GLU H O 1
ATOM 9941 N N . ASP H 1 123 ? 235.392 -96.172 16.694 1.00 50.76 123 ASP H N 1
ATOM 9942 C CA . ASP H 1 123 ? 236.237 -97.376 16.499 1.00 49.83 123 ASP H CA 1
ATOM 9943 C C . ASP H 1 123 ? 236.509 -98.094 17.819 1.00 46.65 123 ASP H C 1
ATOM 9944 O O . ASP H 1 123 ? 237.067 -99.212 17.753 1.00 47.26 123 ASP H O 1
ATOM 9949 N N . GLY H 1 124 ? 236.046 -97.588 18.956 1.00 43.05 124 GLY H N 1
ATOM 9950 C CA . GLY H 1 124 ? 236.224 -98.301 20.241 1.00 41.89 124 GLY H CA 1
ATOM 9951 C C . GLY H 1 124 ? 237.494 -97.909 20.974 1.00 40.70 124 GLY H C 1
ATOM 9952 O O . GLY H 1 124 ? 237.688 -98.407 22.062 1.00 42.64 124 GLY H O 1
ATOM 9953 N N . ILE H 1 125 ? 238.259 -96.935 20.476 1.00 41.22 125 ILE H N 1
ATOM 9954 C CA . ILE H 1 125 ? 239.467 -96.329 21.126 1.00 41.06 125 ILE H CA 1
ATOM 9955 C C . ILE H 1 125 ? 239.255 -94.846 21.354 1.00 40.76 125 ILE H C 1
ATOM 9956 O O . ILE H 1 125 ? 238.331 -94.276 20.803 1.00 41.41 125 ILE H O 1
ATOM 9961 N N . SER H 1 126 ? 240.148 -94.265 22.117 1.00 40.70 126 SER H N 1
ATOM 9962 C CA . SER H 1 126 ? 240.087 -92.871 22.595 1.00 41.40 126 SER H CA 1
ATOM 9963 C C . SER H 1 126 ? 241.005 -92.066 21.699 1.00 41.86 126 SER H C 1
ATOM 9964 O O . SER H 1 126 ? 241.970 -92.615 21.178 1.00 43.21 126 SER H O 1
ATOM 9967 N N . LEU H 1 127 ? 240.675 -90.816 21.481 1.00 43.03 127 LEU H N 1
ATOM 9968 C CA . LEU H 1 127 ? 241.597 -89.860 20.835 1.00 43.06 127 LEU H CA 1
ATOM 9969 C C . LEU H 1 127 ? 242.712 -89.573 21.829 1.00 41.77 127 LEU H C 1
ATOM 9970 O O . LEU H 1 127 ? 242.545 -89.947 23.026 1.00 41.04 127 LEU H O 1
ATOM 9975 N N . ARG H 1 128 ? 243.742 -88.885 21.356 1.00 42.00 128 ARG H N 1
ATOM 9976 C CA . ARG H 1 128 ? 244.791 -88.318 22.212 1.00 42.11 128 ARG H CA 1
ATOM 9977 C C . ARG H 1 128 ? 244.176 -87.046 22.723 1.00 42.94 128 ARG H C 1
ATOM 9978 O O . ARG H 1 128 ? 243.726 -86.241 21.868 1.00 43.94 128 ARG H O 1
ATOM 9986 N N . GLY H 1 129 ? 244.097 -86.983 24.048 1.00 42.48 129 GLY H N 1
ATOM 9987 C CA . GLY H 1 129 ? 243.496 -85.939 24.857 1.00 42.97 129 GLY H CA 1
ATOM 9988 C C . GLY H 1 129 ? 244.272 -85.791 26.156 1.00 45.86 129 GLY H C 1
ATOM 9989 O O . GLY H 1 129 ? 244.828 -86.816 26.691 1.00 49.55 129 GLY H O 1
ATOM 9990 N N . LEU H 1 130 ? 244.367 -84.559 26.656 1.00 43.17 130 LEU H N 1
ATOM 9991 C CA . LEU H 1 130 ? 244.953 -84.291 27.964 1.00 41.20 130 LEU H CA 1
ATOM 9992 C C . LEU H 1 130 ? 244.034 -83.323 28.692 1.00 39.90 130 LEU H C 1
ATOM 9993 O O . LEU H 1 130 ? 243.488 -82.413 28.024 1.00 37.97 130 LEU H O 1
ATOM 9998 N N . PHE H 1 131 ? 243.866 -83.535 29.990 1.00 38.10 131 PHE H N 1
ATOM 9999 C CA . PHE H 1 131 ? 243.007 -82.700 30.841 1.00 38.30 131 PHE H CA 1
ATOM 10000 C C . PHE H 1 131 ? 243.802 -82.344 32.088 1.00 39.10 131 PHE H C 1
ATOM 10001 O O . PHE H 1 131 ? 244.492 -83.232 32.680 1.00 37.98 131 PHE H O 1
ATOM 10009 N N . ILE H 1 132 ? 243.685 -81.087 32.503 1.00 37.87 132 ILE H N 1
ATOM 10010 C CA . ILE H 1 132 ? 244.294 -80.687 33.774 1.00 38.48 132 ILE H CA 1
ATOM 10011 C C . ILE H 1 132 ? 243.185 -80.419 34.767 1.00 38.30 132 ILE H C 1
ATOM 10012 O O . ILE H 1 132 ? 242.341 -79.578 34.509 1.00 40.45 132 ILE H O 1
ATOM 10017 N N . ILE H 1 133 ? 243.263 -81.066 35.891 1.00 37.25 133 ILE H N 1
ATOM 10018 C CA . ILE H 1 133 ? 242.181 -81.062 36.887 1.00 38.61 133 ILE H CA 1
ATOM 10019 C C . ILE H 1 133 ? 242.762 -80.407 38.130 1.00 38.58 133 ILE H C 1
ATOM 10020 O O . ILE H 1 133 ? 243.831 -80.817 38.535 1.00 38.50 133 ILE H O 1
ATOM 10025 N N . ASP H 1 134 ? 242.094 -79.402 38.692 1.00 39.77 134 ASP H N 1
ATOM 10026 C CA . ASP H 1 134 ? 242.636 -78.604 39.844 1.00 40.59 134 ASP H CA 1
ATOM 10027 C C . ASP H 1 134 ? 242.436 -79.357 41.156 1.00 40.60 134 ASP H C 1
ATOM 10028 O O . ASP H 1 134 ? 241.915 -80.434 41.108 1.00 39.64 134 ASP H O 1
ATOM 10033 N N . LYS H 1 135 ? 242.924 -78.810 42.270 1.00 44.14 135 LYS H N 1
ATOM 10034 C CA . LYS H 1 135 ? 242.847 -79.489 43.611 1.00 46.83 135 LYS H CA 1
ATOM 10035 C C . LYS H 1 135 ? 241.394 -79.792 44.025 1.00 46.11 135 LYS H C 1
ATOM 10036 O O . LYS H 1 135 ? 241.221 -80.761 44.746 1.00 45.06 135 LYS H O 1
ATOM 10042 N N . GLU H 1 136 ? 240.408 -79.015 43.559 1.00 47.63 136 GLU H N 1
ATOM 10043 C CA . GLU H 1 136 ? 238.967 -79.086 43.926 1.00 48.93 136 GLU H CA 1
ATOM 10044 C C . GLU H 1 136 ? 238.238 -80.044 42.964 1.00 49.16 136 GLU H C 1
ATOM 10045 O O . GLU H 1 136 ? 237.056 -80.374 43.197 1.00 47.40 136 GLU H O 1
ATOM 10051 N N . GLY H 1 137 ? 238.954 -80.526 41.935 1.00 47.70 137 GLY H N 1
ATOM 10052 C CA . GLY H 1 137 ? 238.466 -81.535 40.987 1.00 45.72 137 GLY H CA 1
ATOM 10053 C C . GLY H 1 137 ? 237.796 -80.924 39.769 1.00 44.56 137 GLY H C 1
ATOM 10054 O O . GLY H 1 137 ? 236.954 -81.609 39.199 1.00 44.72 137 GLY H O 1
ATOM 10055 N N . VAL H 1 138 ? 238.161 -79.697 39.386 1.00 41.58 138 VAL H N 1
ATOM 10056 C CA . VAL H 1 138 ? 237.454 -78.969 38.317 1.00 40.87 138 VAL H CA 1
ATOM 10057 C C . VAL H 1 138 ? 238.395 -79.033 37.116 1.00 39.72 138 VAL H C 1
ATOM 10058 O O . VAL H 1 138 ? 239.596 -78.709 37.302 1.00 39.51 138 VAL H O 1
ATOM 10062 N N . VAL H 1 139 ? 237.872 -79.390 35.940 1.00 38.69 139 VAL H N 1
ATOM 10063 C CA . VAL H 1 139 ? 238.671 -79.485 34.693 1.00 38.08 139 VAL H CA 1
ATOM 10064 C C . VAL H 1 139 ? 239.013 -78.057 34.284 1.00 38.48 139 VAL H C 1
ATOM 10065 O O . VAL H 1 139 ? 238.068 -77.385 33.862 1.00 42.55 139 VAL H O 1
ATOM 10069 N N . GLN H 1 140 ? 240.250 -77.561 34.385 1.00 36.92 140 GLN H N 1
ATOM 10070 C CA . GLN H 1 140 ? 240.543 -76.152 33.992 1.00 36.33 140 GLN H CA 1
ATOM 10071 C C . GLN H 1 140 ? 241.067 -76.097 32.549 1.00 36.37 140 GLN H C 1
ATOM 10072 O O . GLN H 1 140 ? 241.077 -74.997 32.004 1.00 36.72 140 GLN H O 1
ATOM 10078 N N . HIS H 1 141 ? 241.428 -77.233 31.931 1.00 36.78 141 HIS H N 1
ATOM 10079 C CA . HIS H 1 141 ? 242.116 -77.281 30.602 1.00 37.34 141 HIS H CA 1
ATOM 10080 C C . HIS H 1 141 ? 241.911 -78.626 29.868 1.00 36.83 141 HIS H C 1
ATOM 10081 O O . HIS H 1 141 ? 241.938 -79.676 30.521 1.00 35.87 141 HIS H O 1
ATOM 10088 N N . ALA H 1 142 ? 241.876 -78.574 28.536 1.00 36.77 142 ALA H N 1
ATOM 10089 C CA . ALA H 1 142 ? 241.706 -79.733 27.672 1.00 37.33 142 ALA H CA 1
ATOM 10090 C C . ALA H 1 142 ? 242.370 -79.453 26.351 1.00 39.22 142 ALA H C 1
ATOM 10091 O O . ALA H 1 142 ? 242.084 -78.424 25.777 1.00 40.85 142 ALA H O 1
ATOM 10093 N N . THR H 1 143 ? 243.135 -80.428 25.879 1.00 40.28 143 THR H N 1
ATOM 10094 C CA . THR H 1 143 ? 243.809 -80.439 24.568 1.00 41.87 143 THR H CA 1
ATOM 10095 C C . THR H 1 143 ? 243.420 -81.780 23.969 1.00 41.54 143 THR H C 1
ATOM 10096 O O . THR H 1 143 ? 243.566 -82.790 24.708 1.00 41.18 143 THR H O 1
ATOM 10100 N N . ILE H 1 144 ? 242.951 -81.779 22.725 1.00 39.71 144 ILE H N 1
ATOM 10101 C CA . ILE H 1 144 ? 242.433 -82.995 22.087 1.00 39.99 144 ILE H CA 1
ATOM 10102 C C . ILE H 1 144 ? 242.922 -82.965 20.655 1.00 40.07 144 ILE H C 1
ATOM 10103 O O . ILE H 1 144 ? 242.736 -81.946 20.034 1.00 41.01 144 ILE H O 1
ATOM 10108 N N . ASN H 1 145 ? 243.617 -84.027 20.233 1.00 41.34 145 ASN H N 1
ATOM 10109 C CA . ASN H 1 145 ? 244.231 -84.214 18.886 1.00 41.80 145 ASN H CA 1
ATOM 10110 C C . ASN H 1 145 ? 243.647 -85.460 18.215 1.00 41.58 145 ASN H C 1
ATOM 10111 O O . ASN H 1 145 ? 243.655 -86.494 18.848 1.00 40.25 145 ASN H O 1
ATOM 10116 N N . ASN H 1 146 ? 243.216 -85.351 16.955 1.00 43.86 146 ASN H N 1
ATOM 10117 C CA . ASN H 1 146 ? 242.797 -86.495 16.093 1.00 46.31 146 ASN H CA 1
ATOM 10118 C C . ASN H 1 146 ? 244.031 -87.295 15.647 1.00 49.31 146 ASN H C 1
ATOM 10119 O O . ASN H 1 146 ? 243.922 -88.512 15.489 1.00 47.94 146 ASN H O 1
ATOM 10124 N N . LEU H 1 147 ? 245.140 -86.586 15.426 1.00 54.18 147 LEU H N 1
ATOM 10125 C CA . LEU H 1 147 ? 246.366 -87.088 14.766 1.00 58.03 147 LEU H CA 1
ATOM 10126 C C . LEU H 1 147 ? 247.478 -87.305 15.787 1.00 57.66 147 LEU H C 1
ATOM 10127 O O . LEU H 1 147 ? 247.403 -86.738 16.860 1.00 58.77 147 LEU H O 1
ATOM 10132 N N . ALA H 1 148 ? 248.439 -88.155 15.446 1.00 61.73 148 ALA H N 1
ATOM 10133 C CA . ALA H 1 148 ? 249.681 -88.445 16.206 1.00 63.51 148 ALA H CA 1
ATOM 10134 C C . ALA H 1 148 ? 250.765 -87.412 15.867 1.00 65.93 148 ALA H C 1
ATOM 10135 O O . ALA H 1 148 ? 251.225 -87.369 14.730 1.00 66.44 148 ALA H O 1
ATOM 10137 N N . PHE H 1 149 ? 251.174 -86.608 16.831 1.00 72.00 149 PHE H N 1
ATOM 10138 C CA . PHE H 1 149 ? 252.464 -85.867 16.804 1.00 80.49 149 PHE H CA 1
ATOM 10139 C C . PHE H 1 149 ? 252.871 -85.546 18.259 1.00 82.62 149 PHE H C 1
ATOM 10140 O O . PHE H 1 149 ? 252.023 -85.686 19.222 1.00 78.89 149 PHE H O 1
ATOM 10148 N N . GLY H 1 150 ? 254.151 -85.186 18.425 1.00 85.97 150 GLY H N 1
ATOM 10149 C CA . GLY H 1 150 ? 254.721 -84.681 19.688 1.00 87.63 150 GLY H CA 1
ATOM 10150 C C . GLY H 1 150 ? 253.688 -83.868 20.453 1.00 84.56 150 GLY H C 1
ATOM 10151 O O . GLY H 1 150 ? 253.081 -82.954 19.868 1.00 82.25 150 GLY H O 1
ATOM 10152 N N . ARG H 1 151 ? 253.404 -84.279 21.683 1.00 82.65 151 ARG H N 1
ATOM 10153 C CA . ARG H 1 151 ? 252.873 -83.387 22.739 1.00 78.77 151 ARG H CA 1
ATOM 10154 C C . ARG H 1 151 ? 254.097 -82.810 23.432 1.00 71.24 151 ARG H C 1
ATOM 10155 O O . ARG H 1 151 ? 255.045 -83.554 23.680 1.00 72.64 151 ARG H O 1
ATOM 10163 N N . SER H 1 152 ? 254.137 -81.509 23.642 1.00 66.06 152 SER H N 1
ATOM 10164 C CA . SER H 1 152 ? 255.310 -80.875 24.282 1.00 63.11 152 SER H CA 1
ATOM 10165 C C . SER H 1 152 ? 255.057 -80.946 25.792 1.00 59.84 152 SER H C 1
ATOM 10166 O O . SER H 1 152 ? 254.026 -80.443 26.239 1.00 58.12 152 SER H O 1
ATOM 10169 N N . VAL H 1 153 ? 255.899 -81.675 26.524 1.00 60.00 153 VAL H N 1
ATOM 10170 C CA . VAL H 1 153 ? 255.812 -81.764 28.010 1.00 58.24 153 VAL H CA 1
ATOM 10171 C C . VAL H 1 153 ? 256.060 -80.372 28.574 1.00 57.34 153 VAL H C 1
ATOM 10172 O O . VAL H 1 153 ? 255.351 -80.040 29.506 1.00 55.24 153 VAL H O 1
ATOM 10176 N N . ASP H 1 154 ? 256.932 -79.572 27.941 1.00 58.39 154 ASP H N 1
ATOM 10177 C CA . ASP H 1 154 ? 257.167 -78.138 28.286 1.00 60.16 154 ASP H CA 1
ATOM 10178 C C . ASP H 1 154 ? 255.836 -77.371 28.219 1.00 57.51 154 ASP H C 1
ATOM 10179 O O . ASP H 1 154 ? 255.498 -76.664 29.190 1.00 58.44 154 ASP H O 1
ATOM 10184 N N . GLU H 1 155 ? 255.091 -77.492 27.122 1.00 55.40 155 GLU H N 1
ATOM 10185 C CA . GLU H 1 155 ? 253.792 -76.778 26.994 1.00 53.29 155 GLU H CA 1
ATOM 10186 C C . GLU H 1 155 ? 252.778 -77.275 28.038 1.00 49.12 155 GLU H C 1
ATOM 10187 O O . GLU H 1 155 ? 252.080 -76.413 28.573 1.00 48.54 155 GLU H O 1
ATOM 10193 N N . THR H 1 156 ? 252.650 -78.568 28.320 1.00 45.18 156 THR H N 1
ATOM 10194 C CA . THR H 1 156 ? 251.737 -79.014 29.416 1.00 45.21 156 THR H CA 1
ATOM 10195 C C . THR H 1 156 ? 252.169 -78.335 30.740 1.00 44.87 156 THR H C 1
ATOM 10196 O O . THR H 1 156 ? 251.320 -77.780 31.481 1.00 42.12 156 THR H O 1
ATOM 10200 N N . LYS H 1 157 ? 253.479 -78.300 30.979 1.00 46.06 157 LYS H N 1
ATOM 10201 C CA . LYS H 1 157 ? 254.053 -77.746 32.217 1.00 47.18 157 LYS H CA 1
ATOM 10202 C C . LYS H 1 157 ? 253.722 -76.254 32.284 1.00 46.62 157 LYS H C 1
ATOM 10203 O O . LYS H 1 157 ? 253.350 -75.765 33.395 1.00 45.89 157 LYS H O 1
ATOM 10209 N N . ARG H 1 158 ? 253.889 -75.535 31.186 1.00 45.28 158 ARG H N 1
ATOM 10210 C CA . ARG H 1 158 ? 253.692 -74.062 31.196 1.00 46.98 158 ARG H CA 1
ATOM 10211 C C . ARG H 1 158 ? 252.237 -73.823 31.595 1.00 44.95 158 ARG H C 1
ATOM 10212 O O . ARG H 1 158 ? 251.967 -72.974 32.438 1.00 44.24 158 ARG H O 1
ATOM 10220 N N . VAL H 1 159 ? 251.336 -74.648 31.068 1.00 43.54 159 VAL H N 1
ATOM 10221 C CA . VAL H 1 159 ? 249.883 -74.429 31.205 1.00 41.95 159 VAL H CA 1
ATOM 10222 C C . VAL H 1 159 ? 249.513 -74.778 32.632 1.00 41.72 159 VAL H C 1
ATOM 10223 O O . VAL H 1 159 ? 248.678 -74.077 33.253 1.00 41.95 159 VAL H O 1
ATOM 10227 N N . LEU H 1 160 ? 250.105 -75.837 33.123 1.00 41.47 160 LEU H N 1
ATOM 10228 C CA . LEU H 1 160 ? 249.853 -76.292 34.508 1.00 42.55 160 LEU H CA 1
ATOM 10229 C C . LEU H 1 160 ? 250.329 -75.201 35.477 1.00 43.99 160 LEU H C 1
ATOM 10230 O O . LEU H 1 160 ? 249.527 -74.826 36.329 1.00 45.58 160 LEU H O 1
ATOM 10235 N N . GLN H 1 161 ? 251.510 -74.603 35.271 1.00 45.42 161 GLN H N 1
ATOM 10236 C CA . GLN H 1 161 ? 252.074 -73.525 36.156 1.00 45.80 161 GLN H CA 1
ATOM 10237 C C . GLN H 1 161 ? 251.320 -72.204 35.954 1.00 44.57 161 GLN H C 1
ATOM 10238 O O . GLN H 1 161 ? 251.189 -71.460 36.889 1.00 48.02 161 GLN H O 1
ATOM 10244 N N . ALA H 1 162 ? 250.770 -71.933 34.795 1.00 43.93 162 ALA H N 1
ATOM 10245 C CA . ALA H 1 162 ? 249.921 -70.740 34.573 1.00 42.69 162 ALA H CA 1
ATOM 10246 C C . ALA H 1 162 ? 248.607 -70.923 35.335 1.00 41.89 162 ALA H C 1
ATOM 10247 O O . ALA H 1 162 ? 248.094 -69.941 35.808 1.00 42.08 162 ALA H O 1
ATOM 10249 N N . ILE H 1 163 ? 248.083 -72.145 35.439 1.00 42.07 163 ILE H N 1
ATOM 10250 C CA . ILE H 1 163 ? 246.816 -72.423 36.162 1.00 42.63 163 ILE H CA 1
ATOM 10251 C C . ILE H 1 163 ? 247.113 -72.270 37.658 1.00 44.78 163 ILE H C 1
ATOM 10252 O O . ILE H 1 163 ? 246.333 -71.615 38.388 1.00 44.82 163 ILE H O 1
ATOM 10257 N N . GLN H 1 164 ? 248.237 -72.837 38.091 1.00 46.33 164 GLN H N 1
ATOM 10258 C CA . GLN H 1 164 ? 248.702 -72.764 39.497 1.00 47.99 164 GLN H CA 1
ATOM 10259 C C . GLN H 1 164 ? 248.815 -71.287 39.870 1.00 50.39 164 GLN H C 1
ATOM 10260 O O . GLN H 1 164 ? 248.314 -70.943 40.952 1.00 51.53 164 GLN H O 1
ATOM 10266 N N . TYR H 1 165 ? 249.412 -70.462 39.003 1.00 52.69 165 TYR H N 1
ATOM 10267 C CA . TYR H 1 165 ? 249.740 -69.050 39.322 1.00 55.51 165 TYR H CA 1
ATOM 10268 C C . TYR H 1 165 ? 248.422 -68.286 39.431 1.00 53.86 165 TYR H C 1
ATOM 10269 O O . TYR H 1 165 ? 248.279 -67.508 40.356 1.00 54.39 165 TYR H O 1
ATOM 10278 N N . VAL H 1 166 ? 247.481 -68.536 38.533 1.00 53.37 166 VAL H N 1
ATOM 10279 C CA . VAL H 1 166 ? 246.150 -67.855 38.544 1.00 54.23 166 VAL H CA 1
ATOM 10280 C C . VAL H 1 166 ? 245.377 -68.332 39.784 1.00 53.33 166 VAL H C 1
ATOM 10281 O O . VAL H 1 166 ? 244.647 -67.558 40.363 1.00 52.54 166 VAL H O 1
ATOM 10285 N N . GLN H 1 167 ? 245.454 -69.595 40.152 1.00 53.76 167 GLN H N 1
ATOM 10286 C CA . GLN H 1 167 ? 244.579 -70.074 41.247 1.00 56.28 167 GLN H CA 1
ATOM 10287 C C . GLN H 1 167 ? 245.186 -69.598 42.583 1.00 60.55 167 GLN H C 1
ATOM 10288 O O . GLN H 1 167 ? 244.526 -69.762 43.623 1.00 61.77 167 GLN H O 1
ATOM 10294 N N . SER H 1 168 ? 246.383 -69.002 42.549 1.00 66.41 168 SER H N 1
ATOM 10295 C CA . SER H 1 168 ? 247.149 -68.590 43.751 1.00 72.12 168 SER H CA 1
ATOM 10296 C C . SER H 1 168 ? 246.823 -67.149 44.154 1.00 80.03 168 SER H C 1
ATOM 10297 O O . SER H 1 168 ? 246.995 -66.835 45.354 1.00 82.82 168 SER H O 1
ATOM 10300 N N . ASN H 1 169 ? 246.306 -66.316 43.252 1.00 85.27 169 ASN H N 1
ATOM 10301 C CA . ASN H 1 169 ? 246.028 -64.897 43.602 1.00 94.52 169 ASN H CA 1
ATOM 10302 C C . ASN H 1 169 ? 245.193 -64.261 42.490 1.00 102.66 169 ASN H C 1
ATOM 10303 O O . ASN H 1 169 ? 245.632 -64.209 41.338 1.00 87.78 169 ASN H O 1
ATOM 10308 N N . PRO H 1 170 ? 243.941 -63.824 42.789 1.00 116.59 170 PRO H N 1
ATOM 10309 C CA . PRO H 1 170 ? 243.262 -62.804 41.977 1.00 116.76 170 PRO H CA 1
ATOM 10310 C C . PRO H 1 170 ? 243.962 -61.443 42.142 1.00 110.91 170 PRO H C 1
ATOM 10311 O O . PRO H 1 170 ? 243.699 -60.491 41.433 1.00 101.91 170 PRO H O 1
ATOM 10315 N N . LYS I 1 7 ? 214.308 -117.135 17.519 1.00 65.43 7 LYS I N 1
ATOM 10316 C CA . LYS I 1 7 ? 215.004 -116.425 18.624 1.00 65.47 7 LYS I CA 1
ATOM 10317 C C . LYS I 1 7 ? 216.333 -117.088 19.020 1.00 57.04 7 LYS I C 1
ATOM 10318 O O . LYS I 1 7 ? 217.298 -116.332 19.101 1.00 58.52 7 LYS I O 1
ATOM 10324 N N . PRO I 1 8 ? 216.514 -118.424 19.256 1.00 49.18 8 PRO I N 1
ATOM 10325 C CA . PRO I 1 8 ? 217.842 -118.942 19.625 1.00 45.56 8 PRO I CA 1
ATOM 10326 C C . PRO I 1 8 ? 218.893 -118.720 18.517 1.00 42.48 8 PRO I C 1
ATOM 10327 O O . PRO I 1 8 ? 218.657 -118.708 17.265 1.00 40.67 8 PRO I O 1
ATOM 10331 N N . LEU I 1 9 ? 220.110 -118.535 18.984 1.00 41.36 9 LEU I N 1
ATOM 10332 C CA . LEU I 1 9 ? 221.251 -118.278 18.074 1.00 40.10 9 LEU I CA 1
ATOM 10333 C C . LEU I 1 9 ? 221.574 -119.586 17.345 1.00 39.45 9 LEU I C 1
ATOM 10334 O O . LEU I 1 9 ? 221.727 -119.577 16.009 1.00 38.89 9 LEU I O 1
ATOM 10339 N N . VAL I 1 10 ? 221.559 -120.693 18.105 1.00 38.39 10 VAL I N 1
ATOM 10340 C CA . VAL I 1 10 ? 221.728 -122.038 17.472 1.00 39.00 10 VAL I CA 1
ATOM 10341 C C . VAL I 1 10 ? 220.486 -122.321 16.622 1.00 39.15 10 VAL I C 1
ATOM 10342 O O . VAL I 1 10 ? 219.422 -122.311 17.184 1.00 38.77 10 VAL I O 1
ATOM 10346 N N . GLY I 1 11 ? 220.645 -122.551 15.318 1.00 39.57 11 GLY I N 1
ATOM 10347 C CA . GLY I 1 11 ? 219.551 -122.870 14.379 1.00 40.44 11 GLY I CA 1
ATOM 10348 C C . GLY I 1 11 ? 219.348 -121.744 13.395 1.00 41.85 11 GLY I C 1
ATOM 10349 O O . GLY I 1 11 ? 218.657 -121.928 12.409 1.00 44.53 11 GLY I O 1
ATOM 10350 N N . SER I 1 12 ? 219.899 -120.575 13.696 1.00 42.76 12 SER I N 1
ATOM 10351 C CA . SER I 1 12 ? 219.731 -119.331 12.918 1.00 42.88 12 SER I CA 1
ATOM 10352 C C . SER I 1 12 ? 221.036 -118.982 12.192 1.00 42.49 12 SER I C 1
ATOM 10353 O O . SER I 1 12 ? 222.118 -119.497 12.541 1.00 40.88 12 SER I O 1
ATOM 10356 N N . VAL I 1 13 ? 220.907 -118.146 11.166 1.00 44.10 13 VAL I N 1
ATOM 10357 C CA . VAL I 1 13 ? 222.058 -117.568 10.417 1.00 44.31 13 VAL I CA 1
ATOM 10358 C C . VAL I 1 13 ? 222.968 -116.823 11.408 1.00 42.54 13 VAL I C 1
ATOM 10359 O O . VAL I 1 13 ? 222.547 -115.848 11.976 1.00 41.64 13 VAL I O 1
ATOM 10363 N N . ALA I 1 14 ? 224.174 -117.346 11.592 1.00 42.72 14 ALA I N 1
ATOM 10364 C CA . ALA I 1 14 ? 225.306 -116.744 12.328 1.00 42.79 14 ALA I CA 1
ATOM 10365 C C . ALA I 1 14 ? 225.416 -115.263 11.985 1.00 42.41 14 ALA I C 1
ATOM 10366 O O . ALA I 1 14 ? 225.499 -114.897 10.835 1.00 43.52 14 ALA I O 1
ATOM 10368 N N . PRO I 1 15 ? 225.396 -114.363 12.981 1.00 43.84 15 PRO I N 1
ATOM 10369 C CA . PRO I 1 15 ? 225.713 -112.949 12.738 1.00 44.78 15 PRO I CA 1
ATOM 10370 C C . PRO I 1 15 ? 227.085 -112.707 12.060 1.00 44.90 15 PRO I C 1
ATOM 10371 O O . PRO I 1 15 ? 228.102 -113.187 12.500 1.00 43.49 15 PRO I O 1
ATOM 10375 N N . ASP I 1 16 ? 227.065 -111.968 10.970 1.00 46.49 16 ASP I N 1
ATOM 10376 C CA . ASP I 1 16 ? 228.268 -111.567 10.202 1.00 48.15 16 ASP I CA 1
ATOM 10377 C C . ASP I 1 16 ? 228.970 -110.496 11.043 1.00 48.61 16 ASP I C 1
ATOM 10378 O O . ASP I 1 16 ? 228.305 -109.890 11.848 1.00 49.27 16 ASP I O 1
ATOM 10383 N N . PHE I 1 17 ? 230.285 -110.378 10.922 1.00 47.36 17 PHE I N 1
ATOM 10384 C CA . PHE I 1 17 ? 231.107 -109.304 11.508 1.00 45.73 17 PHE I CA 1
ATOM 10385 C C . PHE I 1 17 ? 232.181 -109.013 10.457 1.00 46.92 17 PHE I C 1
ATOM 10386 O O . PHE I 1 17 ? 232.418 -109.881 9.563 1.00 48.00 17 PHE I O 1
ATOM 10394 N N . LYS I 1 18 ? 232.677 -107.780 10.475 1.00 48.50 18 LYS I N 1
ATOM 10395 C CA . LYS I 1 18 ? 233.904 -107.304 9.808 1.00 49.59 18 LYS I CA 1
ATOM 10396 C C . LYS I 1 18 ? 234.817 -106.890 10.947 1.00 46.06 18 LYS I C 1
ATOM 10397 O O . LYS I 1 18 ? 234.361 -106.041 11.707 1.00 46.18 18 LYS I O 1
ATOM 10403 N N . ALA I 1 19 ? 236.015 -107.463 11.095 1.00 42.42 19 ALA I N 1
ATOM 10404 C CA . ALA I 1 19 ? 236.977 -106.968 12.092 1.00 41.03 19 ALA I CA 1
ATOM 10405 C C . ALA I 1 19 ? 238.420 -107.115 11.626 1.00 40.65 19 ALA I C 1
ATOM 10406 O O . ALA I 1 19 ? 238.643 -107.798 10.668 1.00 39.49 19 ALA I O 1
ATOM 10408 N N . GLN I 1 20 ? 239.363 -106.494 12.343 1.00 40.18 20 GLN I N 1
ATOM 10409 C CA . GLN I 1 20 ? 240.806 -106.745 12.115 1.00 39.63 20 GLN I CA 1
ATOM 10410 C C . GLN I 1 20 ? 241.134 -108.062 12.820 1.00 39.35 20 GLN I C 1
ATOM 10411 O O . GLN I 1 20 ? 240.500 -108.393 13.929 1.00 39.72 20 GLN I O 1
ATOM 10417 N N . ALA I 1 21 ? 242.135 -108.758 12.274 1.00 39.13 21 ALA I N 1
ATOM 10418 C CA . ALA I 1 21 ? 242.650 -110.033 12.820 1.00 38.99 21 ALA I CA 1
ATOM 10419 C C . ALA I 1 21 ? 244.124 -110.185 12.485 1.00 39.02 21 ALA I C 1
ATOM 10420 O O . ALA I 1 21 ? 244.628 -109.431 11.705 1.00 41.85 21 ALA I O 1
ATOM 10422 N N . VAL I 1 22 ? 244.797 -111.078 13.158 1.00 39.34 22 VAL I N 1
ATOM 10423 C CA . VAL I 1 22 ? 246.231 -111.366 12.934 1.00 40.38 22 VAL I CA 1
ATOM 10424 C C . VAL I 1 22 ? 246.339 -112.805 12.414 1.00 40.74 22 VAL I C 1
ATOM 10425 O O . VAL I 1 22 ? 245.881 -113.754 13.104 1.00 39.02 22 VAL I O 1
ATOM 10429 N N . PHE I 1 23 ? 246.935 -112.906 11.222 1.00 41.82 23 PHE I N 1
ATOM 10430 C CA . PHE I 1 23 ? 247.264 -114.145 10.496 1.00 42.38 23 PHE I CA 1
ATOM 10431 C C . PHE I 1 23 ? 248.696 -114.056 9.960 1.00 43.33 23 PHE I C 1
ATOM 10432 O O . PHE I 1 23 ? 249.021 -113.043 9.301 1.00 42.90 23 PHE I O 1
ATOM 10440 N N . ASP I 1 24 ? 249.532 -115.066 10.245 1.00 45.43 24 ASP I N 1
ATOM 10441 C CA . ASP I 1 24 ? 250.944 -115.132 9.753 1.00 49.17 24 ASP I CA 1
ATOM 10442 C C . ASP I 1 24 ? 251.647 -113.805 10.100 1.00 49.23 24 ASP I C 1
ATOM 10443 O O . ASP I 1 24 ? 252.337 -113.255 9.244 1.00 49.15 24 ASP I O 1
ATOM 10448 N N . GLN I 1 25 ? 251.423 -113.305 11.314 1.00 49.75 25 GLN I N 1
ATOM 10449 C CA . GLN I 1 25 ? 252.013 -112.081 11.925 1.00 51.96 25 GLN I CA 1
ATOM 10450 C C . GLN I 1 25 ? 251.746 -110.800 11.120 1.00 51.81 25 GLN I C 1
ATOM 10451 O O . GLN I 1 25 ? 252.526 -109.862 11.278 1.00 50.80 25 GLN I O 1
ATOM 10457 N N . GLU I 1 26 ? 250.643 -110.738 10.378 1.00 50.69 26 GLU I N 1
ATOM 10458 C CA . GLU I 1 26 ? 250.222 -109.517 9.671 1.00 52.15 26 GLU I CA 1
ATOM 10459 C C . GLU I 1 26 ? 248.751 -109.212 9.979 1.00 48.82 26 GLU I C 1
ATOM 10460 O O . GLU I 1 26 ? 248.016 -110.164 10.317 1.00 46.33 26 GLU I O 1
ATOM 10466 N N . PHE I 1 27 ? 248.369 -107.934 9.882 1.00 46.94 27 PHE I N 1
ATOM 10467 C CA . PHE I 1 27 ? 246.978 -107.431 10.011 1.00 46.76 27 PHE I CA 1
ATOM 10468 C C . PHE I 1 27 ? 246.211 -107.731 8.717 1.00 48.90 27 PHE I C 1
ATOM 10469 O O . PHE I 1 27 ? 246.706 -107.451 7.612 1.00 46.75 27 PHE I O 1
ATOM 10477 N N . GLN I 1 28 ? 245.028 -108.330 8.833 1.00 52.57 28 GLN I N 1
ATOM 10478 C CA . GLN I 1 28 ? 244.094 -108.412 7.686 1.00 56.70 28 GLN I CA 1
ATOM 10479 C C . GLN I 1 28 ? 242.671 -108.195 8.200 1.00 56.35 28 GLN I C 1
ATOM 10480 O O . GLN I 1 28 ? 242.413 -108.266 9.427 1.00 54.72 28 GLN I O 1
ATOM 10486 N N . GLU I 1 29 ? 241.811 -107.791 7.289 1.00 55.84 29 GLU I N 1
ATOM 10487 C CA . GLU I 1 29 ? 240.373 -107.649 7.568 1.00 57.24 29 GLU I CA 1
ATOM 10488 C C . GLU I 1 29 ? 239.648 -108.965 7.233 1.00 54.81 29 GLU I C 1
ATOM 10489 O O . GLU I 1 29 ? 239.744 -109.418 6.095 1.00 58.15 29 GLU I O 1
ATOM 10495 N N . ILE I 1 30 ? 238.899 -109.484 8.195 1.00 52.07 30 ILE I N 1
ATOM 10496 C CA . ILE I 1 30 ? 238.242 -110.819 8.249 1.00 53.47 30 ILE I CA 1
ATOM 10497 C C . ILE I 1 30 ? 236.756 -110.533 8.087 1.00 51.74 30 ILE I C 1
ATOM 10498 O O . ILE I 1 30 ? 236.259 -109.637 8.731 1.00 50.46 30 ILE I O 1
ATOM 10503 N N . THR I 1 31 ? 236.055 -111.274 7.265 1.00 51.58 31 THR I N 1
ATOM 10504 C CA . THR I 1 31 ? 234.566 -111.288 7.302 1.00 51.24 31 THR I CA 1
ATOM 10505 C C . THR I 1 31 ? 234.146 -112.727 7.600 1.00 47.94 31 THR I C 1
ATOM 10506 O O . THR I 1 31 ? 234.840 -113.664 7.162 1.00 47.18 31 THR I O 1
ATOM 10510 N N . LEU I 1 32 ? 233.154 -112.936 8.448 1.00 45.38 32 LEU I N 1
ATOM 10511 C CA . LEU I 1 32 ? 232.738 -114.337 8.731 1.00 42.18 32 LEU I CA 1
ATOM 10512 C C . LEU I 1 32 ? 232.105 -114.893 7.453 1.00 41.59 32 LEU I C 1
ATOM 10513 O O . LEU I 1 32 ? 232.394 -116.061 7.152 1.00 39.76 32 LEU I O 1
ATOM 10518 N N . SER I 1 33 ? 231.378 -114.076 6.694 1.00 41.96 33 SER I N 1
ATOM 10519 C CA . SER I 1 33 ? 230.754 -114.531 5.409 1.00 46.50 33 SER I CA 1
ATOM 10520 C C . SER I 1 33 ? 231.780 -114.915 4.334 1.00 48.64 33 SER I C 1
ATOM 10521 O O . SER I 1 33 ? 231.378 -115.584 3.399 1.00 50.94 33 SER I O 1
ATOM 10524 N N . LYS I 1 34 ? 233.044 -114.544 4.469 1.00 51.04 34 LYS I N 1
ATOM 10525 C CA . LYS I 1 34 ? 234.118 -114.967 3.549 1.00 54.15 34 LYS I CA 1
ATOM 10526 C C . LYS I 1 34 ? 234.336 -116.479 3.626 1.00 50.40 34 LYS I C 1
ATOM 10527 O O . LYS I 1 34 ? 234.895 -117.010 2.670 1.00 51.04 34 LYS I O 1
ATOM 10533 N N . TYR I 1 35 ? 233.939 -117.149 4.698 1.00 46.54 35 TYR I N 1
ATOM 10534 C CA . TYR I 1 35 ? 234.227 -118.593 4.914 1.00 46.17 35 TYR I CA 1
ATOM 10535 C C . TYR I 1 35 ? 233.011 -119.455 4.529 1.00 44.95 35 TYR I C 1
ATOM 10536 O O . TYR I 1 35 ? 233.086 -120.673 4.710 1.00 43.55 35 TYR I O 1
ATOM 10545 N N . ARG I 1 36 ? 231.929 -118.883 4.000 1.00 44.94 36 ARG I N 1
ATOM 10546 C CA . ARG I 1 36 ? 230.872 -119.717 3.366 1.00 45.21 36 ARG I CA 1
ATOM 10547 C C . ARG I 1 36 ? 231.591 -120.690 2.430 1.00 43.23 36 ARG I C 1
ATOM 10548 O O . ARG I 1 36 ? 232.577 -120.227 1.798 1.00 41.65 36 ARG I O 1
ATOM 10556 N N . GLY I 1 37 ? 231.122 -121.948 2.367 1.00 41.88 37 GLY I N 1
ATOM 10557 C CA . GLY I 1 37 ? 231.780 -123.068 1.656 1.00 42.80 37 GLY I CA 1
ATOM 10558 C C . GLY I 1 37 ? 232.595 -123.930 2.608 1.00 42.64 37 GLY I C 1
ATOM 10559 O O . GLY I 1 37 ? 232.910 -125.051 2.284 1.00 44.47 37 GLY I O 1
ATOM 10560 N N . LYS I 1 38 ? 232.839 -123.435 3.809 1.00 42.96 38 LYS I N 1
ATOM 10561 C CA . LYS I 1 38 ? 233.683 -124.082 4.819 1.00 43.50 38 LYS I CA 1
ATOM 10562 C C . LYS I 1 38 ? 232.947 -124.063 6.128 1.00 39.69 38 LYS I C 1
ATOM 10563 O O . LYS I 1 38 ? 232.114 -123.200 6.284 1.00 40.39 38 LYS I O 1
ATOM 10569 N N . TYR I 1 39 ? 233.238 -125.011 6.992 1.00 37.42 39 TYR I N 1
ATOM 10570 C CA . TYR I 1 39 ? 232.827 -124.987 8.429 1.00 36.37 39 TYR I CA 1
ATOM 10571 C C . TYR I 1 39 ? 233.721 -123.997 9.177 1.00 35.12 39 TYR I C 1
ATOM 10572 O O . TYR I 1 39 ? 234.930 -123.825 8.841 1.00 34.71 39 TYR I O 1
ATOM 10581 N N . VAL I 1 40 ? 233.159 -123.347 10.180 1.00 33.63 40 VAL I N 1
ATOM 10582 C CA . VAL I 1 40 ? 233.970 -122.482 11.055 1.00 33.04 40 VAL I CA 1
ATOM 10583 C C . VAL I 1 40 ? 233.767 -122.898 12.498 1.00 32.60 40 VAL I C 1
ATOM 10584 O O . VAL I 1 40 ? 232.623 -123.160 12.946 1.00 33.00 40 VAL I O 1
ATOM 10588 N N . VAL I 1 41 ? 234.869 -123.033 13.197 1.00 32.72 41 VAL I N 1
ATOM 10589 C CA . VAL I 1 41 ? 234.889 -123.157 14.671 1.00 31.86 41 VAL I CA 1
ATOM 10590 C C . VAL I 1 41 ? 235.217 -121.761 15.175 1.00 32.31 41 VAL I C 1
ATOM 10591 O O . VAL I 1 41 ? 236.350 -121.262 14.934 1.00 33.48 41 VAL I O 1
ATOM 10595 N N . LEU I 1 42 ? 234.256 -121.089 15.770 1.00 32.22 42 LEU I N 1
ATOM 10596 C CA . LEU I 1 42 ? 234.467 -119.715 16.204 1.00 31.91 42 LEU I CA 1
ATOM 10597 C C . LEU I 1 42 ? 234.548 -119.795 17.726 1.00 32.19 42 LEU I C 1
ATOM 10598 O O . LEU I 1 42 ? 233.545 -120.267 18.357 1.00 32.46 42 LEU I O 1
ATOM 10603 N N . PHE I 1 43 ? 235.656 -119.386 18.354 1.00 31.60 43 PHE I N 1
ATOM 10604 C CA . PHE I 1 43 ? 235.665 -119.437 19.838 1.00 31.58 43 PHE I CA 1
ATOM 10605 C C . PHE I 1 43 ? 236.031 -118.070 20.406 1.00 32.11 43 PHE I C 1
ATOM 10606 O O . PHE I 1 43 ? 236.739 -117.314 19.737 1.00 33.15 43 PHE I O 1
ATOM 10614 N N . PHE I 1 44 ? 235.686 -117.877 21.659 1.00 31.92 44 PHE I N 1
ATOM 10615 C CA . PHE I 1 44 ? 235.891 -116.656 22.399 1.00 32.56 44 PHE I CA 1
ATOM 10616 C C . PHE I 1 44 ? 236.605 -117.007 23.690 1.00 33.72 44 PHE I C 1
ATOM 10617 O O . PHE I 1 44 ? 236.311 -118.052 24.303 1.00 35.88 44 PHE I O 1
ATOM 10625 N N . TYR I 1 45 ? 237.490 -116.119 24.139 1.00 33.72 45 TYR I N 1
ATOM 10626 C CA . TYR I 1 45 ? 238.214 -116.187 25.424 1.00 32.73 45 TYR I CA 1
ATOM 10627 C C . TYR I 1 45 ? 238.267 -114.758 25.951 1.00 33.71 45 TYR I C 1
ATOM 10628 O O . TYR I 1 45 ? 237.998 -113.789 25.198 1.00 32.57 45 TYR I O 1
ATOM 10637 N N . PRO I 1 46 ? 238.458 -114.599 27.276 1.00 33.86 46 PRO I N 1
ATOM 10638 C CA . PRO I 1 46 ? 238.340 -113.298 27.910 1.00 35.78 46 PRO I CA 1
ATOM 10639 C C . PRO I 1 46 ? 239.388 -112.266 27.438 1.00 37.08 46 PRO I C 1
ATOM 10640 O O . PRO I 1 46 ? 239.020 -111.238 26.861 1.00 38.54 46 PRO I O 1
ATOM 10644 N N . LEU I 1 47 ? 240.663 -112.493 27.744 1.00 37.84 47 LEU I N 1
ATOM 10645 C CA . LEU I 1 47 ? 241.734 -111.460 27.577 1.00 37.13 47 LEU I CA 1
ATOM 10646 C C . LEU I 1 47 ? 243.099 -112.070 27.215 1.00 36.31 47 LEU I C 1
ATOM 10647 O O . LEU I 1 47 ? 243.461 -113.159 27.804 1.00 36.45 47 LEU I O 1
ATOM 10652 N N . ASP I 1 48 ? 243.851 -111.339 26.369 1.00 34.69 48 ASP I N 1
ATOM 10653 C CA . ASP I 1 48 ? 245.292 -111.593 26.085 1.00 33.53 48 ASP I CA 1
ATOM 10654 C C . ASP I 1 48 ? 246.113 -111.263 27.333 1.00 33.90 48 ASP I C 1
ATOM 10655 O O . ASP I 1 48 ? 245.685 -110.415 28.105 1.00 32.89 48 ASP I O 1
ATOM 10660 N N . PHE I 1 49 ? 247.233 -111.959 27.518 1.00 34.61 49 PHE I N 1
ATOM 10661 C CA . PHE I 1 49 ? 248.326 -111.573 28.445 1.00 35.86 49 PHE I CA 1
ATOM 10662 C C . PHE I 1 49 ? 247.911 -111.805 29.918 1.00 36.97 49 PHE I C 1
ATOM 10663 O O . PHE I 1 49 ? 248.523 -111.135 30.779 1.00 35.66 49 PHE I O 1
ATOM 10671 N N . THR I 1 50 ? 246.971 -112.737 30.200 1.00 38.01 50 THR I N 1
ATOM 10672 C CA . THR I 1 50 ? 246.692 -113.134 31.609 1.00 39.92 50 THR I CA 1
ATOM 10673 C C . THR I 1 50 ? 247.693 -114.235 32.018 1.00 42.01 50 THR I C 1
ATOM 10674 O O . THR I 1 50 ? 248.549 -114.601 31.229 1.00 41.99 50 THR I O 1
ATOM 10678 N N . PHE I 1 51 ? 247.584 -114.693 33.249 1.00 44.30 51 PHE I N 1
ATOM 10679 C CA . PHE I 1 51 ? 248.399 -115.764 33.856 1.00 47.71 51 PHE I CA 1
ATOM 10680 C C . PHE I 1 51 ? 247.717 -117.137 33.693 1.00 48.16 51 PHE I C 1
ATOM 10681 O O . PHE I 1 51 ? 248.219 -118.134 34.225 1.00 48.32 51 PHE I O 1
ATOM 10689 N N . VAL I 1 52 ? 246.618 -117.214 32.944 1.00 48.77 52 VAL I N 1
ATOM 10690 C CA . VAL I 1 52 ? 246.005 -118.518 32.624 1.00 48.68 52 VAL I CA 1
ATOM 10691 C C . VAL I 1 52 ? 246.744 -119.052 31.391 1.00 48.69 52 VAL I C 1
ATOM 10692 O O . VAL I 1 52 ? 246.869 -118.388 30.376 1.00 49.75 52 VAL I O 1
ATOM 10696 N N . CYS I 1 53 ? 247.254 -120.253 31.511 1.00 47.68 53 CYS I N 1
ATOM 10697 C CA . CYS I 1 53 ? 248.019 -120.907 30.455 1.00 46.20 53 CYS I CA 1
ATOM 10698 C C . CYS I 1 53 ? 247.096 -120.877 29.257 1.00 42.42 53 CYS I C 1
ATOM 10699 O O . CYS I 1 53 ? 245.951 -121.242 29.393 1.00 40.27 53 CYS I O 1
ATOM 10702 N N . PRO I 1 54 ? 247.528 -120.403 28.077 1.00 39.45 54 PRO I N 1
ATOM 10703 C CA . PRO I 1 54 ? 246.630 -120.315 26.948 1.00 38.27 54 PRO I CA 1
ATOM 10704 C C . PRO I 1 54 ? 246.293 -121.605 26.226 1.00 38.15 54 PRO I C 1
ATOM 10705 O O . PRO I 1 54 ? 246.140 -121.530 24.988 1.00 38.11 54 PRO I O 1
ATOM 10709 N N . THR I 1 55 ? 246.111 -122.738 26.891 1.00 39.44 55 THR I N 1
ATOM 10710 C CA . THR I 1 55 ? 245.970 -123.964 26.053 1.00 41.64 55 THR I CA 1
ATOM 10711 C C . THR I 1 55 ? 244.650 -124.007 25.277 1.00 41.34 55 THR I C 1
ATOM 10712 O O . THR I 1 55 ? 244.623 -124.741 24.322 1.00 40.93 55 THR I O 1
ATOM 10716 N N . GLU I 1 56 ? 243.634 -123.204 25.588 1.00 42.55 56 GLU I N 1
ATOM 10717 C CA . GLU I 1 56 ? 242.404 -123.186 24.761 1.00 43.70 56 GLU I CA 1
ATOM 10718 C C . GLU I 1 56 ? 242.747 -122.727 23.325 1.00 44.13 56 GLU I C 1
ATOM 10719 O O . GLU I 1 56 ? 242.059 -123.174 22.386 1.00 46.04 56 GLU I O 1
ATOM 10725 N N . ILE I 1 57 ? 243.788 -121.916 23.137 1.00 41.56 57 ILE I N 1
ATOM 10726 C CA . ILE I 1 57 ? 244.168 -121.355 21.825 1.00 38.90 57 ILE I CA 1
ATOM 10727 C C . ILE I 1 57 ? 245.249 -122.225 21.210 1.00 38.93 57 ILE I C 1
ATOM 10728 O O . ILE I 1 57 ? 245.109 -122.598 20.035 1.00 39.49 57 ILE I O 1
ATOM 10733 N N . THR I 1 58 ? 246.327 -122.504 21.936 1.00 39.06 58 THR I N 1
ATOM 10734 C CA . THR I 1 58 ? 247.510 -123.229 21.382 1.00 38.97 58 THR I CA 1
ATOM 10735 C C . THR I 1 58 ? 247.176 -124.695 21.037 1.00 38.45 58 THR I C 1
ATOM 10736 O O . THR I 1 58 ? 247.784 -125.173 20.053 1.00 37.84 58 THR I O 1
ATOM 10740 N N . ALA I 1 59 ? 246.209 -125.366 21.708 1.00 37.63 59 ALA I N 1
ATOM 10741 C CA . ALA I 1 59 ? 245.847 -126.763 21.356 1.00 37.88 59 ALA I CA 1
ATOM 10742 C C . ALA I 1 59 ? 245.324 -126.808 19.921 1.00 39.15 59 ALA I C 1
ATOM 10743 O O . ALA I 1 59 ? 245.726 -127.684 19.119 1.00 41.71 59 ALA I O 1
ATOM 10745 N N . PHE I 1 60 ? 244.446 -125.884 19.583 1.00 38.29 60 PHE I N 1
ATOM 10746 C CA . PHE I 1 60 ? 243.918 -125.815 18.223 1.00 37.69 60 PHE I CA 1
ATOM 10747 C C . PHE I 1 60 ? 245.060 -125.452 17.295 1.00 37.33 60 PHE I C 1
ATOM 10748 O O . PHE I 1 60 ? 244.991 -125.822 16.142 1.00 37.97 60 PHE I O 1
ATOM 10756 N N . SER I 1 61 ? 246.069 -124.712 17.741 1.00 36.74 61 SER I N 1
ATOM 10757 C CA . SER I 1 61 ? 247.100 -124.237 16.780 1.00 36.27 61 SER I CA 1
ATOM 10758 C C . SER I 1 61 ? 247.932 -125.469 16.366 1.00 36.85 61 SER I C 1
ATOM 10759 O O . SER I 1 61 ? 248.039 -125.780 15.186 1.00 36.30 61 SER I O 1
ATOM 10762 N N . ASP I 1 62 ? 248.423 -126.161 17.367 1.00 37.91 62 ASP I N 1
ATOM 10763 C CA . ASP I 1 62 ? 249.262 -127.383 17.318 1.00 39.18 62 ASP I CA 1
ATOM 10764 C C . ASP I 1 62 ? 248.524 -128.419 16.454 1.00 39.76 62 ASP I C 1
ATOM 10765 O O . ASP I 1 62 ? 249.264 -129.215 15.813 1.00 40.09 62 ASP I O 1
ATOM 10770 N N . ARG I 1 63 ? 247.161 -128.449 16.423 1.00 38.75 63 ARG I N 1
ATOM 10771 C CA . ARG I 1 63 ? 246.437 -129.542 15.685 1.00 39.35 63 ARG I CA 1
ATOM 10772 C C . ARG I 1 63 ? 245.694 -129.001 14.445 1.00 38.31 63 ARG I C 1
ATOM 10773 O O . ARG I 1 63 ? 244.769 -129.687 13.975 1.00 37.18 63 ARG I O 1
ATOM 10781 N N . TYR I 1 64 ? 246.083 -127.843 13.960 1.00 37.70 64 TYR I N 1
ATOM 10782 C CA . TYR I 1 64 ? 245.275 -127.052 13.026 1.00 38.74 64 TYR I CA 1
ATOM 10783 C C . TYR I 1 64 ? 245.114 -127.804 11.695 1.00 39.10 64 TYR I C 1
ATOM 10784 O O . TYR I 1 64 ? 244.002 -127.761 11.116 1.00 38.59 64 TYR I O 1
ATOM 10793 N N . LYS I 1 65 ? 246.136 -128.504 11.249 1.00 39.81 65 LYS I N 1
ATOM 10794 C CA . LYS I 1 65 ? 246.088 -129.275 9.989 1.00 42.56 65 LYS I CA 1
ATOM 10795 C C . LYS I 1 65 ? 244.911 -130.291 10.026 1.00 41.08 65 LYS I C 1
ATOM 10796 O O . LYS I 1 65 ? 244.323 -130.645 8.938 1.00 40.40 65 LYS I O 1
ATOM 10802 N N . GLU I 1 66 ? 244.521 -130.765 11.185 1.00 39.70 66 GLU I N 1
ATOM 10803 C CA . GLU I 1 66 ? 243.471 -131.802 11.241 1.00 41.04 66 GLU I CA 1
ATOM 10804 C C . GLU I 1 66 ? 242.150 -131.099 10.880 1.00 40.96 66 GLU I C 1
ATOM 10805 O O . GLU I 1 66 ? 241.242 -131.762 10.352 1.00 42.06 66 GLU I O 1
ATOM 10811 N N . PHE I 1 67 ? 242.015 -129.794 11.149 1.00 39.89 67 PHE I N 1
ATOM 10812 C CA . PHE I 1 67 ? 240.756 -129.066 10.848 1.00 38.62 67 PHE I CA 1
ATOM 10813 C C . PHE I 1 67 ? 240.783 -128.652 9.385 1.00 39.74 67 PHE I C 1
ATOM 10814 O O . PHE I 1 67 ? 239.827 -128.827 8.671 1.00 38.58 67 PHE I O 1
ATOM 10822 N N . LYS I 1 68 ? 241.926 -128.175 8.947 1.00 42.37 68 LYS I N 1
ATOM 10823 C CA . LYS I 1 68 ? 242.135 -127.747 7.559 1.00 45.83 68 LYS I CA 1
ATOM 10824 C C . LYS I 1 68 ? 241.762 -128.915 6.657 1.00 45.74 68 LYS I C 1
ATOM 10825 O O . LYS I 1 68 ? 240.997 -128.681 5.769 1.00 45.60 68 LYS I O 1
ATOM 10831 N N . ASP I 1 69 ? 242.192 -130.138 6.984 1.00 45.91 69 ASP I N 1
ATOM 10832 C CA . ASP I 1 69 ? 241.966 -131.342 6.155 1.00 45.30 69 ASP I CA 1
ATOM 10833 C C . ASP I 1 69 ? 240.474 -131.714 6.152 1.00 43.40 69 ASP I C 1
ATOM 10834 O O . ASP I 1 69 ? 240.085 -132.524 5.352 1.00 42.80 69 ASP I O 1
ATOM 10839 N N . ILE I 1 70 ? 239.644 -131.185 7.037 1.00 42.07 70 ILE I N 1
ATOM 10840 C CA . ILE I 1 70 ? 238.165 -131.399 6.933 1.00 41.41 70 ILE I CA 1
ATOM 10841 C C . ILE I 1 70 ? 237.431 -130.066 6.670 1.00 40.11 70 ILE I C 1
ATOM 10842 O O . ILE I 1 70 ? 236.290 -129.870 7.122 1.00 38.53 70 ILE I O 1
ATOM 10847 N N . ASN I 1 71 ? 238.039 -129.201 5.865 1.00 39.80 71 ASN I N 1
ATOM 10848 C CA . ASN I 1 71 ? 237.317 -128.068 5.225 1.00 39.57 71 ASN I CA 1
ATOM 10849 C C . ASN I 1 71 ? 236.743 -127.133 6.317 1.00 36.48 71 ASN I C 1
ATOM 10850 O O . ASN I 1 71 ? 235.674 -126.564 6.113 1.00 34.46 71 ASN I O 1
ATOM 10855 N N . THR I 1 72 ? 237.497 -126.968 7.402 1.00 35.77 72 THR I N 1
ATOM 10856 C CA . THR I 1 72 ? 237.173 -126.149 8.604 1.00 35.06 72 THR I CA 1
ATOM 10857 C C . THR I 1 72 ? 238.288 -125.120 8.851 1.00 35.58 72 THR I C 1
ATOM 10858 O O . THR I 1 72 ? 239.513 -125.487 8.891 1.00 35.67 72 THR I O 1
ATOM 10862 N N . GLU I 1 73 ? 237.864 -123.860 8.945 1.00 35.20 73 GLU I N 1
ATOM 10863 C CA . GLU I 1 73 ? 238.631 -122.753 9.498 1.00 36.25 73 GLU I CA 1
ATOM 10864 C C . GLU I 1 73 ? 238.381 -122.694 11.036 1.00 35.42 73 GLU I C 1
ATOM 10865 O O . GLU I 1 73 ? 237.288 -123.157 11.491 1.00 34.98 73 GLU I O 1
ATOM 10871 N N . VAL I 1 74 ? 239.387 -122.260 11.799 1.00 34.35 74 VAL I N 1
ATOM 10872 C CA . VAL I 1 74 ? 239.334 -121.911 13.256 1.00 34.34 74 VAL I CA 1
ATOM 10873 C C . VAL I 1 74 ? 239.516 -120.382 13.356 1.00 33.98 74 VAL I C 1
ATOM 10874 O O . VAL I 1 74 ? 240.419 -119.834 12.664 1.00 33.70 74 VAL I O 1
ATOM 10878 N N . LEU I 1 75 ? 238.708 -119.695 14.159 1.00 33.53 75 LEU I N 1
ATOM 10879 C CA . LEU I 1 75 ? 238.888 -118.237 14.459 1.00 33.07 75 LEU I CA 1
ATOM 10880 C C . LEU I 1 75 ? 238.750 -118.095 15.971 1.00 32.82 75 LEU I C 1
ATOM 10881 O O . LEU I 1 75 ? 237.695 -118.477 16.504 1.00 33.21 75 LEU I O 1
ATOM 10886 N N . GLY I 1 76 ? 239.722 -117.516 16.636 1.00 32.98 76 GLY I N 1
ATOM 10887 C CA . GLY I 1 76 ? 239.554 -117.162 18.048 1.00 34.10 76 GLY I CA 1
ATOM 10888 C C . GLY I 1 76 ? 239.291 -115.674 18.157 1.00 34.50 76 GLY I C 1
ATOM 10889 O O . GLY I 1 76 ? 239.852 -114.982 17.353 1.00 34.53 76 GLY I O 1
ATOM 10890 N N . VAL I 1 77 ? 238.571 -115.216 19.193 1.00 34.33 77 VAL I N 1
ATOM 10891 C CA . VAL I 1 77 ? 238.135 -113.818 19.366 1.00 33.82 77 VAL I CA 1
ATOM 10892 C C . VAL I 1 77 ? 238.330 -113.421 20.834 1.00 34.16 77 VAL I C 1
ATOM 10893 O O . VAL I 1 77 ? 237.906 -114.187 21.695 1.00 33.03 77 VAL I O 1
ATOM 10897 N N . SER I 1 78 ? 238.909 -112.246 21.123 1.00 34.60 78 SER I N 1
ATOM 10898 C CA . SER I 1 78 ? 238.739 -111.532 22.428 1.00 34.98 78 SER I CA 1
ATOM 10899 C C . SER I 1 78 ? 238.483 -110.059 22.139 1.00 34.77 78 SER I C 1
ATOM 10900 O O . SER I 1 78 ? 238.612 -109.645 20.899 1.00 35.21 78 SER I O 1
ATOM 10903 N N . VAL I 1 79 ? 238.228 -109.304 23.194 1.00 33.64 79 VAL I N 1
ATOM 10904 C CA . VAL I 1 79 ? 237.958 -107.845 23.052 1.00 34.29 79 VAL I CA 1
ATOM 10905 C C . VAL I 1 79 ? 239.263 -107.046 22.941 1.00 34.10 79 VAL I C 1
ATOM 10906 O O . VAL I 1 79 ? 239.180 -105.812 22.918 1.00 33.64 79 VAL I O 1
ATOM 10910 N N . ASP I 1 80 ? 240.420 -107.693 22.819 1.00 34.19 80 ASP I N 1
ATOM 10911 C CA . ASP I 1 80 ? 241.691 -106.968 22.690 1.00 35.23 80 ASP I CA 1
ATOM 10912 C C . ASP I 1 80 ? 241.818 -106.502 21.228 1.00 36.38 80 ASP I C 1
ATOM 10913 O O . ASP I 1 80 ? 241.211 -107.145 20.248 1.00 35.20 80 ASP I O 1
ATOM 10918 N N . SER I 1 81 ? 242.644 -105.483 21.056 1.00 36.24 81 SER I N 1
ATOM 10919 C CA . SER I 1 81 ? 243.097 -104.969 19.762 1.00 36.64 81 SER I CA 1
ATOM 10920 C C . SER I 1 81 ? 244.063 -105.955 19.084 1.00 37.66 81 SER I C 1
ATOM 10921 O O . SER I 1 81 ? 244.730 -106.843 19.771 1.00 36.84 81 SER I O 1
ATOM 10924 N N . GLN I 1 82 ? 244.203 -105.721 17.770 1.00 38.17 82 GLN I N 1
ATOM 10925 C CA . GLN I 1 82 ? 245.092 -106.456 16.842 1.00 39.06 82 GLN I CA 1
ATOM 10926 C C . GLN I 1 82 ? 246.519 -106.209 17.300 1.00 39.28 82 GLN I C 1
ATOM 10927 O O . GLN I 1 82 ? 247.285 -107.155 17.277 1.00 40.17 82 GLN I O 1
ATOM 10933 N N . PHE I 1 83 ? 246.843 -104.977 17.699 1.00 38.74 83 PHE I N 1
ATOM 10934 C CA . PHE I 1 83 ? 248.193 -104.679 18.211 1.00 39.02 83 PHE I CA 1
ATOM 10935 C C . PHE I 1 83 ? 248.466 -105.552 19.461 1.00 38.35 83 PHE I C 1
ATOM 10936 O O . PHE I 1 83 ? 249.549 -106.175 19.511 1.00 37.93 83 PHE I O 1
ATOM 10944 N N . THR I 1 84 ? 247.533 -105.702 20.406 1.00 37.91 84 THR I N 1
ATOM 10945 C CA . THR I 1 84 ? 247.764 -106.617 21.575 1.00 38.34 84 THR I CA 1
ATOM 10946 C C . THR I 1 84 ? 247.969 -108.090 21.100 1.00 38.59 84 THR I C 1
ATOM 10947 O O . THR I 1 84 ? 248.894 -108.813 21.727 1.00 37.53 84 THR I O 1
ATOM 10951 N N . HIS I 1 85 ? 247.163 -108.542 20.106 1.00 36.11 85 HIS I N 1
ATOM 10952 C CA . HIS I 1 85 ? 247.176 -109.947 19.667 1.00 36.14 85 HIS I CA 1
ATOM 10953 C C . HIS I 1 85 ? 248.555 -110.211 19.092 1.00 37.43 85 HIS I C 1
ATOM 10954 O O . HIS I 1 85 ? 249.088 -111.326 19.282 1.00 38.07 85 HIS I O 1
ATOM 10961 N N . LEU I 1 86 ? 249.100 -109.241 18.349 1.00 38.40 86 LEU I N 1
ATOM 10962 C CA . LEU I 1 86 ? 250.384 -109.404 17.589 1.00 38.22 86 LEU I CA 1
ATOM 10963 C C . LEU I 1 86 ? 251.476 -109.453 18.631 1.00 36.89 86 LEU I C 1
ATOM 10964 O O . LEU I 1 86 ? 252.224 -110.403 18.678 1.00 37.07 86 LEU I O 1
ATOM 10969 N N . ALA I 1 87 ? 251.482 -108.539 19.554 1.00 36.37 87 ALA I N 1
ATOM 10970 C CA . ALA I 1 87 ? 252.435 -108.681 20.715 1.00 36.70 87 ALA I CA 1
ATOM 10971 C C . ALA I 1 87 ? 252.352 -110.091 21.372 1.00 35.96 87 ALA I C 1
ATOM 10972 O O . ALA I 1 87 ? 253.441 -110.657 21.632 1.00 35.94 87 ALA I O 1
ATOM 10974 N N . TRP I 1 88 ? 251.148 -110.654 21.616 1.00 35.72 88 TRP I N 1
ATOM 10975 C CA . TRP I 1 88 ? 250.954 -111.977 22.273 1.00 36.12 88 TRP I CA 1
ATOM 10976 C C . TRP I 1 88 ? 251.478 -113.104 21.382 1.00 36.62 88 TRP I C 1
ATOM 10977 O O . TRP I 1 88 ? 252.231 -113.957 21.897 1.00 35.98 88 TRP I O 1
ATOM 10988 N N . ILE I 1 89 ? 251.094 -113.103 20.094 1.00 36.69 89 ILE I N 1
ATOM 10989 C CA . ILE I 1 89 ? 251.582 -114.116 19.137 1.00 37.69 89 ILE I CA 1
ATOM 10990 C C . ILE I 1 89 ? 253.122 -114.116 19.206 1.00 39.11 89 ILE I C 1
ATOM 10991 O O . ILE I 1 89 ? 253.680 -115.221 19.412 1.00 40.17 89 ILE I O 1
ATOM 10996 N N . GLN I 1 90 ? 253.763 -112.948 19.161 1.00 39.57 90 GLN I N 1
ATOM 10997 C CA . GLN I 1 90 ? 255.236 -112.769 19.052 1.00 41.35 90 GLN I CA 1
ATOM 10998 C C . GLN I 1 90 ? 255.956 -112.988 20.370 1.00 42.35 90 GLN I C 1
ATOM 10999 O O . GLN I 1 90 ? 257.153 -112.864 20.316 1.00 44.10 90 GLN I O 1
ATOM 11005 N N . THR I 1 91 ? 255.260 -113.235 21.488 1.00 42.94 91 THR I N 1
ATOM 11006 C CA . THR I 1 91 ? 255.818 -113.628 22.816 1.00 42.68 91 THR I CA 1
ATOM 11007 C C . THR I 1 91 ? 255.866 -115.170 22.879 1.00 44.30 91 THR I C 1
ATOM 11008 O O . THR I 1 91 ? 254.850 -115.815 22.588 1.00 43.76 91 THR I O 1
ATOM 11012 N N . ASP I 1 92 ? 257.020 -115.747 23.185 1.00 46.08 92 ASP I N 1
ATOM 11013 C CA . ASP I 1 92 ? 257.238 -117.198 23.372 1.00 48.12 92 ASP I CA 1
ATOM 11014 C C . ASP I 1 92 ? 256.293 -117.752 24.453 1.00 47.45 92 ASP I C 1
ATOM 11015 O O . ASP I 1 92 ? 255.993 -117.007 25.420 1.00 46.16 92 ASP I O 1
ATOM 11020 N N . ARG I 1 93 ? 255.881 -119.019 24.323 1.00 46.51 93 ARG I N 1
ATOM 11021 C CA . ARG I 1 93 ? 255.007 -119.722 25.302 1.00 46.59 93 ARG I CA 1
ATOM 11022 C C . ARG I 1 93 ? 255.655 -119.773 26.705 1.00 47.90 93 ARG I C 1
ATOM 11023 O O . ARG I 1 93 ? 254.955 -119.535 27.719 1.00 44.87 93 ARG I O 1
ATOM 11031 N N . LYS I 1 94 ? 256.964 -120.045 26.754 1.00 49.87 94 LYS I N 1
ATOM 11032 C CA . LYS I 1 94 ? 257.771 -120.081 27.992 1.00 51.18 94 LYS I CA 1
ATOM 11033 C C . LYS I 1 94 ? 257.574 -118.747 28.739 1.00 50.38 94 LYS I C 1
ATOM 11034 O O . LYS I 1 94 ? 257.639 -118.800 29.970 1.00 51.51 94 LYS I O 1
ATOM 11038 N N . GLU I 1 95 ? 257.340 -117.618 28.056 1.00 48.44 95 GLU I N 1
ATOM 11039 C CA . GLU I 1 95 ? 257.247 -116.272 28.688 1.00 49.08 95 GLU I CA 1
ATOM 11040 C C . GLU I 1 95 ? 255.799 -115.729 28.745 1.00 45.23 95 GLU I C 1
ATOM 11041 O O . GLU I 1 95 ? 255.682 -114.524 28.768 1.00 43.30 95 GLU I O 1
ATOM 11047 N N . GLY I 1 96 ? 254.740 -116.544 28.679 1.00 42.54 96 GLY I N 1
ATOM 11048 C CA . GLY I 1 96 ? 253.335 -116.086 28.743 1.00 41.20 96 GLY I CA 1
ATOM 11049 C C . GLY I 1 96 ? 252.714 -115.964 27.358 1.00 40.49 96 GLY I C 1
ATOM 11050 O O . GLY I 1 96 ? 251.592 -115.601 27.244 1.00 40.48 96 GLY I O 1
ATOM 11051 N N . GLY I 1 97 ? 253.437 -116.191 26.277 1.00 40.00 97 GLY I N 1
ATOM 11052 C CA . GLY I 1 97 ? 252.837 -115.906 24.975 1.00 38.99 97 GLY I CA 1
ATOM 11053 C C . GLY I 1 97 ? 252.131 -117.096 24.367 1.00 38.61 97 GLY I C 1
ATOM 11054 O O . GLY I 1 97 ? 251.946 -118.076 25.009 1.00 39.94 97 GLY I O 1
ATOM 11055 N N . LEU I 1 98 ? 251.787 -116.979 23.101 1.00 38.97 98 LEU I N 1
ATOM 11056 C CA . LEU I 1 98 ? 251.141 -118.019 22.297 1.00 38.36 98 LEU I CA 1
ATOM 11057 C C . LEU I 1 98 ? 252.202 -118.735 21.474 1.00 39.25 98 LEU I C 1
ATOM 11058 O O . LEU I 1 98 ? 251.913 -119.810 21.012 1.00 39.79 98 LEU I O 1
ATOM 11063 N N . GLY I 1 99 ? 253.324 -118.092 21.165 1.00 40.73 99 GLY I N 1
ATOM 11064 C CA . GLY I 1 99 ? 254.208 -118.554 20.072 1.00 41.47 99 GLY I CA 1
ATOM 11065 C C . GLY I 1 99 ? 253.471 -118.477 18.760 1.00 41.95 99 GLY I C 1
ATOM 11066 O O . GLY I 1 99 ? 252.352 -117.970 18.750 1.00 42.71 99 GLY I O 1
ATOM 11067 N N . ASP I 1 100 ? 254.051 -118.956 17.691 1.00 44.04 100 ASP I N 1
ATOM 11068 C CA . ASP I 1 100 ? 253.478 -118.780 16.343 1.00 46.93 100 ASP I CA 1
ATOM 11069 C C . ASP I 1 100 ? 252.084 -119.404 16.373 1.00 46.31 100 ASP I C 1
ATOM 11070 O O . ASP I 1 100 ? 251.918 -120.463 16.924 1.00 47.19 100 ASP I O 1
ATOM 11075 N N . LEU I 1 101 ? 251.098 -118.723 15.818 1.00 45.27 101 LEU I N 1
ATOM 11076 C CA . LEU I 1 101 ? 249.689 -119.172 15.782 1.00 43.35 101 LEU I CA 1
ATOM 11077 C C . LEU I 1 101 ? 249.314 -119.473 14.314 1.00 42.33 101 LEU I C 1
ATOM 11078 O O . LEU I 1 101 ? 249.533 -118.616 13.468 1.00 40.04 101 LEU I O 1
ATOM 11083 N N . ALA I 1 102 ? 248.658 -120.614 14.081 1.00 40.70 102 ALA I N 1
ATOM 11084 C CA . ALA I 1 102 ? 248.342 -121.172 12.759 1.00 40.44 102 ALA I CA 1
ATOM 11085 C C . ALA I 1 102 ? 247.027 -120.614 12.190 1.00 38.68 102 ALA I C 1
ATOM 11086 O O . ALA I 1 102 ? 246.813 -120.803 11.001 1.00 40.76 102 ALA I O 1
ATOM 11088 N N . TYR I 1 103 ? 246.188 -119.918 12.940 1.00 36.37 103 TYR I N 1
ATOM 11089 C CA . TYR I 1 103 ? 244.853 -119.470 12.454 1.00 35.26 103 TYR I CA 1
ATOM 11090 C C . TYR I 1 103 ? 244.635 -118.018 12.855 1.00 35.28 103 TYR I C 1
ATOM 11091 O O . TYR I 1 103 ? 245.346 -117.517 13.725 1.00 36.14 103 TYR I O 1
ATOM 11100 N N . PRO I 1 104 ? 243.673 -117.288 12.227 1.00 34.90 104 PRO I N 1
ATOM 11101 C CA . PRO I 1 104 ? 243.428 -115.884 12.574 1.00 34.29 104 PRO I CA 1
ATOM 11102 C C . PRO I 1 104 ? 242.955 -115.715 14.024 1.00 34.11 104 PRO I C 1
ATOM 11103 O O . PRO I 1 104 ? 242.119 -116.485 14.483 1.00 33.16 104 PRO I O 1
ATOM 11107 N N . LEU I 1 105 ? 243.514 -114.695 14.671 1.00 34.52 105 LEU I N 1
ATOM 11108 C CA . LEU I 1 105 ? 243.096 -114.174 15.981 1.00 34.69 105 LEU I CA 1
ATOM 11109 C C . LEU I 1 105 ? 242.465 -112.790 15.749 1.00 35.14 105 LEU I C 1
ATOM 11110 O O . LEU I 1 105 ? 243.097 -111.880 15.283 1.00 34.19 105 LEU I O 1
ATOM 11115 N N . VAL I 1 106 ? 241.197 -112.671 16.090 1.00 36.69 106 VAL I N 1
ATOM 11116 C CA . VAL I 1 106 ? 240.255 -111.566 15.740 1.00 36.76 106 VAL I CA 1
ATOM 11117 C C . VAL I 1 106 ? 240.126 -110.626 16.946 1.00 36.22 106 VAL I C 1
ATOM 11118 O O . VAL I 1 106 ? 239.761 -111.063 17.961 1.00 34.77 106 VAL I O 1
ATOM 11122 N N . ALA I 1 107 ? 240.386 -109.346 16.747 1.00 37.49 107 ALA I N 1
ATOM 11123 C CA . ALA I 1 107 ? 240.214 -108.278 17.752 1.00 36.87 107 ALA I CA 1
ATOM 11124 C C . ALA I 1 107 ? 238.753 -107.830 17.742 1.00 37.10 107 ALA I C 1
ATOM 11125 O O . ALA I 1 107 ? 238.327 -107.209 16.720 1.00 36.78 107 ALA I O 1
ATOM 11127 N N . ASP I 1 108 ? 238.021 -108.093 18.823 1.00 37.05 108 ASP I N 1
ATOM 11128 C CA . ASP I 1 108 ? 236.614 -107.615 18.938 1.00 37.57 108 ASP I CA 1
ATOM 11129 C C . ASP I 1 108 ? 236.612 -106.285 19.706 1.00 37.11 108 ASP I C 1
ATOM 11130 O O . ASP I 1 108 ? 236.003 -106.157 20.725 1.00 37.52 108 ASP I O 1
ATOM 11135 N N . LEU I 1 109 ? 237.355 -105.316 19.242 1.00 38.51 109 LEU I N 1
ATOM 11136 C CA . LEU I 1 109 ? 237.679 -104.068 19.994 1.00 38.89 109 LEU I CA 1
ATOM 11137 C C . LEU I 1 109 ? 236.429 -103.244 20.301 1.00 40.04 109 LEU I C 1
ATOM 11138 O O . LEU I 1 109 ? 236.507 -102.461 21.193 1.00 43.83 109 LEU I O 1
ATOM 11143 N N . LYS I 1 110 ? 235.325 -103.387 19.588 1.00 42.27 110 LYS I N 1
ATOM 11144 C CA . LYS I 1 110 ? 234.047 -102.681 19.905 1.00 43.92 110 LYS I CA 1
ATOM 11145 C C . LYS I 1 110 ? 233.111 -103.517 20.774 1.00 41.42 110 LYS I C 1
ATOM 11146 O O . LYS I 1 110 ? 232.053 -102.989 21.123 1.00 40.60 110 LYS I O 1
ATOM 11152 N N . LYS I 1 111 ? 233.398 -104.811 20.907 1.00 39.19 111 LYS I N 1
ATOM 11153 C CA . LYS I 1 111 ? 232.606 -105.776 21.687 1.00 38.68 111 LYS I CA 1
ATOM 11154 C C . LYS I 1 111 ? 231.301 -106.178 20.989 1.00 38.04 111 LYS I C 1
ATOM 11155 O O . LYS I 1 111 ? 230.452 -106.810 21.649 1.00 37.14 111 LYS I O 1
ATOM 11161 N N . GLU I 1 112 ? 231.196 -105.933 19.684 1.00 39.22 112 GLU I N 1
ATOM 11162 C CA . GLU I 1 112 ? 229.990 -106.166 18.839 1.00 39.96 112 GLU I CA 1
ATOM 11163 C C . GLU I 1 112 ? 229.825 -107.663 18.553 1.00 38.44 112 GLU I C 1
ATOM 11164 O O . GLU I 1 112 ? 228.655 -108.154 18.616 1.00 37.99 112 GLU I O 1
ATOM 11170 N N . ILE I 1 113 ? 230.938 -108.372 18.349 1.00 36.36 113 ILE I N 1
ATOM 11171 C CA . ILE I 1 113 ? 230.936 -109.830 18.077 1.00 36.42 113 ILE I CA 1
ATOM 11172 C C . ILE I 1 113 ? 230.564 -110.613 19.356 1.00 34.81 113 ILE I C 1
ATOM 11173 O O . ILE I 1 113 ? 229.521 -111.318 19.356 1.00 33.29 113 ILE I O 1
ATOM 11178 N N . SER I 1 114 ? 231.285 -110.423 20.455 1.00 34.28 114 SER I N 1
ATOM 11179 C CA . SER I 1 114 ? 230.838 -110.897 21.810 1.00 34.13 114 SER I CA 1
ATOM 11180 C C . SER I 1 114 ? 229.342 -110.632 22.054 1.00 34.93 114 SER I C 1
ATOM 11181 O O . SER I 1 114 ? 228.596 -111.581 22.381 1.00 33.90 114 SER I O 1
ATOM 11184 N N . LYS I 1 115 ? 228.893 -109.402 21.832 1.00 35.82 115 LYS I N 1
ATOM 11185 C CA . LYS I 1 115 ? 227.493 -109.046 22.100 1.00 37.31 115 LYS I CA 1
ATOM 11186 C C . LYS I 1 115 ? 226.545 -109.872 21.222 1.00 37.45 115 LYS I C 1
ATOM 11187 O O . LYS I 1 115 ? 225.536 -110.405 21.778 1.00 35.88 115 LYS I O 1
ATOM 11193 N N . ALA I 1 116 ? 226.842 -109.971 19.888 1.00 36.93 116 ALA I N 1
ATOM 11194 C CA . ALA I 1 116 ? 225.911 -110.558 18.913 1.00 36.35 116 ALA I CA 1
ATOM 11195 C C . ALA I 1 116 ? 225.821 -112.070 19.124 1.00 36.75 116 ALA I C 1
ATOM 11196 O O . ALA I 1 116 ? 224.805 -112.571 18.770 1.00 38.80 116 ALA I O 1
ATOM 11198 N N . TYR I 1 117 ? 226.895 -112.756 19.550 1.00 36.18 117 TYR I N 1
ATOM 11199 C CA . TYR I 1 117 ? 226.953 -114.200 19.888 1.00 36.00 117 TYR I CA 1
ATOM 11200 C C . TYR I 1 117 ? 226.589 -114.438 21.370 1.00 36.23 117 TYR I C 1
ATOM 11201 O O . TYR I 1 117 ? 226.526 -115.633 21.791 1.00 36.36 117 TYR I O 1
ATOM 11210 N N . GLY I 1 118 ? 226.209 -113.404 22.109 1.00 35.18 118 GLY I N 1
ATOM 11211 C CA . GLY I 1 118 ? 225.527 -113.606 23.390 1.00 35.93 118 GLY I CA 1
ATOM 11212 C C . GLY I 1 118 ? 226.484 -113.928 24.524 1.00 35.78 118 GLY I C 1
ATOM 11213 O O . GLY I 1 118 ? 225.988 -114.395 25.595 1.00 36.14 118 GLY I O 1
ATOM 11214 N N . VAL I 1 119 ? 227.788 -113.644 24.360 1.00 36.03 119 VAL I N 1
ATOM 11215 C CA . VAL I 1 119 ? 228.846 -114.039 25.348 1.00 36.30 119 VAL I CA 1
ATOM 11216 C C . VAL I 1 119 ? 229.492 -112.829 26.043 1.00 37.02 119 VAL I C 1
ATOM 11217 O O . VAL I 1 119 ? 230.421 -113.043 26.887 1.00 37.12 119 VAL I O 1
ATOM 11221 N N . LEU I 1 120 ? 229.041 -111.594 25.766 1.00 37.85 120 LEU I N 1
ATOM 11222 C CA . LEU I 1 120 ? 229.548 -110.375 26.455 1.00 37.75 120 LEU I CA 1
ATOM 11223 C C . LEU I 1 120 ? 229.088 -110.301 27.920 1.00 38.69 120 LEU I C 1
ATOM 11224 O O . LEU I 1 120 ? 227.900 -110.193 28.183 1.00 39.23 120 LEU I O 1
ATOM 11229 N N . THR I 1 121 ? 230.000 -110.252 28.876 1.00 39.55 121 THR I N 1
ATOM 11230 C CA . THR I 1 121 ? 229.625 -110.018 30.296 1.00 41.19 121 THR I CA 1
ATOM 11231 C C . THR I 1 121 ? 229.546 -108.508 30.571 1.00 44.30 121 THR I C 1
ATOM 11232 O O . THR I 1 121 ? 229.901 -107.711 29.624 1.00 44.87 121 THR I O 1
ATOM 11236 N N . GLU I 1 122 ? 229.112 -108.130 31.783 1.00 46.73 122 GLU I N 1
ATOM 11237 C CA . GLU I 1 122 ? 228.996 -106.722 32.227 1.00 51.56 122 GLU I CA 1
ATOM 11238 C C . GLU I 1 122 ? 230.389 -106.197 32.623 1.00 50.39 122 GLU I C 1
ATOM 11239 O O . GLU I 1 122 ? 230.546 -104.983 32.874 1.00 50.95 122 GLU I O 1
ATOM 11245 N N . ASP I 1 123 ? 231.411 -107.040 32.541 1.00 49.12 123 ASP I N 1
ATOM 11246 C CA . ASP I 1 123 ? 232.804 -106.650 32.852 1.00 47.96 123 ASP I CA 1
ATOM 11247 C C . ASP I 1 123 ? 233.543 -106.211 31.596 1.00 46.75 123 ASP I C 1
ATOM 11248 O O . ASP I 1 123 ? 234.680 -105.799 31.766 1.00 48.16 123 ASP I O 1
ATOM 11253 N N . GLY I 1 124 ? 232.908 -106.233 30.419 1.00 44.81 124 GLY I N 1
ATOM 11254 C CA . GLY I 1 124 ? 233.506 -105.740 29.164 1.00 44.60 124 GLY I CA 1
ATOM 11255 C C . GLY I 1 124 ? 234.310 -106.801 28.409 1.00 44.36 124 GLY I C 1
ATOM 11256 O O . GLY I 1 124 ? 234.904 -106.455 27.395 1.00 44.11 124 GLY I O 1
ATOM 11257 N N . ILE I 1 125 ? 234.246 -108.069 28.808 1.00 44.25 125 ILE I N 1
ATOM 11258 C CA . ILE I 1 125 ? 234.976 -109.208 28.168 1.00 44.31 125 ILE I CA 1
ATOM 11259 C C . ILE I 1 125 ? 233.944 -110.304 27.911 1.00 43.15 125 ILE I C 1
ATOM 11260 O O . ILE I 1 125 ? 232.826 -110.259 28.475 1.00 40.43 125 ILE I O 1
ATOM 11265 N N . SER I 1 126 ? 234.322 -111.246 27.073 1.00 43.08 126 SER I N 1
ATOM 11266 C CA . SER I 1 126 ? 233.474 -112.412 26.729 1.00 43.00 126 SER I CA 1
ATOM 11267 C C . SER I 1 126 ? 233.697 -113.484 27.790 1.00 40.30 126 SER I C 1
ATOM 11268 O O . SER I 1 126 ? 234.747 -113.463 28.444 1.00 39.30 126 SER I O 1
ATOM 11271 N N . LEU I 1 127 ? 232.723 -114.373 27.927 1.00 38.75 127 LEU I N 1
ATOM 11272 C CA . LEU I 1 127 ? 232.917 -115.720 28.505 1.00 37.46 127 LEU I CA 1
ATOM 11273 C C . LEU I 1 127 ? 233.680 -116.591 27.508 1.00 37.97 127 LEU I C 1
ATOM 11274 O O . LEU I 1 127 ? 233.819 -116.210 26.258 1.00 38.00 127 LEU I O 1
ATOM 11279 N N . ARG I 1 128 ? 233.974 -117.817 27.922 1.00 39.30 128 ARG I N 1
ATOM 11280 C CA . ARG I 1 128 ? 234.533 -118.874 27.024 1.00 39.95 128 ARG I CA 1
ATOM 11281 C C . ARG I 1 128 ? 233.388 -119.516 26.248 1.00 38.43 128 ARG I C 1
ATOM 11282 O O . ARG I 1 128 ? 232.434 -119.963 26.846 1.00 40.39 128 ARG I O 1
ATOM 11290 N N . GLY I 1 129 ? 233.441 -119.485 24.947 1.00 36.80 129 GLY I N 1
ATOM 11291 C CA . GLY I 1 129 ? 232.350 -119.986 24.134 1.00 37.06 129 GLY I CA 1
ATOM 11292 C C . GLY I 1 129 ? 232.921 -120.483 22.832 1.00 38.38 129 GLY I C 1
ATOM 11293 O O . GLY I 1 129 ? 233.887 -119.805 22.290 1.00 39.18 129 GLY I O 1
ATOM 11294 N N . LEU I 1 130 ? 232.373 -121.611 22.347 1.00 37.82 130 LEU I N 1
ATOM 11295 C CA . LEU I 1 130 ? 232.705 -122.172 21.022 1.00 37.55 130 LEU I CA 1
ATOM 11296 C C . LEU I 1 130 ? 231.417 -122.397 20.206 1.00 36.56 130 LEU I C 1
ATOM 11297 O O . LEU I 1 130 ? 230.430 -122.825 20.778 1.00 37.51 130 LEU I O 1
ATOM 11302 N N . PHE I 1 131 ? 231.476 -122.206 18.915 1.00 34.66 131 PHE I N 1
ATOM 11303 C CA . PHE I 1 131 ? 230.314 -122.193 18.006 1.00 35.98 131 PHE I CA 1
ATOM 11304 C C . PHE I 1 131 ? 230.789 -122.870 16.709 1.00 35.78 131 PHE I C 1
ATOM 11305 O O . PHE I 1 131 ? 231.889 -122.528 16.165 1.00 34.43 131 PHE I O 1
ATOM 11313 N N . ILE I 1 132 ? 230.007 -123.832 16.234 1.00 35.15 132 ILE I N 1
ATOM 11314 C CA . ILE I 1 132 ? 230.283 -124.443 14.930 1.00 36.03 132 ILE I CA 1
ATOM 11315 C C . ILE I 1 132 ? 229.269 -123.950 13.927 1.00 36.11 132 ILE I C 1
ATOM 11316 O O . ILE I 1 132 ? 228.023 -124.048 14.153 1.00 37.01 132 ILE I O 1
ATOM 11321 N N . ILE I 1 133 ? 229.827 -123.434 12.871 1.00 34.67 133 ILE I N 1
ATOM 11322 C CA . ILE I 1 133 ? 229.014 -122.730 11.849 1.00 36.00 133 ILE I CA 1
ATOM 11323 C C . ILE I 1 133 ? 229.220 -123.468 10.548 1.00 34.72 133 ILE I C 1
ATOM 11324 O O . ILE I 1 133 ? 230.424 -123.679 10.242 1.00 33.79 133 ILE I O 1
ATOM 11329 N N . ASP I 1 134 ? 228.130 -123.831 9.858 1.00 34.30 134 ASP I N 1
ATOM 11330 C CA . ASP I 1 134 ? 228.247 -124.746 8.672 1.00 34.41 134 ASP I CA 1
ATOM 11331 C C . ASP I 1 134 ? 228.518 -123.953 7.400 1.00 33.86 134 ASP I C 1
ATOM 11332 O O . ASP I 1 134 ? 228.682 -122.738 7.465 1.00 32.93 134 ASP I O 1
ATOM 11337 N N . LYS I 1 135 ? 228.606 -124.679 6.297 1.00 35.52 135 LYS I N 1
ATOM 11338 C CA . LYS I 1 135 ? 228.980 -124.170 4.953 1.00 37.26 135 LYS I CA 1
ATOM 11339 C C . LYS I 1 135 ? 228.012 -123.082 4.511 1.00 38.30 135 LYS I C 1
ATOM 11340 O O . LYS I 1 135 ? 228.471 -122.242 3.756 1.00 39.02 135 LYS I O 1
ATOM 11346 N N . GLU I 1 136 ? 226.777 -123.062 5.018 1.00 40.24 136 GLU I N 1
ATOM 11347 C CA . GLU I 1 136 ? 225.702 -122.108 4.615 1.00 42.87 136 GLU I CA 1
ATOM 11348 C C . GLU I 1 136 ? 225.643 -120.951 5.609 1.00 41.96 136 GLU I C 1
ATOM 11349 O O . GLU I 1 136 ? 224.889 -120.072 5.401 1.00 43.19 136 GLU I O 1
ATOM 11355 N N . GLY I 1 137 ? 226.349 -121.044 6.722 1.00 42.35 137 GLY I N 1
ATOM 11356 C CA . GLY I 1 137 ? 226.527 -119.997 7.739 1.00 42.02 137 GLY I CA 1
ATOM 11357 C C . GLY I 1 137 ? 225.494 -120.054 8.821 1.00 40.98 137 GLY I C 1
ATOM 11358 O O . GLY I 1 137 ? 225.265 -119.030 9.416 1.00 42.48 137 GLY I O 1
ATOM 11359 N N . VAL I 1 138 ? 224.870 -121.205 9.024 1.00 40.72 138 VAL I N 1
ATOM 11360 C CA . VAL I 1 138 ? 223.890 -121.452 10.126 1.00 39.58 138 VAL I CA 1
ATOM 11361 C C . VAL I 1 138 ? 224.684 -121.910 11.344 1.00 37.73 138 VAL I C 1
ATOM 11362 O O . VAL I 1 138 ? 225.509 -122.777 11.156 1.00 37.12 138 VAL I O 1
ATOM 11366 N N . VAL I 1 139 ? 224.363 -121.456 12.552 1.00 37.26 139 VAL I N 1
ATOM 11367 C CA . VAL I 1 139 ? 225.003 -121.983 13.779 1.00 36.40 139 VAL I CA 1
ATOM 11368 C C . VAL I 1 139 ? 224.417 -123.373 14.051 1.00 36.06 139 VAL I C 1
ATOM 11369 O O . VAL I 1 139 ? 223.180 -123.417 14.225 1.00 37.06 139 VAL I O 1
ATOM 11373 N N . GLN I 1 140 ? 225.223 -124.448 14.136 1.00 34.95 140 GLN I N 1
ATOM 11374 C CA . GLN I 1 140 ? 224.734 -125.817 14.453 1.00 35.12 140 GLN I CA 1
ATOM 11375 C C . GLN I 1 140 ? 225.004 -126.238 15.896 1.00 34.41 140 GLN I C 1
ATOM 11376 O O . GLN I 1 140 ? 224.371 -127.210 16.350 1.00 34.15 140 GLN I O 1
ATOM 11382 N N . HIS I 1 141 ? 225.921 -125.576 16.588 1.00 33.33 141 HIS I N 1
ATOM 11383 C CA . HIS I 1 141 ? 226.449 -126.079 17.858 1.00 33.21 141 HIS I CA 1
ATOM 11384 C C . HIS I 1 141 ? 226.894 -124.888 18.664 1.00 33.59 141 HIS I C 1
ATOM 11385 O O . HIS I 1 141 ? 227.590 -124.063 18.068 1.00 34.45 141 HIS I O 1
ATOM 11392 N N . ALA I 1 142 ? 226.627 -124.860 19.958 1.00 33.63 142 ALA I N 1
ATOM 11393 C CA . ALA I 1 142 ? 227.240 -123.881 20.851 1.00 34.50 142 ALA I CA 1
ATOM 11394 C C . ALA I 1 142 ? 227.535 -124.495 22.203 1.00 35.63 142 ALA I C 1
ATOM 11395 O O . ALA I 1 142 ? 226.673 -125.246 22.731 1.00 35.97 142 ALA I O 1
ATOM 11397 N N . THR I 1 143 ? 228.714 -124.155 22.719 1.00 36.13 143 THR I N 1
ATOM 11398 C CA . THR I 1 143 ? 229.242 -124.579 24.023 1.00 37.30 143 THR I CA 1
ATOM 11399 C C . THR I 1 143 ? 229.716 -123.290 24.677 1.00 37.02 143 THR I C 1
ATOM 11400 O O . THR I 1 143 ? 230.574 -122.608 24.000 1.00 36.49 143 THR I O 1
ATOM 11404 N N . ILE I 1 144 ? 229.243 -123.010 25.903 1.00 36.21 144 ILE I N 1
ATOM 11405 C CA . ILE I 1 144 ? 229.565 -121.791 26.666 1.00 36.55 144 ILE I CA 1
ATOM 11406 C C . ILE I 1 144 ? 229.811 -122.167 28.112 1.00 37.81 144 ILE I C 1
ATOM 11407 O O . ILE I 1 144 ? 229.006 -122.922 28.675 1.00 38.25 144 ILE I O 1
ATOM 11412 N N . ASN I 1 145 ? 230.879 -121.600 28.694 1.00 38.19 145 ASN I N 1
ATOM 11413 C CA . ASN I 1 145 ? 231.472 -121.966 30.000 1.00 37.73 145 ASN I CA 1
ATOM 11414 C C . ASN I 1 145 ? 231.761 -120.689 30.779 1.00 38.61 145 ASN I C 1
ATOM 11415 O O . ASN I 1 145 ? 232.327 -119.728 30.249 1.00 38.01 145 ASN I O 1
ATOM 11420 N N . ASN I 1 146 ? 231.290 -120.685 32.017 1.00 41.49 146 ASN I N 1
ATOM 11421 C CA . ASN I 1 146 ? 231.483 -119.574 32.971 1.00 42.56 146 ASN I CA 1
ATOM 11422 C C . ASN I 1 146 ? 232.903 -119.620 33.508 1.00 45.70 146 ASN I C 1
ATOM 11423 O O . ASN I 1 146 ? 233.469 -118.544 33.714 1.00 47.53 146 ASN I O 1
ATOM 11428 N N . LEU I 1 147 ? 233.447 -120.830 33.619 1.00 51.16 147 LEU I N 1
ATOM 11429 C CA . LEU I 1 147 ? 234.736 -121.144 34.290 1.00 54.61 147 LEU I CA 1
ATOM 11430 C C . LEU I 1 147 ? 235.735 -121.727 33.294 1.00 53.53 147 LEU I C 1
ATOM 11431 O O . LEU I 1 147 ? 235.351 -122.288 32.266 1.00 50.61 147 LEU I O 1
ATOM 11436 N N . ALA I 1 148 ? 236.997 -121.609 33.671 1.00 55.48 148 ALA I N 1
ATOM 11437 C CA . ALA I 1 148 ? 238.198 -122.079 32.941 1.00 54.76 148 ALA I CA 1
ATOM 11438 C C . ALA I 1 148 ? 238.508 -123.529 33.327 1.00 51.90 148 ALA I C 1
ATOM 11439 O O . ALA I 1 148 ? 238.797 -123.783 34.461 1.00 50.56 148 ALA I O 1
ATOM 11441 N N . PHE I 1 149 ? 238.475 -124.434 32.370 1.00 55.65 149 PHE I N 1
ATOM 11442 C CA . PHE I 1 149 ? 239.099 -125.789 32.456 1.00 58.77 149 PHE I CA 1
ATOM 11443 C C . PHE I 1 149 ? 239.307 -126.312 31.023 1.00 56.14 149 PHE I C 1
ATOM 11444 O O . PHE I 1 149 ? 239.020 -125.547 30.102 1.00 52.99 149 PHE I O 1
ATOM 11452 N N . GLY I 1 150 ? 239.814 -127.547 30.862 1.00 57.50 150 GLY I N 1
ATOM 11453 C CA . GLY I 1 150 ? 240.151 -128.174 29.562 1.00 56.06 150 GLY I CA 1
ATOM 11454 C C . GLY I 1 150 ? 238.984 -128.161 28.569 1.00 50.79 150 GLY I C 1
ATOM 11455 O O . GLY I 1 150 ? 237.909 -128.640 28.878 1.00 49.33 150 GLY I O 1
ATOM 11456 N N . ARG I 1 151 ? 239.174 -127.533 27.427 1.00 48.08 151 ARG I N 1
ATOM 11457 C CA . ARG I 1 151 ? 238.343 -127.753 26.223 1.00 46.04 151 ARG I CA 1
ATOM 11458 C C . ARG I 1 151 ? 239.009 -129.007 25.699 1.00 43.96 151 ARG I C 1
ATOM 11459 O O . ARG I 1 151 ? 240.248 -129.009 25.645 1.00 44.63 151 ARG I O 1
ATOM 11467 N N . SER I 1 152 ? 238.266 -130.072 25.468 1.00 41.09 152 SER I N 1
ATOM 11468 C CA . SER I 1 152 ? 238.798 -131.231 24.725 1.00 40.54 152 SER I CA 1
ATOM 11469 C C . SER I 1 152 ? 238.735 -130.883 23.228 1.00 39.13 152 SER I C 1
ATOM 11470 O O . SER I 1 152 ? 237.669 -130.680 22.708 1.00 39.93 152 SER I O 1
ATOM 11473 N N . VAL I 1 153 ? 239.865 -130.745 22.565 1.00 38.18 153 VAL I N 1
ATOM 11474 C CA . VAL I 1 153 ? 239.953 -130.698 21.097 1.00 36.99 153 VAL I CA 1
ATOM 11475 C C . VAL I 1 153 ? 239.332 -131.960 20.529 1.00 37.21 153 VAL I C 1
ATOM 11476 O O . VAL I 1 153 ? 238.728 -131.837 19.491 1.00 36.11 153 VAL I O 1
ATOM 11480 N N . ASP I 1 154 ? 239.545 -133.147 21.117 1.00 38.09 154 ASP I N 1
ATOM 11481 C CA . ASP I 1 154 ? 238.958 -134.394 20.558 1.00 38.24 154 ASP I CA 1
ATOM 11482 C C . ASP I 1 154 ? 237.438 -134.248 20.564 1.00 37.71 154 ASP I C 1
ATOM 11483 O O . ASP I 1 154 ? 236.795 -134.537 19.550 1.00 36.99 154 ASP I O 1
ATOM 11488 N N . GLU I 1 155 ? 236.877 -133.729 21.632 1.00 37.70 155 GLU I N 1
ATOM 11489 C CA . GLU I 1 155 ? 235.397 -133.590 21.680 1.00 38.40 155 GLU I CA 1
ATOM 11490 C C . GLU I 1 155 ? 234.923 -132.533 20.666 1.00 36.31 155 GLU I C 1
ATOM 11491 O O . GLU I 1 155 ? 233.883 -132.766 20.096 1.00 36.56 155 GLU I O 1
ATOM 11497 N N . THR I 1 156 ? 235.573 -131.393 20.546 1.00 35.20 156 THR I N 1
ATOM 11498 C CA . THR I 1 156 ? 235.238 -130.386 19.526 1.00 35.69 156 THR I CA 1
ATOM 11499 C C . THR I 1 156 ? 235.234 -130.992 18.103 1.00 36.51 156 THR I C 1
ATOM 11500 O O . THR I 1 156 ? 234.282 -130.758 17.308 1.00 37.14 156 THR I O 1
ATOM 11504 N N . LYS I 1 157 ? 236.259 -131.757 17.785 1.00 37.15 157 LYS I N 1
ATOM 11505 C CA . LYS I 1 157 ? 236.381 -132.432 16.491 1.00 38.45 157 LYS I CA 1
ATOM 11506 C C . LYS I 1 157 ? 235.299 -133.515 16.326 1.00 37.03 157 LYS I C 1
ATOM 11507 O O . LYS I 1 157 ? 234.835 -133.766 15.153 1.00 36.79 157 LYS I O 1
ATOM 11513 N N . ARG I 1 158 ? 234.929 -134.190 17.397 1.00 35.86 158 ARG I N 1
ATOM 11514 C CA . ARG I 1 158 ? 233.916 -135.270 17.295 1.00 36.99 158 ARG I CA 1
ATOM 11515 C C . ARG I 1 158 ? 232.605 -134.563 16.917 1.00 35.95 158 ARG I C 1
ATOM 11516 O O . ARG I 1 158 ? 232.020 -134.939 15.847 1.00 34.55 158 ARG I O 1
ATOM 11524 N N . VAL I 1 159 ? 232.282 -133.426 17.592 1.00 35.24 159 VAL I N 1
ATOM 11525 C CA . VAL I 1 159 ? 231.026 -132.670 17.231 1.00 34.64 159 VAL I CA 1
ATOM 11526 C C . VAL I 1 159 ? 231.081 -132.187 15.762 1.00 34.13 159 VAL I C 1
ATOM 11527 O O . VAL I 1 159 ? 230.159 -132.421 15.004 1.00 33.40 159 VAL I O 1
ATOM 11531 N N . LEU I 1 160 ? 232.177 -131.579 15.348 1.00 33.95 160 LEU I N 1
ATOM 11532 C CA . LEU I 1 160 ? 232.387 -131.124 13.958 1.00 34.11 160 LEU I CA 1
ATOM 11533 C C . LEU I 1 160 ? 232.100 -132.228 12.943 1.00 33.93 160 LEU I C 1
ATOM 11534 O O . LEU I 1 160 ? 231.340 -131.953 12.067 1.00 33.07 160 LEU I O 1
ATOM 11539 N N . GLN I 1 161 ? 232.724 -133.401 13.111 1.00 34.64 161 GLN I N 1
ATOM 11540 C CA . GLN I 1 161 ? 232.658 -134.559 12.179 1.00 35.21 161 GLN I CA 1
ATOM 11541 C C . GLN I 1 161 ? 231.244 -135.173 12.199 1.00 34.93 161 GLN I C 1
ATOM 11542 O O . GLN I 1 161 ? 230.759 -135.643 11.145 1.00 35.18 161 GLN I O 1
ATOM 11548 N N . ALA I 1 162 ? 230.578 -135.114 13.338 1.00 34.33 162 ALA I N 1
ATOM 11549 C CA . ALA I 1 162 ? 229.175 -135.529 13.463 1.00 34.71 162 ALA I CA 1
ATOM 11550 C C . ALA I 1 162 ? 228.286 -134.575 12.683 1.00 35.50 162 ALA I C 1
ATOM 11551 O O . ALA I 1 162 ? 227.340 -135.110 12.059 1.00 37.43 162 ALA I O 1
ATOM 11553 N N . ILE I 1 163 ? 228.502 -133.252 12.770 1.00 35.20 163 ILE I N 1
ATOM 11554 C CA . ILE I 1 163 ? 227.702 -132.266 12.004 1.00 35.76 163 ILE I CA 1
ATOM 11555 C C . ILE I 1 163 ? 228.019 -132.546 10.523 1.00 37.55 163 ILE I C 1
ATOM 11556 O O . ILE I 1 163 ? 227.103 -132.526 9.708 1.00 38.65 163 ILE I O 1
ATOM 11561 N N . GLN I 1 164 ? 229.259 -132.882 10.169 1.00 38.98 164 GLN I N 1
ATOM 11562 C CA . GLN I 1 164 ? 229.610 -133.140 8.747 1.00 41.22 164 GLN I CA 1
ATOM 11563 C C . GLN I 1 164 ? 228.861 -134.377 8.285 1.00 41.19 164 GLN I C 1
ATOM 11564 O O . GLN I 1 164 ? 228.429 -134.404 7.116 1.00 41.40 164 GLN I O 1
ATOM 11570 N N . TYR I 1 165 ? 228.779 -135.370 9.168 1.00 41.00 165 TYR I N 1
ATOM 11571 C CA . TYR I 1 165 ? 228.278 -136.717 8.819 1.00 42.17 165 TYR I CA 1
ATOM 11572 C C . TYR I 1 165 ? 226.770 -136.612 8.626 1.00 41.07 165 TYR I C 1
ATOM 11573 O O . TYR I 1 165 ? 226.248 -137.073 7.614 1.00 39.56 165 TYR I O 1
ATOM 11582 N N . VAL I 1 166 ? 226.122 -135.912 9.542 1.00 40.53 166 VAL I N 1
ATOM 11583 C CA . VAL I 1 166 ? 224.655 -135.680 9.450 1.00 41.10 166 VAL I CA 1
ATOM 11584 C C . VAL I 1 166 ? 224.317 -134.843 8.232 1.00 41.08 166 VAL I C 1
ATOM 11585 O O . VAL I 1 166 ? 223.297 -135.102 7.669 1.00 40.14 166 VAL I O 1
ATOM 11589 N N . GLN I 1 167 ? 225.134 -133.871 7.876 1.00 42.29 167 GLN I N 1
ATOM 11590 C CA . GLN I 1 167 ? 224.782 -132.898 6.808 1.00 44.19 167 GLN I CA 1
ATOM 11591 C C . GLN I 1 167 ? 225.170 -133.463 5.423 1.00 47.58 167 GLN I C 1
ATOM 11592 O O . GLN I 1 167 ? 224.936 -132.781 4.438 1.00 49.58 167 GLN I O 1
ATOM 11598 N N . SER I 1 168 ? 225.775 -134.645 5.351 1.00 51.66 168 SER I N 1
ATOM 11599 C CA . SER I 1 168 ? 226.243 -135.323 4.111 1.00 57.19 168 SER I CA 1
ATOM 11600 C C . SER I 1 168 ? 225.149 -136.267 3.522 1.00 64.25 168 SER I C 1
ATOM 11601 O O . SER I 1 168 ? 225.264 -136.619 2.297 1.00 66.80 168 SER I O 1
ATOM 11604 N N . ASN I 1 169 ? 224.072 -136.589 4.275 1.00 70.32 169 ASN I N 1
ATOM 11605 C CA . ASN I 1 169 ? 223.024 -137.604 3.904 1.00 76.02 169 ASN I CA 1
ATOM 11606 C C . ASN I 1 169 ? 221.906 -137.006 3.019 1.00 76.31 169 ASN I C 1
ATOM 11607 O O . ASN I 1 169 ? 221.275 -135.954 3.255 1.00 73.66 169 ASN I O 1
ATOM 11612 N N . LYS J 1 7 ? 224.100 -110.262 31.307 1.00 68.24 7 LYS J N 1
ATOM 11613 C CA . LYS J 1 7 ? 222.809 -110.752 30.764 1.00 65.89 7 LYS J CA 1
ATOM 11614 C C . LYS J 1 7 ? 222.910 -112.149 30.124 1.00 57.59 7 LYS J C 1
ATOM 11615 O O . LYS J 1 7 ? 221.833 -112.727 29.958 1.00 58.49 7 LYS J O 1
ATOM 11621 N N . PRO J 1 8 ? 224.081 -112.715 29.653 1.00 49.35 8 PRO J N 1
ATOM 11622 C CA . PRO J 1 8 ? 224.128 -114.109 29.182 1.00 44.77 8 PRO J CA 1
ATOM 11623 C C . PRO J 1 8 ? 223.493 -115.005 30.242 1.00 41.69 8 PRO J C 1
ATOM 11624 O O . PRO J 1 8 ? 223.746 -114.784 31.491 1.00 40.33 8 PRO J O 1
ATOM 11628 N N . LEU J 1 9 ? 222.760 -116.021 29.789 1.00 40.20 9 LEU J N 1
ATOM 11629 C CA . LEU J 1 9 ? 222.198 -117.039 30.719 1.00 39.35 9 LEU J CA 1
ATOM 11630 C C . LEU J 1 9 ? 223.351 -117.723 31.461 1.00 37.91 9 LEU J C 1
ATOM 11631 O O . LEU J 1 9 ? 223.382 -117.675 32.727 1.00 38.27 9 LEU J O 1
ATOM 11636 N N . VAL J 1 10 ? 224.351 -118.252 30.765 1.00 37.63 10 VAL J N 1
ATOM 11637 C CA . VAL J 1 10 ? 225.523 -118.850 31.483 1.00 37.94 10 VAL J CA 1
ATOM 11638 C C . VAL J 1 10 ? 226.200 -117.785 32.348 1.00 38.03 10 VAL J C 1
ATOM 11639 O O . VAL J 1 10 ? 226.532 -116.731 31.846 1.00 36.93 10 VAL J O 1
ATOM 11643 N N . GLY J 1 11 ? 226.428 -118.106 33.633 1.00 40.02 11 GLY J N 1
ATOM 11644 C CA . GLY J 1 11 ? 226.996 -117.216 34.671 1.00 39.58 11 GLY J CA 1
ATOM 11645 C C . GLY J 1 11 ? 225.914 -116.568 35.513 1.00 40.24 11 GLY J C 1
ATOM 11646 O O . GLY J 1 11 ? 226.234 -115.944 36.517 1.00 40.58 11 GLY J O 1
ATOM 11647 N N . SER J 1 12 ? 224.643 -116.709 35.159 1.00 40.56 12 SER J N 1
ATOM 11648 C CA . SER J 1 12 ? 223.563 -116.066 35.962 1.00 41.58 12 SER J CA 1
ATOM 11649 C C . SER J 1 12 ? 222.744 -117.154 36.681 1.00 40.94 12 SER J C 1
ATOM 11650 O O . SER J 1 12 ? 222.968 -118.403 36.455 1.00 40.07 12 SER J O 1
ATOM 11653 N N . VAL J 1 13 ? 221.854 -116.729 37.555 1.00 40.36 13 VAL J N 1
ATOM 11654 C CA . VAL J 1 13 ? 221.035 -117.681 38.351 1.00 40.21 13 VAL J CA 1
ATOM 11655 C C . VAL J 1 13 ? 220.034 -118.284 37.392 1.00 38.64 13 VAL J C 1
ATOM 11656 O O . VAL J 1 13 ? 219.354 -117.512 36.803 1.00 37.96 13 VAL J O 1
ATOM 11660 N N . ALA J 1 14 ? 220.044 -119.606 37.248 1.00 37.60 14 ALA J N 1
ATOM 11661 C CA . ALA J 1 14 ? 219.021 -120.420 36.572 1.00 38.01 14 ALA J CA 1
ATOM 11662 C C . ALA J 1 14 ? 217.607 -119.930 36.855 1.00 38.01 14 ALA J C 1
ATOM 11663 O O . ALA J 1 14 ? 217.109 -119.947 37.952 1.00 39.69 14 ALA J O 1
ATOM 11665 N N . PRO J 1 15 ? 216.856 -119.575 35.817 1.00 40.26 15 PRO J N 1
ATOM 11666 C CA . PRO J 1 15 ? 215.401 -119.430 35.965 1.00 41.20 15 PRO J CA 1
ATOM 11667 C C . PRO J 1 15 ? 214.748 -120.644 36.665 1.00 41.75 15 PRO J C 1
ATOM 11668 O O . PRO J 1 15 ? 214.988 -121.804 36.299 1.00 42.50 15 PRO J O 1
ATOM 11672 N N . ASP J 1 16 ? 213.951 -120.382 37.681 1.00 41.02 16 ASP J N 1
ATOM 11673 C CA . ASP J 1 16 ? 213.380 -121.433 38.545 1.00 41.07 16 ASP J CA 1
ATOM 11674 C C . ASP J 1 16 ? 212.170 -121.995 37.831 1.00 41.28 16 ASP J C 1
ATOM 11675 O O . ASP J 1 16 ? 211.683 -121.362 36.939 1.00 43.04 16 ASP J O 1
ATOM 11680 N N . PHE J 1 17 ? 211.667 -123.152 38.191 1.00 42.35 17 PHE J N 1
ATOM 11681 C CA . PHE J 1 17 ? 210.382 -123.607 37.600 1.00 42.97 17 PHE J CA 1
ATOM 11682 C C . PHE J 1 17 ? 209.721 -124.550 38.572 1.00 44.01 17 PHE J C 1
ATOM 11683 O O . PHE J 1 17 ? 210.391 -125.092 39.413 1.00 44.92 17 PHE J O 1
ATOM 11691 N N . LYS J 1 18 ? 208.418 -124.637 38.445 1.00 46.45 18 LYS J N 1
ATOM 11692 C CA . LYS J 1 18 ? 207.545 -125.608 39.126 1.00 50.04 18 LYS J CA 1
ATOM 11693 C C . LYS J 1 18 ? 206.772 -126.277 37.998 1.00 47.10 18 LYS J C 1
ATOM 11694 O O . LYS J 1 18 ? 206.008 -125.556 37.325 1.00 44.64 18 LYS J O 1
ATOM 11700 N N . ALA J 1 19 ? 207.023 -127.557 37.714 1.00 44.82 19 ALA J N 1
ATOM 11701 C CA . ALA J 1 19 ? 206.282 -128.269 36.651 1.00 43.22 19 ALA J CA 1
ATOM 11702 C C . ALA J 1 19 ? 205.938 -129.699 37.053 1.00 42.26 19 ALA J C 1
ATOM 11703 O O . ALA J 1 19 ? 206.512 -130.204 37.960 1.00 43.32 19 ALA J O 1
ATOM 11705 N N . GLN J 1 20 ? 205.014 -130.320 36.338 1.00 41.86 20 GLN J N 1
ATOM 11706 C CA . GLN J 1 20 ? 204.691 -131.762 36.453 1.00 40.75 20 GLN J CA 1
ATOM 11707 C C . GLN J 1 20 ? 205.860 -132.591 35.888 1.00 38.99 20 GLN J C 1
ATOM 11708 O O . GLN J 1 20 ? 206.393 -132.291 34.783 1.00 39.16 20 GLN J O 1
ATOM 11714 N N . ALA J 1 21 ? 206.222 -133.659 36.564 1.00 38.11 21 ALA J N 1
ATOM 11715 C CA . ALA J 1 21 ? 207.189 -134.649 36.049 1.00 37.67 21 ALA J CA 1
ATOM 11716 C C . ALA J 1 21 ? 206.708 -136.069 36.327 1.00 37.96 21 ALA J C 1
ATOM 11717 O O . ALA J 1 21 ? 205.717 -136.281 36.996 1.00 37.86 21 ALA J O 1
ATOM 11719 N N . VAL J 1 22 ? 207.419 -137.016 35.756 1.00 39.15 22 VAL J N 1
ATOM 11720 C CA . VAL J 1 22 ? 207.225 -138.481 35.956 1.00 39.50 22 VAL J CA 1
ATOM 11721 C C . VAL J 1 22 ? 208.500 -139.018 36.552 1.00 40.03 22 VAL J C 1
ATOM 11722 O O . VAL J 1 22 ? 209.563 -139.009 35.864 1.00 39.08 22 VAL J O 1
ATOM 11726 N N . PHE J 1 23 ? 208.368 -139.493 37.778 1.00 42.67 23 PHE J N 1
ATOM 11727 C CA . PHE J 1 23 ? 209.448 -140.183 38.504 1.00 44.25 23 PHE J CA 1
ATOM 11728 C C . PHE J 1 23 ? 208.883 -141.476 39.066 1.00 45.86 23 PHE J C 1
ATOM 11729 O O . PHE J 1 23 ? 207.793 -141.449 39.676 1.00 45.90 23 PHE J O 1
ATOM 11737 N N . ASP J 1 24 ? 209.588 -142.581 38.854 1.00 47.73 24 ASP J N 1
ATOM 11738 C CA . ASP J 1 24 ? 209.176 -143.889 39.425 1.00 51.16 24 ASP J CA 1
ATOM 11739 C C . ASP J 1 24 ? 207.738 -144.224 38.931 1.00 50.66 24 ASP J C 1
ATOM 11740 O O . ASP J 1 24 ? 206.912 -144.714 39.695 1.00 49.92 24 ASP J O 1
ATOM 11745 N N . GLN J 1 25 ? 207.431 -143.920 37.676 1.00 49.02 25 GLN J N 1
ATOM 11746 C CA . GLN J 1 25 ? 206.122 -144.171 37.040 1.00 50.89 25 GLN J CA 1
ATOM 11747 C C . GLN J 1 25 ? 204.962 -143.517 37.801 1.00 49.87 25 GLN J C 1
ATOM 11748 O O . GLN J 1 25 ? 203.856 -144.010 37.682 1.00 48.78 25 GLN J O 1
ATOM 11754 N N . GLU J 1 26 ? 205.184 -142.376 38.441 1.00 49.35 26 GLU J N 1
ATOM 11755 C CA . GLU J 1 26 ? 204.125 -141.596 39.127 1.00 50.10 26 GLU J CA 1
ATOM 11756 C C . GLU J 1 26 ? 204.245 -140.148 38.676 1.00 47.10 26 GLU J C 1
ATOM 11757 O O . GLU J 1 26 ? 205.345 -139.768 38.267 1.00 46.31 26 GLU J O 1
ATOM 11763 N N . PHE J 1 27 ? 203.212 -139.346 38.879 1.00 46.42 27 PHE J N 1
ATOM 11764 C CA . PHE J 1 27 ? 203.225 -137.886 38.630 1.00 45.66 27 PHE J CA 1
ATOM 11765 C C . PHE J 1 27 ? 203.621 -137.141 39.891 1.00 47.67 27 PHE J C 1
ATOM 11766 O O . PHE J 1 27 ? 203.088 -137.429 40.930 1.00 47.86 27 PHE J O 1
ATOM 11774 N N . GLN J 1 28 ? 204.580 -136.221 39.805 1.00 50.95 28 GLN J N 1
ATOM 11775 C CA . GLN J 1 28 ? 204.929 -135.364 40.978 1.00 53.83 28 GLN J CA 1
ATOM 11776 C C . GLN J 1 28 ? 205.310 -133.959 40.488 1.00 51.28 28 GLN J C 1
ATOM 11777 O O . GLN J 1 28 ? 205.540 -133.782 39.290 1.00 50.12 28 GLN J O 1
ATOM 11783 N N . GLU J 1 29 ? 205.281 -132.984 41.373 1.00 50.39 29 GLU J N 1
ATOM 11784 C CA . GLU J 1 29 ? 205.611 -131.576 41.061 1.00 51.98 29 GLU J CA 1
ATOM 11785 C C . GLU J 1 29 ? 207.073 -131.344 41.437 1.00 49.53 29 GLU J C 1
ATOM 11786 O O . GLU J 1 29 ? 207.387 -131.523 42.578 1.00 54.79 29 GLU J O 1
ATOM 11792 N N . ILE J 1 30 ? 207.902 -130.975 40.478 1.00 47.44 30 ILE J N 1
ATOM 11793 C CA . ILE J 1 30 ? 209.361 -130.692 40.576 1.00 47.94 30 ILE J CA 1
ATOM 11794 C C . ILE J 1 30 ? 209.551 -129.163 40.643 1.00 47.28 30 ILE J C 1
ATOM 11795 O O . ILE J 1 30 ? 209.064 -128.429 39.743 1.00 45.12 30 ILE J O 1
ATOM 11800 N N . THR J 1 31 ? 210.272 -128.695 41.661 1.00 47.52 31 THR J N 1
ATOM 11801 C CA . THR J 1 31 ? 210.765 -127.302 41.786 1.00 47.05 31 THR J CA 1
ATOM 11802 C C . THR J 1 31 ? 212.292 -127.300 41.678 1.00 45.34 31 THR J C 1
ATOM 11803 O O . THR J 1 31 ? 212.957 -127.874 42.580 1.00 43.63 31 THR J O 1
ATOM 11807 N N . LEU J 1 32 ? 212.830 -126.749 40.577 1.00 43.09 32 LEU J N 1
ATOM 11808 C CA . LEU J 1 32 ? 214.314 -126.743 40.357 1.00 42.40 32 LEU J CA 1
ATOM 11809 C C . LEU J 1 32 ? 215.080 -126.169 41.571 1.00 41.48 32 LEU J C 1
ATOM 11810 O O . LEU J 1 32 ? 216.038 -126.787 41.956 1.00 39.08 32 LEU J O 1
ATOM 11815 N N . SER J 1 33 ? 214.637 -125.063 42.163 1.00 43.04 33 SER J N 1
ATOM 11816 C CA . SER J 1 33 ? 215.235 -124.481 43.397 1.00 45.13 33 SER J CA 1
ATOM 11817 C C . SER J 1 33 ? 215.327 -125.478 44.548 1.00 46.16 33 SER J C 1
ATOM 11818 O O . SER J 1 33 ? 216.129 -125.173 45.398 1.00 49.53 33 SER J O 1
ATOM 11821 N N . LYS J 1 34 ? 214.592 -126.587 44.603 1.00 46.65 34 LYS J N 1
ATOM 11822 C CA . LYS J 1 34 ? 214.679 -127.565 45.731 1.00 48.39 34 LYS J CA 1
ATOM 11823 C C . LYS J 1 34 ? 215.899 -128.496 45.634 1.00 47.93 34 LYS J C 1
ATOM 11824 O O . LYS J 1 34 ? 216.209 -129.209 46.657 1.00 49.03 34 LYS J O 1
ATOM 11830 N N . TYR J 1 35 ? 216.606 -128.428 44.517 1.00 45.44 35 TYR J N 1
ATOM 11831 C CA . TYR J 1 35 ? 217.905 -129.092 44.255 1.00 46.77 35 TYR J CA 1
ATOM 11832 C C . TYR J 1 35 ? 219.089 -128.215 44.709 1.00 46.53 35 TYR J C 1
ATOM 11833 O O . TYR J 1 35 ? 220.213 -128.657 44.655 1.00 45.49 35 TYR J O 1
ATOM 11842 N N . ARG J 1 36 ? 218.900 -126.999 45.201 1.00 47.09 36 ARG J N 1
ATOM 11843 C CA . ARG J 1 36 ? 220.064 -126.297 45.811 1.00 49.78 36 ARG J CA 1
ATOM 11844 C C . ARG J 1 36 ? 220.750 -127.227 46.859 1.00 48.09 36 ARG J C 1
ATOM 11845 O O . ARG J 1 36 ? 220.078 -127.982 47.577 1.00 44.24 36 ARG J O 1
ATOM 11853 N N . GLY J 1 37 ? 222.082 -127.175 46.916 1.00 47.11 37 GLY J N 1
ATOM 11854 C CA . GLY J 1 37 ? 222.950 -128.108 47.652 1.00 46.13 37 GLY J CA 1
ATOM 11855 C C . GLY J 1 37 ? 223.415 -129.266 46.800 1.00 44.75 37 GLY J C 1
ATOM 11856 O O . GLY J 1 37 ? 224.214 -130.040 47.282 1.00 44.10 37 GLY J O 1
ATOM 11857 N N . LYS J 1 38 ? 222.925 -129.386 45.568 1.00 44.32 38 LYS J N 1
ATOM 11858 C CA . LYS J 1 38 ? 223.230 -130.511 44.644 1.00 44.54 38 LYS J CA 1
ATOM 11859 C C . LYS J 1 38 ? 223.545 -129.884 43.309 1.00 42.10 38 LYS J C 1
ATOM 11860 O O . LYS J 1 38 ? 223.026 -128.758 43.026 1.00 42.10 38 LYS J O 1
ATOM 11865 N N . TYR J 1 39 ? 224.292 -130.570 42.465 1.00 40.46 39 TYR J N 1
ATOM 11866 C CA . TYR J 1 39 ? 224.462 -130.108 41.060 1.00 38.45 39 TYR J CA 1
ATOM 11867 C C . TYR J 1 39 ? 223.274 -130.647 40.283 1.00 36.89 39 TYR J C 1
ATOM 11868 O O . TYR J 1 39 ? 222.642 -131.606 40.696 1.00 36.63 39 TYR J O 1
ATOM 11877 N N . VAL J 1 40 ? 222.986 -130.047 39.153 1.00 36.16 40 VAL J N 1
ATOM 11878 C CA . VAL J 1 40 ? 221.862 -130.490 38.285 1.00 36.24 40 VAL J CA 1
ATOM 11879 C C . VAL J 1 40 ? 222.351 -130.555 36.871 1.00 34.76 40 VAL J C 1
ATOM 11880 O O . VAL J 1 40 ? 222.751 -129.500 36.397 1.00 34.10 40 VAL J O 1
ATOM 11884 N N . VAL J 1 41 ? 222.194 -131.684 36.187 1.00 34.80 41 VAL J N 1
ATOM 11885 C CA . VAL J 1 41 ? 222.278 -131.577 34.714 1.00 34.30 41 VAL J CA 1
ATOM 11886 C C . VAL J 1 41 ? 220.867 -131.480 34.174 1.00 34.00 41 VAL J C 1
ATOM 11887 O O . VAL J 1 41 ? 220.040 -132.327 34.475 1.00 35.20 41 VAL J O 1
ATOM 11891 N N . LEU J 1 42 ? 220.552 -130.307 33.662 1.00 32.95 42 LEU J N 1
ATOM 11892 C CA . LEU J 1 42 ? 219.238 -130.043 33.080 1.00 32.69 42 LEU J CA 1
ATOM 11893 C C . LEU J 1 42 ? 219.394 -130.106 31.545 1.00 32.79 42 LEU J C 1
ATOM 11894 O O . LEU J 1 42 ? 220.152 -129.278 30.960 1.00 32.60 42 LEU J O 1
ATOM 11899 N N . PHE J 1 43 ? 218.749 -131.082 30.893 1.00 33.39 43 PHE J N 1
ATOM 11900 C CA . PHE J 1 43 ? 218.751 -131.173 29.401 1.00 33.81 43 PHE J CA 1
ATOM 11901 C C . PHE J 1 43 ? 217.309 -131.101 28.874 1.00 33.99 43 PHE J C 1
ATOM 11902 O O . PHE J 1 43 ? 216.370 -131.524 29.602 1.00 33.76 43 PHE J O 1
ATOM 11910 N N . PHE J 1 44 ? 217.235 -130.724 27.596 1.00 32.93 44 PHE J N 1
ATOM 11911 C CA . PHE J 1 44 ? 216.042 -130.476 26.787 1.00 33.24 44 PHE J CA 1
ATOM 11912 C C . PHE J 1 44 ? 216.230 -131.276 25.521 1.00 33.57 44 PHE J C 1
ATOM 11913 O O . PHE J 1 44 ? 217.351 -131.150 25.000 1.00 33.93 44 PHE J O 1
ATOM 11921 N N . TYR J 1 45 ? 215.159 -131.978 25.070 1.00 32.68 45 TYR J N 1
ATOM 11922 C CA . TYR J 1 45 ? 215.046 -132.678 23.776 1.00 31.76 45 TYR J CA 1
ATOM 11923 C C . TYR J 1 45 ? 213.689 -132.318 23.183 1.00 32.00 45 TYR J C 1
ATOM 11924 O O . TYR J 1 45 ? 212.802 -131.927 23.930 1.00 31.88 45 TYR J O 1
ATOM 11933 N N . PRO J 1 46 ? 213.555 -132.332 21.835 1.00 32.14 46 PRO J N 1
ATOM 11934 C CA . PRO J 1 46 ? 212.391 -131.834 21.131 1.00 32.85 46 PRO J CA 1
ATOM 11935 C C . PRO J 1 46 ? 211.030 -132.456 21.521 1.00 33.85 46 PRO J C 1
ATOM 11936 O O . PRO J 1 46 ? 210.168 -131.711 22.008 1.00 37.90 46 PRO J O 1
ATOM 11940 N N . LEU J 1 47 ? 210.850 -133.767 21.332 1.00 33.69 47 LEU J N 1
ATOM 11941 C CA . LEU J 1 47 ? 209.543 -134.499 21.394 1.00 33.30 47 LEU J CA 1
ATOM 11942 C C . LEU J 1 47 ? 209.738 -135.972 21.816 1.00 32.91 47 LEU J C 1
ATOM 11943 O O . LEU J 1 47 ? 210.712 -136.658 21.425 1.00 32.99 47 LEU J O 1
ATOM 11948 N N . ASP J 1 48 ? 208.733 -136.476 22.523 1.00 32.67 48 ASP J N 1
ATOM 11949 C CA . ASP J 1 48 ? 208.518 -137.917 22.762 1.00 31.91 48 ASP J CA 1
ATOM 11950 C C . ASP J 1 48 ? 208.044 -138.548 21.463 1.00 31.89 48 ASP J C 1
ATOM 11951 O O . ASP J 1 48 ? 207.377 -137.851 20.650 1.00 31.30 48 ASP J O 1
ATOM 11956 N N . PHE J 1 49 ? 208.369 -139.832 21.311 1.00 32.34 49 PHE J N 1
ATOM 11957 C CA . PHE J 1 49 ? 207.708 -140.814 20.408 1.00 33.04 49 PHE J CA 1
ATOM 11958 C C . PHE J 1 49 ? 208.125 -140.545 18.964 1.00 33.32 49 PHE J C 1
ATOM 11959 O O . PHE J 1 49 ? 207.473 -140.953 18.090 1.00 33.27 49 PHE J O 1
ATOM 11967 N N . THR J 1 50 ? 209.263 -139.940 18.716 1.00 34.35 50 THR J N 1
ATOM 11968 C CA . THR J 1 50 ? 209.850 -139.838 17.352 1.00 36.19 50 THR J CA 1
ATOM 11969 C C . THR J 1 50 ? 210.616 -141.125 16.996 1.00 38.87 50 THR J C 1
ATOM 11970 O O . THR J 1 50 ? 210.649 -142.005 17.814 1.00 37.78 50 THR J O 1
ATOM 11974 N N . PHE J 1 51 ? 211.165 -141.201 15.781 1.00 42.92 51 PHE J N 1
ATOM 11975 C CA . PHE J 1 51 ? 211.911 -142.357 15.206 1.00 46.93 51 PHE J CA 1
ATOM 11976 C C . PHE J 1 51 ? 213.431 -142.217 15.439 1.00 46.47 51 PHE J C 1
ATOM 11977 O O . PHE J 1 51 ? 214.178 -143.127 15.152 1.00 46.15 51 PHE J O 1
ATOM 11985 N N . VAL J 1 52 ? 213.883 -141.039 15.821 1.00 46.70 52 VAL J N 1
ATOM 11986 C CA . VAL J 1 52 ? 215.252 -140.784 16.324 1.00 47.93 52 VAL J CA 1
ATOM 11987 C C . VAL J 1 52 ? 215.387 -141.632 17.579 1.00 48.84 52 VAL J C 1
ATOM 11988 O O . VAL J 1 52 ? 214.564 -141.487 18.435 1.00 45.53 52 VAL J O 1
ATOM 11992 N N . CYS J 1 53 ? 216.425 -142.451 17.672 1.00 52.70 53 CYS J N 1
ATOM 11993 C CA . CYS J 1 53 ? 216.649 -143.371 18.802 1.00 54.15 53 CYS J CA 1
ATOM 11994 C C . CYS J 1 53 ? 216.905 -142.507 20.041 1.00 49.84 53 CYS J C 1
ATOM 11995 O O . CYS J 1 53 ? 217.623 -141.539 19.978 1.00 49.11 53 CYS J O 1
ATOM 11998 N N . PRO J 1 54 ? 216.337 -142.761 21.228 1.00 46.41 54 PRO J N 1
ATOM 11999 C CA . PRO J 1 54 ? 216.571 -141.857 22.349 1.00 45.07 54 PRO J CA 1
ATOM 12000 C C . PRO J 1 54 ? 217.801 -142.095 23.248 1.00 46.12 54 PRO J C 1
ATOM 12001 O O . PRO J 1 54 ? 217.667 -142.018 24.496 1.00 43.38 54 PRO J O 1
ATOM 12005 N N . THR J 1 55 ? 219.002 -142.273 22.673 1.00 48.00 55 THR J N 1
ATOM 12006 C CA . THR J 1 55 ? 220.200 -142.654 23.477 1.00 50.20 55 THR J CA 1
ATOM 12007 C C . THR J 1 55 ? 220.614 -141.538 24.433 1.00 47.25 55 THR J C 1
ATOM 12008 O O . THR J 1 55 ? 221.144 -141.850 25.456 1.00 45.25 55 THR J O 1
ATOM 12012 N N . GLU J 1 56 ? 220.315 -140.301 24.107 1.00 47.83 56 GLU J N 1
ATOM 12013 C CA . GLU J 1 56 ? 220.572 -139.108 24.950 1.00 53.12 56 GLU J CA 1
ATOM 12014 C C . GLU J 1 56 ? 219.824 -139.243 26.290 1.00 53.72 56 GLU J C 1
ATOM 12015 O O . GLU J 1 56 ? 220.447 -138.915 27.352 1.00 61.36 56 GLU J O 1
ATOM 12021 N N . ILE J 1 57 ? 218.588 -139.775 26.265 1.00 46.85 57 ILE J N 1
ATOM 12022 C CA . ILE J 1 57 ? 217.786 -140.015 27.493 1.00 42.55 57 ILE J CA 1
ATOM 12023 C C . ILE J 1 57 ? 218.261 -141.283 28.204 1.00 41.38 57 ILE J C 1
ATOM 12024 O O . ILE J 1 57 ? 218.487 -141.233 29.423 1.00 40.60 57 ILE J O 1
ATOM 12029 N N . THR J 1 58 ? 218.341 -142.401 27.503 1.00 40.35 58 THR J N 1
ATOM 12030 C CA . THR J 1 58 ? 218.552 -143.737 28.132 1.00 41.23 58 THR J CA 1
ATOM 12031 C C . THR J 1 58 ? 219.985 -143.900 28.699 1.00 40.70 58 THR J C 1
ATOM 12032 O O . THR J 1 58 ? 220.176 -144.635 29.674 1.00 40.46 58 THR J O 1
ATOM 12036 N N . ALA J 1 59 ? 220.982 -143.229 28.124 1.00 39.39 59 ALA J N 1
ATOM 12037 C CA . ALA J 1 59 ? 222.385 -143.366 28.547 1.00 39.03 59 ALA J CA 1
ATOM 12038 C C . ALA J 1 59 ? 222.555 -142.746 29.939 1.00 39.14 59 ALA J C 1
ATOM 12039 O O . ALA J 1 59 ? 223.327 -143.293 30.699 1.00 40.45 59 ALA J O 1
ATOM 12041 N N . PHE J 1 60 ? 221.852 -141.662 30.271 1.00 38.56 60 PHE J N 1
ATOM 12042 C CA . PHE J 1 60 ? 221.900 -141.056 31.626 1.00 38.20 60 PHE J CA 1
ATOM 12043 C C . PHE J 1 60 ? 221.163 -141.940 32.617 1.00 37.74 60 PHE J C 1
ATOM 12044 O O . PHE J 1 60 ? 221.630 -142.017 33.748 1.00 39.11 60 PHE J O 1
ATOM 12052 N N . SER J 1 61 ? 220.052 -142.556 32.217 1.00 37.11 61 SER J N 1
ATOM 12053 C CA . SER J 1 61 ? 219.274 -143.513 33.050 1.00 37.62 61 SER J CA 1
ATOM 12054 C C . SER J 1 61 ? 220.163 -144.693 33.447 1.00 38.53 61 SER J C 1
ATOM 12055 O O . SER J 1 61 ? 220.299 -144.972 34.647 1.00 39.16 61 SER J O 1
ATOM 12058 N N . ASP J 1 62 ? 220.805 -145.320 32.473 1.00 39.17 62 ASP J N 1
ATOM 12059 C CA . ASP J 1 62 ? 221.646 -146.518 32.705 1.00 41.04 62 ASP J CA 1
ATOM 12060 C C . ASP J 1 62 ? 222.896 -146.157 33.514 1.00 41.47 62 ASP J C 1
ATOM 12061 O O . ASP J 1 62 ? 223.409 -147.054 34.208 1.00 41.69 62 ASP J O 1
ATOM 12066 N N . ARG J 1 63 ? 223.383 -144.912 33.424 1.00 41.34 63 ARG J N 1
ATOM 12067 C CA . ARG J 1 63 ? 224.644 -144.496 34.094 1.00 42.77 63 ARG J CA 1
ATOM 12068 C C . ARG J 1 63 ? 224.348 -143.568 35.269 1.00 44.00 63 ARG J C 1
ATOM 12069 O O . ARG J 1 63 ? 225.289 -142.838 35.639 1.00 45.42 63 ARG J O 1
ATOM 12077 N N . TYR J 1 64 ? 223.120 -143.571 35.797 1.00 44.35 64 TYR J N 1
ATOM 12078 C CA . TYR J 1 64 ? 222.578 -142.512 36.693 1.00 46.07 64 TYR J CA 1
ATOM 12079 C C . TYR J 1 64 ? 223.327 -142.523 38.036 1.00 45.34 64 TYR J C 1
ATOM 12080 O O . TYR J 1 64 ? 223.520 -141.467 38.640 1.00 43.28 64 TYR J O 1
ATOM 12089 N N . LYS J 1 65 ? 223.667 -143.720 38.491 1.00 46.25 65 LYS J N 1
ATOM 12090 C CA . LYS J 1 65 ? 224.427 -143.971 39.735 1.00 48.66 65 LYS J CA 1
ATOM 12091 C C . LYS J 1 65 ? 225.735 -143.139 39.716 1.00 47.47 65 LYS J C 1
ATOM 12092 O O . LYS J 1 65 ? 226.116 -142.596 40.754 1.00 46.75 65 LYS J O 1
ATOM 12098 N N . GLU J 1 66 ? 226.393 -142.995 38.570 1.00 45.36 66 GLU J N 1
ATOM 12099 C CA . GLU J 1 66 ? 227.661 -142.231 38.485 1.00 45.10 66 GLU J CA 1
ATOM 12100 C C . GLU J 1 66 ? 227.381 -140.755 38.834 1.00 43.42 66 GLU J C 1
ATOM 12101 O O . GLU J 1 66 ? 228.285 -140.131 39.348 1.00 42.33 66 GLU J O 1
ATOM 12107 N N . PHE J 1 67 ? 226.202 -140.203 38.495 1.00 42.11 67 PHE J N 1
ATOM 12108 C CA . PHE J 1 67 ? 225.817 -138.811 38.822 1.00 41.32 67 PHE J CA 1
ATOM 12109 C C . PHE J 1 67 ? 225.363 -138.702 40.270 1.00 41.80 67 PHE J C 1
ATOM 12110 O O . PHE J 1 67 ? 225.775 -137.746 40.862 1.00 40.91 67 PHE J O 1
ATOM 12118 N N . LYS J 1 68 ? 224.574 -139.634 40.810 1.00 43.66 68 LYS J N 1
ATOM 12119 C CA . LYS J 1 68 ? 224.097 -139.596 42.229 1.00 45.60 68 LYS J CA 1
ATOM 12120 C C . LYS J 1 68 ? 225.332 -139.743 43.130 1.00 45.96 68 LYS J C 1
ATOM 12121 O O . LYS J 1 68 ? 225.437 -138.999 44.056 1.00 47.47 68 LYS J O 1
ATOM 12124 N N . ASP J 1 69 ? 226.302 -140.585 42.801 1.00 46.00 69 ASP J N 1
ATOM 12125 C CA . ASP J 1 69 ? 227.571 -140.723 43.570 1.00 46.77 69 ASP J CA 1
ATOM 12126 C C . ASP J 1 69 ? 228.368 -139.394 43.591 1.00 45.91 69 ASP J C 1
ATOM 12127 O O . ASP J 1 69 ? 229.267 -139.235 44.445 1.00 46.73 69 ASP J O 1
ATOM 12132 N N . ILE J 1 70 ? 228.114 -138.425 42.704 1.00 43.40 70 ILE J N 1
ATOM 12133 C CA . ILE J 1 70 ? 228.823 -137.117 42.835 1.00 41.34 70 ILE J CA 1
ATOM 12134 C C . ILE J 1 70 ? 227.790 -136.000 42.969 1.00 40.09 70 ILE J C 1
ATOM 12135 O O . ILE J 1 70 ? 228.113 -134.862 42.557 1.00 39.15 70 ILE J O 1
ATOM 12140 N N . ASN J 1 71 ? 226.634 -136.328 43.538 1.00 39.01 71 ASN J N 1
ATOM 12141 C CA . ASN J 1 71 ? 225.802 -135.337 44.259 1.00 39.33 71 ASN J CA 1
ATOM 12142 C C . ASN J 1 71 ? 225.146 -134.411 43.235 1.00 37.69 71 ASN J C 1
ATOM 12143 O O . ASN J 1 71 ? 225.166 -133.191 43.428 1.00 36.80 71 ASN J O 1
ATOM 12148 N N . THR J 1 72 ? 224.687 -134.994 42.129 1.00 37.62 72 THR J N 1
ATOM 12149 C CA . THR J 1 72 ? 224.184 -134.324 40.903 1.00 36.17 72 THR J CA 1
ATOM 12150 C C . THR J 1 72 ? 222.906 -135.037 40.511 1.00 36.83 72 THR J C 1
ATOM 12151 O O . THR J 1 72 ? 222.961 -136.289 40.434 1.00 37.06 72 THR J O 1
ATOM 12155 N N . GLU J 1 73 ? 221.801 -134.298 40.350 1.00 37.13 73 GLU J N 1
ATOM 12156 C CA . GLU J 1 73 ? 220.507 -134.822 39.863 1.00 37.81 73 GLU J CA 1
ATOM 12157 C C . GLU J 1 73 ? 220.477 -134.629 38.350 1.00 36.59 73 GLU J C 1
ATOM 12158 O O . GLU J 1 73 ? 221.183 -133.747 37.875 1.00 36.44 73 GLU J O 1
ATOM 12164 N N . VAL J 1 74 ? 219.713 -135.428 37.616 1.00 36.29 74 VAL J N 1
ATOM 12165 C CA . VAL J 1 74 ? 219.525 -135.296 36.136 1.00 35.28 74 VAL J CA 1
ATOM 12166 C C . VAL J 1 74 ? 218.028 -135.028 35.955 1.00 34.33 74 VAL J C 1
ATOM 12167 O O . VAL J 1 74 ? 217.277 -135.655 36.721 1.00 34.67 74 VAL J O 1
ATOM 12171 N N . LEU J 1 75 ? 217.659 -134.081 35.070 1.00 33.22 75 LEU J N 1
ATOM 12172 C CA . LEU J 1 75 ? 216.270 -133.705 34.660 1.00 32.48 75 LEU J CA 1
ATOM 12173 C C . LEU J 1 75 ? 216.243 -133.577 33.123 1.00 32.12 75 LEU J C 1
ATOM 12174 O O . LEU J 1 75 ? 217.047 -132.797 32.548 1.00 31.45 75 LEU J O 1
ATOM 12179 N N . GLY J 1 76 ? 215.354 -134.319 32.473 1.00 32.10 76 GLY J N 1
ATOM 12180 C CA . GLY J 1 76 ? 215.074 -134.167 31.042 1.00 32.57 76 GLY J CA 1
ATOM 12181 C C . GLY J 1 76 ? 213.785 -133.370 30.876 1.00 33.05 76 GLY J C 1
ATOM 12182 O O . GLY J 1 76 ? 212.912 -133.430 31.772 1.00 33.54 76 GLY J O 1
ATOM 12183 N N . VAL J 1 77 ? 213.665 -132.648 29.775 1.00 32.96 77 VAL J N 1
ATOM 12184 C CA . VAL J 1 77 ? 212.543 -131.719 29.521 1.00 33.41 77 VAL J CA 1
ATOM 12185 C C . VAL J 1 77 ? 212.260 -131.788 28.032 1.00 33.69 77 VAL J C 1
ATOM 12186 O O . VAL J 1 77 ? 213.243 -131.810 27.226 1.00 33.01 77 VAL J O 1
ATOM 12190 N N . SER J 1 78 ? 210.969 -131.902 27.719 1.00 33.57 78 SER J N 1
ATOM 12191 C CA . SER J 1 78 ? 210.352 -131.594 26.418 1.00 33.14 78 SER J CA 1
ATOM 12192 C C . SER J 1 78 ? 209.042 -130.885 26.704 1.00 32.82 78 SER J C 1
ATOM 12193 O O . SER J 1 78 ? 208.568 -130.848 27.921 1.00 33.22 78 SER J O 1
ATOM 12196 N N . VAL J 1 79 ? 208.421 -130.445 25.632 1.00 32.08 79 VAL J N 1
ATOM 12197 C CA . VAL J 1 79 ? 207.145 -129.700 25.700 1.00 32.27 79 VAL J CA 1
ATOM 12198 C C . VAL J 1 79 ? 205.957 -130.655 25.737 1.00 33.32 79 VAL J C 1
ATOM 12199 O O . VAL J 1 79 ? 204.839 -130.108 25.716 1.00 33.67 79 VAL J O 1
ATOM 12203 N N . ASP J 1 80 ? 206.180 -131.989 25.736 1.00 34.08 80 ASP J N 1
ATOM 12204 C CA . ASP J 1 80 ? 205.110 -133.002 25.900 1.00 35.37 80 ASP J CA 1
ATOM 12205 C C . ASP J 1 80 ? 204.509 -132.940 27.334 1.00 35.21 80 ASP J C 1
ATOM 12206 O O . ASP J 1 80 ? 205.231 -132.508 28.333 1.00 33.81 80 ASP J O 1
ATOM 12211 N N . SER J 1 81 ? 203.249 -133.381 27.454 1.00 34.63 81 SER J N 1
ATOM 12212 C CA . SER J 1 81 ? 202.518 -133.582 28.721 1.00 35.46 81 SER J CA 1
ATOM 12213 C C . SER J 1 81 ? 203.154 -134.732 29.530 1.00 36.74 81 SER J C 1
ATOM 12214 O O . SER J 1 81 ? 203.811 -135.650 28.891 1.00 36.28 81 SER J O 1
ATOM 12217 N N . GLN J 1 82 ? 202.878 -134.721 30.841 1.00 36.57 82 GLN J N 1
ATOM 12218 C CA . GLN J 1 82 ? 203.260 -135.776 31.760 1.00 38.59 82 GLN J CA 1
ATOM 12219 C C . GLN J 1 82 ? 202.678 -137.117 31.306 1.00 38.03 82 GLN J C 1
ATOM 12220 O O . GLN J 1 82 ? 203.388 -138.091 31.352 1.00 37.47 82 GLN J O 1
ATOM 12226 N N . PHE J 1 83 ? 201.419 -137.166 30.888 1.00 37.74 83 PHE J N 1
ATOM 12227 C CA . PHE J 1 83 ? 200.761 -138.387 30.368 1.00 37.53 83 PHE J CA 1
ATOM 12228 C C . PHE J 1 83 ? 201.523 -138.898 29.135 1.00 36.84 83 PHE J C 1
ATOM 12229 O O . PHE J 1 83 ? 201.598 -140.089 29.010 1.00 37.62 83 PHE J O 1
ATOM 12237 N N . THR J 1 84 ? 202.094 -138.072 28.264 1.00 35.95 84 THR J N 1
ATOM 12238 C CA . THR J 1 84 ? 202.862 -138.592 27.096 1.00 36.06 84 THR J CA 1
ATOM 12239 C C . THR J 1 84 ? 204.188 -139.179 27.649 1.00 36.06 84 THR J C 1
ATOM 12240 O O . THR J 1 84 ? 204.596 -140.348 27.252 1.00 35.72 84 THR J O 1
ATOM 12244 N N . HIS J 1 85 ? 204.801 -138.484 28.608 1.00 35.62 85 HIS J N 1
ATOM 12245 C CA . HIS J 1 85 ? 206.045 -138.950 29.279 1.00 36.05 85 HIS J CA 1
ATOM 12246 C C . HIS J 1 85 ? 205.841 -140.363 29.834 1.00 36.85 85 HIS J C 1
ATOM 12247 O O . HIS J 1 85 ? 206.662 -141.231 29.517 1.00 36.97 85 HIS J O 1
ATOM 12254 N N . LEU J 1 86 ? 204.800 -140.567 30.620 1.00 37.20 86 LEU J N 1
ATOM 12255 C CA . LEU J 1 86 ? 204.536 -141.857 31.280 1.00 38.22 86 LEU J CA 1
ATOM 12256 C C . LEU J 1 86 ? 204.335 -142.921 30.196 1.00 37.63 86 LEU J C 1
ATOM 12257 O O . LEU J 1 86 ? 205.028 -143.944 30.212 1.00 37.76 86 LEU J O 1
ATOM 12262 N N . ALA J 1 87 ? 203.479 -142.662 29.227 1.00 36.96 87 ALA J N 1
ATOM 12263 C CA . ALA J 1 87 ? 203.253 -143.622 28.112 1.00 36.74 87 ALA J CA 1
ATOM 12264 C C . ALA J 1 87 ? 204.596 -144.007 27.461 1.00 36.17 87 ALA J C 1
ATOM 12265 O O . ALA J 1 87 ? 204.800 -145.221 27.213 1.00 35.95 87 ALA J O 1
ATOM 12267 N N . TRP J 1 88 ? 205.498 -143.044 27.226 1.00 35.88 88 TRP J N 1
ATOM 12268 C CA . TRP J 1 88 ? 206.835 -143.304 26.608 1.00 35.86 88 TRP J CA 1
ATOM 12269 C C . TRP J 1 88 ? 207.738 -144.146 27.522 1.00 35.89 88 TRP J C 1
ATOM 12270 O O . TRP J 1 88 ? 208.439 -145.046 27.039 1.00 34.78 88 TRP J O 1
ATOM 12281 N N . ILE J 1 89 ? 207.772 -143.786 28.800 1.00 36.77 89 ILE J N 1
ATOM 12282 C CA . ILE J 1 89 ? 208.580 -144.471 29.835 1.00 37.75 89 ILE J CA 1
ATOM 12283 C C . ILE J 1 89 ? 208.086 -145.911 29.923 1.00 39.41 89 ILE J C 1
ATOM 12284 O O . ILE J 1 89 ? 208.899 -146.819 29.912 1.00 40.09 89 ILE J O 1
ATOM 12289 N N . GLN J 1 90 ? 206.777 -146.107 29.881 1.00 40.83 90 GLN J N 1
ATOM 12290 C CA . GLN J 1 90 ? 206.136 -147.440 29.980 1.00 42.22 90 GLN J CA 1
ATOM 12291 C C . GLN J 1 90 ? 206.205 -148.211 28.670 1.00 43.03 90 GLN J C 1
ATOM 12292 O O . GLN J 1 90 ? 205.618 -149.268 28.670 1.00 46.45 90 GLN J O 1
ATOM 12298 N N . THR J 1 91 ? 206.758 -147.684 27.575 1.00 41.97 91 THR J N 1
ATOM 12299 C CA . THR J 1 91 ? 206.982 -148.454 26.322 1.00 41.91 91 THR J CA 1
ATOM 12300 C C . THR J 1 91 ? 208.415 -149.046 26.308 1.00 42.97 91 THR J C 1
ATOM 12301 O O . THR J 1 91 ? 209.340 -148.288 26.495 1.00 42.06 91 THR J O 1
ATOM 12305 N N . ASP J 1 92 ? 208.602 -150.323 25.990 1.00 44.64 92 ASP J N 1
ATOM 12306 C CA . ASP J 1 92 ? 209.940 -150.971 25.803 1.00 46.60 92 ASP J CA 1
ATOM 12307 C C . ASP J 1 92 ? 210.809 -150.278 24.742 1.00 44.83 92 ASP J C 1
ATOM 12308 O O . ASP J 1 92 ? 210.249 -149.722 23.750 1.00 42.60 92 ASP J O 1
ATOM 12313 N N . ARG J 1 93 ? 212.123 -150.352 24.941 1.00 44.60 93 ARG J N 1
ATOM 12314 C CA . ARG J 1 93 ? 213.164 -149.765 24.052 1.00 45.88 93 ARG J CA 1
ATOM 12315 C C . ARG J 1 93 ? 213.037 -150.348 22.632 1.00 46.97 93 ARG J C 1
ATOM 12316 O O . ARG J 1 93 ? 213.139 -149.565 21.656 1.00 46.99 93 ARG J O 1
ATOM 12324 N N . LYS J 1 94 ? 212.796 -151.653 22.530 1.00 49.16 94 LYS J N 1
ATOM 12325 C CA . LYS J 1 94 ? 212.549 -152.401 21.273 1.00 51.51 94 LYS J CA 1
ATOM 12326 C C . LYS J 1 94 ? 211.381 -151.781 20.485 1.00 52.32 94 LYS J C 1
ATOM 12327 O O . LYS J 1 94 ? 211.388 -151.875 19.252 1.00 53.59 94 LYS J O 1
ATOM 12333 N N . GLU J 1 95 ? 210.376 -151.208 21.151 1.00 53.31 95 GLU J N 1
ATOM 12334 C CA . GLU J 1 95 ? 209.145 -150.718 20.478 1.00 53.72 95 GLU J CA 1
ATOM 12335 C C . GLU J 1 95 ? 209.203 -149.200 20.398 1.00 50.73 95 GLU J C 1
ATOM 12336 O O . GLU J 1 95 ? 208.179 -148.613 20.085 1.00 50.94 95 GLU J O 1
ATOM 12342 N N . GLY J 1 96 ? 210.343 -148.587 20.693 1.00 48.82 96 GLY J N 1
ATOM 12343 C CA . GLY J 1 96 ? 210.509 -147.151 20.411 1.00 48.34 96 GLY J CA 1
ATOM 12344 C C . GLY J 1 96 ? 210.592 -146.295 21.648 1.00 47.89 96 GLY J C 1
ATOM 12345 O O . GLY J 1 96 ? 210.888 -145.133 21.444 1.00 49.40 96 GLY J O 1
ATOM 12346 N N . GLY J 1 97 ? 210.405 -146.841 22.865 1.00 46.92 97 GLY J N 1
ATOM 12347 C CA . GLY J 1 97 ? 210.319 -146.052 24.115 1.00 44.87 97 GLY J CA 1
ATOM 12348 C C . GLY J 1 97 ? 211.602 -146.023 24.932 1.00 43.05 97 GLY J C 1
ATOM 12349 O O . GLY J 1 97 ? 212.629 -146.357 24.383 1.00 42.01 97 GLY J O 1
ATOM 12350 N N . LEU J 1 98 ? 211.508 -145.672 26.228 1.00 43.16 98 LEU J N 1
ATOM 12351 C CA . LEU J 1 98 ? 212.653 -145.473 27.165 1.00 42.92 98 LEU J CA 1
ATOM 12352 C C . LEU J 1 98 ? 212.870 -146.680 28.055 1.00 44.24 98 LEU J C 1
ATOM 12353 O O . LEU J 1 98 ? 214.020 -146.804 28.519 1.00 45.42 98 LEU J O 1
ATOM 12358 N N . GLY J 1 99 ? 211.867 -147.548 28.256 1.00 46.37 99 GLY J N 1
ATOM 12359 C CA . GLY J 1 99 ? 211.941 -148.553 29.334 1.00 49.95 99 GLY J CA 1
ATOM 12360 C C . GLY J 1 99 ? 211.882 -147.834 30.685 1.00 52.61 99 GLY J C 1
ATOM 12361 O O . GLY J 1 99 ? 211.528 -146.643 30.707 1.00 55.29 99 GLY J O 1
ATOM 12362 N N . ASP J 1 100 ? 212.194 -148.440 31.820 1.00 55.88 100 ASP J N 1
ATOM 12363 C CA . ASP J 1 100 ? 212.168 -147.610 33.055 1.00 59.06 100 ASP J CA 1
ATOM 12364 C C . ASP J 1 100 ? 213.194 -146.456 32.880 1.00 55.48 100 ASP J C 1
ATOM 12365 O O . ASP J 1 100 ? 214.163 -146.515 32.013 1.00 59.89 100 ASP J O 1
ATOM 12370 N N . LEU J 1 101 ? 212.981 -145.428 33.681 1.00 47.75 101 LEU J N 1
ATOM 12371 C CA . LEU J 1 101 ? 213.783 -144.208 33.718 1.00 43.78 101 LEU J CA 1
ATOM 12372 C C . LEU J 1 101 ? 214.103 -143.884 35.188 1.00 41.67 101 LEU J C 1
ATOM 12373 O O . LEU J 1 101 ? 213.208 -143.764 35.995 1.00 40.17 101 LEU J O 1
ATOM 12378 N N . ALA J 1 102 ? 215.390 -143.686 35.475 1.00 40.17 102 ALA J N 1
ATOM 12379 C CA . ALA J 1 102 ? 215.926 -143.534 36.836 1.00 39.99 102 ALA J CA 1
ATOM 12380 C C . ALA J 1 102 ? 215.873 -142.064 37.292 1.00 38.82 102 ALA J C 1
ATOM 12381 O O . ALA J 1 102 ? 216.175 -141.855 38.441 1.00 41.58 102 ALA J O 1
ATOM 12383 N N . TYR J 1 103 ? 215.473 -141.084 36.486 1.00 36.96 103 TYR J N 1
ATOM 12384 C CA . TYR J 1 103 ? 215.459 -139.642 36.889 1.00 36.42 103 TYR J CA 1
ATOM 12385 C C . TYR J 1 103 ? 214.168 -138.975 36.408 1.00 36.55 103 TYR J C 1
ATOM 12386 O O . TYR J 1 103 ? 213.460 -139.567 35.598 1.00 36.76 103 TYR J O 1
ATOM 12395 N N . PRO J 1 104 ? 213.759 -137.787 36.919 1.00 36.88 104 PRO J N 1
ATOM 12396 C CA . PRO J 1 104 ? 212.521 -137.134 36.480 1.00 36.41 104 PRO J CA 1
ATOM 12397 C C . PRO J 1 104 ? 212.475 -136.685 35.025 1.00 35.97 104 PRO J C 1
ATOM 12398 O O . PRO J 1 104 ? 213.454 -136.096 34.550 1.00 36.74 104 PRO J O 1
ATOM 12402 N N . LEU J 1 105 ? 211.391 -137.026 34.323 1.00 35.78 105 LEU J N 1
ATOM 12403 C CA . LEU J 1 105 ? 211.120 -136.466 32.982 1.00 35.44 105 LEU J CA 1
ATOM 12404 C C . LEU J 1 105 ? 210.012 -135.395 33.141 1.00 35.27 105 LEU J C 1
ATOM 12405 O O . LEU J 1 105 ? 208.859 -135.702 33.524 1.00 34.82 105 LEU J O 1
ATOM 12410 N N . VAL J 1 106 ? 210.390 -134.145 32.938 1.00 35.64 106 VAL J N 1
ATOM 12411 C CA . VAL J 1 106 ? 209.581 -132.930 33.216 1.00 36.39 106 VAL J CA 1
ATOM 12412 C C . VAL J 1 106 ? 208.772 -132.537 31.968 1.00 36.30 106 VAL J C 1
ATOM 12413 O O . VAL J 1 106 ? 209.328 -132.390 30.848 1.00 35.08 106 VAL J O 1
ATOM 12417 N N . ALA J 1 107 ? 207.510 -132.247 32.184 1.00 37.03 107 ALA J N 1
ATOM 12418 C CA . ALA J 1 107 ? 206.591 -131.793 31.118 1.00 37.70 107 ALA J CA 1
ATOM 12419 C C . ALA J 1 107 ? 206.584 -130.247 31.021 1.00 38.08 107 ALA J C 1
ATOM 12420 O O . ALA J 1 107 ? 206.039 -129.592 31.925 1.00 40.48 107 ALA J O 1
ATOM 12422 N N . ASP J 1 108 ? 207.054 -129.671 29.906 1.00 37.43 108 ASP J N 1
ATOM 12423 C CA . ASP J 1 108 ? 207.050 -128.202 29.718 1.00 36.92 108 ASP J CA 1
ATOM 12424 C C . ASP J 1 108 ? 205.858 -127.843 28.841 1.00 36.80 108 ASP J C 1
ATOM 12425 O O . ASP J 1 108 ? 206.050 -127.357 27.710 1.00 37.09 108 ASP J O 1
ATOM 12430 N N . LEU J 1 109 ? 204.663 -128.145 29.328 1.00 37.02 109 LEU J N 1
ATOM 12431 C CA . LEU J 1 109 ? 203.399 -128.179 28.533 1.00 36.99 109 LEU J CA 1
ATOM 12432 C C . LEU J 1 109 ? 203.059 -126.782 28.015 1.00 36.90 109 LEU J C 1
ATOM 12433 O O . LEU J 1 109 ? 202.499 -126.662 26.946 1.00 39.50 109 LEU J O 1
ATOM 12438 N N . LYS J 1 110 ? 203.376 -125.771 28.756 1.00 37.30 110 LYS J N 1
ATOM 12439 C CA . LYS J 1 110 ? 203.105 -124.358 28.401 1.00 38.23 110 LYS J CA 1
ATOM 12440 C C . LYS J 1 110 ? 204.334 -123.733 27.753 1.00 36.00 110 LYS J C 1
ATOM 12441 O O . LYS J 1 110 ? 204.299 -122.527 27.503 1.00 35.72 110 LYS J O 1
ATOM 12447 N N . LYS J 1 111 ? 205.428 -124.485 27.683 1.00 34.33 111 LYS J N 1
ATOM 12448 C CA . LYS J 1 111 ? 206.619 -124.108 26.922 1.00 34.42 111 LYS J CA 1
ATOM 12449 C C . LYS J 1 111 ? 207.387 -123.006 27.667 1.00 35.40 111 LYS J C 1
ATOM 12450 O O . LYS J 1 111 ? 208.336 -122.449 27.100 1.00 35.41 111 LYS J O 1
ATOM 12456 N N . GLU J 1 112 ? 207.071 -122.767 28.945 1.00 38.12 112 GLU J N 1
ATOM 12457 C CA . GLU J 1 112 ? 207.651 -121.660 29.746 1.00 38.58 112 GLU J CA 1
ATOM 12458 C C . GLU J 1 112 ? 209.120 -121.994 30.054 1.00 37.26 112 GLU J C 1
ATOM 12459 O O . GLU J 1 112 ? 209.935 -121.002 30.112 1.00 35.84 112 GLU J O 1
ATOM 12465 N N . ILE J 1 113 ? 209.462 -123.280 30.202 1.00 35.86 113 ILE J N 1
ATOM 12466 C CA . ILE J 1 113 ? 210.850 -123.668 30.588 1.00 37.15 113 ILE J CA 1
ATOM 12467 C C . ILE J 1 113 ? 211.792 -123.587 29.383 1.00 36.42 113 ILE J C 1
ATOM 12468 O O . ILE J 1 113 ? 212.793 -122.890 29.498 1.00 35.83 113 ILE J O 1
ATOM 12473 N N . SER J 1 114 ? 211.414 -124.125 28.239 1.00 36.48 114 SER J N 1
ATOM 12474 C CA . SER J 1 114 ? 212.165 -123.967 26.974 1.00 36.40 114 SER J CA 1
ATOM 12475 C C . SER J 1 114 ? 212.382 -122.486 26.687 1.00 35.87 114 SER J C 1
ATOM 12476 O O . SER J 1 114 ? 213.538 -122.094 26.386 1.00 34.59 114 SER J O 1
ATOM 12479 N N . LYS J 1 115 ? 211.348 -121.681 26.868 1.00 37.05 115 LYS J N 1
ATOM 12480 C CA . LYS J 1 115 ? 211.439 -120.235 26.576 1.00 38.85 115 LYS J CA 1
ATOM 12481 C C . LYS J 1 115 ? 212.532 -119.541 27.414 1.00 39.47 115 LYS J C 1
ATOM 12482 O O . LYS J 1 115 ? 213.427 -118.954 26.814 1.00 39.02 115 LYS J O 1
ATOM 12488 N N . ALA J 1 116 ? 212.436 -119.637 28.751 1.00 38.36 116 ALA J N 1
ATOM 12489 C CA . ALA J 1 116 ? 213.351 -119.080 29.744 1.00 39.73 116 ALA J CA 1
ATOM 12490 C C . ALA J 1 116 ? 214.814 -119.535 29.539 1.00 39.14 116 ALA J C 1
ATOM 12491 O O . ALA J 1 116 ? 215.732 -118.774 29.955 1.00 42.93 116 ALA J O 1
ATOM 12493 N N . TYR J 1 117 ? 215.068 -120.758 29.139 1.00 36.45 117 TYR J N 1
ATOM 12494 C CA . TYR J 1 117 ? 216.452 -121.237 28.950 1.00 35.58 117 TYR J CA 1
ATOM 12495 C C . TYR J 1 117 ? 216.885 -120.922 27.508 1.00 35.74 117 TYR J C 1
ATOM 12496 O O . TYR J 1 117 ? 218.002 -121.289 27.158 1.00 36.26 117 TYR J O 1
ATOM 12505 N N . GLY J 1 118 ? 216.054 -120.326 26.669 1.00 34.38 118 GLY J N 1
ATOM 12506 C CA . GLY J 1 118 ? 216.570 -119.831 25.383 1.00 34.59 118 GLY J CA 1
ATOM 12507 C C . GLY J 1 118 ? 216.589 -120.880 24.279 1.00 34.99 118 GLY J C 1
ATOM 12508 O O . GLY J 1 118 ? 217.183 -120.633 23.235 1.00 34.47 118 GLY J O 1
ATOM 12509 N N . VAL J 1 119 ? 215.866 -121.997 24.457 1.00 35.81 119 VAL J N 1
ATOM 12510 C CA . VAL J 1 119 ? 215.974 -123.209 23.586 1.00 35.08 119 VAL J CA 1
ATOM 12511 C C . VAL J 1 119 ? 214.627 -123.475 22.953 1.00 35.77 119 VAL J C 1
ATOM 12512 O O . VAL J 1 119 ? 214.574 -124.476 22.230 1.00 37.23 119 VAL J O 1
ATOM 12516 N N . LEU J 1 120 ? 213.625 -122.602 23.139 1.00 36.24 120 LEU J N 1
ATOM 12517 C CA . LEU J 1 120 ? 212.313 -122.777 22.449 1.00 37.1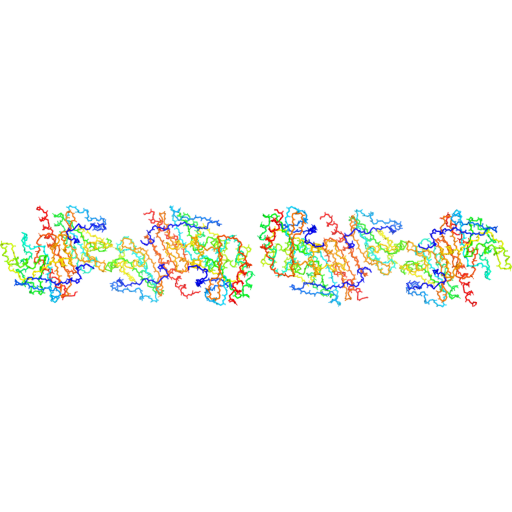2 120 LEU J CA 1
ATOM 12518 C C . LEU J 1 120 ? 212.406 -122.334 20.973 1.00 36.83 120 LEU J C 1
ATOM 12519 O O . LEU J 1 120 ? 212.731 -121.185 20.735 1.00 37.17 120 LEU J O 1
ATOM 12524 N N . THR J 1 121 ? 212.131 -123.182 20.000 1.00 38.30 121 THR J N 1
ATOM 12525 C CA . THR J 1 121 ? 212.072 -122.760 18.554 1.00 41.29 121 THR J CA 1
ATOM 12526 C C . THR J 1 121 ? 210.661 -122.240 18.153 1.00 44.32 121 THR J C 1
ATOM 12527 O O . THR J 1 121 ? 209.706 -122.340 18.956 1.00 43.74 121 THR J O 1
ATOM 12531 N N . GLU J 1 122 ? 210.526 -121.771 16.911 1.00 49.16 122 GLU J N 1
ATOM 12532 C CA . GLU J 1 122 ? 209.302 -121.170 16.320 1.00 53.25 122 GLU J CA 1
ATOM 12533 C C . GLU J 1 122 ? 208.328 -122.288 15.935 1.00 50.83 122 GLU J C 1
ATOM 12534 O O . GLU J 1 122 ? 207.132 -121.964 15.728 1.00 49.71 122 GLU J O 1
ATOM 12540 N N . ASP J 1 123 ? 208.798 -123.547 15.934 1.00 48.11 123 ASP J N 1
ATOM 12541 C CA . ASP J 1 123 ? 207.945 -124.750 15.766 1.00 48.38 123 ASP J CA 1
ATOM 12542 C C . ASP J 1 123 ? 207.304 -125.214 17.090 1.00 45.49 123 ASP J C 1
ATOM 12543 O O . ASP J 1 123 ? 206.480 -126.130 17.049 1.00 43.59 123 ASP J O 1
ATOM 12548 N N . GLY J 1 124 ? 207.621 -124.586 18.214 1.00 43.60 124 GLY J N 1
ATOM 12549 C CA . GLY J 1 124 ? 206.939 -124.871 19.489 1.00 43.41 124 GLY J CA 1
ATOM 12550 C C . GLY J 1 124 ? 207.538 -126.073 20.192 1.00 42.18 124 GLY J C 1
ATOM 12551 O O . GLY J 1 124 ? 206.868 -126.578 21.119 1.00 42.38 124 GLY J O 1
ATOM 12552 N N . ILE J 1 125 ? 208.744 -126.501 19.772 1.00 40.69 125 ILE J N 1
ATOM 12553 C CA . ILE J 1 125 ? 209.592 -127.505 20.474 1.00 40.21 125 ILE J CA 1
ATOM 12554 C C . ILE J 1 125 ? 210.954 -126.890 20.840 1.00 40.16 125 ILE J C 1
ATOM 12555 O O . ILE J 1 125 ? 211.320 -125.815 20.378 1.00 41.26 125 ILE J O 1
ATOM 12560 N N . SER J 1 126 ? 211.662 -127.562 21.713 1.00 39.28 126 SER J N 1
ATOM 12561 C CA . SER J 1 126 ? 212.938 -127.108 22.274 1.00 38.53 126 SER J CA 1
ATOM 12562 C C . SER J 1 126 ? 213.989 -127.712 21.354 1.00 37.55 126 SER J C 1
ATOM 12563 O O . SER J 1 126 ? 213.689 -128.763 20.854 1.00 36.62 126 SER J O 1
ATOM 12566 N N . LEU J 1 127 ? 215.131 -127.041 21.174 1.00 36.69 127 LEU J N 1
ATOM 12567 C CA . LEU J 1 127 ? 216.388 -127.642 20.673 1.00 37.00 127 LEU J CA 1
ATOM 12568 C C . LEU J 1 127 ? 216.886 -128.708 21.635 1.00 37.95 127 LEU J C 1
ATOM 12569 O O . LEU J 1 127 ? 216.416 -128.730 22.829 1.00 44.48 127 LEU J O 1
ATOM 12574 N N . ARG J 1 128 ? 217.944 -129.398 21.243 1.00 37.40 128 ARG J N 1
ATOM 12575 C CA . ARG J 1 128 ? 218.695 -130.315 22.133 1.00 37.36 128 ARG J CA 1
ATOM 12576 C C . ARG J 1 128 ? 219.644 -129.434 22.932 1.00 37.62 128 ARG J C 1
ATOM 12577 O O . ARG J 1 128 ? 220.511 -128.805 22.301 1.00 38.33 128 ARG J O 1
ATOM 12585 N N . GLY J 1 129 ? 219.435 -129.279 24.238 1.00 35.92 129 GLY J N 1
ATOM 12586 C CA . GLY J 1 129 ? 220.330 -128.407 24.991 1.00 35.91 129 GLY J CA 1
ATOM 12587 C C . GLY J 1 129 ? 220.621 -128.983 26.347 1.00 36.56 129 GLY J C 1
ATOM 12588 O O . GLY J 1 129 ? 219.751 -129.703 26.855 1.00 38.69 129 GLY J O 1
ATOM 12589 N N . LEU J 1 130 ? 221.764 -128.650 26.957 1.00 35.28 130 LEU J N 1
ATOM 12590 C CA . LEU J 1 130 ? 222.143 -129.254 28.248 1.00 34.50 130 LEU J CA 1
ATOM 12591 C C . LEU J 1 130 ? 222.737 -128.143 29.074 1.00 34.25 130 LEU J C 1
ATOM 12592 O O . LEU J 1 130 ? 223.497 -127.376 28.482 1.00 34.02 130 LEU J O 1
ATOM 12597 N N . PHE J 1 131 ? 222.452 -128.138 30.369 1.00 33.02 131 PHE J N 1
ATOM 12598 C CA . PHE J 1 131 ? 222.842 -127.044 31.251 1.00 33.53 131 PHE J CA 1
ATOM 12599 C C . PHE J 1 131 ? 223.361 -127.701 32.531 1.00 33.81 131 PHE J C 1
ATOM 12600 O O . PHE J 1 131 ? 222.700 -128.655 33.048 1.00 34.26 131 PHE J O 1
ATOM 12608 N N . ILE J 1 132 ? 224.486 -127.217 33.042 1.00 32.87 132 ILE J N 1
ATOM 12609 C CA . ILE J 1 132 ? 224.958 -127.677 34.350 1.00 33.80 132 ILE J CA 1
ATOM 12610 C C . ILE J 1 132 ? 224.788 -126.526 35.328 1.00 34.05 132 ILE J C 1
ATOM 12611 O O . ILE J 1 132 ? 225.281 -125.396 35.078 1.00 35.26 132 ILE J O 1
ATOM 12616 N N . ILE J 1 133 ? 224.078 -126.824 36.376 1.00 33.79 133 ILE J N 1
ATOM 12617 C CA . ILE J 1 133 ? 223.705 -125.804 37.373 1.00 35.60 133 ILE J CA 1
ATOM 12618 C C . ILE J 1 133 ? 224.363 -126.193 38.700 1.00 35.18 133 ILE J C 1
ATOM 12619 O O . ILE J 1 133 ? 224.283 -127.378 39.038 1.00 33.88 133 ILE J O 1
ATOM 12624 N N . ASP J 1 134 ? 224.998 -125.237 39.394 1.00 35.34 134 ASP J N 1
ATOM 12625 C CA . ASP J 1 134 ? 225.806 -125.576 40.604 1.00 35.18 134 ASP J CA 1
ATOM 12626 C C . ASP J 1 134 ? 224.903 -125.576 41.821 1.00 36.51 134 ASP J C 1
ATOM 12627 O O . ASP J 1 134 ? 223.684 -125.418 41.683 1.00 36.16 134 ASP J O 1
ATOM 12632 N N . LYS J 1 135 ? 225.494 -125.854 42.983 1.00 39.58 135 LYS J N 1
ATOM 12633 C CA . LYS J 1 135 ? 224.809 -126.000 44.284 1.00 40.64 135 LYS J CA 1
ATOM 12634 C C . LYS J 1 135 ? 224.099 -124.699 44.634 1.00 41.75 135 LYS J C 1
ATOM 12635 O O . LYS J 1 135 ? 223.189 -124.818 45.432 1.00 43.90 135 LYS J O 1
ATOM 12641 N N . GLU J 1 136 ? 224.466 -123.531 44.080 1.00 41.94 136 GLU J N 1
ATOM 12642 C CA . GLU J 1 136 ? 223.855 -122.225 44.466 1.00 43.58 136 GLU J CA 1
ATOM 12643 C C . GLU J 1 136 ? 222.819 -121.820 43.396 1.00 43.09 136 GLU J C 1
ATOM 12644 O O . GLU J 1 136 ? 222.306 -120.701 43.420 1.00 44.71 136 GLU J O 1
ATOM 12650 N N . GLY J 1 137 ? 222.549 -122.685 42.447 1.00 41.64 137 GLY J N 1
ATOM 12651 C CA . GLY J 1 137 ? 221.561 -122.417 41.400 1.00 41.14 137 GLY J CA 1
ATOM 12652 C C . GLY J 1 137 ? 222.169 -121.647 40.250 1.00 40.31 137 GLY J C 1
ATOM 12653 O O . GLY J 1 137 ? 221.388 -121.072 39.512 1.00 40.58 137 GLY J O 1
ATOM 12654 N N . VAL J 1 138 ? 223.488 -121.542 40.123 1.00 38.92 138 VAL J N 1
ATOM 12655 C CA . VAL J 1 138 ? 224.034 -120.650 39.049 1.00 38.32 138 VAL J CA 1
ATOM 12656 C C . VAL J 1 138 ? 224.374 -121.511 37.846 1.00 36.46 138 VAL J C 1
ATOM 12657 O O . VAL J 1 138 ? 225.037 -122.535 38.071 1.00 37.06 138 VAL J O 1
ATOM 12661 N N . VAL J 1 139 ? 224.054 -121.083 36.634 1.00 35.25 139 VAL J N 1
ATOM 12662 C CA . VAL J 1 139 ? 224.381 -121.863 35.404 1.00 34.14 139 VAL J CA 1
ATOM 12663 C C . VAL J 1 139 ? 225.853 -121.729 35.131 1.00 34.08 139 VAL J C 1
ATOM 12664 O O . VAL J 1 139 ? 226.241 -120.591 34.845 1.00 34.48 139 VAL J O 1
ATOM 12668 N N . GLN J 1 140 ? 226.633 -122.813 35.122 1.00 33.81 140 GLN J N 1
ATOM 12669 C CA . GLN J 1 140 ? 228.087 -122.736 34.826 1.00 34.50 140 GLN J CA 1
ATOM 12670 C C . GLN J 1 140 ? 228.407 -123.164 33.373 1.00 35.43 140 GLN J C 1
ATOM 12671 O O . GLN J 1 140 ? 229.445 -122.805 32.872 1.00 36.18 140 GLN J O 1
ATOM 12677 N N . HIS J 1 141 ? 227.548 -123.914 32.675 1.00 35.85 141 HIS J N 1
ATOM 12678 C CA . HIS J 1 141 ? 227.855 -124.538 31.365 1.00 35.00 141 HIS J CA 1
ATOM 12679 C C . HIS J 1 141 ? 226.563 -124.618 30.571 1.00 34.09 141 HIS J C 1
ATOM 12680 O O . HIS J 1 141 ? 225.521 -124.830 31.220 1.00 33.22 141 HIS J O 1
ATOM 12687 N N . ALA J 1 142 ? 226.669 -124.592 29.246 1.00 34.21 142 ALA J N 1
ATOM 12688 C CA . ALA J 1 142 ? 225.578 -124.874 28.308 1.00 34.69 142 ALA J CA 1
ATOM 12689 C C . ALA J 1 142 ? 226.152 -125.531 27.068 1.00 36.36 142 ALA J C 1
ATOM 12690 O O . ALA J 1 142 ? 227.059 -124.959 26.473 1.00 38.73 142 ALA J O 1
ATOM 12692 N N . THR J 1 143 ? 225.571 -126.632 26.613 1.00 36.23 143 THR J N 1
ATOM 12693 C CA . THR J 1 143 ? 225.794 -127.124 25.252 1.00 36.58 143 THR J CA 1
ATOM 12694 C C . THR J 1 143 ? 224.463 -127.101 24.524 1.00 36.03 143 THR J C 1
ATOM 12695 O O . THR J 1 143 ? 223.497 -127.611 25.103 1.00 35.64 143 THR J O 1
ATOM 12699 N N . ILE J 1 144 ? 224.460 -126.687 23.251 1.00 35.22 144 ILE J N 1
ATOM 12700 C CA . ILE J 1 144 ? 223.202 -126.560 22.487 1.00 34.57 144 ILE J CA 1
ATOM 12701 C C . ILE J 1 144 ? 223.493 -126.953 21.040 1.00 35.29 144 ILE J C 1
ATOM 12702 O O . ILE J 1 144 ? 224.377 -126.404 20.357 1.00 35.49 144 ILE J O 1
ATOM 12707 N N . ASN J 1 145 ? 222.752 -127.962 20.610 1.00 35.62 145 ASN J N 1
ATOM 12708 C CA . ASN J 1 145 ? 222.870 -128.679 19.320 1.00 36.25 145 ASN J CA 1
ATOM 12709 C C . ASN J 1 145 ? 221.543 -128.365 18.577 1.00 36.89 145 ASN J C 1
ATOM 12710 O O . ASN J 1 145 ? 220.481 -128.322 19.205 1.00 35.90 145 ASN J O 1
ATOM 12715 N N . ASN J 1 146 ? 221.621 -128.138 17.272 1.00 38.23 146 ASN J N 1
ATOM 12716 C CA . ASN J 1 146 ? 220.477 -127.923 16.368 1.00 39.44 146 ASN J CA 1
ATOM 12717 C C . ASN J 1 146 ? 219.972 -129.262 15.812 1.00 41.71 146 ASN J C 1
ATOM 12718 O O . ASN J 1 146 ? 218.821 -129.335 15.401 1.00 41.51 146 ASN J O 1
ATOM 12723 N N . LEU J 1 147 ? 220.831 -130.273 15.716 1.00 44.87 147 LEU J N 1
ATOM 12724 C CA . LEU J 1 147 ? 220.460 -131.603 15.191 1.00 48.50 147 LEU J CA 1
ATOM 12725 C C . LEU J 1 147 ? 220.950 -132.695 16.150 1.00 49.31 147 LEU J C 1
ATOM 12726 O O . LEU J 1 147 ? 221.759 -132.398 17.000 1.00 45.80 147 LEU J O 1
ATOM 12731 N N . ALA J 1 148 ? 220.431 -133.920 15.998 1.00 52.76 148 ALA J N 1
ATOM 12732 C CA . ALA J 1 148 ? 220.849 -135.167 16.696 1.00 53.46 148 ALA J CA 1
ATOM 12733 C C . ALA J 1 148 ? 222.224 -135.681 16.202 1.00 53.98 148 ALA J C 1
ATOM 12734 O O . ALA J 1 148 ? 222.270 -136.402 15.223 1.00 58.30 148 ALA J O 1
ATOM 12736 N N . PHE J 1 149 ? 223.315 -135.174 16.764 1.00 58.37 149 PHE J N 1
ATOM 12737 C CA . PHE J 1 149 ? 224.691 -135.770 16.855 1.00 63.33 149 PHE J CA 1
ATOM 12738 C C . PHE J 1 149 ? 224.684 -136.663 18.113 1.00 67.36 149 PHE J C 1
ATOM 12739 O O . PHE J 1 149 ? 223.660 -136.782 18.831 1.00 67.20 149 PHE J O 1
ATOM 12747 N N . GLY J 1 150 ? 225.808 -137.247 18.481 1.00 71.92 150 GLY J N 1
ATOM 12748 C CA . GLY J 1 150 ? 225.937 -137.770 19.860 1.00 69.36 150 GLY J CA 1
ATOM 12749 C C . GLY J 1 150 ? 226.011 -136.613 20.845 1.00 63.08 150 GLY J C 1
ATOM 12750 O O . GLY J 1 150 ? 226.743 -135.630 20.602 1.00 63.26 150 GLY J O 1
ATOM 12751 N N . ARG J 1 151 ? 225.237 -136.659 21.905 1.00 59.16 151 ARG J N 1
ATOM 12752 C CA . ARG J 1 151 ? 225.686 -136.045 23.166 1.00 57.56 151 ARG J CA 1
ATOM 12753 C C . ARG J 1 151 ? 226.487 -137.159 23.852 1.00 51.65 151 ARG J C 1
ATOM 12754 O O . ARG J 1 151 ? 225.976 -138.228 23.901 1.00 54.06 151 ARG J O 1
ATOM 12762 N N . SER J 1 152 ? 227.759 -136.949 24.191 1.00 46.04 152 SER J N 1
ATOM 12763 C CA . SER J 1 152 ? 228.590 -137.928 24.918 1.00 43.55 152 SER J CA 1
ATOM 12764 C C . SER J 1 152 ? 228.315 -137.771 26.410 1.00 41.74 152 SER J C 1
ATOM 12765 O O . SER J 1 152 ? 228.638 -136.721 26.963 1.00 40.15 152 SER J O 1
ATOM 12768 N N . VAL J 1 153 ? 227.799 -138.807 27.045 1.00 41.22 153 VAL J N 1
ATOM 12769 C CA . VAL J 1 153 ? 227.705 -138.848 28.526 1.00 41.41 153 VAL J CA 1
ATOM 12770 C C . VAL J 1 153 ? 229.092 -138.720 29.162 1.00 41.82 153 VAL J C 1
ATOM 12771 O O . VAL J 1 153 ? 229.173 -138.039 30.211 1.00 41.52 153 VAL J O 1
ATOM 12775 N N . ASP J 1 154 ? 230.137 -139.309 28.571 1.00 42.09 154 ASP J N 1
ATOM 12776 C CA . ASP J 1 154 ? 231.522 -139.163 29.085 1.00 42.35 154 ASP J CA 1
ATOM 12777 C C . ASP J 1 154 ? 231.907 -137.680 29.067 1.00 41.30 154 ASP J C 1
ATOM 12778 O O . ASP J 1 154 ? 232.534 -137.233 30.029 1.00 42.14 154 ASP J O 1
ATOM 12783 N N . GLU J 1 155 ? 231.600 -136.922 28.019 1.00 40.87 155 GLU J N 1
ATOM 12784 C CA . GLU J 1 155 ? 232.076 -135.514 27.979 1.00 40.32 155 GLU J CA 1
ATOM 12785 C C . GLU J 1 155 ? 231.201 -134.758 28.966 1.00 38.64 155 GLU J C 1
ATOM 12786 O O . GLU J 1 155 ? 231.703 -133.943 29.624 1.00 40.23 155 GLU J O 1
ATOM 12792 N N . THR J 1 156 ? 229.936 -135.027 29.087 1.00 37.26 156 THR J N 1
ATOM 12793 C CA . THR J 1 156 ? 229.113 -134.305 30.072 1.00 37.46 156 THR J CA 1
ATOM 12794 C C . THR J 1 156 ? 229.725 -134.526 31.483 1.00 37.30 156 THR J C 1
ATOM 12795 O O . THR J 1 156 ? 229.836 -133.566 32.314 1.00 35.75 156 THR J O 1
ATOM 12799 N N . LYS J 1 157 ? 230.080 -135.769 31.789 1.00 37.77 157 LYS J N 1
ATOM 12800 C CA . LYS J 1 157 ? 230.590 -136.157 33.133 1.00 38.49 157 LYS J CA 1
ATOM 12801 C C . LYS J 1 157 ? 231.950 -135.522 33.379 1.00 38.34 157 LYS J C 1
ATOM 12802 O O . LYS J 1 157 ? 232.216 -135.146 34.532 1.00 39.64 157 LYS J O 1
ATOM 12808 N N . ARG J 1 158 ? 232.775 -135.385 32.344 1.00 37.98 158 ARG J N 1
ATOM 12809 C CA . ARG J 1 158 ? 234.108 -134.737 32.458 1.00 38.90 158 ARG J CA 1
ATOM 12810 C C . ARG J 1 158 ? 233.946 -133.245 32.741 1.00 37.75 158 ARG J C 1
ATOM 12811 O O . ARG J 1 158 ? 234.606 -132.762 33.685 1.00 38.39 158 ARG J O 1
ATOM 12819 N N . VAL J 1 159 ? 233.047 -132.554 32.025 1.00 36.32 159 VAL J N 1
ATOM 12820 C CA . VAL J 1 159 ? 232.747 -131.110 32.290 1.00 36.32 159 VAL J CA 1
ATOM 12821 C C . VAL J 1 159 ? 232.195 -130.932 33.706 1.00 36.71 159 VAL J C 1
ATOM 12822 O O . VAL J 1 159 ? 232.671 -130.023 34.382 1.00 36.62 159 VAL J O 1
ATOM 12826 N N . LEU J 1 160 ? 231.320 -131.833 34.179 1.00 37.09 160 LEU J N 1
ATOM 12827 C CA . LEU J 1 160 ? 230.709 -131.762 35.517 1.00 37.43 160 LEU J CA 1
ATOM 12828 C C . LEU J 1 160 ? 231.792 -131.869 36.587 1.00 39.58 160 LEU J C 1
ATOM 12829 O O . LEU J 1 160 ? 231.792 -131.056 37.506 1.00 42.46 160 LEU J O 1
ATOM 12834 N N . GLN J 1 161 ? 232.717 -132.815 36.482 1.00 40.79 161 GLN J N 1
ATOM 12835 C CA . GLN J 1 161 ? 233.827 -132.973 37.467 1.00 40.93 161 GLN J CA 1
ATOM 12836 C C . GLN J 1 161 ? 234.814 -131.809 37.342 1.00 39.76 161 GLN J C 1
ATOM 12837 O O . GLN J 1 161 ? 235.322 -131.370 38.338 1.00 41.31 161 GLN J O 1
ATOM 12843 N N . ALA J 1 162 ? 235.099 -131.295 36.168 1.00 38.65 162 ALA J N 1
ATOM 12844 C CA . ALA J 1 162 ? 235.944 -130.087 36.063 1.00 38.41 162 ALA J CA 1
ATOM 12845 C C . ALA J 1 162 ? 235.316 -128.923 36.855 1.00 37.96 162 ALA J C 1
ATOM 12846 O O . ALA J 1 162 ? 236.080 -128.225 37.484 1.00 39.34 162 ALA J O 1
ATOM 12848 N N . ILE J 1 163 ? 233.989 -128.708 36.803 1.00 36.53 163 ILE J N 1
ATOM 12849 C CA . ILE J 1 163 ? 233.309 -127.585 37.485 1.00 36.46 163 ILE J CA 1
ATOM 12850 C C . ILE J 1 163 ? 233.355 -127.885 38.980 1.00 38.32 163 ILE J C 1
ATOM 12851 O O . ILE J 1 163 ? 233.661 -126.986 39.775 1.00 37.33 163 ILE J O 1
ATOM 12856 N N . GLN J 1 164 ? 233.078 -129.134 39.359 1.00 39.93 164 GLN J N 1
ATOM 12857 C CA . GLN J 1 164 ? 233.174 -129.535 40.783 1.00 41.87 164 GLN J CA 1
ATOM 12858 C C . GLN J 1 164 ? 234.581 -129.261 41.310 1.00 43.45 164 GLN J C 1
ATOM 12859 O O . GLN J 1 164 ? 234.675 -128.668 42.449 1.00 45.40 164 GLN J O 1
ATOM 12865 N N . TYR J 1 165 ? 235.617 -129.569 40.520 1.00 43.99 165 TYR J N 1
ATOM 12866 C CA . TYR J 1 165 ? 237.042 -129.439 40.960 1.00 45.99 165 TYR J CA 1
ATOM 12867 C C . TYR J 1 165 ? 237.382 -127.933 41.107 1.00 45.97 165 TYR J C 1
ATOM 12868 O O . TYR J 1 165 ? 237.839 -127.476 42.138 1.00 44.51 165 TYR J O 1
ATOM 12877 N N . VAL J 1 166 ? 237.041 -127.137 40.101 1.00 46.73 166 VAL J N 1
ATOM 12878 C CA . VAL J 1 166 ? 237.250 -125.657 40.131 1.00 47.59 166 VAL J CA 1
ATOM 12879 C C . VAL J 1 166 ? 236.535 -125.037 41.334 1.00 47.17 166 VAL J C 1
ATOM 12880 O O . VAL J 1 166 ? 237.096 -124.118 41.871 1.00 46.58 166 VAL J O 1
ATOM 12884 N N . GLN J 1 167 ? 235.361 -125.513 41.740 1.00 48.75 167 GLN J N 1
ATOM 12885 C CA . GLN J 1 167 ? 234.519 -124.791 42.725 1.00 49.61 167 GLN J CA 1
ATOM 12886 C C . GLN J 1 167 ? 234.927 -125.195 44.141 1.00 53.10 167 GLN J C 1
ATOM 12887 O O . GLN J 1 167 ? 234.521 -124.487 45.076 1.00 54.15 167 GLN J O 1
ATOM 12893 N N . SER J 1 168 ? 235.703 -126.265 44.294 1.00 57.64 168 SER J N 1
ATOM 12894 C CA . SER J 1 168 ? 236.206 -126.730 45.613 1.00 63.02 168 SER J CA 1
ATOM 12895 C C . SER J 1 168 ? 237.658 -126.245 45.880 1.00 67.44 168 SER J C 1
ATOM 12896 O O . SER J 1 168 ? 238.144 -126.487 47.020 1.00 69.07 168 SER J O 1
ATOM 12899 N N . ASN J 1 169 ? 238.268 -125.473 44.958 1.00 73.20 169 ASN J N 1
ATOM 12900 C CA . ASN J 1 169 ? 239.642 -124.886 45.051 1.00 80.75 169 ASN J CA 1
ATOM 12901 C C . ASN J 1 169 ? 239.613 -123.345 45.047 1.00 91.39 169 ASN J C 1
ATOM 12902 O O . ASN J 1 169 ? 238.543 -122.730 45.148 1.00 82.77 169 ASN J O 1
ATOM 12907 N N . PRO J 1 170 ? 240.792 -122.652 45.065 1.00 110.72 170 PRO J N 1
ATOM 12908 C CA . PRO J 1 170 ? 240.832 -121.196 44.855 1.00 109.56 170 PRO J CA 1
ATOM 12909 C C . PRO J 1 170 ? 240.842 -120.822 43.362 1.00 104.38 170 PRO J C 1
ATOM 12910 O O . PRO J 1 170 ? 241.459 -119.830 42.967 1.00 94.24 170 PRO J O 1
#

Foldseek 3Di:
DDQAQFFQDWDWFWWAAPLDIDTDIPLVLQQAKEKEKEAFDAQDPPQVCVQQVCQVVVVVRVVRRYAYEYEKQDDNVSLSVQCPDDSVVRGRDHGHHIYTHNVVCVNLVSNVQQDPVRIGFTKIFIAGNRRHTNDMDTDNDCPDDDPVVVSVVNVVVVVVVVD/DDQAQFFQDWDWFWWAAQLDIDIDIPVVLQQAKEKEKEDWDAQDPPQVCVQQVCQVCVVVRVVRRYAYEYEKQADNVSLSVQCVDDSVVRHNDPGHHIYTHNVVCVNLVSNPQQDPVRIGFIKIWIAHNRRHTNDIDTDNDDDDDPPVVVVVVVVVVVVVVVD/DDQAQAFHDWDWFWKADPLDTDIDIPLVLQQAKEKEKEDWDAQDQDQVCVQLVCQVCVVVQVVVRYAYEYEKQADNVSLSVQQVDDSVRRHRHPGHHIYTHNVVCVNLVSNPAQDPVRIGFTKIFIAHNRRGTNDMDTDNDDDDDPVVVVVVVVVVVVVVVVD/DDQAQAFQDKDFFWKDAPLDIDTDIPVVLQQAKEWEKEAFDAQDPFQPLVQQVCQVCVVVQVVVRYAYEYEKLAANVSLSVQCVDDSVNRHRDHGNHIYTHNVVCVNLVSNVQQDPVGIGFTKIWIAHNRRGTNDMDTDRDDDDDDPVVVVVVVVVVVVVVVD/DDQAQAFQDWDWFWWAAPLDIDIDIPLVLQQAKEKEKFAWDAQDPPQVCVQQVCQVVVVVQVVRRYAYEYEKQAHNVRLSVLQVDDSVRRGRDHGHHIYTHNVVCVNLVRSVQQDPVGTGFTKIWIAHNRRHTNDIDTDNDDDDDDPVVVVVVVVVVVVVVD/DDQAQAFQDWDWFWWAAPLDIDIDIPCVLQQAKEKEKFDFDAPDPPQPCVQQVCQVCVVVQVVRRYAYEYEKQAHNVSVSVLCVDDSVRRGRDHGHHIYTHNVVCVNLVSNVQQDPVRIGFTKIFIAGNRRHTNDMDTDNDDDDDDPVVVVVVVVVVVVVVVD/DDQAQDFQDWDWFWWDAPLDIDTDIPLVLQVAKEKEKEDFDAQDPFLVCVQQVCQVCVVVQVVRRYAYEYEKQAANVSLSVQCVDDSVVRGRDHGNHIYTHNVVCVNQVRNVQQDPVRIGFTKIWIAGNRRHTNDMDTDNDDDDPDVVVVVVVNVVVVVVVVD/DDLAQAFQDWDWFWKAAQLDIDIDIPLVLQVAKEKEKEDWDAPDPPQVCVQQVCQVCVVVRVVVRYAYEYEKQADNVSLSVQCPDDSVRRGNDPGHHIYTHNVVCVNLVSNVQQDPVRIGFTKIFIAHSRRGTNDMDTDNDDDDDDPVVVVVVNVVVVVVVVDD/DDQAQAFQDWDWFWWAAPLDIDIDIPVVLQQAKEKEKEDFDAQDPPQPCVQLVCQVVVVVRVVRRYAYEYEKQADNVSLSVQCVDDSVRRHNDHGHHIYTHNVVCVNLVSNPQQDPVGIGFIKIWIAGSRRHTNDIDTDNDDDDDPPVVVVVVVVVVVVVVVD/DPQAQAFDDWDWFWWAAPLDIDIDIPVVLQQAKEKEKEDFDADDPPQPCVQQVCQVVVVVRVVRRYAYEYEKQDDNVSVSVQCVDDSVVRGRPHGHHIYTHNVVCVNLVRNVQQDPVRIGFTKIFMAHSRRHTNDMDTDRDDDDPDPVVVSVVNVVVVVVVVDD

CATH classification: 3.40.30.10

Sequence (1631 aa):
KPLVGSVAPDFKAQAVFDQEFQEITLSKYRGKYVVLFFYPLDFTFVCPTEITAFSDRYKEFKDINTEVLGVSVDSQFTHLAWIQTDRKEGGLGDLAYPLVADLKKEISKAYGVLTEDGISLRGLFIIDKEGVVQHATINNLAFGRSVDETKRVLQAIQYVQSNKPLVGSVAPDFKAQAVFDQEFQEITLSKYRGKYVVLFFYPLDFTFVCPTEITAFSDRYKEFKDINTEVLGVSVDSQQFTHLAWIQTDRKEGGLGDLAYPLVADLKKEISKAYGVLTEDGISLRGLFIIDKEGVVQHATINNLAFGRSVDETKRVLQAIQYVQSNKPLVGSVAPDFKAQAVFDQEFQEITLSKYRGKYVVLFFYPLDFTFVCPTEITAFSDRYKEFKDINTEVLGVSVDSQFTHLAWIQTDRKEGGLGDLAYPLVADLKKEISKAYGVLTEDGISLRGLFIIDKEGVVQHATINNLAFGRSVDETKRVLQAIQYVQSNKPLVGSVAPDFKAQAVFDQEFQEITLSKYRGKYVVLFFYPLDFTFVCPTEITAFSDRYKEFKDINTEVLGVSVDSQFTHLAWIQTDRKEGGLGDLAYPLVADLKKEISKAYGVLTEDGISLRGLFIIDKEGVVQHATINNLAFGRSVDETKRVLQAIQYVQSNKPLVGSVAPDFKAQAVFDQEFQEITLSKYRGKYVVLFFYPLDFTFVCPTEITAFSDRYKEFKDINTEVLGVSVDSQFTHLAWIQTDRKEGGLGDLAYPLVADLKKEISKAYGVLTEDGISLRGLFIIDKEGVVQHATINNLAFGRSVDETKRVLQAIQYVQSKPLVGSVAPDFKAQAVFDQEFQEITLSKYRGKYVVLFFYPLDFTFVCPTEITAFSDRYKEFKDINTEVLGVSVDSQFTHLAWIQTDRKEGGLGDLAYPLVADLKKEISKAYGVLTEDGISLRGLFIIDKEGVVQHATINNLAFGRSVDETKRVLQAIQYVQSNKPLVGSVAPDFKAQAVFDQEFQEITLSKYRGKYVVLFFYPLDFTFVCPTEITAFSDRYKEFKDINTEVLGVSVDSQFTHLAWIQTDRKEGGLGDLAYPLVADLKKEISKAYGVLTEDGISLRGLFIIDKEGVVQHATINNLAFGRSVDETKRVLQAIQYVQSNKPLVGSVAPDFKAQAVFDQEFQEITLSKYRGKYVVLFFYPLDFTFVCPTEITAFSDRYKEFKDINTEVLGVSVDSQFTHLAWIQTDRKEGGLGDLAYPLVADLKKEISKAYGVLTEDGISLRGLFIIDKEGVVQHATINNLAFGRSVDETKRVLQAIQYVQSNPKPLVGSVAPDFKAQAVFDQEFQEITLSKYRGKYVVLFFYPLDFTFVCPTEITAFSDRYKEFKDINTEVLGVSVDSQFTHLAWIQTDRKEGGLGDLAYPLVADLKKEISKAYGVLTEDGISLRGLFIIDKEGVVQHATINNLAFGRSVDETKRVLQAIQYVQSNKPLVGSVAPDFKAQAVFDQEFQEITLSKYRGKYVVLFFYPLDFTFVCPTEITAFSDRYKEFKDINTEVLGVSVDSQFTHLAWIQTDRKEGGLGDLAYPLVADLKKEISKAYGVLTEDGISLRGLFIIDKEGVVQHATINNLAFGRSVDETKRVLQAIQYVQSNP

Radius of gyration: 68.8 Å; Cα contacts (8 Å, |Δi|>4): 3467; chains: 10; bounding box: 72×237×48 Å

B-factor: mean 55.07, std 15.73, range [23.22, 129.69]